Protein 9DSX (pdb70)

Organism: Mycobacterium tuberculosis (strain ATCC 25618 / H37Rv) (NCBI:txid83332)

Radius of gyration: 50.07 Å; Cα contacts (8 Å, |Δi|>4): 5270; chains: 4; bounding box: 161×96×135 Å

Secondary structure (DSSP, 8-state):
----HHHHHHHHHHHHHHHHT--SHHHHHHHHHHHTSTTSHHHHHHT--HHHHHHHHHHHHHHHHHHHHHHHHHHHHHS----TTS----S---B--HHHHHHHHHHHHHHTTT-EE----SEEEHHHHTGGGTPPTTSHHHHSS---BBSSTT-SEEE-SSSHHHHHHHHHHSPSPEEEEEEEEEE--PPPSSS--SEEEEEEEEEEETT--HHHHHHHHHHHHHHHH-TT-EEEEEEEEETTEEEEEEEEEE-SS-TT-SS-EEEEEEEEEPHHHHHHTT--TTT-EEEEEEEEHHHHHHHHHT-S-THHHHS--HHHHGGG----/--EEEEEHHHHHHHHHHHSTT----HHHHHHHHHHHT-EEEEEEE----BSSEEEEEEEEEEEEPSSSS-EEEEEEE-SSSS-EEEEE---S--TT-EEEEEPTT-EETTTEE---EEETTEEE-SEEPPTTTTTS-S--SS--EEPTTS--TT-BHHHHHTTT-EEEEEE--TT-GGGSSHHHHHHHHHHHTT-----TTSTTTSPPPP--S-SS-EEE-GGG---EEEEEEEE---TT----HHHHHHHHHTT-----HHHHHHHHHHHHHS---EEEEGGG--S-EEEEEPPTT-EEEBTTS-EEE--TT-EEEE-SSSEEEETTTEEBSTTB--TT---EEEEEEE--HHHHHHHHHHHT---HHHHHHTT---GGGHHHHHHHHHHHHHHHHT-EE-S--EEE-TTTTP---PPPPEEEETTHHHHHHT--PPTTHHHHHHHHTT-EEEEETTEEEEE--TT-TT--SHHHHHHHHHHHH-GGGS------------S-HHHHHHHHHHHHHHHTT-EE----SBPPTTHHHHHT--TT-GGG---BBSS-SSTT--BBPS-SHHHHHHHHHHHHHTT--SEEEEEEEE--B-SSS----PPPPTTSPPPHHHHHHHHHTSPB--EEEEEEEESEEE--BTTBS-EE--HHHHHHHHHHHHHHHT---EEEE---TTEEEEEEEEEEETTEEEEEEEEEPHHHHHHHTPPTT-EEEEEEGGGS-------------SPPEEEEEEEEEETTS-HHHHHHHHHHHHGGGEEEEEEEEEE--TTT-TTEEEEEEEEEE--SSSPPPHHHHHHHHHHHHHHHHHHH--EE--/-TTSHHHHHHHHHHHHHHHHH--SHHHHHHHHHHHHSTTSHHHHHHHTTTTS-HHHHHHHHHHHHHHHHHHHHHHHHHHHHHHHHHHHHHHHS----TTS---SS---B--HHHHHHHHHHHHHHTTT-EEE---SEEEHHHHTGGGT--TT-GGGSTTTS-BBSSTT-SEEE-SSSHHHHHHHHHHSPSSEEEEEEEEEE-----SSS--SEEEEEEEEEEETT--HHHHHHHHHHHHHHHH-TT-EEEEEEEEETTEEEEEEEEEE-TT---EEEEEEEEEEPHHHHHTTT--TTT-EEEEEEEEHHHHHHHHHT-S-THHHHS--HHHHGGG-S--/--EEEEEHHHHHHHHHHHSTT----HHHHHHHHHHHT-EEEEEEE----BSSEEEEEE----EEE-SSS-EEE---S--TT-EEEEE-TT-BBTTTB--B--TTTTTS------EEPTTSS-TT-BHHHHHTTT-EEEEEE--TT-GGGSSHHHHHHHHHHHTT-----TTSTTTS------S-SS-EEE-GGG---EEEEEEEE---TT----HHHHHHHHHTT-----HHHHHHHHHHHHHS---EEEEGGG--S-EEEEE--TT-EEEBTTS-EEE--TT-EEEE-SSSEEEETTTEEBSSSB--TT--EEEEEEEE--HHHHHHHHTTTT---HHHHHHHT---GGGHHHHHHHHHHHHHHHH--EE-S--EEE-TTTTP---PPPPEEEETTHHHHHHT--PPTTHHHHHHHHTT-EEEEETTEEEEE--TT-TT--SHHHHHHHHHHHH-GGGS---PPPPP----S-HHHHHHHHHHHHHHHTT-EE----SBPPTTHHHHHT--TT-GGG--PBBSS-SSTT--BBPS-SHHHHHHHHHHHHHTT--SEEEEEEEE--B-SSS----PPPPTTSPPPHHHHHHHHHTSPB--EEEEEEEESEEE--BTTBS-EE--HHHHHHHHHHHHHHHT---EEEE---TTEEEEEEEEEEETTEEEEEEEEEPHHHHHHHTPPTT-EEEEEEGGGSPP-----------SPPEEEEEEEEEETTS-HHHHHHHHHHHHGGGEEEEEEEEEE-STTT-TTEEEEEEEEEE--SSSPPPHHHHHHHHHHHHHHHHHHH--EE--

Solvent-accessible surface area: 94310 Å² total; per-residue (Å²): 147,141,67,46,115,142,28,23,85,96,18,16,60,55,0,68,52,29,6,64,143,0,101,69,42,116,50,1,56,144,17,85,89,96,28,47,17,130,225,3,80,14,5,136,17,173,124,110,233,37,99,69,12,37,71,22,0,92,167,28,31,65,110,54,34,58,43,3,93,62,98,45,46,55,53,16,121,121,54,146,44,67,28,2,6,58,47,10,28,78,70,43,62,8,0,7,2,4,0,46,46,3,14,17,83,2,4,44,20,1,16,2,12,3,3,22,24,13,90,23,28,13,0,0,8,19,4,1,0,0,12,5,9,42,12,54,72,64,42,0,2,25,37,68,73,82,0,2,70,1,27,83,126,131,10,54,7,0,1,8,5,12,0,5,0,3,7,3,44,9,9,17,88,81,157,47,58,4,12,0,2,1,33,13,18,0,0,80,28,66,123,64,48,41,70,87,11,16,32,23,18,16,1,11,0,8,0,0,20,148,61,6,8,0,4,31,0,9,2,1,0,2,13,2,0,104,45,9,23,21,134,60,6,113,3,63,9,30,8,33,33,47,12,38,3,15,3,2,0,18,0,5,0,100,15,61,148,23,113,65,49,60,64,90,34,66,1,12,15,5,0,7,14,10,20,41,4,4,93,5,4,51,13,69,37,134,88,48,29,0,0,15,6,16,2,14,1,2,101,4,0,32,26,48,6,24,4,56,28,6,86,13,0,36,48,6,5,8,30,1,3,62,71,33,25,23,29,16,88,48,15,2,95,1,0,24,27,1,2,85,84,10,3,27,63,24,16,112,71,24,90,20,88,60,42,79,0,50,87,2,1,31,95,3,8,3,66,16,110,94,45,50,80,11,4,104,29,103,44,57,5,16,0,0,86,0,39,88,37,80,103,20,125,76,107,209,154,83,8,30,3,0,24,0,18,18,50,70,224,62,117,65,67,0,18,11,48,16,79,74,12,56,87,43,40,9,0,0,0,0,14,46,52,0,49,6,29,60,67,134,94,5,62,44,93,162,31,96,78,86,90,6,45,1,37,6,0,8,5,40,71,0,55,5,24,91,52,148,102,8,13,21,52,2,11,114,72,29,20,123,20,40,30,90,0,30,57,33,0,14,10,134,8,19,8,1,34,1,6,1,15,16,22,6,12,25,0,1,2,0,15,2,1,0,20,2,0,4,4,23,57,83,48,110,42,43,26,12,6,38,102,90,123,4,65,87,21,72,115,133,22,112,12,54,79,36,75,17,80,63,115,4,28,8,117,20,1,0,0,0,2,0,67,46,14,69,76,85,23,78,1,41,25,115,0,39,26,32,0,54,9,7,56,19,174,41,101,38,13,2,49,2,0,7,32,4,0,6,4,12,4,14,0,5,20,42,3,3,4,56,98,91,14,52,33,49,2,10,1,50,71,3,150,98,72,35,56,8,65,0,59,66,57,90,113,27,160,15,60,73,40,3,9,0,2,18,15,116,79,46,16,0,5,3,5,9,4,37,6,3,24,46,1,49,16,92,92,92,5,48,27,0,0,0,14,0,1,5,6,43,36,30,6,4,1,100,6,8,88,98,20,153,23,81,35,56,25,0,20,5,8,6,7,46,13,12,7,46,10,0,25,15,0,0,3,59,0,0,90,16,0,12,112,34,2,60,21,121,36,16,48,33,16,19,31,48,64,19,94,119,86,38,116,99,34,62,29,106,85,13,148,6,21,54,55,37,0,29,170,37,0,35,29,99,20,99,182,37,14,5,17,106,17,0,55,42,2,27,9,98,30,76,122,92,75,115,35,2,37,0,29,3,12,21,39,1,51,25,5,174,37,51,10,11,0,0,5,1,0,0,2,14,44,2,5,106,70,3,56,48,66,76,16,78,4,52,20,10,186,9,37,71,70,25,14,59,34,62,23,20,0,3,10,5,0,2,43,27,4,1,5,7,4,20,8,40,8,22,9,24,59,43,14,12,94,66,2,32,10,123,98,128,31,92,20,63,96,7,5,105,4,88,52,29,71,99,94,91,47,33,54,0,6,3,4,6,2,3,8,0,12,74,6,0,55,75,0,37,84,71,22,20,78,73,10,10,0,0,0,23,11,12,0,5,62,21,110,75,139,44,100,38,24,52,112,11,61,59,112,86,72,6,69,103,113,39,31,61,102,1,50,63,8,9,10,114,33,17,46,15,0,0,0,0,0,0,30,54,27,53,48,103,3,45,76,26,114,27,42,87,18,74,4,36,12,0,5,27,0,0,47,14,0,6,75,16,6,122,19,132,30,65,11,81,81,14,120,76,60,0,5,18,13,14,89,1,0,43,0,24,22,54,145,60,50,4,12,22,0,0,25,0,15,33,4,0,8,83,115,31,60,15,29,183,25,0,0,0,0,18,3,41,3,93,33,5,79,72,45,85,61,94,29,49,19,176,24,12,84,75,74,22,21,125,21,83,5,29,0,14,0,43,42,123,39,36,3,76,31,0,12,60,0,1,128,64,22,8,37,151,34,16,61,52,24,46,13,41,57,55,73,95,16,131,131,17,38,150,130,82,14,0,0,16,2,25,3,55,0,11,0,90,95,109,86,14,79,103,114,58,0,23,64,10,55,78,47,1,25,100,14,0,40,130,140,20,47,5,86,101,89,111,127,163,19,45,81,128,38,6,62,85,15,15,63,50,0,62,124,28,4,62,139,2,100,64,43,112,43,2,53,149,10,88,93,102,33,20,19,128,216,1,77,1,6,92,8,124,102,38,24,72,129,34,70,169,167,87,92,84,119,4,9,162,70,0,71,68,13,42,93,38,0,70,172,22,20,70,99,56,35,59,59,7,106,61,96,47,42,51,49,26,115,128,57,127,39,72,29,2,7,56,53,10,23,75,73,65,23,3,0,7,2,5,0,48,45,7,14,17,90,1,2,52,22,0,15,1,8,2,4,21,22,11,95,20,28,15,0,0,3,20,7,2,0,2,7,6,7,40,24,69,95,67,36,69,23,34,30,93,138,62,1,2,23,0,25,83,122,127,7,47,5,0,2,8,35,19,1,5,0,3,8,5,42,10,9,17,88,80,156,48,74,3,18,2,0,1,34,13,14,0,0,73,39,61,136,66,56,38,69,77,2,14,29,17,21,23,0,13,0,10,0,0,32,148,60,8,7,1,4,37,0,27,1,1,0,8,10,4,0,103,42,9,9,19,133,61,6,146,0,75,5,32,8,35,44,52,14,42,3,16,5,2,0,22,0,4,0,101,6,58,99,113,176,66,93,21,62,6,13,14,5,0,6,13,7,16,46,5,3,103,4,4,53,15,68,40,134,94,38,23,1,0,12,7,20,3,15,2,2,100,5,3,24,30,42,10,34,3,48,36,4,91,13,0,32,48,6,3,19,34,2,3,76,73,36,24,12,21,19,81,34,26,5,72,0,0,24,27,2,1,76,76,12,3,23,68,22,16,113,73,25,99,23,86,50,34,81,0,49,98,3,0,40,98,4,6,3,64,20,94,91,44,55,83,10,10,105,21,95,72,40,11,17,0,0,102,4,72,178,55,53,35,4,34,22,6,129,195,76,116,104,112,109,71,119,74,27,68,115,36,41,3,0,0,2,10,32,120,52,6,55,10,39,68,67,140,113,89,36,0,10,11,60,74,0,71,9,32,107,153,21,24,18,47,1,5,107,78,32,16,134,13,35,36,99,1,24,55,31,0,18,11,133,14,20,4,0,29,0,20,1,15,71,22,5,12,26,0,1,2,0,16,2,0,0,20,2,0,4,3,28,56,79,46,107,47,48,29,16,6,37,95,118,136,5,67,90,15,69,113,127,24,111,10,39,79,28,78,19,79,81,134,3,27,11,113,20,2,0,0,0,4,0,61,41,11,76,73,92,25,65,0,35,20,112,0,21,26,25,0,38,5,6,55,20,207,34,101,24,10,3,40,2,0,5,32,4,0,5,3,13,3,14,0,6,17,42,4,5,8,76,96,72,12,53,32,52,5,9,2,72,69,2,166,104,67,42,66,7,80,0,73,68,57,88,116,30,168,12,56,85,30,2,5,0,2,17,25,110,87,51,17,2,6,3,4,8,4,43,5,4,26,44,1,41,12,107,92,105,7,49,20,0,0,0,12,0,0,4,6,44,40,36,9,1,8,123,3,8,105,89,20,148,24,75,40,46,22,0,24,4,9,31,29,49,15,12,4,46,9,0,28,13,0,0,4,59,0,0,87,17,0,17,117,32,3,61,13,124,34,19,49,33,20,24,36,51,57,19,128,115,88,41,117,105,34,60,32,107,83,11,159,10,22,56,56,42,0,30,167,36,0,36,30,99,21,100,183,48,14,6,20,109,16,0,54,42,2,26,8,96,34,71,120,106,70,115,34,1,38,0,28,1,12,25,38,1,62,16,5,150,26,46,17,5,0,3,4,0,0,0,2,14,47,2,5,94,74,4,56,59,69,63,6,79,8,34,49,10,183,8,34,71,68,25,7,67,32,62,27,16,0,2,8,3,0,0,38,28,14,1,8,8,5,18,8,41,10,24,7,29,58,34,14,10,89,70,4,35,12,125,88,116,27,84,17,60,94,12,5,106,4,64,26,30,81,96,95,92,59,32,51,0,7,3,5,5,2,4,7,0,10,62,7,0,56,73,0,37,83,65,21,19,80,76,6,12,0,0,0,28,12,22,1,6,59,30,112,84,163,44,96,36,10,53,109,7,65,51,117,96,74,8,59,100,115,36,30,60,84,0,51,61,7,10,11,117,36,22,49,16,0,0,0,0,0,0,30,57,40,41,43,104,4,44,72,25,119,25,42,87,17,77,5,32,12,0,5,26,0,0,47,15,0,6,95,15,6,122,24,131,27,59,11,88,81,12,122,76,61,0,6,19,15,13,98,1,0,44,0,22,19,59,139,62,54,2,13,24,0,0,28,0,17,44,4,2,9,85,105,33,60,15,32,193,26,0,0,0,0,18,2,40,3,101,35,6,78,74,44,85,64,98,28,46,22,161,20,14,82,76,74,21,20,127,21,82,5,30,0,13,0,45,45,127,39,36,2,75,31,0,17,57,0,0,129,66,18,8,38,149,33,18,56,56,23,45,11,44,55,58,72,91,22,136,127,18,29,150,147,77,15,0,0,16,2,25,3,44,0,11,0,82,92,106,82,13,81,102,114,55,0,21,63,11,66,75,46,1,21,114,19,0,38,143,133,23,44,5,85,106,93,107

Sequence (2305 aa):
AMLSPEALTTAVDAAQQAIALADTLDVLARVKTEHLGDRSPLALARQARVNAARNAAQRSYDERLATLRAERDAAVLVAEGIDVTLPSTRVVPPAAGGARHPIIMLAEHVADTFIAMGWELAEGPEVETEQFNFDALNFPADHPARGEQDTFYIAPEDSRQLLRTHTSPVQIRTLLARELPVYIISIGRTFRTDELDATHTPIFHQVEGLAVDRGLSMAHLRGTLDAFARAEFGPSARTRIRPHFFPFTEPSAEVDVWFANKIGGAAWVEWGGCGMVHPNVLRATGIDPDLYSGFAFGMGLERTLQFRNGIPDMRDMVEGDVRFSLPFGVGASNAMRLPYSWLREVVAVGASGWDVTPGELEQTLLRIGHEVEEVIPLGPVDGPVTVGRVADIEELTGYKKPIRACAVDIGDRQYREIICGATNFAVGDLVVVALPGATLPGGFFTISARKAYGRNSDGMICSAAELNLGADHSGILVLPPGAAEPGADGAGVLGLDDVVFHLLAITPDRGYCMSVRGLARELACAYDLDDFVDPASNSRVPPLPIEGPAWPLTVQPETGVVRRFALRPVIGIDPAAVSPWWLQRRLLLCGIRATCPAVDVTNYVMLELGHPMHAHDRNRISGTLGVRFARSGETAVTLDGIERKLDTADVLIVDDAATAAIGGVMGAASSTEVRADSTDVLLEAAIWDPAAVSRTQRRRLHLPSEAARRYERTVDPAISVAALDRCCARLLADIIAGGEVSSPTLTDWRGDPPCDDWSPPPIRMGVDVPDRIAGVAYPQGTTARRLAQIGAVVTHDGDTLTVTPPSWRPDLRQPADLVEEVLRLEGLEVIPSVLPPAPAGRGLTAGQQRRRTIGRSLALSGYVEILPTPFLPAGVFDLWGLEADDSRRMTTRVLNPLEADRPQLATTLLPALLEALLVRNVSRGLVDVALFAIAQVVQPTEQTRGVGLIPVDRRPTDDEIAMLDASLPRQPQHVAAVLAGLREPRGPWGPGRPVEAADAFEAVRIIARASRVDVTLRPAQYLPWHPGRCAQVFVGESSVGHAGQLHPAVIERSGLPKGTCAVELNLDAIPCSAPLPAPRVSPYPAVFQDVSSLVVAADIPAQAVADAVRAGAGDLLEDIALFDVFTGPQIGEHRKSLTFALRFRAPDRTLTEDDASAARDAAVQSAAERVGAVLRGAMLSPEALTTAVDAAQQAIALADTLDVLARVKTEHLGDRSPLALARQALAVLPKEQRAEAGKRVNAARNAAQRSYDERLATLRAERDAAAVVLLVVAAEEGGIDVTLPSTRVPAGARHPIIMLAEHVADTFIAMGWELAEGPEVETEQFNFDALNFPADHPARGEQDTFYIAPEDSRQLLRTHTSPVQIRTLLARELPVYIIISIGRTFRTDELDATHTPIFHQVEGLAVDRGLSMAHLRGTLDAFARAEFGPSARTRIRPHFFPFTEPSAEVDVWFANKIAWVEWGGCGMVHPNVLRATGIDPDLYSGFAFGMGLERTLQFRNGIPDMRDMVEGDVRFSLPFGVGASNAMRLPYSWLREVVAVGASGWDVTPGELEQTLLRIGHEVEEVIPLGPVDGPVTVGRVARACAVDIGDRQYREIATNFAVGDLVVVALPGATLPGGFTMICSAAELNLGASGILVLPPGAAEPGADGAGVLGLDDVVFHLAITPDRGYCMSVRGLARELACAYDLDFVDPASNSSRRVVPPPPLPIEGPAWPLTVQPETGVRRFALRPVIGIDPAAVSPWWLQRRLLLCGIRATCPAVDVTNYVMLELGHPMHAHDRNRISGTLGVRFARSGETAVTLDGIERKLDTADVLIVDDAATAAIGGVMGAASTEVRADSTDVLLEAAIWDPAAVSRTQRRLHLPSSEAARRYERTTVDPAISVAALDRCARLLADIAGGEVSPTLTDWRGDPPCDDWSPPPIRMGVDVPDRIAGVAYPQGTTARRLAQIGAVVTHDGDTLTVTPPSWRPDLRQPADLVEEVLRLEGLEVIPSVLPPAPAGRGLTAGQQRRRTIGRSLALSGYVEILPTPFLPAGVFDLWGLEADDSRRMTTRVLNPLEADRPQLATTLLPALLEALVRNVSRGLVDVALFAIAQVVQPTEQTRGVGLIPVDRRPTDDEIAMLDASLPRQPQHVAAVLAGLREPRGPWGPGRPVEAADAFEAVRRIIARASRVDVTLRPAQYLPWHPGRCAQVFVGESSVGHAGQLHPAVIERSGLPKGTCAVELNLDAIPCSAPLPAPRVSPYPAVFQDVSLVVAADIPAQAVADAVRAGAGDLLEDIALFDVFTGPQIGEHRKSLTFALRFRAPDRTLTEDDASAARDAAVQSAAEERRVGAVLRG

Nearest PDB structures (foldseek):
  7kab-assembly1_A-2  TM=8.695E-01  e=1.330E-60  Mycobacterium tuberculosis H37Rv
  7k98-assembly1_D  TM=9.635E-01  e=1.122E-58  Mycobacterium tuberculosis H37Rv
  7daw-assembly1_A  TM=9.555E-01  e=1.600E-50  Mycobacterium tuberculosis H37Rv
  2akw-assembly1_A  TM=9.168E-01  e=6.166E-29  Thermus thermophilus HB8
  1eiy-assembly1_A  TM=7.549E-01  e=2.747E-31  Thermus thermophilus HB8

Structure (mmCIF, N/CA/C/O backbone):
data_9DSX
#
_entry.id   9DSX
#
_cell.length_a   147.364
_cell.length_b   65.032
_cell.length_c   189.487
_cell.angle_alpha   90.000
_cell.angle_beta   110.864
_cell.angle_gamma   90.000
#
_symmetry.space_group_name_H-M   'P 1 21 1'
#
loop_
_entity.id
_entity.type
_entity.pdbx_description
1 polymer 'Phenylalanine--tRNA ligase alpha subunit'
2 polymer 'Phenylalanine--tRNA ligase beta subunit'
3 polymer tRNA(Phe)
4 non-polymer 'ethyl (2R)-2-(3-oxo-2,3-dihydro-4H-1,4-benzoxazin-4-yl)propanoate'
5 non-polymer 'MAGNESIUM ION'
6 non-polymer 'ACETATE ION'
7 non-polymer 'SODIUM ION'
8 non-polymer GLYCEROL
9 non-polymer 'DIMETHYL SULFOXIDE'
10 non-polymer 'TRIETHYLENE GLYCOL'
11 non-polymer '4-(2-HYDROXYETHYL)-1-PIPERAZINE ETHANESULFONIC ACID'
12 water water
#
loop_
_atom_site.group_PDB
_atom_site.id
_atom_site.type_symbol
_atom_site.label_atom_id
_atom_site.label_alt_id
_atom_site.label_comp_id
_atom_site.label_asym_id
_atom_site.label_entity_id
_atom_site.label_seq_id
_atom_site.pdbx_PDB_ins_code
_atom_site.Cartn_x
_atom_site.Cartn_y
_atom_site.Cartn_z
_atom_site.occupancy
_atom_site.B_iso_or_equiv
_atom_site.auth_seq_id
_atom_site.auth_comp_id
_atom_site.auth_asym_id
_atom_site.auth_atom_id
_atom_site.pdbx_PDB_model_num
ATOM 1 N N . ALA A 1 1 ? -73.84184 0.62766 26.53928 1.000 101.61199 0 ALA A N 1
ATOM 2 C CA . ALA A 1 1 ? -73.45997 1.43698 25.38799 1.000 116.96550 0 ALA A CA 1
ATOM 3 C C . ALA A 1 1 ? -72.33464 2.40157 25.74854 1.000 122.01313 0 ALA A C 1
ATOM 4 O O . ALA A 1 1 ? -72.44751 3.17222 26.70191 1.000 119.90018 0 ALA A O 1
ATOM 6 N N . MET A 1 2 ? -71.24732 2.35515 24.97909 1.000 124.67346 1 MET A N 1
ATOM 7 C CA . MET A 1 2 ? -70.10243 3.22086 25.23241 1.000 124.93519 1 MET A CA 1
ATOM 8 C C . MET A 1 2 ? -69.99768 4.30138 24.16235 1.000 122.94569 1 MET A C 1
ATOM 9 O O . MET A 1 2 ? -69.00741 4.36663 23.42636 1.000 119.29015 1 MET A O 1
ATOM 14 N N . LEU A 1 3 ? -71.02137 5.14672 24.06243 1.000 119.09447 2 LEU A N 1
ATOM 15 C CA . LEU A 1 3 ? -71.03586 6.25909 23.11799 1.000 111.03100 2 LEU A CA 1
ATOM 16 C C . LEU A 1 3 ? -71.55823 7.51656 23.79741 1.000 119.78993 2 LEU A C 1
ATOM 17 O O . LEU A 1 3 ? -72.37634 8.25426 23.23789 1.000 115.26591 2 LEU A O 1
ATOM 22 N N . SER A 1 4 ? -71.09252 7.77331 25.01804 1.000 128.80345 3 SER A N 1
ATOM 23 C CA . SER A 1 4 ? -71.52245 8.94403 25.76083 1.000 132.76191 3 SER A CA 1
ATOM 24 C C . SER A 1 4 ? -70.97368 10.21531 25.11438 1.000 130.89022 3 SER A C 1
ATOM 25 O O . SER A 1 4 ? -69.99248 10.16903 24.36813 1.000 124.90229 3 SER A O 1
ATOM 28 N N . PRO A 1 5 ? -71.60722 11.36544 25.37124 1.000 133.62768 4 PRO A N 1
ATOM 29 C CA . PRO A 1 5 ? -71.09812 12.62154 24.79362 1.000 126.80480 4 PRO A CA 1
ATOM 30 C C . PRO A 1 5 ? -69.65388 12.91722 25.15617 1.000 125.02453 4 PRO A C 1
ATOM 31 O O . PRO A 1 5 ? -68.92328 13.48423 24.33396 1.000 120.96526 4 PRO A O 1
ATOM 35 N N . GLU A 1 6 ? -69.21663 12.55132 26.36122 1.000 127.55131 5 GLU A N 1
ATOM 36 C CA . GLU A 1 6 ? -67.82218 12.72967 26.74243 1.000 128.81039 5 GLU A CA 1
ATOM 37 C C . GLU A 1 6 ? -66.91832 11.62497 26.21174 1.000 124.90411 5 GLU A C 1
ATOM 38 O O . GLU A 1 6 ? -65.69256 11.76106 26.28978 1.000 123.63061 5 GLU A O 1
ATOM 44 N N . ALA A 1 7 ? -67.48645 10.54156 25.67793 1.000 126.85382 6 ALA A N 1
ATOM 45 C CA . ALA A 1 7 ? -66.67074 9.49682 25.06882 1.000 118.49143 6 ALA A CA 1
ATOM 46 C C . ALA A 1 7 ? -66.21366 9.90193 23.67297 1.000 110.87612 6 ALA A C 1
ATOM 47 O O . ALA A 1 7 ? -65.02919 9.78370 23.34046 1.000 107.96239 6 ALA A O 1
ATOM 49 N N . LEU A 1 8 ? -67.14308 10.38129 22.84180 1.000 107.36255 7 LEU A N 1
ATOM 50 C CA . LEU A 1 8 ? -66.76870 10.86279 21.51687 1.000 100.96051 7 LEU A CA 1
ATOM 51 C C . LEU A 1 8 ? -65.92068 12.12487 21.60037 1.000 105.97369 7 LEU A C 1
ATOM 52 O O . LEU A 1 8 ? -65.02509 12.32351 20.77158 1.000 100.96095 7 LEU A O 1
ATOM 57 N N . THR A 1 9 ? -66.18527 12.98480 22.58786 1.000 109.93233 8 THR A N 1
ATOM 58 C CA . THR A 1 9 ? -65.37602 14.18636 22.76051 1.000 108.59802 8 THR A CA 1
ATOM 59 C C . THR A 1 9 ? -63.94549 13.84297 23.15722 1.000 109.20883 8 THR A C 1
ATOM 60 O O . THR A 1 9 ? -63.00826 14.54683 22.76413 1.000 106.98771 8 THR A O 1
ATOM 64 N N . THR A 1 10 ? -63.75669 12.76659 23.92498 1.000 113.75971 9 THR A N 1
ATOM 65 C CA . THR A 1 10 ? -62.40753 12.33292 24.27157 1.000 116.90930 9 THR A CA 1
ATOM 66 C C . THR A 1 10 ? -61.64316 11.85495 23.04277 1.000 108.63754 9 THR A C 1
ATOM 67 O O . THR A 1 10 ? -60.41529 11.99008 22.98463 1.000 105.98160 9 THR A O 1
ATOM 71 N N . ALA A 1 11 ? -62.34819 11.30863 22.05007 1.000 102.89522 10 ALA A N 1
ATOM 72 C CA . ALA A 1 11 ? -61.68693 10.83297 20.84065 1.000 93.30059 10 ALA A CA 1
ATOM 73 C C . ALA A 1 11 ? -61.44675 11.96392 19.84702 1.000 90.10713 10 ALA A C 1
ATOM 74 O O . ALA A 1 11 ? -60.39452 12.00904 19.20005 1.000 85.47969 10 ALA A O 1
ATOM 76 N N . VAL A 1 12 ? -62.40577 12.88304 19.71130 1.000 89.32457 11 VAL A N 1
ATOM 77 C CA . VAL A 1 12 ? -62.23791 13.99506 18.77994 1.000 85.06165 11 VAL A CA 1
ATOM 78 C C . VAL A 1 12 ? -61.16316 14.95376 19.27773 1.000 85.12685 11 VAL A C 1
ATOM 79 O O . VAL A 1 12 ? -60.32972 15.43117 18.49795 1.000 82.12431 11 VAL A O 1
ATOM 83 N N . ASP A 1 13 ? -61.16070 15.24968 20.58087 1.000 100.37936 12 ASP A N 1
ATOM 84 C CA . ASP A 1 13 ? -60.13484 16.12730 21.13540 1.000 101.06818 12 ASP A CA 1
ATOM 85 C C . ASP A 1 13 ? -58.74488 15.52318 20.98974 1.000 99.41172 12 ASP A C 1
ATOM 86 O O . ASP A 1 13 ? -57.76836 16.25427 20.78923 1.000 102.63098 12 ASP A O 1
ATOM 88 N N . ALA A 1 14 ? -58.63384 14.19692 21.08524 1.000 93.19697 13 ALA A N 1
ATOM 89 C CA . ALA A 1 14 ? -57.35112 13.54222 20.86206 1.000 93.93765 13 ALA A CA 1
ATOM 90 C C . ALA A 1 14 ? -57.01213 13.45071 19.38026 1.000 91.51940 13 ALA A C 1
ATOM 91 O O . ALA A 1 14 ? -55.83075 13.47549 19.01646 1.000 77.76791 13 ALA A O 1
ATOM 93 N N . ALA A 1 15 ? -58.02535 13.34802 18.51696 1.000 87.57324 14 ALA A N 1
ATOM 94 C CA . ALA A 1 15 ? -57.77253 13.28511 17.08148 1.000 74.32370 14 ALA A CA 1
ATOM 95 C C . ALA A 1 15 ? -57.35055 14.64443 16.53924 1.000 73.67191 14 ALA A C 1
ATOM 96 O O . ALA A 1 15 ? -56.35586 14.75208 15.81296 1.000 74.75688 14 ALA A O 1
ATOM 98 N N . GLN A 1 16 ? -58.09630 15.69788 16.88467 1.000 77.53631 15 GLN A N 1
ATOM 99 C CA . GLN A 1 16 ? -57.75698 17.03328 16.40406 1.000 70.96363 15 GLN A CA 1
ATOM 100 C C . GLN A 1 16 ? -56.42497 17.51422 16.96474 1.000 72.91599 15 GLN A C 1
ATOM 101 O O . GLN A 1 16 ? -55.74822 18.33197 16.33092 1.000 74.50858 15 GLN A O 1
ATOM 107 N N . GLN A 1 17 ? -56.03209 17.02400 18.14301 1.000 74.09228 16 GLN A N 1
ATOM 108 C CA . GLN A 1 17 ? -54.73360 17.39430 18.69659 1.000 77.47552 16 GLN A CA 1
ATOM 109 C C . GLN A 1 17 ? -53.59884 16.72832 17.92881 1.000 77.81207 16 GLN A C 1
ATOM 110 O O . GLN A 1 17 ? -52.57036 17.35960 17.65837 1.000 77.35228 16 GLN A O 1
ATOM 112 N N . ALA A 1 18 ? -53.76586 15.45271 17.57082 1.000 70.83004 17 ALA A N 1
ATOM 113 C CA . ALA A 1 18 ? -52.75248 14.77314 16.77042 1.000 74.16270 17 ALA A CA 1
ATOM 114 C C . ALA A 1 18 ? -52.68264 15.35420 15.36440 1.000 69.35514 17 ALA A C 1
ATOM 115 O O . ALA A 1 18 ? -51.59632 15.46075 14.78315 1.000 70.18743 17 ALA A O 1
ATOM 117 N N . ILE A 1 19 ? -53.83222 15.73311 14.80265 1.000 65.23235 18 ILE A N 1
ATOM 118 C CA . ILE A 1 19 ? -53.84745 16.37858 13.49422 1.000 59.02527 18 ILE A CA 1
ATOM 119 C C . ILE A 1 19 ? -53.14264 17.72907 13.55800 1.000 74.10678 18 ILE A C 1
ATOM 120 O O . ILE A 1 19 ? -52.46308 18.13750 12.60792 1.000 69.02499 18 ILE A O 1
ATOM 125 N N . ALA A 1 20 ? -53.27790 18.43636 14.68316 1.000 75.18805 19 ALA A N 1
ATOM 126 C CA . ALA A 1 20 ? -52.60820 19.72368 14.83358 1.000 71.85955 19 ALA A CA 1
ATOM 127 C C . ALA A 1 20 ? -51.10160 19.56258 14.99132 1.000 64.25052 19 ALA A C 1
ATOM 128 O O . ALA A 1 20 ? -50.34272 20.46903 14.63012 1.000 64.92808 19 ALA A O 1
ATOM 130 N N . LEU A 1 21 ? -50.65016 18.43095 15.52669 1.000 63.58681 20 LEU A N 1
ATOM 131 C CA . LEU A 1 21 ? -49.22790 18.15866 15.68106 1.000 71.35133 20 LEU A CA 1
ATOM 132 C C . LEU A 1 21 ? -48.63190 17.43336 14.48028 1.000 69.66754 20 LEU A C 1
ATOM 133 O O . LEU A 1 21 ? -47.46512 17.03105 14.53109 1.000 75.29170 20 LEU A O 1
ATOM 138 N N . ALA A 1 22 ? -49.40091 17.25716 13.40823 1.000 64.17750 21 ALA A N 1
ATOM 139 C CA . ALA A 1 22 ? -48.88902 16.65885 12.18021 1.000 66.43676 21 ALA A CA 1
ATOM 140 C C . ALA A 1 22 ? -48.16271 17.73467 11.38274 1.000 62.08275 21 ALA A C 1
ATOM 141 O O . ALA A 1 22 ? -48.79318 18.64620 10.83750 1.000 66.84178 21 ALA A O 1
ATOM 143 N N . ASP A 1 23 ? -46.83546 17.63223 11.31421 1.000 61.95814 22 ASP A N 1
ATOM 144 C CA . ASP A 1 23 ? -46.01545 18.64494 10.66310 1.000 62.65807 22 ASP A CA 1
ATOM 145 C C . ASP A 1 23 ? -45.64475 18.30250 9.22589 1.000 69.64590 22 ASP A C 1
ATOM 146 O O . ASP A 1 23 ? -45.28893 19.20917 8.46502 1.000 64.54683 22 ASP A O 1
ATOM 151 N N . THR A 1 24 ? -45.71088 17.03079 8.83784 1.000 72.41405 23 THR A N 1
ATOM 152 C CA . THR A 1 24 ? -45.45837 16.61724 7.46576 1.000 64.61570 23 THR A CA 1
ATOM 153 C C . THR A 1 24 ? -46.64597 15.81224 6.95694 1.000 63.14315 23 THR A C 1
ATOM 154 O O . THR A 1 24 ? -47.48909 15.35175 7.73106 1.000 61.87387 23 THR A O 1
ATOM 158 N N . LEU A 1 25 ? -46.70392 15.64644 5.63343 1.000 56.33423 24 LEU A N 1
ATOM 159 C CA . LEU A 1 25 ? -47.80330 14.89479 5.03736 1.000 57.01415 24 LEU A CA 1
ATOM 160 C C . LEU A 1 25 ? -47.70435 13.40796 5.35347 1.000 68.51493 24 LEU A C 1
ATOM 161 O O . LEU A 1 25 ? -48.73206 12.72573 5.44126 1.000 70.47968 24 LEU A O 1
ATOM 166 N N . ASP A 1 26 ? -46.48620 12.88968 5.52935 1.000 69.05020 25 ASP A N 1
ATOM 167 C CA . ASP A 1 26 ? -46.32792 11.48159 5.87988 1.000 74.50258 25 ASP A CA 1
ATOM 168 C C . ASP A 1 26 ? -46.83296 11.20329 7.29030 1.000 68.20206 25 ASP A C 1
ATOM 169 O O . ASP A 1 26 ? -47.44269 10.15712 7.54207 1.000 67.64905 25 ASP A O 1
ATOM 174 N N . VAL A 1 27 ? -46.58672 12.12489 8.22359 1.000 66.56309 26 VAL A N 1
ATOM 175 C CA . VAL A 1 27 ? -47.09846 11.95768 9.57981 1.000 64.46195 26 VAL A CA 1
ATOM 176 C C . VAL A 1 27 ? -48.61805 12.06412 9.59121 1.000 60.21238 26 VAL A C 1
ATOM 177 O O . VAL A 1 27 ? -49.30053 11.32287 10.30875 1.000 62.58395 26 VAL A O 1
ATOM 181 N N . LEU A 1 28 ? -49.17275 12.97366 8.78562 1.000 57.37378 27 LEU A N 1
ATOM 182 C CA . LEU A 1 28 ? -50.62269 13.13278 8.73363 1.000 53.95849 27 LEU A CA 1
ATOM 183 C C . LEU A 1 28 ? -51.29972 11.87162 8.21220 1.000 60.96712 27 LEU A C 1
ATOM 184 O O . LEU A 1 28 ? -52.39542 11.51512 8.66157 1.000 61.36072 27 LEU A O 1
ATOM 189 N N . ALA A 1 29 ? -50.66366 11.18297 7.26137 1.000 61.92154 28 ALA A N 1
ATOM 190 C CA . ALA A 1 29 ? -51.22462 9.93364 6.75823 1.000 53.34934 28 ALA A CA 1
ATOM 191 C C . ALA A 1 29 ? -51.25366 8.86771 7.84597 1.000 57.28240 28 ALA A C 1
ATOM 192 O O . ALA A 1 29 ? -52.20777 8.08561 7.93414 1.000 54.30878 28 ALA A O 1
ATOM 194 N N . ARG A 1 30 ? -50.21403 8.81893 8.68321 1.000 56.09944 29 ARG A N 1
ATOM 195 C CA . ARG A 1 30 ? -50.21730 7.88927 9.80798 1.000 56.40022 29 ARG A CA 1
ATOM 196 C C . ARG A 1 30 ? -51.28844 8.26372 10.82519 1.000 69.57829 29 ARG A C 1
ATOM 197 O O . ARG A 1 30 ? -51.96723 7.38665 11.37300 1.000 67.32432 29 ARG A O 1
ATOM 205 N N . VAL A 1 31 ? -51.45578 9.56205 11.08786 1.000 65.44979 30 VAL A N 1
ATOM 206 C CA . VAL A 1 31 ? -52.50455 10.00783 11.99992 1.000 60.89313 30 VAL A CA 1
ATOM 207 C C . VAL A 1 31 ? -53.88010 9.71115 11.41556 1.000 55.99235 30 VAL A C 1
ATOM 208 O O . VAL A 1 31 ? -54.80595 9.32368 12.13829 1.000 64.92608 30 VAL A O 1
ATOM 212 N N . LYS A 1 32 ? -54.03361 9.87772 10.09890 1.000 54.54483 31 LYS A N 1
ATOM 213 C CA . LYS A 1 32 ? -55.31515 9.59933 9.45655 1.000 58.01660 31 LYS A CA 1
ATOM 214 C C . LYS A 1 32 ? -55.70924 8.13613 9.61612 1.000 66.24871 31 LYS A C 1
ATOM 215 O O . LYS A 1 32 ? -56.89090 7.81902 9.79555 1.000 68.90740 31 LYS A O 1
ATOM 221 N N . THR A 1 33 ? -54.73271 7.22875 9.55386 1.000 60.16948 32 THR A N 1
ATOM 222 C CA . THR A 1 33 ? -55.03112 5.81217 9.73425 1.000 67.94121 32 THR A CA 1
ATOM 223 C C . THR A 1 33 ? -55.44517 5.50494 11.16881 1.000 66.76751 32 THR A C 1
ATOM 224 O O . THR A 1 33 ? -56.29598 4.63637 11.39500 1.000 68.54115 32 THR A O 1
ATOM 228 N N . GLU A 1 34 ? -54.87924 6.21775 12.14416 1.000 58.58948 33 GLU A N 1
ATOM 229 C CA . GLU A 1 34 ? -55.16766 5.94120 13.54562 1.000 64.00543 33 GLU A CA 1
ATOM 230 C C . GLU A 1 34 ? -56.41836 6.64713 14.05457 1.000 69.07051 33 GLU A C 1
ATOM 231 O O . GLU A 1 34 ? -56.98196 6.21739 15.06645 1.000 73.79064 33 GLU A O 1
ATOM 237 N N . HIS A 1 35 ? -56.86550 7.71498 13.39017 1.000 70.44514 34 HIS A N 1
ATOM 238 C CA . HIS A 1 35 ? -58.00416 8.48832 13.86476 1.000 70.77376 34 HIS A CA 1
ATOM 239 C C . HIS A 1 35 ? -59.15373 8.58677 12.87175 1.000 69.23096 34 HIS A C 1
ATOM 240 O O . HIS A 1 35 ? -60.21152 9.11464 13.23442 1.000 63.32769 34 HIS A O 1
ATOM 247 N N . LEU A 1 36 ? -58.98838 8.09998 11.64220 1.000 57.43882 35 LEU A N 1
ATOM 248 C CA . LEU A 1 36 ? -60.07813 8.11214 10.67279 1.000 67.29249 35 LEU A CA 1
ATOM 249 C C . LEU A 1 36 ? -60.21094 6.82933 9.86715 1.000 73.37881 35 LEU A C 1
ATOM 250 O O . LEU A 1 36 ? -61.17397 6.71131 9.10319 1.000 74.43687 35 LEU A O 1
ATOM 255 N N . GLY A 1 37 ? -59.29777 5.87232 10.00120 1.000 78.32417 36 GLY A N 1
ATOM 256 C CA . GLY A 1 37 ? -59.38133 4.62764 9.27094 1.000 81.87653 36 GLY A CA 1
ATOM 257 C C . GLY A 1 37 ? -60.38547 3.67021 9.88404 1.000 84.78398 36 GLY A C 1
ATOM 258 O O . GLY A 1 37 ? -61.12551 3.99403 10.81447 1.000 83.23214 36 GLY A O 1
ATOM 259 N N . ASP A 1 38 ? -60.39931 2.45441 9.34086 1.000 80.28569 37 ASP A N 1
ATOM 260 C CA . ASP A 1 38 ? -61.30998 1.41761 9.80829 1.000 74.33136 37 ASP A CA 1
ATOM 261 C C . ASP A 1 38 ? -60.86062 0.77279 11.11355 1.000 73.20861 37 ASP A C 1
ATOM 262 O O . ASP A 1 38 ? -61.53102 -0.14858 11.59134 1.000 80.64442 37 ASP A O 1
ATOM 267 N N . ARG A 1 39 ? -59.75403 1.22970 11.70009 1.000 70.56176 38 ARG A N 1
ATOM 268 C CA . ARG A 1 39 ? -59.28460 0.73012 12.98672 1.000 80.32611 38 ARG A CA 1
ATOM 269 C C . ARG A 1 39 ? -59.20945 1.83516 14.03449 1.000 85.04640 38 ARG A C 1
ATOM 270 O O . ARG A 1 39 ? -58.67842 1.60935 15.12878 1.000 84.88100 38 ARG A O 1
ATOM 278 N N . SER A 1 40 ? -59.73481 3.01994 13.73012 1.000 87.48782 39 SER A N 1
ATOM 279 C CA . SER A 1 40 ? -59.66881 4.15290 14.63490 1.000 78.49437 39 SER A CA 1
ATOM 280 C C . SER A 1 40 ? -60.60249 3.93979 15.82369 1.000 84.82675 39 SER A C 1
ATOM 281 O O . SER A 1 40 ? -61.46130 3.05478 15.80343 1.000 85.99407 39 SER A O 1
ATOM 284 N N . PRO A 1 41 ? -60.44008 4.72667 16.89317 1.000 83.74260 40 PRO A N 1
ATOM 285 C CA . PRO A 1 41 ? -61.44787 4.69374 17.96657 1.000 79.13757 40 PRO A CA 1
ATOM 286 C C . PRO A 1 41 ? -62.84141 5.05037 17.47987 1.000 79.02580 40 PRO A C 1
ATOM 287 O O . PRO A 1 41 ? -63.82470 4.45624 17.93939 1.000 84.60170 40 PRO A O 1
ATOM 291 N N . LEU A 1 42 ? -62.95465 6.00787 16.55461 1.000 79.06072 41 LEU A N 1
ATOM 292 C CA . LEU A 1 42 ? -64.24935 6.31545 15.95818 1.000 75.42874 41 LEU A CA 1
ATOM 293 C C . LEU A 1 42 ? -64.77299 5.17386 15.09936 1.000 85.01825 41 LEU A C 1
ATOM 294 O O . LEU A 1 42 ? -65.98727 5.07957 14.89108 1.000 86.23851 41 LEU A O 1
ATOM 299 N N . ALA A 1 43 ? -63.88815 4.31379 14.59031 1.000 86.55147 42 ALA A N 1
ATOM 300 C CA . ALA A 1 43 ? -64.33893 3.16256 13.81639 1.000 87.15241 42 ALA A CA 1
ATOM 301 C C . ALA A 1 43 ? -65.09206 2.17575 14.69875 1.000 92.19019 42 ALA A C 1
ATOM 302 O O . ALA A 1 43 ? -66.23032 1.80232 14.39484 1.000 96.56899 42 ALA A O 1
ATOM 304 N N . LEU A 1 44 ? -64.47383 1.75141 15.80604 1.000 95.42504 43 LEU A N 1
ATOM 305 C CA . LEU A 1 44 ? -65.14564 0.84761 16.73528 1.000 101.60507 43 LEU A CA 1
ATOM 306 C C . LEU A 1 44 ? -66.44448 1.44666 17.25960 1.000 103.57297 43 LEU A C 1
ATOM 307 O O . LEU A 1 44 ? -67.40017 0.71242 17.53746 1.000 99.54883 43 LEU A O 1
ATOM 312 N N . ALA A 1 45 ? -66.50099 2.77293 17.39670 1.000 104.57796 44 ALA A N 1
ATOM 313 C CA . ALA A 1 45 ? -67.73718 3.42250 17.81777 1.000 103.88256 44 ALA A CA 1
ATOM 314 C C . ALA A 1 45 ? -68.79318 3.35189 16.72123 1.000 106.85026 44 ALA A C 1
ATOM 315 O O . ALA A 1 45 ? -69.94395 2.97817 16.97672 1.000 114.58458 44 ALA A O 1
ATOM 317 N N . ARG A 1 46 ? -68.41879 3.70492 15.48833 1.000 98.99166 45 ARG A N 1
ATOM 318 C CA . ARG A 1 46 ? -69.36704 3.65645 14.38167 1.000 97.37108 45 ARG A CA 1
ATOM 319 C C . ARG A 1 46 ? -69.71634 2.22846 13.98334 1.000 104.14963 45 ARG A C 1
ATOM 320 O O . ARG A 1 46 ? -70.76569 2.00891 13.36883 1.000 103.64009 45 ARG A O 1
ATOM 328 N N . GLN A 1 47 ? -68.86336 1.25580 14.31477 1.000 104.41708 46 GLN A N 1
ATOM 329 C CA . GLN A 1 47 ? -69.18326 -0.14012 14.04142 1.000 110.20952 46 GLN A CA 1
ATOM 330 C C . GLN A 1 47 ? -70.25302 -0.68042 14.98088 1.000 110.49730 46 GLN A C 1
ATOM 331 O O . GLN A 1 47 ? -70.85281 -1.71905 14.68416 1.000 114.39666 46 GLN A O 1
ATOM 337 N N . ALA A 1 48 ? -70.50572 -0.00371 16.09718 1.000 106.80167 47 ALA A N 1
ATOM 338 C CA . ALA A 1 48 ? -71.53432 -0.42809 17.03946 1.000 99.18791 47 ALA A CA 1
ATOM 339 C C . ALA A 1 48 ? -72.87036 0.23363 16.71861 1.000 80.72421 47 ALA A C 1
ATOM 340 O O . ALA A 1 48 ? -73.86923 -0.44559 16.48245 1.000 76.79514 47 ALA A O 1
ATOM 342 N N . ARG A 1 63 ? -74.45018 13.39340 16.57350 1.000 99.44604 62 ARG A N 1
ATOM 343 C CA . ARG A 1 63 ? -74.07185 12.35211 17.52124 1.000 98.12533 62 ARG A CA 1
ATOM 344 C C . ARG A 1 63 ? -72.73853 11.72642 17.12888 1.000 96.32413 62 ARG A C 1
ATOM 345 O O . ARG A 1 63 ? -71.67666 12.29872 17.37509 1.000 91.15282 62 ARG A O 1
ATOM 353 N N . VAL A 1 64 ? -72.80026 10.54279 16.51855 1.000 98.17989 63 VAL A N 1
ATOM 354 C CA . VAL A 1 64 ? -71.58216 9.90948 16.02797 1.000 94.32247 63 VAL A CA 1
ATOM 355 C C . VAL A 1 64 ? -71.11868 10.56539 14.73055 1.000 87.61838 63 VAL A C 1
ATOM 356 O O . VAL A 1 64 ? -69.91204 10.67440 14.48233 1.000 81.99675 63 VAL A O 1
ATOM 360 N N . ASN A 1 65 ? -72.05341 11.03060 13.89816 1.000 86.89247 64 ASN A N 1
ATOM 361 C CA . ASN A 1 65 ? -71.68389 11.69822 12.65595 1.000 82.37088 64 ASN A CA 1
ATOM 362 C C . ASN A 1 65 ? -71.21177 13.12589 12.89492 1.000 84.37052 64 ASN A C 1
ATOM 363 O O . ASN A 1 65 ? -70.34647 13.61774 12.16233 1.000 84.00640 64 ASN A O 1
ATOM 368 N N . ALA A 1 66 ? -71.76495 13.80453 13.90297 1.000 90.26360 65 ALA A N 1
ATOM 369 C CA . ALA A 1 66 ? -71.27741 15.13524 14.24676 1.000 93.02978 65 ALA A CA 1
ATOM 370 C C . ALA A 1 66 ? -69.85826 15.08251 14.79565 1.000 90.74887 65 ALA A C 1
ATOM 371 O O . ALA A 1 66 ? -69.09513 16.04122 14.63265 1.000 89.70177 65 ALA A O 1
ATOM 373 N N . ALA A 1 67 ? -69.48827 13.97717 15.44564 1.000 86.68741 66 ALA A N 1
ATOM 374 C CA . ALA A 1 67 ? -68.12115 13.81279 15.92263 1.000 91.47142 66 ALA A CA 1
ATOM 375 C C . ALA A 1 67 ? -67.18509 13.35455 14.81261 1.000 91.16473 66 ALA A C 1
ATOM 376 O O . ALA A 1 67 ? -65.98974 13.66789 14.84728 1.000 89.77516 66 ALA A O 1
ATOM 378 N N . ARG A 1 68 ? -67.70477 12.61840 13.82686 1.000 85.85155 67 ARG A N 1
ATOM 379 C CA . ARG A 1 68 ? -66.87003 12.17898 12.71400 1.000 83.58934 67 ARG A CA 1
ATOM 380 C C . ARG A 1 68 ? -66.56780 13.33005 11.76337 1.000 88.19137 67 ARG A C 1
ATOM 381 O O . ARG A 1 68 ? -65.44584 13.44448 11.25557 1.000 87.75390 67 ARG A O 1
ATOM 383 N N . ASN A 1 69 ? -67.55586 14.19219 11.50814 1.000 84.07392 68 ASN A N 1
ATOM 384 C CA . ASN A 1 69 ? -67.31859 15.34906 10.65157 1.000 87.26421 68 ASN A CA 1
ATOM 385 C C . ASN A 1 69 ? -66.39594 16.35966 11.31913 1.000 88.61094 68 ASN A C 1
ATO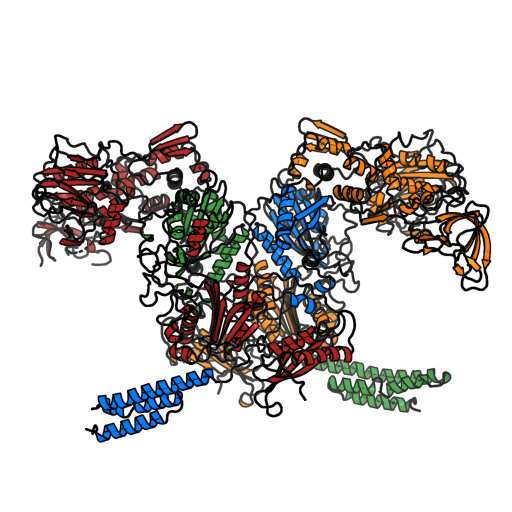M 386 O O . ASN A 1 69 ? -65.70195 17.11369 10.62760 1.000 82.31165 68 ASN A O 1
ATOM 391 N N . ALA A 1 70 ? -66.37150 16.38930 12.65407 1.000 92.83112 69 ALA A N 1
ATOM 392 C CA . ALA A 1 70 ? -65.44934 17.26577 13.36528 1.000 98.58467 69 ALA A CA 1
ATOM 393 C C . ALA A 1 70 ? -63.99694 16.86652 13.15115 1.000 98.23097 69 ALA A C 1
ATOM 394 O O . ALA A 1 70 ? -63.10580 17.70977 13.29794 1.000 93.34475 69 ALA A O 1
ATOM 396 N N . ALA A 1 71 ? -63.74084 15.60503 12.80730 1.000 114.04739 70 ALA A N 1
ATOM 397 C CA . ALA A 1 71 ? -62.38522 15.13807 12.55211 1.000 104.81813 70 ALA A CA 1
ATOM 398 C C . ALA A 1 71 ? -62.01872 15.17399 11.07585 1.000 103.61206 70 ALA A C 1
ATOM 399 O O . ALA A 1 71 ? -60.83141 15.26846 10.74403 1.000 110.66925 70 ALA A O 1
ATOM 401 N N . GLN A 1 72 ? -63.00646 15.10257 10.18200 1.000 85.23951 71 GLN A N 1
ATOM 402 C CA . GLN A 1 72 ? -62.71538 15.15344 8.75294 1.000 75.48001 71 GLN A CA 1
ATOM 403 C C . GLN A 1 72 ? -62.36839 16.56903 8.30742 1.000 85.35109 71 GLN A C 1
ATOM 404 O O . GLN A 1 72 ? -61.37009 16.78001 7.60954 1.000 84.31317 71 GLN A O 1
ATOM 410 N N . ARG A 1 73 ? -63.18517 17.55103 8.70006 1.000 85.49735 72 ARG A N 1
ATOM 411 C CA . ARG A 1 73 ? -62.91430 18.93424 8.31937 1.000 80.96311 72 ARG A CA 1
ATOM 412 C C . ARG A 1 73 ? -61.58305 19.41114 8.88394 1.000 70.97103 72 ARG A C 1
ATOM 413 O O . ARG A 1 73 ? -60.83511 20.12765 8.20850 1.000 78.05498 72 ARG A O 1
ATOM 421 N N . SER A 1 74 ? -61.27009 19.02653 10.12368 1.000 67.27768 73 SER A N 1
ATOM 422 C CA . SER A 1 74 ? -59.96796 19.36375 10.68674 1.000 76.55755 73 SER A CA 1
ATOM 423 C C . SER A 1 74 ? -58.84186 18.65339 9.94664 1.000 76.18378 73 SER A C 1
ATOM 424 O O . SER A 1 74 ? -57.73077 19.18694 9.85212 1.000 68.90109 73 SER A O 1
ATOM 427 N N . TYR A 1 75 ? -59.10715 17.45803 9.41483 1.000 75.13706 74 TYR A N 1
ATOM 428 C CA . TYR A 1 75 ? -58.12240 16.78372 8.57656 1.000 72.07054 74 TYR A CA 1
ATOM 429 C C . TYR A 1 75 ? -58.04374 17.41639 7.19232 1.000 70.46488 74 TYR A C 1
ATOM 430 O O . TYR A 1 75 ? -56.94511 17.61923 6.66386 1.000 69.29762 74 TYR A O 1
ATOM 439 N N . ASP A 1 76 ? -59.19603 17.73130 6.59228 1.000 73.64280 75 ASP A N 1
ATOM 440 C CA . ASP A 1 76 ? -59.20054 18.34703 5.26808 1.000 72.12209 75 ASP A CA 1
ATOM 441 C C . ASP A 1 76 ? -58.50640 19.70229 5.28704 1.000 71.94482 75 ASP A C 1
ATOM 442 O O . ASP A 1 76 ? -57.80713 20.06478 4.33364 1.000 69.58301 75 ASP A O 1
ATOM 447 N N . GLU A 1 77 ? -58.69016 20.46698 6.36448 1.000 69.28528 76 GLU A N 1
ATOM 448 C CA . GLU A 1 77 ? -58.02716 21.76137 6.46920 1.000 77.69237 76 GLU A CA 1
ATOM 449 C C . GLU A 1 77 ? -56.53024 21.59425 6.69917 1.000 69.47968 76 GLU A C 1
ATOM 450 O O . GLU A 1 77 ? -55.72088 22.31613 6.10458 1.000 65.77411 76 GLU A O 1
ATOM 456 N N . ARG A 1 78 ? -56.14322 20.64745 7.55774 1.000 65.20462 77 ARG A N 1
ATOM 457 C CA . ARG A 1 78 ? -54.72580 20.43251 7.82989 1.000 63.11598 77 ARG A CA 1
ATOM 458 C C . ARG A 1 78 ? -54.01753 19.83551 6.62098 1.000 67.79333 77 ARG A C 1
ATOM 459 O O . ARG A 1 78 ? -52.85206 20.15467 6.35738 1.000 65.28662 77 ARG A O 1
ATOM 467 N N . LEU A 1 79 ? -54.70334 18.96384 5.87709 1.000 66.18369 78 LEU A N 1
ATOM 468 C CA . LEU A 1 79 ? -54.12856 18.43695 4.64432 1.000 66.32144 78 LEU A CA 1
ATOM 469 C C . LEU A 1 79 ? -53.88582 19.55261 3.63712 1.000 64.18729 78 LEU A C 1
ATOM 470 O O . LEU A 1 79 ? -52.82238 19.61240 3.00883 1.000 59.01267 78 LEU A O 1
ATOM 475 N N . ALA A 1 80 ? -54.85912 20.45301 3.47698 1.000 65.84887 79 ALA A N 1
ATOM 476 C CA . ALA A 1 80 ? -54.67472 21.58762 2.57959 1.000 64.25176 79 ALA A CA 1
ATOM 477 C C . ALA A 1 80 ? -53.57831 22.52085 3.07451 1.000 54.01843 79 ALA A C 1
ATOM 478 O O . ALA A 1 80 ? -52.85335 23.10781 2.26336 1.000 55.03030 79 ALA A O 1
ATOM 480 N N . THR A 1 81 ? -53.43989 22.66865 4.39405 1.000 60.16361 80 THR A N 1
ATOM 481 C CA . THR A 1 81 ? -52.37734 23.51001 4.93507 1.000 60.95554 80 THR A CA 1
ATOM 482 C C . THR A 1 81 ? -51.00513 22.90188 4.67109 1.000 55.29393 80 THR A C 1
ATOM 483 O O . THR A 1 81 ? -50.07158 23.61013 4.27604 1.000 53.22023 80 THR A O 1
ATOM 487 N N . LEU A 1 82 ? -50.86358 21.59033 4.88012 1.000 50.15755 81 LEU A N 1
ATOM 488 C CA . LEU A 1 82 ? -49.58385 20.93921 4.62218 1.000 61.69554 81 LEU A CA 1
ATOM 489 C C . LEU A 1 82 ? -49.27269 20.87553 3.13228 1.000 55.34775 81 LEU A C 1
ATOM 490 O O . LEU A 1 82 ? -48.09982 20.92770 2.74475 1.000 58.24899 81 LEU A O 1
ATOM 495 N N . ARG A 1 83 ? -50.29897 20.76217 2.28522 1.000 49.88751 82 ARG A N 1
ATOM 496 C CA . ARG A 1 83 ? -50.06390 20.77202 0.84506 1.000 47.51185 82 ARG A CA 1
ATOM 497 C C . ARG A 1 83 ? -49.63866 22.15398 0.36617 1.000 54.13929 82 ARG A C 1
ATOM 498 O O . ARG A 1 83 ? -48.73027 22.27630 -0.46413 1.000 48.87447 82 ARG A O 1
ATOM 506 N N . ALA A 1 84 ? -50.28195 23.20709 0.87848 1.000 49.97806 83 ALA A N 1
ATOM 507 C CA . ALA A 1 84 ? -49.88991 24.56118 0.50490 1.000 42.72187 83 ALA A CA 1
ATOM 508 C C . ALA A 1 84 ? -48.48806 24.89361 0.99703 1.000 41.13756 83 ALA A C 1
ATOM 509 O O . ALA A 1 84 ? -47.75892 25.63584 0.32966 1.000 51.29356 83 ALA A O 1
ATOM 511 N N . GLU A 1 85 ? -48.09299 24.35663 2.15388 1.000 41.94099 84 GLU A N 1
ATOM 512 C CA . GLU A 1 85 ? -46.73824 24.58344 2.64545 1.000 41.82180 84 GLU A CA 1
ATOM 513 C C . GLU A 1 85 ? -45.71049 23.85237 1.79078 1.000 49.59707 84 GLU A C 1
ATOM 514 O O . GLU A 1 85 ? -44.66016 24.41459 1.45957 1.000 49.05407 84 GLU A O 1
ATOM 520 N N . ARG A 1 86 ? -45.99209 22.59753 1.42657 1.000 57.11418 85 ARG A N 1
ATOM 521 C CA . ARG A 1 86 ? -45.05658 21.84496 0.59593 1.000 49.16009 85 ARG A CA 1
ATOM 522 C C . ARG A 1 86 ? -44.91958 22.46897 -0.78661 1.000 44.50117 85 ARG A C 1
ATOM 523 O O . ARG A 1 86 ? -43.80799 22.57453 -1.31690 1.000 49.40228 85 ARG A O 1
ATOM 531 N N . ASP A 1 87 ? -46.03628 22.89059 -1.38485 1.000 43.53122 86 ASP A N 1
ATOM 532 C CA . ASP A 1 87 ? -45.97023 23.55802 -2.68107 1.000 40.74171 86 ASP A CA 1
ATOM 533 C C . ASP A 1 87 ? -45.20687 24.87297 -2.58364 1.000 43.62281 86 ASP A C 1
ATOM 534 O O . ASP A 1 87 ? -44.47128 25.24289 -3.50578 1.000 47.59061 86 ASP A O 1
ATOM 539 N N . ALA A 1 88 ? -45.36696 25.59287 -1.47138 1.000 48.94260 87 ALA A N 1
ATOM 540 C CA . ALA A 1 88 ? -44.58736 26.80884 -1.26632 1.000 52.87425 87 ALA A CA 1
ATOM 541 C C . ALA A 1 88 ? -43.12389 26.48283 -0.99880 1.000 43.92401 87 ALA A C 1
ATOM 542 O O . ALA A 1 88 ? -42.22770 27.19304 -1.46889 1.000 41.95576 87 ALA A O 1
ATOM 544 N N . ALA A 1 89 ? -42.86338 25.40875 -0.24798 1.000 42.86112 88 ALA A N 1
ATOM 545 C CA . ALA A 1 89 ? -41.48724 25.01371 0.03236 1.000 49.20711 88 ALA A CA 1
ATOM 546 C C . ALA A 1 89 ? -40.75981 24.57135 -1.23006 1.000 54.09078 88 ALA A C 1
ATOM 547 O O . ALA A 1 89 ? -39.54946 24.79020 -1.35430 1.000 54.19152 88 ALA A O 1
ATOM 549 N N . VAL A 1 90 ? -41.47382 23.94855 -2.16992 1.000 49.03873 89 VAL A N 1
ATOM 550 C CA . VAL A 1 90 ? -40.85552 23.54382 -3.42811 1.000 46.71263 89 VAL A CA 1
ATOM 551 C C . VAL A 1 90 ? -40.46066 24.76705 -4.24698 1.000 43.53903 89 VAL A C 1
ATOM 552 O O . VAL A 1 90 ? -39.41034 24.78139 -4.90132 1.000 38.22393 89 VAL A O 1
ATOM 556 N N . LEU A 1 91 ? -41.28438 25.81831 -4.21182 1.000 44.72181 90 LEU A N 1
ATOM 557 C CA . LEU A 1 91 ? -40.98139 27.02306 -4.97792 1.000 50.52682 90 LEU A CA 1
ATOM 558 C C . LEU A 1 91 ? -39.75938 27.75340 -4.43343 1.000 46.71743 90 LEU A C 1
ATOM 559 O O . LEU A 1 91 ? -39.03163 28.39341 -5.20076 1.000 52.96029 90 LEU A O 1
ATOM 564 N N . VAL A 1 92 ? -39.51426 27.67100 -3.12312 1.000 50.13325 91 VAL A N 1
ATOM 565 C CA . VAL A 1 92 ? -38.39557 28.38045 -2.50684 1.000 56.54107 91 VAL A CA 1
ATOM 566 C C . VAL A 1 92 ? -37.17844 27.49392 -2.28347 1.000 51.98836 91 VAL A C 1
ATOM 567 O O . VAL A 1 92 ? -36.09764 28.01902 -1.97011 1.000 47.86945 91 VAL A O 1
ATOM 571 N N . ALA A 1 93 ? -37.31380 26.17690 -2.41924 1.000 60.74431 92 ALA A N 1
ATOM 572 C CA . ALA A 1 93 ? -36.16384 25.29778 -2.27053 1.000 52.31713 92 ALA A CA 1
ATOM 573 C C . ALA A 1 93 ? -35.11849 25.61864 -3.33063 1.000 50.92045 92 ALA A C 1
ATOM 574 O O . ALA A 1 93 ? -35.44042 26.02875 -4.44876 1.000 52.73522 92 ALA A O 1
ATOM 576 N N . GLU A 1 94 ? -33.85257 25.44410 -2.96409 1.000 55.60060 93 GLU A N 1
ATOM 577 C CA . GLU A 1 94 ? -32.76596 25.74806 -3.88386 1.000 65.54720 93 GLU A CA 1
ATOM 578 C C . GLU A 1 94 ? -32.80135 24.79818 -5.07301 1.000 60.94647 93 GLU A C 1
ATOM 579 O O . GLU A 1 94 ? -32.83381 23.57435 -4.90820 1.000 61.37519 93 GLU A O 1
ATOM 585 N N . GLY A 1 95 ? -32.81015 25.36620 -6.27457 1.000 44.50401 94 GLY A N 1
ATOM 586 C CA . GLY A 1 95 ? -32.81674 24.55936 -7.47262 1.000 40.46524 94 GLY A CA 1
ATOM 587 C C . GLY A 1 95 ? -31.46081 23.95060 -7.77198 1.000 32.65626 94 GLY A C 1
ATOM 588 O O . GLY A 1 95 ? -30.46448 24.20229 -7.09618 1.000 43.04861 94 GLY A O 1
ATOM 589 N N . ILE A 1 96 ? -31.43724 23.12817 -8.81052 1.000 23.47647 95 ILE A N 1
ATOM 590 C CA . ILE A 1 96 ? -30.21165 22.52103 -9.29348 1.000 18.09061 95 ILE A CA 1
ATOM 591 C C . ILE A 1 96 ? -29.67878 23.35455 -10.45021 1.000 17.56127 95 ILE A C 1
ATOM 592 O O . ILE A 1 96 ? -30.37923 24.18650 -11.02889 1.000 18.39296 95 ILE A O 1
ATOM 597 N N . ASP A 1 97 ? -28.41756 23.12155 -10.79501 1.000 16.05366 96 ASP A N 1
ATOM 598 C CA . ASP A 1 97 ? -27.80646 23.70336 -11.98772 1.000 15.30174 96 ASP A CA 1
ATOM 599 C C . ASP A 1 97 ? -28.16511 22.81276 -13.17222 1.000 13.23103 96 ASP A C 1
ATOM 600 O O . ASP A 1 97 ? -27.57209 21.74893 -13.36373 1.000 11.26297 96 ASP A O 1
ATOM 605 N N . VAL A 1 98 ? -29.12656 23.25871 -13.98803 1.000 14.46818 97 VAL A N 1
ATOM 606 C CA . VAL A 1 98 ? -29.67300 22.42969 -15.06135 1.000 14.27527 97 VAL A CA 1
ATOM 607 C C . VAL A 1 98 ? -28.69244 22.30800 -16.22068 1.000 17.47487 97 VAL A C 1
ATOM 608 O O . VAL A 1 98 ? -28.93894 21.55737 -17.17294 1.000 18.00905 97 VAL A O 1
ATOM 612 N N . THR A 1 99 ? -27.57772 23.03279 -16.16043 1.000 15.14596 98 THR A N 1
ATOM 613 C CA . THR A 1 99 ? -26.60485 23.03078 -17.24581 1.000 17.43458 98 THR A CA 1
ATOM 614 C C . THR A 1 99 ? -25.43064 22.09736 -17.00006 1.000 19.39438 98 THR A C 1
ATOM 615 O O . THR A 1 99 ? -24.54049 22.01722 -17.85214 1.000 16.86339 98 THR A O 1
ATOM 619 N N . LEU A 1 100 ? -25.39141 21.41363 -15.85998 1.000 15.02063 99 LEU A N 1
ATOM 620 C CA . LEU A 1 100 ? -24.27223 20.53150 -15.56477 1.000 14.75195 99 LEU A CA 1
ATOM 621 C C . LEU A 1 100 ? -24.12667 19.48107 -16.66414 1.000 26.84313 99 LEU A C 1
ATOM 622 O O . LEU A 1 100 ? -25.12942 19.04354 -17.24241 1.000 17.86880 99 LEU A O 1
ATOM 627 N N . PRO A 1 101 ? -22.90053 19.07136 -16.99134 1.000 23.93404 100 PRO A N 1
ATOM 628 C CA . PRO A 1 101 ? -22.72465 17.99040 -17.96860 1.000 21.52261 100 PRO A CA 1
ATOM 629 C C . PRO A 1 101 ? -23.47603 16.74346 -17.53093 1.000 20.77931 100 PRO A C 1
ATOM 630 O O . PRO A 1 101 ? -23.47751 16.37859 -16.35361 1.000 15.43300 100 PRO A O 1
ATOM 634 N N . SER A 1 102 ? -24.13563 16.10030 -18.49531 1.000 16.45939 101 SER A N 1
ATOM 635 C CA . SER A 1 102 ? -24.95111 14.92731 -18.22480 1.000 18.01767 101 SER A CA 1
ATOM 636 C C . SER A 1 102 ? -24.60381 13.72770 -19.09317 1.000 21.29202 101 SER A C 1
ATOM 637 O O . SER A 1 102 ? -25.14960 12.64463 -18.85864 1.000 19.52179 101 SER A O 1
ATOM 640 N N . THR A 1 103 ? -23.72156 13.88217 -20.07747 1.000 19.15490 102 THR A N 1
ATOM 641 C CA . THR A 1 103 ? -23.38563 12.81935 -21.02266 1.000 18.71688 102 THR A CA 1
ATOM 642 C C . THR A 1 103 ? -22.28835 11.95356 -20.41281 1.000 18.63401 102 THR A C 1
ATOM 643 O O . THR A 1 103 ? -21.10560 12.29313 -20.47800 1.000 20.00723 102 THR A O 1
ATOM 647 N N . ARG A 1 104 ? -22.68090 10.82586 -19.81614 1.000 23.15521 103 ARG A N 1
ATOM 648 C CA . ARG A 1 104 ? -21.71317 9.91215 -19.21818 1.000 24.14747 103 ARG A CA 1
ATOM 649 C C . ARG A 1 104 ? -21.01867 9.03556 -20.25260 1.000 20.67698 103 ARG A C 1
ATOM 650 O O . ARG A 1 104 ? -19.91833 8.54007 -19.98875 1.000 23.05455 103 ARG A O 1
ATOM 658 N N A VAL A 1 105 ? -21.61964 8.84305 -21.42221 0.388 19.45141 104 VAL A N 1
ATOM 659 N N B VAL A 1 105 ? -21.64596 8.81298 -21.39914 0.612 19.36023 104 VAL A N 1
ATOM 660 C CA A VAL A 1 105 ? -20.96261 8.12310 -22.51017 0.388 23.43536 104 VAL A CA 1
ATOM 661 C CA B VAL A 1 105 ? -21.06981 8.04580 -22.49305 0.612 23.50970 104 VAL A CA 1
ATOM 662 C C A VAL A 1 105 ? -19.92491 9.05919 -23.11999 0.388 21.81001 104 VAL A C 1
ATOM 663 C C B VAL A 1 105 ? -20.95612 8.96514 -23.70108 0.612 23.89383 104 VAL A C 1
ATOM 664 O O A VAL A 1 105 ? -20.02541 10.28162 -22.94303 0.388 27.44810 104 VAL A O 1
ATOM 665 O O B VAL A 1 105 ? -21.92682 9.17294 -24.43047 0.612 24.83087 104 VAL A O 1
ATOM 672 N N A PRO A 1 106 ? -18.90275 8.54611 -23.81532 0.388 22.64155 105 PRO A N 1
ATOM 673 N N B PRO A 1 106 ? -19.77826 9.53813 -23.94456 0.612 17.44292 105 PRO A N 1
ATOM 674 C CA A PRO A 1 106 ? -17.91417 9.44290 -24.43276 0.388 25.74591 105 PRO A CA 1
ATOM 675 C CA B PRO A 1 106 ? -19.64020 10.50022 -25.04492 0.612 27.66163 105 PRO A CA 1
ATOM 676 C C A PRO A 1 106 ? -18.48048 10.23008 -25.60359 0.388 26.61651 105 PRO A C 1
ATOM 677 C C B PRO A 1 106 ? -19.84189 9.81804 -26.39015 0.612 26.09930 105 PRO A C 1
ATOM 678 O O A PRO A 1 106 ? -19.47932 10.94570 -25.47526 0.388 30.48536 105 PRO A O 1
ATOM 679 O O B PRO A 1 106 ? -19.25567 8.76939 -26.66422 0.612 16.20127 105 PRO A O 1
ATOM 686 N N A ALA A 1 107 ? -17.82867 10.10901 -26.75475 0.388 22.41760 106 ALA A N 1
ATOM 687 N N B ALA A 1 107 ? -20.68966 10.42051 -27.22039 0.612 23.27148 106 ALA A N 1
ATOM 688 C CA A ALA A 1 107 ? -18.30048 10.73369 -27.98440 0.388 25.34337 106 ALA A CA 1
ATOM 689 C CA B ALA A 1 107 ? -20.99424 9.86541 -28.53025 0.612 22.54633 106 ALA A CA 1
ATOM 690 C C A ALA A 1 107 ? -17.78876 9.90278 -29.14709 0.388 20.72999 106 ALA A C 1
ATOM 691 C C B ALA A 1 107 ? -19.73348 9.76297 -29.38265 0.612 17.55606 106 ALA A C 1
ATOM 692 O O A ALA A 1 107 ? -16.58293 9.65751 -29.24503 0.388 21.12735 106 ALA A O 1
ATOM 693 O O B ALA A 1 107 ? -18.81755 10.58246 -29.28225 0.612 19.79720 106 ALA A O 1
ATOM 696 N N A GLY A 1 108 ? -18.70283 9.45973 -30.01108 0.388 18.00714 107 GLY A N 1
ATOM 697 N N B GLY A 1 108 ? -19.68975 8.73574 -30.22589 0.612 19.83370 107 GLY A N 1
ATOM 698 C CA A GLY A 1 108 ? -18.36671 8.62386 -31.13967 0.388 19.15974 107 GLY A CA 1
ATOM 699 C CA B GLY A 1 108 ? -18.56735 8.55335 -31.12611 0.612 19.38192 107 GLY A CA 1
ATOM 700 C C A GLY A 1 108 ? -18.71464 9.29095 -32.46093 0.388 20.88840 107 GLY A C 1
ATOM 701 C C B GLY A 1 108 ? -18.78206 9.24257 -32.45749 0.612 20.95386 107 GLY A C 1
ATOM 702 O O A GLY A 1 108 ? -19.30995 10.37244 -32.50729 0.388 19.89034 107 GLY A O 1
ATOM 703 O O B GLY A 1 108 ? -19.34922 10.33887 -32.50756 0.612 19.87075 107 GLY A O 1
ATOM 704 N N . ALA A 1 109 ? -18.33378 8.61396 -33.54271 1.000 17.00373 108 ALA A N 1
ATOM 705 C CA . ALA A 1 109 ? -18.52391 9.16798 -34.87540 1.000 20.23113 108 ALA A CA 1
ATOM 706 C C . ALA A 1 109 ? -18.30067 8.08568 -35.91778 1.000 18.94354 108 ALA A C 1
ATOM 707 O O . ALA A 1 109 ? -17.34535 7.31149 -35.82294 1.000 22.81971 108 ALA A O 1
ATOM 709 N N . ARG A 1 110 ? -19.18550 8.03998 -36.90643 1.000 20.97364 109 ARG A N 1
ATOM 710 C CA . ARG A 1 110 ? -18.89597 7.31516 -38.13114 1.000 22.97447 109 ARG A CA 1
ATOM 711 C C . ARG A 1 110 ? -17.96318 8.15421 -38.99613 1.000 18.49973 109 ARG A C 1
ATOM 712 O O . ARG A 1 110 ? -17.94418 9.38354 -38.90805 1.000 18.50044 109 ARG A O 1
ATOM 720 N N . HIS A 1 111 ? -17.16879 7.48262 -39.81921 1.000 12.39415 110 HIS A N 1
ATOM 721 C CA . HIS A 1 111 ? -16.15890 8.19730 -40.58134 1.000 11.69894 110 HIS A CA 1
ATOM 722 C C . HIS A 1 111 ? -16.81436 9.02346 -41.68697 1.000 16.29297 110 HIS A C 1
ATOM 723 O O . HIS A 1 111 ? -17.74906 8.55301 -42.34309 1.000 15.76924 110 HIS A O 1
ATOM 730 N N . PRO A 1 112 ? -16.34664 10.25461 -41.91169 1.000 16.16678 111 PRO A N 1
ATOM 731 C CA . PRO A 1 112 ? -16.97689 11.11549 -42.92905 1.000 14.18945 111 PRO A CA 1
ATOM 732 C C . PRO A 1 112 ? -16.95843 10.53010 -44.32694 1.000 14.32967 111 PRO A C 1
ATOM 733 O O . PRO A 1 112 ? -17.85374 10.83651 -45.12236 1.000 15.30906 111 PRO A O 1
ATOM 737 N N . ILE A 1 113 ? -15.95477 9.71647 -44.66299 1.000 14.51331 112 ILE A N 1
ATOM 738 C CA . ILE A 1 113 ? -15.94035 9.06975 -45.97241 1.000 16.29737 112 ILE A CA 1
ATOM 739 C C . ILE A 1 113 ? -17.04841 8.02647 -46.06354 1.000 14.65126 112 ILE A C 1
ATOM 740 O O . ILE A 1 113 ? -17.70914 7.89129 -47.10095 1.000 17.11494 112 ILE A O 1
ATOM 745 N N . ILE A 1 114 ? -17.27423 7.27877 -44.97997 1.000 15.68753 113 ILE A N 1
ATOM 746 C CA . ILE A 1 114 ? -18.36957 6.31195 -44.95185 1.000 14.68645 113 ILE A CA 1
ATOM 747 C C . ILE A 1 114 ? -19.71383 7.02318 -45.05997 1.000 15.85877 113 ILE A C 1
ATOM 748 O O . ILE A 1 114 ? -20.61842 6.56954 -45.77177 1.000 14.96818 113 ILE A O 1
ATOM 753 N N . MET A 1 115 ? -19.86935 8.14794 -44.35801 1.000 14.59266 114 MET A N 1
ATOM 754 C CA . MET A 1 115 ? -21.13234 8.87734 -44.41997 1.000 17.85980 114 MET A CA 1
ATOM 755 C C . MET A 1 115 ? -21.36500 9.48624 -45.79809 1.000 14.11638 114 MET A C 1
ATOM 756 O O . MET A 1 115 ? -22.51033 9.55616 -46.25567 1.000 14.03573 114 MET A O 1
ATOM 761 N N . LEU A 1 116 ? -20.30162 9.92490 -46.47526 1.000 14.21522 115 LEU A N 1
ATOM 762 C CA . LEU A 1 116 ? -20.45842 10.43333 -47.83471 1.000 16.03992 115 LEU A CA 1
ATOM 763 C C . LEU A 1 116 ? -20.89033 9.32195 -48.78479 1.000 14.35953 115 LEU A C 1
ATOM 764 O O . LEU A 1 116 ? -21.79963 9.50837 -49.60123 1.000 17.36107 115 LEU A O 1
ATOM 769 N N . ALA A 1 117 ? -20.24375 8.15610 -48.69285 1.000 14.51550 116 ALA A N 1
ATOM 770 C CA . ALA A 1 117 ? -20.64218 7.01577 -49.51401 1.000 16.42340 116 ALA A CA 1
ATOM 771 C C . ALA A 1 117 ? -22.10051 6.64717 -49.27513 1.000 16.95931 116 ALA A C 1
ATOM 772 O O . ALA A 1 117 ? -22.82074 6.28605 -50.21360 1.000 17.65474 116 ALA A O 1
ATOM 774 N N . GLU A 1 118 ? -22.55304 6.73857 -48.02243 1.000 14.39243 117 GLU A N 1
ATOM 775 C CA . GLU A 1 118 ? -23.94697 6.44521 -47.70450 1.000 17.33839 117 GLU A CA 1
ATOM 776 C C . GLU A 1 118 ? -24.88835 7.45547 -48.35099 1.000 17.41603 117 GLU A C 1
ATOM 777 O O . GLU A 1 118 ? -25.94286 7.08138 -48.87761 1.000 18.88563 117 GLU A O 1
ATOM 783 N N . HIS A 1 119 ? -24.52133 8.73825 -48.32573 1.000 14.05697 118 HIS A N 1
ATOM 784 C CA . HIS A 1 119 ? -25.34257 9.76351 -48.96391 1.000 18.52102 118 HIS A CA 1
ATOM 785 C C . HIS A 1 119 ? -25.36294 9.58877 -50.47955 1.000 16.32373 118 HIS A C 1
ATOM 786 O O . HIS A 1 119 ? -26.40762 9.76441 -51.11767 1.000 15.71098 118 HIS A O 1
ATOM 793 N N . VAL A 1 120 ? -24.21736 9.24251 -51.07106 1.000 14.21049 119 VAL A N 1
ATOM 794 C CA . VAL A 1 120 ? -24.16263 8.98158 -52.50637 1.000 14.75985 119 VAL A CA 1
ATOM 795 C C . VAL A 1 120 ? -25.02476 7.77638 -52.86188 1.000 18.49873 119 VAL A C 1
ATOM 796 O O . VAL A 1 120 ? -25.76682 7.79480 -53.85213 1.000 16.54323 119 VAL A O 1
ATOM 800 N N . ALA A 1 121 ? -24.94612 6.71366 -52.05718 1.000 14.43206 120 ALA A N 1
ATOM 801 C CA . ALA A 1 121 ? -25.76381 5.52931 -52.30176 1.000 19.66295 120 ALA A CA 1
ATOM 802 C C . ALA A 1 121 ? -27.25181 5.85944 -52.23070 1.000 16.98110 120 ALA A C 1
ATOM 803 O O . ALA A 1 121 ? -28.02908 5.45390 -53.10181 1.000 14.86006 120 ALA A O 1
ATOM 805 N N . ASP A 1 122 ? -27.66641 6.59518 -51.19411 1.000 14.14593 121 ASP A N 1
ATOM 806 C CA . ASP A 1 122 ? -29.07445 6.96694 -51.05846 1.000 16.73722 121 ASP A CA 1
ATOM 807 C C . ASP A 1 122 ? -29.54703 7.79891 -52.24410 1.000 16.52336 121 ASP A C 1
ATOM 808 O O . ASP A 1 122 ? -30.68867 7.65377 -52.69848 1.000 18.13628 121 ASP A O 1
ATOM 813 N N . THR A 1 123 ? -28.68399 8.68574 -52.74671 1.000 13.96558 122 THR A N 1
ATOM 814 C CA . THR A 1 123 ? -29.03043 9.50921 -53.90050 1.000 17.20213 122 THR A CA 1
ATOM 815 C C . THR A 1 123 ? -29.41092 8.65490 -55.10281 1.000 18.90089 122 THR A C 1
ATOM 816 O O . THR A 1 123 ? -30.38773 8.95353 -55.80205 1.000 16.27226 122 THR A O 1
ATOM 820 N N . PHE A 1 124 ? -28.65559 7.58352 -55.35645 1.000 14.22972 123 PHE A N 1
ATOM 821 C CA . PHE A 1 124 ? -28.90168 6.77020 -56.54219 1.000 15.64619 123 PHE A CA 1
ATOM 822 C C . PHE A 1 124 ? -30.00641 5.74444 -56.31321 1.000 18.43812 123 PHE A C 1
ATOM 823 O O . PHE A 1 124 ? -30.77005 5.43952 -57.23724 1.000 14.98272 123 PHE A O 1
ATOM 831 N N . ILE A 1 125 ? -30.09872 5.19565 -55.10039 1.000 14.29886 124 ILE A N 1
ATOM 832 C CA . ILE A 1 125 ? -31.20810 4.30499 -54.76691 1.000 14.25937 124 ILE A CA 1
ATOM 833 C C . ILE A 1 125 ? -32.54108 5.02073 -54.94759 1.000 17.37651 124 ILE A C 1
ATOM 834 O O . ILE A 1 125 ? -33.51295 4.43995 -55.44552 1.000 15.46855 124 ILE A O 1
ATOM 839 N N . ALA A 1 126 ? -32.60252 6.29777 -54.55971 1.000 16.34506 125 ALA A N 1
ATOM 840 C CA . ALA A 1 126 ? -33.81011 7.09834 -54.72879 1.000 19.22844 125 ALA A CA 1
ATOM 841 C C . ALA A 1 126 ? -34.19445 7.29318 -56.19161 1.000 19.98875 125 ALA A C 1
ATOM 842 O O . ALA A 1 126 ? -35.31954 7.72634 -56.46385 1.000 23.05206 125 ALA A O 1
ATOM 844 N N . MET A 1 127 ? -33.29707 6.99706 -57.13087 1.000 18.96937 126 MET A N 1
ATOM 845 C CA . MET A 1 127 ? -33.59432 7.06196 -58.55530 1.000 21.13855 126 MET A CA 1
ATOM 846 C C . MET A 1 127 ? -33.78498 5.68337 -59.17460 1.000 18.94603 126 MET A C 1
ATOM 847 O O . MET A 1 127 ? -33.91838 5.57821 -60.39727 1.000 23.33813 126 MET A O 1
ATOM 852 N N . GLY A 1 128 ? -33.79835 4.62589 -58.36259 1.000 18.14551 127 GLY A N 1
ATOM 853 C CA . GLY A 1 128 ? -34.03500 3.28162 -58.84363 1.000 21.27590 127 GLY A CA 1
ATOM 854 C C . GLY A 1 128 ? -32.79487 2.42874 -59.01861 1.000 23.43929 127 GLY A C 1
ATOM 855 O O . GLY A 1 128 ? -32.92561 1.22679 -59.28320 1.000 19.99703 127 GLY A O 1
ATOM 856 N N . TRP A 1 129 ? -31.60428 3.00632 -58.88116 1.000 16.33779 128 TRP A N 1
ATOM 857 C CA . TRP A 1 129 ? -30.37313 2.24284 -59.01891 1.000 17.07853 128 TRP A CA 1
ATOM 858 C C . TRP A 1 129 ? -30.19341 1.30510 -57.82554 1.000 18.53882 128 TRP A C 1
ATOM 859 O O . TRP A 1 129 ? -30.87583 1.41314 -56.80396 1.000 14.67600 128 TRP A O 1
ATOM 870 N N . GLU A 1 130 ? -29.24285 0.38188 -57.95615 1.000 17.17506 129 GLU A N 1
ATOM 871 C CA . GLU A 1 130 ? -28.90894 -0.53611 -56.87868 1.000 18.73918 129 GLU A CA 1
ATOM 872 C C . GLU A 1 130 ? -27.40340 -0.53184 -56.64514 1.000 17.80720 129 GLU A C 1
ATOM 873 O O . GLU A 1 130 ? -26.62442 -0.05317 -57.47276 1.000 19.64752 129 GLU A O 1
ATOM 879 N N . LEU A 1 131 ? -27.00635 -1.06958 -55.49552 1.000 18.57852 130 LEU A N 1
ATOM 880 C CA . LEU A 1 131 ? -25.62312 -1.05788 -55.03788 1.000 23.66320 130 LEU A CA 1
ATOM 881 C C . LEU A 1 131 ? -25.05138 -2.46953 -55.10629 1.000 24.89154 130 LEU A C 1
ATOM 882 O O . LEU A 1 131 ? -25.63685 -3.40441 -54.54900 1.000 22.72746 130 LEU A O 1
ATOM 887 N N . ALA A 1 132 ? -23.91476 -2.62051 -55.78905 1.000 17.04534 131 ALA A N 1
ATOM 888 C CA . ALA A 1 132 ? -23.22907 -3.89901 -55.92585 1.000 24.02232 131 ALA A CA 1
ATOM 889 C C . ALA A 1 132 ? -21.80424 -3.79859 -55.39568 1.000 32.63098 131 ALA A C 1
ATOM 890 O O . ALA A 1 132 ? -21.21170 -2.71709 -55.34688 1.000 28.39615 131 ALA A O 1
ATOM 892 N N . GLU A 1 133 ? -21.25111 -4.95156 -55.01549 1.000 33.46605 132 GLU A N 1
ATOM 893 C CA . GLU A 1 133 ? -19.95096 -5.02646 -54.36303 1.000 37.14483 132 GLU A CA 1
ATOM 894 C C . GLU A 1 133 ? -19.10529 -6.12750 -54.99162 1.000 35.14110 132 GLU A C 1
ATOM 895 O O . GLU A 1 133 ? -19.61112 -7.00401 -55.69705 1.000 33.39205 132 GLU A O 1
ATOM 901 N N . GLY A 1 134 ? -17.80208 -6.07708 -54.71311 1.000 34.82419 133 GLY A N 1
ATOM 902 C CA . GLY A 1 134 ? -16.86670 -7.05020 -55.22899 1.000 31.63584 133 GLY A CA 1
ATOM 903 C C . GLY A 1 134 ? -15.56098 -7.08630 -54.45645 1.000 20.44139 133 GLY A C 1
ATOM 904 O O . GLY A 1 134 ? -15.30142 -6.24731 -53.58787 1.000 30.53362 133 GLY A O 1
ATOM 905 N N . PRO A 1 135 ? -14.70683 -8.05883 -54.76921 1.000 31.69168 134 PRO A N 1
ATOM 906 C CA . PRO A 1 135 ? -13.46013 -8.22662 -54.01549 1.000 27.14546 134 PRO A CA 1
ATOM 907 C C . PRO A 1 135 ? -12.39812 -7.20583 -54.39519 1.000 25.28823 134 PRO A C 1
ATOM 908 O O . PRO A 1 135 ? -12.28135 -6.78183 -55.54780 1.000 28.59712 134 PRO A O 1
ATOM 912 N N . GLU A 1 136 ? -11.60440 -6.82431 -53.39148 1.000 20.42053 135 GLU A N 1
ATOM 913 C CA . GLU A 1 136 ? -10.50701 -5.88897 -53.60999 1.000 27.77913 135 GLU A CA 1
ATOM 914 C C . GLU A 1 136 ? -9.31402 -6.55641 -54.28495 1.000 22.42930 135 GLU A C 1
ATOM 915 O O . GLU A 1 136 ? -8.62132 -5.91406 -55.08207 1.000 29.51379 135 GLU A O 1
ATOM 921 N N . VAL A 1 137 ? -9.05937 -7.82706 -53.98586 1.000 29.20626 136 VAL A N 1
ATOM 922 C CA . VAL A 1 137 ? -8.09236 -8.62808 -54.73022 1.000 25.69428 136 VAL A CA 1
ATOM 923 C C . VAL A 1 137 ? -8.83531 -9.24976 -55.90871 1.000 30.74196 136 VAL A C 1
ATOM 924 O O . VAL A 1 137 ? -9.69724 -10.11323 -55.72543 1.000 33.00026 136 VAL A O 1
ATOM 928 N N . GLU A 1 138 ? -8.50257 -8.81121 -57.11941 1.000 25.03057 137 GLU A N 1
ATOM 929 C CA . GLU A 1 138 ? -9.26451 -9.13747 -58.31470 1.000 26.37601 137 GLU A CA 1
ATOM 930 C C . GLU A 1 138 ? -8.36118 -9.78725 -59.35854 1.000 27.39103 137 GLU A C 1
ATOM 931 O O . GLU A 1 138 ? -7.13799 -9.62370 -59.34364 1.000 26.14459 137 GLU A O 1
ATOM 937 N N . THR A 1 139 ? -8.97744 -10.54706 -60.26112 1.000 29.19896 138 THR A N 1
ATOM 938 C CA . THR A 1 139 ? -8.24745 -11.09118 -61.39569 1.000 26.34744 138 THR A CA 1
ATOM 939 C C . THR A 1 139 ? -7.95551 -9.99475 -62.41353 1.000 34.81556 138 THR A C 1
ATOM 940 O O . THR A 1 139 ? -8.69569 -9.01387 -62.53835 1.000 23.84766 138 THR A O 1
ATOM 944 N N . GLU A 1 140 ? -6.85848 -10.17072 -63.15195 1.000 32.97387 139 GLU A N 1
ATOM 945 C CA . GLU A 1 140 ? -6.54326 -9.23999 -64.22709 1.000 30.36139 139 GLU A CA 1
ATOM 946 C C . GLU A 1 140 ? -7.56796 -9.30728 -65.35312 1.000 36.24289 139 GLU A C 1
ATOM 947 O O . GLU A 1 140 ? -7.73391 -8.32442 -66.08448 1.000 29.51457 139 GLU A O 1
ATOM 953 N N . GLN A 1 141 ? -8.26828 -10.43741 -65.49126 1.000 29.05806 140 GLN A N 1
ATOM 954 C CA . GLN A 1 141 ? -9.29245 -10.57027 -66.52375 1.000 32.14463 140 GLN A CA 1
ATOM 955 C C . GLN A 1 141 ? -10.39085 -9.52690 -66.35091 1.000 32.70391 140 GLN A C 1
ATOM 956 O O . GLN A 1 141 ? -10.80357 -8.87664 -67.31786 1.000 33.85006 140 GLN A O 1
ATOM 962 N N . PHE A 1 142 ? -10.87604 -9.35060 -65.12168 1.000 31.47423 141 PHE A N 1
ATOM 963 C CA . PHE A 1 142 ? -11.95807 -8.41102 -64.86134 1.000 28.41286 141 PHE A CA 1
ATOM 964 C C . PHE A 1 142 ? -11.47519 -6.98829 -64.60993 1.000 35.00740 141 PHE A C 1
ATOM 965 O O . PHE A 1 142 ? -12.24275 -6.04279 -64.82725 1.000 28.24455 141 PHE A O 1
ATOM 973 N N . ASN A 1 143 ? -10.23088 -6.80694 -64.16247 1.000 26.10094 142 ASN A N 1
ATOM 974 C CA . ASN A 1 143 ? -9.74136 -5.45708 -63.90450 1.000 27.15933 142 ASN A CA 1
ATOM 975 C C . ASN A 1 143 ? -9.25259 -4.76955 -65.17387 1.000 28.36578 142 ASN A C 1
ATOM 976 O O . ASN A 1 143 ? -9.37568 -3.54560 -65.29199 1.000 29.18793 142 ASN A O 1
ATOM 981 N N . PHE A 1 144 ? -8.71253 -5.52644 -66.13094 1.000 24.83808 143 PHE A N 1
ATOM 982 C CA . PHE A 1 144 ? -8.10219 -4.92777 -67.31419 1.000 29.70060 143 PHE A CA 1
ATOM 983 C C . PHE A 1 144 ? -8.67189 -5.48504 -68.61346 1.000 28.13614 143 PHE A C 1
ATOM 984 O O . PHE A 1 144 ? -9.19414 -4.73020 -69.44001 1.000 33.04093 143 PHE A O 1
ATOM 992 N N . ASP A 1 145 ? -8.57150 -6.80376 -68.80047 1.000 30.54864 144 ASP A N 1
ATOM 993 C CA . ASP A 1 145 ? -8.86838 -7.40219 -70.10026 1.000 35.04743 144 ASP A CA 1
ATOM 994 C C . ASP A 1 145 ? -10.32069 -7.17625 -70.50382 1.000 30.59971 144 ASP A C 1
ATOM 995 O O . ASP A 1 145 ? -10.60424 -6.75960 -71.63314 1.000 30.18486 144 ASP A O 1
ATOM 1000 N N . ALA A 1 146 ? -11.25818 -7.44354 -69.59085 1.000 34.05160 145 ALA A N 1
ATOM 1001 C CA . ALA A 1 146 ? -12.66992 -7.24185 -69.89929 1.000 32.84174 145 ALA A CA 1
ATOM 1002 C C . ALA A 1 146 ? -13.00803 -5.77695 -70.14220 1.000 27.52655 145 ALA A C 1
ATOM 1003 O O . ALA A 1 146 ? -14.05263 -5.48577 -70.73330 1.000 22.78608 145 ALA A O 1
ATOM 1005 N N . LEU A 1 147 ? -12.14970 -4.85149 -69.70983 1.000 26.05702 146 LEU A N 1
ATOM 1006 C CA . LEU A 1 147 ? -12.39510 -3.42072 -69.84678 1.000 27.54901 146 LEU A CA 1
ATOM 1007 C C . LEU A 1 147 ? -11.59999 -2.79693 -70.99171 1.000 33.27439 146 LEU A C 1
ATOM 1008 O O . LEU A 1 147 ? -11.26739 -1.60631 -70.93904 1.000 29.59737 146 LEU A O 1
ATOM 1013 N N . ASN A 1 148 ? -11.28182 -3.58812 -72.02013 1.000 31.69832 147 ASN A N 1
ATOM 1014 C CA . ASN A 1 148 ? -10.67753 -3.12084 -73.26981 1.000 28.89185 147 ASN A CA 1
ATOM 1015 C C . ASN A 1 148 ? -9.28631 -2.52027 -73.06797 1.000 33.50183 147 ASN A C 1
ATOM 1016 O O . ASN A 1 148 ? -8.83292 -1.70781 -73.88143 1.000 28.61275 147 ASN A O 1
ATOM 1021 N N . PHE A 1 149 ? -8.59219 -2.90230 -72.00307 1.000 32.42889 148 PHE A N 1
ATOM 1022 C CA . PHE A 1 149 ? -7.21428 -2.46429 -71.81126 1.000 36.04308 148 PHE A CA 1
ATOM 1023 C C . PHE A 1 149 ? -6.29648 -3.23666 -72.75081 1.000 41.51505 148 PHE A C 1
ATOM 1024 O O . PHE A 1 149 ? -6.22510 -4.46734 -72.65515 1.000 38.13212 148 PHE A O 1
ATOM 1032 N N . PRO A 1 150 ? -5.58649 -2.57108 -73.65934 1.000 50.97278 149 PRO A N 1
ATOM 1033 C CA . PRO A 1 150 ? -4.66882 -3.29186 -74.54813 1.000 49.28289 149 PRO A CA 1
ATOM 1034 C C . PRO A 1 150 ? -3.37770 -3.65645 -73.83185 1.000 57.47162 149 PRO A C 1
ATOM 1035 O O . PRO A 1 150 ? -2.87925 -2.91047 -72.98578 1.000 64.37718 149 PRO A O 1
ATOM 1039 N N . ALA A 1 151 ? -2.83693 -4.82040 -74.17843 1.000 61.02277 150 ALA A N 1
ATOM 1040 C CA . ALA A 1 151 ? -1.59428 -5.28070 -73.57849 1.000 57.25516 150 ALA A CA 1
ATOM 1041 C C . ALA A 1 151 ? -0.39304 -4.63660 -74.26270 1.000 60.81500 150 ALA A C 1
ATOM 1042 O O . ALA A 1 151 ? -0.40258 -4.37939 -75.47100 1.000 61.63648 150 ALA A O 1
ATOM 1044 N N . ASP A 1 152 ? 0.64820 -4.37471 -73.46693 1.000 50.38929 151 ASP A N 1
ATOM 1045 C CA . ASP A 1 152 ? 1.89224 -3.76579 -73.94780 1.000 57.06755 151 ASP A CA 1
ATOM 1046 C C . ASP A 1 152 ? 1.62420 -2.42459 -74.63130 1.000 59.50851 151 ASP A C 1
ATOM 1047 O O . ASP A 1 152 ? 2.13037 -2.13949 -75.71922 1.000 33.77407 151 ASP A O 1
ATOM 1052 N N . HIS A 1 153 ? 0.82184 -1.59416 -73.97325 1.000 79.02157 152 HIS A N 1
ATOM 1053 C CA . HIS A 1 153 ? 0.40236 -0.30317 -74.49388 1.000 77.27190 152 HIS A CA 1
ATOM 1054 C C . HIS A 1 153 ? 0.38961 0.70443 -73.35450 1.000 77.82849 152 HIS A C 1
ATOM 1055 O O . HIS A 1 153 ? 0.13967 0.33351 -72.20084 1.000 79.25116 152 HIS A O 1
ATOM 1062 N N . PRO A 1 154 ? 0.67486 1.97984 -73.64110 1.000 80.37280 153 PRO A N 1
ATOM 1063 C CA . PRO A 1 154 ? 0.62736 2.99491 -72.57405 1.000 83.13091 153 PRO A CA 1
ATOM 1064 C C . PRO A 1 154 ? -0.71480 3.08269 -71.86659 1.000 82.74959 153 PRO A C 1
ATOM 1065 O O . PRO A 1 154 ? -0.75584 3.45504 -70.68779 1.000 84.23931 153 PRO A O 1
ATOM 1069 N N . ALA A 1 155 ? -1.81657 2.74570 -72.54132 1.000 76.66706 154 ALA A N 1
ATOM 1070 C CA . ALA A 1 155 ? -3.12404 2.76716 -71.89394 1.000 69.95936 154 ALA A CA 1
ATOM 1071 C C . ALA A 1 155 ? -3.22682 1.77874 -70.73906 1.000 67.79233 154 ALA A C 1
ATOM 1072 O O . ALA A 1 155 ? -4.15985 1.88475 -69.93566 1.000 59.78755 154 ALA A O 1
ATOM 1074 N N . ARG A 1 156 ? -2.29420 0.83382 -70.63279 1.000 72.35313 155 ARG A N 1
ATOM 1075 C CA . ARG A 1 156 ? -2.31305 -0.17179 -69.57953 1.000 74.52381 155 ARG A CA 1
ATOM 1076 C C . ARG A 1 156 ? -0.97283 -0.19157 -68.85554 1.000 86.78699 155 ARG A C 1
ATOM 1077 O O . ARG A 1 156 ? -0.90812 -0.48562 -67.65727 1.000 84.73028 155 ARG A O 1
ATOM 1085 N N . GLY A 1 157 ? 0.10182 0.13018 -69.57877 1.000 87.54577 156 GLY A N 1
ATOM 1086 C CA . GLY A 1 157 ? 1.41395 0.17641 -68.95548 1.000 84.11260 156 GLY A CA 1
ATOM 1087 C C . GLY A 1 157 ? 1.57679 1.35663 -68.01643 1.000 98.87223 156 GLY A C 1
ATOM 1088 O O . GLY A 1 157 ? 2.18034 1.23006 -66.94738 1.000 99.41125 156 GLY A O 1
ATOM 1089 N N . GLU A 1 158 ? 1.04746 2.52197 -68.40240 1.000 137.01407 157 GLU A N 1
ATOM 1090 C CA . GLU A 1 158 ? 1.10297 3.68601 -67.52267 1.000 139.20074 157 GLU A CA 1
ATOM 1091 C C . GLU A 1 158 ? 0.31154 3.45633 -66.24325 1.000 130.41716 157 GLU A C 1
ATOM 1092 O O . GLU A 1 158 ? 0.68478 3.96819 -65.18124 1.000 125.31917 157 GLU A O 1
ATOM 1098 N N . GLN A 1 159 ? -0.78148 2.69852 -66.32534 1.000 108.27623 158 GLN A N 1
ATOM 1099 C CA . GLN A 1 159 ? -1.59442 2.38105 -65.15914 1.000 97.87860 158 GLN A CA 1
ATOM 1100 C C . GLN A 1 159 ? -0.78834 1.56547 -64.15670 1.000 97.32759 158 GLN A C 1
ATOM 1101 O O . GLN A 1 159 ? -0.84393 0.33097 -64.16671 1.000 92.83753 158 GLN A O 1
ATOM 1107 N N . ASP A 1 160 ? -0.03130 2.24301 -63.29547 1.000 86.33041 159 ASP A N 1
ATOM 1108 C CA . ASP A 1 160 ? 0.78432 1.54428 -62.31174 1.000 70.88694 159 ASP A CA 1
ATOM 1109 C C . ASP A 1 160 ? -0.11015 0.89683 -61.26072 1.000 63.67815 159 ASP A C 1
ATOM 1110 O O . ASP A 1 160 ? -0.93998 1.56332 -60.63343 1.000 44.73592 159 ASP A O 1
ATOM 1115 N N . THR A 1 161 ? 0.06915 -0.40668 -61.06756 1.000 66.41855 160 THR A N 1
ATOM 1116 C CA . THR A 1 161 ? -0.85504 -1.22897 -60.30526 1.000 48.51665 160 THR A CA 1
ATOM 1117 C C . THR A 1 161 ? -0.09881 -2.00741 -59.23905 1.000 39.90398 160 THR A C 1
ATOM 1118 O O . THR A 1 161 ? 1.05171 -2.40616 -59.43867 1.000 48.53306 160 THR A O 1
ATOM 1122 N N . PHE A 1 162 ? -0.75049 -2.20606 -58.09534 1.000 40.89823 161 PHE A N 1
ATOM 1123 C CA . PHE A 1 162 ? -0.26476 -3.14853 -57.09046 1.000 39.58567 161 PHE A CA 1
ATOM 1124 C C . PHE A 1 162 ? -0.55480 -4.56019 -57.58457 1.000 39.09129 161 PHE A C 1
ATOM 1125 O O . PHE A 1 162 ? -1.69633 -5.02421 -57.54143 1.000 35.88991 161 PHE A O 1
ATOM 1133 N N . TYR A 1 163 ? 0.47319 -5.24847 -58.07005 1.000 39.05347 162 TYR A N 1
ATOM 1134 C CA . TYR A 1 163 ? 0.32496 -6.62717 -58.50946 1.000 38.21495 162 TYR A CA 1
ATOM 1135 C C . TYR A 1 163 ? 0.61608 -7.58381 -57.36008 1.000 36.45154 162 TYR A C 1
ATOM 1136 O O . TYR A 1 163 ? 1.41567 -7.29092 -56.46669 1.000 35.03638 162 TYR A O 1
ATOM 1145 N N . ILE A 1 164 ? -0.04930 -8.73308 -57.38991 1.000 35.02675 163 ILE A N 1
ATOM 1146 C CA . ILE A 1 164 ? 0.11457 -9.75784 -56.36583 1.000 32.16280 163 ILE A CA 1
ATOM 1147 C C . ILE A 1 164 ? 1.29248 -10.64565 -56.74472 1.000 36.40273 163 ILE A C 1
ATOM 1148 O O . ILE A 1 164 ? 1.41043 -11.07943 -57.89705 1.000 36.42201 163 ILE A O 1
ATOM 1153 N N . ALA A 1 165 ? 2.16517 -10.91372 -55.77651 1.000 33.65377 164 ALA A N 1
ATOM 1154 C CA . ALA A 1 165 ? 3.32643 -11.75189 -56.02243 1.000 47.42865 164 ALA A CA 1
ATOM 1155 C C . ALA A 1 165 ? 2.90504 -13.21059 -56.20746 1.000 51.44202 164 ALA A C 1
ATOM 1156 O O . ALA A 1 165 ? 1.90943 -13.65492 -55.62921 1.000 45.76512 164 ALA A O 1
ATOM 1158 N N . PRO A 1 166 ? 3.65325 -13.98675 -57.01338 1.000 49.41120 165 PRO A N 1
ATOM 1159 C CA . PRO A 1 166 ? 4.84225 -13.57686 -57.77389 1.000 49.98173 165 PRO A CA 1
ATOM 1160 C C . PRO A 1 166 ? 4.50990 -12.82252 -59.05969 1.000 50.67468 165 PRO A C 1
ATOM 1161 O O . PRO A 1 166 ? 3.33818 -12.57295 -59.34206 1.000 54.92791 165 PRO A O 1
ATOM 1165 N N . GLU A 1 167 ? 5.54040 -12.46500 -59.82289 1.000 49.64677 166 GLU A N 1
ATOM 1166 C CA . GLU A 1 167 ? 5.33802 -11.74570 -61.07298 1.000 55.75598 166 GLU A CA 1
ATOM 1167 C C . GLU A 1 167 ? 4.51173 -12.58184 -62.04658 1.000 52.34202 166 GLU A C 1
ATOM 1168 O O . GLU A 1 167 ? 4.55107 -13.81567 -62.03045 1.000 41.45644 166 GLU A O 1
ATOM 1174 N N . ASP A 1 168 ? 3.74304 -11.88858 -62.89065 1.000 43.10785 167 ASP A N 1
ATOM 1175 C CA . ASP A 1 168 ? 2.93013 -12.51993 -63.93324 1.000 56.53393 167 ASP A CA 1
ATOM 1176 C C . ASP A 1 168 ? 1.89731 -13.47577 -63.33880 1.000 52.71308 167 ASP A C 1
ATOM 1177 O O . ASP A 1 168 ? 1.60566 -14.53237 -63.90275 1.000 57.00619 167 ASP A O 1
ATOM 1182 N N . SER A 1 169 ? 1.33420 -13.10101 -62.19066 1.000 40.31274 168 SER A N 1
ATOM 1183 C CA . SER A 1 169 ? 0.29387 -13.89520 -61.55070 1.000 43.10425 168 SER A CA 1
ATOM 1184 C C . SER A 1 169 ? -1.10955 -13.52830 -62.01384 1.000 33.77261 168 SER A C 1
ATOM 1185 O O . SER A 1 169 ? -2.06626 -14.21006 -61.62882 1.000 36.70636 168 SER A O 1
ATOM 1188 N N . ARG A 1 170 ? -1.25336 -12.47144 -62.81760 1.000 37.60379 169 ARG A N 1
ATOM 1189 C CA . ARG A 1 170 ? -2.55517 -12.02275 -63.32441 1.000 44.17645 169 ARG A CA 1
ATOM 1190 C C . ARG A 1 170 ? -3.54594 -11.76503 -62.18957 1.000 36.20842 169 ARG A C 1
ATOM 1191 O O . ARG A 1 170 ? -4.76133 -11.89176 -62.35930 1.000 30.38137 169 ARG A O 1
ATOM 1199 N N . GLN A 1 171 ? -3.02289 -11.39350 -61.02415 1.000 35.31543 170 GLN A N 1
ATOM 1200 C CA . GLN A 1 171 ? -3.81906 -11.07690 -59.84917 1.000 35.44554 170 GLN A CA 1
ATOM 1201 C C . GLN A 1 171 ? -3.28850 -9.78284 -59.25247 1.000 31.77297 170 GLN A C 1
ATOM 1202 O O . GLN A 1 171 ? -2.07290 -9.56878 -59.20454 1.000 30.95720 170 GLN A O 1
ATOM 1208 N N . LEU A 1 172 ? -4.19620 -8.91512 -58.81163 1.000 30.47065 171 LEU A N 1
ATOM 1209 C CA . LEU A 1 172 ? -3.79972 -7.57384 -58.40582 1.000 32.33589 171 LEU A CA 1
ATOM 1210 C C . LEU A 1 172 ? -4.83884 -6.99230 -57.45724 1.000 33.05156 171 LEU A C 1
ATOM 1211 O O . LEU A 1 172 ? -5.93562 -7.53183 -57.28974 1.000 32.75165 171 LEU A O 1
ATOM 1216 N N . LEU A 1 173 ? -4.46848 -5.87786 -56.83241 1.000 30.65437 172 LEU A N 1
ATOM 1217 C CA . LEU A 1 173 ? -5.43725 -5.02362 -56.16155 1.000 31.10155 172 LEU A CA 1
ATOM 1218 C C . LEU A 1 173 ? -6.09347 -4.12251 -57.19901 1.000 28.91905 172 LEU A C 1
ATOM 1219 O O . LEU A 1 173 ? -5.40265 -3.48363 -57.99998 1.000 28.79067 172 LEU A O 1
ATOM 1224 N N . ARG A 1 174 ? -7.42466 -4.08295 -57.19424 1.000 23.81443 173 ARG A N 1
ATOM 1225 C CA . ARG A 1 174 ? -8.14634 -3.36442 -58.23554 1.000 24.57173 173 ARG A CA 1
ATOM 1226 C C . ARG A 1 174 ? -7.78903 -1.88141 -58.22145 1.000 31.99047 173 ARG A C 1
ATOM 1227 O O . ARG A 1 174 ? -7.68904 -1.25409 -57.16188 1.000 29.54353 173 ARG A O 1
ATOM 1235 N N . THR A 1 175 ? -7.56289 -1.33382 -59.41429 1.000 29.69712 174 THR A N 1
ATOM 1236 C CA . THR A 1 175 ? -7.27403 0.08149 -59.60451 1.000 26.69076 174 THR A CA 1
ATOM 1237 C C . THR A 1 175 ? -8.53415 0.91194 -59.80640 1.000 35.20695 174 THR A C 1
ATOM 1238 O O . THR A 1 175 ? -8.43870 2.13166 -59.98348 1.000 30.39399 174 THR A O 1
ATOM 1242 N N . HIS A 1 176 ? -9.69963 0.27238 -59.78676 1.000 25.22234 175 HIS A N 1
ATOM 1243 C CA . HIS A 1 176 ? -11.00745 0.90025 -59.91764 1.000 29.00124 175 HIS A CA 1
ATOM 1244 C C . HIS A 1 176 ? -12.04598 -0.16042 -59.58476 1.000 24.85538 175 HIS A C 1
ATOM 1245 O O . HIS A 1 176 ? -11.74838 -1.35752 -59.59889 1.000 27.09664 175 HIS A O 1
ATOM 1252 N N . THR A 1 177 ? -13.26020 0.28471 -59.26247 1.000 30.78701 176 THR A N 1
ATOM 1253 C CA . THR A 1 177 ? -14.33829 -0.65948 -58.99160 1.000 28.80987 176 THR A CA 1
ATOM 1254 C C . THR A 1 177 ? -15.05529 -1.10790 -60.26035 1.000 30.61689 176 THR A C 1
ATOM 1255 O O . THR A 1 177 ? -16.08123 -1.79054 -60.16756 1.000 29.09479 176 THR A O 1
ATOM 1259 N N . SER A 1 178 ? -14.53360 -0.73857 -61.43044 1.000 31.68813 177 SER A N 1
ATOM 1260 C CA . SER A 1 178 ? -15.10225 -1.19241 -62.69761 1.000 34.22375 177 SER A CA 1
ATOM 1261 C C . SER A 1 178 ? -15.23626 -2.70800 -62.81927 1.000 34.99692 177 SER A C 1
ATOM 1262 O O . SER A 1 178 ? -16.20977 -3.15762 -63.44804 1.000 32.97072 177 SER A O 1
ATOM 1265 N N . PRO A 1 179 ? -14.32341 -3.53836 -62.29534 1.000 36.19676 178 PRO A N 1
ATOM 1266 C CA . PRO A 1 179 ? -14.56775 -4.99124 -62.34028 1.000 33.39099 178 PRO A CA 1
ATOM 1267 C C . PRO A 1 179 ? -15.83518 -5.42307 -61.61941 1.000 31.56283 178 PRO A C 1
ATOM 1268 O O . PRO A 1 179 ? -16.40189 -6.46898 -61.96352 1.000 30.68757 178 PRO A O 1
ATOM 1272 N N . VAL A 1 180 ? -16.29942 -4.65836 -60.62800 1.000 25.85872 179 VAL A N 1
ATOM 1273 C CA . VAL A 1 180 ? -17.58965 -4.96251 -60.01493 1.000 33.29149 179 VAL A CA 1
ATOM 1274 C C . VAL A 1 180 ? -18.71382 -4.75235 -61.02157 1.000 29.79943 179 VAL A C 1
ATOM 1275 O O . VAL A 1 180 ? -19.70038 -5.49803 -61.03877 1.000 26.15846 179 VAL A O 1
ATOM 1279 N N . GLN A 1 181 ? -18.57786 -3.74095 -61.88264 1.000 33.60606 180 GLN A N 1
ATOM 1280 C CA . GLN A 1 181 ? -19.56250 -3.52385 -62.93669 1.000 40.80317 180 GLN A CA 1
ATOM 1281 C C . GLN A 1 181 ? -19.53278 -4.65668 -63.95759 1.000 40.19409 180 GLN A C 1
ATOM 1282 O O . GLN A 1 181 ? -20.58570 -5.10604 -64.42645 1.000 31.20249 180 GLN A O 1
ATOM 1288 N N . ILE A 1 182 ? -18.33287 -5.12342 -64.31671 1.000 29.74715 181 ILE A N 1
ATOM 1289 C CA . ILE A 1 182 ? -18.20336 -6.25277 -65.23444 1.000 33.27365 181 ILE A CA 1
ATOM 1290 C C . ILE A 1 182 ? -18.88913 -7.48667 -64.66224 1.000 31.82537 181 ILE A C 1
ATOM 1291 O O . ILE A 1 182 ? -19.60415 -8.20471 -65.37279 1.000 27.32460 181 ILE A O 1
ATOM 1296 N N . ARG A 1 183 ? -18.69033 -7.74761 -63.36733 1.000 25.67825 182 ARG A N 1
ATOM 1297 C CA . ARG A 1 183 ? -19.32068 -8.90561 -62.74056 1.000 31.65963 182 ARG A CA 1
ATOM 1298 C C . ARG A 1 183 ? -20.84043 -8.79256 -62.76186 1.000 34.46305 182 ARG A C 1
ATOM 1299 O O . ARG A 1 183 ? -21.54156 -9.79306 -62.95669 1.000 29.01695 182 ARG A O 1
ATOM 1307 N N . THR A 1 184 ? -21.36852 -7.58112 -62.56679 1.000 25.94670 183 THR A N 1
ATOM 1308 C CA . THR A 1 184 ? -22.81749 -7.40680 -62.53309 1.000 30.35125 183 THR A CA 1
ATOM 1309 C C . THR A 1 184 ? -23.43786 -7.65434 -63.90473 1.000 33.50719 183 THR A C 1
ATOM 1310 O O . THR A 1 184 ? -24.51081 -8.26198 -64.00444 1.000 29.66954 183 THR A O 1
ATOM 1314 N N . LEU A 1 185 ? -22.77295 -7.20287 -64.97328 1.000 28.28152 184 LEU A N 1
ATOM 1315 C CA . LEU A 1 185 ? -23.27838 -7.45232 -66.32040 1.000 33.25550 184 LEU A CA 1
ATOM 1316 C C . LEU A 1 185 ? -23.29280 -8.93893 -66.64710 1.000 28.50199 184 LEU A C 1
ATOM 1317 O O . LEU A 1 185 ? -24.12459 -9.39313 -67.44103 1.000 36.08942 184 LEU A O 1
ATOM 1322 N N . LEU A 1 186 ? -22.38164 -9.70872 -66.05331 1.000 23.86469 185 LEU A N 1
ATOM 1323 C CA . LEU A 1 186 ? -22.35438 -11.14620 -66.28869 1.000 36.25751 185 LEU A CA 1
ATOM 1324 C C . LEU A 1 186 ? -23.44143 -11.87503 -65.51051 1.000 33.43858 185 LEU A C 1
ATOM 1325 O O . LEU A 1 186 ? -23.91684 -12.92526 -65.95587 1.000 32.21392 185 LEU A O 1
ATOM 1330 N N . ALA A 1 187 ? -23.85217 -11.33706 -64.36384 1.000 36.39129 186 ALA A N 1
ATOM 1331 C CA . ALA A 1 187 ? -24.77622 -12.03094 -63.47653 1.000 33.42610 186 ALA A CA 1
ATOM 1332 C C . ALA A 1 187 ? -26.21822 -11.56304 -63.60124 1.000 34.36338 186 ALA A C 1
ATOM 1333 O O . ALA A 1 187 ? -27.13307 -12.36200 -63.37894 1.000 36.69199 186 ALA A O 1
ATOM 1335 N N . ARG A 1 188 ? -26.45231 -10.30140 -63.94588 1.000 32.42642 187 ARG A N 1
ATOM 1336 C CA . ARG A 1 188 ? -27.79599 -9.74361 -63.94290 1.000 29.92600 187 ARG A CA 1
ATOM 1337 C C . ARG A 1 188 ? -28.35233 -9.63449 -65.35560 1.000 39.53613 187 ARG A C 1
ATOM 1338 O O . ARG A 1 188 ? -27.61567 -9.42973 -66.32365 1.000 33.40765 187 ARG A O 1
ATOM 1346 N N . GLU A 1 189 ? -29.67018 -9.77211 -65.45916 1.000 33.22239 188 GLU A N 1
ATOM 1347 C CA . GLU A 1 189 ? -30.35685 -9.55239 -66.72023 1.000 38.18472 188 GLU A CA 1
ATOM 1348 C C . GLU A 1 189 ? -30.47384 -8.06048 -67.00041 1.000 30.45536 188 GLU A C 1
ATOM 1349 O O . GLU A 1 189 ? -30.64121 -7.24508 -66.09018 1.000 32.13207 188 GLU A O 1
ATOM 1355 N N . LEU A 1 190 ? -30.38169 -7.70940 -68.27672 1.000 32.53983 189 LEU A N 1
ATOM 1356 C CA . LEU A 1 190 ? -30.54076 -6.32441 -68.67459 1.000 24.85360 189 LEU A CA 1
ATOM 1357 C C . LEU A 1 190 ? -31.98569 -5.87371 -68.45090 1.000 36.22994 189 LEU A C 1
ATOM 1358 O O . LEU A 1 190 ? -32.91525 -6.68195 -68.52403 1.000 31.17031 189 LEU A O 1
ATOM 1363 N N . PRO A 1 191 ? -32.20350 -4.58213 -68.15635 1.000 27.48115 190 PRO A N 1
ATOM 1364 C CA . PRO A 1 191 ? -31.18167 -3.53451 -68.06548 1.000 25.60548 190 PRO A CA 1
ATOM 1365 C C . PRO A 1 191 ? -30.50480 -3.47880 -66.69889 1.000 24.87869 190 PRO A C 1
ATOM 1366 O O . PRO A 1 191 ? -31.03729 -4.00289 -65.72252 1.000 27.58932 190 PRO A O 1
ATOM 1370 N N . VAL A 1 192 ? -29.33636 -2.84713 -66.63654 1.000 24.89826 191 VAL A N 1
ATOM 1371 C CA . VAL A 1 192 ? -28.55476 -2.74474 -65.41050 1.000 22.11873 191 VAL A CA 1
ATOM 1372 C C . VAL A 1 192 ? -28.33835 -1.27234 -65.09479 1.000 22.05360 191 VAL A C 1
ATOM 1373 O O . VAL A 1 192 ? -27.87012 -0.51229 -65.94899 1.000 19.10242 191 VAL A O 1
ATOM 1377 N N . TYR A 1 193 ? -28.68965 -0.87341 -63.87439 1.000 20.82376 192 TYR A N 1
ATOM 1378 C CA . TYR A 1 193 ? -28.39780 0.45847 -63.34460 1.000 23.84392 192 TYR A CA 1
ATOM 1379 C C . TYR A 1 193 ? -27.76599 0.23682 -61.97589 1.000 18.84586 192 TYR A C 1
ATOM 1380 O O . TYR A 1 193 ? -28.47572 0.01832 -60.99109 1.000 18.83136 192 TYR A O 1
ATOM 1389 N N . ILE A 1 194 ? -26.43881 0.28851 -61.90669 1.000 16.59296 193 ILE A N 1
ATOM 1390 C CA . ILE A 1 194 ? -25.71831 -0.21512 -60.74736 1.000 20.13715 193 ILE A CA 1
ATOM 1391 C C . ILE A 1 194 ? -24.66872 0.79383 -60.29899 1.000 24.25176 193 ILE A C 1
ATOM 1392 O O . ILE A 1 194 ? -23.98798 1.41662 -61.12220 1.000 15.92989 193 ILE A O 1
ATOM 1397 N N . ILE A 1 195 ? -24.56228 0.96370 -58.98263 1.000 19.46186 194 ILE A N 1
ATOM 1398 C CA . ILE A 1 195 ? -23.53032 1.76622 -58.33933 1.000 23.89180 194 ILE A CA 1
ATOM 1399 C C . ILE A 1 195 ? -22.63662 0.82342 -57.54594 1.000 25.70564 194 ILE A C 1
ATOM 1400 O O . ILE A 1 195 ? -23.12440 -0.12200 -56.91540 1.000 20.64061 194 ILE A O 1
ATOM 1405 N N . SER A 1 196 ? -21.32901 1.06885 -57.58485 1.000 19.76182 195 SER A N 1
ATOM 1406 C CA . SER A 1 196 ? -20.37633 0.31033 -56.78393 1.000 19.18624 195 SER A CA 1
ATOM 1407 C C . SER A 1 196 ? -19.48538 1.28732 -56.03400 1.000 22.48573 195 SER A C 1
ATOM 1408 O O . SER A 1 196 ? -18.83364 2.13641 -56.65023 1.000 23.95434 195 SER A O 1
ATOM 1411 N N . ILE A 1 197 ? -19.46644 1.17069 -54.71006 1.000 16.89805 196 ILE A N 1
ATOM 1412 C CA . ILE A 1 197 ? -18.64334 2.00116 -53.84067 1.000 23.41498 196 ILE A CA 1
ATOM 1413 C C . ILE A 1 197 ? -17.70103 1.08083 -53.08175 1.000 28.38524 196 ILE A C 1
ATOM 1414 O O . ILE A 1 197 ? -18.14844 0.11880 -52.44751 1.000 29.38605 196 ILE A O 1
ATOM 1419 N N . GLY A 1 198 ? -16.40503 1.36442 -53.15201 1.000 21.65181 197 GLY A N 1
ATOM 1420 C CA . GLY A 1 198 ? -15.45068 0.51854 -52.45910 1.000 26.51283 197 GLY A CA 1
ATOM 1421 C C . GLY A 1 198 ? -14.05234 1.08586 -52.52773 1.000 25.54542 197 GLY A C 1
ATOM 1422 O O . GLY A 1 198 ? -13.78590 2.07598 -53.21577 1.000 23.23784 197 GLY A O 1
ATOM 1423 N N . ARG A 1 199 ? -13.15733 0.43295 -51.79161 1.000 24.41614 198 ARG A N 1
ATOM 1424 C CA . ARG A 1 199 ? -11.75668 0.82441 -51.79178 1.000 24.97429 198 ARG A CA 1
ATOM 1425 C C . ARG A 1 199 ? -11.11071 0.49759 -53.12905 1.000 21.73771 198 ARG A C 1
ATOM 1426 O O . ARG A 1 199 ? -11.40144 -0.53110 -53.74480 1.000 22.43598 198 ARG A O 1
ATOM 1434 N N . THR A 1 200 ? -10.22856 1.38633 -53.57391 1.000 28.01174 199 THR A N 1
ATOM 1435 C CA . THR A 1 200 ? -9.45180 1.19976 -54.78865 1.000 30.72890 199 THR A CA 1
ATOM 1436 C C . THR A 1 200 ? -8.00378 1.56506 -54.49857 1.000 32.92555 199 THR A C 1
ATOM 1437 O O . THR A 1 200 ? -7.71802 2.36211 -53.60003 1.000 30.26790 199 THR A O 1
ATOM 1441 N N . PHE A 1 201 ? -7.08922 0.97614 -55.26552 1.000 26.06840 200 PHE A N 1
ATOM 1442 C CA . PHE A 1 201 ? -5.67003 0.99967 -54.93218 1.000 29.53637 200 PHE A CA 1
ATOM 1443 C C . PHE A 1 201 ? -4.86966 1.48572 -56.13081 1.000 32.83626 200 PHE A C 1
ATOM 1444 O O . PHE A 1 201 ? -4.95980 0.90624 -57.21916 1.000 30.71401 200 PHE A O 1
ATOM 1452 N N . ARG A 1 202 ? -4.09494 2.55085 -55.92856 1.000 33.45416 201 ARG A N 1
ATOM 1453 C CA . ARG A 1 202 ? -3.17997 3.07024 -56.93419 1.000 37.84985 201 ARG A CA 1
ATOM 1454 C C . ARG A 1 202 ? -1.86774 3.44026 -56.25688 1.000 41.84048 201 ARG A C 1
ATOM 1455 O O . ARG A 1 202 ? -1.83469 3.74962 -55.06317 1.000 36.35785 201 ARG A O 1
ATOM 1463 N N . THR A 1 203 ? -0.78388 3.40948 -57.02979 1.000 33.83612 202 THR A N 1
ATOM 1464 C CA . THR A 1 203 ? 0.55944 3.62237 -56.48719 1.000 44.09545 202 THR A CA 1
ATOM 1465 C C . THR A 1 203 ? 0.92262 5.09587 -56.32852 1.000 42.19252 202 THR A C 1
ATOM 1466 O O . THR A 1 203 ? 2.06882 5.48252 -56.56826 1.000 46.97070 202 THR A O 1
ATOM 1470 N N . ASP A 1 204 ? -0.02595 5.93570 -55.92472 1.000 45.97876 203 ASP A N 1
ATOM 1471 C CA . ASP A 1 204 ? 0.24121 7.34813 -55.69580 1.000 47.81831 203 ASP A CA 1
ATOM 1472 C C . ASP A 1 204 ? 0.72058 7.56487 -54.26673 1.000 40.64542 203 ASP A C 1
ATOM 1473 O O . ASP A 1 204 ? 0.18150 6.98079 -53.32338 1.000 42.55676 203 ASP A O 1
ATOM 1478 N N . GLU A 1 205 ? 1.73680 8.40916 -54.11348 1.000 38.73807 204 GLU A N 1
ATOM 1479 C CA . GLU A 1 205 ? 2.27735 8.69320 -52.79120 1.000 46.78387 204 GLU A CA 1
ATOM 1480 C C . GLU A 1 205 ? 1.26539 9.46158 -51.94911 1.000 34.15638 204 GLU A C 1
ATOM 1481 O O . GLU A 1 205 ? 0.56049 10.34604 -52.44464 1.000 31.44757 204 GLU A O 1
ATOM 1487 N N . LEU A 1 206 ? 1.19390 9.11294 -50.66679 1.000 34.81457 205 LEU A N 1
ATOM 1488 C CA . LEU A 1 206 ? 0.30703 9.80487 -49.73968 1.000 34.47936 205 LEU A CA 1
ATOM 1489 C C . LEU A 1 206 ? 0.85620 11.19485 -49.44020 1.000 40.31715 205 LEU A C 1
ATOM 1490 O O . LEU A 1 206 ? 1.96997 11.33086 -48.92245 1.000 35.71670 205 LEU A O 1
ATOM 1495 N N . ASP A 1 207 ? 0.08558 12.22323 -49.77339 1.000 31.92482 206 ASP A N 1
ATOM 1496 C CA . ASP A 1 207 ? 0.44981 13.59389 -49.42812 1.000 36.98971 206 ASP A CA 1
ATOM 1497 C C . ASP A 1 207 ? -0.83488 14.35842 -49.11919 1.000 35.98192 206 ASP A C 1
ATOM 1498 O O . ASP A 1 207 ? -1.87637 13.75852 -48.83329 1.000 32.39794 206 ASP A O 1
ATOM 1503 N N . ALA A 1 208 ? -0.76658 15.69121 -49.18173 1.000 34.66933 207 ALA A N 1
ATOM 1504 C CA . ALA A 1 208 ? -1.89514 16.52029 -48.77335 1.000 35.97120 207 ALA A CA 1
ATOM 1505 C C . ALA A 1 208 ? -3.08262 16.41738 -49.72240 1.000 41.31765 207 ALA A C 1
ATOM 1506 O O . ALA A 1 208 ? -4.19579 16.79471 -49.34008 1.000 34.44447 207 ALA A O 1
ATOM 1508 N N . THR A 1 209 ? -2.88045 15.91803 -50.94419 1.000 30.81402 208 THR A N 1
ATOM 1509 C CA . THR A 1 209 ? -3.94924 15.87745 -51.93495 1.000 44.13281 208 THR A CA 1
ATOM 1510 C C . THR A 1 209 ? -4.04595 14.53903 -52.66084 1.000 35.91944 208 THR A C 1
ATOM 1511 O O . THR A 1 209 ? -4.85447 14.41195 -53.58900 1.000 39.31536 208 THR A O 1
ATOM 1515 N N . HIS A 1 210 ? -3.25291 13.54084 -52.27243 1.000 34.45717 209 HIS A N 1
ATOM 1516 C CA . HIS A 1 210 ? -3.33602 12.21405 -52.86793 1.000 34.77276 209 HIS A CA 1
ATOM 1517 C C . HIS A 1 210 ? -3.19834 11.15822 -51.78064 1.000 35.90916 209 HIS A C 1
ATOM 1518 O O . HIS A 1 210 ? -2.58130 11.39149 -50.73703 1.000 28.06171 209 HIS A O 1
ATOM 1525 N N . THR A 1 211 ? -3.77738 9.98625 -52.04244 1.000 30.71910 210 THR A N 1
ATOM 1526 C CA . THR A 1 211 ? -3.66667 8.83847 -51.15927 1.000 36.97446 210 THR A CA 1
ATOM 1527 C C . THR A 1 211 ? -3.60947 7.57126 -52.00238 1.000 31.66729 210 THR A C 1
ATOM 1528 O O . THR A 1 211 ? -4.35582 7.44649 -52.98539 1.000 33.47794 210 THR A O 1
ATOM 1532 N N . PRO A 1 212 ? -2.72965 6.62493 -51.65603 1.000 29.05993 211 PRO A N 1
ATOM 1533 C CA . PRO A 1 212 ? -2.68002 5.37430 -52.43218 1.000 31.02978 211 PRO A CA 1
ATOM 1534 C C . PRO A 1 212 ? -3.91321 4.51694 -52.23791 1.000 35.10584 211 PRO A C 1
ATOM 1535 O O . PRO A 1 212 ? -4.36380 3.85792 -53.18280 1.000 30.07505 211 PRO A O 1
ATOM 1539 N N . ILE A 1 213 ? -4.46794 4.50437 -51.03240 1.000 34.92464 212 ILE A N 1
ATOM 1540 C CA . ILE A 1 213 ? -5.69286 3.77846 -50.72528 1.000 32.09828 212 ILE A CA 1
ATOM 1541 C C . ILE A 1 213 ? -6.81369 4.80377 -50.65243 1.000 27.18552 212 ILE A C 1
ATOM 1542 O O . ILE A 1 213 ? -6.83547 5.65472 -49.75701 1.000 27.38222 212 ILE A O 1
ATOM 1547 N N . PHE A 1 214 ? -7.74463 4.74180 -51.59659 1.000 23.05315 213 PHE A N 1
ATOM 1548 C CA . PHE A 1 214 ? -8.84655 5.68610 -51.61413 1.000 24.64886 213 PHE A CA 1
ATOM 1549 C C . PHE A 1 214 ? -10.13274 4.93949 -51.91864 1.000 25.98532 213 PHE A C 1
ATOM 1550 O O . PHE A 1 214 ? -10.12882 3.75343 -52.25689 1.000 29.92794 213 PHE A O 1
ATOM 1558 N N . HIS A 1 215 ? -11.24325 5.64666 -51.76542 1.000 18.86965 214 HIS A N 1
ATOM 1559 C CA . HIS A 1 215 ? -12.55939 5.11170 -52.05160 1.000 16.82054 214 HIS A CA 1
ATOM 1560 C C . HIS A 1 215 ? -13.12008 5.80112 -53.28466 1.000 20.89192 214 HIS A C 1
ATOM 1561 O O . HIS A 1 215 ? -12.83769 6.97345 -53.54871 1.000 19.68348 214 HIS A O 1
ATOM 1568 N N . GLN A 1 216 ? -13.91213 5.05483 -54.03745 1.000 16.63309 215 GLN A N 1
ATOM 1569 C CA . GLN A 1 216 ? -14.41537 5.50446 -55.32093 1.000 23.09883 215 GLN A CA 1
ATOM 1570 C C . GLN A 1 216 ? -15.86772 5.08394 -55.45349 1.000 24.73812 215 GLN A C 1
ATOM 1571 O O . GLN A 1 216 ? -16.23891 3.97876 -55.05000 1.000 21.22791 215 GLN A O 1
ATOM 1577 N N . VAL A 1 217 ? -16.68947 5.97174 -55.99884 1.000 22.65434 216 VAL A N 1
ATOM 1578 C CA . VAL A 1 217 ? -18.02481 5.61045 -56.45404 1.000 21.04786 216 VAL A CA 1
ATOM 1579 C C . VAL A 1 217 ? -17.97974 5.47133 -57.96693 1.000 24.12601 216 VAL A C 1
ATOM 1580 O O . VAL A 1 217 ? -17.51055 6.37551 -58.67041 1.000 22.89051 216 VAL A O 1
ATOM 1584 N N . GLU A 1 218 ? -18.43426 4.32850 -58.46590 1.000 18.94868 217 GLU A N 1
ATOM 1585 C CA . GLU A 1 218 ? -18.56880 4.09481 -59.89328 1.000 25.42922 217 GLU A CA 1
ATOM 1586 C C . GLU A 1 218 ? -20.00908 3.73765 -60.21362 1.000 22.36751 217 GLU A C 1
ATOM 1587 O O . GLU A 1 218 ? -20.66026 3.00985 -59.45893 1.000 20.30897 217 GLU A O 1
ATOM 1593 N N . GLY A 1 219 ? -20.49260 4.24629 -61.33373 1.000 16.92831 218 GLY A N 1
ATOM 1594 C CA . GLY A 1 219 ? -21.83228 3.94352 -61.80923 1.000 22.98857 218 GLY A CA 1
ATOM 1595 C C . GLY A 1 219 ? -21.77093 3.32515 -63.19063 1.000 25.42282 218 GLY A C 1
ATOM 1596 O O . GLY A 1 219 ? -20.91728 3.68783 -64.00232 1.000 24.49871 218 GLY A O 1
ATOM 1597 N N . LEU A 1 220 ? -22.67276 2.38090 -63.44428 1.000 24.36920 219 LEU A N 1
ATOM 1598 C CA . LEU A 1 220 ? -22.78907 1.73785 -64.74448 1.000 27.59363 219 LEU A CA 1
ATOM 1599 C C . LEU A 1 220 ? -24.26069 1.55214 -65.06932 1.000 22.71956 219 LEU A C 1
ATOM 1600 O O . LEU A 1 220 ? -25.00580 0.98103 -64.26778 1.000 21.53327 219 LEU A O 1
ATOM 1605 N N . ALA A 1 221 ? -24.67444 2.03681 -66.23588 1.000 16.98973 220 ALA A N 1
ATOM 1606 C CA . ALA A 1 221 ? -26.02701 1.82920 -66.73322 1.000 22.49475 220 ALA A CA 1
ATOM 1607 C C . ALA A 1 221 ? -25.93916 1.24520 -68.13268 1.000 22.10015 220 ALA A C 1
ATOM 1608 O O . ALA A 1 221 ? -25.19639 1.76145 -68.96989 1.000 18.94792 220 ALA A O 1
ATOM 1610 N N . VAL A 1 222 ? -26.67989 0.16671 -68.38070 1.000 17.09708 221 VAL A N 1
ATOM 1611 C CA . VAL A 1 222 ? -26.72530 -0.47722 -69.69017 1.000 22.84455 221 VAL A CA 1
ATOM 1612 C C . VAL A 1 222 ? -28.18014 -0.78232 -70.01505 1.000 27.76903 221 VAL A C 1
ATOM 1613 O O . VAL A 1 222 ? -28.84194 -1.52566 -69.28060 1.000 19.10142 221 VAL A O 1
ATOM 1617 N N . ASP A 1 223 ? -28.67076 -0.21835 -71.11367 1.000 20.89367 222 ASP A N 1
ATOM 1618 C CA . ASP A 1 223 ? -30.07670 -0.31556 -71.48115 1.000 22.53215 222 ASP A CA 1
ATOM 1619 C C . ASP A 1 223 ? -30.18993 0.00656 -72.96565 1.000 29.25162 222 ASP A C 1
ATOM 1620 O O . ASP A 1 223 ? -29.20536 0.36102 -73.62102 1.000 22.04884 222 ASP A O 1
ATOM 1625 N N . ARG A 1 224 ? -31.40094 -0.12098 -73.49674 1.000 24.64490 223 ARG A N 1
ATOM 1626 C CA . ARG A 1 224 ? -31.64676 0.21279 -74.89168 1.000 30.80951 223 ARG A CA 1
ATOM 1627 C C . ARG A 1 224 ? -31.80837 1.72050 -75.04100 1.000 25.30157 223 ARG A C 1
ATOM 1628 O O . ARG A 1 224 ? -32.56608 2.34798 -74.29650 1.000 29.76507 223 ARG A O 1
ATOM 1636 N N . GLY A 1 225 ? -31.08005 2.30242 -75.99045 1.000 24.28078 224 GLY A N 1
ATOM 1637 C CA . GLY A 1 225 ? -31.24212 3.70417 -76.31690 1.000 28.45855 224 GLY A CA 1
ATOM 1638 C C . GLY A 1 225 ? -30.53820 4.68948 -75.40967 1.000 29.56086 224 GLY A C 1
ATOM 1639 O O . GLY A 1 225 ? -30.82507 5.88912 -75.49358 1.000 32.33637 224 GLY A O 1
ATOM 1640 N N . LEU A 1 226 ? -29.63395 4.23615 -74.54453 1.000 22.37280 225 LEU A N 1
ATOM 1641 C CA . LEU A 1 226 ? -28.90707 5.16143 -73.68399 1.000 28.11673 225 LEU A CA 1
ATOM 1642 C C . LEU A 1 226 ? -27.91551 5.98160 -74.50081 1.000 26.32337 225 LEU A C 1
ATOM 1643 O O . LEU A 1 226 ? -27.23121 5.45786 -75.38299 1.000 25.56936 225 LEU A O 1
ATOM 1648 N N . SER A 1 227 ? -27.83796 7.27677 -74.19916 1.000 23.47449 226 SER A N 1
ATOM 1649 C CA . SER A 1 227 ? -27.00391 8.21144 -74.94306 1.000 26.00255 226 SER A CA 1
ATOM 1650 C C . SER A 1 227 ? -26.16288 9.03378 -73.97381 1.000 21.68270 226 SER A C 1
ATOM 1651 O O . SER A 1 227 ? -26.24891 8.88099 -72.75165 1.000 23.12527 226 SER A O 1
ATOM 1654 N N . MET A 1 228 ? -25.34409 9.92486 -74.54116 1.000 17.16598 227 MET A N 1
ATOM 1655 C CA . MET A 1 228 ? -24.55715 10.84207 -73.72471 1.000 19.07092 227 MET A CA 1
ATOM 1656 C C . MET A 1 228 ? -25.44608 11.80860 -72.95668 1.000 21.79316 227 MET A C 1
ATOM 1657 O O . MET A 1 228 ? -25.06642 12.27535 -71.87671 1.000 21.62884 227 MET A O 1
ATOM 1662 N N . ALA A 1 229 ? -26.62307 12.13072 -73.49973 1.000 20.60788 228 ALA A N 1
ATOM 1663 C CA . ALA A 1 229 ? -27.54620 13.00377 -72.78472 1.000 26.62613 228 ALA A CA 1
ATOM 1664 C C . ALA A 1 229 ? -28.03431 12.35974 -71.49363 1.000 20.17438 228 ALA A C 1
ATOM 1665 O O . ALA A 1 229 ? -28.28084 13.06006 -70.50562 1.000 23.19676 228 ALA A O 1
ATOM 1667 N N . HIS A 1 230 ? -28.17934 11.03333 -71.48248 1.000 19.91559 229 HIS A N 1
ATOM 1668 C CA . HIS A 1 230 ? -28.56088 10.33937 -70.25631 1.000 19.60417 229 HIS A CA 1
ATOM 1669 C C . HIS A 1 230 ? -27.41877 10.33869 -69.24890 1.000 21.09597 229 HIS A C 1
ATOM 1670 O O . HIS A 1 230 ? -27.65041 10.42275 -68.03631 1.000 22.23217 229 HIS A O 1
ATOM 1677 N N . LEU A 1 231 ? -26.17897 10.24250 -69.73279 1.000 21.74384 230 LEU A N 1
ATOM 1678 C CA . LEU A 1 231 ? -25.02578 10.37339 -68.84930 1.000 18.92882 230 LEU A CA 1
ATOM 1679 C C . LEU A 1 231 ? -24.99673 11.74756 -68.19108 1.000 20.65304 230 LEU A C 1
ATOM 1680 O O . LEU A 1 231 ? -24.80229 11.86279 -66.97503 1.000 21.58486 230 LEU A O 1
ATOM 1685 N N . ARG A 1 232 ? -25.19722 12.80577 -68.98244 1.000 18.54377 231 ARG A N 1
ATOM 1686 C CA . ARG A 1 232 ? -25.17844 14.15730 -68.42952 1.000 20.76627 231 ARG A CA 1
ATOM 1687 C C . ARG A 1 232 ? -26.31419 14.37041 -67.43768 1.000 24.07430 231 ARG A C 1
ATOM 1688 O O . ARG A 1 232 ? -26.14980 15.08246 -66.44015 1.000 25.80942 231 ARG A O 1
ATOM 1696 N N . GLY A 1 233 ? -27.47871 13.77576 -67.70193 1.000 24.52906 232 GLY A N 1
ATOM 1697 C CA . GLY A 1 233 ? -28.57825 13.88438 -66.75802 1.000 25.30427 232 GLY A CA 1
ATOM 1698 C C . GLY A 1 233 ? -28.25237 13.25679 -65.41705 1.000 25.05598 232 GLY A C 1
ATOM 1699 O O . GLY A 1 233 ? -28.54834 13.82725 -64.36453 1.000 24.69011 232 GLY A O 1
ATOM 1700 N N . THR A 1 234 ? -27.62502 12.07958 -65.43688 1.000 21.81072 233 THR A N 1
ATOM 1701 C CA . THR A 1 234 ? -27.24466 11.42326 -64.19087 1.000 20.12271 233 THR A CA 1
ATOM 1702 C C . THR A 1 234 ? -26.15246 12.20264 -63.46804 1.000 21.91527 233 THR A C 1
ATOM 1703 O O . THR A 1 234 ? -26.17305 12.31414 -62.23599 1.000 20.12674 233 THR A O 1
ATOM 1707 N N . LEU A 1 235 ? -25.19649 12.75882 -64.21710 1.000 18.25407 234 LEU A N 1
ATOM 1708 C CA . LEU A 1 235 ? -24.13444 13.54380 -63.59627 1.000 23.88949 234 LEU A CA 1
ATOM 1709 C C . LEU A 1 235 ? -24.68706 14.80130 -62.93485 1.000 25.39681 234 LEU A C 1
ATOM 1710 O O . LEU A 1 235 ? -24.27022 15.16275 -61.82806 1.000 28.10654 234 LEU A O 1
ATOM 1715 N N . ASP A 1 236 ? -25.62587 15.48248 -63.59694 1.000 24.14483 235 ASP A N 1
ATOM 1716 C CA . ASP A 1 236 ? -26.18622 16.70745 -63.03142 1.000 30.52890 235 ASP A CA 1
ATOM 1717 C C . ASP A 1 236 ? -27.03440 16.41635 -61.79874 1.000 24.03401 235 ASP A C 1
ATOM 1718 O O . ASP A 1 236 ? -26.99271 17.16949 -60.81788 1.000 28.99292 235 ASP A O 1
ATOM 1723 N N . ALA A 1 237 ? -27.81926 15.33792 -61.83247 1.000 25.16063 236 ALA A N 1
ATOM 1724 C CA . ALA A 1 237 ? -28.56784 14.93975 -60.64519 1.000 27.89469 236 ALA A CA 1
ATOM 1725 C C . ALA A 1 237 ? -27.62481 14.56373 -59.50962 1.000 33.38038 236 ALA A C 1
ATOM 1726 O O . ALA A 1 237 ? -27.86789 14.90919 -58.34704 1.000 34.63843 236 ALA A O 1
ATOM 1728 N N . PHE A 1 238 ? -26.53892 13.85873 -59.83268 1.000 25.67129 237 PHE A N 1
ATOM 1729 C CA . PHE A 1 238 ? -25.53128 13.52292 -58.83267 1.000 22.73023 237 PHE A CA 1
ATOM 1730 C C . PHE A 1 238 ? -24.93434 14.78508 -58.21980 1.000 34.54405 237 PHE A C 1
ATOM 1731 O O . PHE A 1 238 ? -24.80458 14.89535 -56.99443 1.000 25.91240 237 PHE A O 1
ATOM 1739 N N . ALA A 1 239 ? -24.58206 15.75981 -59.06151 1.000 27.68966 238 ALA A N 1
ATOM 1740 C CA . ALA A 1 239 ? -23.95170 16.97757 -58.56218 1.000 28.97408 238 ALA A CA 1
ATOM 1741 C C . ALA A 1 239 ? -24.90459 17.78815 -57.69133 1.000 29.04570 238 ALA A C 1
ATOM 1742 O O . ALA A 1 239 ? -24.49342 18.34154 -56.66449 1.000 30.18603 238 ALA A O 1
ATOM 1744 N N . ARG A 1 240 ? -26.17814 17.87504 -58.08337 1.000 25.76408 239 ARG A N 1
ATOM 1745 C CA . ARG A 1 240 ? -27.12824 18.67313 -57.31460 1.000 32.70661 239 ARG A CA 1
ATOM 1746 C C . ARG A 1 240 ? -27.37114 18.08555 -55.93079 1.000 37.28031 239 ARG A C 1
ATOM 1747 O O . ARG A 1 240 ? -27.60487 18.83355 -54.97517 1.000 31.26617 239 ARG A O 1
ATOM 1755 N N . ALA A 1 241 ? -27.31214 16.75916 -55.80114 1.000 31.42375 240 ALA A N 1
ATOM 1756 C CA . ALA A 1 241 ? -27.56709 16.12511 -54.51402 1.000 28.73570 240 ALA A CA 1
ATOM 1757 C C . ALA A 1 241 ? -26.39490 16.27377 -53.55373 1.000 27.32492 240 ALA A C 1
ATOM 1758 O O . ALA A 1 241 ? -26.60383 16.32744 -52.33706 1.000 35.22864 240 ALA A O 1
ATOM 1760 N N . GLU A 1 242 ? -25.16636 16.34914 -54.06758 1.000 30.39619 241 GLU A N 1
ATOM 1761 C CA . GLU A 1 242 ? -23.98594 16.41209 -53.21697 1.000 30.31409 241 GLU A CA 1
ATOM 1762 C C . GLU A 1 242 ? -23.43529 17.82107 -53.04008 1.000 45.41549 241 GLU A C 1
ATOM 1763 O O . GLU A 1 242 ? -22.60159 18.03156 -52.15221 1.000 42.90427 241 GLU A O 1
ATOM 1769 N N . PHE A 1 243 ? -23.86916 18.78728 -53.85198 1.000 36.06568 242 PHE A N 1
ATOM 1770 C CA . PHE A 1 243 ? -23.32172 20.13469 -53.78006 1.000 35.01874 242 PHE A CA 1
ATOM 1771 C C . PHE A 1 243 ? -24.36659 21.23993 -53.71524 1.000 34.78319 242 PHE A C 1
ATOM 1772 O O . PHE A 1 243 ? -23.99282 22.39247 -53.47046 1.000 45.12122 242 PHE A O 1
ATOM 1780 N N . GLY A 1 244 ? -25.64644 20.94084 -53.92200 1.000 30.99267 243 GLY A N 1
ATOM 1781 C CA . GLY A 1 244 ? -26.68547 21.92946 -53.75778 1.000 42.10558 243 GLY A CA 1
ATOM 1782 C C . GLY A 1 244 ? -27.50658 22.16449 -55.00916 1.000 47.43199 243 GLY A C 1
ATOM 1783 O O . GLY A 1 244 ? -27.18175 21.68207 -56.09831 1.000 35.92617 243 GLY A O 1
ATOM 1784 N N . PRO A 1 245 ? -28.59686 22.92366 -54.87088 1.000 51.35460 244 PRO A N 1
ATOM 1785 C CA . PRO A 1 245 ? -29.45936 23.19148 -56.03418 1.000 47.99536 244 PRO A CA 1
ATOM 1786 C C . PRO A 1 245 ? -28.77023 23.97232 -57.13769 1.000 39.75454 244 PRO A C 1
ATOM 1787 O O . PRO A 1 245 ? -29.20956 23.90068 -58.29171 1.000 40.52427 244 PRO A O 1
ATOM 1791 N N . SER A 1 246 ? -27.71019 24.71362 -56.82560 1.000 43.13493 245 SER A N 1
ATOM 1792 C CA . SER A 1 246 ? -26.99000 25.50756 -57.81029 1.000 48.04518 245 SER A CA 1
ATOM 1793 C C . SER A 1 246 ? -25.84615 24.74337 -58.46372 1.000 48.69116 245 SER A C 1
ATOM 1794 O O . SER A 1 246 ? -25.00131 25.36074 -59.11988 1.000 44.35094 245 SER A O 1
ATOM 1797 N N . ALA A 1 247 ? -25.80007 23.42331 -58.30348 1.000 48.69822 246 ALA A N 1
ATOM 1798 C CA . ALA A 1 247 ? -24.70612 22.63138 -58.84681 1.000 47.52897 246 ALA A CA 1
ATOM 1799 C C . ALA A 1 247 ? -24.95120 22.31927 -60.31783 1.000 49.96596 246 ALA A C 1
ATOM 1800 O O . ALA A 1 247 ? -26.04282 21.88278 -60.69708 1.000 45.99793 246 ALA A O 1
ATOM 1802 N N . ARG A 1 248 ? -23.93108 22.54726 -61.14351 1.000 51.77156 247 ARG A N 1
ATOM 1803 C CA . ARG A 1 248 ? -23.97391 22.20489 -62.55682 1.000 56.11680 247 ARG A CA 1
ATOM 1804 C C . ARG A 1 248 ? -22.63475 21.60490 -62.95940 1.000 51.40335 247 ARG A C 1
ATOM 1805 O O . ARG A 1 248 ? -21.58365 21.99467 -62.44285 1.000 43.76530 247 ARG A O 1
ATOM 1813 N N . THR A 1 249 ? -22.68179 20.64833 -63.88010 1.000 50.62397 248 THR A N 1
ATOM 1814 C CA . THR A 1 249 ? -21.48970 19.95651 -64.34357 1.000 39.23936 248 THR A CA 1
ATOM 1815 C C . THR A 1 249 ? -21.05103 20.47621 -65.70888 1.000 43.65987 248 THR A C 1
ATOM 1816 O O . THR A 1 249 ? -21.73890 21.26098 -66.36647 1.000 50.42978 248 THR A O 1
ATOM 1820 N N . ARG A 1 250 ? -19.87752 20.01245 -66.12806 1.000 35.53582 249 ARG A N 1
ATOM 1821 C CA . ARG A 1 250 ? -19.29478 20.35280 -67.41777 1.000 36.51185 249 ARG A CA 1
ATOM 1822 C C . ARG A 1 250 ? -18.37487 19.21343 -67.81923 1.000 32.71151 249 ARG A C 1
ATOM 1823 O O . ARG A 1 250 ? -17.53698 18.78763 -67.01923 1.000 26.72829 249 ARG A O 1
ATOM 1831 N N . ILE A 1 251 ? -18.53187 18.71928 -69.04335 1.000 28.93932 250 ILE A N 1
ATOM 1832 C CA . ILE A 1 251 ? -17.74299 17.59735 -69.53299 1.000 23.89067 250 ILE A CA 1
ATOM 1833 C C . ILE A 1 251 ? -16.87448 18.06398 -70.69235 1.000 28.68826 250 ILE A C 1
ATOM 1834 O O . ILE A 1 251 ? -17.28849 18.89976 -71.50409 1.000 20.97386 250 ILE A O 1
ATOM 1839 N N . ARG A 1 252 ? -15.66491 17.52352 -70.75811 1.000 18.10566 251 ARG A N 1
ATOM 1840 C CA . ARG A 1 252 ? -14.71585 17.79685 -71.82202 1.000 23.53078 251 ARG A CA 1
ATOM 1841 C C . ARG A 1 252 ? -14.07299 16.48321 -72.23519 1.000 20.30369 251 ARG A C 1
ATOM 1842 O O . ARG A 1 252 ? -13.92391 15.57653 -71.40752 1.000 18.41302 251 ARG A O 1
ATOM 1850 N N . PRO A 1 253 ? -13.69010 16.35033 -73.50425 1.000 19.09083 252 PRO A N 1
ATOM 1851 C CA . PRO A 1 253 ? -13.19295 15.06139 -73.99846 1.000 19.56198 252 PRO A CA 1
ATOM 1852 C C . PRO A 1 253 ? -11.93545 14.60753 -73.27171 1.000 23.26527 252 PRO A C 1
ATOM 1853 O O . PRO A 1 253 ? -11.11058 15.41478 -72.83507 1.000 21.91577 252 PRO A O 1
ATOM 1857 N N . HIS A 1 254 ? -11.80010 13.29266 -73.15027 1.000 21.71100 253 HIS A N 1
ATOM 1858 C CA . HIS A 1 254 ? -10.63692 12.67450 -72.52519 1.000 21.27794 253 HIS A CA 1
ATOM 1859 C C . HIS A 1 254 ? -10.46939 11.28505 -73.13575 1.000 29.08659 253 HIS A C 1
ATOM 1860 O O . HIS A 1 254 ? -10.99657 11.00306 -74.21792 1.000 24.13182 253 HIS A O 1
ATOM 1867 N N . PHE A 1 255 ? -9.72898 10.41628 -72.45018 1.000 19.45213 254 PHE A N 1
ATOM 1868 C CA . PHE A 1 255 ? -9.55104 9.03869 -72.88606 1.000 22.26430 254 PHE A CA 1
ATOM 1869 C C . PHE A 1 255 ? -9.59293 8.10560 -71.68777 1.000 21.62676 254 PHE A C 1
ATOM 1870 O O . PHE A 1 255 ? -8.97414 8.38260 -70.65725 1.000 15.35846 254 PHE A O 1
ATOM 1878 N N . PHE A 1 256 ? -10.32088 6.99941 -71.83632 1.000 19.36484 255 PHE A N 1
ATOM 1879 C CA . PHE A 1 256 ? -10.24697 5.85578 -70.94582 1.000 21.78197 255 PHE A CA 1
ATOM 1880 C C . PHE A 1 256 ? -10.41413 4.62780 -71.82979 1.000 22.27798 255 PHE A C 1
ATOM 1881 O O . PHE A 1 256 ? -11.17496 4.67138 -72.80808 1.000 23.57451 255 PHE A O 1
ATOM 1889 N N . PRO A 1 257 ? -9.70885 3.53445 -71.53342 1.000 21.43499 256 PRO A N 1
ATOM 1890 C CA . PRO A 1 257 ? -9.78568 2.36054 -72.42060 1.000 24.35399 256 PRO A CA 1
ATOM 1891 C C . PRO A 1 257 ? -11.17038 1.74317 -72.50172 1.000 30.78431 256 PRO A C 1
ATOM 1892 O O . PRO A 1 257 ? -11.54531 1.22238 -73.56075 1.000 27.21244 256 PRO A O 1
ATOM 1896 N N . PHE A 1 258 ? -11.94628 1.79257 -71.42267 1.000 15.99528 257 PHE A N 1
ATOM 1897 C CA . PHE A 1 258 ? -13.22932 1.10560 -71.35496 1.000 22.60444 257 PHE A CA 1
ATOM 1898 C C . PHE A 1 258 ? -14.39836 1.96104 -71.82382 1.000 24.74277 257 PHE A C 1
ATOM 1899 O O . PHE A 1 258 ? -15.54007 1.48912 -71.79655 1.000 26.00989 257 PHE A O 1
ATOM 1907 N N . THR A 1 259 ? -14.14991 3.19634 -72.24936 1.000 17.06350 258 THR A N 1
ATOM 1908 C CA . THR A 1 259 ? -15.19483 4.07122 -72.75470 1.000 16.23544 258 THR A CA 1
ATOM 1909 C C . THR A 1 259 ? -14.76945 4.66174 -74.09168 1.000 25.75439 258 THR A C 1
ATOM 1910 O O . THR A 1 259 ? -13.57788 4.81641 -74.36878 1.000 23.22480 258 THR A O 1
ATOM 1914 N N . GLU A 1 260 ? -15.76337 4.98753 -74.91919 1.000 21.21969 259 GLU A N 1
ATOM 1915 C CA . GLU A 1 260 ? -15.55902 5.65900 -76.19695 1.000 24.07968 259 GLU A CA 1
ATOM 1916 C C . GLU A 1 260 ? -16.90815 6.14590 -76.71433 1.000 23.49024 259 GLU A C 1
ATOM 1917 O O . GLU A 1 260 ? -17.74979 5.32795 -77.10552 1.000 25.02561 259 GLU A O 1
ATOM 1923 N N . PRO A 1 261 ? -17.16512 7.46273 -76.72432 1.000 20.37658 260 PRO A N 1
ATOM 1924 C CA . PRO A 1 261 ? -16.26135 8.52819 -76.27537 1.000 18.39183 260 PRO A CA 1
ATOM 1925 C C . PRO A 1 261 ? -16.05713 8.56669 -74.76219 1.000 21.73061 260 PRO A C 1
ATOM 1926 O O . PRO A 1 261 ? -16.85556 8.00360 -74.01268 1.000 17.80998 260 PRO A O 1
ATOM 1930 N N . SER A 1 262 ? -14.98084 9.22150 -74.33547 1.000 16.62540 261 SER A N 1
ATOM 1931 C CA . SER A 1 262 ? -14.63585 9.37403 -72.93084 1.000 22.00104 261 SER A CA 1
ATOM 1932 C C . SER A 1 262 ? -14.56180 10.85438 -72.58738 1.000 19.54651 261 SER A C 1
ATOM 1933 O O . SER A 1 262 ? -14.28488 11.69269 -73.45033 1.000 18.12782 261 SER A O 1
ATOM 1936 N N . ALA A 1 263 ? -14.80432 11.17213 -71.31751 1.000 14.44027 262 ALA A N 1
ATOM 1937 C CA . ALA A 1 263 ? -14.80870 12.55921 -70.88114 1.000 17.74335 262 ALA A CA 1
ATOM 1938 C C . ALA A 1 263 ? -14.43260 12.63766 -69.40960 1.000 21.74818 262 ALA A C 1
ATOM 1939 O O . ALA A 1 263 ? -14.50145 11.65032 -68.67343 1.000 20.74356 262 ALA A O 1
ATOM 1941 N N . GLU A 1 264 ? -14.02021 13.83042 -68.99453 1.000 19.49959 263 GLU A N 1
ATOM 1942 C CA . GLU A 1 264 ? -13.82903 14.15499 -67.59126 1.000 24.33909 263 GLU A CA 1
ATOM 1943 C C . GLU A 1 264 ? -14.89762 15.14899 -67.15948 1.000 24.41206 263 GLU A C 1
ATOM 1944 O O . GLU A 1 264 ? -15.38749 15.94539 -67.96492 1.000 20.69072 263 GLU A O 1
ATOM 1950 N N . VAL A 1 265 ? -15.26915 15.08171 -65.88378 1.000 21.75122 264 VAL A N 1
ATOM 1951 C CA . VAL A 1 265 ? -16.37429 15.85895 -65.33618 1.000 25.81581 264 VAL A CA 1
ATOM 1952 C C . VAL A 1 265 ? -15.81802 16.92395 -64.40456 1.000 27.82585 264 VAL A C 1
ATOM 1953 O O . VAL A 1 265 ? -15.02554 16.61784 -63.50536 1.000 26.87023 264 VAL A O 1
ATOM 1957 N N . ASP A 1 266 ? -16.23675 18.16916 -64.61853 1.000 31.87393 265 ASP A N 1
ATOM 1958 C CA . ASP A 1 266 ? -15.99276 19.26844 -63.69667 1.000 26.75040 265 ASP A CA 1
ATOM 1959 C C . ASP A 1 266 ? -17.31075 19.67590 -63.05067 1.000 30.76856 265 ASP A C 1
ATOM 1960 O O . ASP A 1 266 ? -18.38547 19.48791 -63.62787 1.000 27.50350 265 ASP A O 1
ATOM 1965 N N . VAL A 1 267 ? -17.22888 20.23818 -61.84539 1.000 31.35508 266 VAL A N 1
ATOM 1966 C CA . VAL A 1 267 ? -18.42274 20.62801 -61.10972 1.000 36.17242 266 VAL A CA 1
ATOM 1967 C C . VAL A 1 267 ? -18.30532 22.08860 -60.69142 1.000 38.98800 266 VAL A C 1
ATOM 1968 O O . VAL A 1 267 ? -17.21647 22.66485 -60.63535 1.000 35.33609 266 VAL A O 1
ATOM 1972 N N . TRP A 1 268 ? -19.46126 22.68461 -60.40848 1.000 50.75795 267 TRP A N 1
ATOM 1973 C CA . TRP A 1 268 ? -19.57188 24.09309 -60.05405 1.000 53.81749 267 TRP A CA 1
ATOM 1974 C C . TRP A 1 268 ? -20.77969 24.24359 -59.14416 1.000 48.17055 267 TRP A C 1
ATOM 1975 O O . TRP A 1 268 ? -21.85983 23.74126 -59.46581 1.000 47.22058 267 TRP A O 1
ATOM 1986 N N . PHE A 1 269 ? -20.59824 24.92586 -58.01640 1.000 58.30170 268 PHE A N 1
ATOM 1987 C CA . PHE A 1 269 ? -21.71153 25.21406 -57.12445 1.000 66.03414 268 PHE A CA 1
ATOM 1988 C C . PHE A 1 269 ? -21.45273 26.53537 -56.41688 1.000 64.94346 268 PHE A C 1
ATOM 1989 O O . PHE A 1 269 ? -20.30395 26.95751 -56.25767 1.000 67.75534 268 PHE A O 1
ATOM 1997 N N . ALA A 1 270 ? -22.53783 27.18549 -56.00276 1.000 68.39254 269 ALA A N 1
ATOM 1998 C CA . ALA A 1 270 ? -22.44055 28.50981 -55.40556 1.000 82.46448 269 ALA A CA 1
ATOM 1999 C C . ALA A 1 270 ? -21.73716 28.44981 -54.05602 1.000 86.69255 269 ALA A C 1
ATOM 2000 O O . ALA A 1 270 ? -21.91899 27.50474 -53.28274 1.000 86.41121 269 ALA A O 1
ATOM 2002 N N . ASN A 1 271 ? -20.92750 29.47454 -53.78192 1.000 91.76164 270 ASN A N 1
ATOM 2003 C CA . ASN A 1 271 ? -20.18967 29.60981 -52.52581 1.000 103.00879 270 ASN A CA 1
ATOM 2004 C C . ASN A 1 271 ? -19.28181 28.40078 -52.28508 1.000 96.10325 270 ASN A C 1
ATOM 2005 O O . ASN A 1 271 ? -19.34808 27.72789 -51.25422 1.000 96.57918 270 ASN A O 1
ATOM 2010 N N . LYS A 1 272 ? -18.42387 28.13705 -53.26598 1.000 90.86243 271 LYS A N 1
ATOM 2011 C CA . LYS A 1 272 ? -17.44337 27.07010 -53.14534 1.000 87.36757 271 LYS A CA 1
ATOM 2012 C C . LYS A 1 272 ? -16.25821 27.53900 -52.30831 1.000 85.87596 271 LYS A C 1
ATOM 2013 O O . LYS A 1 272 ? -15.88093 28.71419 -52.32972 1.000 86.81407 271 LYS A O 1
ATOM 2019 N N . ILE A 1 273 ? -15.67839 26.60234 -51.55426 1.000 91.29458 272 ILE A N 1
ATOM 2020 C CA . ILE A 1 273 ? -14.57699 26.93758 -50.65231 1.000 87.44897 272 ILE A CA 1
ATOM 2021 C C . ILE A 1 273 ? -13.37892 27.45166 -51.44304 1.000 89.82664 272 ILE A C 1
ATOM 2022 O O . ILE A 1 273 ? -12.96634 28.60884 -51.30277 1.000 90.38014 272 ILE A O 1
ATOM 2027 N N . GLY A 1 274 ? -12.80619 26.59788 -52.28822 1.000 92.97538 273 GLY A N 1
ATOM 2028 C CA . GLY A 1 274 ? -11.61715 26.95722 -53.03670 1.000 95.81852 273 GLY A CA 1
ATOM 2029 C C . GLY A 1 274 ? -11.89201 27.79597 -54.26757 1.000 93.26699 273 GLY A C 1
ATOM 2030 O O . GLY A 1 274 ? -11.61723 27.36727 -55.39230 1.000 94.54668 273 GLY A O 1
ATOM 2031 N N . GLY A 1 275 ? -12.42730 28.99747 -54.06785 1.000 88.26263 274 GLY A N 1
ATOM 2032 C CA . GLY A 1 275 ? -12.73100 29.88135 -55.17529 1.000 80.10552 274 GLY A CA 1
ATOM 2033 C C . GLY A 1 275 ? -14.12859 29.68394 -55.72316 1.000 88.90324 274 GLY A C 1
ATOM 2034 O O . GLY A 1 275 ? -15.07356 29.45328 -54.96260 1.000 89.44860 274 GLY A O 1
ATOM 2035 N N . ALA A 1 276 ? -14.27310 29.77229 -57.05085 1.000 84.17214 275 ALA A N 1
ATOM 2036 C CA . ALA A 1 276 ? -15.60065 29.58218 -57.64482 1.000 84.55383 275 ALA A CA 1
ATOM 2037 C C . ALA A 1 276 ? -15.54171 29.13218 -59.09993 1.000 78.59418 275 ALA A C 1
ATOM 2038 O O . ALA A 1 276 ? -16.51642 29.35845 -59.82336 1.000 80.26572 275 ALA A O 1
ATOM 2040 N N . ALA A 1 277 ? -14.45992 28.51208 -59.55597 1.000 72.95509 276 ALA A N 1
ATOM 2041 C CA . ALA A 1 277 ? -14.31772 28.09559 -60.93980 1.000 72.87113 276 ALA A CA 1
ATOM 2042 C C . ALA A 1 277 ? -14.70909 26.62128 -61.07924 1.000 68.48729 276 ALA A C 1
ATOM 2043 O O . ALA A 1 277 ? -15.37291 26.05366 -60.20336 1.000 59.68884 276 ALA A O 1
ATOM 2045 N N . TRP A 1 278 ? -14.30675 25.99527 -62.18261 1.000 61.26903 277 TRP A N 1
ATOM 2046 C CA . TRP A 1 278 ? -14.57167 24.57944 -62.39441 1.000 55.60930 277 TRP A CA 1
ATOM 2047 C C . TRP A 1 278 ? -13.49867 23.74206 -61.71042 1.000 50.53429 277 TRP A C 1
ATOM 2048 O O . TRP A 1 278 ? -12.30104 23.96005 -61.92038 1.000 46.71437 277 TRP A O 1
ATOM 2059 N N . VAL A 1 279 ? -13.92766 22.78323 -60.89412 1.000 43.57171 278 VAL A N 1
ATOM 2060 C CA . VAL A 1 279 ? -13.02508 21.86200 -60.21445 1.000 34.04487 278 VAL A CA 1
ATOM 2061 C C . VAL A 1 279 ? -13.25076 20.46470 -60.77751 1.000 33.22976 278 VAL A C 1
ATOM 2062 O O . VAL A 1 279 ? -14.39843 20.03321 -60.95246 1.000 20.90805 278 VAL A O 1
ATOM 2066 N N . GLU A 1 280 ? -12.15412 19.77290 -61.08707 1.000 28.26900 279 GLU A N 1
ATOM 2067 C CA . GLU A 1 280 ? -12.23604 18.41853 -61.61668 1.000 28.27426 279 GLU A CA 1
ATOM 2068 C C . GLU A 1 280 ? -12.89053 17.48787 -60.60450 1.000 31.52807 279 GLU A C 1
ATOM 2069 O O . GLU A 1 280 ? -12.57093 17.51828 -59.41272 1.000 38.92185 279 GLU A O 1
ATOM 2075 N N . TRP A 1 281 ? -13.81212 16.65821 -61.08646 1.000 24.94988 280 TRP A N 1
ATOM 2076 C CA . TRP A 1 281 ? -14.54864 15.73397 -60.23620 1.000 21.92944 280 TRP A CA 1
ATOM 2077 C C . TRP A 1 281 ? -14.25336 14.27918 -60.56281 1.000 22.62816 280 TRP A C 1
ATOM 2078 O O . TRP A 1 281 ? -13.94211 13.49876 -59.65431 1.000 26.12304 280 TRP A O 1
ATOM 2089 N N . GLY A 1 282 ? -14.33813 13.88766 -61.82866 1.000 22.60728 281 GLY A N 1
ATOM 2090 C CA . GLY A 1 282 ? -14.07771 12.50634 -62.18422 1.000 16.30579 281 GLY A CA 1
ATOM 2091 C C . GLY A 1 282 ? -14.16303 12.28374 -63.67761 1.000 21.40687 281 GLY A C 1
ATOM 2092 O O . GLY A 1 282 ? -14.11434 13.22694 -64.47026 1.000 20.67142 281 GLY A O 1
ATOM 2093 N N . GLY A 1 283 ? -14.28125 11.01193 -64.05292 1.000 15.42307 282 GLY A N 1
ATOM 2094 C CA . GLY A 1 283 ? -14.32670 10.62543 -65.45042 1.000 26.01377 282 GLY A CA 1
ATOM 2095 C C . GLY A 1 283 ? -15.62112 9.93123 -65.81726 1.000 29.75973 282 GLY A C 1
ATOM 2096 O O . GLY A 1 283 ? -16.36593 9.49972 -64.93200 1.000 23.32455 282 GLY A O 1
ATOM 2097 N N . CYS A 1 284 ? -15.89700 9.80989 -67.11314 1.000 20.69916 283 CYS A N 1
ATOM 2098 C CA . CYS A 1 284 ? -17.16010 9.25233 -67.58595 1.000 17.46055 283 CYS A CA 1
ATOM 2099 C C . CYS A 1 284 ? -17.02440 8.92239 -69.06994 1.000 21.11796 283 CYS A C 1
ATOM 2100 O O . CYS A 1 284 ? -15.99628 9.19553 -69.69813 1.000 19.25101 283 CYS A O 1
ATOM 2103 N N . GLY A 1 285 ? -18.07552 8.33750 -69.62529 1.000 19.38519 284 GLY A N 1
ATOM 2104 C CA . GLY A 1 285 ? -18.11538 8.04039 -71.04285 1.000 18.78743 284 GLY A CA 1
ATOM 2105 C C . GLY A 1 285 ? -19.12455 6.95367 -71.34683 1.000 20.34074 284 GLY A C 1
ATOM 2106 O O . GLY A 1 285 ? -19.74217 6.37258 -70.45361 1.000 21.51042 284 GLY A O 1
ATOM 2107 N N . MET A 1 286 ? -19.28057 6.69399 -72.64436 1.000 16.33263 285 MET A N 1
ATOM 2108 C CA . MET A 1 286 ? -20.12361 5.60059 -73.11144 1.000 20.74726 285 MET A CA 1
ATOM 2109 C C . MET A 1 286 ? -19.34389 4.29368 -73.08570 1.000 20.27460 285 MET A C 1
ATOM 2110 O O . MET A 1 286 ? -18.19243 4.23931 -73.52135 1.000 20.42622 285 MET A O 1
ATOM 2115 N N . VAL A 1 287 ? -19.98388 3.23314 -72.58398 1.000 16.48158 286 VAL A N 1
ATOM 2116 C CA . VAL A 1 287 ? -19.31460 1.93953 -72.47381 1.000 21.03861 286 VAL A CA 1
ATOM 2117 C C . VAL A 1 287 ? -18.83277 1.48712 -73.84432 1.000 20.81604 286 VAL A C 1
ATOM 2118 O O . VAL A 1 287 ? -19.59231 1.48482 -74.82161 1.000 17.60683 286 VAL A O 1
ATOM 2122 N N . HIS A 1 288 ? -17.56137 1.10186 -73.91659 1.000 25.98747 287 HIS A N 1
ATOM 2123 C CA . HIS A 1 288 ? -16.96584 0.69265 -75.17865 1.000 21.99655 287 HIS A CA 1
ATOM 2124 C C . HIS A 1 288 ? -17.64150 -0.57824 -75.68813 1.000 24.24349 287 HIS A C 1
ATOM 2125 O O . HIS A 1 288 ? -17.87676 -1.50901 -74.91084 1.000 25.49971 287 HIS A O 1
ATOM 2132 N N . PRO A 1 289 ? -17.96776 -0.64791 -76.98218 1.000 24.63719 288 PRO A N 1
ATOM 2133 C CA . PRO A 1 289 ? -18.63166 -1.85570 -77.50364 1.000 25.39089 288 PRO A CA 1
ATOM 2134 C C . PRO A 1 289 ? -17.83658 -3.13168 -77.28963 1.000 22.87200 288 PRO A C 1
ATOM 2135 O O . PRO A 1 289 ? -18.43611 -4.20997 -77.20772 1.000 22.32786 288 PRO A O 1
ATOM 2139 N N . ASN A 1 290 ? -16.50656 -3.04753 -77.18432 1.000 25.21986 289 ASN A N 1
ATOM 2140 C CA . ASN A 1 290 ? -15.72140 -4.23838 -76.87120 1.000 25.44650 289 ASN A CA 1
ATOM 2141 C C . ASN A 1 290 ? -16.00732 -4.73971 -75.46236 1.000 24.22398 289 ASN A C 1
ATOM 2142 O O . ASN A 1 290 ? -15.98158 -5.95157 -75.21967 1.000 23.67329 289 ASN A O 1
ATOM 2147 N N . VAL A 1 291 ? -16.27049 -3.82747 -74.52528 1.000 22.47433 290 VAL A N 1
ATOM 2148 C CA . VAL A 1 291 ? -16.63861 -4.23419 -73.17371 1.000 21.52808 290 VAL A CA 1
ATOM 2149 C C . VAL A 1 291 ? -17.97539 -4.96137 -73.18661 1.000 23.59374 290 VAL A C 1
ATOM 2150 O O . VAL A 1 291 ? -18.15136 -5.97813 -72.50509 1.000 25.56185 290 VAL A O 1
ATOM 2154 N N . LEU A 1 292 ? -18.93948 -4.45307 -73.95985 1.000 25.15804 291 LEU A N 1
ATOM 2155 C CA . LEU A 1 292 ? -20.23260 -5.12142 -74.05424 1.000 25.75830 291 LEU A CA 1
ATOM 2156 C C . LEU A 1 292 ? -20.09114 -6.50171 -74.68408 1.000 25.21181 291 LEU A C 1
ATOM 2157 O O . LEU A 1 292 ? -20.72972 -7.46202 -74.23903 1.000 25.77325 291 LEU A O 1
ATOM 2162 N N . ARG A 1 293 ? -19.24725 -6.62486 -75.71291 1.000 26.48022 292 ARG A N 1
ATOM 2163 C CA . ARG A 1 293 ? -19.04504 -7.92564 -76.34479 1.000 28.72285 292 ARG A CA 1
ATOM 2164 C C . ARG A 1 293 ? -18.34741 -8.90644 -75.40979 1.000 31.39871 292 ARG A C 1
ATOM 2165 O O . ARG A 1 293 ? -18.61077 -10.11326 -75.47207 1.000 28.94290 292 ARG A O 1
ATOM 2173 N N . ALA A 1 294 ? -17.46693 -8.41468 -74.53635 1.000 31.19376 293 ALA A N 1
ATOM 2174 C CA . ALA A 1 294 ? -16.81138 -9.28091 -73.56429 1.000 29.29242 293 ALA A CA 1
ATOM 2175 C C . ALA A 1 294 ? -17.74756 -9.73270 -72.45070 1.000 29.68770 293 ALA A C 1
ATOM 2176 O O . ALA A 1 294 ? -17.40359 -10.66812 -71.72163 1.000 33.36438 293 ALA A O 1
ATOM 2178 N N . THR A 1 295 ? -18.91221 -9.09939 -72.29858 1.000 24.61946 294 THR A N 1
ATOM 2179 C CA . THR A 1 295 ? -19.90683 -9.51763 -71.31805 1.000 29.53394 294 THR A CA 1
ATOM 2180 C C . THR A 1 295 ? -21.15244 -10.10932 -71.97402 1.000 36.93689 294 THR A C 1
ATOM 2181 O O . THR A 1 295 ? -22.19454 -10.22911 -71.32189 1.000 39.26599 294 THR A O 1
ATOM 2185 N N . GLY A 1 296 ? -21.06656 -10.47831 -73.25125 1.000 30.04099 295 GLY A N 1
ATOM 2186 C CA . GLY A 1 296 ? -22.17104 -11.14250 -73.91809 1.000 31.76910 295 GLY A CA 1
ATOM 2187 C C . GLY A 1 296 ? -23.34181 -10.25590 -74.27193 1.000 37.86719 295 GLY A C 1
ATOM 2188 O O . GLY A 1 296 ? -24.46054 -10.75545 -74.41898 1.000 33.17327 295 GLY A O 1
ATOM 2189 N N . ILE A 1 297 ? -23.11716 -8.95329 -74.42348 1.000 32.00088 296 ILE A N 1
ATOM 2190 C CA . ILE A 1 297 ? -24.17017 -7.98697 -74.71201 1.000 23.00826 296 ILE A CA 1
ATOM 2191 C C . ILE A 1 297 ? -23.98202 -7.48067 -76.13492 1.000 31.56941 296 ILE A C 1
ATOM 2192 O O . ILE A 1 297 ? -22.87134 -7.09612 -76.52096 1.000 29.18202 296 ILE A O 1
ATOM 2197 N N . ASP A 1 298 ? -25.06563 -7.48111 -76.91269 1.000 30.46915 297 ASP A N 1
ATOM 2198 C CA . ASP A 1 298 ? -25.03279 -7.02115 -78.29677 1.000 33.27197 297 ASP A CA 1
ATOM 2199 C C . ASP A 1 298 ? -24.98239 -5.49739 -78.33649 1.000 32.63742 297 ASP A C 1
ATOM 2200 O O . ASP A 1 298 ? -25.96462 -4.83457 -77.97657 1.000 31.28995 297 ASP A O 1
ATOM 2205 N N . PRO A 1 299 ? -23.86687 -4.90534 -78.77867 1.000 27.55519 298 PRO A N 1
ATOM 2206 C CA . PRO A 1 299 ? -23.78049 -3.43661 -78.83090 1.000 26.56364 298 PRO A CA 1
ATOM 2207 C C . PRO A 1 299 ? -24.71208 -2.80319 -79.84980 1.000 31.48259 298 PRO A C 1
ATOM 2208 O O . PRO A 1 299 ? -24.88638 -1.57801 -79.81871 1.000 32.36835 298 PRO A O 1
ATOM 2212 N N . ASP A 1 300 ? -25.30287 -3.58566 -80.75506 1.000 36.27173 299 ASP A N 1
ATOM 2213 C CA . ASP A 1 300 ? -26.27519 -3.04204 -81.69324 1.000 35.37512 299 ASP A CA 1
ATOM 2214 C C . ASP A 1 300 ? -27.64382 -2.84175 -81.05960 1.000 30.67906 299 ASP A C 1
ATOM 2215 O O . ASP A 1 300 ? -28.43769 -2.04451 -81.56900 1.000 36.58726 299 ASP A O 1
ATOM 2220 N N . LEU A 1 301 ? -27.93526 -3.54038 -79.96438 1.000 32.39846 300 LEU A N 1
ATOM 2221 C CA . LEU A 1 301 ? -29.20444 -3.39793 -79.26588 1.000 31.57170 300 LEU A CA 1
ATOM 2222 C C . LEU A 1 301 ? -29.09784 -2.62831 -77.95912 1.000 32.37357 300 LEU A C 1
ATOM 2223 O O . LEU A 1 301 ? -30.06414 -1.97211 -77.56457 1.000 33.41509 300 LEU A O 1
ATOM 2228 N N . TYR A 1 302 ? -27.95292 -2.68300 -77.28490 1.000 28.56276 301 TYR A N 1
ATOM 2229 C CA . TYR A 1 302 ? -27.77294 -2.04218 -75.99113 1.000 21.06068 301 TYR A CA 1
ATOM 2230 C C . TYR A 1 302 ? -26.60655 -1.06520 -76.03486 1.000 26.93595 301 TYR A C 1
ATOM 2231 O O . TYR A 1 302 ? -25.58110 -1.32918 -76.67271 1.000 21.54633 301 TYR A O 1
ATOM 2240 N N . SER A 1 303 ? -26.77821 0.06820 -75.36028 1.000 22.79828 302 SER A N 1
ATOM 2241 C CA . SER A 1 303 ? -25.70923 1.02300 -75.11901 1.000 17.60979 302 SER A CA 1
ATOM 2242 C C . SER A 1 303 ? -25.65256 1.30406 -73.62446 1.000 24.40548 302 SER A C 1
ATOM 2243 O O . SER A 1 303 ? -26.53437 0.90127 -72.86054 1.000 23.64405 302 SER A O 1
ATOM 2246 N N . GLY A 1 304 ? -24.60136 1.99556 -73.20019 1.000 21.80408 303 GLY A N 1
ATOM 2247 C CA . GLY A 1 304 ? -24.43905 2.26064 -71.78503 1.000 23.02682 303 GLY A CA 1
ATOM 2248 C C . GLY A 1 304 ? -23.44525 3.36376 -71.51661 1.000 27.22373 303 GLY A C 1
ATOM 2249 O O . GLY A 1 304 ? -22.63878 3.72681 -72.37801 1.000 21.39871 303 GLY A O 1
ATOM 2250 N N . PHE A 1 305 ? -23.51726 3.90292 -70.30127 1.000 22.63699 304 PHE A N 1
ATOM 2251 C CA . PHE A 1 305 ? -22.57739 4.91639 -69.85060 1.000 23.08976 304 PHE A CA 1
ATOM 2252 C C . PHE A 1 305 ? -22.05694 4.54617 -68.46990 1.000 25.82666 304 PHE A C 1
ATOM 2253 O O . PHE A 1 305 ? -22.67109 3.76714 -67.73627 1.000 23.19902 304 PHE A O 1
ATOM 2261 N N . ALA A 1 306 ? -20.90220 5.11285 -68.12824 1.000 19.30420 305 ALA A N 1
ATOM 2262 C CA . ALA A 1 306 ? -20.25447 4.84638 -66.85490 1.000 21.79555 305 ALA A CA 1
ATOM 2263 C C . ALA A 1 306 ? -19.61176 6.12736 -66.34801 1.000 23.75317 305 ALA A C 1
ATOM 2264 O O . ALA A 1 306 ? -19.32557 7.04722 -67.11693 1.000 23.50342 305 ALA A O 1
ATOM 2266 N N . PHE A 1 307 ? -19.39251 6.18120 -65.03611 1.000 23.29543 306 PHE A N 1
ATOM 2267 C CA . PHE A 1 307 ? -18.73598 7.32746 -64.42490 1.000 20.28011 306 PHE A CA 1
ATOM 2268 C C . PHE A 1 307 ? -18.05228 6.87995 -63.14357 1.000 22.46005 306 PHE A C 1
ATOM 2269 O O . PHE A 1 307 ? -18.36846 5.82743 -62.58416 1.000 23.69588 306 PHE A O 1
ATOM 2277 N N . GLY A 1 308 ? -17.10500 7.69650 -62.68447 1.000 24.26847 307 GLY A N 1
ATOM 2278 C CA . GLY A 1 308 ? -16.35959 7.38981 -61.47886 1.000 20.63425 307 GLY A CA 1
ATOM 2279 C C . GLY A 1 308 ? -15.73909 8.60946 -60.82881 1.000 23.70425 307 GLY A C 1
ATOM 2280 O O . GLY A 1 308 ? -15.11514 9.43177 -61.50770 1.000 23.17881 307 GLY A O 1
ATOM 2281 N N . MET A 1 309 ? -15.91681 8.74540 -59.51467 1.000 17.26535 308 MET A N 1
ATOM 2282 C CA . MET A 1 309 ? -15.36530 9.86141 -58.75965 1.000 20.16510 308 MET A CA 1
ATOM 2283 C C . MET A 1 309 ? -14.74500 9.34762 -57.47022 1.000 17.27696 308 MET A C 1
ATOM 2284 O O . MET A 1 309 ? -15.24822 8.39739 -56.86531 1.000 17.82718 308 MET A O 1
ATOM 2289 N N . GLY A 1 310 ? -13.65912 9.99191 -57.04669 1.000 15.86365 309 GLY A N 1
ATOM 2290 C CA . GLY A 1 310 ? -13.05440 9.67180 -55.76345 1.000 14.41791 309 GLY A CA 1
ATOM 2291 C C . GLY A 1 310 ? -13.82771 10.31705 -54.62716 1.000 13.94883 309 GLY A C 1
ATOM 2292 O O . GLY A 1 310 ? -14.17612 11.50135 -54.68973 1.000 15.55710 309 GLY A O 1
ATOM 2293 N N . LEU A 1 311 ? -14.10100 9.53304 -53.58056 1.000 11.40906 310 LEU A N 1
ATOM 2294 C CA . LEU A 1 311 ? -14.81780 10.06708 -52.42628 1.000 12.17879 310 LEU A CA 1
ATOM 2295 C C . LEU A 1 311 ? -13.94291 11.02003 -51.62271 1.000 18.74930 310 LEU A C 1
ATOM 2296 O O . LEU A 1 311 ? -14.40581 12.08701 -51.20116 1.000 12.23872 310 LEU A O 1
ATOM 2301 N N . GLU A 1 312 ? -12.68089 10.64513 -51.38677 1.000 16.38242 311 GLU A N 1
ATOM 2302 C CA . GLU A 1 312 ? -11.76494 11.53846 -50.68345 1.000 19.13697 311 GLU A CA 1
ATOM 2303 C C . GLU A 1 312 ? -11.62574 12.86677 -51.41642 1.000 19.55676 311 GLU A C 1
ATOM 2304 O O . GLU A 1 312 ? -11.60439 13.93124 -50.78758 1.000 20.26890 311 GLU A O 1
ATOM 2310 N N . ARG A 1 313 ? -11.53903 12.82701 -52.74857 1.000 13.37665 312 ARG A N 1
ATOM 2311 C CA . ARG A 1 313 ? -11.47069 14.06922 -53.51057 1.000 21.06912 312 ARG A CA 1
ATOM 2312 C C . ARG A 1 313 ? -12.75954 14.87033 -53.37466 1.000 20.41989 312 ARG A C 1
ATOM 2313 O O . ARG A 1 313 ? -12.71797 16.09568 -53.21549 1.000 20.24192 312 ARG A O 1
ATOM 2321 N N . THR A 1 314 ? -13.91213 14.19546 -53.43273 1.000 15.39696 313 THR A N 1
ATOM 2322 C CA . THR A 1 314 ? -15.19080 14.88472 -53.28494 1.000 17.91247 313 THR A CA 1
ATOM 2323 C C . THR A 1 314 ? -15.28173 15.59340 -51.93829 1.000 29.17234 313 THR A C 1
ATOM 2324 O O . THR A 1 314 ? -15.63510 16.77602 -51.86833 1.000 25.15602 313 THR A O 1
ATOM 2328 N N . LEU A 1 315 ? -14.95983 14.88286 -50.85334 1.000 22.37718 314 LEU A N 1
ATOM 2329 C CA . LEU A 1 315 ? -15.02185 15.48938 -49.52738 1.000 21.57018 314 LEU A CA 1
ATOM 2330 C C . LEU A 1 315 ? -14.05048 16.65409 -49.39711 1.000 20.90886 314 LEU A C 1
ATOM 2331 O O . LEU A 1 315 ? -14.34001 17.62486 -48.68884 1.000 21.35440 314 LEU A O 1
ATOM 2336 N N . GLN A 1 316 ? -12.90579 16.58543 -50.08257 1.000 20.36771 315 GLN A N 1
ATOM 2337 C CA . GLN A 1 316 ? -11.87640 17.60450 -49.90510 1.000 24.89970 315 GLN A CA 1
ATOM 2338 C C . GLN A 1 316 ? -12.34526 18.97309 -50.38766 1.000 33.42759 315 GLN A C 1
ATOM 2339 O O . GLN A 1 316 ? -12.06305 19.98955 -49.74337 1.000 29.21074 315 GLN A O 1
ATOM 2345 N N . PHE A 1 317 ? -13.05396 19.03406 -51.51767 1.000 35.26423 316 PHE A N 1
ATOM 2346 C CA . PHE A 1 317 ? -13.52544 20.33077 -51.98675 1.000 35.28762 316 PHE A CA 1
ATOM 2347 C C . PHE A 1 317 ? -14.98633 20.60828 -51.64924 1.000 34.81385 316 PHE A C 1
ATOM 2348 O O . PHE A 1 317 ? -15.41930 21.75869 -51.77216 1.000 53.81426 316 PHE A O 1
ATOM 2356 N N . ARG A 1 318 ? -15.75330 19.60488 -51.21175 1.000 31.05351 317 ARG A N 1
ATOM 2357 C CA . ARG A 1 318 ? -17.07647 19.90614 -50.67440 1.000 27.30711 317 ARG A CA 1
ATOM 2358 C C . ARG A 1 318 ? -16.98273 20.54061 -49.29129 1.000 42.05599 317 ARG A C 1
ATOM 2359 O O . ARG A 1 318 ? -17.82328 21.37438 -48.93321 1.000 36.41154 317 ARG A O 1
ATOM 2367 N N . ASN A 1 319 ? -15.97286 20.16449 -48.50496 1.000 25.86591 318 ASN A N 1
ATOM 2368 C CA . ASN A 1 319 ? -15.80606 20.68220 -47.15485 1.000 32.30339 318 ASN A CA 1
ATOM 2369 C C . ASN A 1 319 ? -14.62089 21.62375 -47.00061 1.000 27.25658 318 ASN A C 1
ATOM 2370 O O . ASN A 1 319 ? -14.53797 22.31991 -45.98330 1.000 33.32960 318 ASN A O 1
ATOM 2375 N N . GLY A 1 320 ? -13.70941 21.66747 -47.96540 1.000 29.20497 319 GLY A N 1
ATOM 2376 C CA . GLY A 1 320 ? -12.51954 22.48329 -47.81936 1.000 26.54910 319 GLY A CA 1
ATOM 2377 C C . GLY A 1 320 ? -11.48568 21.89114 -46.88863 1.000 32.94574 319 GLY A C 1
ATOM 2378 O O . GLY A 1 320 ? -10.84236 22.62724 -46.12837 1.000 28.37523 319 GLY A O 1
ATOM 2379 N N . ILE A 1 321 ? -11.30802 20.57808 -46.92249 1.000 24.48134 320 ILE A N 1
ATOM 2380 C CA . ILE A 1 321 ? -10.35657 19.91641 -46.02791 1.000 23.81018 320 ILE A CA 1
ATOM 2381 C C . ILE A 1 321 ? -8.94855 20.08896 -46.59261 1.000 35.11188 320 ILE A C 1
ATOM 2382 O O . ILE A 1 321 ? -8.71942 19.77752 -47.77117 1.000 43.24399 320 ILE A O 1
ATOM 2387 N N . PRO A 1 322 ? -7.99350 20.57984 -45.80543 1.000 37.25358 321 PRO A N 1
ATOM 2388 C CA . PRO A 1 322 ? -6.66750 20.87800 -46.36406 1.000 50.57812 321 PRO A CA 1
ATOM 2389 C C . PRO A 1 322 ? -5.80397 19.64665 -46.59929 1.000 50.22369 321 PRO A C 1
ATOM 2390 O O . PRO A 1 322 ? -5.25598 19.47859 -47.69367 1.000 51.03589 321 PRO A O 1
ATOM 2394 N N . ASP A 1 323 ? -5.67352 18.77887 -45.59761 1.000 29.72136 322 ASP A N 1
ATOM 2395 C CA . ASP A 1 323 ? -4.72679 17.66721 -45.64123 1.000 34.05877 322 ASP A CA 1
ATOM 2396 C C . ASP A 1 323 ? -5.49014 16.35385 -45.78682 1.000 39.86364 322 ASP A C 1
ATOM 2397 O O . ASP A 1 323 ? -6.17040 15.91499 -44.85197 1.000 26.99589 322 ASP A O 1
ATOM 2402 N N . MET A 1 324 ? -5.35583 15.71893 -46.95529 1.000 31.54249 323 MET A N 1
ATOM 2403 C CA . MET A 1 324 ? -5.98705 14.42440 -47.18830 1.000 23.46551 323 MET A CA 1
ATOM 2404 C C . MET A 1 324 ? -5.43834 13.34258 -46.26505 1.000 21.96119 323 MET A C 1
ATOM 2405 O O . MET A 1 324 ? -6.11410 12.33189 -46.04348 1.000 18.92191 323 MET A O 1
ATOM 2410 N N . ARG A 1 325 ? -4.23718 13.53697 -45.71085 1.000 21.40970 324 ARG A N 1
ATOM 2411 C CA . ARG A 1 325 ? -3.67772 12.55277 -44.78830 1.000 27.46612 324 ARG A CA 1
ATOM 2412 C C . ARG A 1 325 ? -4.52941 12.40132 -43.53312 1.000 24.80419 324 ARG A C 1
ATOM 2413 O O . ARG A 1 325 ? -4.54365 11.32667 -42.92309 1.000 27.27420 324 ARG A O 1
ATOM 2421 N N . ASP A 1 326 ? -5.24377 13.45584 -43.12994 1.000 21.52941 325 ASP A N 1
ATOM 2422 C CA . ASP A 1 326 ? -6.12316 13.34877 -41.96999 1.000 23.05950 325 ASP A CA 1
ATOM 2423 C C . ASP A 1 326 ? -7.34624 12.48475 -42.24881 1.000 23.15573 325 ASP A C 1
ATOM 2424 O O . ASP A 1 326 ? -7.93440 11.94419 -41.30641 1.000 17.23059 325 ASP A O 1
ATOM 2429 N N . MET A 1 327 ? -7.73793 12.33850 -43.51726 1.000 20.87557 326 MET A N 1
ATOM 2430 C CA . MET A 1 327 ? -8.88280 11.50257 -43.85886 1.000 20.19010 326 MET A CA 1
ATOM 2431 C C . MET A 1 327 ? -8.62246 10.02082 -43.63963 1.000 16.32701 326 MET A C 1
ATOM 2432 O O . MET A 1 327 ? -9.58089 9.26166 -43.47083 1.000 23.17081 326 MET A O 1
ATOM 2437 N N . VAL A 1 328 ? -7.36517 9.58505 -43.65205 1.000 18.19054 327 VAL A N 1
ATOM 2438 C CA . VAL A 1 328 ? -7.04923 8.16081 -43.67662 1.000 20.00034 327 VAL A CA 1
ATOM 2439 C C . VAL A 1 328 ? -6.23224 7.69380 -42.48079 1.000 19.62698 327 VAL A C 1
ATOM 2440 O O . VAL A 1 328 ? -6.08929 6.47574 -42.29391 1.000 26.88139 327 VAL A O 1
ATOM 2444 N N . GLU A 1 329 ? -5.69845 8.59307 -41.65511 1.000 15.24868 328 GLU A N 1
ATOM 2445 C CA . GLU A 1 329 ? -4.80600 8.16541 -40.58323 1.000 21.20828 328 GLU A CA 1
ATOM 2446 C C . GLU A 1 329 ? -5.53198 7.75847 -39.30551 1.000 13.85820 328 GLU A C 1
ATOM 2447 O O . GLU A 1 329 ? -4.92328 7.10753 -38.44878 1.000 20.00433 328 GLU A O 1
ATOM 2453 N N . GLY A 1 330 ? -6.80469 8.11287 -39.15441 1.000 19.73110 329 GLY A N 1
ATOM 2454 C CA . GLY A 1 330 ? -7.59452 7.62139 -38.04182 1.000 18.30381 329 GLY A CA 1
ATOM 2455 C C . GLY A 1 330 ? -7.48363 8.39904 -36.74981 1.000 15.39981 329 GLY A C 1
ATOM 2456 O O . GLY A 1 330 ? -7.77718 7.84198 -35.68687 1.000 15.73170 329 GLY A O 1
ATOM 2457 N N . ASP A 1 331 ? -7.06614 9.66084 -36.79874 1.000 17.09413 330 ASP A N 1
ATOM 2458 C CA . ASP A 1 331 ? -7.05669 10.49277 -35.60186 1.000 15.46810 330 ASP A CA 1
ATOM 2459 C C . ASP A 1 331 ? -8.48990 10.86791 -35.24299 1.000 16.92797 330 ASP A C 1
ATOM 2460 O O . ASP A 1 331 ? -9.26275 11.29354 -36.10700 1.000 15.62481 330 ASP A O 1
ATOM 2465 N N . VAL A 1 332 ? -8.85624 10.70183 -33.96937 1.000 12.26466 331 VAL A N 1
ATOM 2466 C CA . VAL A 1 332 ? -10.23102 10.99211 -33.57448 1.000 13.01680 331 VAL A CA 1
ATOM 2467 C C . VAL A 1 332 ? -10.55436 12.47437 -33.71693 1.000 17.54760 331 VAL A C 1
ATOM 2468 O O . VAL A 1 332 ? -11.72956 12.84197 -33.81945 1.000 13.25214 331 VAL A O 1
ATOM 2472 N N . ARG A 1 333 ? -9.53828 13.34005 -33.74469 1.000 14.44410 332 ARG A N 1
ATOM 2473 C CA . ARG A 1 333 ? -9.78633 14.76169 -33.94938 1.000 14.21207 332 ARG A CA 1
ATOM 2474 C C . ARG A 1 333 ? -10.33861 15.05981 -35.33560 1.000 17.31405 332 ARG A C 1
ATOM 2475 O O . ARG A 1 333 ? -10.97104 16.10325 -35.52381 1.000 18.04588 332 ARG A O 1
ATOM 2483 N N . PHE A 1 334 ? -10.12346 14.17321 -36.30891 1.000 15.82646 333 PHE A N 1
ATOM 2484 C CA . PHE A 1 334 ? -10.69756 14.40853 -37.62676 1.000 22.80021 333 PHE A CA 1
ATOM 2485 C C . PHE A 1 334 ? -12.15655 13.97041 -37.69683 1.000 20.62214 333 PHE A C 1
ATOM 2486 O O . PHE A 1 334 ? -12.97189 14.63764 -38.34136 1.000 21.02120 333 PHE A O 1
ATOM 2494 N N . SER A 1 335 ? -12.50371 12.86209 -37.03561 1.000 17.31828 334 SER A N 1
ATOM 2495 C CA . SER A 1 335 ? -13.82885 12.26717 -37.19395 1.000 19.66975 334 SER A CA 1
ATOM 2496 C C . SER A 1 335 ? -14.87242 12.92034 -36.29645 1.000 23.61142 334 SER A C 1
ATOM 2497 O O . SER A 1 335 ? -16.00489 13.15592 -36.73308 1.000 19.17353 334 SER A O 1
ATOM 2500 N N . LEU A 1 336 ? -14.51419 13.19933 -35.04343 1.000 17.35041 335 LEU A N 1
ATOM 2501 C CA . LEU A 1 336 ? -15.50368 13.64420 -34.06391 1.000 26.10721 335 LEU A CA 1
ATOM 2502 C C . LEU A 1 336 ? -16.24260 14.92547 -34.44836 1.000 27.16109 335 LEU A C 1
ATOM 2503 O O . LEU A 1 336 ? -17.44741 15.01045 -34.15412 1.000 22.17396 335 LEU A O 1
ATOM 2508 N N . PRO A 1 337 ? -15.62486 15.93754 -35.07229 1.000 22.20270 336 PRO A N 1
ATOM 2509 C CA . PRO A 1 337 ? -16.40943 17.11676 -35.48069 1.000 22.27927 336 PRO A CA 1
ATOM 2510 C C . PRO A 1 337 ? -17.56719 16.80132 -36.41393 1.000 26.66152 336 PRO A C 1
ATOM 2511 O O . PRO A 1 337 ? -18.49254 17.61423 -36.51896 1.000 25.66074 336 PRO A O 1
ATOM 2515 N N . PHE A 1 338 ? -17.55820 15.65378 -37.08784 1.000 23.71206 337 PHE A N 1
ATOM 2516 C CA . PHE A 1 338 ? -18.63523 15.32193 -38.01104 1.000 27.98404 337 PHE A CA 1
ATOM 2517 C C . PHE A 1 338 ? -19.86171 14.74859 -37.31479 1.000 30.73514 337 PHE A C 1
ATOM 2518 O O . PHE A 1 338 ? -20.85887 14.46530 -37.98606 1.000 31.23459 337 PHE A O 1
ATOM 2526 N N . GLY A 1 339 ? -19.82222 14.57857 -35.99860 1.000 32.09718 338 GLY A N 1
ATOM 2527 C CA . GLY A 1 339 ? -20.96474 14.05900 -35.28025 1.000 33.01278 338 GLY A CA 1
ATOM 2528 C C . GLY A 1 339 ? -21.09327 12.55363 -35.40316 1.000 33.49010 338 GLY A C 1
ATOM 2529 O O . GLY A 1 339 ? -20.27571 11.86305 -36.01444 1.000 30.19846 338 GLY A O 1
ATOM 2530 N N . VAL A 1 340 ? -22.17510 12.04201 -34.81396 1.000 35.63730 339 VAL A N 1
ATOM 2531 C CA . VAL A 1 340 ? -22.35547 10.59803 -34.70306 1.000 29.43094 339 VAL A CA 1
ATOM 2532 C C . VAL A 1 340 ? -22.60002 9.97938 -36.07320 1.000 33.46789 339 VAL A C 1
ATOM 2533 O O . VAL A 1 340 ? -22.02347 8.94011 -36.41389 1.000 34.56572 339 VAL A O 1
ATOM 2537 N N . GLY A 1 341 ? -23.46011 10.60234 -36.87493 1.000 33.06969 340 GLY A N 1
ATOM 2538 C CA . GLY A 1 341 ? -23.78965 10.07357 -38.18248 1.000 28.48093 340 GLY A CA 1
ATOM 2539 C C . GLY A 1 341 ? -25.23292 9.62855 -38.29027 1.000 63.27829 340 GLY A C 1
ATOM 2540 O O . GLY A 1 341 ? -26.14759 10.45697 -38.23205 1.000 82.72951 340 GLY A O 1
ATOM 2541 N N . ALA A 1 342 ? -25.44279 8.32277 -38.44748 1.000 57.44666 341 ALA A N 1
ATOM 2542 C CA . ALA A 1 342 ? -26.77792 7.73541 -38.57169 1.000 71.53160 341 ALA A CA 1
ATOM 2543 C C . ALA A 1 342 ? -27.57757 8.36351 -39.71054 1.000 70.22513 341 ALA A C 1
ATOM 2544 O O . ALA A 1 342 ? -27.72525 7.76840 -40.77895 1.000 59.24862 341 ALA A O 1
ATOM 2546 N N . SER B 2 2 ? 6.81157 9.53914 -70.35831 1.000 72.45989 -2 SER B N 1
ATOM 2547 C CA . SER B 2 2 ? 5.52487 10.09615 -69.96103 1.000 53.27332 -2 SER B CA 1
ATOM 2548 C C . SER B 2 2 ? 4.72125 10.54289 -71.17900 1.000 63.05030 -2 SER B C 1
ATOM 2549 O O . SER B 2 2 ? 5.01792 10.16002 -72.31259 1.000 51.38570 -2 SER B O 1
ATOM 2552 N N . ASN B 2 3 ? 3.70102 11.36496 -70.93529 1.000 33.99123 -1 ASN B N 1
ATOM 2553 C CA . ASN B 2 3 ? 2.81107 11.84480 -71.98373 1.000 35.61416 -1 ASN B CA 1
ATOM 2554 C C . ASN B 2 3 ? 2.97224 13.33886 -72.24375 1.000 25.34909 -1 ASN B C 1
ATOM 2555 O O . ASN B 2 3 ? 2.08293 13.96134 -72.83141 1.000 27.88555 -1 ASN B O 1
ATOM 2560 N N . ALA B 2 4 ? 4.09560 13.92123 -71.83367 1.000 23.06440 0 ALA B N 1
ATOM 2561 C CA . ALA B 2 4 ? 4.27437 15.36490 -71.90349 1.000 27.01531 0 ALA B CA 1
ATOM 2562 C C . ALA B 2 4 ? 4.67688 15.79980 -73.30843 1.000 31.01683 0 ALA B C 1
ATOM 2563 O O . ALA B 2 4 ? 5.55058 15.19226 -73.93532 1.000 35.39531 0 ALA B O 1
ATOM 2565 N N . MET B 2 5 ? 4.03172 16.85627 -73.79845 1.000 22.67061 1 MET B N 1
ATOM 2566 C CA . MET B 2 5 ? 4.40080 17.50965 -75.04827 1.000 17.18941 1 MET B CA 1
ATOM 2567 C C . MET B 2 5 ? 4.52036 19.00135 -74.77532 1.000 21.01296 1 MET B C 1
ATOM 2568 O O . MET B 2 5 ? 3.55055 19.63382 -74.34247 1.000 22.27169 1 MET B O 1
ATOM 2573 N N . ARG B 2 6 ? 5.70814 19.55449 -75.00716 1.000 14.72736 2 ARG B N 1
ATOM 2574 C CA . ARG B 2 6 ? 5.98656 20.96951 -74.79680 1.000 19.03691 2 ARG B CA 1
ATOM 2575 C C . ARG B 2 6 ? 6.33584 21.60780 -76.13227 1.000 17.81078 2 ARG B C 1
ATOM 2576 O O . ARG B 2 6 ? 7.13635 21.05535 -76.89404 1.000 13.49671 2 ARG B O 1
ATOM 2584 N N . LEU B 2 7 ? 5.75365 22.77254 -76.41060 1.000 12.79365 3 LEU B N 1
ATOM 2585 C CA . LEU B 2 7 ? 6.05892 23.46662 -77.65354 1.000 16.19477 3 LEU B CA 1
ATOM 2586 C C . LEU B 2 7 ? 5.71392 24.93757 -77.49636 1.000 12.70825 3 LEU B C 1
ATOM 2587 O O . LEU B 2 7 ? 4.79754 25.27871 -76.73984 1.000 15.21913 3 LEU B O 1
ATOM 2592 N N . PRO B 2 8 ? 6.42732 25.82586 -78.18056 1.000 13.05007 4 PRO B N 1
ATOM 2593 C CA . PRO B 2 8 ? 6.10126 27.25082 -78.11234 1.000 12.17490 4 PRO B CA 1
ATOM 2594 C C . PRO B 2 8 ? 4.97988 27.61662 -79.07109 1.000 14.59876 4 PRO B C 1
ATOM 2595 O O . PRO B 2 8 ? 4.84588 27.05214 -80.15995 1.000 9.03112 4 PRO B O 1
ATOM 2599 N N . TYR B 2 9 ? 4.16624 28.58645 -78.64081 1.000 9.19476 5 TYR B N 1
ATOM 2600 C CA . TYR B 2 9 ? 3.02086 29.01009 -79.44196 1.000 11.63528 5 TYR B CA 1
ATOM 2601 C C . TYR B 2 9 ? 3.45040 29.52673 -80.81054 1.000 14.54974 5 TYR B C 1
ATOM 2602 O O . TYR B 2 9 ? 2.77309 29.27771 -81.81523 1.000 15.54210 5 TYR B O 1
ATOM 2611 N N . SER B 2 10 ? 4.57516 30.24652 -80.86958 1.000 15.35793 6 SER B N 1
ATOM 2612 C CA . SER B 2 10 ? 5.01436 30.85097 -82.12535 1.000 15.24975 6 SER B CA 1
ATOM 2613 C C . SER B 2 10 ? 5.21223 29.80468 -83.21776 1.000 17.54011 6 SER B C 1
ATOM 2614 O O . SER B 2 10 ? 4.88093 30.04588 -84.38561 1.000 15.79384 6 SER B O 1
ATOM 2617 N N . TRP B 2 11 ? 5.75766 28.63951 -82.86127 1.000 11.60150 7 TRP B N 1
ATOM 2618 C CA . TRP B 2 11 ? 5.94792 27.57896 -83.84782 1.000 12.10618 7 TRP B CA 1
ATOM 2619 C C . TRP B 2 11 ? 4.61533 26.94821 -84.23305 1.000 12.35073 7 TRP B C 1
ATOM 2620 O O . TRP B 2 11 ? 4.36210 26.67780 -85.41364 1.000 9.99410 7 TRP B O 1
ATOM 2631 N N . LEU B 2 12 ? 3.74908 26.71722 -83.24706 1.000 13.23279 8 LEU B N 1
ATOM 2632 C CA . LEU B 2 12 ? 2.42100 26.18518 -83.52720 1.000 13.49957 8 LEU B CA 1
ATOM 2633 C C . LEU B 2 12 ? 1.62734 27.13246 -84.42146 1.000 17.80057 8 LEU B C 1
ATOM 2634 O O . LEU B 2 12 ? 0.98295 26.69574 -85.38333 1.000 11.79074 8 LEU B O 1
ATOM 2639 N N . ARG B 2 13 ? 1.68083 28.43775 -84.13361 1.000 15.88958 9 ARG B N 1
ATOM 2640 C CA . ARG B 2 13 ? 0.97897 29.41004 -84.96849 1.000 15.10147 9 ARG B CA 1
ATOM 2641 C C . ARG B 2 13 ? 1.51865 29.40991 -86.39335 1.000 22.11478 9 ARG B C 1
ATOM 2642 O O . ARG B 2 13 ? 0.74566 29.47834 -87.35654 1.000 16.99870 9 ARG B O 1
ATOM 2650 N N . GLU B 2 14 ? 2.84483 29.33451 -86.54424 1.000 16.28541 10 GLU B N 1
ATOM 2651 C CA . GLU B 2 14 ? 3.45718 29.34738 -87.87038 1.000 15.36306 10 GLU B CA 1
ATOM 2652 C C . GLU B 2 14 ? 2.91948 28.21630 -88.73758 1.000 17.75156 10 GLU B C 1
ATOM 2653 O O . GLU B 2 14 ? 2.57884 28.42263 -89.90891 1.000 14.54888 10 GLU B O 1
ATOM 2659 N N . VAL B 2 15 ? 2.82502 27.01102 -88.17377 1.000 14.55713 11 VAL B N 1
ATOM 2660 C CA . VAL B 2 15 ? 2.35070 25.87061 -88.95040 1.000 13.60725 11 VAL B CA 1
ATOM 2661 C C . VAL B 2 15 ? 0.86777 26.02039 -89.28162 1.000 11.19593 11 VAL B C 1
ATOM 2662 O O . VAL B 2 15 ? 0.43635 25.71352 -90.39975 1.000 15.72675 11 VAL B O 1
ATOM 2666 N N . VAL B 2 16 ? 0.06783 26.50472 -88.32748 1.000 10.51000 12 VAL B N 1
ATOM 2667 C CA . VAL B 2 16 ? -1.34727 26.75452 -88.60083 1.000 15.74154 12 VAL B CA 1
ATOM 2668 C C . VAL B 2 16 ? -1.50529 27.84236 -89.65721 1.000 15.92013 12 VAL B C 1
ATOM 2669 O O . VAL B 2 16 ? -2.37085 27.75336 -90.53723 1.000 17.31931 12 VAL B O 1
ATOM 2673 N N . ALA B 2 17 ? -0.66301 28.87608 -89.59773 1.000 14.53769 13 ALA B N 1
ATOM 2674 C CA . ALA B 2 17 ? -0.83118 30.05594 -90.43886 1.000 20.57923 13 ALA B CA 1
ATOM 2675 C C . ALA B 2 17 ? -0.50168 29.81014 -91.90534 1.000 21.97932 13 ALA B C 1
ATOM 2676 O O . ALA B 2 17 ? -0.84782 30.65268 -92.74060 1.000 22.38420 13 ALA B O 1
ATOM 2678 N N . VAL B 2 18 ? 0.16288 28.69998 -92.24114 1.000 22.01084 14 VAL B N 1
ATOM 2679 C CA . VAL B 2 18 ? 0.44545 28.41025 -93.64522 1.000 21.64290 14 VAL B CA 1
ATOM 2680 C C . VAL B 2 18 ? -0.85453 28.25900 -94.42311 1.000 18.68660 14 VAL B C 1
ATOM 2681 O O . VAL B 2 18 ? -1.00675 28.80525 -95.52211 1.000 17.43947 14 VAL B O 1
ATOM 2685 N N . GLY B 2 19 ? -1.81274 27.52156 -93.86555 1.000 16.10658 15 GLY B N 1
ATOM 2686 C CA . GLY B 2 19 ? -3.11837 27.39267 -94.47885 1.000 19.97807 15 GLY B CA 1
ATOM 2687 C C . GLY B 2 19 ? -4.13012 28.43481 -94.06186 1.000 19.90988 15 GLY B C 1
ATOM 2688 O O . GLY B 2 19 ? -5.17297 28.57139 -94.70878 1.000 17.79591 15 GLY B O 1
ATOM 2689 N N . ALA B 2 20 ? -3.84865 29.17792 -92.98597 1.000 16.44646 16 ALA B N 1
ATOM 2690 C CA . ALA B 2 20 ? -4.75668 30.19433 -92.44273 1.000 17.94308 16 ALA B CA 1
ATOM 2691 C C . ALA B 2 20 ? -3.92702 31.44255 -92.15974 1.000 18.80452 16 ALA B C 1
ATOM 2692 O O . ALA B 2 20 ? -3.60940 31.74643 -91.00628 1.000 15.77215 16 ALA B O 1
ATOM 2694 N N . SER B 2 21 ? -3.57047 32.15668 -93.22542 1.000 16.76480 17 SER B N 1
ATOM 2695 C CA . SER B 2 21 ? -2.73449 33.34144 -93.09362 1.000 21.90755 17 SER B CA 1
ATOM 2696 C C . SER B 2 21 ? -3.37051 34.33904 -92.13511 1.000 22.39738 17 SER B C 1
ATOM 2697 O O . SER B 2 21 ? -4.55972 34.65054 -92.23951 1.000 25.95215 17 SER B O 1
ATOM 2700 N N . GLY B 2 22 ? -2.57590 34.82445 -91.18591 1.000 23.62930 18 GLY B N 1
ATOM 2701 C CA . GLY B 2 22 ? -3.05379 35.76412 -90.19744 1.000 22.28693 18 GLY B CA 1
ATOM 2702 C C . GLY B 2 22 ? -3.68378 35.15575 -88.96103 1.000 25.18977 18 GLY B C 1
ATOM 2703 O O . GLY B 2 22 ? -4.13464 35.90896 -88.08875 1.000 25.84343 18 GLY B O 1
ATOM 2704 N N . TRP B 2 23 ? -3.73551 33.82699 -88.85154 1.000 19.67604 19 TRP B N 1
ATOM 2705 C CA . TRP B 2 23 ? -4.31796 33.20445 -87.66770 1.000 20.15988 19 TRP B CA 1
ATOM 2706 C C . TRP B 2 23 ? -3.50429 33.55454 -86.42978 1.000 18.04466 19 TRP B C 1
ATOM 2707 O O . TRP B 2 23 ? -2.27248 33.48112 -86.43952 1.000 18.86588 19 TRP B O 1
ATOM 2718 N N . ASP B 2 24 ? -4.20318 33.92910 -85.35856 1.000 21.09726 20 ASP B N 1
ATOM 2719 C CA . ASP B 2 24 ? -3.56134 34.37556 -84.12792 1.000 15.60008 20 ASP B CA 1
ATOM 2720 C C . ASP B 2 24 ? -4.59605 34.48161 -83.01442 1.000 28.17173 20 ASP B C 1
ATOM 2721 O O . ASP B 2 24 ? -5.57360 35.22549 -83.14477 1.000 23.89744 20 ASP B O 1
ATOM 2726 N N . VAL B 2 25 ? -4.40244 33.73859 -81.92222 1.000 18.57632 21 VAL B N 1
ATOM 2727 C CA . VAL B 2 25 ? -5.32501 33.75013 -80.79482 1.000 16.83185 21 VAL B CA 1
ATOM 2728 C C . VAL B 2 25 ? -4.53463 33.99920 -79.51703 1.000 21.14074 21 VAL B C 1
ATOM 2729 O O . VAL B 2 25 ? -3.32905 33.75350 -79.44682 1.000 22.27081 21 VAL B O 1
ATOM 2733 N N . THR B 2 26 ? -5.23254 34.50232 -78.49846 1.000 17.35438 22 THR B N 1
ATOM 2734 C CA . THR B 2 26 ? -4.61138 34.70101 -77.19926 1.000 19.39605 22 THR B CA 1
ATOM 2735 C C . THR B 2 26 ? -4.32117 33.35008 -76.54869 1.000 17.40230 22 THR B C 1
ATOM 2736 O O . THR B 2 26 ? -4.97578 32.35002 -76.85519 1.000 17.54247 22 THR B O 1
ATOM 2740 N N . PRO B 2 27 ? -3.33654 33.29272 -75.64779 1.000 20.00551 23 PRO B N 1
ATOM 2741 C CA . PRO B 2 27 ? -3.05272 32.01654 -74.97232 1.000 21.00639 23 PRO B CA 1
ATOM 2742 C C . PRO B 2 27 ? -4.21360 31.50828 -74.13572 1.000 21.54238 23 PRO B C 1
ATOM 2743 O O . PRO B 2 27 ? -4.38473 30.28942 -74.01070 1.000 16.51658 23 PRO B O 1
ATOM 2747 N N . GLY B 2 28 ? -5.02452 32.40305 -73.56757 1.000 21.11773 24 GLY B N 1
ATOM 2748 C CA . GLY B 2 28 ? -6.18852 31.95702 -72.81764 1.000 15.94192 24 GLY B CA 1
ATOM 2749 C C . GLY B 2 28 ? -7.21884 31.26597 -73.69158 1.000 16.71904 24 GLY B C 1
ATOM 2750 O O . GLY B 2 28 ? -7.79958 30.25116 -73.29645 1.000 21.07563 24 GLY B O 1
ATOM 2751 N N . GLU B 2 29 ? -7.45909 31.80132 -74.89234 1.000 19.64794 25 GLU B N 1
ATOM 2752 C CA . GLU B 2 29 ? -8.39608 31.15875 -75.80878 1.000 19.21627 25 GLU B CA 1
ATOM 2753 C C . GLU B 2 29 ? -7.83414 29.85081 -76.35144 1.000 18.58978 25 GLU B C 1
ATOM 2754 O O . GLU B 2 29 ? -8.57099 28.86926 -76.50102 1.000 17.94222 25 GLU B O 1
ATOM 2760 N N . LEU B 2 30 ? -6.53654 29.81974 -76.66979 1.000 13.58048 26 LEU B N 1
ATOM 2761 C CA . LEU B 2 30 ? -5.93243 28.57994 -77.14620 1.000 16.11410 26 LEU B CA 1
ATOM 2762 C C . LEU B 2 30 ? -6.05614 27.47656 -76.10426 1.000 13.89384 26 LEU B C 1
ATOM 2763 O O . LEU B 2 30 ? -6.40575 26.33768 -76.43366 1.000 17.24863 26 LEU B O 1
ATOM 2768 N N . GLU B 2 31 ? -5.78906 27.80239 -74.83802 1.000 14.09182 27 GLU B N 1
ATOM 2769 C CA . GLU B 2 31 ? -5.92872 26.81939 -73.76908 1.000 14.81556 27 GLU B CA 1
ATOM 2770 C C . GLU B 2 31 ? -7.34778 26.26781 -73.70147 1.000 14.85505 27 GLU B C 1
ATOM 2771 O O . GLU B 2 31 ? -7.54315 25.05503 -73.56337 1.000 14.36693 27 GLU B O 1
ATOM 2777 N N . GLN B 2 32 ? -8.35155 27.14229 -73.80136 1.000 18.26209 28 GLN B N 1
ATOM 2778 C CA . GLN B 2 32 ? -9.73641 26.68402 -73.73773 1.000 19.16967 28 GLN B CA 1
ATOM 2779 C C . GLN B 2 32 ? -10.10145 25.84653 -74.95757 1.000 16.55610 28 GLN B C 1
ATOM 2780 O O . GLN B 2 32 ? -10.80788 24.83776 -74.83525 1.000 16.52421 28 GLN B O 1
ATOM 2786 N N . THR B 2 33 ? -9.63340 26.24391 -76.14377 1.000 14.04535 29 THR B N 1
ATOM 2787 C CA . THR B 2 33 ? -9.92152 25.45238 -77.33604 1.000 16.57257 29 THR B CA 1
ATOM 2788 C C . THR B 2 33 ? -9.29047 24.06867 -77.23877 1.000 16.05851 29 THR B C 1
ATOM 2789 O O . THR B 2 33 ? -9.93517 23.06169 -77.55568 1.000 13.73844 29 THR B O 1
ATOM 2793 N N . LEU B 2 34 ? -8.03679 23.99833 -76.77899 1.000 11.33211 30 LEU B N 1
ATOM 2794 C CA . LEU B 2 34 ? -7.37832 22.70519 -76.61270 1.000 15.12930 30 LEU B CA 1
ATOM 2795 C C . LEU B 2 34 ? -8.11930 21.83282 -75.60709 1.000 15.62274 30 LEU B C 1
ATOM 2796 O O . LEU B 2 34 ? -8.32201 20.63557 -75.84338 1.000 16.16892 30 LEU B O 1
ATOM 2801 N N . LEU B 2 35 ? -8.52359 22.41330 -74.47448 1.000 16.95217 31 LEU B N 1
ATOM 2802 C CA . LEU B 2 35 ? -9.28735 21.65704 -73.48687 1.000 20.54330 31 LEU B CA 1
ATOM 2803 C C . LEU B 2 35 ? -10.60003 21.15755 -74.07388 1.000 18.11578 31 LEU B C 1
ATOM 2804 O O . LEU B 2 35 ? -11.00563 20.01603 -73.82701 1.000 19.01928 31 LEU B O 1
ATOM 2809 N N . ARG B 2 36 ? -11.26468 21.99477 -74.87410 1.000 15.92548 32 ARG B N 1
ATOM 2810 C CA . ARG B 2 36 ? -12.58939 21.66122 -75.38549 1.000 17.31546 32 ARG B CA 1
ATOM 2811 C C . ARG B 2 36 ? -12.55213 20.49045 -76.36116 1.000 20.51448 32 ARG B C 1
ATOM 2812 O O . ARG B 2 36 ? -13.53447 19.74936 -76.46680 1.000 13.80431 32 ARG B O 1
ATOM 2820 N N . ILE B 2 37 ? -11.44463 20.30132 -77.08452 1.000 17.14922 33 ILE B N 1
ATOM 2821 C CA . ILE B 2 37 ? -11.35015 19.19610 -78.03260 1.000 15.83289 33 ILE B CA 1
ATOM 2822 C C . ILE B 2 37 ? -10.61745 17.99256 -77.45725 1.000 14.90113 33 ILE B C 1
ATOM 2823 O O . ILE B 2 37 ? -10.50326 16.96598 -78.14028 1.000 16.55233 33 ILE B O 1
ATOM 2828 N N . GLY B 2 38 ? -10.12546 18.07958 -76.22314 1.000 14.70023 34 GLY B N 1
ATOM 2829 C CA . GLY B 2 38 ? -9.64693 16.89952 -75.52734 1.000 15.74301 34 GLY B CA 1
ATOM 2830 C C . GLY B 2 38 ? -8.17560 16.85909 -75.16683 1.000 19.36869 34 GLY B C 1
ATOM 2831 O O . GLY B 2 38 ? -7.66003 15.79481 -74.81159 1.000 16.95868 34 GLY B O 1
ATOM 2832 N N . HIS B 2 39 ? -7.48367 17.99223 -75.23846 1.000 15.25205 35 HIS B N 1
ATOM 2833 C CA . HIS B 2 39 ? -6.05909 18.05405 -74.93040 1.000 18.79597 35 HIS B CA 1
ATOM 2834 C C . HIS B 2 39 ? -5.86562 18.79015 -73.61333 1.000 21.73280 35 HIS B C 1
ATOM 2835 O O . HIS B 2 39 ? -6.17397 19.98307 -73.51169 1.000 23.00105 35 HIS B O 1
ATOM 2842 N N . GLU B 2 40 ? -5.35677 18.08003 -72.61205 1.000 15.78367 36 GLU B N 1
ATOM 2843 C CA . GLU B 2 40 ? -5.15367 18.66821 -71.29669 1.000 17.98805 36 GLU B CA 1
ATOM 2844 C C . GLU B 2 40 ? -3.92852 19.57191 -71.31208 1.000 20.16176 36 GLU B C 1
ATOM 2845 O O . GLU B 2 40 ? -2.83231 19.14342 -71.68750 1.000 20.04953 36 GLU B O 1
ATOM 2851 N N . VAL B 2 41 ? -4.11725 20.82211 -70.91256 1.000 17.48912 37 VAL B N 1
ATOM 2852 C CA . VAL B 2 41 ? -3.03244 21.78769 -70.81254 1.000 18.89686 37 VAL B CA 1
ATOM 2853 C C . VAL B 2 41 ? -2.55959 21.79367 -69.36592 1.000 25.32837 37 VAL B C 1
ATOM 2854 O O . VAL B 2 41 ? -3.26977 22.26250 -68.47007 1.000 20.84599 37 VAL B O 1
ATOM 2858 N N . GLU B 2 42 ? -1.35915 21.26748 -69.13007 1.000 21.24360 38 GLU B N 1
ATOM 2859 C CA . GLU B 2 42 ? -0.84642 21.21045 -67.76691 1.000 21.65623 38 GLU B CA 1
ATOM 2860 C C . GLU B 2 42 ? -0.33990 22.56962 -67.30119 1.000 22.30828 38 GLU B C 1
ATOM 2861 O O . GLU B 2 42 ? -0.51986 22.93138 -66.13379 1.000 21.54126 38 GLU B O 1
ATOM 2867 N N . GLU B 2 43 ? 0.28086 23.34033 -68.19206 1.000 23.58672 39 GLU B N 1
ATOM 2868 C CA . GLU B 2 43 ? 0.82390 24.63072 -67.79432 1.000 24.16522 39 GLU B CA 1
ATOM 2869 C C . GLU B 2 43 ? 1.00033 25.51215 -69.02177 1.000 24.27371 39 GLU B C 1
ATOM 2870 O O . GLU B 2 43 ? 1.31327 25.02856 -70.11340 1.000 20.25650 39 GLU B O 1
ATOM 2876 N N . VAL B 2 44 ? 0.79471 26.81149 -68.82233 1.000 19.03641 40 VAL B N 1
ATOM 2877 C CA . VAL B 2 44 ? 0.99309 27.83341 -69.84446 1.000 17.32538 40 VAL B CA 1
ATOM 2878 C C . VAL B 2 44 ? 2.04446 28.79221 -69.30075 1.000 23.05145 40 VAL B C 1
ATOM 2879 O O . VAL B 2 44 ? 1.80149 29.48489 -68.30456 1.000 22.96045 40 VAL B O 1
ATOM 2883 N N . ILE B 2 45 ? 3.20739 28.83245 -69.93926 1.000 20.34852 41 ILE B N 1
ATOM 2884 C CA . ILE B 2 45 ? 4.38498 29.49822 -69.39843 1.000 22.98225 41 ILE B CA 1
ATOM 2885 C C . ILE B 2 45 ? 4.80938 30.60508 -70.35595 1.000 20.84109 41 ILE B C 1
ATOM 2886 O O . ILE B 2 45 ? 5.45979 30.34982 -71.36954 1.000 19.49534 41 ILE B O 1
ATOM 2891 N N . PRO B 2 46 ? 4.46646 31.85751 -70.06104 1.000 24.08640 42 PRO B N 1
ATOM 2892 C CA . PRO B 2 46 ? 4.99684 32.96616 -70.86290 1.000 22.41227 42 PRO B CA 1
ATOM 2893 C C . PRO B 2 46 ? 6.47748 33.18611 -70.58199 1.000 23.03394 42 PRO B C 1
ATOM 2894 O O . PRO B 2 46 ? 6.94877 33.01237 -69.45620 1.000 20.36808 42 PRO B O 1
ATOM 2898 N N . LEU B 2 47 ? 7.21533 33.55366 -71.62779 1.000 21.50432 43 LEU B N 1
ATOM 2899 C CA . LEU B 2 47 ? 8.62673 33.87271 -71.48322 1.000 19.54695 43 LEU B CA 1
ATOM 2900 C C . LEU B 2 47 ? 8.79577 35.31368 -71.00641 1.000 22.91707 43 LEU B C 1
ATOM 2901 O O . LEU B 2 47 ? 7.89056 36.14431 -71.12227 1.000 19.76444 43 LEU B O 1
ATOM 2906 N N . GLY B 2 48 ? 9.97911 35.60608 -70.47040 1.000 20.17805 44 GLY B N 1
ATOM 2907 C CA . GLY B 2 48 ? 10.25054 36.90341 -69.89764 1.000 17.84366 44 GLY B CA 1
ATOM 2908 C C . GLY B 2 48 ? 9.39663 37.16153 -68.67061 1.000 15.57271 44 GLY B C 1
ATOM 2909 O O . GLY B 2 48 ? 9.14566 36.26011 -67.86694 1.000 19.26817 44 GLY B O 1
ATOM 2910 N N . PRO B 2 49 ? 8.92072 38.40515 -68.50347 1.000 21.49430 45 PRO B N 1
ATOM 2911 C CA . PRO B 2 49 ? 9.19333 39.53535 -69.39541 1.000 19.75046 45 PRO B CA 1
ATOM 2912 C C . PRO B 2 49 ? 10.39438 40.36717 -68.95352 1.000 19.66045 45 PRO B C 1
ATOM 2913 O O . PRO B 2 49 ? 10.80158 40.29089 -67.79621 1.000 20.65256 45 PRO B O 1
ATOM 2917 N N . VAL B 2 50 ? 10.95449 41.14925 -69.87427 1.000 20.98446 46 VAL B N 1
ATOM 2918 C CA . VAL B 2 50 ? 12.01075 42.09826 -69.55741 1.000 23.32325 46 VAL B CA 1
ATOM 2919 C C . VAL B 2 50 ? 11.54148 43.49107 -69.95439 1.000 28.40409 46 VAL B C 1
ATOM 2920 O O . VAL B 2 50 ? 10.61151 43.66302 -70.74388 1.000 21.89151 46 VAL B O 1
ATOM 2924 N N . ASP B 2 51 ? 12.20147 44.49507 -69.38729 1.000 22.93390 47 ASP B N 1
ATOM 2925 C CA . ASP B 2 51 ? 11.93041 45.87894 -69.73966 1.000 26.71748 47 ASP B CA 1
ATOM 2926 C C . ASP B 2 51 ? 13.22994 46.65699 -69.62692 1.000 23.01475 47 ASP B C 1
ATOM 2927 O O . ASP B 2 51 ? 14.14427 46.26589 -68.89936 1.000 20.69544 47 ASP B O 1
ATOM 2932 N N . GLY B 2 52 ? 13.30670 47.76207 -70.36159 1.000 23.98695 48 GLY B N 1
ATOM 2933 C CA . GLY B 2 52 ? 14.48445 48.59373 -70.34219 1.000 20.51142 48 GLY B CA 1
ATOM 2934 C C . GLY B 2 52 ? 15.58052 48.05513 -71.23889 1.000 18.39352 48 GLY B C 1
ATOM 2935 O O . GLY B 2 52 ? 15.34635 47.20766 -72.10599 1.000 19.73751 48 GLY B O 1
ATOM 2936 N N . PRO B 2 53 ? 16.81046 48.53834 -71.04076 1.000 21.81391 49 PRO B N 1
ATOM 2937 C CA . PRO B 2 53 ? 17.90385 48.17509 -71.95443 1.000 18.44265 49 PRO B CA 1
ATOM 2938 C C . PRO B 2 53 ? 18.42684 46.75654 -71.76295 1.000 15.68213 49 PRO B C 1
ATOM 2939 O O . PRO B 2 53 ? 19.38612 46.53203 -71.01888 1.000 21.28911 49 PRO B O 1
ATOM 2943 N N . VAL B 2 54 ? 17.80496 45.79689 -72.44317 1.000 20.18255 50 VAL B N 1
ATOM 2944 C CA . VAL B 2 54 ? 18.29039 44.42222 -72.53107 1.000 18.01023 50 VAL B CA 1
ATOM 2945 C C . VAL B 2 54 ? 18.67586 44.18680 -73.98609 1.000 14.86733 50 VAL B C 1
ATOM 2946 O O . VAL B 2 54 ? 17.81454 44.20130 -74.87476 1.000 19.47343 50 VAL B O 1
ATOM 2950 N N . THR B 2 55 ? 19.96534 43.96665 -74.23959 1.000 13.41301 51 THR B N 1
ATOM 2951 C CA . THR B 2 55 ? 20.48981 44.03753 -75.59601 1.000 15.21035 51 THR B CA 1
ATOM 2952 C C . THR B 2 55 ? 21.52114 42.93979 -75.82566 1.000 14.95037 51 THR B C 1
ATOM 2953 O O . THR B 2 55 ? 22.09683 42.38403 -74.88507 1.000 15.94974 51 THR B O 1
ATOM 2957 N N . VAL B 2 56 ? 21.75103 42.63468 -77.09929 1.000 15.72796 52 VAL B N 1
ATOM 2958 C CA . VAL B 2 56 ? 22.77476 41.66854 -77.48079 1.000 14.17493 52 VAL B CA 1
ATOM 2959 C C . VAL B 2 56 ? 24.14141 42.33466 -77.40544 1.000 16.44637 52 VAL B C 1
ATOM 2960 O O . VAL B 2 56 ? 24.32269 43.47449 -77.85101 1.000 11.28769 52 VAL B O 1
ATOM 2964 N N . GLY B 2 57 ? 25.11429 41.62617 -76.82652 1.000 12.30533 53 GLY B N 1
ATOM 2965 C CA . GLY B 2 57 ? 26.46941 42.11906 -76.75134 1.000 14.87406 53 GLY B CA 1
ATOM 2966 C C . GLY B 2 57 ? 27.45298 41.08758 -77.27423 1.000 10.97226 53 GLY B C 1
ATOM 2967 O O . GLY B 2 57 ? 27.10705 39.92530 -77.50530 1.000 11.75049 53 GLY B O 1
ATOM 2968 N N . ARG B 2 58 ? 28.68952 41.54028 -77.46932 1.000 9.78427 54 ARG B N 1
ATOM 2969 C CA . ARG B 2 58 ? 29.78963 40.66050 -77.83910 1.000 8.72149 54 ARG B CA 1
ATOM 2970 C C . ARG B 2 58 ? 30.93142 40.86174 -76.85619 1.000 14.76860 54 ARG B C 1
ATOM 2971 O O . ARG B 2 58 ? 31.35903 41.99612 -76.61942 1.000 13.85205 54 ARG B O 1
ATOM 2979 N N . VAL B 2 59 ? 31.42165 39.76454 -76.28520 1.000 12.87160 55 VAL B N 1
ATOM 2980 C CA . VAL B 2 59 ? 32.52532 39.84113 -75.33335 1.000 13.86807 55 VAL B CA 1
ATOM 2981 C C . VAL B 2 59 ? 33.80113 40.14324 -76.11501 1.000 12.06905 55 VAL B C 1
ATOM 2982 O O . VAL B 2 59 ? 34.27532 39.31094 -76.89262 1.000 14.22482 55 VAL B O 1
ATOM 2986 N N . ALA B 2 60 ? 34.35618 41.33995 -75.91611 1.000 12.59722 56 ALA B N 1
ATOM 2987 C CA . ALA B 2 60 ? 35.52580 41.77479 -76.66864 1.000 14.50990 56 ALA B CA 1
ATOM 2988 C C . ALA B 2 60 ? 36.83091 41.61863 -75.90295 1.000 15.10789 56 ALA B C 1
ATOM 2989 O O . ALA B 2 60 ? 37.89882 41.62448 -76.52607 1.000 16.65033 56 ALA B O 1
ATOM 2991 N N . ASP B 2 61 ? 36.77391 41.48319 -74.58054 1.000 16.79435 57 ASP B N 1
ATOM 2992 C CA . ASP B 2 61 ? 37.96636 41.22735 -73.78551 1.000 19.28451 57 ASP B CA 1
ATOM 2993 C C . ASP B 2 61 ? 37.54332 40.57451 -72.47845 1.000 18.64547 57 ASP B C 1
ATOM 2994 O O . ASP B 2 61 ? 36.40477 40.72451 -72.02959 1.000 19.44916 57 ASP B O 1
ATOM 2999 N N . ILE B 2 62 ? 38.47488 39.83848 -71.87683 1.000 20.11719 58 ILE B N 1
ATOM 3000 C CA . ILE B 2 62 ? 38.24266 39.17303 -70.59828 1.000 23.89120 58 ILE B CA 1
ATOM 3001 C C . ILE B 2 62 ? 39.47618 39.36681 -69.72846 1.000 29.61351 58 ILE B C 1
ATOM 3002 O O . ILE B 2 62 ? 40.58520 38.99886 -70.13093 1.000 30.17966 58 ILE B O 1
ATOM 3007 N N . GLU B 2 63 ? 39.28817 39.94005 -68.54293 1.000 32.55875 59 GLU B N 1
ATOM 3008 C CA . GLU B 2 63 ? 40.34637 40.07217 -67.54924 1.000 30.17273 59 GLU B CA 1
ATOM 3009 C C . GLU B 2 63 ? 40.01009 39.17936 -66.36336 1.000 25.93088 59 GLU B C 1
ATOM 3010 O O . GLU B 2 63 ? 38.95922 39.34740 -65.73688 1.000 30.98196 59 GLU B O 1
ATOM 3016 N N . GLU B 2 64 ? 40.89799 38.23504 -66.05990 1.000 31.72363 60 GLU B N 1
ATOM 3017 C CA . GLU B 2 64 ? 40.68786 37.31843 -64.94550 1.000 43.86841 60 GLU B CA 1
ATOM 3018 C C . GLU B 2 64 ? 41.05564 38.00948 -63.63765 1.000 39.71919 60 GLU B C 1
ATOM 3019 O O . GLU B 2 64 ? 42.21491 38.38650 -63.43250 1.000 39.01385 60 GLU B O 1
ATOM 3025 N N . LEU B 2 65 ? 40.07130 38.17943 -62.75799 1.000 37.56965 61 LEU B N 1
ATOM 3026 C CA . LEU B 2 65 ? 40.29579 38.77007 -61.44516 1.000 37.28062 61 LEU B CA 1
ATOM 3027 C C . LEU B 2 65 ? 40.63601 37.65916 -60.45927 1.000 53.11347 61 LEU B C 1
ATOM 3028 O O . LEU B 2 65 ? 39.80899 36.77742 -60.19945 1.000 52.59906 61 LEU B O 1
ATOM 3033 N N . THR B 2 66 ? 41.84833 37.70067 -59.91816 1.000 60.80555 62 THR B N 1
ATOM 3034 C CA . THR B 2 66 ? 42.34374 36.67007 -59.01903 1.000 65.14837 62 THR B CA 1
ATOM 3035 C C . THR B 2 66 ? 42.27599 37.13699 -57.56809 1.000 58.52338 62 THR B C 1
ATOM 3036 O O . THR B 2 66 ? 42.01408 38.30426 -57.26880 1.000 60.69488 62 THR B O 1
ATOM 3040 N N . GLY B 2 67 ? 42.51943 36.19595 -56.66050 1.000 69.07824 63 GLY B N 1
ATOM 3041 C CA . GLY B 2 67 ? 42.53909 36.49466 -55.24388 1.000 71.11463 63 GLY B CA 1
ATOM 3042 C C . GLY B 2 67 ? 41.20104 36.43225 -54.54755 1.000 71.82131 63 GLY B C 1
ATOM 3043 O O . GLY B 2 67 ? 41.07183 36.96967 -53.44170 1.000 75.67633 63 GLY B O 1
ATOM 3044 N N . TYR B 2 68 ? 40.20301 35.79697 -55.14945 1.000 72.89377 64 TYR B N 1
ATOM 3045 C CA . TYR B 2 68 ? 38.87223 35.68622 -54.56941 1.000 61.68459 64 TYR B CA 1
ATOM 3046 C C . TYR B 2 68 ? 38.49105 34.21686 -54.42026 1.000 66.22146 64 TYR B C 1
ATOM 3047 O O . TYR B 2 68 ? 39.24552 33.31171 -54.78643 1.000 56.34567 64 TYR B O 1
ATOM 3056 N N . LYS B 2 69 ? 37.29620 33.99418 -53.86828 1.000 64.78261 65 LYS B N 1
ATOM 3057 C CA . LYS B 2 69 ? 36.82661 32.63614 -53.61390 1.000 65.64301 65 LYS B CA 1
ATOM 3058 C C . LYS B 2 69 ? 36.67975 31.85373 -54.91293 1.000 76.01995 65 LYS B C 1
ATOM 3059 O O . LYS B 2 69 ? 37.19240 30.73577 -55.04206 1.000 73.40596 65 LYS B O 1
ATOM 3065 N N . LYS B 2 70 ? 35.98464 32.42835 -55.88555 1.000 76.86784 66 LYS B N 1
ATOM 3066 C CA . LYS B 2 70 ? 35.74982 31.82744 -57.18595 1.000 62.70915 66 LYS B CA 1
ATOM 3067 C C . LYS B 2 70 ? 36.38960 32.68172 -58.27221 1.000 52.22929 66 LYS B C 1
ATOM 3068 O O . LYS B 2 70 ? 36.62885 33.87833 -58.07036 1.000 52.70337 66 LYS B O 1
ATOM 3074 N N . PRO B 2 71 ? 36.69819 32.09916 -59.43047 1.000 41.80362 67 PRO B N 1
ATOM 3075 C CA . PRO B 2 71 ? 37.22329 32.90911 -60.53756 1.000 42.76962 67 PRO B CA 1
ATOM 3076 C C . PRO B 2 71 ? 36.19178 33.92509 -61.00826 1.000 44.66773 67 PRO B C 1
ATOM 3077 O O . PRO B 2 71 ? 35.01641 33.60381 -61.19817 1.000 38.40032 67 PRO B O 1
ATOM 3081 N N . ILE B 2 72 ? 36.64472 35.16435 -61.18289 1.000 39.19589 68 ILE B N 1
ATOM 3082 C CA . ILE B 2 72 ? 35.79108 36.28927 -61.54292 1.000 34.99009 68 ILE B CA 1
ATOM 3083 C C . ILE B 2 72 ? 36.37286 36.94781 -62.78529 1.000 37.16915 68 ILE B C 1
ATOM 3084 O O . ILE B 2 72 ? 37.59694 37.03037 -62.93609 1.000 34.37500 68 ILE B O 1
ATOM 3089 N N . ARG B 2 73 ? 35.49919 37.41490 -63.67574 1.000 25.39339 69 ARG B N 1
ATOM 3090 C CA . ARG B 2 73 ? 35.90922 37.99578 -64.94719 1.000 26.01365 69 ARG B CA 1
ATOM 3091 C C . ARG B 2 73 ? 35.44168 39.44009 -65.04720 1.000 23.68660 69 ARG B C 1
ATOM 3092 O O . ARG B 2 73 ? 34.26581 39.73608 -64.81108 1.000 26.79664 69 ARG B O 1
ATOM 3100 N N . ALA B 2 74 ? 36.36731 40.33168 -65.39684 1.000 26.32781 70 ALA B N 1
ATOM 3101 C CA . ALA B 2 74 ? 36.05196 41.70656 -65.76791 1.000 29.66979 70 ALA B CA 1
ATOM 3102 C C . ALA B 2 74 ? 36.04803 41.77690 -67.29101 1.000 28.43446 70 ALA B C 1
ATOM 3103 O O . ALA B 2 74 ? 37.09832 41.63958 -67.92556 1.000 25.38751 70 ALA B O 1
ATOM 3105 N N . CYS B 2 75 ? 34.87144 41.98100 -67.87651 1.000 21.55720 71 CYS B N 1
ATOM 3106 C CA . CYS B 2 75 ? 34.68675 41.86559 -69.31558 1.000 23.00192 71 CYS B CA 1
ATOM 3107 C C . CYS B 2 75 ? 34.38148 43.21979 -69.93790 1.000 24.51507 71 CYS B C 1
ATOM 3108 O O . CYS B 2 75 ? 33.57286 43.99062 -69.41085 1.000 28.36758 71 CYS B O 1
ATOM 3111 N N . ALA B 2 76 ? 35.02877 43.49682 -71.06556 1.000 20.82430 72 ALA B N 1
ATOM 3112 C CA . ALA B 2 76 ? 34.63536 44.59070 -71.94327 1.000 19.11727 72 ALA B CA 1
ATOM 3113 C C . ALA B 2 76 ? 33.65323 44.03735 -72.96884 1.000 16.55887 72 ALA B C 1
ATOM 3114 O O . ALA B 2 76 ? 33.97376 43.08327 -73.68485 1.000 17.35679 72 ALA B O 1
ATOM 3116 N N . VAL B 2 77 ? 32.45707 44.61588 -73.02719 1.000 14.05223 73 VAL B N 1
ATOM 3117 C CA . VAL B 2 77 ? 31.37206 44.09144 -73.84761 1.000 17.58105 73 VAL B CA 1
ATOM 3118 C C . VAL B 2 77 ? 30.94680 45.15433 -74.85013 1.000 19.06418 73 VAL B C 1
ATOM 3119 O O . VAL B 2 77 ? 30.62658 46.28479 -74.46749 1.000 13.86356 73 VAL B O 1
ATOM 3123 N N . ASP B 2 78 ? 30.94439 44.78284 -76.12823 1.000 16.20718 74 ASP B N 1
ATOM 3124 C CA . ASP B 2 78 ? 30.45965 45.63883 -77.20545 1.000 13.89679 74 ASP B CA 1
ATOM 3125 C C . ASP B 2 78 ? 28.93979 45.53951 -77.28264 1.000 17.48877 74 ASP B C 1
ATOM 3126 O O . ASP B 2 78 ? 28.39858 44.45458 -77.51750 1.000 15.81305 74 ASP B O 1
ATOM 3131 N N . ILE B 2 79 ? 28.24964 46.66175 -77.09082 1.000 13.59434 75 ILE B N 1
ATOM 3132 C CA . ILE B 2 79 ? 26.79664 46.69197 -77.18835 1.000 13.29371 75 ILE B CA 1
ATOM 3133 C C . ILE B 2 79 ? 26.33765 47.45577 -78.42962 1.000 13.19424 75 ILE B C 1
ATOM 3134 O O . ILE B 2 79 ? 25.17848 47.84977 -78.52161 1.000 13.61001 75 ILE B O 1
ATOM 3139 N N . GLY B 2 80 ? 27.23086 47.66564 -79.39030 1.000 14.82597 76 GLY B N 1
ATOM 3140 C CA . GLY B 2 80 ? 26.86468 48.27582 -80.64835 1.000 22.44214 76 GLY B CA 1
ATOM 3141 C C . GLY B 2 80 ? 27.15913 49.75442 -80.77611 1.000 25.10840 76 GLY B C 1
ATOM 3142 O O . GLY B 2 80 ? 26.85302 50.33364 -81.82525 1.000 20.12193 76 GLY B O 1
ATOM 3143 N N . ASP B 2 81 ? 27.72561 50.38796 -79.75379 1.000 17.83388 77 ASP B N 1
ATOM 3144 C CA . ASP B 2 81 ? 28.12130 51.78794 -79.86057 1.000 28.90952 77 ASP B CA 1
ATOM 3145 C C . ASP B 2 81 ? 29.64040 51.90665 -79.70406 1.000 22.30999 77 ASP B C 1
ATOM 3146 O O . ASP B 2 81 ? 30.36262 50.90880 -79.63792 1.000 22.36475 77 ASP B O 1
ATOM 3151 N N . ARG B 2 82 ? 30.12290 53.14440 -79.63975 1.000 24.25662 78 ARG B N 1
ATOM 3152 C CA . ARG B 2 82 ? 31.55608 53.39916 -79.58666 1.000 28.91226 78 ARG B CA 1
ATOM 3153 C C . ARG B 2 82 ? 32.13992 53.27873 -78.18416 1.000 25.34698 78 ARG B C 1
ATOM 3154 O O . ARG B 2 82 ? 33.34531 53.49164 -78.01624 1.000 33.38413 78 ARG B O 1
ATOM 3162 N N . GLN B 2 83 ? 31.33481 52.94012 -77.18112 1.000 18.94969 79 GLN B N 1
ATOM 3163 C CA . GLN B 2 83 ? 31.80178 52.81868 -75.80163 1.000 20.28810 79 GLN B CA 1
ATOM 3164 C C . GLN B 2 83 ? 31.48810 51.41155 -75.30231 1.000 22.38927 79 GLN B C 1
ATOM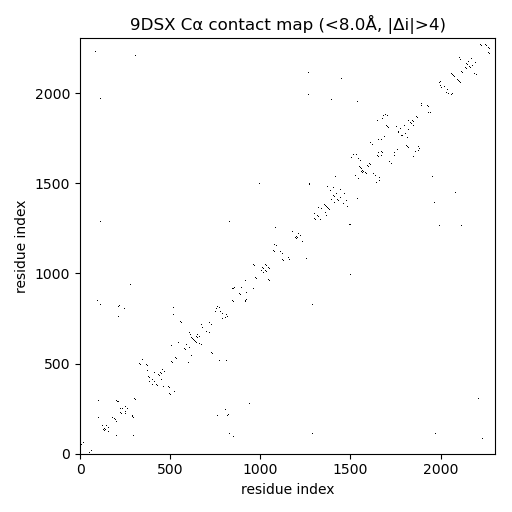 3165 O O . GLN B 2 83 ? 30.34120 51.10568 -74.96430 1.000 22.50222 79 GLN B O 1
ATOM 3167 N N . TYR B 2 84 ? 32.50469 50.55581 -75.25382 1.000 19.24070 80 TYR B N 1
ATOM 3168 C CA . TYR B 2 84 ? 32.31945 49.21908 -74.70741 1.000 18.67205 80 TYR B CA 1
ATOM 3169 C C . TYR B 2 84 ? 32.00415 49.30630 -73.21812 1.000 23.77684 80 TYR B C 1
ATOM 3170 O O . TYR B 2 84 ? 32.54200 50.15665 -72.50371 1.000 22.36718 80 TYR B O 1
ATOM 3179 N N . ARG B 2 85 ? 31.11512 48.43072 -72.75350 1.000 22.50353 81 ARG B N 1
ATOM 3180 C CA . ARG B 2 85 ? 30.70043 48.41659 -71.35659 1.000 20.19231 81 ARG B CA 1
ATOM 3181 C C . ARG B 2 85 ? 31.57196 47.46239 -70.55020 1.000 25.11849 81 ARG B C 1
ATOM 3182 O O . ARG B 2 85 ? 31.93355 46.38114 -71.02231 1.000 24.35250 81 ARG B O 1
ATOM 3190 N N . GLU B 2 86 ? 31.90044 47.86667 -69.32630 1.000 23.48827 82 GLU B N 1
ATOM 3191 C CA . GLU B 2 86 ? 32.69552 47.05272 -68.41520 1.000 22.76101 82 GLU B CA 1
ATOM 3192 C C . GLU B 2 86 ? 31.75432 46.30948 -67.47535 1.000 24.57908 82 GLU B C 1
ATOM 3193 O O . GLU B 2 86 ? 31.04835 46.93467 -66.67692 1.000 26.65362 82 GLU B O 1
ATOM 3199 N N . ILE B 2 87 ? 31.74849 44.98163 -67.56568 1.000 23.26946 83 ILE B N 1
ATOM 3200 C CA . ILE B 2 87 ? 30.78388 44.14970 -66.85481 1.000 21.60414 83 ILE B CA 1
ATOM 3201 C C . ILE B 2 87 ? 31.52797 43.04111 -66.12514 1.000 23.03103 83 ILE B C 1
ATOM 3202 O O . ILE B 2 87 ? 32.41759 42.40212 -66.69771 1.000 22.21833 83 ILE B O 1
ATOM 3207 N N . ILE B 2 88 ? 31.16420 42.81946 -64.86152 1.000 21.50735 84 ILE B N 1
ATOM 3208 C CA . ILE B 2 88 ? 31.72582 41.75605 -64.03730 1.000 22.07982 84 ILE B CA 1
ATOM 3209 C C . ILE B 2 88 ? 30.80177 40.54866 -64.10887 1.000 19.24032 84 ILE B C 1
ATOM 3210 O O . ILE B 2 88 ? 29.57650 40.68299 -64.01024 1.000 23.94786 84 ILE B O 1
ATOM 3215 N N . CYS B 2 89 ? 31.38442 39.36466 -64.27593 1.000 20.00332 85 CYS B N 1
ATOM 3216 C CA . CYS B 2 89 ? 30.59641 38.14856 -64.42053 1.000 26.63445 85 CYS B CA 1
ATOM 3217 C C . CYS B 2 89 ? 31.33220 36.99022 -63.76555 1.000 22.17421 85 CYS B C 1
ATOM 3218 O O . CYS B 2 89 ? 32.54034 36.83068 -63.95964 1.000 28.43647 85 CYS B O 1
ATOM 3221 N N . GLY B 2 90 ? 30.59892 36.18585 -62.99685 1.000 27.86383 86 GLY B N 1
ATOM 3222 C CA . GLY B 2 90 ? 31.16149 35.01700 -62.35177 1.000 27.70219 86 GLY B CA 1
ATOM 3223 C C . GLY B 2 90 ? 31.13159 33.74462 -63.16691 1.000 29.94480 86 GLY B C 1
ATOM 3224 O O . GLY B 2 90 ? 31.78344 32.76446 -62.79413 1.000 28.34110 86 GLY B O 1
ATOM 3225 N N . ALA B 2 91 ? 30.39381 33.72936 -64.27396 1.000 24.17463 87 ALA B N 1
ATOM 3226 C CA . ALA B 2 91 ? 30.33383 32.54681 -65.11741 1.000 21.25398 87 ALA B CA 1
ATOM 3227 C C . ALA B 2 91 ? 31.65722 32.34418 -65.85063 1.000 22.86527 87 ALA B C 1
ATOM 3228 O O . ALA B 2 91 ? 32.45873 33.26759 -66.01382 1.000 27.91249 87 ALA B O 1
ATOM 3230 N N . THR B 2 92 ? 31.88563 31.10518 -66.29286 1.000 24.53804 88 THR B N 1
ATOM 3231 C CA . THR B 2 92 ? 33.11039 30.75880 -67.00269 1.000 28.32640 88 THR B CA 1
ATOM 3232 C C . THR B 2 92 ? 32.84623 30.07461 -68.33949 1.000 23.19298 88 THR B C 1
ATOM 3233 O O . THR B 2 92 ? 33.80116 29.65131 -68.99963 1.000 26.13731 88 THR B O 1
ATOM 3237 N N . ASN B 2 93 ? 31.58437 29.96468 -68.76517 1.000 24.03619 89 ASN B N 1
ATOM 3238 C CA . ASN B 2 93 ? 31.22246 29.19900 -69.95377 1.000 24.54381 89 ASN B CA 1
ATOM 3239 C C . ASN B 2 93 ? 31.20987 30.03710 -71.23078 1.000 23.26959 89 ASN B C 1
ATOM 3240 O O . ASN B 2 93 ? 30.41091 29.76011 -72.13602 1.000 28.14055 89 ASN B O 1
ATOM 3245 N N . PHE B 2 94 ? 32.06995 31.04770 -71.34076 1.000 18.72120 90 PHE B N 1
ATOM 3246 C CA . PHE B 2 94 ? 32.12644 31.85322 -72.55329 1.000 20.25468 90 PHE B CA 1
ATOM 3247 C C . PHE B 2 94 ? 33.56156 32.29836 -72.79571 1.000 17.55585 90 PHE B C 1
ATOM 3248 O O . PHE B 2 94 ? 34.42944 32.17478 -71.92876 1.000 18.85280 90 PHE B O 1
ATOM 3256 N N . ALA B 2 95 ? 33.80110 32.82483 -73.99503 1.000 15.66080 91 ALA B N 1
ATOM 3257 C CA . ALA B 2 95 ? 35.12761 33.26200 -74.40412 1.000 18.62769 91 ALA B CA 1
ATOM 3258 C C . ALA B 2 95 ? 35.00653 34.55400 -75.19914 1.000 19.21720 91 ALA B C 1
ATOM 3259 O O . ALA B 2 95 ? 33.90962 34.97405 -75.57741 1.000 14.98806 91 ALA B O 1
ATOM 3261 N N . VAL B 2 96 ? 36.15850 35.18798 -75.44507 1.000 19.28516 92 VAL B N 1
ATOM 3262 C CA . VAL B 2 96 ? 36.19265 36.39163 -76.26805 1.000 16.57482 92 VAL B CA 1
ATOM 3263 C C . VAL B 2 96 ? 35.62390 36.09008 -77.64674 1.000 18.55659 92 VAL B C 1
ATOM 3264 O O . VAL B 2 96 ? 35.94492 35.06633 -78.26463 1.000 15.37285 92 VAL B O 1
ATOM 3268 N N . GLY B 2 97 ? 34.77511 36.99220 -78.13860 1.000 11.04868 93 GLY B N 1
ATOM 3269 C CA . GLY B 2 97 ? 34.10225 36.82121 -79.40736 1.000 15.78469 93 GLY B CA 1
ATOM 3270 C C . GLY B 2 97 ? 32.68318 36.29584 -79.30742 1.000 17.53923 93 GLY B C 1
ATOM 3271 O O . GLY B 2 97 ? 31.94440 36.36534 -80.29845 1.000 14.08802 93 GLY B O 1
ATOM 3272 N N . ASP B 2 98 ? 32.27967 35.78509 -78.14606 1.000 14.32280 94 ASP B N 1
ATOM 3273 C CA . ASP B 2 98 ? 30.95120 35.20592 -77.99773 1.000 16.77992 94 ASP B CA 1
ATOM 3274 C C . ASP B 2 98 ? 29.87163 36.28436 -77.97119 1.000 17.12580 94 ASP B C 1
ATOM 3275 O O . ASP B 2 98 ? 30.08437 37.40459 -77.49591 1.000 14.97424 94 ASP B O 1
ATOM 3280 N N . LEU B 2 99 ? 28.69797 35.92661 -78.48817 1.000 12.01445 95 LEU B N 1
ATOM 3281 C CA . LEU B 2 99 ? 27.50127 36.74770 -78.36482 1.000 11.86264 95 LEU B CA 1
ATOM 3282 C C . LEU B 2 99 ? 26.79191 36.40309 -77.06317 1.000 14.95930 95 LEU B C 1
ATOM 3283 O O . LEU B 2 99 ? 26.59640 35.22413 -76.74992 1.000 15.83837 95 LEU B O 1
ATOM 3288 N N . VAL B 2 100 ? 26.40673 37.42716 -76.30869 1.000 13.54556 96 VAL B N 1
ATOM 3289 C CA . VAL B 2 100 ? 25.73508 37.26109 -75.02827 1.000 12.44742 96 VAL B CA 1
ATOM 3290 C C . VAL B 2 100 ? 24.57738 38.25103 -74.96116 1.000 14.07587 96 VAL B C 1
ATOM 3291 O O . VAL B 2 100 ? 24.35948 39.04814 -75.87865 1.000 13.67943 96 VAL B O 1
ATOM 3295 N N . VAL B 2 101 ? 23.82190 38.18863 -73.86687 1.000 11.13876 97 VAL B N 1
ATOM 3296 C CA . VAL B 2 101 ? 22.68966 39.07841 -73.63447 1.000 14.63624 97 VAL B CA 1
ATOM 3297 C C . VAL B 2 101 ? 22.98976 39.90085 -72.39105 1.000 15.19280 97 VAL B C 1
ATOM 3298 O O . VAL B 2 101 ? 23.23130 39.34369 -71.31296 1.000 17.73757 97 VAL B O 1
ATOM 3302 N N . VAL B 2 102 ? 22.96605 41.22144 -72.54027 1.000 12.16563 98 VAL B N 1
ATOM 3303 C CA . VAL B 2 102 ? 23.38645 42.15278 -71.50167 1.000 16.18155 98 VAL B CA 1
ATOM 3304 C C . VAL B 2 102 ? 22.17026 42.91648 -70.99958 1.000 18.32593 98 VAL B C 1
ATOM 3305 O O . VAL B 2 102 ? 21.41883 43.49451 -71.79427 1.000 19.79756 98 VAL B O 1
ATOM 3309 N N . ALA B 2 103 ? 21.97637 42.91616 -69.68426 1.000 14.30453 99 ALA B N 1
ATOM 3310 C CA . ALA B 2 103 ? 21.00622 43.78762 -69.03314 1.000 15.70862 99 ALA B CA 1
ATOM 3311 C C . ALA B 2 103 ? 21.76158 44.96866 -68.43692 1.000 20.28647 99 ALA B C 1
ATOM 3312 O O . ALA B 2 103 ? 22.60375 44.78863 -67.55034 1.000 23.11044 99 ALA B O 1
ATOM 3314 N N . LEU B 2 104 ? 21.47627 46.16004 -68.93778 1.000 17.24109 100 LEU B N 1
ATOM 3315 C CA . LEU B 2 104 ? 22.15625 47.38625 -68.55464 1.000 22.84552 100 LEU B CA 1
ATOM 3316 C C . LEU B 2 104 ? 21.42415 48.06955 -67.40648 1.000 24.74332 100 LEU B C 1
ATOM 3317 O O . LEU B 2 104 ? 20.26707 47.74667 -67.11783 1.000 26.30192 100 LEU B O 1
ATOM 3322 N N . PRO B 2 105 ? 22.07906 49.00208 -66.71112 1.000 26.90561 101 PRO B N 1
ATOM 3323 C CA . PRO B 2 105 ? 21.40445 49.71710 -65.61919 1.000 23.99260 101 PRO B CA 1
ATOM 3324 C C . PRO B 2 105 ? 20.09120 50.33572 -66.07400 1.000 20.48527 101 PRO B C 1
ATOM 3325 O O . PRO B 2 105 ? 20.01338 50.97626 -67.12419 1.000 26.24875 101 PRO B O 1
ATOM 3329 N N . GLY B 2 106 ? 19.04719 50.12638 -65.27440 1.000 26.28246 102 GLY B N 1
ATOM 3330 C CA . GLY B 2 106 ? 17.70940 50.55229 -65.61680 1.000 29.75094 102 GLY B CA 1
ATOM 3331 C C . GLY B 2 106 ? 16.82009 49.45848 -66.17065 1.000 29.43361 102 GLY B C 1
ATOM 3332 O O . GLY B 2 106 ? 15.59996 49.65250 -66.24095 1.000 24.49994 102 GLY B O 1
ATOM 3333 N N . ALA B 2 107 ? 17.38881 48.32182 -66.56208 1.000 26.78845 103 ALA B N 1
ATOM 3334 C CA . ALA B 2 107 ? 16.59395 47.21326 -67.06351 1.000 24.04357 103 ALA B CA 1
ATOM 3335 C C . ALA B 2 107 ? 15.89072 46.49369 -65.91617 1.000 29.95282 103 ALA B C 1
ATOM 3336 O O . ALA B 2 107 ? 16.32983 46.52444 -64.76284 1.000 32.51861 103 ALA B O 1
ATOM 3338 N N . THR B 2 108 ? 14.78166 45.83728 -66.24937 1.000 22.18502 104 THR B N 1
ATOM 3339 C CA . THR B 2 108 ? 14.01181 45.04832 -65.29545 1.000 23.64717 104 THR B CA 1
ATOM 3340 C C . THR B 2 108 ? 13.93190 43.61539 -65.80026 1.000 26.48784 104 THR B C 1
ATOM 3341 O O . THR B 2 108 ? 13.45070 43.37181 -66.91177 1.000 22.13843 104 THR B O 1
ATOM 3345 N N . LEU B 2 109 ? 14.40728 42.67902 -64.99259 1.000 23.77196 105 LEU B N 1
ATOM 3346 C CA . LEU B 2 109 ? 14.36424 41.26204 -65.30796 1.000 25.04466 105 LEU B CA 1
ATOM 3347 C C . LEU B 2 109 ? 13.27181 40.57294 -64.50301 1.000 29.45471 105 LEU B C 1
ATOM 3348 O O . LEU B 2 109 ? 12.82974 41.08462 -63.47019 1.000 26.81317 105 LEU B O 1
ATOM 3353 N N . PRO B 2 110 ? 12.79400 39.41248 -64.95530 1.000 27.14165 106 PRO B N 1
ATOM 3354 C CA . PRO B 2 110 ? 11.77830 38.68686 -64.17911 1.000 33.99120 106 PRO B CA 1
ATOM 3355 C C . PRO B 2 110 ? 12.38535 38.06938 -62.92659 1.000 32.16781 106 PRO B C 1
ATOM 3356 O O . PRO B 2 110 ? 13.41018 37.38711 -62.98905 1.000 52.18315 106 PRO B O 1
ATOM 3360 N N . GLY B 2 111 ? 11.75325 38.32147 -61.78386 1.000 50.26692 107 GLY B N 1
ATOM 3361 C CA . GLY B 2 111 ? 10.59520 39.19253 -61.70446 1.000 52.55003 107 GLY B CA 1
ATOM 3362 C C . GLY B 2 111 ? 10.81871 40.32753 -60.72381 1.000 50.15652 107 GLY B C 1
ATOM 3363 O O . GLY B 2 111 ? 11.11665 40.09777 -59.55201 1.000 51.35591 107 GLY B O 1
ATOM 3364 N N . GLY B 2 112 ? 10.68155 41.56004 -61.20629 1.000 42.55334 108 GLY B N 1
ATOM 3365 C CA . GLY B 2 112 ? 10.91788 42.71607 -60.36689 1.000 45.59184 108 GLY B CA 1
ATOM 3366 C C . GLY B 2 112 ? 12.36590 42.97161 -60.01939 1.000 37.56531 108 GLY B C 1
ATOM 3367 O O . GLY B 2 112 ? 12.63883 43.75783 -59.10805 1.000 44.92511 108 GLY B O 1
ATOM 3368 N N A PHE B 2 113 ? 13.30735 42.33521 -60.71150 0.566 39.28909 109 PHE B N 1
ATOM 3369 N N B PHE B 2 113 ? 13.30146 42.32774 -60.71344 0.434 39.27748 109 PHE B N 1
ATOM 3370 C CA A PHE B 2 113 ? 14.73066 42.53299 -60.44735 0.566 39.24314 109 PHE B CA 1
ATOM 3371 C CA B PHE B 2 113 ? 14.72944 42.52289 -60.48679 0.434 39.22116 109 PHE B CA 1
ATOM 3372 C C A PHE B 2 113 ? 15.21415 43.70716 -61.28967 0.566 37.56067 109 PHE B C 1
ATOM 3373 C C B PHE B 2 113 ? 15.18482 43.72363 -61.30887 0.434 37.54705 109 PHE B C 1
ATOM 3374 O O A PHE B 2 113 ? 15.39270 43.58830 -62.50437 0.566 35.45220 109 PHE B O 1
ATOM 3375 O O B PHE B 2 113 ? 15.31590 43.63378 -62.53378 0.434 35.43861 109 PHE B O 1
ATOM 3390 N N . THR B 2 114 ? 15.41924 44.84894 -60.63914 1.000 40.34621 110 THR B N 1
ATOM 3391 C CA . THR B 2 114 ? 15.89219 46.05651 -61.30260 1.000 36.05034 110 THR B CA 1
ATOM 3392 C C . THR B 2 114 ? 17.41511 46.04158 -61.35292 1.000 39.44151 110 THR B C 1
ATOM 3393 O O . THR B 2 114 ? 18.07328 45.72900 -60.35427 1.000 39.24187 110 THR B O 1
ATOM 3397 N N . ILE B 2 115 ? 17.96959 46.37310 -62.51601 1.000 32.05909 111 ILE B N 1
ATOM 3398 C CA . ILE B 2 115 ? 19.40973 46.34851 -62.73610 1.000 28.49418 111 ILE B CA 1
ATOM 3399 C C . ILE B 2 115 ? 19.96575 47.74492 -62.50131 1.000 25.66823 111 ILE B C 1
ATOM 3400 O O . ILE B 2 115 ? 19.40906 48.73634 -62.98895 1.000 32.84156 111 ILE B O 1
ATOM 3405 N N . SER B 2 116 ? 21.06523 47.82328 -61.75847 1.000 25.97927 112 SER B N 1
ATOM 3406 C CA . SER B 2 116 ? 21.77417 49.07444 -61.54861 1.000 31.53457 112 SER B CA 1
ATOM 3407 C C . SER B 2 116 ? 23.26849 48.79037 -61.51140 1.000 37.16642 112 SER B C 1
ATOM 3408 O O . SER B 2 116 ? 23.70010 47.65863 -61.27785 1.000 36.47607 112 SER B O 1
ATOM 3411 N N . ALA B 2 117 ? 24.05629 49.83373 -61.75888 1.000 30.79280 113 ALA B N 1
ATOM 3412 C CA . ALA B 2 117 ? 25.50501 49.70545 -61.68979 1.000 45.22685 113 ALA B CA 1
ATOM 3413 C C . ALA B 2 117 ? 25.93472 49.38741 -60.26370 1.000 53.60833 113 ALA B C 1
ATOM 3414 O O . ALA B 2 117 ? 25.49434 50.03583 -59.30986 1.000 52.82944 113 ALA B O 1
ATOM 3416 N N . ARG B 2 118 ? 26.79224 48.38280 -60.12106 1.000 56.12084 114 ARG B N 1
ATOM 3417 C CA . ARG B 2 118 ? 27.23563 47.89815 -58.82356 1.000 60.48551 114 ARG B CA 1
ATOM 3418 C C . ARG B 2 118 ? 28.74603 48.05215 -58.69721 1.000 68.98522 114 ARG B C 1
ATOM 3419 O O . ARG B 2 118 ? 29.45139 48.34685 -59.66551 1.000 64.19431 114 ARG B O 1
ATOM 3427 N N . LYS B 2 119 ? 29.23680 47.84804 -57.47737 1.000 73.19392 115 LYS B N 1
ATOM 3428 C CA . LYS B 2 119 ? 30.66214 47.90051 -57.15936 1.000 67.00840 115 LYS B CA 1
ATOM 3429 C C . LYS B 2 119 ? 31.03144 46.54353 -56.56781 1.000 66.44356 115 LYS B C 1
ATOM 3430 O O . LYS B 2 119 ? 30.96055 46.34409 -55.35275 1.000 74.29600 115 LYS B O 1
ATOM 3436 N N . ALA B 2 120 ? 31.42420 45.61103 -57.43179 1.000 61.56012 116 ALA B N 1
ATOM 3437 C CA . ALA B 2 120 ? 31.70189 44.23768 -57.03815 1.000 63.17590 116 ALA B CA 1
ATOM 3438 C C . ALA B 2 120 ? 33.14817 43.87773 -57.34976 1.000 66.02798 116 ALA B C 1
ATOM 3439 O O . ALA B 2 120 ? 33.66014 44.19872 -58.42773 1.000 60.39284 116 ALA B O 1
ATOM 3441 N N . TYR B 2 121 ? 33.79778 43.20937 -56.39320 1.000 65.08985 117 TYR B N 1
ATOM 3442 C CA . TYR B 2 121 ? 35.15830 42.69271 -56.55873 1.000 60.03713 117 TYR B CA 1
ATOM 3443 C C . TYR B 2 121 ? 36.14352 43.80414 -56.91564 1.000 56.91396 117 TYR B C 1
ATOM 3444 O O . TYR B 2 121 ? 37.01258 43.63684 -57.77347 1.000 54.65780 117 TYR B O 1
ATOM 3453 N N . GLY B 2 122 ? 36.00714 44.94996 -56.25079 1.000 61.08920 118 GLY B N 1
ATOM 3454 C CA . GLY B 2 122 ? 36.88638 46.07651 -56.48026 1.000 63.24531 118 GLY B CA 1
ATOM 3455 C C . GLY B 2 122 ? 36.72454 46.77026 -57.81339 1.000 72.40350 118 GLY B C 1
ATOM 3456 O O . GLY B 2 122 ? 37.50158 47.68462 -58.11255 1.000 70.32433 118 GLY B O 1
ATOM 3457 N N . ARG B 2 123 ? 35.74958 46.37109 -58.62353 1.000 70.63075 119 ARG B N 1
ATOM 3458 C CA . ARG B 2 123 ? 35.50235 46.97081 -59.92456 1.000 63.89322 119 ARG B CA 1
ATOM 3459 C C . ARG B 2 123 ? 34.09602 47.55166 -59.96919 1.000 59.26749 119 ARG B C 1
ATOM 3460 O O . ARG B 2 123 ? 33.28591 47.36065 -59.05935 1.000 60.78835 119 ARG B O 1
ATOM 3468 N N . ASN B 2 124 ? 33.81483 48.26792 -61.05289 1.000 60.69998 120 ASN B N 1
ATOM 3469 C CA . ASN B 2 124 ? 32.50567 48.85939 -61.30100 1.000 60.05539 120 ASN B CA 1
ATOM 3470 C C . ASN B 2 124 ? 31.84970 48.07172 -62.42903 1.000 52.75557 120 ASN B C 1
ATOM 3471 O O . ASN B 2 124 ? 32.33169 48.08884 -63.56647 1.000 44.36447 120 ASN B O 1
ATOM 3476 N N . SER B 2 125 ? 30.76544 47.36993 -62.11231 1.000 46.66792 121 SER B N 1
ATOM 3477 C CA . SER B 2 125 ? 30.03641 46.58866 -63.10273 1.000 38.25931 121 SER B CA 1
ATOM 3478 C C . SER B 2 125 ? 28.90712 47.43566 -63.67515 1.000 34.59175 121 SER B C 1
ATOM 3479 O O . SER B 2 125 ? 28.01158 47.86605 -62.94060 1.000 37.30886 121 SER B O 1
ATOM 3482 N N . ASP B 2 126 ? 28.95223 47.66967 -64.98018 1.000 28.32372 122 ASP B N 1
ATOM 3483 C CA . ASP B 2 126 ? 27.96838 48.50146 -65.67182 1.000 27.55629 122 ASP B CA 1
ATOM 3484 C C . ASP B 2 126 ? 26.86400 47.64686 -66.28292 1.000 26.04006 122 ASP B C 1
ATOM 3485 O O . ASP B 2 126 ? 26.57587 47.72538 -67.47577 1.000 30.91697 122 ASP B O 1
ATOM 3490 N N . GLY B 2 127 ? 26.23052 46.82290 -65.45582 1.000 29.40309 123 GLY B N 1
ATOM 3491 C CA . GLY B 2 127 ? 25.21589 45.90155 -65.92666 1.000 32.74261 123 GLY B CA 1
ATOM 3492 C C . GLY B 2 127 ? 25.57770 44.46232 -65.62567 1.000 33.45233 123 GLY B C 1
ATOM 3493 O O . GLY B 2 127 ? 26.43434 44.20133 -64.77508 1.000 25.10239 123 GLY B O 1
ATOM 3494 N N . MET B 2 128 ? 24.94185 43.51808 -66.31626 1.000 26.30849 124 MET B N 1
ATOM 3495 C CA . MET B 2 128 ? 25.20365 42.10762 -66.07737 1.000 24.32712 124 MET B CA 1
ATOM 3496 C C . MET B 2 128 ? 25.02226 41.32640 -67.36872 1.000 21.19960 124 MET B C 1
ATOM 3497 O O . MET B 2 128 ? 24.23254 41.70539 -68.23815 1.000 21.17265 124 MET B O 1
ATOM 3502 N N . ILE B 2 129 ? 25.77495 40.23691 -67.48275 1.000 19.69449 125 ILE B N 1
ATOM 3503 C CA . ILE B 2 129 ? 25.56887 39.23563 -68.52267 1.000 16.96610 125 ILE B CA 1
ATOM 3504 C C . ILE B 2 129 ? 24.59969 38.19446 -67.97716 1.000 20.12927 125 ILE B C 1
ATOM 3505 O O . ILE B 2 129 ? 24.79354 37.67457 -66.87207 1.000 16.94009 125 ILE B O 1
ATOM 3510 N N . CYS B 2 130 ? 23.55825 37.88773 -68.74506 1.000 14.12520 126 CYS B N 1
ATOM 3511 C CA . CYS B 2 130 ? 22.40506 37.16296 -68.23069 1.000 16.46103 126 CYS B CA 1
ATOM 3512 C C . CYS B 2 130 ? 22.45796 35.67877 -68.57090 1.000 17.00335 126 CYS B C 1
ATOM 3513 O O . CYS B 2 130 ? 22.94362 35.27709 -69.63129 1.000 16.91929 126 CYS B O 1
ATOM 3516 N N . SER B 2 131 ? 21.93304 34.86876 -67.65655 1.000 15.63178 127 SER B N 1
ATOM 3517 C CA . SER B 2 131 ? 21.69460 33.45711 -67.90580 1.000 19.87895 127 SER B CA 1
ATOM 3518 C C . SER B 2 131 ? 20.28332 33.26122 -68.44467 1.000 19.85704 127 SER B C 1
ATOM 3519 O O . SER B 2 131 ? 19.42369 34.13996 -68.33656 1.000 14.35729 127 SER B O 1
ATOM 3522 N N . ALA B 2 132 ? 20.05194 32.08577 -69.03478 1.000 17.56169 128 ALA B N 1
ATOM 3523 C CA . ALA B 2 132 ? 18.72291 31.76986 -69.54676 1.000 16.98311 128 ALA B CA 1
ATOM 3524 C C . ALA B 2 132 ? 17.67700 31.82195 -68.43808 1.000 20.76635 128 ALA B C 1
ATOM 3525 O O . ALA B 2 132 ? 16.54386 32.26575 -68.66260 1.000 22.12697 128 ALA B O 1
ATOM 3527 N N . ALA B 2 133 ? 18.04293 31.38678 -67.22999 1.000 18.20225 129 ALA B N 1
ATOM 3528 C CA . ALA B 2 133 ? 17.09202 31.39326 -66.12180 1.000 20.09455 129 ALA B CA 1
ATOM 3529 C C . ALA B 2 133 ? 16.74895 32.81263 -65.69039 1.000 22.42490 129 ALA B C 1
ATOM 3530 O O . ALA B 2 133 ? 15.58732 33.11074 -65.38894 1.000 22.22671 129 ALA B O 1
ATOM 3532 N N . GLU B 2 134 ? 17.74455 33.70271 -65.65386 1.000 20.31079 130 GLU B N 1
ATOM 3533 C CA . GLU B 2 134 ? 17.49610 35.08909 -65.27783 1.000 15.54608 130 GLU B CA 1
ATOM 3534 C C . GLU B 2 134 ? 16.61166 35.81201 -66.28517 1.000 19.75796 130 GLU B C 1
ATOM 3535 O O . GLU B 2 134 ? 15.94577 36.78761 -65.92219 1.000 22.26612 130 GLU B O 1
ATOM 3541 N N . LEU B 2 135 ? 16.58678 35.35707 -67.53273 1.000 15.81117 131 LEU B N 1
ATOM 3542 C CA . LEU B 2 135 ? 15.72766 35.92405 -68.56085 1.000 14.34614 131 LEU B CA 1
ATOM 3543 C C . LEU B 2 135 ? 14.37003 35.24103 -68.63873 1.000 18.16217 131 LEU B C 1
ATOM 3544 O O . LEU B 2 135 ? 13.51154 35.68694 -69.40920 1.000 16.74063 131 LEU B O 1
ATOM 3549 N N . ASN B 2 136 ? 14.15770 34.18489 -67.85292 1.000 18.61273 132 ASN B N 1
ATOM 3550 C CA . ASN B 2 136 ? 12.98423 33.32009 -67.98292 1.000 16.68065 132 ASN B CA 1
ATOM 3551 C C . ASN B 2 136 ? 12.82797 32.83921 -69.42456 1.000 27.90890 132 ASN B C 1
ATOM 3552 O O . ASN B 2 136 ? 11.73807 32.85798 -70.00250 1.000 22.76275 132 ASN B O 1
ATOM 3557 N N . LEU B 2 137 ? 13.94613 32.42884 -70.01890 1.000 24.31304 133 LEU B N 1
ATOM 3558 C CA . LEU B 2 137 ? 13.96668 31.76622 -71.31546 1.000 23.80489 133 LEU B CA 1
ATOM 3559 C C . LEU B 2 137 ? 14.09836 30.25723 -71.18517 1.000 25.10934 133 LEU B C 1
ATOM 3560 O O . LEU B 2 137 ? 13.47218 29.51350 -71.94313 1.000 26.53819 133 LEU B O 1
ATOM 3565 N N . GLY B 2 138 ? 14.89852 29.80166 -70.23173 1.000 26.62605 134 GLY B N 1
ATOM 3566 C CA . GLY B 2 138 ? 15.06412 28.39445 -69.96431 1.000 29.04437 134 GLY B CA 1
ATOM 3567 C C . GLY B 2 138 ? 15.54838 28.18991 -68.54907 1.000 32.75762 134 GLY B C 1
ATOM 3568 O O . GLY B 2 138 ? 15.62822 29.13253 -67.76012 1.000 28.28417 134 GLY B O 1
ATOM 3569 N N . ALA B 2 139 ? 15.89299 26.94435 -68.24135 1.000 23.54710 135 ALA B N 1
ATOM 3570 C CA . ALA B 2 139 ? 16.24688 26.56895 -66.87836 1.000 31.80076 135 ALA B CA 1
ATOM 3571 C C . ALA B 2 139 ? 17.73418 26.70996 -66.56571 1.000 35.02621 135 ALA B C 1
ATOM 3572 O O . ALA B 2 139 ? 18.11440 26.61967 -65.39233 1.000 37.50792 135 ALA B O 1
ATOM 3574 N N . ASP B 2 140 ? 18.57912 26.93411 -67.57010 1.000 29.22159 136 ASP B N 1
ATOM 3575 C CA . ASP B 2 140 ? 20.02016 26.92518 -67.35084 1.000 33.16190 136 ASP B CA 1
ATOM 3576 C C . ASP B 2 140 ? 20.43408 28.10480 -66.47482 1.000 38.99195 136 ASP B C 1
ATOM 3577 O O . ASP B 2 140 ? 20.14204 29.26509 -66.79057 1.000 26.53432 136 ASP B O 1
ATOM 3582 N N . HIS B 2 141 ? 21.11550 27.80011 -65.37040 1.000 41.25118 137 HIS B N 1
ATOM 3583 C CA . HIS B 2 141 ? 21.64665 28.81303 -64.47192 1.000 35.18147 137 HIS B CA 1
ATOM 3584 C C . HIS B 2 141 ? 23.11512 28.61002 -64.13439 1.000 31.31093 137 HIS B C 1
ATOM 3585 O O . HIS B 2 141 ? 23.69978 29.47846 -63.47768 1.000 40.16931 137 HIS B O 1
ATOM 3592 N N . SER B 2 142 ? 23.72511 27.49805 -64.55340 1.000 43.00139 138 SER B N 1
ATOM 3593 C CA . SER B 2 142 ? 25.13015 27.24971 -64.24324 1.000 52.07869 138 SER B CA 1
ATOM 3594 C C . SER B 2 142 ? 26.03038 28.28200 -64.91142 1.000 46.90247 138 SER B C 1
ATOM 3595 O O . SER B 2 142 ? 26.89862 28.87977 -64.26500 1.000 58.70630 138 SER B O 1
ATOM 3598 N N . GLY B 2 143 ? 25.84148 28.49896 -66.20922 1.000 28.81413 139 GLY B N 1
ATOM 3599 C CA . GLY B 2 143 ? 26.56862 29.53349 -66.91540 1.000 36.34881 139 GLY B CA 1
ATOM 3600 C C . GLY B 2 143 ? 25.63191 30.58191 -67.47427 1.000 22.45804 139 GLY B C 1
ATOM 3601 O O . GLY B 2 143 ? 24.42631 30.54046 -67.20995 1.000 21.87247 139 GLY B O 1
ATOM 3602 N N . ILE B 2 144 ? 26.16225 31.52937 -68.24463 1.000 15.44454 140 ILE B N 1
ATOM 3603 C CA . ILE B 2 144 ? 25.31433 32.53159 -68.87916 1.000 15.80414 140 ILE B CA 1
ATOM 3604 C C . ILE B 2 144 ? 24.91793 32.04074 -70.26428 1.000 13.68691 140 ILE B C 1
ATOM 3605 O O . ILE B 2 144 ? 25.41018 31.00859 -70.73626 1.000 15.59194 140 ILE B O 1
ATOM 3610 N N . LEU B 2 145 ? 24.02427 32.77437 -70.91931 1.000 15.90709 141 LEU B N 1
ATOM 3611 C CA . LEU B 2 145 ? 23.48616 32.38066 -72.21472 1.000 18.83711 141 LEU B CA 1
ATOM 3612 C C . LEU B 2 145 ? 24.41317 32.86553 -73.32363 1.000 20.20645 141 LEU B C 1
ATOM 3613 O O . LEU B 2 145 ? 24.69519 34.06622 -73.42667 1.000 13.53657 141 LEU B O 1
ATOM 3618 N N . VAL B 2 146 ? 24.87780 31.93589 -74.15304 1.000 14.96502 142 VAL B N 1
ATOM 3619 C CA . VAL B 2 146 ? 25.72075 32.24476 -75.30140 1.000 13.71226 142 VAL B CA 1
ATOM 3620 C C . VAL B 2 146 ? 24.91169 31.97378 -76.56156 1.000 18.09086 142 VAL B C 1
ATOM 3621 O O . VAL B 2 146 ? 24.48690 30.83671 -76.80265 1.000 19.16420 142 VAL B O 1
ATOM 3625 N N . LEU B 2 147 ? 24.69124 33.01805 -77.36091 1.000 13.00148 143 LEU B N 1
ATOM 3626 C CA . LEU B 2 147 ? 24.00648 32.85516 -78.63645 1.000 17.66066 143 LEU B CA 1
ATOM 3627 C C . LEU B 2 147 ? 24.98762 32.35598 -79.69576 1.000 20.53137 143 LEU B C 1
ATOM 3628 O O . LEU B 2 147 ? 26.15380 32.76123 -79.69867 1.000 19.32648 143 LEU B O 1
ATOM 3633 N N . PRO B 2 148 ? 24.54753 31.47982 -80.59824 1.000 21.63201 144 PRO B N 1
ATOM 3634 C CA . PRO B 2 148 ? 25.45620 30.97672 -81.62205 1.000 18.60238 144 PRO B CA 1
ATOM 3635 C C . PRO B 2 148 ? 25.90888 32.09723 -82.53284 1.000 18.71875 144 PRO B C 1
ATOM 3636 O O . PRO B 2 148 ? 25.19948 33.10640 -82.70839 1.000 18.89430 144 PRO B O 1
ATOM 3640 N N . PRO B 2 149 ? 27.09647 31.97167 -83.12786 1.000 24.09080 145 PRO B N 1
ATOM 3641 C CA . PRO B 2 149 ? 27.60414 33.03237 -84.00651 1.000 23.66833 145 PRO B CA 1
ATOM 3642 C C . PRO B 2 149 ? 26.64609 33.32310 -85.15184 1.000 25.56236 145 PRO B C 1
ATOM 3643 O O . PRO B 2 149 ? 26.10351 32.41318 -85.78173 1.000 28.00481 145 PRO B O 1
ATOM 3647 N N . GLY B 2 150 ? 26.43915 34.61128 -85.41184 1.000 20.93229 146 GLY B N 1
ATOM 3648 C CA . GLY B 2 150 ? 25.53208 35.04785 -86.44891 1.000 21.70546 146 GLY B CA 1
ATOM 3649 C C . GLY B 2 150 ? 24.08451 35.16829 -86.02950 1.000 24.88295 146 GLY B C 1
ATOM 3650 O O . GLY B 2 150 ? 23.24052 35.49069 -86.87471 1.000 27.31786 146 GLY B O 1
ATOM 3651 N N . ALA B 2 151 ? 23.76563 34.92073 -84.75512 1.000 20.54397 147 ALA B N 1
ATOM 3652 C CA . ALA B 2 151 ? 22.38086 35.03183 -84.30994 1.000 17.85546 147 ALA B CA 1
ATOM 3653 C C . ALA B 2 151 ? 21.87372 36.46456 -84.40078 1.000 17.54623 147 ALA B C 1
ATOM 3654 O O . ALA B 2 151 ? 20.69251 36.68189 -84.69079 1.000 14.23282 147 ALA B O 1
ATOM 3656 N N . ALA B 2 152 ? 22.74397 37.44373 -84.16294 1.000 13.78472 148 ALA B N 1
ATOM 3657 C CA . ALA B 2 152 ? 22.38784 38.85632 -84.21624 1.000 15.33227 148 ALA B CA 1
ATOM 3658 C C . ALA B 2 152 ? 23.67270 39.66964 -84.13566 1.000 19.99002 148 ALA B C 1
ATOM 3659 O O . ALA B 2 152 ? 24.76115 39.13123 -83.91655 1.000 16.81195 148 ALA B O 1
ATOM 3661 N N . GLU B 2 153 ? 23.53282 40.96357 -84.31892 1.000 17.56409 149 GLU B N 1
ATOM 3662 C CA . GLU B 2 153 ? 24.66294 41.85924 -84.13967 1.000 15.91909 149 GLU B CA 1
ATOM 3663 C C . GLU B 2 153 ? 24.60596 42.51180 -82.76558 1.000 14.05448 149 GLU B C 1
ATOM 3664 O O . GLU B 2 153 ? 23.52804 42.62144 -82.17402 1.000 15.44954 149 GLU B O 1
ATOM 3670 N N . PRO B 2 154 ? 25.74363 42.94240 -82.21769 1.000 14.08095 150 PRO B N 1
ATOM 3671 C CA . PRO B 2 154 ? 25.70691 43.71947 -80.97401 1.000 13.35697 150 PRO B CA 1
ATOM 3672 C C . PRO B 2 154 ? 24.79768 44.92972 -81.12994 1.000 16.15257 150 PRO B C 1
ATOM 3673 O O . PRO B 2 154 ? 24.80710 45.60954 -82.15760 1.000 12.72267 150 PRO B O 1
ATOM 3677 N N . GLY B 2 155 ? 23.98365 45.17856 -80.10810 1.000 12.70559 151 GLY B N 1
ATOM 3678 C CA . GLY B 2 155 ? 23.01386 46.25053 -80.14132 1.000 15.38208 151 GLY B CA 1
ATOM 3679 C C . GLY B 2 155 ? 21.60915 45.82691 -80.51334 1.000 17.26157 151 GLY B C 1
ATOM 3680 O O . GLY B 2 155 ? 20.68268 46.63350 -80.37359 1.000 15.70288 151 GLY B O 1
ATOM 3681 N N . ALA B 2 156 ? 21.42265 44.59697 -80.98544 1.000 14.57377 152 ALA B N 1
ATOM 3682 C CA . ALA B 2 156 ? 20.08309 44.11549 -81.29095 1.000 18.24129 152 ALA B CA 1
ATOM 3683 C C . ALA B 2 156 ? 19.27005 43.98455 -80.01140 1.000 16.30405 152 ALA B C 1
ATOM 3684 O O . ALA B 2 156 ? 19.79790 43.62224 -78.95605 1.000 15.02110 152 ALA B O 1
ATOM 3686 N N . ASP B 2 157 ? 17.98056 44.29955 -80.10503 1.000 14.74376 153 ASP B N 1
ATOM 3687 C CA . ASP B 2 157 ? 17.11170 44.22133 -78.93911 1.000 18.24135 153 ASP B CA 1
ATOM 3688 C C . ASP B 2 157 ? 17.04765 42.79012 -78.42300 1.000 20.25790 153 ASP B C 1
ATOM 3689 O O . ASP B 2 157 ? 16.76019 41.85583 -79.17799 1.000 17.49337 153 ASP B O 1
ATOM 3694 N N . GLY B 2 158 ? 17.31222 42.62550 -77.12570 1.000 18.08127 154 GLY B N 1
ATOM 3695 C CA . GLY B 2 158 ? 17.42458 41.28689 -76.56824 1.000 15.95631 154 GLY B CA 1
ATOM 3696 C C . GLY B 2 158 ? 16.11533 40.52137 -76.60347 1.000 16.98588 154 GLY B C 1
ATOM 3697 O O . GLY B 2 158 ? 16.07367 39.36325 -77.02618 1.000 16.58285 154 GLY B O 1
ATOM 3698 N N . ALA B 2 159 ? 15.02799 41.16024 -76.16342 1.000 15.42764 155 ALA B N 1
ATOM 3699 C CA . ALA B 2 159 ? 13.73305 40.48566 -76.12355 1.000 19.87544 155 ALA B CA 1
ATOM 3700 C C . ALA B 2 159 ? 13.30350 40.02134 -77.50900 1.000 18.94727 155 ALA B C 1
ATOM 3701 O O . ALA B 2 159 ? 12.69077 38.95543 -77.65167 1.000 20.32774 155 ALA B O 1
ATOM 3703 N N . GLY B 2 160 ? 13.61901 40.80371 -78.54268 1.000 14.28989 156 GLY B N 1
ATOM 3704 C CA . GLY B 2 160 ? 13.25217 40.40790 -79.89247 1.000 20.40434 156 GLY B CA 1
ATOM 3705 C C . GLY B 2 160 ? 14.08410 39.24980 -80.41351 1.000 23.10187 156 GLY B C 1
ATOM 3706 O O . GLY B 2 160 ? 13.55379 38.32390 -81.03398 1.000 18.16582 156 GLY B O 1
ATOM 3707 N N . VAL B 2 161 ? 15.39711 39.28328 -80.17148 1.000 16.74953 157 VAL B N 1
ATOM 3708 C CA . VAL B 2 161 ? 16.25968 38.19480 -80.62422 1.000 15.72526 157 VAL B CA 1
ATOM 3709 C C . VAL B 2 161 ? 15.91481 36.89963 -79.89715 1.000 15.34241 157 VAL B C 1
ATOM 3710 O O . VAL B 2 161 ? 15.88564 35.82071 -80.50244 1.000 15.51879 157 VAL B O 1
ATOM 3714 N N . LEU B 2 162 ? 15.63513 36.98475 -78.59547 1.000 13.16412 158 LEU B N 1
ATOM 3715 C CA . LEU B 2 162 ? 15.27516 35.81664 -77.80248 1.000 13.49777 158 LEU B CA 1
ATOM 3716 C C . LEU B 2 162 ? 13.82132 35.40039 -77.97615 1.000 14.37320 158 LEU B C 1
ATOM 3717 O O . LEU B 2 162 ? 13.46260 34.29050 -77.56535 1.000 18.26966 158 LEU B O 1
ATOM 3722 N N . GLY B 2 163 ? 12.98439 36.25199 -78.56403 1.000 17.90078 159 GLY B N 1
ATOM 3723 C CA . GLY B 2 163 ? 11.56825 35.96671 -78.69567 1.000 18.98329 159 GLY B CA 1
ATOM 3724 C C . GLY B 2 163 ? 10.86184 35.80619 -77.36438 1.000 20.42267 159 GLY B C 1
ATOM 3725 O O . GLY B 2 163 ? 10.09923 34.85416 -77.17206 1.000 20.57250 159 GLY B O 1
ATOM 3726 N N . LEU B 2 164 ? 11.09700 36.73823 -76.43881 1.000 14.89701 160 LEU B N 1
ATOM 3727 C CA . LEU B 2 164 ? 10.53466 36.63784 -75.09507 1.000 17.70460 160 LEU B CA 1
ATOM 3728 C C . LEU B 2 164 ? 9.04293 36.94798 -75.03763 1.000 21.73311 160 LEU B C 1
ATOM 3729 O O . LEU B 2 164 ? 8.45978 36.86561 -73.94998 1.000 20.07735 160 LEU B O 1
ATOM 3734 N N . ASP B 2 165 ? 8.41397 37.30995 -76.15495 1.000 23.60219 161 ASP B N 1
ATOM 3735 C CA . ASP B 2 165 ? 6.96290 37.43920 -76.19725 1.000 25.55069 161 ASP B CA 1
ATOM 3736 C C . ASP B 2 165 ? 6.26591 36.11296 -76.47943 1.000 27.99519 161 ASP B C 1
ATOM 3737 O O . ASP B 2 165 ? 5.03861 36.09123 -76.62137 1.000 25.62596 161 ASP B O 1
ATOM 3742 N N . ASP B 2 166 ? 7.01631 35.01740 -76.56142 1.000 18.69637 162 ASP B N 1
ATOM 3743 C CA . ASP B 2 166 ? 6.46273 33.70234 -76.82994 1.000 16.94788 162 ASP B CA 1
ATOM 3744 C C . ASP B 2 166 ? 5.80518 33.13356 -75.57247 1.000 16.49898 162 ASP B C 1
ATOM 3745 O O . ASP B 2 166 ? 5.96465 33.64418 -74.46017 1.000 14.83309 162 ASP B O 1
ATOM 3750 N N . VAL B 2 167 ? 5.05030 32.05707 -75.76236 1.000 17.57740 163 VAL B N 1
ATOM 3751 C CA . VAL B 2 167 ? 4.39154 31.34801 -74.67162 1.000 13.03427 163 VAL B CA 1
ATOM 3752 C C . VAL B 2 167 ? 4.56441 29.85529 -74.91325 1.000 15.77716 163 VAL B C 1
ATOM 3753 O O . VAL B 2 167 ? 4.30286 29.36930 -76.01870 1.000 15.87530 163 VAL B O 1
ATOM 3757 N N . VAL B 2 168 ? 5.00925 29.12888 -73.88872 1.000 12.91800 164 VAL B N 1
ATOM 3758 C CA . VAL B 2 168 ? 5.24835 27.69302 -73.98857 1.000 14.53852 164 VAL B CA 1
ATOM 3759 C C . VAL B 2 168 ? 4.05898 26.95118 -73.39629 1.000 16.46670 164 VAL B C 1
ATOM 3760 O O . VAL B 2 168 ? 3.66796 27.19884 -72.24884 1.000 17.11783 164 VAL B O 1
ATOM 3764 N N . PHE B 2 169 ? 3.49389 26.03084 -74.16905 1.000 14.72396 165 PHE B N 1
ATOM 3765 C CA . PHE B 2 169 ? 2.38415 25.20233 -73.71900 1.000 17.64359 165 PHE B CA 1
ATOM 3766 C C . PHE B 2 169 ? 2.89698 23.82262 -73.32649 1.000 15.98942 165 PHE B C 1
ATOM 3767 O O . PHE B 2 169 ? 3.58397 23.16365 -74.11328 1.000 15.11134 165 PHE B O 1
ATOM 3775 N N . HIS B 2 170 ? 2.57219 23.40086 -72.10394 1.000 13.59647 166 HIS B N 1
ATOM 3776 C CA . HIS B 2 170 ? 2.87911 22.06331 -71.60581 1.000 17.09643 166 HIS B CA 1
ATOM 3777 C C . HIS B 2 170 ? 1.59364 21.24045 -71.63968 1.000 15.31130 166 HIS B C 1
ATOM 3778 O O . HIS B 2 170 ? 0.66844 21.49156 -70.86126 1.000 14.73548 166 HIS B O 1
ATOM 3785 N N A LEU B 2 171 ? 1.53622 20.26534 -72.54125 0.288 17.26023 167 LEU B N 1
ATOM 3786 N N B LEU B 2 171 ? 1.54146 20.25634 -72.53074 0.712 17.20291 167 LEU B N 1
ATOM 3787 C CA A LEU B 2 171 ? 0.35814 19.43170 -72.72311 0.288 16.74787 167 LEU B CA 1
ATOM 3788 C CA B LEU B 2 171 ? 0.35744 19.43469 -72.72393 0.712 16.69590 167 LEU B CA 1
ATOM 3789 C C A LEU B 2 171 ? 0.62930 18.01147 -72.24616 0.288 19.25931 167 LEU B C 1
ATOM 3790 C C B LEU B 2 171 ? 0.62314 18.00441 -72.27338 0.712 19.23676 167 LEU B C 1
ATOM 3791 O O A LEU B 2 171 ? 1.76766 17.53550 -72.26585 0.288 20.07057 167 LEU B O 1
ATOM 3792 O O B LEU B 2 171 ? 1.75278 17.51264 -72.33999 0.712 20.02329 167 LEU B O 1
ATOM 3801 N N . ALA B 2 172 ? -0.43606 17.33916 -71.81936 1.000 18.45939 168 ALA B N 1
ATOM 3802 C CA . ALA B 2 172 ? -0.40462 15.92144 -71.47952 1.000 18.09322 168 ALA B CA 1
ATOM 3803 C C . ALA B 2 172 ? -1.28001 15.20083 -72.49837 1.000 19.79320 168 ALA B C 1
ATOM 3804 O O . ALA B 2 172 ? -2.50943 15.31836 -72.46131 1.000 25.60642 168 ALA B O 1
ATOM 3806 N N . ILE B 2 173 ? -0.64976 14.46673 -73.40624 1.000 17.29207 169 ILE B N 1
ATOM 3807 C CA . ILE B 2 173 ? -1.34494 13.84023 -74.52518 1.000 17.38975 169 ILE B CA 1
ATOM 3808 C C . ILE B 2 173 ? -1.79342 12.44147 -74.11693 1.000 17.93971 169 ILE B C 1
ATOM 3809 O O . ILE B 2 173 ? -0.99849 11.65247 -73.59643 1.000 22.85702 169 ILE B O 1
ATOM 3814 N N . THR B 2 174 ? -3.06501 12.12895 -74.35473 1.000 22.40413 170 THR B N 1
ATOM 3815 C CA . THR B 2 174 ? -3.57159 10.80853 -74.01415 1.000 21.90668 170 THR B CA 1
ATOM 3816 C C . THR B 2 174 ? -2.99219 9.75743 -74.96560 1.000 21.14283 170 THR B C 1
ATOM 3817 O O . THR B 2 174 ? -2.64665 10.06803 -76.10969 1.000 17.56421 170 THR B O 1
ATOM 3821 N N . PRO B 2 175 ? -2.87248 8.50187 -74.51552 1.000 19.35506 171 PRO B N 1
ATOM 3822 C CA . PRO B 2 175 ? -2.15619 7.49260 -75.31336 1.000 18.25040 171 PRO B CA 1
ATOM 3823 C C . PRO B 2 175 ? -2.87164 7.05788 -76.58527 1.000 19.06276 171 PRO B C 1
ATOM 3824 O O . PRO B 2 175 ? -2.30411 6.26703 -77.34765 1.000 19.31444 171 PRO B O 1
ATOM 3828 N N . ASP B 2 176 ? -4.08296 7.53742 -76.84954 1.000 16.91469 172 ASP B N 1
ATOM 3829 C CA . ASP B 2 176 ? -4.76070 7.25408 -78.10720 1.000 20.37757 172 ASP B CA 1
ATOM 3830 C C . ASP B 2 176 ? -4.43936 8.27395 -79.19077 1.000 18.58851 172 ASP B C 1
ATOM 3831 O O . ASP B 2 176 ? -4.88574 8.10783 -80.33091 1.000 18.78581 172 ASP B O 1
ATOM 3836 N N . ARG B 2 177 ? -3.67539 9.31841 -78.87143 1.000 15.69071 173 ARG B N 1
ATOM 3837 C CA . ARG B 2 177 ? -3.40672 10.40439 -79.81050 1.000 16.73353 173 ARG B CA 1
ATOM 3838 C C . ARG B 2 177 ? -1.89875 10.62750 -79.93546 1.000 14.88024 173 ARG B C 1
ATOM 3839 O O . ARG B 2 177 ? -1.38706 11.72596 -79.72178 1.000 12.77852 173 ARG B O 1
ATOM 3847 N N . GLY B 2 178 ? -1.18010 9.56272 -80.30588 1.000 12.51494 174 GLY B N 1
ATOM 3848 C CA . GLY B 2 178 ? 0.24633 9.69457 -80.55064 1.000 12.03640 174 GLY B CA 1
ATOM 3849 C C . GLY B 2 178 ? 0.57726 10.70334 -81.63325 1.000 15.35970 174 GLY B C 1
ATOM 3850 O O . GLY B 2 178 ? 1.64897 11.31377 -81.61184 1.000 14.51728 174 GLY B O 1
ATOM 3851 N N . TYR B 2 179 ? -0.33719 10.90413 -82.58468 1.000 11.43205 175 TYR B N 1
ATOM 3852 C CA . TYR B 2 179 ? -0.12879 11.88640 -83.64090 1.000 16.51374 175 TYR B CA 1
ATOM 3853 C C . TYR B 2 179 ? -0.06790 13.31673 -83.11633 1.000 11.93384 175 TYR B C 1
ATOM 3854 O O . TYR B 2 179 ? 0.37286 14.20556 -83.85185 1.000 11.56874 175 TYR B O 1
ATOM 3863 N N . CYS B 2 180 ? -0.48762 13.56426 -81.87579 1.000 11.78897 176 CYS B N 1
ATOM 3864 C CA . CYS B 2 180 ? -0.45237 14.90448 -81.30172 1.000 14.71067 176 CYS B CA 1
ATOM 3865 C C . CYS B 2 180 ? 0.83034 15.19261 -80.53176 1.000 14.75996 176 CYS B C 1
ATOM 3866 O O . CYS B 2 180 ? 0.93278 16.24834 -79.89747 1.000 15.61188 176 CYS B O 1
ATOM 3869 N N . MET B 2 181 ? 1.80445 14.28650 -80.56816 1.000 12.40368 177 MET B N 1
ATOM 3870 C CA . MET B 2 181 ? 3.12719 14.54561 -80.00171 1.000 14.10644 177 MET B CA 1
ATOM 3871 C C . MET B 2 181 ? 4.04865 15.20979 -81.01161 1.000 13.33205 177 MET B C 1
ATOM 3872 O O . MET B 2 181 ? 5.22173 14.85098 -81.14662 1.000 14.20246 177 MET B O 1
ATOM 3877 N N . SER B 2 182 ? 3.51832 16.18872 -81.73915 1.000 11.54464 178 SER B N 1
ATOM 3878 C CA . SER B 2 182 ? 4.26172 16.92006 -82.75176 1.000 12.18401 178 SER B CA 1
ATOM 3879 C C . SER B 2 182 ? 3.52530 18.21769 -83.03106 1.000 9.83678 178 SER B C 1
ATOM 3880 O O . SER B 2 182 ? 2.34427 18.36304 -82.70158 1.000 10.96583 178 SER B O 1
ATOM 3883 N N . VAL B 2 183 ? 4.24052 19.16371 -83.64361 1.000 7.33491 179 VAL B N 1
ATOM 3884 C CA . VAL B 2 183 ? 3.58326 20.38066 -84.10558 1.000 10.60639 179 VAL B CA 1
ATOM 3885 C C . VAL B 2 183 ? 2.58538 20.04923 -85.20962 1.000 9.83676 179 VAL B C 1
ATOM 3886 O O . VAL B 2 183 ? 1.50610 20.64974 -85.29234 1.000 10.03314 179 VAL B O 1
ATOM 3890 N N . ARG B 2 184 ? 2.92513 19.07544 -86.05932 1.000 7.43093 180 ARG B N 1
ATOM 3891 C CA . ARG B 2 184 ? 2.04059 18.64658 -87.14109 1.000 10.48240 180 ARG B CA 1
ATOM 3892 C C . ARG B 2 184 ? 0.65633 18.27505 -86.61830 1.000 12.40790 180 ARG B C 1
ATOM 3893 O O . ARG B 2 184 ? -0.36244 18.79949 -87.08262 1.000 14.23750 180 ARG B O 1
ATOM 3901 N N . GLY B 2 185 ? 0.60419 17.36504 -85.64358 1.000 11.18177 181 GLY B N 1
ATOM 3902 C CA . GLY B 2 185 ? -0.68125 16.89701 -85.15270 1.000 10.79770 181 GLY B CA 1
ATOM 3903 C C . GLY B 2 185 ? -1.47379 17.97223 -84.43304 1.000 15.34308 181 GLY B C 1
ATOM 3904 O O . GLY B 2 185 ? -2.68044 18.11169 -84.64686 1.000 12.30017 181 GLY B O 1
ATOM 3905 N N . LEU B 2 186 ? -0.81224 18.74531 -83.57041 1.000 11.60318 182 LEU B N 1
ATOM 3906 C CA . LEU B 2 186 ? -1.52455 19.76559 -82.80853 1.000 14.89573 182 LEU B CA 1
ATOM 3907 C C . LEU B 2 186 ? -2.02126 20.88445 -83.71431 1.000 13.39065 182 LEU B C 1
ATOM 3908 O O . LEU B 2 186 ? -3.11864 21.41593 -83.50688 1.000 11.56461 182 LEU B O 1
ATOM 3913 N N . ALA B 2 187 ? -1.23366 21.24803 -84.72816 1.000 9.73639 183 ALA B N 1
ATOM 3914 C CA . ALA B 2 187 ? -1.69147 22.23551 -85.69835 1.000 12.13016 183 ALA B CA 1
ATOM 3915 C C . ALA B 2 187 ? -2.89441 21.72175 -86.47928 1.000 12.11892 183 ALA B C 1
ATOM 3916 O O . ALA B 2 187 ? -3.84095 22.47384 -86.73717 1.000 12.64476 183 ALA B O 1
ATOM 3918 N N . ARG B 2 188 ? -2.87290 20.44321 -86.86797 1.000 10.61916 184 ARG B N 1
ATOM 3919 C CA . ARG B 2 188 ? -4.02366 19.85876 -87.55020 1.000 12.84208 184 ARG B CA 1
ATOM 3920 C C . ARG B 2 188 ? -5.25680 19.88506 -86.65789 1.000 16.72989 184 ARG B C 1
ATOM 3921 O O . ARG B 2 188 ? -6.36568 20.16633 -87.12738 1.000 13.61910 184 ARG B O 1
ATOM 3929 N N . GLU B 2 189 ? -5.07883 19.60044 -85.36339 1.000 11.63042 185 GLU B N 1
ATOM 3930 C CA . GLU B 2 189 ? -6.19815 19.64345 -84.42747 1.000 11.68060 185 GLU B CA 1
ATOM 3931 C C . GLU B 2 189 ? -6.79433 21.04167 -84.33362 1.000 14.70210 185 GLU B C 1
ATOM 3932 O O . GLU B 2 189 ? -8.02014 21.19916 -84.27718 1.000 14.97436 185 GLU B O 1
ATOM 3938 N N . LEU B 2 190 ? -5.94414 22.07014 -84.30763 1.000 12.65256 186 LEU B N 1
ATOM 3939 C CA . LEU B 2 190 ? -6.44744 23.43759 -84.24765 1.000 11.76591 186 LEU B CA 1
ATOM 3940 C C . LEU B 2 190 ? -7.14596 23.83780 -85.53942 1.000 12.47550 186 LEU B C 1
ATOM 3941 O O . LEU B 2 190 ? -8.12225 24.59565 -85.50229 1.000 16.69261 186 LEU B O 1
ATOM 3946 N N . ALA B 2 191 ? -6.66226 23.34990 -86.68417 1.000 15.01597 187 ALA B N 1
ATOM 3947 C CA . ALA B 2 191 ? -7.34804 23.61603 -87.94468 1.000 19.40139 187 ALA B CA 1
ATOM 3948 C C . ALA B 2 191 ? -8.74341 23.00636 -87.94356 1.000 19.57523 187 ALA B C 1
ATOM 3949 O O . ALA B 2 191 ? -9.69552 23.61566 -88.44666 1.000 15.10967 187 ALA B O 1
ATOM 3951 N N . CYS B 2 192 ? -8.88508 21.80645 -87.37273 1.000 10.99812 188 CYS B N 1
ATOM 3952 C CA . CYS B 2 192 ? -10.20789 21.20740 -87.21370 1.000 18.47524 188 CYS B CA 1
ATOM 3953 C C . CYS B 2 192 ? -11.08483 22.05221 -86.29767 1.000 15.59003 188 CYS B C 1
ATOM 3954 O O . CYS B 2 192 ? -12.24989 22.32365 -86.60994 1.000 18.23183 188 CYS B O 1
ATOM 3957 N N . ALA B 2 193 ? -10.53681 22.47716 -85.15540 1.000 15.81574 189 ALA B N 1
ATOM 3958 C CA . ALA B 2 193 ? -11.32974 23.20690 -84.17116 1.000 16.15238 189 ALA B CA 1
ATOM 3959 C C . ALA B 2 193 ? -11.78216 24.56502 -84.68967 1.000 20.37293 189 ALA B C 1
ATOM 3960 O O . ALA B 2 193 ? -12.86418 25.03618 -84.31903 1.000 16.31516 189 ALA B O 1
ATOM 3962 N N . TYR B 2 194 ? -10.97562 25.21431 -85.52865 1.000 14.19979 190 TYR B N 1
ATOM 3963 C CA . TYR B 2 194 ? -11.29551 26.54031 -86.03916 1.000 16.41741 190 TYR B CA 1
ATOM 3964 C C . TYR B 2 194 ? -11.79893 26.51762 -87.47837 1.000 12.81754 190 TYR B C 1
ATOM 3965 O O . TYR B 2 194 ? -11.94458 27.58234 -88.08444 1.000 15.72585 190 TYR B O 1
ATOM 3974 N N . ASP B 2 195 ? -12.06835 25.33461 -88.03209 1.000 14.80898 191 ASP B N 1
ATOM 3975 C CA . ASP B 2 195 ? -12.58545 25.18855 -89.39412 1.000 18.91371 191 ASP B CA 1
ATOM 3976 C C . ASP B 2 195 ? -11.68661 25.90067 -90.40381 1.000 27.34607 191 ASP B C 1
ATOM 3977 O O . ASP B 2 195 ? -12.14190 26.65575 -91.26674 1.000 19.68244 191 ASP B O 1
ATOM 3982 N N . LEU B 2 196 ? -10.38886 25.65138 -90.28348 1.000 19.83477 192 LEU B N 1
ATOM 3983 C CA . LEU B 2 196 ? -9.38507 26.24605 -91.14982 1.000 18.44937 192 LEU B CA 1
ATOM 3984 C C . LEU B 2 196 ? -8.90525 25.23605 -92.18216 1.000 18.20006 192 LEU B C 1
ATOM 3985 O O . LEU B 2 196 ? -9.00476 24.02181 -91.99534 1.000 16.63123 192 LEU B O 1
ATOM 3990 N N A ASP B 2 197 ? -8.37220 25.75939 -93.28223 0.514 19.06926 193 ASP B N 1
ATOM 3991 N N B ASP B 2 197 ? -8.39515 25.76129 -93.29190 0.486 19.07217 193 ASP B N 1
ATOM 3992 C CA A ASP B 2 197 ? -7.67595 24.93344 -94.25738 0.514 22.08422 193 ASP B CA 1
ATOM 3993 C CA B ASP B 2 197 ? -7.67079 24.93369 -94.24405 0.486 22.08258 193 ASP B CA 1
ATOM 3994 C C A ASP B 2 197 ? -6.27910 24.61956 -93.73248 0.514 19.42395 193 ASP B C 1
ATOM 3995 C C B ASP B 2 197 ? -6.29557 24.61038 -93.67846 0.486 19.41866 193 ASP B C 1
ATOM 3996 O O A ASP B 2 197 ? -5.54872 25.52374 -93.31614 0.514 20.37883 193 ASP B O 1
ATOM 3997 O O B ASP B 2 197 ? -5.59546 25.49762 -93.18198 0.486 20.31808 193 ASP B O 1
ATOM 4006 N N . PHE B 2 198 ? -5.91253 23.34075 -93.74174 1.000 16.56803 194 PHE B N 1
ATOM 4007 C CA . PHE B 2 198 ? -4.65799 22.87269 -93.16591 1.000 18.01382 194 PHE B CA 1
ATOM 4008 C C . PHE B 2 198 ? -3.67671 22.49090 -94.26615 1.000 10.43858 194 PHE B C 1
ATOM 4009 O O . PHE B 2 198 ? -4.01510 21.71632 -95.16664 1.000 21.40663 194 PHE B O 1
ATOM 4017 N N . VAL B 2 199 ? -2.46749 23.03600 -94.19095 1.000 16.34466 195 VAL B N 1
ATOM 4018 C CA . VAL B 2 199 ? -1.36856 22.64294 -95.06632 1.000 19.71475 195 VAL B CA 1
ATOM 4019 C C . VAL B 2 199 ? -0.43635 21.74881 -94.25529 1.000 11.15768 195 VAL B C 1
ATOM 4020 O O . VAL B 2 199 ? 0.21183 22.20442 -93.30645 1.000 16.53594 195 VAL B O 1
ATOM 4024 N N . ASP B 2 200 ? -0.36329 20.48272 -94.63495 1.000 11.66138 196 ASP B N 1
ATOM 4025 C CA . ASP B 2 200 ? 0.37200 19.47739 -93.86907 1.000 15.53762 196 ASP B CA 1
ATOM 4026 C C . ASP B 2 200 ? 1.87521 19.68834 -94.00682 1.000 14.33299 196 ASP B C 1
ATOM 4027 O O . ASP B 2 200 ? 2.40548 19.58678 -95.12105 1.000 14.35736 196 ASP B O 1
ATOM 4032 N N . PRO B 2 201 ? 2.60117 19.95496 -92.91550 1.000 15.73166 197 PRO B N 1
ATOM 4033 C CA . PRO B 2 201 ? 4.05653 20.15824 -93.02661 1.000 12.01322 197 PRO B CA 1
ATOM 4034 C C . PRO B 2 201 ? 4.82087 18.92990 -93.48625 1.000 12.59234 197 PRO B C 1
ATOM 4035 O O . PRO B 2 201 ? 6.01242 19.05565 -93.79777 1.000 12.80928 197 PRO B O 1
ATOM 4039 N N . ALA B 2 202 ? 4.19325 17.75496 -93.52999 1.000 8.88257 198 ALA B N 1
ATOM 4040 C CA . ALA B 2 202 ? 4.83200 16.55099 -94.04474 1.000 11.41312 198 ALA B CA 1
ATOM 4041 C C . ALA B 2 202 ? 4.48053 16.25838 -95.49952 1.000 15.01747 198 ALA B C 1
ATOM 4042 O O . ALA B 2 202 ? 4.97162 15.26934 -96.05203 1.000 12.36298 198 ALA B O 1
ATOM 4044 N N . SER B 2 203 ? 3.65251 17.08535 -96.13277 1.000 13.21261 199 SER B N 1
ATOM 4045 C CA . SER B 2 203 ? 3.23772 16.81665 -97.50314 1.000 17.09009 199 SER B CA 1
ATOM 4046 C C . SER B 2 203 ? 4.37093 17.10461 -98.48673 1.000 16.72062 199 SER B C 1
ATOM 4047 O O . SER B 2 203 ? 5.35348 17.78136 -98.17088 1.000 14.87216 199 SER B O 1
ATOM 4050 N N . ASN B 2 204 ? 4.21216 16.58015 -99.70739 1.000 15.44992 200 ASN B N 1
ATOM 4051 C CA . ASN B 2 204 ? 5.23168 16.76523 -100.73589 1.000 18.60500 200 ASN B CA 1
ATOM 4052 C C . ASN B 2 204 ? 5.36322 18.22425 -101.15309 1.000 19.93566 200 ASN B C 1
ATOM 4053 O O . ASN B 2 204 ? 6.43920 18.64466 -101.59077 1.000 18.90037 200 ASN B O 1
ATOM 4058 N N . SER B 2 205 ? 4.29082 19.01193 -101.03286 1.000 13.47726 201 SER B N 1
ATOM 4059 C CA . SER B 2 205 ? 4.39976 20.43176 -101.35336 1.000 20.23843 201 SER B CA 1
ATOM 4060 C C . SER B 2 205 ? 5.30529 21.15162 -100.36161 1.000 20.34329 201 SER B C 1
ATOM 4061 O O . SER B 2 205 ? 6.03824 22.07261 -100.73779 1.000 18.20630 201 SER B O 1
ATOM 4064 N N . ARG B 2 206 ? 5.28295 20.73790 -99.09485 1.000 15.47177 202 ARG B N 1
ATOM 4065 C CA . ARG B 2 206 ? 6.12560 21.36586 -98.08573 1.000 13.18922 202 ARG B CA 1
ATOM 4066 C C . ARG B 2 206 ? 7.48629 20.69536 -97.95455 1.000 13.06674 202 ARG B C 1
ATOM 4067 O O . ARG B 2 206 ? 8.45328 21.35045 -97.55183 1.000 19.38681 202 ARG B O 1
ATOM 4075 N N . VAL B 2 207 ? 7.58244 19.40973 -98.27832 1.000 11.44123 203 VAL B N 1
ATOM 4076 C CA . VAL B 2 207 ? 8.85779 18.69646 -98.29670 1.000 15.15247 203 VAL B CA 1
ATOM 4077 C C . VAL B 2 207 ? 9.01918 18.06278 -99.67331 1.000 12.21797 203 VAL B C 1
ATOM 4078 O O . VAL B 2 207 ? 8.68403 16.88415 -99.85244 1.000 15.20991 203 VAL B O 1
ATOM 4082 N N . PRO B 2 208 ? 9.49810 18.80234 -100.67038 1.000 20.11576 204 PRO B N 1
ATOM 4083 C CA . PRO B 2 208 ? 9.61829 18.24602 -102.02309 1.000 24.33457 204 PRO B CA 1
ATOM 4084 C C . PRO B 2 208 ? 10.59552 17.08630 -102.05058 1.000 14.94145 204 PRO B C 1
ATOM 4085 O O . PRO B 2 208 ? 11.67579 17.15775 -101.44597 1.000 21.79678 204 PRO B O 1
ATOM 4089 N N . PRO B 2 209 ? 10.24993 16.00301 -102.74198 1.000 20.14165 205 PRO B N 1
ATOM 4090 C CA . PRO B 2 209 ? 11.07849 14.79344 -102.68439 1.000 19.07314 205 PRO B CA 1
ATOM 4091 C C . PRO B 2 209 ? 12.46688 15.02491 -103.26258 1.000 25.60787 205 PRO B C 1
ATOM 4092 O O . PRO B 2 209 ? 12.63960 15.72616 -104.26187 1.000 18.59920 205 PRO B O 1
ATOM 4096 N N . LEU B 2 210 ? 13.46063 14.42848 -102.61056 1.000 20.73557 206 LEU B N 1
ATOM 4097 C CA . LEU B 2 210 ? 14.83103 14.44445 -103.08974 1.000 19.05186 206 LEU B CA 1
ATOM 4098 C C . LEU B 2 210 ? 15.02678 13.34687 -104.13293 1.000 16.02970 206 LEU B C 1
ATOM 4099 O O . LEU B 2 210 ? 14.21374 12.42423 -104.23247 1.000 22.53160 206 LEU B O 1
ATOM 4104 N N . PRO B 2 211 ? 16.08620 13.43166 -104.94101 1.000 21.07560 207 PRO B N 1
ATOM 4105 C CA . PRO B 2 211 ? 16.28221 12.42817 -105.99533 1.000 21.42205 207 PRO B CA 1
ATOM 4106 C C . PRO B 2 211 ? 16.43901 11.02370 -105.43169 1.000 25.68093 207 PRO B C 1
ATOM 4107 O O . PRO B 2 211 ? 16.86262 10.82853 -104.29068 1.000 29.36162 207 PRO B O 1
ATOM 4111 N N . ILE B 2 212 ? 16.07989 10.03870 -106.25480 1.000 23.54140 208 ILE B N 1
ATOM 4112 C CA . ILE B 2 212 ? 16.19003 8.62112 -105.90631 1.000 25.97473 208 ILE B CA 1
ATOM 4113 C C . ILE B 2 212 ? 16.89599 7.94833 -107.08147 1.000 34.76879 208 ILE B C 1
ATOM 4114 O O . ILE B 2 212 ? 16.25794 7.53447 -108.05486 1.000 35.55109 208 ILE B O 1
ATOM 4119 N N . GLU B 2 213 ? 18.22368 7.83805 -107.00198 1.000 32.37463 209 GLU B N 1
ATOM 4120 C CA . GLU B 2 213 ? 19.01733 7.31369 -108.10593 1.000 27.67581 209 GLU B CA 1
ATOM 4121 C C . GLU B 2 213 ? 19.61652 5.94040 -107.83541 1.000 35.32425 209 GLU B C 1
ATOM 4122 O O . GLU B 2 213 ? 20.17221 5.33593 -108.75945 1.000 50.67283 209 GLU B O 1
ATOM 4128 N N . GLY B 2 214 ? 19.51490 5.43040 -106.61187 1.000 33.13420 210 GLY B N 1
ATOM 4129 C CA . GLY B 2 214 ? 20.05542 4.13614 -106.27020 1.000 25.84065 210 GLY B CA 1
ATOM 4130 C C . GLY B 2 214 ? 20.01237 3.89990 -104.77476 1.000 19.46396 210 GLY B C 1
ATOM 4131 O O . GLY B 2 214 ? 19.64637 4.78735 -104.00099 1.000 23.80248 210 GLY B O 1
ATOM 4132 N N . PRO B 2 215 ? 20.38492 2.69843 -104.33712 1.000 23.80357 211 PRO B N 1
ATOM 4133 C CA . PRO B 2 215 ? 20.35434 2.39691 -102.90134 1.000 24.15149 211 PRO B CA 1
ATOM 4134 C C . PRO B 2 215 ? 21.40910 3.17413 -102.12769 1.000 22.94346 211 PRO B C 1
ATOM 4135 O O . PRO B 2 215 ? 22.48721 3.49115 -102.63642 1.000 22.92684 211 PRO B O 1
ATOM 4139 N N . ALA B 2 216 ? 21.07906 3.47926 -100.87171 1.000 23.67202 212 ALA B N 1
ATOM 4140 C CA . ALA B 2 216 ? 21.96135 4.26073 -100.01361 1.000 20.08045 212 ALA B CA 1
ATOM 4141 C C . ALA B 2 216 ? 22.90502 3.39854 -99.18564 1.000 19.40020 212 ALA B C 1
ATOM 4142 O O . ALA B 2 216 ? 24.03470 3.82090 -98.91423 1.000 16.31141 212 ALA B O 1
ATOM 4144 N N . TRP B 2 217 ? 22.46870 2.20366 -98.77153 1.000 17.63784 213 TRP B N 1
ATOM 4145 C CA . TRP B 2 217 ? 23.30959 1.30366 -97.99196 1.000 18.49780 213 TRP B CA 1
ATOM 4146 C C . TRP B 2 217 ? 22.68907 -0.08107 -98.01858 1.000 19.58308 213 TRP B C 1
ATOM 4147 O O . TRP B 2 217 ? 21.45485 -0.18770 -97.98284 1.000 22.19027 213 TRP B O 1
ATOM 4158 N N . PRO B 2 218 ? 23.48566 -1.14879 -98.08713 1.000 20.68479 214 PRO B N 1
ATOM 4159 C CA . PRO B 2 218 ? 22.90356 -2.49731 -98.07411 1.000 21.22634 214 PRO B CA 1
ATOM 4160 C C . PRO B 2 218 ? 22.23070 -2.79497 -96.74307 1.000 22.69559 214 PRO B C 1
ATOM 4161 O O . PRO B 2 218 ? 22.75623 -2.47742 -95.67305 1.000 20.63569 214 PRO B O 1
ATOM 4165 N N . LEU B 2 219 ? 21.05618 -3.41931 -96.82414 1.000 21.56209 215 LEU B N 1
ATOM 4166 C CA . LEU B 2 219 ? 20.18072 -3.60305 -95.67491 1.000 22.30329 215 LEU B CA 1
ATOM 4167 C C . LEU B 2 219 ? 19.48140 -4.95193 -95.76471 1.000 24.58419 215 LEU B C 1
ATOM 4168 O O . LEU B 2 219 ? 18.97816 -5.32136 -96.82971 1.000 26.14163 215 LEU B O 1
ATOM 4173 N N . THR B 2 220 ? 19.44983 -5.68220 -94.65070 1.000 20.84510 216 THR B N 1
ATOM 4174 C CA . THR B 2 220 ? 18.64192 -6.88887 -94.52106 1.000 22.53462 216 THR B CA 1
ATOM 4175 C C . THR B 2 220 ? 17.68764 -6.71773 -93.34797 1.000 34.84748 216 THR B C 1
ATOM 4176 O O . THR B 2 220 ? 18.08667 -6.25047 -92.27531 1.000 25.36033 216 THR B O 1
ATOM 4180 N N . VAL B 2 221 ? 16.42872 -7.09796 -93.55103 1.000 30.74388 217 VAL B N 1
ATOM 4181 C CA . VAL B 2 221 ? 15.38250 -6.89810 -92.55560 1.000 28.33775 217 VAL B CA 1
ATOM 4182 C C . VAL B 2 221 ? 14.66503 -8.22061 -92.32649 1.000 39.31773 217 VAL B C 1
ATOM 4183 O O . VAL B 2 221 ? 14.11938 -8.80627 -93.26912 1.000 32.87111 217 VAL B O 1
ATOM 4187 N N . GLN B 2 222 ? 14.66179 -8.68603 -91.07953 1.000 32.24886 218 GLN B N 1
ATOM 4188 C CA . GLN B 2 222 ? 13.85325 -9.83462 -90.69280 1.000 35.94784 218 GLN B CA 1
ATOM 4189 C C . GLN B 2 222 ? 12.44648 -9.34874 -90.36581 1.000 32.94804 218 GLN B C 1
ATOM 4190 O O . GLN B 2 222 ? 12.24109 -8.68985 -89.33804 1.000 31.93273 218 GLN B O 1
ATOM 4196 N N . PRO B 2 223 ? 11.45406 -9.65064 -91.20922 1.000 31.75055 219 PRO B N 1
ATOM 4197 C CA . PRO B 2 223 ? 10.12465 -9.04423 -91.02450 1.000 30.37285 219 PRO B CA 1
ATOM 4198 C C . PRO B 2 223 ? 9.40408 -9.50309 -89.76847 1.000 28.32549 219 PRO B C 1
ATOM 4199 O O . PRO B 2 223 ? 8.43051 -8.85250 -89.36821 1.000 27.59063 219 PRO B O 1
ATOM 4203 N N . GLU B 2 224 ? 9.84409 -10.59115 -89.13144 1.000 28.74132 220 GLU B N 1
ATOM 4204 C CA . GLU B 2 224 ? 9.22023 -11.03227 -87.89004 1.000 29.20370 220 GLU B CA 1
ATOM 4205 C C . GLU B 2 224 ? 9.41714 -10.04065 -86.75035 1.000 22.04423 220 GLU B C 1
ATOM 4206 O O . GLU B 2 224 ? 8.71607 -10.14268 -85.73787 1.000 21.30542 220 GLU B O 1
ATOM 4212 N N . THR B 2 225 ? 10.34470 -9.08895 -86.88647 1.000 18.69085 221 THR B N 1
ATOM 4213 C CA . THR B 2 225 ? 10.53996 -8.08042 -85.85141 1.000 20.34237 221 THR B CA 1
ATOM 4214 C C . THR B 2 225 ? 9.40492 -7.06857 -85.79523 1.000 19.42584 221 THR B C 1
ATOM 4215 O O . THR B 2 225 ? 9.36701 -6.26029 -84.86205 1.000 20.05450 221 THR B O 1
ATOM 4219 N N . GLY B 2 226 ? 8.48640 -7.08955 -86.75937 1.000 23.86792 222 GLY B N 1
ATOM 4220 C CA . GLY B 2 226 ? 7.38434 -6.15298 -86.77439 1.000 19.18147 222 GLY B CA 1
ATOM 4221 C C . GLY B 2 226 ? 7.70057 -4.78992 -87.34869 1.000 20.08404 222 GLY B C 1
ATOM 4222 O O . GLY B 2 226 ? 6.82742 -3.91277 -87.32665 1.000 19.29771 222 GLY B O 1
ATOM 4223 N N A VAL B 2 227 ? 8.91830 -4.58119 -87.85520 0.570 19.74633 223 VAL B N 1
ATOM 4224 N N B VAL B 2 227 ? 8.91526 -4.57126 -87.85192 0.430 19.71029 223 VAL B N 1
ATOM 4225 C CA A VAL B 2 227 ? 9.25971 -3.31856 -88.49835 0.570 19.27230 223 VAL B CA 1
ATOM 4226 C CA B VAL B 2 227 ? 9.24588 -3.28640 -88.45538 0.430 19.27297 223 VAL B CA 1
ATOM 4227 C C A VAL B 2 227 ? 8.39846 -3.14077 -89.73821 0.570 19.53863 223 VAL B C 1
ATOM 4228 C C B VAL B 2 227 ? 8.44331 -3.11561 -89.73818 0.430 19.54412 223 VAL B C 1
ATOM 4229 O O A VAL B 2 227 ? 8.27590 -4.05311 -90.56475 0.570 21.17185 223 VAL B O 1
ATOM 4230 O O B VAL B 2 227 ? 8.39528 -4.01428 -90.58795 0.430 21.20015 223 VAL B O 1
ATOM 4237 N N . ARG B 2 228 ? 7.78680 -1.96505 -89.87152 1.000 16.41045 224 ARG B N 1
ATOM 4238 C CA . ARG B 2 228 ? 6.92364 -1.69328 -91.01362 1.000 23.32866 224 ARG B CA 1
ATOM 4239 C C . ARG B 2 228 ? 7.62821 -0.93661 -92.12994 1.000 20.77823 224 ARG B C 1
ATOM 4240 O O . ARG B 2 228 ? 7.24994 -1.08242 -93.29817 1.000 18.98950 224 ARG B O 1
ATOM 4248 N N . ARG B 2 229 ? 8.63872 -0.13547 -91.80248 1.000 16.92103 225 ARG B N 1
ATOM 4249 C CA . ARG B 2 229 ? 9.33026 0.67120 -92.79801 1.000 19.20196 225 ARG B CA 1
ATOM 4250 C C . ARG B 2 229 ? 10.71106 1.01647 -92.26076 1.000 17.65734 225 ARG B C 1
ATOM 4251 O O . ARG B 2 229 ? 10.89454 1.17216 -91.05144 1.000 19.95520 225 ARG B O 1
ATOM 4259 N N . PHE B 2 230 ? 11.68254 1.12051 -93.16857 1.000 21.50282 226 PHE B N 1
ATOM 4260 C CA . PHE B 2 230 ? 13.06322 1.39968 -92.77588 1.000 16.38547 226 PHE B CA 1
ATOM 4261 C C . PHE B 2 230 ? 13.76228 2.08900 -93.93982 1.000 20.53087 226 PHE B C 1
ATOM 4262 O O . PHE B 2 230 ? 14.07908 1.43993 -94.94393 1.000 19.14941 226 PHE B O 1
ATOM 4270 N N . ALA B 2 231 ? 14.02070 3.38990 -93.79838 1.000 14.51866 227 ALA B N 1
ATOM 4271 C CA . ALA B 2 231 ? 14.57988 4.19976 -94.87039 1.000 18.27766 227 ALA B CA 1
ATOM 4272 C C . ALA B 2 231 ? 15.90460 4.82556 -94.44777 1.000 20.02147 227 ALA B C 1
ATOM 4273 O O . ALA B 2 231 ? 16.11439 5.14892 -93.27303 1.000 17.81170 227 ALA B O 1
ATOM 4275 N N . LEU B 2 232 ? 16.79244 5.00356 -95.42873 1.000 14.23045 228 LEU B N 1
ATOM 4276 C CA . LEU B 2 232 ? 18.12888 5.54927 -95.22372 1.000 14.23577 228 LEU B CA 1
ATOM 4277 C C . LEU B 2 232 ? 18.48519 6.47808 -96.37609 1.000 18.15166 228 LEU B C 1
ATOM 4278 O O . LEU B 2 232 ? 18.19111 6.17234 -97.53493 1.000 15.40997 228 LEU B O 1
ATOM 4283 N N . ARG B 2 233 ? 19.12871 7.60732 -96.05508 1.000 10.85137 229 ARG B N 1
ATOM 4284 C CA . ARG B 2 233 ? 19.64725 8.53964 -97.05684 1.000 12.06247 229 ARG B CA 1
ATOM 4285 C C . ARG B 2 233 ? 20.87949 9.23114 -96.49223 1.000 12.87795 229 ARG B C 1
ATOM 4286 O O . ARG B 2 233 ? 20.86593 9.63717 -95.32116 1.000 12.31110 229 ARG B O 1
ATOM 4294 N N . PRO B 2 234 ? 21.94687 9.37684 -97.27727 1.000 14.21875 230 PRO B N 1
ATOM 4295 C CA . PRO B 2 234 ? 23.16609 10.00530 -96.76439 1.000 11.64857 230 PRO B CA 1
ATOM 4296 C C . PRO B 2 234 ? 23.23768 11.50583 -97.00538 1.000 15.43346 230 PRO B C 1
ATOM 4297 O O . PRO B 2 234 ? 22.63104 12.05976 -97.92449 1.000 12.08157 230 PRO B O 1
ATOM 4301 N N . VAL B 2 235 ? 23.99859 12.16145 -96.13206 1.000 14.42600 231 VAL B N 1
ATOM 4302 C CA . VAL B 2 235 ? 24.43816 13.54171 -96.30598 1.000 13.49589 231 VAL B CA 1
ATOM 4303 C C . VAL B 2 235 ? 25.94974 13.53554 -96.14555 1.000 15.05236 231 VAL B C 1
ATOM 4304 O O . VAL B 2 235 ? 26.45892 13.10282 -95.10410 1.000 13.53584 231 VAL B O 1
ATOM 4308 N N . ILE B 2 236 ? 26.67046 13.99275 -97.16928 1.000 9.50970 232 ILE B N 1
ATOM 4309 C CA . ILE B 2 236 ? 28.12241 13.86330 -97.18020 1.000 11.86209 232 ILE B CA 1
ATOM 4310 C C . ILE B 2 236 ? 28.77146 15.23088 -97.02529 1.000 14.13276 232 ILE B C 1
ATOM 4311 O O . ILE B 2 236 ? 28.20018 16.26837 -97.38057 1.000 13.47929 232 ILE B O 1
ATOM 4316 N N . GLY B 2 237 ? 29.97738 15.22058 -96.46745 1.000 13.84813 233 GLY B N 1
ATOM 4317 C CA . GLY B 2 237 ? 30.78066 16.42755 -96.34804 1.000 14.35724 233 GLY B CA 1
ATOM 4318 C C . GLY B 2 237 ? 30.19826 17.51326 -95.46911 1.000 18.18466 233 GLY B C 1
ATOM 4319 O O . GLY B 2 237 ? 30.28409 18.69547 -95.82212 1.000 18.33136 233 GLY B O 1
ATOM 4320 N N . ILE B 2 238 ? 29.60659 17.14885 -94.32724 1.000 15.55920 234 ILE B N 1
ATOM 4321 C CA . ILE B 2 238 ? 29.15830 18.17806 -93.39671 1.000 17.01060 234 ILE B CA 1
ATOM 4322 C C . ILE B 2 238 ? 30.36991 18.78580 -92.70103 1.000 19.18737 234 ILE B C 1
ATOM 4323 O O . ILE B 2 238 ? 31.41888 18.14553 -92.54466 1.000 17.06676 234 ILE B O 1
ATOM 4328 N N . ASP B 2 239 ? 30.22081 20.03888 -92.28152 1.000 16.75438 235 ASP B N 1
ATOM 4329 C CA . ASP B 2 239 ? 31.30757 20.79895 -91.68065 1.000 16.99160 235 ASP B CA 1
ATOM 4330 C C . ASP B 2 239 ? 31.33740 20.54754 -90.17823 1.000 18.35833 235 ASP B C 1
ATOM 4331 O O . ASP B 2 239 ? 30.37315 20.89955 -89.48633 1.000 16.56768 235 ASP B O 1
ATOM 4336 N N . PRO B 2 240 ? 32.40508 19.95600 -89.63419 1.000 19.56443 236 PRO B N 1
ATOM 4337 C CA . PRO B 2 240 ? 32.45658 19.72683 -88.18010 1.000 21.91363 236 PRO B CA 1
ATOM 4338 C C . PRO B 2 240 ? 32.40510 21.00262 -87.35679 1.000 22.99015 236 PRO B C 1
ATOM 4339 O O . PRO B 2 240 ? 32.00724 20.94878 -86.18681 1.000 25.38773 236 PRO B O 1
ATOM 4343 N N . ALA B 2 241 ? 32.79401 22.14489 -87.92463 1.000 18.80108 237 ALA B N 1
ATOM 4344 C CA . ALA B 2 241 ? 32.79860 23.40341 -87.19122 1.000 23.22620 237 ALA B CA 1
ATOM 4345 C C . ALA B 2 241 ? 31.43823 24.08845 -87.16720 1.000 24.18003 237 ALA B C 1
ATOM 4346 O O . ALA B 2 241 ? 31.25834 25.03877 -86.39836 1.000 25.82395 237 ALA B O 1
ATOM 4348 N N . ALA B 2 242 ? 30.48651 23.63626 -87.97856 1.000 20.12417 238 ALA B N 1
ATOM 4349 C CA . ALA B 2 242 ? 29.19146 24.29543 -88.06063 1.000 21.47201 238 ALA B CA 1
ATOM 4350 C C . ALA B 2 242 ? 28.37829 24.06577 -86.79185 1.000 12.80610 238 ALA B C 1
ATOM 4351 O O . ALA B 2 242 ? 28.51974 23.04807 -86.10831 1.000 20.35842 238 ALA B O 1
ATOM 4353 N N . VAL B 2 243 ? 27.51724 25.03269 -86.48040 1.000 21.03832 239 VAL B N 1
ATOM 4354 C CA . VAL B 2 243 ? 26.59603 24.94005 -85.35496 1.000 19.70236 239 VAL B CA 1
ATOM 4355 C C . VAL B 2 243 ? 25.20637 25.32905 -85.83702 1.000 16.90941 239 VAL B C 1
ATOM 4356 O O . VAL B 2 243 ? 25.05096 26.11127 -86.78039 1.000 15.65875 239 VAL B O 1
ATOM 4360 N N . SER B 2 244 ? 24.19184 24.77368 -85.18272 1.000 16.24840 240 SER B N 1
ATOM 4361 C CA . SER B 2 244 ? 22.82124 25.04258 -85.58824 1.000 16.94409 240 SER B CA 1
ATOM 4362 C C . SER B 2 244 ? 22.50390 26.52514 -85.40437 1.000 16.61808 240 SER B C 1
ATOM 4363 O O . SER B 2 244 ? 22.98112 27.14924 -84.44784 1.000 14.41733 240 SER B O 1
ATOM 4366 N N . PRO B 2 245 ? 21.72124 27.12098 -86.29954 1.000 18.37295 241 PRO B N 1
ATOM 4367 C CA . PRO B 2 245 ? 21.33826 28.52545 -86.12734 1.000 16.70738 241 PRO B CA 1
ATOM 4368 C C . PRO B 2 245 ? 20.45661 28.70984 -84.90356 1.000 15.26034 241 PRO B C 1
ATOM 4369 O O . PRO B 2 245 ? 19.85743 27.76617 -84.38361 1.000 12.85444 241 PRO B O 1
ATOM 4373 N N . TRP B 2 246 ? 20.37539 29.96509 -84.45422 1.000 15.85376 242 TRP B N 1
ATOM 4374 C CA . TRP B 2 246 ? 19.69504 30.26000 -83.19613 1.000 14.91707 242 TRP B CA 1
ATOM 4375 C C . TRP B 2 246 ? 18.21201 29.91569 -83.25786 1.000 11.29997 242 TRP B C 1
ATOM 4376 O O . TRP B 2 246 ? 17.64967 29.42127 -82.27457 1.000 12.40844 242 TRP B O 1
ATOM 4387 N N . TRP B 2 247 ? 17.55620 30.17470 -84.39553 1.000 12.78617 243 TRP B N 1
ATOM 4388 C CA . TRP B 2 247 ? 16.13155 29.86152 -84.49299 1.000 13.41482 243 TRP B CA 1
ATOM 4389 C C . TRP B 2 247 ? 15.87010 28.38144 -84.25226 1.000 12.22780 243 TRP B C 1
ATOM 4390 O O . TRP B 2 247 ? 14.82883 28.01932 -83.69070 1.000 11.55729 243 TRP B O 1
ATOM 4401 N N . LEU B 2 248 ? 16.80510 27.51625 -84.65000 1.000 12.07762 244 LEU B N 1
ATOM 4402 C CA . LEU B 2 248 ? 16.63466 26.08430 -84.43458 1.000 13.31658 244 LEU B CA 1
ATOM 4403 C C . LEU B 2 248 ? 16.96525 25.70150 -82.99628 1.000 13.90960 244 LEU B C 1
ATOM 4404 O O . LEU B 2 248 ? 16.21125 24.95815 -82.35823 1.000 13.13823 244 LEU B O 1
ATOM 4409 N N . GLN B 2 249 ? 18.08858 26.19745 -82.46797 1.000 9.70107 245 GLN B N 1
ATOM 4410 C CA . GLN B 2 249 ? 18.44824 25.88553 -81.08743 1.000 13.54929 245 GLN B CA 1
ATOM 4411 C C . GLN B 2 249 ? 17.39285 26.39694 -80.11550 1.000 12.05294 245 GLN B C 1
ATOM 4412 O O . GLN B 2 249 ? 17.11244 25.75679 -79.09606 1.000 14.53009 245 GLN B O 1
ATOM 4418 N N . ARG B 2 250 ? 16.79491 27.54868 -80.41912 1.000 10.18854 246 ARG B N 1
ATOM 4419 C CA . ARG B 2 250 ? 15.78639 28.12309 -79.53667 1.000 13.61097 246 ARG B CA 1
ATOM 4420 C C . ARG B 2 250 ? 14.53862 27.24884 -79.48214 1.000 11.38574 246 ARG B C 1
ATOM 4421 O O . ARG B 2 250 ? 14.00936 26.97518 -78.39899 1.000 12.27607 246 ARG B O 1
ATOM 4429 N N . ARG B 2 251 ? 14.05077 26.80073 -80.64326 1.000 10.80970 247 ARG B N 1
ATOM 4430 C CA . ARG B 2 251 ? 12.84920 25.97022 -80.65581 1.000 14.64968 247 ARG B CA 1
ATOM 4431 C C . ARG B 2 251 ? 13.08645 24.64213 -79.94334 1.000 12.00996 247 ARG B C 1
ATOM 4432 O O . ARG B 2 251 ? 12.21117 24.15611 -79.21769 1.000 11.15477 247 ARG B O 1
ATOM 4440 N N . LEU B 2 252 ? 14.26904 24.04660 -80.12278 1.000 9.97753 248 LEU B N 1
ATOM 4441 C CA . LEU B 2 252 ? 14.61447 22.85803 -79.34668 1.000 13.01792 248 LEU B CA 1
ATOM 4442 C C . LEU B 2 252 ? 14.56773 23.14603 -77.85063 1.000 13.73380 248 LEU B C 1
ATOM 4443 O O . LEU B 2 252 ? 14.00559 22.36133 -77.07592 1.000 12.25428 248 LEU B O 1
ATOM 4448 N N . LEU B 2 253 ? 15.14691 24.27418 -77.42877 1.000 11.08750 249 LEU B N 1
ATOM 4449 C CA . LEU B 2 253 ? 15.19068 24.60511 -76.00741 1.000 15.40121 249 LEU B CA 1
ATOM 4450 C C . LEU B 2 253 ? 13.78894 24.75272 -75.43051 1.000 14.11310 249 LEU B C 1
ATOM 4451 O O . LEU B 2 253 ? 13.49216 24.22040 -74.35508 1.000 13.88233 249 LEU B O 1
ATOM 4456 N N . LEU B 2 254 ? 12.90831 25.46120 -76.14000 1.000 13.63959 250 LEU B N 1
ATOM 4457 C CA . LEU B 2 254 ? 11.55236 25.67635 -75.65125 1.000 12.59092 250 LEU B CA 1
ATOM 4458 C C . LEU B 2 254 ? 10.72334 24.40028 -75.65806 1.000 16.14160 250 LEU B C 1
ATOM 4459 O O . LEU B 2 254 ? 9.72255 24.32757 -74.93755 1.000 17.93773 250 LEU B O 1
ATOM 4464 N N . CYS B 2 255 ? 11.11262 23.39936 -76.44653 1.000 11.40495 251 CYS B N 1
ATOM 4465 C CA . CYS B 2 255 ? 10.48738 22.08358 -76.40544 1.000 12.85476 251 CYS B CA 1
ATOM 4466 C C . CYS B 2 255 ? 11.15703 21.14215 -75.41082 1.000 17.11310 251 CYS B C 1
ATOM 4467 O O . CYS B 2 255 ? 10.77977 19.96770 -75.34350 1.000 16.70011 251 CYS B O 1
ATOM 4470 N N . GLY B 2 256 ? 12.14579 21.61739 -74.65753 1.000 16.08483 252 GLY B N 1
ATOM 4471 C CA . GLY B 2 256 ? 12.78667 20.80500 -73.64093 1.000 16.44756 252 GLY B CA 1
ATOM 4472 C C . GLY B 2 256 ? 13.94807 19.95797 -74.10966 1.000 24.05484 252 GLY B C 1
ATOM 4473 O O . GLY B 2 256 ? 14.28770 18.97669 -73.43862 1.000 20.88586 252 GLY B O 1
ATOM 4474 N N . ILE B 2 257 ? 14.57490 20.29930 -75.23240 1.000 17.38616 253 ILE B N 1
ATOM 4475 C CA . ILE B 2 257 ? 15.66743 19.51355 -75.79224 1.000 16.31717 253 ILE B CA 1
ATOM 4476 C C . ILE B 2 257 ? 16.88952 20.41025 -75.92874 1.000 19.18347 253 ILE B C 1
ATOM 4477 O O . ILE B 2 257 ? 16.80014 21.51206 -76.48254 1.000 20.76028 253 ILE B O 1
ATOM 4482 N N . ARG B 2 258 ? 18.02322 19.94121 -75.41324 1.000 19.07033 254 ARG B N 1
ATOM 4483 C CA . ARG B 2 258 ? 19.27128 20.68509 -75.50672 1.000 23.54061 254 ARG B CA 1
ATOM 4484 C C . ARG B 2 258 ? 19.91288 20.48845 -76.87341 1.000 16.80870 254 ARG B C 1
ATOM 4485 O O . ARG B 2 258 ? 19.89959 19.38713 -77.43017 1.000 24.72625 254 ARG B O 1
ATOM 4493 N N . ALA B 2 259 ? 20.48080 21.56407 -77.41041 1.000 14.74316 255 ALA B N 1
ATOM 4494 C CA . ALA B 2 259 ? 21.18761 21.49060 -78.68071 1.000 25.40485 255 ALA B CA 1
ATOM 4495 C C . ALA B 2 259 ? 22.59134 20.93729 -78.47001 1.000 24.12622 255 ALA B C 1
ATOM 4496 O O . ALA B 2 259 ? 23.25566 21.25669 -77.48103 1.000 26.56127 255 ALA B O 1
ATOM 4498 N N . THR B 2 260 ? 23.03986 20.09572 -79.40347 1.000 24.47260 256 THR B N 1
ATOM 4499 C CA . THR B 2 260 ? 24.36943 19.50179 -79.30342 1.000 23.47223 256 THR B CA 1
ATOM 4500 C C . THR B 2 260 ? 25.18714 19.74495 -80.56786 1.000 27.41434 256 THR B C 1
ATOM 4501 O O . THR B 2 260 ? 26.26988 20.33511 -80.50331 1.000 27.12921 256 THR B O 1
ATOM 4505 N N . CYS B 2 261 ? 24.69354 19.29110 -81.71510 1.000 16.31438 257 CYS B N 1
ATOM 4506 C CA . CYS B 2 261 ? 25.39539 19.47167 -82.97777 1.000 17.63996 257 CYS B CA 1
ATOM 4507 C C . CYS B 2 261 ? 24.37306 19.44108 -84.10191 1.000 15.08790 257 CYS B C 1
ATOM 4508 O O . CYS B 2 261 ? 23.27358 18.90431 -83.92606 1.000 15.46982 257 CYS B O 1
ATOM 4511 N N . PRO B 2 262 ? 24.70547 20.00302 -85.27462 1.000 16.19697 258 PRO B N 1
ATOM 4512 C CA . PRO B 2 262 ? 23.70257 20.10253 -86.35332 1.000 14.13600 258 PRO B CA 1
ATOM 4513 C C . PRO B 2 262 ? 23.03507 18.78782 -86.72549 1.000 19.02007 258 PRO B C 1
ATOM 4514 O O . PRO B 2 262 ? 21.81704 18.76808 -86.92709 1.000 12.71594 258 PRO B O 1
ATOM 4518 N N . ALA B 2 263 ? 23.78606 17.68774 -86.81685 1.000 14.79450 259 ALA B N 1
ATOM 4519 C CA . ALA B 2 263 ? 23.18256 16.42694 -87.24026 1.000 14.53769 259 ALA B CA 1
ATOM 4520 C C . ALA B 2 263 ? 22.14791 15.93675 -86.23274 1.000 17.47220 259 ALA B C 1
ATOM 4521 O O . ALA B 2 263 ? 21.05864 15.49303 -86.61916 1.000 12.88536 259 ALA B O 1
ATOM 4523 N N . VAL B 2 264 ? 22.46441 16.01453 -84.93825 1.000 13.52055 260 VAL B N 1
ATOM 4524 C CA . VAL B 2 264 ? 21.52913 15.55297 -83.91671 1.000 11.68968 260 VAL B CA 1
ATOM 4525 C C . VAL B 2 264 ? 20.39164 16.55215 -83.73712 1.000 11.82309 260 VAL B C 1
ATOM 4526 O O . VAL B 2 264 ? 19.23207 16.16290 -83.55166 1.000 11.22958 260 VAL B O 1
ATOM 4530 N N . ASP B 2 265 ? 20.70260 17.85096 -83.78887 1.000 10.28120 261 ASP B N 1
ATOM 4531 C CA . ASP B 2 265 ? 19.66982 18.87658 -83.64986 1.000 15.45183 261 ASP B CA 1
ATOM 4532 C C . ASP B 2 265 ? 18.59747 18.74193 -84.72690 1.000 11.73158 261 ASP B C 1
ATOM 4533 O O . ASP B 2 265 ? 17.40446 18.91216 -84.44956 1.000 13.17805 261 ASP B O 1
ATOM 4538 N N . VAL B 2 266 ? 19.00333 18.45092 -85.96450 1.000 11.23804 262 VAL B N 1
ATOM 4539 C CA . VAL B 2 266 ? 18.03695 18.35736 -87.05626 1.000 10.85306 262 VAL B CA 1
ATOM 4540 C C . VAL B 2 266 ? 17.10619 17.16657 -86.85433 1.000 11.63174 262 VAL B C 1
ATOM 4541 O O . VAL B 2 266 ? 15.89326 17.26822 -87.07941 1.000 12.53315 262 VAL B O 1
ATOM 4545 N N . THR B 2 267 ? 17.64699 16.02081 -86.42492 1.000 8.45479 263 THR B N 1
ATOM 4546 C CA . THR B 2 267 ? 16.78863 14.85812 -86.21072 1.000 12.55042 263 THR B CA 1
ATOM 4547 C C . THR B 2 267 ? 15.79981 15.10693 -85.07532 1.000 11.62558 263 THR B C 1
ATOM 4548 O O . THR B 2 267 ? 14.63986 14.68534 -85.15231 1.000 13.32972 263 THR B O 1
ATOM 4552 N N . ASN B 2 268 ? 16.23185 15.80509 -84.02331 1.000 10.75671 264 ASN B N 1
ATOM 4553 C CA . ASN B 2 268 ? 15.31265 16.16200 -82.94569 1.000 11.21395 264 ASN B CA 1
ATOM 4554 C C . ASN B 2 268 ? 14.29014 17.19328 -83.40737 1.000 8.96767 264 ASN B C 1
ATOM 4555 O O . ASN B 2 268 ? 13.11131 17.11173 -83.04300 1.000 9.11594 264 ASN B O 1
ATOM 4560 N N . TYR B 2 269 ? 14.72585 18.17697 -84.19748 1.000 7.65052 265 TYR B N 1
ATOM 4561 C CA . TYR B 2 269 ? 13.81259 19.21675 -84.66332 1.000 11.82593 265 TYR B CA 1
ATOM 4562 C C . TYR B 2 269 ? 12.72163 18.62786 -85.55119 1.000 12.81068 265 TYR B C 1
ATOM 4563 O O . TYR B 2 269 ? 11.53646 18.95082 -85.39770 1.000 11.12868 265 TYR B O 1
ATOM 4572 N N . VAL B 2 270 ? 13.10426 17.74827 -86.48037 1.000 9.93760 266 VAL B N 1
ATOM 4573 C CA . VAL B 2 270 ? 12.12582 17.15542 -87.38681 1.000 11.71375 266 VAL B CA 1
ATOM 4574 C C . VAL B 2 270 ? 11.20266 16.20048 -86.63695 1.000 13.05247 266 VAL B C 1
ATOM 4575 O O . VAL B 2 270 ? 10.01021 16.09528 -86.95358 1.000 9.50294 266 VAL B O 1
ATOM 4579 N N . MET B 2 271 ? 11.72970 15.49814 -85.62816 1.000 10.05056 267 MET B N 1
ATOM 4580 C CA . MET B 2 271 ? 10.88108 14.66290 -84.78137 1.000 10.68469 267 MET B CA 1
ATOM 4581 C C . MET B 2 271 ? 9.78304 15.49179 -84.12317 1.000 13.32238 267 MET B C 1
ATOM 4582 O O . MET B 2 271 ? 8.61446 15.08954 -84.09659 1.000 10.08757 267 MET B O 1
ATOM 4587 N N . LEU B 2 272 ? 10.14635 16.65548 -83.57729 1.000 10.03241 268 LEU B N 1
ATOM 4588 C CA . LEU B 2 272 ? 9.15425 17.53685 -82.96723 1.000 9.66316 268 LEU B CA 1
ATOM 4589 C C . LEU B 2 272 ? 8.19548 18.09950 -84.00908 1.000 11.38300 268 LEU B C 1
ATOM 4590 O O . LEU B 2 272 ? 6.99435 18.23719 -83.74515 1.000 13.04174 268 LEU B O 1
ATOM 4595 N N . GLU B 2 273 ? 8.70958 18.44063 -85.19343 1.000 9.21655 269 GLU B N 1
ATOM 4596 C CA . GLU B 2 273 ? 7.87447 19.06216 -86.21725 1.000 12.16658 269 GLU B CA 1
ATOM 4597 C C . GLU B 2 273 ? 6.84789 18.08066 -86.77020 1.000 12.97499 269 GLU B C 1
ATOM 4598 O O . GLU B 2 273 ? 5.65386 18.39356 -86.84272 1.000 10.74538 269 GLU B O 1
ATOM 4604 N N . LEU B 2 274 ? 7.29513 16.88607 -87.16669 1.000 8.22901 270 LEU B N 1
ATOM 4605 C CA . LEU B 2 274 ? 6.46186 15.95413 -87.91416 1.000 12.34217 270 LEU B CA 1
ATOM 4606 C C . LEU B 2 274 ? 6.00295 14.74110 -87.11783 1.000 14.36206 270 LEU B C 1
ATOM 4607 O O . LEU B 2 274 ? 5.07823 14.05112 -87.56118 1.000 10.56230 270 LEU B O 1
ATOM 4612 N N . GLY B 2 275 ? 6.61341 14.46055 -85.96818 1.000 9.48736 271 GLY B N 1
ATOM 4613 C CA . GLY B 2 275 ? 6.21840 13.32986 -85.15387 1.000 8.92314 271 GLY B CA 1
ATOM 4614 C C . GLY B 2 275 ? 6.93295 12.03680 -85.47114 1.000 12.41565 271 GLY B C 1
ATOM 4615 O O . GLY B 2 275 ? 6.61358 11.00440 -84.86629 1.000 13.28470 271 GLY B O 1
ATOM 4616 N N . HIS B 2 276 ? 7.88564 12.05839 -86.39282 1.000 10.60645 272 HIS B N 1
ATOM 4617 C CA . HIS B 2 276 ? 8.60017 10.85827 -86.80545 1.000 9.39785 272 HIS B CA 1
ATOM 4618 C C . HIS B 2 276 ? 10.01402 10.91384 -86.24887 1.000 11.10114 272 HIS B C 1
ATOM 4619 O O . HIS B 2 276 ? 10.81713 11.74682 -86.70113 1.000 10.63650 272 HIS B O 1
ATOM 4626 N N . PRO B 2 277 ? 10.36334 10.07426 -85.27370 1.000 12.34617 273 PRO B N 1
ATOM 4627 C CA . PRO B 2 277 ? 11.73237 10.08853 -84.74778 1.000 13.96845 273 PRO B CA 1
ATOM 4628 C C . PRO B 2 277 ? 12.74486 9.80926 -85.84651 1.000 10.60170 273 PRO B C 1
ATOM 4629 O O . PRO B 2 277 ? 12.47155 9.08242 -86.80374 1.000 12.88649 273 PRO B O 1
ATOM 4633 N N . MET B 2 278 ? 13.91957 10.42049 -85.70681 1.000 10.34247 274 MET B N 1
ATOM 4634 C CA . MET B 2 278 ? 14.98233 10.31629 -86.69531 1.000 16.05403 274 MET B CA 1
ATOM 4635 C C . MET B 2 278 ? 16.30690 10.11674 -85.97568 1.000 15.77559 274 MET B C 1
ATOM 4636 O O . MET B 2 278 ? 16.49490 10.58906 -84.85255 1.000 15.78843 274 MET B O 1
ATOM 4641 N N . HIS B 2 279 ? 17.23011 9.41657 -86.62798 1.000 11.94393 275 HIS B N 1
ATOM 4642 C CA . HIS B 2 279 ? 18.53695 9.19462 -86.02876 1.000 14.61019 275 HIS B CA 1
ATOM 4643 C C . HIS B 2 279 ? 19.63268 9.34308 -87.07110 1.000 16.53501 275 HIS B C 1
ATOM 4644 O O . HIS B 2 279 ? 19.51280 8.84219 -88.19292 1.000 17.49950 275 HIS B O 1
ATOM 4651 N N . ALA B 2 280 ? 20.70630 10.02161 -86.68087 1.000 16.61677 276 ALA B N 1
ATOM 4652 C CA . ALA B 2 280 ? 21.86933 10.22195 -87.53142 1.000 16.38808 276 ALA B CA 1
ATOM 4653 C C . ALA B 2 280 ? 22.97159 9.25149 -87.12950 1.000 13.87845 276 ALA B C 1
ATOM 4654 O O . ALA B 2 280 ? 23.34656 9.18215 -85.95505 1.000 15.82392 276 ALA B O 1
ATOM 4656 N N . HIS B 2 281 ? 23.47583 8.50142 -88.10319 1.000 15.30742 277 HIS B N 1
ATOM 4657 C CA . HIS B 2 281 ? 24.62069 7.62096 -87.92360 1.000 13.98091 277 HIS B CA 1
ATOM 4658 C C . HIS B 2 281 ? 25.82906 8.21868 -88.62877 1.000 16.94366 277 HIS B C 1
ATOM 4659 O O . HIS B 2 281 ? 25.70418 8.76948 -89.72564 1.000 17.81606 277 HIS B O 1
ATOM 4666 N N . ASP B 2 282 ? 26.99928 8.10539 -88.00685 1.000 15.39252 278 ASP B N 1
ATOM 4667 C CA . ASP B 2 282 ? 28.24167 8.36520 -88.72613 1.000 16.61345 278 ASP B CA 1
ATOM 4668 C C . ASP B 2 282 ? 28.45980 7.21447 -89.69966 1.000 18.10222 278 ASP B C 1
ATOM 4669 O O . ASP B 2 282 ? 28.75272 6.08857 -89.28341 1.000 17.20622 278 ASP B O 1
ATOM 4674 N N . ARG B 2 283 ? 28.29132 7.48563 -90.99652 1.000 18.45584 279 ARG B N 1
ATOM 4675 C CA . ARG B 2 283 ? 28.38690 6.41682 -91.98499 1.000 17.37243 279 ARG B CA 1
ATOM 4676 C C . ARG B 2 283 ? 29.78135 5.81050 -92.01829 1.000 20.29806 279 ARG B C 1
ATOM 4677 O O . ARG B 2 283 ? 29.92962 4.60743 -92.26688 1.000 16.26645 279 ARG B O 1
ATOM 4685 N N . ASN B 2 284 ? 30.81018 6.61790 -91.75600 1.000 13.71929 280 ASN B N 1
ATOM 4686 C CA . ASN B 2 284 ? 32.18022 6.12510 -91.78209 1.000 17.79675 280 ASN B CA 1
ATOM 4687 C C . ASN B 2 284 ? 32.48582 5.16505 -90.63880 1.000 23.10693 280 ASN B C 1
ATOM 4688 O O . ASN B 2 284 ? 33.54544 4.53099 -90.65676 1.000 24.26191 280 ASN B O 1
ATOM 4693 N N . ARG B 2 285 ? 31.58821 5.02801 -89.66165 1.000 16.65818 281 ARG B N 1
ATOM 4694 C CA . ARG B 2 285 ? 31.75516 4.06265 -88.58356 1.000 22.54700 281 ARG B CA 1
ATOM 4695 C C . ARG B 2 285 ? 30.85154 2.84572 -88.73463 1.000 24.17706 281 ARG B C 1
ATOM 4696 O O . ARG B 2 285 ? 30.83261 1.99014 -87.84426 1.000 20.04824 281 ARG B O 1
ATOM 4704 N N . ILE B 2 286 ? 30.11133 2.74554 -89.83482 1.000 15.86067 282 ILE B N 1
ATOM 4705 C CA . ILE B 2 286 ? 29.32240 1.55914 -90.14316 1.000 22.45858 282 ILE B CA 1
ATOM 4706 C C . ILE B 2 286 ? 30.20727 0.58023 -90.90164 1.000 25.41775 282 ILE B C 1
ATOM 4707 O O . ILE B 2 286 ? 30.92418 0.97166 -91.83042 1.000 26.50471 282 ILE B O 1
ATOM 4712 N N . SER B 2 287 ? 30.16017 -0.69244 -90.51012 1.000 24.06569 283 SER B N 1
ATOM 4713 C CA . SER B 2 287 ? 30.99245 -1.73797 -91.10517 1.000 27.59516 283 SER B CA 1
ATOM 4714 C C . SER B 2 287 ? 30.08946 -2.78274 -91.75422 1.000 26.51018 283 SER B C 1
ATOM 4715 O O . SER B 2 287 ? 29.53774 -3.64852 -91.06804 1.000 26.96427 283 SER B O 1
ATOM 4718 N N . GLY B 2 288 ? 29.94047 -2.70467 -93.07261 1.000 23.71522 284 GLY B N 1
ATOM 4719 C CA . GLY B 2 288 ? 29.21521 -3.72693 -93.79743 1.000 26.47698 284 GLY B CA 1
ATOM 4720 C C . GLY B 2 288 ? 27.71305 -3.50189 -93.82153 1.000 22.96392 284 GLY B C 1
ATOM 4721 O O . GLY B 2 288 ? 27.20486 -2.39241 -93.64025 1.000 24.06972 284 GLY B O 1
ATOM 4722 N N . THR B 2 289 ? 26.99641 -4.59964 -94.04950 1.000 25.40441 285 THR B N 1
ATOM 4723 C CA . THR B 2 289 ? 25.55023 -4.54924 -94.21590 1.000 27.70142 285 THR B CA 1
ATOM 4724 C C . THR B 2 289 ? 24.85701 -4.21742 -92.89957 1.000 21.45721 285 THR B C 1
ATOM 4725 O O . THR B 2 289 ? 25.21496 -4.73907 -91.84060 1.000 24.29128 285 THR B O 1
ATOM 4729 N N . LEU B 2 290 ? 23.86108 -3.33587 -92.97054 1.000 21.36828 286 LEU B N 1
ATOM 4730 C CA . LEU B 2 290 ? 22.99454 -3.07624 -91.82905 1.000 20.94886 286 LEU B CA 1
ATOM 4731 C C . LEU B 2 290 ? 21.91705 -4.15244 -91.75626 1.000 22.22113 286 LEU B C 1
ATOM 4732 O O . LEU B 2 290 ? 21.26035 -4.45551 -92.75789 1.000 25.25599 286 LEU B O 1
ATOM 4737 N N . GLY B 2 291 ? 21.74177 -4.73068 -90.58201 1.000 21.31086 287 GLY B N 1
ATOM 4738 C CA . GLY B 2 291 ? 20.74651 -5.77320 -90.38737 1.000 21.72064 287 GLY B CA 1
ATOM 4739 C C . GLY B 2 291 ? 19.82043 -5.45313 -89.23577 1.000 24.85495 287 GLY B C 1
ATOM 4740 O O . GLY B 2 291 ? 20.25825 -5.00246 -88.17765 1.000 22.56449 287 GLY B O 1
ATOM 4741 N N . VAL B 2 292 ? 18.52984 -5.68729 -89.45580 1.000 17.35576 288 VAL B N 1
ATOM 4742 C CA . VAL B 2 292 ? 17.50801 -5.54116 -88.42423 1.000 18.93561 288 VAL B CA 1
ATOM 4743 C C . VAL B 2 292 ? 17.05158 -6.93725 -88.02413 1.000 20.97987 288 VAL B C 1
ATOM 4744 O O . VAL B 2 292 ? 16.51153 -7.68404 -88.85107 1.000 22.04027 288 VAL B O 1
ATOM 4748 N N . ARG B 2 293 ? 17.27142 -7.28963 -86.75904 1.000 19.45895 289 ARG B N 1
ATOM 4749 C CA . ARG B 2 293 ? 16.97794 -8.62854 -86.27011 1.000 24.69945 289 ARG B CA 1
ATOM 4750 C C . ARG B 2 293 ? 16.69384 -8.56610 -84.77778 1.000 23.84092 289 ARG B C 1
ATOM 4751 O O . ARG B 2 293 ? 17.06510 -7.60739 -84.09520 1.000 22.85344 289 ARG B O 1
ATOM 4759 N N . PHE B 2 294 ? 16.03143 -9.60783 -84.27702 1.000 21.27378 290 PHE B N 1
ATOM 4760 C CA . PHE B 2 294 ? 15.90414 -9.78036 -82.83753 1.000 20.16383 290 PHE B CA 1
ATOM 4761 C C . PHE B 2 294 ? 17.27710 -9.99374 -82.21463 1.000 21.59967 290 PHE B C 1
ATOM 4762 O O . PHE B 2 294 ? 18.18326 -10.56269 -82.83117 1.000 21.34301 290 PHE B O 1
ATOM 4770 N N . ALA B 2 295 ? 17.42620 -9.53177 -80.97764 1.000 19.74402 291 ALA B N 1
ATOM 4771 C CA . ALA B 2 295 ? 18.61902 -9.84763 -80.20794 1.000 20.34412 291 ALA B CA 1
ATOM 4772 C C . ALA B 2 295 ? 18.62113 -11.32479 -79.82118 1.000 21.70453 291 ALA B C 1
ATOM 4773 O O . ALA B 2 295 ? 17.56979 -11.95959 -79.70127 1.000 17.57539 291 ALA B O 1
ATOM 4775 N N . ARG B 2 296 ? 19.81743 -11.87411 -79.63197 1.000 17.33814 292 ARG B N 1
ATOM 4776 C CA . ARG B 2 296 ? 19.95360 -13.25191 -79.18444 1.000 24.90373 292 ARG B CA 1
ATOM 4777 C C . ARG B 2 296 ? 20.09021 -13.30806 -77.66281 1.000 25.90319 292 ARG B C 1
ATOM 4778 O O . ARG B 2 296 ? 20.32031 -12.29800 -76.99413 1.000 22.16425 292 ARG B O 1
ATOM 4786 N N . SER B 2 297 ? 19.92979 -14.51306 -77.11589 1.000 18.99478 293 SER B N 1
ATOM 4787 C CA . SER B 2 297 ? 19.99776 -14.69817 -75.67119 1.000 22.01918 293 SER B CA 1
ATOM 4788 C C . SER B 2 297 ? 21.34891 -14.24184 -75.13472 1.000 22.14238 293 SER B C 1
ATOM 4789 O O . SER B 2 297 ? 22.39722 -14.56787 -75.69779 1.000 20.76036 293 SER B O 1
ATOM 4792 N N . GLY B 2 298 ? 21.31802 -13.47074 -74.04960 1.000 21.63642 294 GLY B N 1
ATOM 4793 C CA . GLY B 2 298 ? 22.53682 -12.98109 -73.43794 1.000 23.39506 294 GLY B CA 1
ATOM 4794 C C . GLY B 2 298 ? 23.29839 -11.94572 -74.23364 1.000 30.52611 294 GLY B C 1
ATOM 4795 O O . GLY B 2 298 ? 24.42936 -11.61510 -73.86319 1.000 29.59055 294 GLY B O 1
ATOM 4796 N N . GLU B 2 299 ? 22.72606 -11.42426 -75.31567 1.000 24.52896 295 GLU B N 1
ATOM 4797 C CA . GLU B 2 299 ? 23.38828 -10.37710 -76.08006 1.000 26.69324 295 GLU B CA 1
ATOM 4798 C C . GLU B 2 299 ? 23.29011 -9.05046 -75.33244 1.000 24.69154 295 GLU B C 1
ATOM 4799 O O . GLU B 2 299 ? 22.33186 -8.79926 -74.59576 1.000 24.74185 295 GLU B O 1
ATOM 4805 N N . THR B 2 300 ? 24.31057 -8.21013 -75.50050 1.000 22.58767 296 THR B N 1
ATOM 4806 C CA . THR B 2 300 ? 24.34018 -6.88714 -74.89139 1.000 26.16459 296 THR B CA 1
ATOM 4807 C C . THR B 2 300 ? 24.70291 -5.84888 -75.94477 1.000 26.47762 296 THR B C 1
ATOM 4808 O O . THR B 2 300 ? 25.16577 -6.17453 -77.04168 1.000 26.86323 296 THR B O 1
ATOM 4812 N N . ALA B 2 301 ? 24.49366 -4.58168 -75.59132 1.000 26.35428 297 ALA B N 1
ATOM 4813 C CA . ALA B 2 301 ? 24.84183 -3.47030 -76.46421 1.000 28.16547 297 ALA B CA 1
ATOM 4814 C C . ALA B 2 301 ? 25.04579 -2.22193 -75.61734 1.000 25.41461 297 ALA B C 1
ATOM 4815 O O . ALA B 2 301 ? 24.34140 -2.01579 -74.62624 1.000 23.29025 297 ALA B O 1
ATOM 4817 N N . VAL B 2 302 ? 26.00887 -1.39888 -76.01398 1.000 17.83189 298 VAL B N 1
ATOM 4818 C CA . VAL B 2 302 ? 26.29761 -0.13657 -75.34359 1.000 18.79214 298 VAL B CA 1
ATOM 4819 C C . VAL B 2 302 ? 25.58647 0.96480 -76.11786 1.000 22.51688 298 VAL B C 1
ATOM 4820 O O . VAL B 2 302 ? 25.91239 1.23203 -77.27990 1.000 19.83871 298 VAL B O 1
ATOM 4824 N N . THR B 2 303 ? 24.60444 1.59822 -75.48406 1.000 19.77641 299 THR B N 1
ATOM 4825 C CA . THR B 2 303 ? 23.91071 2.70408 -76.11915 1.000 23.73577 299 THR B CA 1
ATOM 4826 C C . THR B 2 303 ? 24.79797 3.94937 -76.12018 1.000 29.22700 299 THR B C 1
ATOM 4827 O O . THR B 2 303 ? 25.84275 4.00433 -75.46380 1.000 22.78836 299 THR B O 1
ATOM 4831 N N . LEU B 2 304 ? 24.37073 4.96411 -76.87758 1.000 26.22296 300 LEU B N 1
ATOM 4832 C CA . LEU B 2 304 ? 25.19993 6.15028 -77.06621 1.000 29.19014 300 LEU B CA 1
ATOM 4833 C C . LEU B 2 304 ? 25.38323 6.96180 -75.78975 1.000 31.44864 300 LEU B C 1
ATOM 4834 O O . LEU B 2 304 ? 26.13751 7.93978 -75.80598 1.000 31.97079 300 LEU B O 1
ATOM 4839 N N . ASP B 2 305 ? 24.71602 6.59249 -74.69827 1.000 32.10472 301 ASP B N 1
ATOM 4840 C CA . ASP B 2 305 ? 24.98485 7.16551 -73.38766 1.000 32.59848 301 ASP B CA 1
ATOM 4841 C C . ASP B 2 305 ? 26.12209 6.45105 -72.66572 1.000 36.53690 301 ASP B C 1
ATOM 4842 O O . ASP B 2 305 ? 26.37783 6.74188 -71.49273 1.000 38.34665 301 ASP B O 1
ATOM 4847 N N . GLY B 2 306 ? 26.80147 5.52313 -73.33922 1.000 28.58500 302 GLY B N 1
ATOM 4848 C CA . GLY B 2 306 ? 27.91462 4.80146 -72.75786 1.000 30.31300 302 GLY B CA 1
ATOM 4849 C C . GLY B 2 306 ? 27.54819 3.69414 -71.79501 1.000 37.61799 302 GLY B C 1
ATOM 4850 O O . GLY B 2 306 ? 28.44386 3.14348 -71.14626 1.000 36.96972 302 GLY B O 1
ATOM 4851 N N . ILE B 2 307 ? 26.27019 3.33848 -71.68628 1.000 31.61045 303 ILE B N 1
ATOM 4852 C CA . ILE B 2 307 ? 25.80291 2.35536 -70.71399 1.000 38.07418 303 ILE B CA 1
ATOM 4853 C C . ILE B 2 307 ? 25.53918 1.03480 -71.42526 1.000 38.08447 303 ILE B C 1
ATOM 4854 O O . ILE B 2 307 ? 24.89779 1.00543 -72.48378 1.000 34.69288 303 ILE B O 1
ATOM 4859 N N . GLU B 2 308 ? 26.03082 -0.05811 -70.84436 1.000 31.09198 304 GLU B N 1
ATOM 4860 C CA . GLU B 2 308 ? 25.81567 -1.38424 -71.40757 1.000 35.58828 304 GLU B CA 1
ATOM 4861 C C . GLU B 2 308 ? 24.41705 -1.87617 -71.05683 1.000 31.04285 304 GLU B C 1
ATOM 4862 O O . GLU B 2 308 ? 23.97462 -1.75816 -69.91009 1.000 38.26773 304 GLU B O 1
ATOM 4868 N N . ARG B 2 309 ? 23.72431 -2.43039 -72.04727 1.000 28.48363 305 ARG B N 1
ATOM 4869 C CA . ARG B 2 309 ? 22.33192 -2.83547 -71.91152 1.000 28.86039 305 ARG B CA 1
ATOM 4870 C C . ARG B 2 309 ? 22.21641 -4.33899 -72.11096 1.000 30.13202 305 ARG B C 1
ATOM 4871 O O . ARG B 2 309 ? 22.66706 -4.86746 -73.13294 1.000 28.50876 305 ARG B O 1
ATOM 4879 N N . LYS B 2 310 ? 21.60902 -5.02072 -71.14149 1.000 21.57874 306 LYS B N 1
ATOM 4880 C CA . LYS B 2 310 ? 21.32201 -6.44465 -71.27103 1.000 27.08104 306 LYS B CA 1
ATOM 4881 C C . LYS B 2 310 ? 20.04881 -6.62106 -72.08957 1.000 24.35920 306 LYS B C 1
ATOM 4882 O O . LYS B 2 310 ? 18.98441 -6.12083 -71.70978 1.000 29.33845 306 LYS B O 1
ATOM 4888 N N . LEU B 2 311 ? 20.15474 -7.32845 -73.20657 1.000 22.51319 307 LEU B N 1
ATOM 4889 C CA . LEU B 2 311 ? 19.07852 -7.40330 -74.18137 1.000 25.55351 307 LEU B CA 1
ATOM 4890 C C . LEU B 2 311 ? 18.24838 -8.67015 -74.00182 1.000 30.27501 307 LEU B C 1
ATOM 4891 O O . LEU B 2 311 ? 18.67194 -9.64499 -73.37662 1.000 22.64962 307 LEU B O 1
ATOM 4896 N N . ASP B 2 312 ? 17.04440 -8.63202 -74.56251 1.000 29.45879 308 ASP B N 1
ATOM 4897 C CA . ASP B 2 312 ? 16.09927 -9.73652 -74.53929 1.000 28.89224 308 ASP B CA 1
ATOM 4898 C C . ASP B 2 312 ? 15.87635 -10.22723 -75.96462 1.000 26.68876 308 ASP B C 1
ATOM 4899 O O . ASP B 2 312 ? 16.05645 -9.47587 -76.92655 1.000 22.51449 308 ASP B O 1
ATOM 4904 N N . THR B 2 313 ? 15.48345 -11.49791 -76.10143 1.000 24.89895 309 THR B N 1
ATOM 4905 C CA . THR B 2 313 ? 15.23523 -12.04223 -77.43338 1.000 25.07983 309 THR B CA 1
ATOM 4906 C C . THR B 2 313 ? 14.03026 -11.40957 -78.11870 1.000 24.37558 309 THR B C 1
ATOM 4907 O O . THR B 2 313 ? 13.82085 -11.65381 -79.31179 1.000 25.92375 309 THR B O 1
ATOM 4911 N N . ALA B 2 314 ? 13.23840 -10.61301 -77.40528 1.000 26.29923 310 ALA B N 1
ATOM 4912 C CA . ALA B 2 314 ? 12.14988 -9.85677 -78.00514 1.000 26.58959 310 ALA B CA 1
ATOM 4913 C C . ALA B 2 314 ? 12.54012 -8.41812 -78.32376 1.000 26.49250 310 ALA B C 1
ATOM 4914 O O . ALA B 2 314 ? 11.68682 -7.64432 -78.76972 1.000 18.59300 310 ALA B O 1
ATOM 4916 N N . ASP B 2 315 ? 13.79958 -8.04219 -78.09734 1.000 18.29610 311 ASP B N 1
ATOM 4917 C CA . ASP B 2 315 ? 14.29510 -6.71456 -78.44325 1.000 22.49314 311 ASP B CA 1
ATOM 4918 C C . ASP B 2 315 ? 14.72871 -6.68920 -79.90441 1.000 18.59116 311 ASP B C 1
ATOM 4919 O O . ASP B 2 315 ? 15.44767 -7.58495 -80.36081 1.000 19.01580 311 ASP B O 1
ATOM 4924 N N . VAL B 2 316 ? 14.30194 -5.65945 -80.63060 1.000 14.21929 312 VAL B N 1
ATOM 4925 C CA . VAL B 2 316 ? 14.68135 -5.48601 -82.02858 1.000 17.99936 312 VAL B CA 1
ATOM 4926 C C . VAL B 2 316 ? 15.92969 -4.61620 -82.09302 1.000 20.87813 312 VAL B C 1
ATOM 4927 O O . VAL B 2 316 ? 16.00765 -3.57536 -81.42904 1.000 21.17047 312 VAL B O 1
ATOM 4931 N N . LEU B 2 317 ? 16.90436 -5.03900 -82.89604 1.000 20.17699 313 LEU B N 1
ATOM 4932 C CA . LEU B 2 317 ? 18.18504 -4.36048 -83.01413 1.000 14.39178 313 LEU B CA 1
ATOM 4933 C C . LEU B 2 317 ? 18.45046 -3.94330 -84.45403 1.000 19.68525 313 LEU B C 1
ATOM 4934 O O . LEU B 2 317 ? 17.87458 -4.48490 -85.40362 1.000 17.69739 313 LEU B O 1
ATOM 4939 N N . ILE B 2 318 ? 19.33644 -2.96079 -84.59676 1.000 17.35792 314 ILE B N 1
ATOM 4940 C CA . ILE B 2 318 ? 20.03647 -2.68283 -85.84503 1.000 14.62806 314 ILE B CA 1
ATOM 4941 C C . ILE B 2 318 ? 21.49964 -3.03656 -85.62272 1.000 17.64414 314 ILE B C 1
ATOM 4942 O O . ILE B 2 318 ? 22.10813 -2.58460 -84.64601 1.000 17.08943 314 ILE B O 1
ATOM 4947 N N . VAL B 2 319 ? 22.06448 -3.84989 -86.51398 1.000 20.59704 315 VAL B N 1
ATOM 4948 C CA . VAL B 2 319 ? 23.45392 -4.26727 -86.38897 1.000 23.43798 315 VAL B CA 1
ATOM 4949 C C . VAL B 2 319 ? 24.14586 -4.12863 -87.73719 1.000 19.89350 315 VAL B C 1
ATOM 4950 O O . VAL B 2 319 ? 23.50849 -4.09503 -88.79286 1.000 19.69958 315 VAL B O 1
ATOM 4954 N N . ASP B 2 320 ? 25.47048 -4.03553 -87.68557 1.000 17.39997 316 ASP B N 1
ATOM 4955 C CA . ASP B 2 320 ? 26.31393 -4.19748 -88.86111 1.000 19.70050 316 ASP B CA 1
ATOM 4956 C C . ASP B 2 320 ? 27.22307 -5.40892 -88.63597 1.000 25.85785 316 ASP B C 1
ATOM 4957 O O . ASP B 2 320 ? 27.03768 -6.17994 -87.69020 1.000 19.67826 316 ASP B O 1
ATOM 4962 N N . ASP B 2 321 ? 28.21634 -5.57463 -89.51127 1.000 25.40704 317 ASP B N 1
ATOM 4963 C CA . ASP B 2 321 ? 29.09690 -6.73261 -89.40140 1.000 27.67219 317 ASP B CA 1
ATOM 4964 C C . ASP B 2 321 ? 29.93096 -6.71891 -88.12629 1.000 27.18321 317 ASP B C 1
ATOM 4965 O O . ASP B 2 321 ? 30.36356 -7.78515 -87.67781 1.000 30.60010 317 ASP B O 1
ATOM 4970 N N . ALA B 2 322 ? 30.15180 -5.55068 -87.52380 1.000 27.52231 318 ALA B N 1
ATOM 4971 C CA . ALA B 2 322 ? 31.07354 -5.42721 -86.39992 1.000 29.04451 318 ALA B CA 1
ATOM 4972 C C . ALA B 2 322 ? 30.38510 -5.32419 -85.04446 1.000 31.39850 318 ALA B C 1
ATOM 4973 O O . ALA B 2 322 ? 30.89225 -5.87826 -84.06476 1.000 33.26201 318 ALA B O 1
ATOM 4975 N N . ALA B 2 323 ? 29.25095 -4.63228 -84.94910 1.000 31.52633 319 ALA B N 1
ATOM 4976 C CA . ALA B 2 323 ? 28.62631 -4.39281 -83.65279 1.000 32.51170 319 ALA B CA 1
ATOM 4977 C C . ALA B 2 323 ? 27.17433 -3.97304 -83.85397 1.000 26.46344 319 ALA B C 1
ATOM 4978 O O . ALA B 2 323 ? 26.69943 -3.80489 -84.98014 1.000 27.73004 319 ALA B O 1
ATOM 4980 N N . THR B 2 324 ? 26.47146 -3.80703 -82.73671 1.000 24.60929 320 THR B N 1
ATOM 4981 C CA . THR B 2 324 ? 25.10198 -3.31380 -82.75082 1.000 28.36467 320 THR B CA 1
ATOM 4982 C C . THR B 2 324 ? 25.09417 -1.80750 -82.98038 1.000 28.81766 320 THR B C 1
ATOM 4983 O O . THR B 2 324 ? 25.89109 -1.07356 -82.39142 1.000 23.10149 320 THR B O 1
ATOM 4987 N N . ALA B 2 325 ? 24.19305 -1.34952 -83.85252 1.000 22.43056 321 ALA B N 1
ATOM 4988 C CA . ALA B 2 325 ? 24.10346 0.06598 -84.18731 1.000 20.07060 321 ALA B CA 1
ATOM 4989 C C . ALA B 2 325 ? 22.99298 0.79592 -83.44579 1.000 24.97251 321 ALA B C 1
ATOM 4990 O O . ALA B 2 325 ? 23.05901 2.02612 -83.32136 1.000 24.09150 321 ALA B O 1
ATOM 4992 N N . ALA B 2 326 ? 21.98747 0.07878 -82.94866 1.000 20.14996 322 ALA B N 1
ATOM 4993 C CA . ALA B 2 326 ? 20.88266 0.72032 -82.25274 1.000 15.54208 322 ALA B CA 1
ATOM 4994 C C . ALA B 2 326 ? 19.99962 -0.33325 -81.60800 1.000 20.06142 322 ALA B C 1
ATOM 4995 O O . ALA B 2 326 ? 19.89029 -1.46263 -82.09780 1.000 19.23787 322 ALA B O 1
ATOM 4997 N N . ILE B 2 327 ? 19.37157 0.05841 -80.50392 1.000 17.33803 323 ILE B N 1
ATOM 4998 C CA . ILE B 2 327 ? 18.20348 -0.63385 -79.97907 1.000 19.40058 323 ILE B CA 1
ATOM 4999 C C . ILE B 2 327 ? 17.00572 0.00256 -80.67706 1.000 20.17686 323 ILE B C 1
ATOM 5000 O O . ILE B 2 327 ? 16.61582 1.12813 -80.36230 1.000 17.27091 323 ILE B O 1
ATOM 5005 N N . GLY B 2 328 ? 16.43922 -0.71662 -81.64722 1.000 17.48784 324 GLY B N 1
ATOM 5006 C CA . GLY B 2 328 ? 15.45230 -0.17584 -82.56406 1.000 15.09854 324 GLY B CA 1
ATOM 5007 C C . GLY B 2 328 ? 14.28897 0.55988 -81.93286 1.000 19.41906 324 GLY B C 1
ATOM 5008 O O . GLY B 2 328 ? 13.50371 -0.02314 -81.17847 1.000 15.64232 324 GLY B O 1
ATOM 5009 N N . GLY B 2 329 ? 14.16870 1.84831 -82.24385 1.000 18.16543 325 GLY B N 1
ATOM 5010 C CA . GLY B 2 329 ? 13.09316 2.66003 -81.71573 1.000 15.35985 325 GLY B CA 1
ATOM 5011 C C . GLY B 2 329 ? 13.26164 3.10282 -80.28277 1.000 22.11772 325 GLY B C 1
ATOM 5012 O O . GLY B 2 329 ? 12.32337 3.67514 -79.71659 1.000 18.42636 325 GLY B O 1
ATOM 5013 N N . VAL B 2 330 ? 14.42098 2.85976 -79.67335 1.000 17.36332 326 VAL B N 1
ATOM 5014 C CA . VAL B 2 330 ? 14.63769 3.24085 -78.28273 1.000 12.03160 326 VAL B CA 1
ATOM 5015 C C . VAL B 2 330 ? 15.82153 4.19561 -78.19038 1.000 17.61162 326 VAL B C 1
ATOM 5016 O O . VAL B 2 330 ? 15.67251 5.33454 -77.73241 1.000 19.99280 326 VAL B O 1
ATOM 5020 N N . MET B 2 331 ? 17.00042 3.74893 -78.62619 1.000 21.07776 327 MET B N 1
ATOM 5021 C CA . MET B 2 331 ? 18.17784 4.60769 -78.60061 1.000 23.17878 327 MET B CA 1
ATOM 5022 C C . MET B 2 331 ? 19.27824 3.99224 -79.45510 1.000 22.35927 327 MET B C 1
ATOM 5023 O O . MET B 2 331 ? 19.43996 2.76846 -79.48217 1.000 19.42326 327 MET B O 1
ATOM 5028 N N . GLY B 2 332 ? 20.02808 4.84974 -80.14519 1.000 22.36997 328 GLY B N 1
ATOM 5029 C CA . GLY B 2 332 ? 21.14521 4.39823 -80.94751 1.000 18.54254 328 GLY B CA 1
ATOM 5030 C C . GLY B 2 332 ? 22.32770 3.96305 -80.10152 1.000 21.37331 328 GLY B C 1
ATOM 5031 O O . GLY B 2 332 ? 22.41340 4.21850 -78.89870 1.000 22.47195 328 GLY B O 1
ATOM 5032 N N . ALA B 2 333 ? 23.26220 3.28321 -80.75549 1.000 19.95533 329 ALA B N 1
ATOM 5033 C CA . ALA B 2 333 ? 24.43944 2.76499 -80.07755 1.000 24.50237 329 ALA B CA 1
ATOM 5034 C C . ALA B 2 333 ? 25.61042 3.73305 -80.20288 1.000 25.40581 329 ALA B C 1
ATOM 5035 O O . ALA B 2 333 ? 25.64036 4.61111 -81.06966 1.000 23.59081 329 ALA B O 1
ATOM 5037 N N . ALA B 2 334 ? 26.58927 3.55757 -79.31406 1.000 23.88745 330 ALA B N 1
ATOM 5038 C CA . ALA B 2 334 ? 27.77339 4.40537 -79.34072 1.000 28.20484 330 ALA B CA 1
ATOM 5039 C C . ALA B 2 334 ? 28.66353 4.12413 -80.54322 1.000 23.06745 330 ALA B C 1
ATOM 5040 O O . ALA B 2 334 ? 29.44969 4.99558 -80.92809 1.000 26.08778 330 ALA B O 1
ATOM 5042 N N A SER B 2 335 ? 28.54992 2.93749 -81.14634 0.190 23.15312 331 SER B N 1
ATOM 5043 N N B SER B 2 335 ? 28.54710 2.93865 -81.15083 0.810 22.98638 331 SER B N 1
ATOM 5044 C CA A SER B 2 335 ? 29.45726 2.55846 -82.22604 0.190 26.05351 331 SER B CA 1
ATOM 5045 C CA B SER B 2 335 ? 29.46047 2.55860 -82.22607 0.810 26.14406 331 SER B CA 1
ATOM 5046 C C A SER B 2 335 ? 29.29010 3.46013 -83.44403 0.190 25.72296 331 SER B C 1
ATOM 5047 C C B SER B 2 335 ? 29.28995 3.44801 -83.45315 0.810 25.77307 331 SER B C 1
ATOM 5048 O O A SER B 2 335 ? 30.28049 3.87470 -84.05779 0.190 25.14152 331 SER B O 1
ATOM 5049 O O B SER B 2 335 ? 30.27826 3.83985 -84.08438 0.810 25.03138 331 SER B O 1
ATOM 5054 N N . THR B 2 336 ? 28.04850 3.77476 -83.81152 1.000 22.93252 332 THR B N 1
ATOM 5055 C CA . THR B 2 336 ? 27.76931 4.59354 -84.98666 1.000 22.66694 332 THR B CA 1
ATOM 5056 C C . THR B 2 336 ? 27.35310 6.01663 -84.63457 1.000 21.72953 332 THR B C 1
ATOM 5057 O O . THR B 2 336 ? 26.89763 6.75163 -85.51637 1.000 20.18458 332 THR B O 1
ATOM 5061 N N . GLU B 2 337 ? 27.51452 6.42384 -83.37788 1.000 20.28578 333 GLU B N 1
ATOM 5062 C CA . GLU B 2 337 ? 27.04696 7.73035 -82.93244 1.000 29.51612 333 GLU B CA 1
ATOM 5063 C C . GLU B 2 337 ? 27.77223 8.85643 -83.66073 1.000 24.37451 333 GLU B C 1
ATOM 5064 O O . GLU B 2 337 ? 28.96412 8.75939 -83.95969 1.000 19.90545 333 GLU B O 1
ATOM 5070 N N . VAL B 2 338 ? 27.03985 9.93520 -83.94500 1.000 20.43422 334 VAL B N 1
ATOM 5071 C CA . VAL B 2 338 ? 27.64846 11.12495 -84.52937 1.000 21.51406 334 VAL B CA 1
ATOM 5072 C C . VAL B 2 338 ? 28.55542 11.78019 -83.49867 1.000 23.78699 334 VAL B C 1
ATOM 5073 O O . VAL B 2 338 ? 28.14629 12.03327 -82.35817 1.000 22.08507 334 VAL B O 1
ATOM 5077 N N . ARG B 2 339 ? 29.79137 12.05554 -83.89624 1.000 24.44207 335 ARG B N 1
ATOM 5078 C CA . ARG B 2 339 ? 30.80216 12.66074 -83.04292 1.000 28.22163 335 ARG B CA 1
ATOM 5079 C C . ARG B 2 339 ? 31.18333 14.03100 -83.59400 1.000 22.65377 335 ARG B C 1
ATOM 5080 O O . ARG B 2 339 ? 30.69848 14.46200 -84.64258 1.000 23.84922 335 ARG B O 1
ATOM 5088 N N . ALA B 2 340 ? 32.08199 14.71062 -82.87657 1.000 26.38115 336 ALA B N 1
ATOM 5089 C CA . ALA B 2 340 ? 32.45178 16.07424 -83.24456 1.000 27.65660 336 ALA B CA 1
ATOM 5090 C C . ALA B 2 340 ? 33.18954 16.13407 -84.57857 1.000 27.55509 336 ALA B C 1
ATOM 5091 O O . ALA B 2 340 ? 33.14183 17.16301 -85.26277 1.000 29.37418 336 ALA B O 1
ATOM 5093 N N . ASP B 2 341 ? 33.87412 15.06016 -84.96725 1.000 24.57708 337 ASP B N 1
ATOM 5094 C CA . ASP B 2 341 ? 34.62178 15.03439 -86.21737 1.000 24.29842 337 ASP B CA 1
ATOM 5095 C C . ASP B 2 341 ? 33.87361 14.32724 -87.34433 1.000 23.88787 337 ASP B C 1
ATOM 5096 O O . ASP B 2 341 ? 34.44920 14.11634 -88.41645 1.000 24.09466 337 ASP B O 1
ATOM 5101 N N . SER B 2 342 ? 32.60937 13.96326 -87.13093 1.000 21.14509 338 SER B N 1
ATOM 5102 C CA . SER B 2 342 ? 31.84344 13.26281 -88.15446 1.000 21.07422 338 SER B CA 1
ATOM 5103 C C . SER B 2 342 ? 31.64945 14.14535 -89.38241 1.000 21.66018 338 SER B C 1
ATOM 5104 O O . SER B 2 342 ? 31.32228 15.32928 -89.26985 1.000 21.45853 338 SER B O 1
ATOM 5107 N N . THR B 2 343 ? 31.85248 13.56051 -90.56813 1.000 15.76393 339 THR B N 1
ATOM 5108 C CA . THR B 2 343 ? 31.74068 14.30250 -91.81667 1.000 15.31755 339 THR B CA 1
ATOM 5109 C C . THR B 2 343 ? 30.74602 13.71825 -92.80772 1.000 15.87225 339 THR B C 1
ATOM 5110 O O . THR B 2 343 ? 30.31913 14.43660 -93.71735 1.000 20.06900 339 THR B O 1
ATOM 5114 N N . ASP B 2 344 ? 30.37052 12.45178 -92.67155 1.000 13.95498 340 ASP B N 1
ATOM 5115 C CA . ASP B 2 344 ? 29.41023 11.82554 -93.56754 1.000 16.26266 340 ASP B CA 1
ATOM 5116 C C . ASP B 2 344 ? 28.39051 11.07962 -92.72156 1.000 17.49075 340 ASP B C 1
ATOM 5117 O O . ASP B 2 344 ? 28.76261 10.27790 -91.85787 1.000 16.59018 340 ASP B O 1
ATOM 5122 N N . VAL B 2 345 ? 27.11021 11.35068 -92.96360 1.000 13.55154 341 VAL B N 1
ATOM 5123 C CA . VAL B 2 345 ? 26.02833 10.90126 -92.09725 1.000 12.21218 341 VAL B CA 1
ATOM 5124 C C . VAL B 2 345 ? 25.05398 10.05173 -92.90123 1.000 17.05557 341 VAL B C 1
ATOM 5125 O O . VAL B 2 345 ? 24.71383 10.38570 -94.04073 1.000 11.88845 341 VAL B O 1
ATOM 5129 N N . LEU B 2 346 ? 24.61083 8.94982 -92.30585 1.000 13.87584 342 LEU B N 1
ATOM 5130 C CA . LEU B 2 346 ? 23.51489 8.15015 -92.83354 1.000 14.58530 342 LEU B CA 1
ATOM 5131 C C . LEU B 2 346 ? 22.30961 8.35419 -91.92413 1.000 16.47803 342 LEU B C 1
ATOM 5132 O O . LEU B 2 346 ? 22.35309 7.99568 -90.74228 1.000 14.28675 342 LEU B O 1
ATOM 5137 N N . LEU B 2 347 ? 21.24934 8.94777 -92.46658 1.000 10.81794 343 LEU B N 1
ATOM 5138 C CA . LEU B 2 347 ? 20.05868 9.25567 -91.68800 1.000 11.96134 343 LEU B CA 1
ATOM 5139 C C . LEU B 2 347 ? 19.09283 8.07968 -91.71846 1.000 15.57480 343 LEU B C 1
ATOM 5140 O O . LEU B 2 347 ? 18.86615 7.47012 -92.76926 1.000 13.82592 343 LEU B O 1
ATOM 5145 N N . GLU B 2 348 ? 18.52491 7.76700 -90.55634 1.000 12.98123 344 GLU B N 1
ATOM 5146 C CA . GLU B 2 348 ? 17.67897 6.59351 -90.37107 1.000 11.08204 344 GLU B CA 1
ATOM 5147 C C . GLU B 2 348 ? 16.25054 7.03380 -90.07460 1.000 12.82887 344 GLU B C 1
ATOM 5148 O O . GLU B 2 348 ? 16.00817 7.74828 -89.09572 1.000 12.73381 344 GLU B O 1
ATOM 5154 N N . ALA B 2 349 ? 15.30950 6.59585 -90.90895 1.000 12.15511 345 ALA B N 1
ATOM 5155 C CA . ALA B 2 349 ? 13.88149 6.84155 -90.70857 1.000 13.94561 345 ALA B CA 1
ATOM 5156 C C . ALA B 2 349 ? 13.17286 5.48957 -90.68595 1.000 17.34904 345 ALA B C 1
ATOM 5157 O O . ALA B 2 349 ? 12.90793 4.90451 -91.74108 1.000 16.46661 345 ALA B O 1
ATOM 5159 N N . ALA B 2 350 ? 12.84679 4.99869 -89.49217 1.000 16.66081 346 ALA B N 1
ATOM 5160 C CA . ALA B 2 350 ? 12.27622 3.66820 -89.33045 1.000 12.32885 346 ALA B CA 1
ATOM 5161 C C . ALA B 2 350 ? 10.94908 3.72618 -88.58357 1.000 15.62690 346 ALA B C 1
ATOM 5162 O O . ALA B 2 350 ? 10.69357 4.65083 -87.80763 1.000 14.40007 346 ALA B O 1
ATOM 5164 N N . ILE B 2 351 ? 10.10452 2.72403 -88.83167 1.000 11.91163 347 ILE B N 1
ATOM 5165 C CA . ILE B 2 351 ? 8.83724 2.54301 -88.12705 1.000 12.35204 347 ILE B CA 1
ATOM 5166 C C . ILE B 2 351 ? 8.88369 1.19072 -87.42982 1.000 19.88063 347 ILE B C 1
ATOM 5167 O O . ILE B 2 351 ? 8.93145 0.14618 -88.09212 1.000 18.35548 347 ILE B O 1
ATOM 5172 N N . TRP B 2 352 ? 8.85213 1.20799 -86.10440 1.000 16.04809 348 TRP B N 1
ATOM 5173 C CA . TRP B 2 352 ? 8.99246 0.00439 -85.30216 1.000 16.47206 348 TRP B CA 1
ATOM 5174 C C . TRP B 2 352 ? 7.63811 -0.47035 -84.78854 1.000 21.67251 348 TRP B C 1
ATOM 5175 O O . TRP B 2 352 ? 6.64484 0.26246 -84.80122 1.000 18.18943 348 TRP B O 1
ATOM 5186 N N . ASP B 2 353 ? 7.60932 -1.71858 -84.34275 1.000 17.92048 349 ASP B N 1
ATOM 5187 C CA . ASP B 2 353 ? 6.39599 -2.26141 -83.74673 1.000 19.19260 349 ASP B CA 1
ATOM 5188 C C . ASP B 2 353 ? 6.13880 -1.58144 -82.40575 1.000 19.78911 349 ASP B C 1
ATOM 5189 O O . ASP B 2 353 ? 7.02650 -1.56943 -81.54302 1.000 18.86184 349 ASP B O 1
ATOM 5194 N N . PRO B 2 354 ? 4.95065 -1.00741 -82.19123 1.000 14.31543 350 PRO B N 1
ATOM 5195 C CA . PRO B 2 354 ? 4.71875 -0.25577 -80.94375 1.000 19.22519 350 PRO B CA 1
ATOM 5196 C C . PRO B 2 354 ? 4.81146 -1.11175 -79.69392 1.000 25.32833 350 PRO B C 1
ATOM 5197 O O . PRO B 2 354 ? 5.35200 -0.65633 -78.67822 1.000 17.95316 350 PRO B O 1
ATOM 5201 N N . ALA B 2 355 ? 4.29567 -2.34362 -79.73719 1.000 17.47488 351 ALA B N 1
ATOM 5202 C CA . ALA B 2 355 ? 4.33660 -3.19882 -78.55537 1.000 23.71758 351 ALA B CA 1
ATOM 5203 C C . ALA B 2 355 ? 5.76230 -3.63082 -78.23261 1.000 22.92260 351 ALA B C 1
ATOM 5204 O O . ALA B 2 355 ? 6.15267 -3.67425 -77.05985 1.000 25.28807 351 ALA B O 1
ATOM 5206 N N . ALA B 2 356 ? 6.55502 -3.95192 -79.25826 1.000 17.71191 352 ALA B N 1
ATOM 5207 C CA . ALA B 2 356 ? 7.94135 -4.34359 -79.02437 1.000 19.68667 352 ALA B CA 1
ATOM 5208 C C . ALA B 2 356 ? 8.72972 -3.22034 -78.36114 1.000 18.77017 352 ALA B C 1
ATOM 5209 O O . ALA B 2 356 ? 9.50717 -3.46454 -77.43087 1.000 16.23567 352 ALA B O 1
ATOM 5211 N N . VAL B 2 357 ? 8.53910 -1.98123 -78.82356 1.000 16.33321 353 VAL B N 1
ATOM 5212 C CA . VAL B 2 357 ? 9.24531 -0.84654 -78.23432 1.000 16.22396 353 VAL B CA 1
ATOM 5213 C C . VAL B 2 357 ? 8.79379 -0.61975 -76.79753 1.000 19.43633 353 VAL B C 1
ATOM 5214 O O . VAL B 2 357 ? 9.61512 -0.36489 -75.90758 1.000 19.52753 353 VAL B O 1
ATOM 5218 N N . SER B 2 358 ? 7.48369 -0.69406 -76.54931 1.000 19.85364 354 SER B N 1
ATOM 5219 C CA . SER B 2 358 ? 6.97363 -0.50415 -75.19527 1.000 20.73385 354 SER B CA 1
ATOM 5220 C C . SER B 2 358 ? 7.59959 -1.50453 -74.22989 1.000 23.00470 354 SER B C 1
ATOM 5221 O O . SER B 2 358 ? 8.09713 -1.12658 -73.16248 1.000 23.46404 354 SER B O 1
ATOM 5224 N N . ARG B 2 359 ? 7.59946 -2.78862 -74.59913 1.000 18.66876 355 ARG B N 1
ATOM 5225 C CA . ARG B 2 359 ? 8.21738 -3.80485 -73.75150 1.000 23.66994 355 ARG B CA 1
ATOM 5226 C C . ARG B 2 359 ? 9.69437 -3.50782 -73.52564 1.000 21.00735 355 ARG B C 1
ATOM 5227 O O . ARG B 2 359 ? 10.18639 -3.57148 -72.39363 1.000 25.54813 355 ARG B O 1
ATOM 5235 N N . THR B 2 360 ? 10.41759 -3.17133 -74.59628 1.000 21.41751 356 THR B N 1
ATOM 5236 C CA . THR B 2 360 ? 11.86320 -2.99713 -74.48879 1.000 17.76830 356 THR B CA 1
ATOM 5237 C C . THR B 2 360 ? 12.21578 -1.77468 -73.64932 1.000 20.57662 356 THR B C 1
ATOM 5238 O O . THR B 2 360 ? 13.07472 -1.84897 -72.76374 1.000 21.21975 356 THR B O 1
ATOM 5242 N N . GLN B 2 361 ? 11.56397 -0.63585 -73.90787 1.000 20.28620 357 GLN B N 1
ATOM 5243 C CA . GLN B 2 361 ? 11.93909 0.58168 -73.19278 1.000 20.90523 357 GLN B CA 1
ATOM 5244 C C . GLN B 2 361 ? 11.58020 0.49811 -71.71473 1.000 22.35681 357 GLN B C 1
ATOM 5245 O O . GLN B 2 361 ? 12.28221 1.07287 -70.87671 1.000 20.40571 357 GLN B O 1
ATOM 5251 N N . ARG B 2 362 ? 10.50642 -0.21473 -71.37082 1.000 25.32168 358 ARG B N 1
ATOM 5252 C CA . ARG B 2 362 ? 10.14507 -0.34527 -69.96360 1.000 31.01851 358 ARG B CA 1
ATOM 5253 C C . ARG B 2 362 ? 11.09170 -1.29199 -69.23583 1.000 30.68978 358 ARG B C 1
ATOM 5254 O O . ARG B 2 362 ? 11.42716 -1.06287 -68.06792 1.000 32.76443 358 ARG B O 1
ATOM 5262 N N A ARG B 2 363 ? 11.54410 -2.35078 -69.91020 0.494 26.64517 359 ARG B N 1
ATOM 5263 N N B ARG B 2 363 ? 11.52660 -2.36389 -69.90602 0.506 26.64764 359 ARG B N 1
ATOM 5264 C CA A ARG B 2 363 ? 12.47754 -3.27599 -69.27769 0.494 29.12832 359 ARG B CA 1
ATOM 5265 C CA B ARG B 2 363 ? 12.48747 -3.27844 -69.29539 0.506 29.13167 359 ARG B CA 1
ATOM 5266 C C A ARG B 2 363 ? 13.83845 -2.62960 -69.04341 0.494 29.95144 359 ARG B C 1
ATOM 5267 C C B ARG B 2 363 ? 13.80971 -2.57797 -69.01014 0.506 29.95564 359 ARG B C 1
ATOM 5268 O O A ARG B 2 363 ? 14.51091 -2.94618 -68.05551 0.494 27.95328 359 ARG B O 1
ATOM 5269 O O B ARG B 2 363 ? 14.42858 -2.80298 -67.96346 0.506 27.83876 359 ARG B O 1
ATOM 5284 N N . LEU B 2 364 ? 14.25492 -1.72354 -69.92743 1.000 27.10894 360 LEU B N 1
ATOM 5285 C CA . LEU B 2 364 ? 15.53207 -1.03288 -69.80730 1.000 31.74453 360 LEU B CA 1
ATOM 5286 C C . LEU B 2 364 ? 15.41591 0.33773 -69.15423 1.000 25.03635 360 LEU B C 1
ATOM 5287 O O . LEU B 2 364 ? 16.44066 0.99946 -68.96476 1.000 23.54923 360 LEU B O 1
ATOM 5292 N N . HIS B 2 365 ? 14.20066 0.77618 -68.81629 1.000 26.64261 361 HIS B N 1
ATOM 5293 C CA . HIS B 2 365 ? 13.95854 2.09175 -68.21701 1.000 34.00000 361 HIS B CA 1
ATOM 5294 C C . HIS B 2 365 ? 14.50702 3.21606 -69.09769 1.000 36.11924 361 HIS B C 1
ATOM 5295 O O . HIS B 2 365 ? 15.22746 4.10432 -68.63696 1.000 31.92912 361 HIS B O 1
ATOM 5302 N N . LEU B 2 366 ? 14.14743 3.18041 -70.38074 1.000 31.07903 362 LEU B N 1
ATOM 5303 C CA . LEU B 2 366 ? 14.58993 4.17595 -71.35931 1.000 33.22851 362 LEU B CA 1
ATOM 5304 C C . LEU B 2 366 ? 13.38606 4.77986 -72.07264 1.000 30.12527 362 LEU B C 1
ATOM 5305 O O . LEU B 2 366 ? 13.12521 4.47495 -73.24300 1.000 25.21481 362 LEU B O 1
ATOM 5310 N N . PRO B 2 367 ? 12.63204 5.65721 -71.39646 1.000 29.96543 363 PRO B N 1
ATOM 5311 C CA . PRO B 2 367 ? 11.49340 6.33343 -72.05648 1.000 30.37618 363 PRO B CA 1
ATOM 5312 C C . PRO B 2 367 ? 11.94082 7.55135 -72.85776 1.000 26.52209 363 PRO B C 1
ATOM 5313 O O . PRO B 2 367 ? 11.62959 8.70793 -72.54907 1.000 29.21967 363 PRO B O 1
ATOM 5317 N N . SER B 2 368 ? 12.69677 7.29298 -73.92198 1.000 21.54807 364 SER B N 1
ATOM 5318 C CA . SER B 2 368 ? 13.25613 8.36014 -74.73460 1.000 21.13852 364 SER B CA 1
ATOM 5319 C C . SER B 2 368 ? 12.15907 9.05628 -75.53918 1.000 15.10151 364 SER B C 1
ATOM 5320 O O . SER B 2 368 ? 11.02473 8.57958 -75.64427 1.000 20.33428 364 SER B O 1
ATOM 5323 N N . GLU B 2 369 ? 12.51577 10.21057 -76.11065 1.000 15.33822 365 GLU B N 1
ATOM 5324 C CA . GLU B 2 369 ? 11.58717 10.92022 -76.98509 1.000 22.07948 365 GLU B CA 1
ATOM 5325 C C . GLU B 2 369 ? 11.14317 10.03283 -78.14158 1.000 18.92193 365 GLU B C 1
ATOM 5326 O O . GLU B 2 369 ? 9.97169 10.05157 -78.53432 1.000 16.49678 365 GLU B O 1
ATOM 5332 N N . ALA B 2 370 ? 12.06510 9.23618 -78.68916 1.000 17.84169 366 ALA B N 1
ATOM 5333 C CA . ALA B 2 370 ? 11.71226 8.32522 -79.77297 1.000 18.24837 366 ALA B CA 1
ATOM 5334 C C . ALA B 2 370 ? 10.79158 7.21685 -79.28074 1.000 12.74603 366 ALA B C 1
ATOM 5335 O O . ALA B 2 370 ? 9.75128 6.94391 -79.89130 1.000 16.25230 366 ALA B O 1
ATOM 5337 N N . ALA B 2 371 ? 11.15252 6.57975 -78.16380 1.000 12.84048 367 ALA B N 1
ATOM 5338 C CA . ALA B 2 371 ? 10.41880 5.40859 -77.69336 1.000 13.93794 367 ALA B CA 1
ATOM 5339 C C . ALA B 2 371 ? 8.97183 5.74861 -77.35827 1.000 12.44192 367 ALA B C 1
ATOM 5340 O O . ALA B 2 371 ? 8.04826 5.01904 -77.73723 1.000 15.70164 367 ALA B O 1
ATOM 5342 N N . ARG B 2 372 ? 8.74801 6.85245 -76.64388 1.000 15.06729 368 ARG B N 1
ATOM 5343 C CA . ARG B 2 372 ? 7.38128 7.16558 -76.24851 1.000 16.64090 368 ARG B CA 1
ATOM 5344 C C . ARG B 2 372 ? 6.52497 7.59165 -77.43353 1.000 18.15182 368 ARG B C 1
ATOM 5345 O O . ARG B 2 372 ? 5.29413 7.54504 -77.34070 1.000 17.91799 368 ARG B O 1
ATOM 5353 N N . ARG B 2 373 ? 7.14258 7.97172 -78.55297 1.000 18.58227 369 ARG B N 1
ATOM 5354 C CA . ARG B 2 373 ? 6.37314 8.19623 -79.77034 1.000 14.13218 369 ARG B CA 1
ATOM 5355 C C . ARG B 2 373 ? 6.08908 6.88336 -80.49079 1.000 14.62725 369 ARG B C 1
ATOM 5356 O O . ARG B 2 373 ? 4.95565 6.63735 -80.91739 1.000 13.89894 369 ARG B O 1
ATOM 5364 N N . TYR B 2 374 ? 7.10274 6.02032 -80.61738 1.000 14.84643 370 TYR B N 1
ATOM 5365 C CA . TYR B 2 374 ? 6.91640 4.75934 -81.32989 1.000 13.52229 370 TYR B CA 1
ATOM 5366 C C . TYR B 2 374 ? 5.89142 3.86747 -80.63722 1.000 14.46721 370 TYR B C 1
ATOM 5367 O O . TYR B 2 374 ? 5.08279 3.21068 -81.30371 1.000 17.35475 370 TYR B O 1
ATOM 5376 N N . GLU B 2 375 ? 5.89753 3.83465 -79.30146 1.000 13.79681 371 GLU B N 1
ATOM 5377 C CA . GLU B 2 375 ? 4.94521 2.98300 -78.59505 1.000 14.04344 371 GLU B CA 1
ATOM 5378 C C . GLU B 2 375 ? 3.50885 3.47554 -78.74019 1.000 22.03449 371 GLU B C 1
ATOM 5379 O O . GLU B 2 375 ? 2.57501 2.71086 -78.47476 1.000 20.24315 371 GLU B O 1
ATOM 5385 N N . ARG B 2 376 ? 3.30965 4.72481 -79.16096 1.000 16.48881 372 ARG B N 1
ATOM 5386 C CA . ARG B 2 376 ? 1.98479 5.25948 -79.44073 1.000 14.45711 372 ARG B CA 1
ATOM 5387 C C . ARG B 2 376 ? 1.66293 5.27505 -80.93341 1.000 18.02295 372 ARG B C 1
ATOM 5388 O O . ARG B 2 376 ? 0.67514 5.89917 -81.33548 1.000 15.87636 372 ARG B O 1
ATOM 5396 N N . THR B 2 377 ? 2.47066 4.58407 -81.74759 1.000 16.00100 373 THR B N 1
ATOM 5397 C CA . THR B 2 377 ? 2.37465 4.47570 -83.20567 1.000 18.43999 373 THR B CA 1
ATOM 5398 C C . THR B 2 377 ? 2.77276 5.76592 -83.91299 1.000 20.22606 373 THR B C 1
ATOM 5399 O O . THR B 2 377 ? 2.24316 6.84361 -83.62114 1.000 25.40676 373 THR B O 1
ATOM 5403 N N . VAL B 2 378 ? 3.71430 5.64699 -84.84698 1.000 14.76209 374 VAL B N 1
ATOM 5404 C CA . VAL B 2 378 ? 4.16409 6.74088 -85.69869 1.000 13.40009 374 VAL B CA 1
ATOM 5405 C C . VAL B 2 378 ? 3.63479 6.49590 -87.10569 1.000 16.20911 374 VAL B C 1
ATOM 5406 O O . VAL B 2 378 ? 3.59655 5.35217 -87.57313 1.000 13.86346 374 VAL B O 1
ATOM 5410 N N . ASP B 2 379 ? 3.21401 7.57179 -87.77313 1.000 14.50345 375 ASP B N 1
ATOM 5411 C CA . ASP B 2 379 ? 2.65885 7.52872 -89.12150 1.000 12.94642 375 ASP B CA 1
ATOM 5412 C C . ASP B 2 379 ? 3.67055 6.94718 -90.10473 1.000 12.47153 375 ASP B C 1
ATOM 5413 O O . ASP B 2 379 ? 4.67053 7.60059 -90.42882 1.000 11.47579 375 ASP B O 1
ATOM 5418 N N . PRO B 2 380 ? 3.43728 5.73468 -90.61879 1.000 15.99255 376 PRO B N 1
ATOM 5419 C CA . PRO B 2 380 ? 4.41579 5.12011 -91.53253 1.000 15.56073 376 PRO B CA 1
ATOM 5420 C C . PRO B 2 380 ? 4.47445 5.77277 -92.90341 1.000 16.61554 376 PRO B C 1
ATOM 5421 O O . PRO B 2 380 ? 5.42663 5.51318 -93.65070 1.000 18.18173 376 PRO B O 1
ATOM 5425 N N . ALA B 2 381 ? 3.50478 6.61346 -93.25710 1.000 17.41267 377 ALA B N 1
ATOM 5426 C CA . ALA B 2 381 ? 3.47676 7.20807 -94.58638 1.000 16.64241 377 ALA B CA 1
ATOM 5427 C C . ALA B 2 381 ? 4.45948 8.35902 -94.75955 1.000 18.61034 377 ALA B C 1
ATOM 5428 O O . ALA B 2 381 ? 4.73534 8.74036 -95.90135 1.000 16.22097 377 ALA B O 1
ATOM 5430 N N . ILE B 2 382 ? 5.00166 8.91865 -93.67818 1.000 13.43053 378 ILE B N 1
ATOM 5431 C CA . ILE B 2 382 ? 5.83213 10.11432 -93.77161 1.000 13.19240 378 ILE B CA 1
ATOM 5432 C C . ILE B 2 382 ? 7.30986 9.81660 -93.53360 1.000 13.48209 378 ILE B C 1
ATOM 5433 O O . ILE B 2 382 ? 8.09917 10.74932 -93.34631 1.000 14.27849 378 ILE B O 1
ATOM 5438 N N . SER B 2 383 ? 7.71183 8.54419 -93.54845 1.000 11.35957 379 SER B N 1
ATOM 5439 C CA . SER B 2 383 ? 9.10039 8.20596 -93.23772 1.000 14.43676 379 SER B CA 1
ATOM 5440 C C . SER B 2 383 ? 10.07050 8.88374 -94.20104 1.000 15.18124 379 SER B C 1
ATOM 5441 O O . SER B 2 383 ? 11.06034 9.49206 -93.77688 1.000 11.96172 379 SER B O 1
ATOM 5444 N N . VAL B 2 384 ? 9.80533 8.79148 -95.50653 1.000 12.45403 380 VAL B N 1
ATOM 5445 C CA . VAL B 2 384 ? 10.73076 9.38291 -96.46907 1.000 14.71464 380 VAL B CA 1
ATOM 5446 C C . VAL B 2 384 ? 10.61957 10.90302 -96.46629 1.000 12.90307 380 VAL B C 1
ATOM 5447 O O . VAL B 2 384 ? 11.61850 11.60247 -96.67342 1.000 13.55150 380 VAL B O 1
ATOM 5451 N N . ALA B 2 385 ? 9.42399 11.44304 -96.21043 1.000 13.47057 381 ALA B N 1
ATOM 5452 C CA . ALA B 2 385 ? 9.27976 12.89058 -96.07565 1.000 9.84254 381 ALA B CA 1
ATOM 5453 C C . ALA B 2 385 ? 10.12600 13.42116 -94.92399 1.000 11.47639 381 ALA B C 1
ATOM 5454 O O . ALA B 2 385 ? 10.87478 14.39201 -95.08243 1.000 10.90210 381 ALA B O 1
ATOM 5456 N N . ALA B 2 386 ? 10.01193 12.79729 -93.74949 1.000 11.63247 382 ALA B N 1
ATOM 5457 C CA . ALA B 2 386 ? 10.82789 13.20564 -92.61205 1.000 13.32116 382 ALA B CA 1
ATOM 5458 C C . ALA B 2 386 ? 12.30974 13.03608 -92.91643 1.000 12.75159 382 ALA B C 1
ATOM 5459 O O . ALA B 2 386 ? 13.13399 13.86815 -92.52015 1.000 10.42249 382 ALA B O 1
ATOM 5461 N N . LEU B 2 387 ? 12.66155 11.96443 -93.62974 1.000 10.29749 383 LEU B N 1
ATOM 5462 C CA . LEU B 2 387 ? 14.04876 11.73478 -94.01756 1.000 11.60022 383 LEU B CA 1
ATOM 5463 C C . LEU B 2 387 ? 14.55363 12.84380 -94.93277 1.000 14.13088 383 LEU B C 1
ATOM 5464 O O . LEU B 2 387 ? 15.61377 13.43199 -94.68877 1.000 10.65906 383 LEU B O 1
ATOM 5469 N N . ASP B 2 388 ? 13.80136 13.14316 -95.99685 1.000 11.71504 384 ASP B N 1
ATOM 5470 C CA . ASP B 2 388 ? 14.20244 14.20315 -96.91817 1.000 13.59002 384 ASP B CA 1
ATOM 5471 C C . ASP B 2 388 ? 14.24564 15.55658 -96.21946 1.000 11.69312 384 ASP B C 1
ATOM 5472 O O . ASP B 2 388 ? 15.13379 16.37215 -96.49003 1.000 15.07846 384 ASP B O 1
ATOM 5477 N N . ARG B 2 389 ? 13.28369 15.81858 -95.32996 1.000 13.68647 385 ARG B N 1
ATOM 5478 C CA . ARG B 2 389 ? 13.31181 17.04334 -94.53271 1.000 11.33056 385 ARG B CA 1
ATOM 5479 C C . ARG B 2 389 ? 14.61400 17.14930 -93.74891 1.000 12.18068 385 ARG B C 1
ATOM 5480 O O . ARG B 2 389 ? 15.25566 18.20797 -93.72374 1.000 11.72631 385 ARG B O 1
ATOM 5488 N N A CYS B 2 390 ? 15.00785 16.06410 -93.07575 0.806 10.70317 386 CYS B N 1
ATOM 5489 N N B CYS B 2 390 ? 15.03371 16.03952 -93.13647 0.194 10.77104 386 CYS B N 1
ATOM 5490 C CA A CYS B 2 390 ? 16.26166 16.06461 -92.32542 0.806 13.72429 386 CYS B CA 1
ATOM 5491 C CA B CYS B 2 390 ? 16.23822 16.02201 -92.31405 0.194 11.89037 386 CYS B CA 1
ATOM 5492 C C A CYS B 2 390 ? 17.45123 16.31416 -93.24035 0.806 10.10532 386 CYS B C 1
ATOM 5493 C C B CYS B 2 390 ? 17.49767 16.19306 -93.15924 0.194 10.39641 386 CYS B C 1
ATOM 5494 O O A CYS B 2 390 ? 18.28931 17.18236 -92.96978 0.806 13.61652 386 CYS B O 1
ATOM 5495 O O B CYS B 2 390 ? 18.42836 16.90226 -92.75961 0.194 13.19251 386 CYS B O 1
ATOM 5500 N N . ALA B 2 391 ? 17.54391 15.55345 -94.33022 1.000 11.91777 387 ALA B N 1
ATOM 5501 C CA . ALA B 2 391 ? 18.72407 15.63480 -95.18620 1.000 11.73561 387 ALA B CA 1
ATOM 5502 C C . ALA B 2 391 ? 18.90751 17.03964 -95.74617 1.000 9.65885 387 ALA B C 1
ATOM 5503 O O . ALA B 2 391 ? 20.01139 17.59279 -95.71157 1.000 10.88924 387 ALA B O 1
ATOM 5505 N N . ARG B 2 392 ? 17.82859 17.63589 -96.25731 1.000 12.49522 388 ARG B N 1
ATOM 5506 C CA . ARG B 2 392 ? 17.92151 18.97267 -96.83596 1.000 15.64767 388 ARG B CA 1
ATOM 5507 C C . ARG B 2 392 ? 18.29909 20.00740 -95.78198 1.000 11.57177 388 ARG B C 1
ATOM 5508 O O . ARG B 2 392 ? 19.11164 20.90130 -96.04277 1.000 13.86766 388 ARG B O 1
ATOM 5516 N N . LEU B 2 393 ? 17.72330 19.90070 -94.58201 1.000 12.45491 389 LEU B N 1
ATOM 5517 C CA . LEU B 2 393 ? 18.03068 20.86622 -93.53137 1.000 12.40460 389 LEU B CA 1
ATOM 5518 C C . LEU B 2 393 ? 19.45985 20.70041 -93.02454 1.000 12.60377 389 LEU B C 1
ATOM 5519 O O . LEU B 2 393 ? 20.16120 21.69365 -92.80119 1.000 13.61487 389 LEU B O 1
ATOM 5524 N N . LEU B 2 394 ? 19.91381 19.45513 -92.84201 1.000 12.53430 390 LEU B N 1
ATOM 5525 C CA . LEU B 2 394 ? 21.27977 19.23500 -92.37242 1.000 10.58822 390 LEU B CA 1
ATOM 5526 C C . LEU B 2 394 ? 22.30071 19.72793 -93.39039 1.000 14.76235 390 LEU B C 1
ATOM 5527 O O . LEU B 2 394 ? 23.28407 20.38400 -93.02540 1.000 12.04125 390 LEU B O 1
ATOM 5532 N N . ALA B 2 395 ? 22.08703 19.41776 -94.67274 1.000 12.30550 391 ALA B N 1
ATOM 5533 C CA . ALA B 2 395 ? 23.01993 19.85951 -95.70550 1.000 14.71383 391 ALA B CA 1
ATOM 5534 C C . ALA B 2 395 ? 23.11734 21.37753 -95.74592 1.000 16.58924 391 ALA B C 1
ATOM 5535 O O . ALA B 2 395 ? 24.20451 21.93497 -95.93726 1.000 12.58172 391 ALA B O 1
ATOM 5537 N N . ASP B 2 396 ? 21.98768 22.05887 -95.55612 1.000 15.08308 392 ASP B N 1
ATOM 5538 C CA . ASP B 2 396 ? 21.96088 23.51694 -95.59982 1.000 14.75949 392 ASP B CA 1
ATOM 5539 C C . ASP B 2 396 ? 22.74013 24.12504 -94.43867 1.000 16.14342 392 ASP B C 1
ATOM 5540 O O . ASP B 2 396 ? 23.61907 24.97059 -94.64264 1.000 17.91728 392 ASP B O 1
ATOM 5545 N N A ILE B 2 397 ? 22.41843 23.71059 -93.21294 0.451 14.56551 393 ILE B N 1
ATOM 5546 N N B ILE B 2 397 ? 22.44905 23.69670 -93.20863 0.549 14.55053 393 ILE B N 1
ATOM 5547 C CA A ILE B 2 397 ? 23.01821 24.31655 -92.02884 0.451 17.06422 393 ILE B CA 1
ATOM 5548 C CA B ILE B 2 397 ? 23.02552 24.37667 -92.05099 0.549 17.04904 393 ILE B CA 1
ATOM 5549 C C A ILE B 2 397 ? 24.50690 24.00588 -91.95451 0.451 18.44333 393 ILE B C 1
ATOM 5550 C C B ILE B 2 397 ? 24.43769 23.90533 -91.71235 0.549 18.19865 393 ILE B C 1
ATOM 5551 O O A ILE B 2 397 ? 25.32531 24.88283 -91.65110 0.451 17.95661 393 ILE B O 1
ATOM 5552 O O B ILE B 2 397 ? 25.13926 24.59225 -90.96035 0.549 17.37021 393 ILE B O 1
ATOM 5561 N N . ALA B 2 398 ? 24.88318 22.76159 -92.23647 1.000 16.96856 394 ALA B N 1
ATOM 5562 C CA . ALA B 2 398 ? 26.23802 22.27956 -91.99404 1.000 17.04713 394 ALA B CA 1
ATOM 5563 C C . ALA B 2 398 ? 27.10977 22.27257 -93.24477 1.000 17.93377 394 ALA B C 1
ATOM 5564 O O . ALA B 2 398 ? 28.19934 21.68756 -93.22370 1.000 16.02138 394 ALA B O 1
ATOM 5566 N N . GLY B 2 399 ? 26.66618 22.90715 -94.32708 1.000 17.78122 395 GLY B N 1
ATOM 5567 C CA . GLY B 2 399 ? 27.49009 23.00890 -95.52099 1.000 19.23085 395 GLY B CA 1
ATOM 5568 C C . GLY B 2 399 ? 27.76280 21.69269 -96.21471 1.000 20.91646 395 GLY B C 1
ATOM 5569 O O . GLY B 2 399 ? 28.81817 21.53309 -96.83595 1.000 20.13681 395 GLY B O 1
ATOM 5570 N N . GLY B 2 400 ? 26.83792 20.73799 -96.12561 1.000 21.86938 396 GLY B N 1
ATOM 5571 C CA . GLY B 2 400 ? 27.00783 19.43878 -96.73383 1.000 18.91536 396 GLY B CA 1
ATOM 5572 C C . GLY B 2 400 ? 26.24869 19.30646 -98.04184 1.000 24.55298 396 GLY B C 1
ATOM 5573 O O . GLY B 2 400 ? 25.69586 20.26584 -98.58365 1.000 20.66243 396 GLY B O 1
ATOM 5574 N N . GLU B 2 401 ? 26.22286 18.07700 -98.55057 1.000 19.51719 397 GLU B N 1
ATOM 5575 C CA . GLU B 2 401 ? 25.56389 17.76692 -99.80851 1.000 19.87320 397 GLU B CA 1
ATOM 5576 C C . GLU B 2 401 ? 24.69493 16.53233 -99.62494 1.000 24.49656 397 GLU B C 1
ATOM 5577 O O . GLU B 2 401 ? 25.15040 15.52622 -99.07252 1.000 19.71853 397 GLU B O 1
ATOM 5583 N N . VAL B 2 402 ? 23.44933 16.61076 -100.08241 1.000 19.65092 398 VAL B N 1
ATOM 5584 C CA . VAL B 2 402 ? 22.54301 15.47017 -100.01879 1.000 19.55638 398 VAL B CA 1
ATOM 5585 C C . VAL B 2 402 ? 22.89821 14.49064 -101.12921 1.000 20.14771 398 VAL B C 1
ATOM 5586 O O . VAL B 2 402 ? 22.98347 14.86786 -102.30369 1.000 20.57480 398 VAL B O 1
ATOM 5590 N N A SER B 2 403 ? 23.10654 13.23118 -100.75991 0.519 20.18857 399 SER B N 1
ATOM 5591 N N B SER B 2 403 ? 23.11017 13.23038 -100.76065 0.481 20.18966 399 SER B N 1
ATOM 5592 C CA A SER B 2 403 ? 23.35700 12.19479 -101.75175 0.519 20.74204 399 SER B CA 1
ATOM 5593 C CA B SER B 2 403 ? 23.36742 12.22023 -101.77703 0.481 20.75066 399 SER B CA 1
ATOM 5594 C C A SER B 2 403 ? 22.04251 11.76494 -102.40101 0.519 20.79146 399 SER B C 1
ATOM 5595 C C B SER B 2 403 ? 22.05191 11.76542 -102.40601 0.481 20.79515 399 SER B C 1
ATOM 5596 O O A SER B 2 403 ? 21.03311 11.60433 -101.70957 0.519 20.35073 399 SER B O 1
ATOM 5597 O O B SER B 2 403 ? 21.05452 11.58723 -101.70136 0.481 20.35386 399 SER B O 1
ATOM 5602 N N . PRO B 2 404 ? 22.02427 11.56713 -103.72234 1.000 21.33102 400 PRO B N 1
ATOM 5603 C CA . PRO B 2 404 ? 20.76639 11.20951 -104.39134 1.000 21.40508 400 PRO B CA 1
ATOM 5604 C C . PRO B 2 404 ? 20.38977 9.74075 -104.26292 1.000 23.79876 400 PRO B C 1
ATOM 5605 O O . PRO B 2 404 ? 19.62657 9.22516 -105.08459 1.000 28.80189 400 PRO B O 1
ATOM 5609 N N . THR B 2 405 ? 20.91002 9.05410 -103.25370 1.000 21.28962 401 THR B N 1
ATOM 5610 C CA . THR B 2 405 ? 20.60653 7.64717 -103.05004 1.000 22.65426 401 THR B CA 1
ATOM 5611 C C . THR B 2 405 ? 19.61369 7.48102 -101.90690 1.000 22.07449 401 THR B C 1
ATOM 5612 O O . THR B 2 405 ? 19.57341 8.28314 -100.96969 1.000 20.26828 401 THR B O 1
ATOM 5616 N N . LEU B 2 406 ? 18.80817 6.42535 -101.99770 1.000 20.83774 402 LEU B N 1
ATOM 5617 C CA . LEU B 2 406 ? 17.77160 6.16529 -101.00976 1.000 21.04552 402 LEU B CA 1
ATOM 5618 C C . LEU B 2 406 ? 17.52827 4.66813 -100.90551 1.000 23.02938 402 LEU B C 1
ATOM 5619 O O . LEU B 2 406 ? 17.33806 3.99315 -101.92160 1.000 21.00060 402 LEU B O 1
ATOM 5624 N N . THR B 2 407 ? 17.54851 4.15708 -99.68008 1.000 20.13354 403 THR B N 1
ATOM 5625 C CA . THR B 2 407 ? 17.04006 2.83003 -99.36513 1.000 22.70793 403 THR B CA 1
ATOM 5626 C C . THR B 2 407 ? 15.72289 3.00811 -98.62614 1.000 19.64913 403 THR B C 1
ATOM 5627 O O . THR B 2 407 ? 15.63148 3.84306 -97.72378 1.000 20.54182 403 THR B O 1
ATOM 5631 N N . ASP B 2 408 ? 14.69691 2.25643 -99.03198 1.000 21.48834 404 ASP B N 1
ATOM 5632 C CA . ASP B 2 408 ? 13.36419 2.40313 -98.43587 1.000 23.91331 404 ASP B CA 1
ATOM 5633 C C . ASP B 2 408 ? 12.70326 1.02358 -98.42960 1.000 24.65831 404 ASP B C 1
ATOM 5634 O O . ASP B 2 408 ? 11.96127 0.67344 -99.34964 1.000 27.12098 404 ASP B O 1
ATOM 5639 N N . TRP B 2 409 ? 12.99046 0.25159 -97.38744 1.000 24.14714 405 TRP B N 1
ATOM 5640 C CA . TRP B 2 409 ? 12.34265 -1.03605 -97.18648 1.000 25.00600 405 TRP B CA 1
ATOM 5641 C C . TRP B 2 409 ? 10.93679 -0.81093 -96.64253 1.000 22.40313 405 TRP B C 1
ATOM 5642 O O . TRP B 2 409 ? 10.75626 -0.10646 -95.64549 1.000 19.03413 405 TRP B O 1
ATOM 5653 N N . ARG B 2 410 ? 9.93718 -1.39335 -97.31005 1.000 24.29727 406 ARG B N 1
ATOM 5654 C CA . ARG B 2 410 ? 8.53815 -1.17287 -96.95618 1.000 26.46299 406 ARG B CA 1
ATOM 5655 C C . ARG B 2 410 ? 7.78453 -2.48942 -96.79632 1.000 34.49207 406 ARG B C 1
ATOM 5656 O O . ARG B 2 410 ? 6.56413 -2.53633 -96.97569 1.000 26.59417 406 ARG B O 1
ATOM 5664 N N . GLY B 2 411 ? 8.49099 -3.56282 -96.46173 1.000 26.09809 407 GLY B N 1
ATOM 5665 C CA . GLY B 2 411 ? 7.88854 -4.87071 -96.31375 1.000 34.84336 407 GLY B CA 1
ATOM 5666 C C . GLY B 2 411 ? 8.03154 -5.71825 -97.56741 1.000 43.30994 407 GLY B C 1
ATOM 5667 O O . GLY B 2 411 ? 8.38384 -5.24561 -98.65116 1.000 44.47918 407 GLY B O 1
ATOM 5668 N N . ASP B 2 412 ? 7.75519 -7.00563 -97.39934 1.000 55.88141 408 ASP B N 1
ATOM 5669 C CA . ASP B 2 412 ? 7.74711 -7.95793 -98.51037 1.000 68.82022 408 ASP B CA 1
ATOM 5670 C C . ASP B 2 412 ? 6.38068 -8.62277 -98.59429 1.000 63.17570 408 ASP B C 1
ATOM 5671 O O . ASP B 2 412 ? 6.04938 -9.45889 -97.73188 1.000 61.43116 408 ASP B O 1
ATOM 5676 N N . PRO B 2 413 ? 5.54518 -8.29615 -99.59415 1.000 58.56826 409 PRO B N 1
ATOM 5677 C CA . PRO B 2 413 ? 5.79953 -7.33954 -100.67959 1.000 61.23288 409 PRO B CA 1
ATOM 5678 C C . PRO B 2 413 ? 5.78778 -5.88155 -100.21256 1.000 54.56937 409 PRO B C 1
ATOM 5679 O O . PRO B 2 413 ? 5.26607 -5.59830 -99.13371 1.000 46.13543 409 PRO B O 1
ATOM 5683 N N . PRO B 2 414 ? 6.37019 -4.98041 -101.00370 1.000 54.81096 410 PRO B N 1
ATOM 5684 C CA . PRO B 2 414 ? 6.41482 -3.56791 -100.60162 1.000 41.47079 410 PRO B CA 1
ATOM 5685 C C . PRO B 2 414 ? 5.01727 -2.98024 -100.47414 1.000 44.11399 410 PRO B C 1
ATOM 5686 O O . PRO B 2 414 ? 4.16269 -3.16587 -101.34363 1.000 39.59728 410 PRO B O 1
ATOM 5690 N N . CYS B 2 415 ? 4.79100 -2.26597 -99.37537 1.000 39.91159 411 CYS B N 1
ATOM 5691 C CA . CYS B 2 415 ? 3.52192 -1.59365 -99.13350 1.000 31.25201 411 CYS B CA 1
ATOM 5692 C C . CYS B 2 415 ? 3.56983 -0.19777 -99.74346 1.000 35.93082 411 CYS B C 1
ATOM 5693 O O . CYS B 2 415 ? 4.39925 0.62956 -99.34970 1.000 39.01017 411 CYS B O 1
ATOM 5696 N N . ASP B 2 416 ? 2.68662 0.05932 -100.70710 1.000 39.86441 412 ASP B N 1
ATOM 5697 C CA . ASP B 2 416 ? 2.58939 1.36104 -101.35378 1.000 41.28667 412 ASP B CA 1
ATOM 5698 C C . ASP B 2 416 ? 1.33218 2.11868 -100.94864 1.000 42.35988 412 ASP B C 1
ATOM 5699 O O . ASP B 2 416 ? 1.01673 3.14752 -101.55646 1.000 41.50218 412 ASP B O 1
ATOM 5704 N N . ASP B 2 417 ? 0.60574 1.63521 -99.94200 1.000 46.56250 413 ASP B N 1
ATOM 5705 C CA . ASP B 2 417 ? -0.59942 2.31152 -99.46680 1.000 45.51781 413 ASP B CA 1
ATOM 5706 C C . ASP B 2 417 ? -0.81229 1.92905 -98.00944 1.000 42.11152 413 ASP B C 1
ATOM 5707 O O . ASP B 2 417 ? -1.11217 0.76933 -97.70992 1.000 42.98642 413 ASP B O 1
ATOM 5712 N N . TRP B 2 418 ? -0.67014 2.90320 -97.11081 1.000 35.90259 414 TRP B N 1
ATOM 5713 C CA . TRP B 2 418 ? -0.75800 2.67082 -95.67702 1.000 26.55310 414 TRP B CA 1
ATOM 5714 C C . TRP B 2 418 ? -2.15780 2.92685 -95.12284 1.000 33.75443 414 TRP B C 1
ATOM 5715 O O . TRP B 2 418 ? -2.30253 3.19242 -93.92408 1.000 29.60056 414 TRP B O 1
ATOM 5726 N N . SER B 2 419 ? -3.18577 2.84042 -95.96048 1.000 38.49926 415 SER B N 1
ATOM 5727 C CA . SER B 2 419 ? -4.54197 3.14010 -95.51365 1.000 45.50833 415 SER B CA 1
ATOM 5728 C C . SER B 2 419 ? -5.05576 2.03858 -94.59137 1.000 43.93063 415 SER B C 1
ATOM 5729 O O . SER B 2 419 ? -4.95282 0.85325 -94.93074 1.000 49.55429 415 SER B O 1
ATOM 5732 N N . PRO B 2 420 ? -5.60193 2.38248 -93.42823 1.000 38.10530 416 PRO B N 1
ATOM 5733 C CA . PRO B 2 420 ? -6.24080 1.37816 -92.56295 1.000 42.53144 416 PRO B CA 1
ATOM 5734 C C . PRO B 2 420 ? -7.49945 0.82029 -93.20571 1.000 42.12458 416 PRO B C 1
ATOM 5735 O O . PRO B 2 420 ? -7.95273 1.33012 -94.24215 1.000 38.18178 416 PRO B O 1
ATOM 5739 N N . PRO B 2 421 ? -8.09164 -0.23296 -92.62916 1.000 36.46413 417 PRO B N 1
ATOM 5740 C CA . PRO B 2 421 ? -9.31320 -0.78938 -93.21344 1.000 36.69699 417 PRO B CA 1
ATOM 5741 C C . PRO B 2 421 ? -10.46049 0.19541 -93.12211 1.000 25.53460 417 PRO B C 1
ATOM 5742 O O . PRO B 2 421 ? -10.56528 0.96394 -92.14955 1.000 31.87983 417 PRO B O 1
ATOM 5746 N N . PRO B 2 422 ? -11.35737 0.20906 -94.10672 1.000 28.85129 418 PRO B N 1
ATOM 5747 C CA . PRO B 2 422 ? -12.50638 1.11609 -94.05067 1.000 21.49825 418 PRO B CA 1
ATOM 5748 C C . PRO B 2 422 ? -13.49001 0.71051 -92.96318 1.000 29.10327 418 PRO B C 1
ATOM 5749 O O . PRO B 2 422 ? -13.51944 -0.43128 -92.49873 1.000 30.75995 418 PRO B O 1
ATOM 5753 N N . ILE B 2 423 ? -14.30517 1.68216 -92.55787 1.000 21.32576 419 ILE B N 1
ATOM 5754 C CA . ILE B 2 423 ? -15.27716 1.51778 -91.48389 1.000 25.58267 419 ILE B CA 1
ATOM 5755 C C . ILE B 2 423 ? -16.63548 1.97006 -91.99575 1.000 28.04224 419 ILE B C 1
ATOM 5756 O O . ILE B 2 423 ? -16.76861 3.08729 -92.50694 1.000 29.07707 419 ILE B O 1
ATOM 5761 N N . ARG B 2 424 ? -17.63907 1.11040 -91.85568 1.000 30.22070 420 ARG B N 1
ATOM 5762 C CA . ARG B 2 424 ? -19.00958 1.44188 -92.21966 1.000 26.62598 420 ARG B CA 1
ATOM 5763 C C . ARG B 2 424 ? -19.75861 1.91879 -90.98213 1.000 22.25221 420 ARG B C 1
ATOM 5764 O O . ARG B 2 424 ? -19.67916 1.28926 -89.92273 1.000 23.94227 420 ARG B O 1
ATOM 5772 N N . MET B 2 425 ? -20.47984 3.02933 -91.11722 1.000 22.44236 421 MET B N 1
ATOM 5773 C CA . MET B 2 425 ? -21.23404 3.58381 -90.00288 1.000 25.84532 421 MET B CA 1
ATOM 5774 C C . MET B 2 425 ? -22.43598 4.35063 -90.53191 1.000 25.03206 421 MET B C 1
ATOM 5775 O O . MET B 2 425 ? -22.33123 5.07046 -91.52763 1.000 27.75571 421 MET B O 1
ATOM 5780 N N . GLY B 2 426 ? -23.57123 4.19501 -89.85548 1.000 28.97527 422 GLY B N 1
ATOM 5781 C CA . GLY B 2 426 ? -24.74305 4.97375 -90.21574 1.000 22.65364 422 GLY B CA 1
ATOM 5782 C C . GLY B 2 426 ? -24.49755 6.45907 -90.01839 1.000 34.18657 422 GLY B C 1
ATOM 5783 O O . GLY B 2 426 ? -23.81392 6.87830 -89.08086 1.000 27.55122 422 GLY B O 1
ATOM 5784 N N . VAL B 2 427 ? -25.07253 7.26294 -90.91692 1.000 32.03203 423 VAL B N 1
ATOM 5785 C CA . VAL B 2 427 ? -24.80763 8.69891 -90.91423 1.000 33.95740 423 VAL B CA 1
ATOM 5786 C C . VAL B 2 427 ? -25.33642 9.35655 -89.64466 1.000 38.92927 423 VAL B C 1
ATOM 5787 O O . VAL B 2 427 ? -24.82111 10.39659 -89.21412 1.000 37.23884 423 VAL B O 1
ATOM 5791 N N . ASP B 2 428 ? -26.34726 8.76288 -89.01190 1.000 28.83109 424 ASP B N 1
ATOM 5792 C CA . ASP B 2 428 ? -26.96392 9.34091 -87.82621 1.000 33.68601 424 ASP B CA 1
ATOM 5793 C C . ASP B 2 428 ? -26.46278 8.71388 -86.53007 1.000 27.35583 424 ASP B C 1
ATOM 5794 O O . ASP B 2 428 ? -26.98737 9.03618 -85.46018 1.000 25.12754 424 ASP B O 1
ATOM 5799 N N . VAL B 2 429 ? -25.46710 7.82592 -86.60175 1.000 21.71427 425 VAL B N 1
ATOM 5800 C CA . VAL B 2 429 ? -24.96005 7.18054 -85.38872 1.000 23.14574 425 VAL B CA 1
ATOM 5801 C C . VAL B 2 429 ? -24.42591 8.19067 -84.37793 1.000 28.46131 425 VAL B C 1
ATOM 5802 O O . VAL B 2 429 ? -24.80154 8.10366 -83.19743 1.000 23.57922 425 VAL B O 1
ATOM 5806 N N . PRO B 2 430 ? -23.56737 9.15454 -84.74755 1.000 25.59005 426 PRO B N 1
ATOM 5807 C CA . PRO B 2 430 ? -23.14532 10.15076 -83.74530 1.000 19.75873 426 PRO B CA 1
ATOM 5808 C C . PRO B 2 430 ? -24.30578 10.93256 -83.15517 1.000 27.69091 426 PRO B C 1
ATOM 5809 O O . PRO B 2 430 ? -24.28676 11.25108 -81.95867 1.000 22.06874 426 PRO B O 1
ATOM 5813 N N . ASP B 2 431 ? -25.32005 11.25053 -83.96590 1.000 20.51494 427 ASP B N 1
ATOM 5814 C CA . ASP B 2 431 ? -26.49454 11.94935 -83.45184 1.000 21.37046 427 ASP B CA 1
ATOM 5815 C C . ASP B 2 431 ? -27.18531 11.14061 -82.36071 1.000 22.34662 427 ASP B C 1
ATOM 5816 O O . ASP B 2 431 ? -27.58291 11.69084 -81.32711 1.000 27.36194 427 ASP B O 1
ATOM 5821 N N . ARG B 2 432 ? -27.33306 9.83072 -82.57234 1.000 23.18137 428 ARG B N 1
ATOM 5822 C CA . ARG B 2 432 ? -28.00378 8.98740 -81.58752 1.000 28.94610 428 ARG B CA 1
ATOM 5823 C C . ARG B 2 432 ? -27.21546 8.91359 -80.28582 1.000 33.79208 428 ARG B C 1
ATOM 5824 O O . ARG B 2 432 ? -27.79282 9.01665 -79.19719 1.000 26.52685 428 ARG B O 1
ATOM 5832 N N . ILE B 2 433 ? -25.89786 8.72407 -80.37566 1.000 27.63395 429 ILE B N 1
ATOM 5833 C CA . ILE B 2 433 ? -25.09350 8.56266 -79.16949 1.000 25.96728 429 ILE B CA 1
ATOM 5834 C C . ILE B 2 433 ? -25.00055 9.87976 -78.40860 1.000 20.48072 429 ILE B C 1
ATOM 5835 O O . ILE B 2 433 ? -25.01550 9.90006 -77.17294 1.000 25.34433 429 ILE B O 1
ATOM 5840 N N . ALA B 2 434 ? -24.93943 11.00039 -79.12744 1.000 24.70523 430 ALA B N 1
ATOM 5841 C CA . ALA B 2 434 ? -24.89176 12.30380 -78.47869 1.000 25.59332 430 ALA B CA 1
ATOM 5842 C C . ALA B 2 434 ? -26.24828 12.76401 -77.96151 1.000 29.10017 430 ALA B C 1
ATOM 5843 O O . ALA B 2 434 ? -26.29572 13.60302 -77.05571 1.000 25.89220 430 ALA B O 1
ATOM 5845 N N . GLY B 2 435 ? -27.34447 12.24099 -78.50449 1.000 23.25716 431 GLY B N 1
ATOM 5846 C CA . GLY B 2 435 ? -28.64528 12.79742 -78.18958 1.000 25.83712 431 GLY B CA 1
ATOM 5847 C C . GLY B 2 435 ? -28.84843 14.18134 -78.76118 1.000 33.56306 431 GLY B C 1
ATOM 5848 O O . GLY B 2 435 ? -29.61389 14.97451 -78.20283 1.000 30.17923 431 GLY B O 1
ATOM 5849 N N . VAL B 2 436 ? -28.16512 14.49523 -79.85979 1.000 32.54195 432 VAL B N 1
ATOM 5850 C CA . VAL B 2 436 ? -28.22786 15.79696 -80.51211 1.000 23.70868 432 VAL B CA 1
ATOM 5851 C C . VAL B 2 436 ? -28.47306 15.56312 -81.99389 1.000 26.75255 432 VAL B C 1
ATOM 5852 O O . VAL B 2 436 ? -27.82499 14.70665 -82.60365 1.000 27.23876 432 VAL B O 1
ATOM 5856 N N . ALA B 2 437 ? -29.40823 16.31350 -82.57077 1.000 24.34718 433 ALA B N 1
ATOM 5857 C CA . ALA B 2 437 ? -29.64286 16.27009 -84.01299 1.000 24.64790 433 ALA B CA 1
ATOM 5858 C C . ALA B 2 437 ? -28.70008 17.27566 -84.66063 1.000 27.65101 433 ALA B C 1
ATOM 5859 O O . ALA B 2 437 ? -29.00757 18.46181 -84.78372 1.000 30.42141 433 ALA B O 1
ATOM 5861 N N . TYR B 2 438 ? -27.52594 16.79753 -85.06499 1.000 26.35901 434 TYR B N 1
ATOM 5862 C CA . TYR B 2 438 ? -26.55857 17.66662 -85.71246 1.000 25.77716 434 TYR B CA 1
ATOM 5863 C C . TYR B 2 438 ? -27.07520 18.10189 -87.08275 1.000 26.99702 434 TYR B C 1
ATOM 5864 O O . TYR B 2 438 ? -27.84861 17.38046 -87.71898 1.000 27.08226 434 TYR B O 1
ATOM 5873 N N . PRO B 2 439 ? -26.66660 19.28013 -87.55590 1.000 24.62107 435 PRO B N 1
ATOM 5874 C CA . PRO B 2 439 ? -27.05506 19.70770 -88.90359 1.000 29.21748 435 PRO B CA 1
ATOM 5875 C C . PRO B 2 439 ? -26.62316 18.69893 -89.95679 1.000 29.13179 435 PRO B C 1
ATOM 5876 O O . PRO B 2 439 ? -25.71698 17.88762 -89.75047 1.000 27.36378 435 PRO B O 1
ATOM 5880 N N . GLN B 2 440 ? -27.29940 18.76185 -91.10231 1.000 30.15037 436 GLN B N 1
ATOM 5881 C CA . GLN B 2 440 ? -27.01932 17.85172 -92.20523 1.000 29.89530 436 GLN B CA 1
ATOM 5882 C C . GLN B 2 440 ? -25.56239 17.95936 -92.63965 1.000 23.70832 436 GLN B C 1
ATOM 5883 O O . GLN B 2 440 ? -25.02903 19.06047 -92.79428 1.000 23.32840 436 GLN B O 1
ATOM 5889 N N . GLY B 2 441 ? -24.92155 16.80754 -92.83635 1.000 24.64887 437 GLY B N 1
ATOM 5890 C CA . GLY B 2 441 ? -23.54751 16.75494 -93.29314 1.000 24.21515 437 GLY B CA 1
ATOM 5891 C C . GLY B 2 441 ? -22.49473 16.96499 -92.22633 1.000 27.43854 437 GLY B C 1
ATOM 5892 O O . GLY B 2 441 ? -21.30271 17.01393 -92.56003 1.000 21.32864 437 GLY B O 1
ATOM 5893 N N . THR B 2 442 ? -22.88993 17.08503 -90.95626 1.000 23.96546 438 THR B N 1
ATOM 5894 C CA . THR B 2 442 ? -21.92291 17.34740 -89.89289 1.000 22.19198 438 THR B CA 1
ATOM 5895 C C . THR B 2 442 ? -20.92453 16.20308 -89.75563 1.000 19.46788 438 THR B C 1
ATOM 5896 O O . THR B 2 442 ? -19.70825 16.42620 -89.71878 1.000 22.56118 438 THR B O 1
ATOM 5900 N N . THR B 2 443 ? -21.42321 14.96713 -89.68800 1.000 17.73092 439 THR B N 1
ATOM 5901 C CA . THR B 2 443 ? -20.54903 13.81518 -89.48279 1.000 21.97958 439 THR B CA 1
ATOM 5902 C C . THR B 2 443 ? -19.54475 13.67257 -90.61954 1.000 23.41300 439 THR B C 1
ATOM 5903 O O . THR B 2 443 ? -18.34944 13.46007 -90.38405 1.000 22.77251 439 THR B O 1
ATOM 5907 N N . ALA B 2 444 ? -20.01295 13.79019 -91.86481 1.000 19.33413 440 ALA B N 1
ATOM 5908 C CA . ALA B 2 444 ? -19.11191 13.65489 -93.00444 1.000 22.77888 440 ALA B CA 1
ATOM 5909 C C . ALA B 2 444 ? -18.07380 14.76928 -93.02296 1.000 20.05771 440 ALA B C 1
ATOM 5910 O O . ALA B 2 444 ? -16.90539 14.53212 -93.35059 1.000 20.19498 440 ALA B O 1
ATOM 5912 N N . ARG B 2 445 ? -18.47647 15.99153 -92.66431 1.000 18.24075 441 ARG B N 1
ATOM 5913 C CA . ARG B 2 445 ? -17.53401 17.10589 -92.68029 1.000 19.63742 441 ARG B CA 1
ATOM 5914 C C . ARG B 2 445 ? -16.46168 16.94605 -91.60801 1.000 24.13323 441 ARG B C 1
ATOM 5915 O O . ARG B 2 445 ? -15.27866 17.20056 -91.86619 1.000 21.21839 441 ARG B O 1
ATOM 5923 N N . ARG B 2 446 ? -16.85329 16.52866 -90.39894 1.000 16.94176 442 ARG B N 1
ATOM 5924 C CA . ARG B 2 446 ? -15.88179 16.38664 -89.31723 1.000 15.88000 442 ARG B CA 1
ATOM 5925 C C . ARG B 2 446 ? -14.90961 15.24501 -89.58731 1.000 18.15535 442 ARG B C 1
ATOM 5926 O O . ARG B 2 446 ? -13.70885 15.36960 -89.31926 1.000 19.01164 442 ARG B O 1
ATOM 5934 N N . LEU B 2 447 ? -15.40521 14.12600 -90.11787 1.000 13.37191 443 LEU B N 1
ATOM 5935 C CA . LEU B 2 447 ? -14.52541 12.99483 -90.38415 1.000 16.85663 443 LEU B CA 1
ATOM 5936 C C . LEU B 2 447 ? -13.56424 13.28874 -91.53049 1.000 20.83282 443 LEU B C 1
ATOM 5937 O O . LEU B 2 447 ? -12.43035 12.79678 -91.52531 1.000 20.23788 443 LEU B O 1
ATOM 5942 N N . ALA B 2 448 ? -13.98739 14.09056 -92.51279 1.000 16.29816 444 ALA B N 1
ATOM 5943 C CA . ALA B 2 448 ? -13.05665 14.52149 -93.54944 1.000 20.23932 444 ALA B CA 1
ATOM 5944 C C . ALA B 2 448 ? -12.03278 15.50559 -93.00040 1.000 18.31292 444 ALA B C 1
ATOM 5945 O O . ALA B 2 448 ? -10.88225 15.51487 -93.45037 1.000 18.41084 444 ALA B O 1
ATOM 5947 N N . GLN B 2 449 ? -12.43079 16.33231 -92.02868 1.000 18.73638 445 GLN B N 1
ATOM 5948 C CA . GLN B 2 449 ? -11.49753 17.27416 -91.41877 1.000 22.35922 445 GLN B CA 1
ATOM 5949 C C . GLN B 2 449 ? -10.31019 16.55973 -90.78748 1.000 19.58769 445 GLN B C 1
ATOM 5950 O O . GLN B 2 449 ? -9.16289 16.99323 -90.94306 1.000 19.28915 445 GLN B O 1
ATOM 5956 N N . ILE B 2 450 ? -10.56337 15.46511 -90.06128 1.000 17.54641 446 ILE B N 1
ATOM 5957 C CA . ILE B 2 450 ? -9.47865 14.76058 -89.38018 1.000 17.37336 446 ILE B CA 1
ATOM 5958 C C . ILE B 2 450 ? -8.67071 13.88564 -90.32307 1.000 15.00456 446 ILE B C 1
ATOM 5959 O O . ILE B 2 450 ? -7.72428 13.22140 -89.87740 1.000 16.47744 446 ILE B O 1
ATOM 5964 N N . GLY B 2 451 ? -9.00293 13.86903 -91.61146 1.000 17.66323 447 GLY B N 1
ATOM 5965 C CA . GLY B 2 451 ? -8.17560 13.23000 -92.61361 1.000 14.97195 447 GLY B CA 1
ATOM 5966 C C . GLY B 2 451 ? -8.71983 11.95502 -93.21559 1.000 18.58503 447 GLY B C 1
ATOM 5967 O O . GLY B 2 451 ? -8.01621 11.32264 -94.00952 1.000 17.53003 447 GLY B O 1
ATOM 5968 N N . ALA B 2 452 ? -9.93914 11.55406 -92.87511 1.000 17.10025 448 ALA B N 1
ATOM 5969 C CA . ALA B 2 452 ? -10.48023 10.31680 -93.41048 1.000 19.22603 448 ALA B CA 1
ATOM 5970 C C . ALA B 2 452 ? -11.09077 10.53702 -94.79128 1.000 18.23848 448 ALA B C 1
ATOM 5971 O O . ALA B 2 452 ? -11.49018 11.64594 -95.15600 1.000 20.85851 448 ALA B O 1
ATOM 5973 N N . VAL B 2 453 ? -11.14856 9.45629 -95.56524 1.000 24.72520 449 VAL B N 1
ATOM 5974 C CA . VAL B 2 453 ? -11.87601 9.43675 -96.82956 1.000 24.06927 449 VAL B CA 1
ATOM 5975 C C . VAL B 2 453 ? -13.29181 8.95277 -96.55126 1.000 27.95367 449 VAL B C 1
ATOM 5976 O O . VAL B 2 453 ? -13.48557 7.89699 -95.93698 1.000 31.55109 449 VAL B O 1
ATOM 5980 N N . VAL B 2 454 ? -14.28234 9.72505 -96.99297 1.000 26.24984 450 VAL B N 1
ATOM 5981 C CA . VAL B 2 454 ? -15.68481 9.47285 -96.68229 1.000 28.87636 450 VAL B CA 1
ATOM 5982 C C . VAL B 2 454 ? -16.45672 9.30512 -97.98421 1.000 33.26789 450 VAL B C 1
ATOM 5983 O O . VAL B 2 454 ? -16.41667 10.18506 -98.85183 1.000 30.47601 450 VAL B O 1
ATOM 5987 N N . THR B 2 455 ? -17.15965 8.18039 -98.11542 1.000 27.11223 451 THR B N 1
ATOM 5988 C CA . THR B 2 455 ? -18.08016 7.94919 -99.21960 1.000 32.33429 451 THR B CA 1
ATOM 5989 C C . THR B 2 455 ? -19.46676 7.63293 -98.67313 1.000 42.86820 451 THR B C 1
ATOM 5990 O O . THR B 2 455 ? -19.60897 7.05385 -97.59133 1.000 35.88829 451 THR B O 1
ATOM 5994 N N . HIS B 2 456 ? -20.48917 8.01757 -99.43337 1.000 48.28495 452 HIS B N 1
ATOM 5995 C CA . HIS B 2 456 ? -21.88102 7.85486 -99.03424 1.000 48.74753 452 HIS B CA 1
ATOM 5996 C C . HIS B 2 456 ? -22.51402 6.71407 -99.81878 1.000 56.68044 452 HIS B C 1
ATOM 5997 O O . HIS B 2 456 ? -22.43875 6.68435 -101.05189 1.000 60.70642 452 HIS B O 1
ATOM 6004 N N . ASP B 2 457 ? -23.14041 5.78766 -99.10364 1.000 56.70460 453 ASP B N 1
ATOM 6005 C CA . ASP B 2 457 ? -23.87976 4.67504 -99.69579 1.000 59.18017 453 ASP B CA 1
ATOM 6006 C C . ASP B 2 457 ? -25.30283 4.70470 -99.14209 1.000 55.39122 453 ASP B C 1
ATOM 6007 O O . ASP B 2 457 ? -25.67610 3.87959 -98.30362 1.000 42.56994 453 ASP B O 1
ATOM 6012 N N . GLY B 2 458 ? -26.09440 5.66647 -99.61124 1.000 57.14517 454 GLY B N 1
ATOM 6013 C CA . GLY B 2 458 ? -27.43404 5.86007 -99.09372 1.000 61.02914 454 GLY B CA 1
ATOM 6014 C C . GLY B 2 458 ? -27.43080 6.49926 -97.72040 1.000 62.35788 454 GLY B C 1
ATOM 6015 O O . GLY B 2 458 ? -27.14039 7.69146 -97.58271 1.000 59.96750 454 GLY B O 1
ATOM 6016 N N . ASP B 2 459 ? -27.75244 5.71497 -96.69450 1.000 51.14795 455 ASP B N 1
ATOM 6017 C CA . ASP B 2 459 ? -27.71396 6.17555 -95.31424 1.000 55.14811 455 ASP B CA 1
ATOM 6018 C C . ASP B 2 459 ? -26.47154 5.70616 -94.57142 1.000 51.02691 455 ASP B C 1
ATOM 6019 O O . ASP B 2 459 ? -26.31065 6.03328 -93.39121 1.000 41.58157 455 ASP B O 1
ATOM 6024 N N . THR B 2 460 ? -25.59438 4.95408 -95.22966 1.000 38.92453 456 THR B N 1
ATOM 6025 C CA . THR B 2 460 ? -24.41114 4.37925 -94.60550 1.000 42.63675 456 THR B CA 1
ATOM 6026 C C . THR B 2 460 ? -23.16339 5.06709 -95.14035 1.000 43.33500 456 THR B C 1
ATOM 6027 O O . THR B 2 460 ? -23.02011 5.24750 -96.35447 1.000 40.21575 456 THR B O 1
ATOM 6031 N N . LEU B 2 461 ? -22.27021 5.45033 -94.23453 1.000 36.65897 457 LEU B N 1
ATOM 6032 C CA . LEU B 2 461 ? -20.97528 6.00215 -94.59662 1.000 33.96692 457 LEU B CA 1
ATOM 6033 C C . LEU B 2 461 ? -19.92620 4.89948 -94.61128 1.000 28.21295 457 LEU B C 1
ATOM 6034 O O . LEU B 2 461 ? -19.97319 3.96249 -93.81092 1.000 30.29402 457 LEU B O 1
ATOM 6039 N N . THR B 2 462 ? -18.98277 5.01613 -95.53808 1.000 24.68540 458 THR B N 1
ATOM 6040 C CA . THR B 2 462 ? -17.78019 4.19082 -95.55645 1.000 22.47534 458 THR B CA 1
ATOM 6041 C C . THR B 2 462 ? -16.60543 5.12535 -95.29949 1.000 25.29642 458 THR B C 1
ATOM 6042 O O . THR B 2 462 ? -16.32149 6.01298 -96.11093 1.000 31.74434 458 THR B O 1
ATOM 6046 N N . VAL B 2 463 ? -15.93633 4.93534 -94.16770 1.000 26.60557 459 VAL B N 1
ATOM 6047 C CA . VAL B 2 463 ? -14.92792 5.86682 -93.67852 1.000 22.18299 459 VAL B CA 1
ATOM 6048 C C . VAL B 2 463 ? -13.59590 5.13638 -93.60513 1.000 23.56560 459 VAL B C 1
ATOM 6049 O O . VAL B 2 463 ? -13.47942 4.11424 -92.91685 1.000 24.55741 459 VAL B O 1
ATOM 6053 N N . THR B 2 464 ? -12.59671 5.65679 -94.31666 1.000 20.57729 460 THR B N 1
ATOM 6054 C CA . THR B 2 464 ? -11.23897 5.12576 -94.26131 1.000 17.13589 460 THR B CA 1
ATOM 6055 C C . THR B 2 464 ? -10.35007 6.12247 -93.53275 1.000 21.42029 460 THR B C 1
ATOM 6056 O O . THR B 2 464 ? -10.02344 7.17732 -94.09945 1.000 17.55587 460 THR B O 1
ATOM 6060 N N . PRO B 2 465 ? -9.94033 5.84984 -92.29716 1.000 18.12681 461 PRO B N 1
ATOM 6061 C CA . PRO B 2 465 ? -9.15464 6.83111 -91.53531 1.000 17.75594 461 PRO B CA 1
ATOM 6062 C C . PRO B 2 465 ? -7.79129 7.05355 -92.16407 1.000 18.89881 461 PRO B C 1
ATOM 6063 O O . PRO B 2 465 ? -7.30981 6.21845 -92.94318 1.000 19.93254 461 PRO B O 1
ATOM 6067 N N . PRO B 2 466 ? -7.14111 8.17420 -91.86218 1.000 20.06361 462 PRO B N 1
ATOM 6068 C CA . PRO B 2 466 ? -5.79040 8.40297 -92.38156 1.000 18.82808 462 PRO B CA 1
ATOM 6069 C C . PRO B 2 466 ? -4.77239 7.54483 -91.64777 1.000 19.97531 462 PRO B C 1
ATOM 6070 O O . PRO B 2 466 ? -5.03161 6.99539 -90.57518 1.000 19.04451 462 PRO B O 1
ATOM 6074 N N . SER B 2 467 ? -3.58323 7.44882 -92.24361 1.000 18.21044 463 SER B N 1
ATOM 6075 C CA . SER B 2 467 ? -2.55926 6.55582 -91.71573 1.000 17.00352 463 SER B CA 1
ATOM 6076 C C . SER B 2 467 ? -2.02233 6.99338 -90.35642 1.000 18.85412 463 SER B C 1
ATOM 6077 O O . SER B 2 467 ? -1.43324 6.16788 -89.65080 1.000 16.51067 463 SER B O 1
ATOM 6080 N N . TRP B 2 468 ? -2.19522 8.25907 -89.97004 1.000 13.07807 464 TRP B N 1
ATOM 6081 C CA . TRP B 2 468 ? -1.73235 8.71649 -88.66477 1.000 12.53844 464 TRP B CA 1
ATOM 6082 C C . TRP B 2 468 ? -2.78403 8.54671 -87.57265 1.000 13.28187 464 TRP B C 1
ATOM 6083 O O . TRP B 2 468 ? -2.56432 8.99921 -86.44389 1.000 12.22690 464 TRP B O 1
ATOM 6094 N N . ARG B 2 469 ? -3.90865 7.89608 -87.87089 1.000 15.74286 465 ARG B N 1
ATOM 6095 C CA . ARG B 2 469 ? -4.97870 7.67077 -86.89841 1.000 17.89284 465 ARG B CA 1
ATOM 6096 C C . ARG B 2 469 ? -5.29916 6.18406 -86.74081 1.000 16.99881 465 ARG B C 1
ATOM 6097 O O . ARG B 2 469 ? -6.43287 5.75637 -86.98936 1.000 19.35411 465 ARG B O 1
ATOM 6105 N N . PRO B 2 470 ? -4.33451 5.36576 -86.30282 1.000 17.59245 466 PRO B N 1
ATOM 6106 C CA . PRO B 2 470 ? -4.64410 3.94652 -86.06168 1.000 21.59184 466 PRO B CA 1
ATOM 6107 C C . PRO B 2 470 ? -5.59791 3.72011 -84.89958 1.000 29.48632 466 PRO B C 1
ATOM 6108 O O . PRO B 2 470 ? -6.06643 2.58784 -84.72077 1.000 23.16309 466 PRO B O 1
ATOM 6112 N N . ASP B 2 471 ? -5.90178 4.75365 -84.11020 1.000 20.69348 467 ASP B N 1
ATOM 6113 C CA . ASP B 2 471 ? -6.87844 4.61958 -83.03688 1.000 24.83447 467 ASP B CA 1
ATOM 6114 C C . ASP B 2 471 ? -8.30614 4.53047 -83.55927 1.000 22.40006 467 ASP B C 1
ATOM 6115 O O . ASP B 2 471 ? -9.20590 4.15642 -82.80140 1.000 28.68012 467 ASP B O 1
ATOM 6120 N N . LEU B 2 472 ? -8.53618 4.86682 -84.82595 1.000 17.66493 468 LEU B N 1
ATOM 6121 C CA . LEU B 2 472 ? -9.87689 4.84533 -85.40775 1.000 24.61726 468 LEU B CA 1
ATOM 6122 C C . LEU B 2 472 ? -10.09523 3.48190 -86.05188 1.000 28.61261 468 LEU B C 1
ATOM 6123 O O . LEU B 2 472 ? -9.65028 3.23489 -87.17553 1.000 30.26556 468 LEU B O 1
ATOM 6128 N N . ARG B 2 473 ? -10.78404 2.59055 -85.33663 1.000 20.90730 469 ARG B N 1
ATOM 6129 C CA . ARG B 2 473 ? -11.04433 1.23816 -85.81253 1.000 24.44419 469 ARG B CA 1
ATOM 6130 C C . ARG B 2 473 ? -12.51679 0.86479 -85.85153 1.000 22.11141 469 ARG B C 1
ATOM 6131 O O . ARG B 2 473 ? -12.89305 0.00304 -86.64658 1.000 23.59049 469 ARG B O 1
ATOM 6139 N N . GLN B 2 474 ? -13.35076 1.47216 -85.02194 1.000 23.01442 470 GLN B N 1
ATOM 6140 C CA . GLN B 2 474 ? -14.75261 1.11151 -84.89138 1.000 28.31928 470 GLN B CA 1
ATOM 6141 C C . GLN B 2 474 ? -15.61702 2.35571 -85.00548 1.000 23.08064 470 GLN B C 1
ATOM 6142 O O . GLN B 2 474 ? -15.12684 3.47836 -84.84226 1.000 18.46260 470 GLN B O 1
ATOM 6148 N N . PRO B 2 475 ? -16.91395 2.19125 -85.29029 1.000 23.67601 471 PRO B N 1
ATOM 6149 C CA . PRO B 2 475 ? -17.80557 3.36398 -85.34454 1.000 18.36949 471 PRO B CA 1
ATOM 6150 C C . PRO B 2 475 ? -17.75867 4.23842 -84.10082 1.000 21.00912 471 PRO B C 1
ATOM 6151 O O . PRO B 2 475 ? -17.84512 5.46812 -84.21637 1.000 22.05337 471 PRO B O 1
ATOM 6155 N N . ALA B 2 476 ? -17.61627 3.63992 -82.91420 1.000 18.29754 472 ALA B N 1
ATOM 6156 C CA . ALA B 2 476 ? -17.54034 4.43192 -81.68983 1.000 23.25777 472 ALA B CA 1
ATOM 6157 C C . ALA B 2 476 ? -16.35103 5.38445 -81.71831 1.000 21.12577 472 ALA B C 1
ATOM 6158 O O . ALA B 2 476 ? -16.44430 6.51939 -81.23481 1.000 19.23932 472 ALA B O 1
ATOM 6160 N N . ASP B 2 477 ? -15.22264 4.93640 -82.27674 1.000 20.62374 473 ASP B N 1
ATOM 6161 C CA . ASP B 2 477 ? -14.06259 5.81099 -82.42791 1.000 19.14563 473 ASP B CA 1
ATOM 6162 C C . ASP B 2 477 ? -14.39538 7.02198 -83.28925 1.000 21.39397 473 ASP B C 1
ATOM 6163 O O . ASP B 2 477 ? -13.94824 8.13900 -83.00522 1.000 20.39477 473 ASP B O 1
ATOM 6168 N N . LEU B 2 478 ? -15.17413 6.81607 -84.35395 1.000 16.19230 474 LEU B N 1
ATOM 6169 C CA . LEU B 2 478 ? -15.56331 7.92379 -85.21971 1.000 16.26358 474 LEU B CA 1
ATOM 6170 C C . LEU B 2 478 ? -16.56832 8.83626 -84.52931 1.000 18.97940 474 LEU B C 1
ATOM 6171 O O . LEU B 2 478 ? -16.56311 10.05394 -84.75066 1.000 16.60245 474 LEU B O 1
ATOM 6176 N N . VAL B 2 479 ? -17.44941 8.26069 -83.70530 1.000 17.17192 475 VAL B N 1
ATOM 6177 C CA . VAL B 2 479 ? -18.40511 9.06068 -82.94318 1.000 17.63446 475 VAL B CA 1
ATOM 6178 C C . VAL B 2 479 ? -17.67646 10.06287 -82.05678 1.000 17.74617 475 VAL B C 1
ATOM 6179 O O . VAL B 2 479 ? -18.06786 11.23327 -81.96531 1.000 19.30555 475 VAL B O 1
ATOM 6183 N N . GLU B 2 480 ? -16.60379 9.62299 -81.39311 1.000 16.62956 476 GLU B N 1
ATOM 6184 C CA . GLU B 2 480 ? -15.86790 10.52085 -80.50831 1.000 18.73959 476 GLU B CA 1
ATOM 6185 C C . GLU B 2 480 ? -15.29376 11.70153 -81.27691 1.000 16.87831 476 GLU B C 1
ATOM 6186 O O . GLU B 2 480 ? -15.27935 12.82922 -80.77059 1.000 16.04471 476 GLU B O 1
ATOM 6192 N N . GLU B 2 481 ? -14.82164 11.46028 -82.50513 1.000 15.34802 477 GLU B N 1
ATOM 6193 C CA . GLU B 2 481 ? -14.25561 12.53677 -83.31300 1.000 17.33477 477 GLU B CA 1
ATOM 6194 C C . GLU B 2 481 ? -15.29756 13.60981 -83.60541 1.000 16.37824 477 GLU B C 1
ATOM 6195 O O . GLU B 2 481 ? -15.02218 14.80793 -83.47378 1.000 15.89907 477 GLU B O 1
ATOM 6201 N N . VAL B 2 482 ? -16.50588 13.19756 -83.99887 1.000 12.91665 478 VAL B N 1
ATOM 6202 C CA . VAL B 2 482 ? -17.55361 14.16633 -84.31399 1.000 16.45670 478 VAL B CA 1
ATOM 6203 C C . VAL B 2 482 ? -17.98398 14.91745 -83.05904 1.000 14.11259 478 VAL B C 1
ATOM 6204 O O . VAL B 2 482 ? -18.12766 16.14616 -83.06786 1.000 16.88497 478 VAL B O 1
ATOM 6208 N N . LEU B 2 483 ? -18.19397 14.19096 -81.95981 1.000 16.26743 479 LEU B N 1
ATOM 6209 C CA . LEU B 2 483 ? -18.73628 14.81320 -80.75485 1.000 18.65403 479 LEU B CA 1
ATOM 6210 C C . LEU B 2 483 ? -17.74734 15.78947 -80.13025 1.000 14.21784 479 LEU B C 1
ATOM 6211 O O . LEU B 2 483 ? -18.14334 16.86216 -79.65942 1.000 15.05985 479 LEU B O 1
ATOM 6216 N N . ARG B 2 484 ? -16.45724 15.44534 -80.11548 1.000 14.90863 480 ARG B N 1
ATOM 6217 C CA . ARG B 2 484 ? -15.49196 16.34083 -79.48745 1.000 18.72871 480 ARG B CA 1
ATOM 6218 C C . ARG B 2 484 ? -15.27546 17.60335 -80.31467 1.000 15.85644 480 ARG B C 1
ATOM 6219 O O . ARG B 2 484 ? -15.04406 18.67693 -79.74789 1.000 17.43504 480 ARG B O 1
ATOM 6227 N N . LEU B 2 485 ? -15.36874 17.50850 -81.64358 1.000 13.95944 481 LEU B N 1
ATOM 6228 C CA . LEU B 2 485 ? -15.17934 18.69178 -82.47597 1.000 15.16116 481 LEU B CA 1
ATOM 6229 C C . LEU B 2 485 ? -16.41553 19.58274 -82.49075 1.000 15.67899 481 LEU B C 1
ATOM 6230 O O . LEU B 2 485 ? -16.28507 20.80915 -82.55783 1.000 18.09432 481 LEU B O 1
ATOM 6235 N N . GLU B 2 486 ? -17.61534 18.99832 -82.42925 1.000 18.64134 482 GLU B N 1
ATOM 6236 C CA . GLU B 2 486 ? -18.81426 19.81279 -82.26727 1.000 20.28685 482 GLU B CA 1
ATOM 6237 C C . GLU B 2 486 ? -18.90779 20.41769 -80.87339 1.000 21.25713 482 GLU B C 1
ATOM 6238 O O . GLU B 2 486 ? -19.60313 21.42205 -80.69339 1.000 22.44089 482 GLU B O 1
ATOM 6244 N N . GLY B 2 487 ? -18.21960 19.83957 -79.89191 1.000 16.64064 483 GLY B N 1
ATOM 6245 C CA . GLY B 2 487 ? -18.25434 20.35554 -78.53870 1.000 19.85869 483 GLY B CA 1
ATOM 6246 C C . GLY B 2 487 ? -19.25082 19.61834 -77.66966 1.000 23.91371 483 GLY B C 1
ATOM 6247 O O . GLY B 2 487 ? -20.43712 19.54528 -78.00372 1.000 19.46285 483 GLY B O 1
ATOM 6248 N N . LEU B 2 488 ? -18.78206 19.06184 -76.55007 1.000 18.12617 484 LEU B N 1
ATOM 6249 C CA . LEU B 2 488 ? -19.66637 18.29834 -75.67712 1.000 21.81961 484 LEU B CA 1
ATOM 6250 C C . LEU B 2 488 ? -20.68745 19.18189 -74.97405 1.000 19.35471 484 LEU B C 1
ATOM 6251 O O . LEU B 2 488 ? -21.68470 18.66662 -74.46009 1.000 25.41750 484 LEU B O 1
ATOM 6256 N N . GLU B 2 489 ? -20.47220 20.49701 -74.96033 1.000 22.93079 485 GLU B N 1
ATOM 6257 C CA . GLU B 2 489 ? -21.40673 21.40676 -74.30916 1.000 27.68429 485 GLU B CA 1
ATOM 6258 C C . GLU B 2 489 ? -22.76827 21.44452 -74.99533 1.000 28.23095 485 GLU B C 1
ATOM 6259 O O . GLU B 2 489 ? -23.74546 21.87726 -74.37552 1.000 28.19421 485 GLU B O 1
ATOM 6265 N N . VAL B 2 490 ? -22.86391 21.00738 -76.25607 1.000 21.07278 486 VAL B N 1
ATOM 6266 C CA . VAL B 2 490 ? -24.16149 21.00147 -76.93225 1.000 26.82027 486 VAL B CA 1
ATOM 6267 C C . VAL B 2 490 ? -25.01399 19.80183 -76.55388 1.000 27.47585 486 VAL B C 1
ATOM 6268 O O . VAL B 2 490 ? -26.19813 19.75998 -76.90835 1.000 27.49711 486 VAL B O 1
ATOM 6272 N N . ILE B 2 491 ? -24.45301 18.83065 -75.84099 1.000 19.73112 487 ILE B N 1
ATOM 6273 C CA . ILE B 2 491 ? -25.18819 17.63387 -75.44194 1.000 23.48798 487 ILE B CA 1
ATOM 6274 C C . ILE B 2 491 ? -26.13441 17.99560 -74.30162 1.000 25.36750 487 ILE B C 1
ATOM 6275 O O . ILE B 2 491 ? -25.69361 18.53729 -73.27730 1.000 19.92739 487 ILE B O 1
ATOM 6280 N N . PRO B 2 492 ? -27.43499 17.73132 -74.43498 1.000 25.98058 488 PRO B N 1
ATOM 6281 C CA . PRO B 2 492 ? -28.37688 18.11840 -73.37781 1.000 20.51283 488 PRO B CA 1
ATOM 6282 C C . PRO B 2 492 ? -28.27813 17.22196 -72.15514 1.000 29.18828 488 PRO B C 1
ATOM 6283 O O . PRO B 2 492 ? -27.54349 16.22925 -72.15278 1.000 23.96111 488 PRO B O 1
ATOM 6287 N N . SER B 2 493 ? -29.02591 17.56673 -71.11044 1.000 31.47494 489 SER B N 1
ATOM 6288 C CA . SER B 2 493 ? -29.03014 16.83180 -69.85035 1.000 29.91464 489 SER B CA 1
ATOM 6289 C C . SER B 2 493 ? -30.43130 16.28035 -69.62599 1.000 24.81623 489 SER B C 1
ATOM 6290 O O . SER B 2 493 ? -31.35223 17.03366 -69.29126 1.000 27.60248 489 SER B O 1
ATOM 6293 N N . VAL B 2 494 ? -30.59884 14.97423 -69.82286 1.000 26.18834 490 VAL B N 1
ATOM 6294 C CA . VAL B 2 494 ? -31.88193 14.31075 -69.62613 1.000 31.20224 490 VAL B CA 1
ATOM 6295 C C . VAL B 2 494 ? -31.66589 13.06974 -68.76984 1.000 25.88056 490 VAL B C 1
ATOM 6296 O O . VAL B 2 494 ? -30.66348 12.36279 -68.91926 1.000 23.02211 490 VAL B O 1
ATOM 6300 N N . LEU B 2 495 ? -32.60348 12.81256 -67.86509 1.000 27.89571 491 LEU B N 1
ATOM 6301 C CA . LEU B 2 495 ? -32.46841 11.68310 -66.95634 1.000 26.75975 491 LEU B CA 1
ATOM 6302 C C . LEU B 2 495 ? -32.89088 10.38684 -67.64676 1.000 25.58198 491 LEU B C 1
ATOM 6303 O O . LEU B 2 495 ? -33.86070 10.37426 -68.40811 1.000 33.19001 491 LEU B O 1
ATOM 6308 N N . PRO B 2 496 ? -32.17845 9.29171 -67.40299 1.000 22.56943 492 PRO B N 1
ATOM 6309 C CA . PRO B 2 496 ? -32.50141 8.02629 -68.06404 1.000 31.99335 492 PRO B CA 1
ATOM 6310 C C . PRO B 2 496 ? -33.76091 7.41115 -67.48133 1.000 47.92773 492 PRO B C 1
ATOM 6311 O O . PRO B 2 496 ? -34.21606 7.81195 -66.39965 1.000 42.26037 492 PRO B O 1
ATOM 6315 N N . PRO B 2 497 ? -34.36292 6.43418 -68.16991 1.000 47.92000 493 PRO B N 1
ATOM 6316 C CA . PRO B 2 497 ? -35.54494 5.74190 -67.61698 1.000 46.31860 493 PRO B CA 1
ATOM 6317 C C . PRO B 2 497 ? -35.15910 4.50503 -66.80596 1.000 38.54149 493 PRO B C 1
ATOM 6318 O O . PRO B 2 497 ? -35.25643 3.35658 -67.24476 1.000 37.84834 493 PRO B O 1
ATOM 6322 N N . ALA B 2 498 ? -34.70340 4.75050 -65.58098 1.000 31.37598 494 ALA B N 1
ATOM 6323 C CA . ALA B 2 498 ? -34.28202 3.66175 -64.71365 1.000 30.20482 494 ALA B CA 1
ATOM 6324 C C . ALA B 2 498 ? -35.49920 2.89677 -64.19602 1.000 29.83952 494 ALA B C 1
ATOM 6325 O O . ALA B 2 498 ? -36.53025 3.50147 -63.88788 1.000 32.74422 494 ALA B O 1
ATOM 6327 N N . PRO B 2 499 ? -35.41506 1.57746 -64.09098 1.000 27.52772 495 PRO B N 1
ATOM 6328 C CA . PRO B 2 499 ? -36.54216 0.78961 -63.58667 1.000 33.90183 495 PRO B CA 1
ATOM 6329 C C . PRO B 2 499 ? -36.64577 0.90573 -62.06974 1.000 31.44976 495 PRO B C 1
ATOM 6330 O O . PRO B 2 499 ? -35.80591 1.51125 -61.40462 1.000 26.60900 495 PRO B O 1
ATOM 6334 N N . ALA B 2 500 ? -37.70971 0.31568 -61.53235 1.000 28.81055 496 ALA B N 1
ATOM 6335 C CA . ALA B 2 500 ? -37.92664 0.30869 -60.09249 1.000 27.12871 496 ALA B CA 1
ATOM 6336 C C . ALA B 2 500 ? -36.94414 -0.65150 -59.43294 1.000 27.19116 496 ALA B C 1
ATOM 6337 O O . ALA B 2 500 ? -36.95417 -1.85366 -59.71587 1.000 31.25121 496 ALA B O 1
ATOM 6339 N N . GLY B 2 501 ? -36.08955 -0.12186 -58.55521 1.000 26.79530 497 GLY B N 1
ATOM 6340 C CA . GLY B 2 501 ? -35.08224 -0.93517 -57.90862 1.000 22.73853 497 GLY B CA 1
ATOM 6341 C C . GLY B 2 501 ? -35.55153 -1.53703 -56.59624 1.000 22.54961 497 GLY B C 1
ATOM 6342 O O . GLY B 2 501 ? -36.62948 -1.23148 -56.08851 1.000 22.98772 497 GLY B O 1
ATOM 6343 N N . ARG B 2 502 ? -34.70896 -2.41264 -56.04906 1.000 20.12688 498 ARG B N 1
ATOM 6344 C CA . ARG B 2 502 ? -34.98681 -3.11187 -54.80325 1.000 19.99214 498 ARG B CA 1
ATOM 6345 C C . ARG B 2 502 ? -34.32755 -2.46311 -53.59235 1.000 21.87590 498 ARG B C 1
ATOM 6346 O O . ARG B 2 502 ? -34.47142 -2.97550 -52.47969 1.000 22.95902 498 ARG B O 1
ATOM 6354 N N . GLY B 2 503 ? -33.60567 -1.36199 -53.78027 1.000 19.95854 499 GLY B N 1
ATOM 6355 C CA . GLY B 2 503 ? -32.97205 -0.68335 -52.66413 1.000 21.38596 499 GLY B CA 1
ATOM 6356 C C . GLY B 2 503 ? -31.76890 -1.43670 -52.11999 1.000 21.82889 499 GLY B C 1
ATOM 6357 O O . GLY B 2 503 ? -31.10698 -2.21519 -52.81443 1.000 19.73899 499 GLY B O 1
ATOM 6358 N N . LEU B 2 504 ? -31.48784 -1.18946 -50.84328 1.000 19.14914 500 LEU B N 1
ATOM 6359 C CA . LEU B 2 504 ? -30.34047 -1.80489 -50.18805 1.000 21.60823 500 LEU B CA 1
ATOM 6360 C C . LEU B 2 504 ? -30.61380 -3.26731 -49.86550 1.000 23.12946 500 LEU B C 1
ATOM 6361 O O . LEU B 2 504 ? -31.72404 -3.63596 -49.47120 1.000 16.40872 500 LEU B O 1
ATOM 6366 N N . THR B 2 505 ? -29.58576 -4.09999 -50.02108 1.000 15.66710 501 THR B N 1
ATOM 6367 C CA . THR B 2 505 ? -29.67285 -5.47878 -49.57134 1.000 21.91908 501 THR B CA 1
ATOM 6368 C C . THR B 2 505 ? -29.69150 -5.53158 -48.04509 1.000 25.33349 501 THR B C 1
ATOM 6369 O O . THR B 2 505 ? -29.38580 -4.55346 -47.35518 1.000 16.40388 501 THR B O 1
ATOM 6373 N N . ALA B 2 506 ? -30.05123 -6.70490 -47.51696 1.000 19.39466 502 ALA B N 1
ATOM 6374 C CA . ALA B 2 506 ? -30.06869 -6.88709 -46.06977 1.000 22.81501 502 ALA B CA 1
ATOM 6375 C C . ALA B 2 506 ? -28.67698 -6.74134 -45.46828 1.000 22.74734 502 ALA B C 1
ATOM 6376 O O . ALA B 2 506 ? -28.53696 -6.24429 -44.34520 1.000 23.59979 502 ALA B O 1
ATOM 6378 N N . GLY B 2 507 ? -27.64030 -7.16639 -46.19373 1.000 20.38829 503 GLY B N 1
ATOM 6379 C CA . GLY B 2 507 ? -26.28519 -7.01228 -45.68931 1.000 21.19733 503 GLY B CA 1
ATOM 6380 C C . GLY B 2 507 ? -25.81935 -5.56889 -45.70090 1.000 22.75906 503 GLY B C 1
ATOM 6381 O O . GLY B 2 507 ? -25.20533 -5.09694 -44.73907 1.000 24.63607 503 GLY B O 1
ATOM 6382 N N . GLN B 2 508 ? -26.09622 -4.85105 -46.79149 1.000 20.93219 504 GLN B N 1
ATOM 6383 C CA . GLN B 2 508 ? -25.78599 -3.42664 -46.84054 1.000 24.01268 504 GLN B CA 1
ATOM 6384 C C . GLN B 2 508 ? -26.51538 -2.67083 -45.73634 1.000 22.61970 504 GLN B C 1
ATOM 6385 O O . GLN B 2 508 ? -25.94454 -1.77380 -45.10388 1.000 17.15087 504 GLN B O 1
ATOM 6391 N N . GLN B 2 509 ? -27.77148 -3.03981 -45.47411 1.000 19.29526 505 GLN B N 1
ATOM 6392 C CA . GLN B 2 509 ? -28.52919 -2.41086 -44.39706 1.000 21.84767 505 GLN B CA 1
ATOM 6393 C C . GLN B 2 509 ? -27.92828 -2.73158 -43.03154 1.000 25.50001 505 GLN B C 1
ATOM 6394 O O . GLN B 2 509 ? -27.83755 -1.85368 -42.16452 1.000 18.87639 505 GLN B O 1
ATOM 6400 N N . ARG B 2 510 ? -27.52366 -3.98699 -42.81763 1.000 15.47725 506 ARG B N 1
ATOM 6401 C CA . ARG B 2 510 ? -26.97214 -4.37634 -41.52345 1.000 23.32592 506 ARG B CA 1
ATOM 6402 C C . ARG B 2 510 ? -25.68991 -3.61336 -41.21554 1.000 19.09256 506 ARG B C 1
ATOM 6403 O O . ARG B 2 510 ? -25.45007 -3.22529 -40.06709 1.000 21.79987 506 ARG B O 1
ATOM 6411 N N . ARG B 2 511 ? -24.85687 -3.38601 -42.23277 1.000 20.88234 507 ARG B N 1
ATOM 6412 C CA . ARG B 2 511 ? -23.59957 -2.67485 -42.02623 1.000 23.15983 507 ARG B CA 1
ATOM 6413 C C . ARG B 2 511 ? -23.84293 -1.24260 -41.56331 1.000 24.62802 507 ARG B C 1
ATOM 6414 O O . ARG B 2 511 ? -23.10147 -0.71944 -40.72287 1.000 22.71976 507 ARG B O 1
ATOM 6422 N N . ARG B 2 512 ? -24.88247 -0.59444 -42.09370 1.000 17.97557 508 ARG B N 1
ATOM 6423 C CA . ARG B 2 512 ? -25.24003 0.74085 -41.62359 1.000 22.54777 508 ARG B CA 1
ATOM 6424 C C . ARG B 2 512 ? -25.66774 0.70879 -40.16308 1.000 15.01394 508 ARG B C 1
ATOM 6425 O O . ARG B 2 512 ? -25.22736 1.53460 -39.35614 1.000 18.36839 508 ARG B O 1
ATOM 6433 N N . THR B 2 513 ? -26.53266 -0.24397 -39.80691 1.000 15.39281 509 THR B N 1
ATOM 6434 C CA . THR B 2 513 ? -27.06737 -0.29975 -38.45035 1.000 19.45971 509 THR B CA 1
ATOM 6435 C C . THR B 2 513 ? -25.97310 -0.59979 -37.43089 1.000 19.03629 509 THR B C 1
ATOM 6436 O O . THR B 2 513 ? -25.97098 -0.03484 -36.33048 1.000 18.05470 509 THR B O 1
ATOM 6440 N N . ILE B 2 514 ? -25.03368 -1.48205 -37.77991 1.000 15.84839 510 ILE B N 1
ATOM 6441 C CA . ILE B 2 514 ? -23.90753 -1.76519 -36.89293 1.000 12.60925 510 ILE B CA 1
ATOM 6442 C C . ILE B 2 514 ? -23.06676 -0.51078 -36.68344 1.000 19.06970 510 ILE B C 1
ATOM 6443 O O . ILE B 2 514 ? -22.66886 -0.19192 -35.55673 1.000 15.80494 510 ILE B O 1
ATOM 6448 N N . GLY B 2 515 ? -22.79197 0.22585 -37.76169 1.000 18.15819 511 GLY B N 1
ATOM 6449 C CA . GLY B 2 515 ? -21.97865 1.42581 -37.63875 1.000 15.68605 511 GLY B CA 1
ATOM 6450 C C . GLY B 2 515 ? -22.65405 2.52017 -36.83398 1.000 13.59282 511 GLY B C 1
ATOM 6451 O O . GLY B 2 515 ? -21.99840 3.22737 -36.06537 1.000 14.04074 511 GLY B O 1
ATOM 6452 N N . ARG B 2 516 ? -23.97020 2.68177 -37.00466 1.000 15.47377 512 ARG B N 1
ATOM 6453 C CA . ARG B 2 516 ? -24.71110 3.66681 -36.21937 1.000 16.61013 512 ARG B CA 1
ATOM 6454 C C . ARG B 2 516 ? -24.67526 3.32701 -34.73597 1.000 15.91108 512 ARG B C 1
ATOM 6455 O O . ARG B 2 516 ? -24.47427 4.20613 -33.88774 1.000 11.86642 512 ARG B O 1
ATOM 6463 N N . SER B 2 517 ? -24.88630 2.05140 -34.40650 1.000 10.76994 513 SER B N 1
ATOM 6464 C CA . SER B 2 517 ? -24.96464 1.63959 -33.00856 1.000 14.52008 513 SER B CA 1
ATOM 6465 C C . SER B 2 517 ? -23.62560 1.80194 -32.29809 1.000 12.89996 513 SER B C 1
ATOM 6466 O O . SER B 2 517 ? -23.57571 2.29357 -31.16503 1.000 17.53834 513 SER B O 1
ATOM 6469 N N . LEU B 2 518 ? -22.53023 1.38369 -32.93827 1.000 10.64603 514 LEU B N 1
ATOM 6470 C CA . LEU B 2 518 ? -21.21856 1.54011 -32.31737 1.000 9.63805 514 LEU B CA 1
ATOM 6471 C C . LEU B 2 518 ? -20.86950 3.01352 -32.12636 1.000 12.12557 514 LEU B C 1
ATOM 6472 O O . LEU B 2 518 ? -20.37423 3.40619 -31.06486 1.000 13.09875 514 LEU B O 1
ATOM 6477 N N . ALA B 2 519 ? -21.13277 3.84736 -33.13756 1.000 14.12278 515 ALA B N 1
ATOM 6478 C CA . ALA B 2 519 ? -20.86111 5.27725 -33.00723 1.000 17.40559 515 ALA B CA 1
ATOM 6479 C C . ALA B 2 519 ? -21.66786 5.88836 -31.86746 1.000 16.34177 515 ALA B C 1
ATOM 6480 O O . ALA B 2 519 ? -21.13894 6.66436 -31.06372 1.000 16.15618 515 ALA B O 1
ATOM 6482 N N . LEU B 2 520 ? -22.95550 5.54562 -31.77738 1.000 15.99450 516 LEU B N 1
ATOM 6483 C CA . LEU B 2 520 ? -23.78075 6.05695 -30.68970 1.000 13.08365 516 LEU B CA 1
ATOM 6484 C C . LEU B 2 520 ? -23.34114 5.52674 -29.32910 1.000 18.91895 516 LEU B C 1
ATOM 6485 O O . LEU B 2 520 ? -23.65066 6.14828 -28.30844 1.000 17.81268 516 LEU B O 1
ATOM 6490 N N . SER B 2 521 ? -22.62949 4.40171 -29.28879 1.000 13.89220 517 SER B N 1
ATOM 6491 C CA . SER B 2 521 ? -22.10084 3.86071 -28.04326 1.000 15.09933 517 SER B CA 1
ATOM 6492 C C . SER B 2 521 ? -20.71449 4.39820 -27.70998 1.000 15.13100 517 SER B C 1
ATOM 6493 O O . SER B 2 521 ? -20.10100 3.93747 -26.74298 1.000 19.79672 517 SER B O 1
ATOM 6496 N N . GLY B 2 522 ? -20.20493 5.35003 -28.48758 1.000 14.70296 518 GLY B N 1
ATOM 6497 C CA . GLY B 2 522 ? -18.95557 6.00931 -28.17681 1.000 13.56213 518 GLY B CA 1
ATOM 6498 C C . GLY B 2 522 ? -17.75250 5.59431 -28.99760 1.000 17.08679 518 GLY B C 1
ATOM 6499 O O . GLY B 2 522 ? -16.63649 6.01137 -28.67201 1.000 21.10802 518 GLY B O 1
ATOM 6500 N N . TYR B 2 523 ? -17.93218 4.79624 -30.04466 1.000 12.96882 519 TYR B N 1
ATOM 6501 C CA . TYR B 2 523 ? -16.81382 4.35270 -30.86347 1.000 15.23855 519 TYR B CA 1
ATOM 6502 C C . TYR B 2 523 ? -16.61963 5.28524 -32.05512 1.000 13.86961 519 TYR B C 1
ATOM 6503 O O . TYR B 2 523 ? -17.57883 5.82977 -32.60554 1.000 11.83155 519 TYR B O 1
ATOM 6512 N N . VAL B 2 524 ? -15.36055 5.47042 -32.44345 1.000 12.03003 520 VAL B N 1
ATOM 6513 C CA . VAL B 2 524 ? -14.99044 6.33322 -33.55960 1.000 11.92849 520 VAL B CA 1
ATOM 6514 C C . VAL B 2 524 ? -14.50062 5.45343 -34.70110 1.000 12.50170 520 VAL B C 1
ATOM 6515 O O . VAL B 2 524 ? -13.56018 4.66885 -34.52993 1.000 13.40041 520 VAL B O 1
ATOM 6519 N N . GLU B 2 525 ? -15.12441 5.59262 -35.86813 1.000 12.34336 521 GLU B N 1
ATOM 6520 C CA . GLU B 2 525 ? -14.78118 4.75848 -37.01390 1.000 14.75718 521 GLU B CA 1
ATOM 6521 C C . GLU B 2 525 ? -13.48786 5.22688 -37.66932 1.000 18.13198 521 GLU B C 1
ATOM 6522 O O . GLU B 2 525 ? -13.23153 6.42900 -37.78106 1.000 14.79680 521 GLU B O 1
ATOM 6528 N N . ILE B 2 526 ? -12.66894 4.26520 -38.10460 1.000 14.27623 522 ILE B N 1
ATOM 6529 C CA . ILE B 2 526 ? -11.47632 4.55354 -38.88894 1.000 17.84081 522 ILE B CA 1
ATOM 6530 C C . ILE B 2 526 ? -11.55572 3.78467 -40.20205 1.000 17.83302 522 ILE B C 1
ATOM 6531 O O . ILE B 2 526 ? -12.32898 2.83572 -40.35235 1.000 15.36310 522 ILE B O 1
ATOM 6536 N N . LEU B 2 527 ? -10.74039 4.21959 -41.16643 1.000 16.01487 523 LEU B N 1
ATOM 6537 C CA . LEU B 2 527 ? -10.55122 3.48645 -42.40938 1.000 23.31001 523 LEU B CA 1
ATOM 6538 C C . LEU B 2 527 ? -9.28510 2.65299 -42.28355 1.000 22.04597 523 LEU B C 1
ATOM 6539 O O . LEU B 2 527 ? -8.18513 3.22453 -42.22074 1.000 27.30725 523 LEU B O 1
ATOM 6544 N N . PRO B 2 528 ? -9.37608 1.32528 -42.23222 1.000 21.29685 524 PRO B N 1
ATOM 6545 C CA . PRO B 2 528 ? -8.18174 0.50981 -41.97636 1.000 20.98545 524 PRO B CA 1
ATOM 6546 C C . PRO B 2 528 ? -7.35396 0.28256 -43.23306 1.000 30.23243 524 PRO B C 1
ATOM 6547 O O . PRO B 2 528 ? -7.88655 0.01945 -44.31388 1.000 28.14886 524 PRO B O 1
ATOM 6551 N N . THR B 2 529 ? -6.02354 0.37561 -43.07728 1.000 28.76090 525 THR B N 1
ATOM 6552 C CA . THR B 2 529 ? -5.14049 0.08582 -44.20102 1.000 33.33958 525 THR B CA 1
ATOM 6553 C C . THR B 2 529 ? -5.05291 -1.42384 -44.42510 1.000 29.32540 525 THR B C 1
ATOM 6554 O O . THR B 2 529 ? -5.03837 -2.19387 -43.46184 1.000 25.38081 525 THR B O 1
ATOM 6558 N N . PRO B 2 530 ? -5.01392 -1.87195 -45.68484 1.000 33.93261 526 PRO B N 1
ATOM 6559 C CA . PRO B 2 530 ? -4.94000 -3.31489 -45.95996 1.000 22.78270 526 PRO B CA 1
ATOM 6560 C C . PRO B 2 530 ? -3.54349 -3.90193 -45.84801 1.000 26.14203 526 PRO B C 1
ATOM 6561 O O . PRO B 2 530 ? -3.40763 -5.13173 -45.88723 1.000 33.52771 526 PRO B O 1
ATOM 6565 N N . PHE B 2 531 ? -2.50791 -3.07825 -45.72427 1.000 23.32627 527 PHE B N 1
ATOM 6566 C CA . PHE B 2 531 ? -1.14057 -3.56736 -45.61941 1.000 34.56160 527 PHE B CA 1
ATOM 6567 C C . PHE B 2 531 ? -0.76158 -3.72831 -44.15242 1.000 37.38572 527 PHE B C 1
ATOM 6568 O O . PHE B 2 531 ? -0.92438 -2.79857 -43.35631 1.000 32.76550 527 PHE B O 1
ATOM 6576 N N . LEU B 2 532 ? -0.25595 -4.90900 -43.80395 1.000 28.55161 528 LEU B N 1
ATOM 6577 C CA . LEU B 2 532 ? 0.05545 -5.24749 -42.42319 1.000 26.59129 528 LEU B CA 1
ATOM 6578 C C . LEU B 2 532 ? 1.36020 -4.58419 -41.98742 1.000 36.22237 528 LEU B C 1
ATOM 6579 O O . LEU B 2 532 ? 2.30448 -4.49278 -42.77598 1.000 39.24015 528 LEU B O 1
ATOM 6584 N N . PRO B 2 533 ? 1.43710 -4.11402 -40.74325 1.000 32.38782 529 PRO B N 1
ATOM 6585 C CA . PRO B 2 533 ? 2.71810 -3.62513 -40.22233 1.000 39.39159 529 PRO B CA 1
ATOM 6586 C C . PRO B 2 533 ? 3.74652 -4.74537 -40.18512 1.000 33.51226 529 PRO B C 1
ATOM 6587 O O . PRO B 2 533 ? 3.41129 -5.92258 -40.03214 1.000 34.37661 529 PRO B O 1
ATOM 6591 N N . ALA B 2 534 ? 5.01331 -4.36454 -40.32994 1.000 32.85583 530 ALA B N 1
ATOM 6592 C CA . ALA B 2 534 ? 6.08062 -5.35055 -40.43514 1.000 33.91484 530 ALA B CA 1
ATOM 6593 C C . ALA B 2 534 ? 6.20840 -6.15596 -39.14748 1.000 28.64367 530 ALA B C 1
ATOM 6594 O O . ALA B 2 534 ? 6.33216 -5.59312 -38.05552 1.000 35.30903 530 ALA B O 1
ATOM 6596 N N . GLY B 2 535 ? 6.16375 -7.47953 -39.28334 1.000 30.98599 531 GLY B N 1
ATOM 6597 C CA . GLY B 2 535 ? 6.38932 -8.37007 -38.15705 1.000 32.15039 531 GLY B CA 1
ATOM 6598 C C . GLY B 2 535 ? 5.35472 -8.28268 -37.05759 1.000 33.95081 531 GLY B C 1
ATOM 6599 O O . GLY B 2 535 ? 5.67325 -8.56318 -35.89651 1.000 29.40465 531 GLY B O 1
ATOM 6600 N N . VAL B 2 536 ? 4.11479 -7.91252 -37.38978 1.000 31.93205 532 VAL B N 1
ATOM 6601 C CA . VAL B 2 536 ? 3.09671 -7.75831 -36.35476 1.000 33.18823 532 VAL B CA 1
ATOM 6602 C C . VAL B 2 536 ? 2.74504 -9.10977 -35.74208 1.000 28.39421 532 VAL B C 1
ATOM 6603 O O . VAL B 2 536 ? 2.49076 -9.21075 -34.53587 1.000 26.25211 532 VAL B O 1
ATOM 6607 N N . PHE B 2 537 ? 2.75438 -10.17415 -36.54782 1.000 29.20849 533 PHE B N 1
ATOM 6608 C CA . PHE B 2 537 ? 2.41741 -11.48953 -36.01646 1.000 26.12699 533 PHE B CA 1
ATOM 6609 C C . PHE B 2 537 ? 3.52100 -12.03280 -35.11866 1.000 31.30682 533 PHE B C 1
ATOM 6610 O O . PHE B 2 537 ? 3.24884 -12.85847 -34.23756 1.000 22.62953 533 PHE B O 1
ATOM 6618 N N . ASP B 2 538 ? 4.76191 -11.57985 -35.31788 1.000 29.04466 534 ASP B N 1
ATOM 6619 C CA . ASP B 2 538 ? 5.82464 -11.90300 -34.37157 1.000 28.06902 534 ASP B CA 1
ATOM 6620 C C . ASP B 2 538 ? 5.63546 -11.15118 -33.05977 1.000 28.58117 534 ASP B C 1
ATOM 6621 O O . ASP B 2 538 ? 5.94301 -11.67883 -31.98392 1.000 29.71987 534 ASP B O 1
ATOM 6626 N N . LEU B 2 539 ? 5.14022 -9.91267 -33.12948 1.000 29.21898 535 LEU B N 1
ATOM 6627 C CA . LEU B 2 539 ? 4.80779 -9.18532 -31.90953 1.000 29.07451 535 LEU B CA 1
ATOM 6628 C C . LEU B 2 539 ? 3.69299 -9.88697 -31.14703 1.000 23.07266 535 LEU B C 1
ATOM 6629 O O . LEU B 2 539 ? 3.71548 -9.94602 -29.91194 1.000 23.63524 535 LEU B O 1
ATOM 6634 N N . TRP B 2 540 ? 2.71116 -10.43160 -31.86967 1.000 21.13581 536 TRP B N 1
ATOM 6635 C CA . TRP B 2 540 ? 1.62256 -11.17563 -31.25066 1.000 21.12001 536 TRP B CA 1
ATOM 6636 C C . TRP B 2 540 ? 2.05580 -12.54499 -30.74592 1.000 25.90349 536 TRP B C 1
ATOM 6637 O O . TRP B 2 540 ? 1.31350 -13.16482 -29.97558 1.000 22.23556 536 TRP B O 1
ATOM 6648 N N . GLY B 2 541 ? 3.21852 -13.03654 -31.16634 1.000 28.88431 537 GLY B N 1
ATOM 6649 C CA . GLY B 2 541 ? 3.65428 -14.35914 -30.76045 1.000 20.40209 537 GLY B CA 1
ATOM 6650 C C . GLY B 2 541 ? 2.85971 -15.49173 -31.36847 1.000 21.43424 537 GLY B C 1
ATOM 6651 O O . GLY B 2 541 ? 2.73509 -16.55233 -30.75024 1.000 29.36648 537 GLY B O 1
ATOM 6652 N N . LEU B 2 542 ? 2.30860 -15.29581 -32.56301 1.000 23.80982 538 LEU B N 1
ATOM 6653 C CA . LEU B 2 542 ? 1.52760 -16.34562 -33.19597 1.000 20.86918 538 LEU B CA 1
ATOM 6654 C C . LEU B 2 542 ? 2.42835 -17.50302 -33.61053 1.000 29.64353 538 LEU B C 1
ATOM 6655 O O . LEU B 2 542 ? 3.61101 -17.32380 -33.91356 1.000 22.46983 538 LEU B O 1
ATOM 6660 N N . GLU B 2 543 ? 1.85754 -18.70353 -33.60831 1.000 34.08042 539 GLU B N 1
ATOM 6661 C CA . GLU B 2 543 ? 2.59569 -19.87053 -34.05921 1.000 35.79844 539 GLU B CA 1
ATOM 6662 C C . GLU B 2 543 ? 2.88628 -19.76710 -35.55258 1.000 38.33653 539 GLU B C 1
ATOM 6663 O O . GLU B 2 543 ? 2.21347 -19.04862 -36.29768 1.000 32.95954 539 GLU B O 1
ATOM 6669 N N . ALA B 2 544 ? 3.91099 -20.50537 -35.98585 1.000 42.01560 540 ALA B N 1
ATOM 6670 C CA . ALA B 2 544 ? 4.32013 -20.45708 -37.38527 1.000 36.39050 540 ALA B CA 1
ATOM 6671 C C . ALA B 2 544 ? 3.21510 -20.93451 -38.31802 1.000 30.90682 540 ALA B C 1
ATOM 6672 O O . ALA B 2 544 ? 3.17259 -20.52745 -39.48426 1.000 44.50368 540 ALA B O 1
ATOM 6674 N N . ASP B 2 545 ? 2.31449 -21.78704 -37.83192 1.000 32.40419 541 ASP B N 1
ATOM 6675 C CA . ASP B 2 545 ? 1.24591 -22.33937 -38.65326 1.000 32.04116 541 ASP B CA 1
ATOM 6676 C C . ASP B 2 545 ? -0.10170 -21.66710 -38.41099 1.000 33.92608 541 ASP B C 1
ATOM 6677 O O . ASP B 2 545 ? -1.12713 -22.17853 -38.87326 1.000 32.62491 541 ASP B O 1
ATOM 6682 N N . ASP B 2 546 ? -0.12673 -20.54108 -37.69925 1.000 30.87980 542 ASP B N 1
ATOM 6683 C CA . ASP B 2 546 ? -1.37791 -19.82321 -37.48902 1.000 28.28124 542 ASP B CA 1
ATOM 6684 C C . ASP B 2 546 ? -1.92159 -19.32865 -38.82391 1.000 24.75638 542 ASP B C 1
ATOM 6685 O O . ASP B 2 546 ? -1.19453 -18.72432 -39.61860 1.000 32.26220 542 ASP B O 1
ATOM 6690 N N . SER B 2 547 ? -3.21116 -19.58756 -39.06310 1.000 28.76359 543 SER B N 1
ATOM 6691 C CA . SER B 2 547 ? -3.80585 -19.30736 -40.36786 1.000 27.58306 543 SER B CA 1
ATOM 6692 C C . SER B 2 547 ? -3.70909 -17.83394 -40.74009 1.000 32.63616 543 SER B C 1
ATOM 6693 O O . SER B 2 547 ? -3.71048 -17.49423 -41.92961 1.000 30.54700 543 SER B O 1
ATOM 6696 N N . ARG B 2 548 ? -3.62666 -16.94592 -39.74807 1.000 27.70394 544 ARG B N 1
ATOM 6697 C CA . ARG B 2 548 ? -3.49458 -15.52389 -40.03762 1.000 24.57775 544 ARG B CA 1
ATOM 6698 C C . ARG B 2 548 ? -2.16276 -15.18493 -40.69283 1.000 21.30622 544 ARG B C 1
ATOM 6699 O O . ARG B 2 548 ? -2.06126 -14.14712 -41.35496 1.000 26.38269 544 ARG B O 1
ATOM 6707 N N . ARG B 2 549 ? -1.14479 -16.03410 -40.53422 1.000 26.29464 545 ARG B N 1
ATOM 6708 C CA . ARG B 2 549 ? 0.13686 -15.78692 -41.18522 1.000 23.64115 545 ARG B CA 1
ATOM 6709 C C . ARG B 2 549 ? 0.10662 -16.09381 -42.67941 1.000 30.47667 545 ARG B C 1
ATOM 6710 O O . ARG B 2 549 ? 0.98360 -15.62137 -43.41037 1.000 36.40768 545 ARG B O 1
ATOM 6718 N N . MET B 2 550 ? -0.86876 -16.87135 -43.14769 1.000 26.17429 546 MET B N 1
ATOM 6719 C CA . MET B 2 550 ? -0.98270 -17.22211 -44.56499 1.000 30.15282 546 MET B CA 1
ATOM 6720 C C . MET B 2 550 ? -1.58791 -16.03424 -45.30363 1.000 29.90775 546 MET B C 1
ATOM 6721 O O . MET B 2 550 ? -2.80398 -15.92357 -45.46450 1.000 28.24551 546 MET B O 1
ATOM 6726 N N . THR B 2 551 ? -0.72451 -15.13486 -45.76561 1.000 31.19863 547 THR B N 1
ATOM 6727 C CA . THR B 2 551 ? -1.14487 -13.86309 -46.33189 1.000 30.15542 547 THR B CA 1
ATOM 6728 C C . THR B 2 551 ? -0.88120 -13.80235 -47.83110 1.000 38.78394 547 THR B C 1
ATOM 6729 O O . THR B 2 551 ? 0.00568 -14.48067 -48.35775 1.000 40.67560 547 THR B O 1
ATOM 6733 N N . THR B 2 552 ? -1.66890 -12.97219 -48.50764 1.000 32.71206 548 THR B N 1
ATOM 6734 C CA . THR B 2 552 ? -1.39341 -12.56404 -49.87573 1.000 32.22255 548 THR B CA 1
ATOM 6735 C C . THR B 2 552 ? -0.44023 -11.37511 -49.85420 1.000 38.77473 548 THR B C 1
ATOM 6736 O O . THR B 2 552 ? -0.59366 -10.45927 -49.04142 1.000 34.90293 548 THR B O 1
ATOM 6740 N N . ARG B 2 553 ? 0.55191 -11.39646 -50.74134 1.000 28.09517 549 ARG B N 1
ATOM 6741 C CA . ARG B 2 553 ? 1.61641 -10.40332 -50.73909 1.000 29.83834 549 ARG B CA 1
ATOM 6742 C C . ARG B 2 553 ? 1.61100 -9.60418 -52.03392 1.000 35.15595 549 ARG B C 1
ATOM 6743 O O . ARG B 2 553 ? 1.39019 -10.15449 -53.11804 1.000 36.60317 549 ARG B O 1
ATOM 6751 N N . VAL B 2 554 ? 1.85700 -8.30414 -51.90785 1.000 31.84340 550 VAL B N 1
ATOM 6752 C CA . VAL B 2 554 ? 1.91568 -7.38964 -53.04173 1.000 37.24692 550 VAL B CA 1
ATOM 6753 C C . VAL B 2 554 ? 3.34710 -7.32904 -53.55306 1.000 42.55804 550 VAL B C 1
ATOM 6754 O O . VAL B 2 554 ? 4.30274 -7.26146 -52.77001 1.000 34.58443 550 VAL B O 1
ATOM 6758 N N . LEU B 2 555 ? 3.49503 -7.35404 -54.87973 1.000 39.92185 551 LEU B N 1
ATOM 6759 C CA . LEU B 2 555 ? 4.82301 -7.36273 -55.48388 1.000 39.58181 551 LEU B CA 1
ATOM 6760 C C . LEU B 2 555 ? 5.53115 -6.02346 -55.30621 1.000 36.29121 551 LEU B C 1
ATOM 6761 O O . LEU B 2 555 ? 6.73369 -5.98599 -55.02021 1.000 35.01724 551 LEU B O 1
ATOM 6766 N N . ASN B 2 556 ? 4.80754 -4.91575 -55.46137 1.000 36.14023 552 ASN B N 1
ATOM 6767 C CA . ASN B 2 556 ? 5.39904 -3.57680 -55.48326 1.000 36.76630 552 ASN B CA 1
ATOM 6768 C C . ASN B 2 556 ? 4.69693 -2.66110 -54.48533 1.000 31.83485 552 ASN B C 1
ATOM 6769 O O . ASN B 2 556 ? 4.03771 -1.68804 -54.87168 1.000 37.34564 552 ASN B O 1
ATOM 6774 N N . PRO B 2 557 ? 4.84268 -2.92223 -53.18852 1.000 39.12863 553 PRO B N 1
ATOM 6775 C CA . PRO B 2 557 ? 4.21186 -2.04910 -52.19479 1.000 38.32168 553 PRO B CA 1
ATOM 6776 C C . PRO B 2 557 ? 4.94125 -0.71831 -52.09474 1.000 42.63985 553 PRO B C 1
ATOM 6777 O O . PRO B 2 557 ? 6.10602 -0.58462 -52.47673 1.000 35.68214 553 PRO B O 1
ATOM 6781 N N . LEU B 2 558 ? 4.22755 0.28430 -51.57364 1.000 38.56468 554 LEU B N 1
ATOM 6782 C CA . LEU B 2 558 ? 4.85378 1.57871 -51.32613 1.000 42.66094 554 LEU B CA 1
ATOM 6783 C C . LEU B 2 558 ? 5.86889 1.51726 -50.19276 1.000 47.31167 554 LEU B C 1
ATOM 6784 O O . LEU B 2 558 ? 6.74359 2.38634 -50.11087 1.000 45.28427 554 LEU B O 1
ATOM 6789 N N . GLU B 2 559 ? 5.76904 0.51712 -49.32019 1.000 44.77047 555 GLU B N 1
ATOM 6790 C CA . GLU B 2 559 ? 6.75311 0.27131 -48.27093 1.000 40.14242 555 GLU B CA 1
ATOM 6791 C C . GLU B 2 559 ? 7.18662 -1.18315 -48.38495 1.000 38.11209 555 GLU B C 1
ATOM 6792 O O . GLU B 2 559 ? 6.38023 -2.09207 -48.16075 1.000 35.58638 555 GLU B O 1
ATOM 6798 N N . ALA B 2 560 ? 8.45709 -1.40053 -48.73809 1.000 36.12121 556 ALA B N 1
ATOM 6799 C CA . ALA B 2 560 ? 8.94436 -2.74912 -49.01026 1.000 40.92784 556 ALA B CA 1
ATOM 6800 C C . ALA B 2 560 ? 8.81239 -3.67753 -47.81029 1.000 40.95760 556 ALA B C 1
ATOM 6801 O O . ALA B 2 560 ? 8.73761 -4.89765 -47.99166 1.000 38.80001 556 ALA B O 1
ATOM 6803 N N . ASP B 2 561 ? 8.78188 -3.13676 -46.59541 1.000 44.18928 557 ASP B N 1
ATOM 6804 C CA . ASP B 2 561 ? 8.63869 -3.94732 -45.39461 1.000 40.02648 557 ASP B CA 1
ATOM 6805 C C . ASP B 2 561 ? 7.18554 -4.24629 -45.04417 1.000 37.74555 557 ASP B C 1
ATOM 6806 O O . ASP B 2 561 ? 6.93615 -4.93452 -44.04920 1.000 35.62864 557 ASP B O 1
ATOM 6811 N N . ARG B 2 562 ? 6.22660 -3.76357 -45.83457 1.000 32.81607 558 ARG B N 1
ATOM 6812 C CA . ARG B 2 562 ? 4.80107 -4.00322 -45.60002 1.000 34.16041 558 ARG B CA 1
ATOM 6813 C C . ARG B 2 562 ? 4.14050 -4.51631 -46.87602 1.000 40.89095 558 ARG B C 1
ATOM 6814 O O . ARG B 2 562 ? 3.28532 -3.83851 -47.45970 1.000 31.99924 558 ARG B O 1
ATOM 6822 N N . PRO B 2 563 ? 4.50279 -5.72748 -47.33491 1.000 31.76981 559 PRO B N 1
ATOM 6823 C CA . PRO B 2 563 ? 3.92178 -6.23187 -48.58679 1.000 33.76988 559 PRO B CA 1
ATOM 6824 C C . PRO B 2 563 ? 2.65463 -7.05316 -48.38931 1.000 34.69069 559 PRO B C 1
ATOM 6825 O O . PRO B 2 563 ? 1.84549 -7.18078 -49.31362 1.000 40.73905 559 PRO B O 1
ATOM 6829 N N . GLN B 2 564 ? 2.46857 -7.60898 -47.19443 1.000 29.71077 560 GLN B N 1
ATOM 6830 C CA . GLN B 2 564 ? 1.39416 -8.56360 -46.95462 1.000 34.19253 560 GLN B CA 1
ATOM 6831 C C . GLN B 2 564 ? 0.06099 -7.85574 -46.73749 1.000 34.26473 560 GLN B C 1
ATOM 6832 O O . GLN B 2 564 ? 0.00122 -6.77158 -46.15008 1.000 31.74162 560 GLN B O 1
ATOM 6838 N N . LEU B 2 565 ? -1.01299 -8.48599 -47.20732 1.000 27.63113 561 LEU B N 1
ATOM 6839 C CA . LEU B 2 565 ? -2.36234 -7.97075 -47.02911 1.000 24.25922 561 LEU B CA 1
ATOM 6840 C C . LEU B 2 565 ? -3.00025 -8.55677 -45.77230 1.000 30.65517 561 LEU B C 1
ATOM 6841 O O . LEU B 2 565 ? -2.70895 -9.68714 -45.37175 1.000 22.72376 561 LEU B O 1
ATOM 6846 N N . ALA B 2 566 ? -3.90026 -7.78063 -45.16864 1.000 23.01003 562 ALA B N 1
ATOM 6847 C CA . ALA B 2 566 ? -4.38174 -8.07058 -43.82118 1.000 26.27833 562 ALA B CA 1
ATOM 6848 C C . ALA B 2 566 ? -5.34098 -9.25743 -43.80601 1.000 19.61491 562 ALA B C 1
ATOM 6849 O O . ALA B 2 566 ? -6.34488 -9.26816 -44.52393 1.000 20.79706 562 ALA B O 1
ATOM 6851 N N . THR B 2 567 ? -5.03283 -10.25197 -42.97243 1.000 23.13301 563 THR B N 1
ATOM 6852 C CA . THR B 2 567 ? -5.96239 -11.32522 -42.64379 1.000 20.82726 563 THR B CA 1
ATOM 6853 C C . THR B 2 567 ? -6.84669 -10.98347 -41.45138 1.000 25.62017 563 THR B C 1
ATOM 6854 O O . THR B 2 567 ? -7.77638 -11.73911 -41.14754 1.000 20.12601 563 THR B O 1
ATOM 6858 N N . THR B 2 568 ? -6.57154 -9.87040 -40.77487 1.000 21.22224 564 THR B N 1
ATOM 6859 C CA . THR B 2 568 ? -7.32552 -9.42953 -39.61158 1.000 18.53842 564 THR B CA 1
ATOM 6860 C C . THR B 2 568 ? -7.28288 -7.91000 -39.56691 1.000 14.97104 564 THR B C 1
ATOM 6861 O O . THR B 2 568 ? -6.28533 -7.29397 -39.95350 1.000 20.67947 564 THR B O 1
ATOM 6865 N N . LEU B 2 569 ? -8.37682 -7.30828 -39.10106 1.000 16.05735 565 LEU B N 1
ATOM 6866 C CA . LEU B 2 569 ? -8.45390 -5.85516 -39.02291 1.000 15.60898 565 LEU B CA 1
ATOM 6867 C C . LEU B 2 569 ? -7.75827 -5.27658 -37.79737 1.000 18.32647 565 LEU B C 1
ATOM 6868 O O . LEU B 2 569 ? -7.56160 -4.05783 -37.74078 1.000 15.18892 565 LEU B O 1
ATOM 6873 N N . LEU B 2 570 ? -7.37874 -6.10778 -36.83012 1.000 12.10647 566 LEU B N 1
ATOM 6874 C CA . LEU B 2 570 ? -6.81498 -5.59695 -35.58268 1.000 13.29501 566 LEU B CA 1
ATOM 6875 C C . LEU B 2 570 ? -5.48402 -4.86973 -35.74727 1.000 18.21221 566 LEU B C 1
ATOM 6876 O O . LEU B 2 570 ? -5.27676 -3.86836 -35.03978 1.000 16.37831 566 LEU B O 1
ATOM 6881 N N . PRO B 2 571 ? -4.55018 -5.29495 -36.60934 1.000 16.62784 567 PRO B N 1
ATOM 6882 C CA . PRO B 2 571 ? -3.30235 -4.51960 -36.73018 1.000 12.71923 567 PRO B CA 1
ATOM 6883 C C . PRO B 2 571 ? -3.51958 -3.08202 -37.17469 1.000 18.34887 567 PRO B C 1
ATOM 6884 O O . PRO B 2 571 ? -2.87213 -2.17239 -36.64349 1.000 17.23498 567 PRO B O 1
ATOM 6888 N N . ALA B 2 572 ? -4.42285 -2.84670 -38.12949 1.000 15.54897 568 ALA B N 1
ATOM 6889 C CA . ALA B 2 572 ? -4.67338 -1.48082 -38.57690 1.000 17.17385 568 ALA B CA 1
ATOM 6890 C C . ALA B 2 572 ? -5.36203 -0.65857 -37.49277 1.000 17.88528 568 ALA B C 1
ATOM 6891 O O . ALA B 2 572 ? -5.08554 0.53682 -37.34282 1.000 13.08208 568 ALA B O 1
ATOM 6893 N N . LEU B 2 573 ? -6.26474 -1.28021 -36.72950 1.000 16.19033 569 LEU B N 1
ATOM 6894 C CA . LEU B 2 573 ? -6.92792 -0.56791 -35.64091 1.000 16.24309 569 LEU B CA 1
ATOM 6895 C C . LEU B 2 573 ? -5.95090 -0.23395 -34.52067 1.000 14.25537 569 LEU B C 1
ATOM 6896 O O . LEU B 2 573 ? -6.00800 0.85928 -33.94638 1.000 12.68997 569 LEU B O 1
ATOM 6901 N N . LEU B 2 574 ? -5.05186 -1.16559 -34.19234 1.000 11.58863 570 LEU B N 1
ATOM 6902 C CA . LEU B 2 574 ? -4.07900 -0.91464 -33.13376 1.000 14.54643 570 LEU B CA 1
ATOM 6903 C C . LEU B 2 574 ? -3.08488 0.16581 -33.53328 1.000 18.46094 570 LEU B C 1
ATOM 6904 O O . LEU B 2 574 ? -2.62599 0.93332 -32.67866 1.000 16.24256 570 LEU B O 1
ATOM 6909 N N . GLU B 2 575 ? -2.74856 0.24642 -34.82189 1.000 15.62435 571 GLU B N 1
ATOM 6910 C CA . GLU B 2 575 ? -1.86098 1.30294 -35.29188 1.000 18.26842 571 GLU B CA 1
ATOM 6911 C C . GLU B 2 575 ? -2.52165 2.67105 -35.16751 1.000 14.62236 571 GLU B C 1
ATOM 6912 O O . GLU B 2 575 ? -1.86109 3.65655 -34.81692 1.000 14.55951 571 GLU B O 1
ATOM 6918 N N . ALA B 2 576 ? -3.82530 2.75261 -35.44821 1.000 15.47751 572 ALA B N 1
ATOM 6919 C CA . ALA B 2 576 ? -4.53637 4.01388 -35.26996 1.000 14.70900 572 ALA B CA 1
ATOM 6920 C C . ALA B 2 576 ? -4.72359 4.34308 -33.79533 1.000 13.17326 572 ALA B C 1
ATOM 6921 O O . ALA B 2 576 ? -4.71532 5.51995 -33.41907 1.000 13.17979 572 ALA B O 1
ATOM 6923 N N A LEU B 2 577 ? -4.89525 3.32752 -32.94712 0.567 13.57426 573 LEU B N 1
ATOM 6924 N N B LEU B 2 577 ? -4.90142 3.32040 -32.95542 0.433 13.54848 573 LEU B N 1
ATOM 6925 C CA A LEU B 2 577 ? -4.99324 3.58268 -31.51452 0.567 12.14101 573 LEU B CA 1
ATOM 6926 C CA B LEU B 2 577 ? -4.98733 3.53604 -31.51479 0.433 12.21496 573 LEU B CA 1
ATOM 6927 C C A LEU B 2 577 ? -3.69423 4.17167 -30.97828 0.567 12.74502 573 LEU B C 1
ATOM 6928 C C B LEU B 2 577 ? -3.70091 4.14820 -30.97459 0.433 12.82115 573 LEU B C 1
ATOM 6929 O O A LEU B 2 577 ? -3.71522 5.09775 -30.15797 0.567 9.22780 573 LEU B O 1
ATOM 6930 O O B LEU B 2 577 ? -3.73864 5.06997 -30.15037 0.433 11.96863 573 LEU B O 1
ATOM 6939 N N . VAL B 2 578 ? -2.55192 3.65315 -31.43719 1.000 13.96700 574 VAL B N 1
ATOM 6940 C CA . VAL B 2 578 ? -1.27087 4.19131 -30.99536 1.000 13.40805 574 VAL B CA 1
ATOM 6941 C C . VAL B 2 578 ? -1.09007 5.62214 -31.49030 1.000 14.29177 574 VAL B C 1
ATOM 6942 O O . VAL B 2 578 ? -0.57384 6.47731 -30.76361 1.000 12.79439 574 VAL B O 1
ATOM 6946 N N . ARG B 2 579 ? -1.52868 5.91641 -32.72043 1.000 12.65967 575 ARG B N 1
ATOM 6947 C CA . ARG B 2 579 ? -1.43027 7.28828 -33.21630 1.000 14.04614 575 ARG B CA 1
ATOM 6948 C C . ARG B 2 579 ? -2.20294 8.25492 -32.32455 1.000 17.90411 575 ARG B C 1
ATOM 6949 O O . ARG B 2 579 ? -1.70734 9.33983 -31.99663 1.000 13.43876 575 ARG B O 1
ATOM 6957 N N . ASN B 2 580 ? -3.41837 7.87809 -31.92090 1.000 10.66564 576 ASN B N 1
ATOM 6958 C CA . ASN B 2 580 ? -4.21180 8.74151 -31.05123 1.000 9.84357 576 ASN B CA 1
ATOM 6959 C C . ASN B 2 580 ? -3.56472 8.89123 -29.67967 1.000 13.12954 576 ASN B C 1
ATOM 6960 O O . ASN B 2 580 ? -3.36129 10.01257 -29.19878 1.000 11.09025 576 ASN B O 1
ATOM 6965 N N . VAL B 2 581 ? -3.23628 7.76922 -29.03341 1.000 9.89497 577 VAL B N 1
ATOM 6966 C CA . VAL B 2 581 ? -2.68233 7.82383 -27.68284 1.000 10.95216 577 VAL B CA 1
ATOM 6967 C C . VAL B 2 581 ? -1.36896 8.59775 -27.66897 1.000 17.74521 577 VAL B C 1
ATOM 6968 O O . VAL B 2 581 ? -1.12915 9.42479 -26.77996 1.000 15.22263 577 VAL B O 1
ATOM 6972 N N . SER B 2 582 ? -0.51015 8.36831 -28.66583 1.000 12.73112 578 SER B N 1
ATOM 6973 C CA . SER B 2 582 ? 0.79359 9.02138 -28.68424 1.000 13.78546 578 SER B CA 1
ATOM 6974 C C . SER B 2 582 ? 0.70401 10.52798 -28.89310 1.000 13.04739 578 SER B C 1
ATOM 6975 O O . SER B 2 582 ? 1.70006 11.22420 -28.67465 1.000 15.17322 578 SER B O 1
ATOM 6978 N N . ARG B 2 583 ? -0.45152 11.04815 -29.30693 1.000 12.68012 579 ARG B N 1
ATOM 6979 C CA . ARG B 2 583 ? -0.62228 12.47514 -29.54075 1.000 16.75269 579 ARG B CA 1
ATOM 6980 C C . ARG B 2 583 ? -1.52620 13.13139 -28.50039 1.000 14.91180 579 ARG B C 1
ATOM 6981 O O . ARG B 2 583 ? -2.05256 14.22141 -28.73940 1.000 13.03737 579 ARG B O 1
ATOM 6989 N N . GLY B 2 584 ? -1.71220 12.48984 -27.34658 1.000 18.23448 580 GLY B N 1
ATOM 6990 C CA . GLY B 2 584 ? -2.40265 13.09802 -26.22829 1.000 14.50193 580 GLY B CA 1
ATOM 6991 C C . GLY B 2 584 ? -3.86859 12.75061 -26.08571 1.000 17.54300 580 GLY B C 1
ATOM 6992 O O . GLY B 2 584 ? -4.53056 13.30104 -25.19652 1.000 19.06529 580 GLY B O 1
ATOM 6993 N N . LEU B 2 585 ? -4.39911 11.86734 -26.92644 1.000 14.98342 581 LEU B N 1
ATOM 6994 C CA . LEU B 2 585 ? -5.78223 11.40704 -26.82742 1.000 14.07035 581 LEU B CA 1
ATOM 6995 C C . LEU B 2 585 ? -5.74284 9.97487 -26.29975 1.000 17.91157 581 LEU B C 1
ATOM 6996 O O . LEU B 2 585 ? -5.78602 9.00274 -27.05595 1.000 18.30501 581 LEU B O 1
ATOM 7001 N N . VAL B 2 586 ? -5.66611 9.85409 -24.97454 1.000 15.71886 582 VAL B N 1
ATOM 7002 C CA . VAL B 2 586 ? -5.36793 8.57282 -24.34513 1.000 16.78109 582 VAL B CA 1
ATOM 7003 C C . VAL B 2 586 ? -6.60463 7.72794 -24.05624 1.000 17.33808 582 VAL B C 1
ATOM 7004 O O . VAL B 2 586 ? -6.46924 6.52279 -23.80232 1.000 13.88863 582 VAL B O 1
ATOM 7008 N N . ASP B 2 587 ? -7.79738 8.31734 -24.07741 1.000 13.03834 583 ASP B N 1
ATOM 7009 C CA . ASP B 2 587 ? -9.04777 7.59573 -23.84113 1.000 14.14189 583 ASP B CA 1
ATOM 7010 C C . ASP B 2 587 ? -9.75118 7.47613 -25.18670 1.000 17.15291 583 ASP B C 1
ATOM 7011 O O . ASP B 2 587 ? -10.35656 8.43888 -25.66620 1.000 18.72898 583 ASP B O 1
ATOM 7016 N N . VAL B 2 588 ? -9.67421 6.29865 -25.80031 1.000 12.24225 584 VAL B N 1
ATOM 7017 C CA . VAL B 2 588 ? -10.13289 6.14443 -27.17183 1.000 17.75851 584 VAL B CA 1
ATOM 7018 C C . VAL B 2 588 ? -10.79357 4.78408 -27.35720 1.000 19.32342 584 VAL B C 1
ATOM 7019 O O . VAL B 2 588 ? -10.43750 3.79623 -26.70607 1.000 17.80321 584 VAL B O 1
ATOM 7023 N N . ALA B 2 589 ? -11.79293 4.75811 -28.23702 1.000 12.22586 585 ALA B N 1
ATOM 7024 C CA . ALA B 2 589 ? -12.45695 3.53566 -28.67144 1.000 13.26009 585 ALA B CA 1
ATOM 7025 C C . ALA B 2 589 ? -12.68331 3.65078 -30.17065 1.000 16.73032 585 ALA B C 1
ATOM 7026 O O . ALA B 2 589 ? -13.38085 4.56299 -30.62753 1.000 14.42034 585 ALA B O 1
ATOM 7028 N N . LEU B 2 590 ? -12.07747 2.74674 -30.93270 1.000 12.77149 586 LEU B N 1
ATOM 7029 C CA . LEU B 2 590 ? -12.11343 2.79162 -32.38487 1.000 11.86188 586 LEU B CA 1
ATOM 7030 C C . LEU B 2 590 ? -12.80181 1.54636 -32.92124 1.000 15.19883 586 LEU B C 1
ATOM 7031 O O . LEU B 2 590 ? -12.80103 0.49791 -32.27221 1.000 13.13892 586 LEU B O 1
ATOM 7036 N N . PHE B 2 591 ? -13.39318 1.66531 -34.11008 1.000 12.19139 587 PHE B N 1
ATOM 7037 C CA . PHE B 2 591 ? -13.96032 0.50222 -34.77872 1.000 11.17218 587 PHE B CA 1
ATOM 7038 C C . PHE B 2 591 ? -13.78458 0.64872 -36.28338 1.000 15.06880 587 PHE B C 1
ATOM 7039 O O . PHE B 2 591 ? -13.51224 1.73666 -36.79698 1.000 13.24679 587 PHE B O 1
ATOM 7047 N N . ALA B 2 592 ? -13.92281 -0.47493 -36.98405 1.000 16.13885 588 ALA B N 1
ATOM 7048 C CA . ALA B 2 592 ? -13.77026 -0.49570 -38.42950 1.000 14.97171 588 ALA B CA 1
ATOM 7049 C C . ALA B 2 592 ? -14.58958 -1.64081 -39.00271 1.000 24.45120 588 ALA B C 1
ATOM 7050 O O . ALA B 2 592 ? -14.78442 -2.67218 -38.35215 1.000 19.28351 588 ALA B O 1
ATOM 7052 N N . ILE B 2 593 ? -15.07305 -1.44311 -40.22712 1.000 21.85706 589 ILE B N 1
ATOM 7053 C CA . ILE B 2 593 ? -15.78158 -2.46907 -40.98424 1.000 18.97792 589 ILE B CA 1
ATOM 7054 C C . ILE B 2 593 ? -15.13916 -2.51988 -42.36322 1.000 24.60121 589 ILE B C 1
ATOM 7055 O O . ILE B 2 593 ? -15.19734 -1.53800 -43.11540 1.000 21.85197 589 ILE B O 1
ATOM 7060 N N . ALA B 2 594 ? -14.51264 -3.64810 -42.68829 1.000 21.87606 590 ALA B N 1
ATOM 7061 C CA . ALA B 2 594 ? -13.82019 -3.81194 -43.95961 1.000 25.14278 590 ALA B CA 1
ATOM 7062 C C . ALA B 2 594 ? -13.63450 -5.29885 -44.22202 1.000 29.13432 590 ALA B C 1
ATOM 7063 O O . ALA B 2 594 ? -13.90620 -6.13983 -43.36163 1.000 23.38483 590 ALA B O 1
ATOM 7065 N N . GLN B 2 595 ? -13.16095 -5.61129 -45.42647 1.000 24.53259 591 GLN B N 1
ATOM 7066 C CA . GLN B 2 595 ? -12.85328 -6.98260 -45.80281 1.000 24.93580 591 GLN B CA 1
ATOM 7067 C C . GLN B 2 595 ? -11.41653 -7.32371 -45.42993 1.000 23.95715 591 GLN B C 1
ATOM 7068 O O . GLN B 2 595 ? -10.54234 -6.45407 -45.37676 1.000 27.29115 591 GLN B O 1
ATOM 7074 N N . VAL B 2 596 ? -11.18251 -8.60411 -45.16526 1.000 18.33376 592 VAL B N 1
ATOM 7075 C CA . VAL B 2 596 ? -9.84070 -9.13367 -44.98899 1.000 22.98408 592 VAL B CA 1
ATOM 7076 C C . VAL B 2 596 ? -9.51144 -10.00162 -46.20238 1.000 25.23241 592 VAL B C 1
ATOM 7077 O O . VAL B 2 596 ? -10.37020 -10.30106 -47.02957 1.000 26.39084 592 VAL B O 1
ATOM 7081 N N . VAL B 2 597 ? -8.24649 -10.39959 -46.30996 1.000 30.31047 593 VAL B N 1
ATOM 7082 C CA . VAL B 2 597 ? -7.76242 -11.19395 -47.43799 1.000 24.99187 593 VAL B CA 1
ATOM 7083 C C . VAL B 2 597 ? -7.13820 -12.46312 -46.87661 1.000 25.77239 593 VAL B C 1
ATOM 7084 O O . VAL B 2 597 ? -6.05332 -12.41663 -46.28326 1.000 32.17010 593 VAL B O 1
ATOM 7088 N N . GLN B 2 598 ? -7.80822 -13.59963 -47.07561 1.000 30.26956 594 GLN B N 1
ATOM 7089 C CA . GLN B 2 598 ? -7.38407 -14.88034 -46.50850 1.000 27.58870 594 GLN B CA 1
ATOM 7090 C C . GLN B 2 598 ? -7.26361 -15.92282 -47.61134 1.000 26.71077 594 GLN B C 1
ATOM 7091 O O . GLN B 2 598 ? -8.24888 -16.58352 -47.96869 1.000 31.62066 594 GLN B O 1
ATOM 7097 N N . PRO B 2 599 ? -6.06802 -16.10683 -48.16699 1.000 30.21200 595 PRO B N 1
ATOM 7098 C CA . PRO B 2 599 ? -5.89463 -17.11009 -49.22124 1.000 33.93593 595 PRO B CA 1
ATOM 7099 C C . PRO B 2 599 ? -5.97379 -18.52687 -48.67913 1.000 38.24156 595 PRO B C 1
ATOM 7100 O O . PRO B 2 599 ? -5.69238 -18.79062 -47.50756 1.000 36.47058 595 PRO B O 1
ATOM 7104 N N . THR B 2 600 ? -6.37118 -19.44428 -49.55929 1.000 39.08144 596 THR B N 1
ATOM 7105 C CA . THR B 2 600 ? -6.42136 -20.86580 -49.25072 1.000 42.50548 596 THR B CA 1
ATOM 7106 C C . THR B 2 600 ? -5.38866 -21.67046 -50.02664 1.000 47.51836 596 THR B C 1
ATOM 7107 O O . THR B 2 600 ? -5.35521 -22.89902 -49.89771 1.000 49.17077 596 THR B O 1
ATOM 7111 N N . GLU B 2 601 ? -4.55116 -21.01394 -50.82573 1.000 36.49837 597 GLU B N 1
ATOM 7112 C CA . GLU B 2 601 ? -3.52423 -21.68923 -51.60744 1.000 51.87974 597 GLU B CA 1
ATOM 7113 C C . GLU B 2 601 ? -2.48535 -20.65806 -52.02185 1.000 49.83222 597 GLU B C 1
ATOM 7114 O O . GLU B 2 601 ? -2.64707 -19.45683 -51.79297 1.000 40.62252 597 GLU B O 1
ATOM 7120 N N . GLN B 2 602 ? -1.41178 -21.14518 -52.63738 1.000 52.77474 598 GLN B N 1
ATOM 7121 C CA . GLN B 2 602 ? -0.41788 -20.25296 -53.21354 1.000 58.13448 598 GLN B CA 1
ATOM 7122 C C . GLN B 2 602 ? -1.02952 -19.46450 -54.36663 1.000 51.94509 598 GLN B C 1
ATOM 7123 O O . GLN B 2 602 ? -1.94840 -19.93023 -55.04714 1.000 52.14442 598 GLN B O 1
ATOM 7129 N N . THR B 2 603 ? -0.51500 -18.25137 -54.57494 1.000 47.24249 599 THR B N 1
ATOM 7130 C CA . THR B 2 603 ? -1.04857 -17.35777 -55.59754 1.000 51.02772 599 THR B CA 1
ATOM 7131 C C . THR B 2 603 ? -1.03959 -18.02511 -56.96714 1.000 54.77604 599 THR B C 1
ATOM 7132 O O . THR B 2 603 ? 0.02670 -18.32570 -57.51462 1.000 53.79221 599 THR B O 1
ATOM 7136 N N . ARG B 2 604 ? -2.22735 -18.26007 -57.52190 1.000 49.22664 600 ARG B N 1
ATOM 7137 C CA . ARG B 2 604 ? -2.38733 -18.98434 -58.77608 1.000 56.65294 600 ARG B CA 1
ATOM 7138 C C . ARG B 2 604 ? -3.21103 -18.13856 -59.73471 1.000 58.60785 600 ARG B C 1
ATOM 7139 O O . ARG B 2 604 ? -4.33333 -17.73712 -59.40726 1.000 45.50107 600 ARG B O 1
ATOM 7147 N N . GLY B 2 605 ? -2.65428 -17.86920 -60.91883 1.000 51.30762 601 GLY B N 1
ATOM 7148 C CA . GLY B 2 605 ? -3.35143 -17.08494 -61.91416 1.000 54.12650 601 GLY B CA 1
ATOM 7149 C C . GLY B 2 605 ? -4.11760 -17.93568 -62.91321 1.000 49.60828 601 GLY B C 1
ATOM 7150 O O . GLY B 2 605 ? -3.94480 -19.14922 -63.00394 1.000 47.42909 601 GLY B O 1
ATOM 7151 N N . VAL B 2 606 ? -4.98417 -17.26627 -63.66958 1.000 48.80298 602 VAL B N 1
ATOM 7152 C CA . VAL B 2 606 ? -5.78143 -17.89252 -64.71801 1.000 53.72510 602 VAL B CA 1
ATOM 7153 C C . VAL B 2 606 ? -5.43174 -17.22306 -66.03865 1.000 54.67203 602 VAL B C 1
ATOM 7154 O O . VAL B 2 606 ? -5.38899 -15.98964 -66.12023 1.000 45.24893 602 VAL B O 1
ATOM 7158 N N . GLY B 2 607 ? -5.18476 -18.03298 -67.06395 1.000 55.33987 603 GLY B N 1
ATOM 7159 C CA . GLY B 2 607 ? -4.80345 -17.51130 -68.36308 1.000 43.11371 603 GLY B CA 1
ATOM 7160 C C . GLY B 2 607 ? -5.87546 -16.62544 -68.97212 1.000 44.83163 603 GLY B C 1
ATOM 7161 O O . GLY B 2 607 ? -7.03440 -16.59990 -68.55868 1.000 43.23400 603 GLY B O 1
ATOM 7162 N N . LEU B 2 608 ? -5.45961 -15.88260 -69.99608 1.000 46.81856 604 LEU B N 1
ATOM 7163 C CA . LEU B 2 608 ? -6.33835 -14.91134 -70.63494 1.000 46.34255 604 LEU B CA 1
ATOM 7164 C C . LEU B 2 608 ? -7.50483 -15.60458 -71.32953 1.000 49.56928 604 LEU B C 1
ATOM 7165 O O . LEU B 2 608 ? -7.31097 -16.51934 -72.13614 1.000 45.27681 604 LEU B O 1
ATOM 7170 N N . ILE B 2 609 ? -8.71738 -15.16551 -71.00767 1.000 39.11668 605 ILE B N 1
ATOM 7171 C CA . ILE B 2 609 ? -9.93352 -15.63322 -71.66641 1.000 43.15251 605 ILE B CA 1
ATOM 7172 C C . ILE B 2 609 ? -10.21812 -14.68476 -72.82527 1.000 46.12533 605 ILE B C 1
ATOM 7173 O O . ILE B 2 609 ? -10.16072 -13.45990 -72.64109 1.000 41.13039 605 ILE B O 1
ATOM 7178 N N . PRO B 2 610 ? -10.50637 -15.18930 -74.02549 1.000 49.70848 606 PRO B N 1
ATOM 7179 C CA . PRO B 2 610 ? -10.73040 -14.29200 -75.16888 1.000 46.69758 606 PRO B CA 1
ATOM 7180 C C . PRO B 2 610 ? -11.88278 -13.33233 -74.90790 1.000 40.87907 606 PRO B C 1
ATOM 7181 O O . PRO B 2 610 ? -12.97556 -13.73868 -74.50536 1.000 41.38761 606 PRO B O 1
ATOM 7185 N N . VAL B 2 611 ? -11.62285 -12.03960 -75.13798 1.000 38.31012 607 VAL B N 1
ATOM 7186 C CA . VAL B 2 611 ? -12.59959 -10.99793 -74.83735 1.000 32.57510 607 VAL B CA 1
ATOM 7187 C C . VAL B 2 611 ? -13.56235 -10.74085 -75.98901 1.000 41.39827 607 VAL B C 1
ATOM 7188 O O . VAL B 2 611 ? -14.39653 -9.82983 -75.89417 1.000 32.46608 607 VAL B O 1
ATOM 7192 N N . ASP B 2 612 ? -13.47953 -11.51292 -77.07211 1.000 35.66398 608 ASP B N 1
ATOM 7193 C CA . ASP B 2 612 ? -14.43993 -11.40166 -78.16347 1.000 38.16074 608 ASP B CA 1
ATOM 7194 C C . ASP B 2 612 ? -15.78056 -12.04517 -77.83518 1.000 39.02627 608 ASP B C 1
ATOM 7195 O O . ASP B 2 612 ? -16.70819 -11.95797 -78.64721 1.000 37.19712 608 ASP B O 1
ATOM 7200 N N . ARG B 2 613 ? -15.90430 -12.67872 -76.67088 1.000 41.53762 609 ARG B N 1
ATOM 7201 C CA . ARG B 2 613 ? -17.11980 -13.37018 -76.27468 1.000 38.93850 609 ARG B CA 1
ATOM 7202 C C . ARG B 2 613 ? -17.31491 -13.21652 -74.77381 1.000 39.88008 609 ARG B C 1
ATOM 7203 O O . ARG B 2 613 ? -16.45548 -12.69213 -74.05993 1.000 39.26031 609 ARG B O 1
ATOM 7211 N N . ARG B 2 614 ? -18.45980 -13.68882 -74.30037 1.000 44.40866 610 ARG B N 1
ATOM 7212 C CA . ARG B 2 614 ? -18.72257 -13.74624 -72.87091 1.000 39.88061 610 ARG B CA 1
ATOM 7213 C C . ARG B 2 614 ? -18.02789 -14.96395 -72.26406 1.000 42.91494 610 ARG B C 1
ATOM 7214 O O . ARG B 2 614 ? -18.05393 -16.04940 -72.85135 1.000 42.73684 610 ARG B O 1
ATOM 7222 N N . PRO B 2 615 ? -17.38924 -14.81361 -71.10523 1.000 43.85552 611 PRO B N 1
ATOM 7223 C CA . PRO B 2 615 ? -16.86506 -15.99209 -70.40739 1.000 37.45279 611 PRO B CA 1
ATOM 7224 C C . PRO B 2 615 ? -18.00334 -16.88953 -69.94860 1.000 42.07305 611 PRO B C 1
ATOM 7225 O O . PRO B 2 615 ? -19.04937 -16.41611 -69.49715 1.000 39.13485 611 PRO B O 1
ATOM 7229 N N . THR B 2 616 ? -17.79573 -18.19586 -70.08050 1.000 44.98435 612 THR B N 1
ATOM 7230 C CA . THR B 2 616 ? -18.78887 -19.15351 -69.62275 1.000 50.29308 612 THR B CA 1
ATOM 7231 C C . THR B 2 616 ? -18.91040 -19.10615 -68.10187 1.000 42.06428 612 THR B C 1
ATOM 7232 O O . THR B 2 616 ? -18.05314 -18.56437 -67.39881 1.000 41.58711 612 THR B O 1
ATOM 7236 N N . ASP B 2 617 ? -19.99892 -19.68912 -67.59359 1.000 47.94025 613 ASP B N 1
ATOM 7237 C CA . ASP B 2 617 ? -20.19623 -19.73133 -66.14847 1.000 48.84653 613 ASP B CA 1
ATOM 7238 C C . ASP B 2 617 ? -19.12420 -20.56886 -65.46286 1.000 45.81994 613 ASP B C 1
ATOM 7239 O O . ASP B 2 617 ? -18.77357 -20.30213 -64.30795 1.000 41.97362 613 ASP B O 1
ATOM 7244 N N . ASP B 2 618 ? -18.59039 -21.57879 -66.15519 1.000 40.91265 614 ASP B N 1
ATOM 7245 C CA . ASP B 2 618 ? -17.48877 -22.35701 -65.59767 1.000 44.66605 614 ASP B CA 1
ATOM 7246 C C . ASP B 2 618 ? -16.21315 -21.52804 -65.52391 1.000 44.95831 614 ASP B C 1
ATOM 7247 O O . ASP B 2 618 ? -15.47685 -21.59815 -64.53287 1.000 43.26312 614 ASP B O 1
ATOM 7252 N N . GLU B 2 619 ? -15.93339 -20.74035 -66.56601 1.000 34.34959 615 GLU B N 1
ATOM 7253 C CA . GLU B 2 619 ? -14.77560 -19.85379 -66.53369 1.000 36.29897 615 GLU B CA 1
ATOM 7254 C C . GLU B 2 619 ? -14.92429 -18.77974 -65.46335 1.000 36.18670 615 GLU B C 1
ATOM 7255 O O . GLU B 2 619 ? -13.92336 -18.32904 -64.89536 1.000 39.13697 615 GLU B O 1
ATOM 7261 N N . ILE B 2 620 ? -16.15758 -18.35947 -65.17226 1.000 32.56545 616 ILE B N 1
ATOM 7262 C CA . ILE B 2 620 ? -16.37535 -17.36680 -64.12326 1.000 40.11180 616 ILE B CA 1
ATOM 7263 C C . ILE B 2 620 ? -16.11547 -17.97704 -62.75073 1.000 42.30413 616 ILE B C 1
ATOM 7264 O O . ILE B 2 620 ? -15.45328 -17.37145 -61.89906 1.000 33.80973 616 ILE B O 1
ATOM 7269 N N . ALA B 2 621 ? -16.63231 -19.18690 -62.51505 1.000 38.95206 617 ALA B N 1
ATOM 7270 C CA . ALA B 2 621 ? -16.38913 -19.85757 -61.24104 1.000 37.21758 617 ALA B CA 1
ATOM 7271 C C . ALA B 2 621 ? -14.91391 -20.18548 -61.05393 1.000 41.94446 617 ALA B C 1
ATOM 7272 O O . ALA B 2 621 ? -14.42478 -20.22366 -59.91833 1.000 33.92117 617 ALA B O 1
ATOM 7274 N N . MET B 2 622 ? -14.19176 -20.42398 -62.15168 1.000 42.86256 618 MET B N 1
ATOM 7275 C CA . MET B 2 622 ? -12.75895 -20.68514 -62.05763 1.000 40.15817 618 MET B CA 1
ATOM 7276 C C . MET B 2 622 ? -11.99390 -19.42526 -61.67065 1.000 40.56660 618 MET B C 1
ATOM 7277 O O . MET B 2 622 ? -11.05295 -19.48441 -60.86928 1.000 36.47573 618 MET B O 1
ATOM 7282 N N . LEU B 2 623 ? -12.38002 -18.27717 -62.23511 1.000 35.59609 619 LEU B N 1
ATOM 7283 C CA . LEU B 2 623 ? -11.75784 -17.01444 -61.85014 1.000 40.70019 619 LEU B CA 1
ATOM 7284 C C . LEU B 2 623 ? -12.03658 -16.69021 -60.38812 1.000 39.53912 619 LEU B C 1
ATOM 7285 O O . LEU B 2 623 ? -11.16450 -16.16991 -59.68221 1.000 38.83784 619 LEU B O 1
ATOM 7290 N N . ASP B 2 624 ? -13.24792 -16.99533 -59.91469 1.000 34.41622 620 ASP B N 1
ATOM 7291 C CA . ASP B 2 624 ? -13.57693 -16.75424 -58.51340 1.000 39.15858 620 ASP B CA 1
ATOM 7292 C C . ASP B 2 624 ? -12.80452 -17.69298 -57.59492 1.000 40.24741 620 ASP B C 1
ATOM 7293 O O . ASP B 2 624 ? -12.27844 -17.26389 -56.56102 1.000 35.35144 620 ASP B O 1
ATOM 7298 N N . ALA B 2 625 ? -12.71739 -18.97537 -57.95975 1.000 32.82740 621 ALA B N 1
ATOM 7299 C CA . ALA B 2 625 ? -11.99650 -19.94151 -57.13978 1.000 29.59080 621 ALA B CA 1
ATOM 7300 C C . ALA B 2 625 ? -10.49851 -19.66721 -57.09501 1.000 33.47737 621 ALA B C 1
ATOM 7301 O O . ALA B 2 625 ? -9.81944 -20.15803 -56.18718 1.000 41.65166 621 ALA B O 1
ATOM 7303 N N . SER B 2 626 ? -9.96814 -18.89904 -58.04705 1.000 34.38416 622 SER B N 1
ATOM 7304 C CA . SER B 2 626 ? -8.54770 -18.57594 -58.05382 1.000 37.90159 622 SER B CA 1
ATOM 7305 C C . SER B 2 626 ? -8.20009 -17.40639 -57.14279 1.000 36.53154 622 SER B C 1
ATOM 7306 O O . SER B 2 626 ? -7.01112 -17.13470 -56.94134 1.000 35.99992 622 SER B O 1
ATOM 7309 N N . LEU B 2 627 ? -9.21666 -16.69869 -56.58417 1.000 30.15324 623 LEU B N 1
ATOM 7310 C CA . LEU B 2 627 ? -9.01651 -15.55694 -55.70691 1.000 30.59801 623 LEU B CA 1
ATOM 7311 C C . LEU B 2 627 ? -9.05846 -15.98288 -54.24294 1.000 31.12565 623 LEU B C 1
ATOM 7312 O O . LEU B 2 627 ? -9.75881 -16.93431 -53.88286 1.000 26.49414 623 LEU B O 1
ATOM 7317 N N . PRO B 2 628 ? -8.31028 -15.30125 -53.37918 1.000 33.97174 624 PRO B N 1
ATOM 7318 C CA . PRO B 2 628 ? -8.40729 -15.58327 -51.94417 1.000 32.29116 624 PRO B CA 1
ATOM 7319 C C . PRO B 2 628 ? -9.77326 -15.19593 -51.40029 1.000 27.62320 624 PRO B C 1
ATOM 7320 O O . PRO B 2 628 ? -10.46700 -14.33995 -51.95412 1.000 28.33018 624 PRO B O 1
ATOM 7324 N N . ARG B 2 629 ? -10.16073 -15.84870 -50.30555 1.000 31.05609 625 ARG B N 1
ATOM 7325 C CA . ARG B 2 629 ? -11.41906 -15.51976 -49.64752 1.000 28.87701 625 ARG B CA 1
ATOM 7326 C C . ARG B 2 629 ? -11.32612 -14.14102 -49.00334 1.000 25.89306 625 ARG B C 1
ATOM 7327 O O . ARG B 2 629 ? -10.30683 -13.78508 -48.40504 1.000 28.79137 625 ARG B O 1
ATOM 7335 N N . GLN B 2 630 ? -12.39485 -13.35606 -49.13287 1.000 24.84344 626 GLN B N 1
ATOM 7336 C CA . GLN B 2 630 ? -12.38871 -11.94873 -48.72570 1.000 29.71237 626 GLN B CA 1
ATOM 7337 C C . GLN B 2 630 ? -13.68306 -11.60064 -47.99595 1.000 26.81132 626 GLN B C 1
ATOM 7338 O O . GLN B 2 630 ? -14.50789 -10.82420 -48.49014 1.000 21.68232 626 GLN B O 1
ATOM 7344 N N . PRO B 2 631 ? -13.87643 -12.13634 -46.79144 1.000 20.64199 627 PRO B N 1
ATOM 7345 C CA . PRO B 2 631 ? -15.10694 -11.86163 -46.04452 1.000 20.90898 627 PRO B CA 1
ATOM 7346 C C . PRO B 2 631 ? -15.06403 -10.51986 -45.32358 1.000 25.15868 627 PRO B C 1
ATOM 7347 O O . PRO B 2 631 ? -14.00361 -9.94700 -45.06808 1.000 19.29142 627 PRO B O 1
ATOM 7351 N N . GLN B 2 632 ? -16.25652 -10.03713 -44.97880 1.000 20.39929 628 GLN B N 1
ATOM 7352 C CA . GLN B 2 632 ? -16.40547 -8.77999 -44.25569 1.000 27.57449 628 GLN B CA 1
ATOM 7353 C C . GLN B 2 632 ? -16.23360 -9.00081 -42.75629 1.000 24.73193 628 GLN B C 1
ATOM 7354 O O . GLN B 2 632 ? -16.81576 -9.92909 -42.18610 1.000 21.49505 628 GLN B O 1
ATOM 7360 N N . HIS B 2 633 ? -15.44167 -8.14081 -42.11879 1.000 18.52048 629 HIS B N 1
ATOM 7361 C CA . HIS B 2 633 ? -15.22094 -8.18681 -40.68013 1.000 20.45094 629 HIS B CA 1
ATOM 7362 C C . HIS B 2 633 ? -15.63127 -6.86894 -40.03639 1.000 20.54667 629 HIS B C 1
ATOM 7363 O O . HIS B 2 633 ? -15.62942 -5.81448 -40.67996 1.000 18.55126 629 HIS B O 1
ATOM 7370 N N . VAL B 2 634 ? -15.98771 -6.94324 -38.75562 1.000 13.70274 630 VAL B N 1
ATOM 7371 C CA . VAL B 2 634 ? -16.14534 -5.77381 -37.90100 1.000 18.54902 630 VAL B CA 1
ATOM 7372 C C . VAL B 2 634 ? -15.23949 -5.96489 -36.69266 1.000 20.11455 630 VAL B C 1
ATOM 7373 O O . VAL B 2 634 ? -15.16528 -7.06296 -36.12949 1.000 18.02732 630 VAL B O 1
ATOM 7377 N N . ALA B 2 635 ? -14.52800 -4.90644 -36.31267 1.000 14.29336 631 ALA B N 1
ATOM 7378 C CA . ALA B 2 635 ? -13.56199 -5.01168 -35.22983 1.000 15.43719 631 ALA B CA 1
ATOM 7379 C C . ALA B 2 635 ? -13.49735 -3.68962 -34.47802 1.000 18.35304 631 ALA B C 1
ATOM 7380 O O . ALA B 2 635 ? -13.89231 -2.64133 -34.99416 1.000 16.94871 631 ALA B O 1
ATOM 7382 N N . ALA B 2 636 ? -12.99314 -3.75089 -33.24433 1.000 13.15272 632 ALA B N 1
ATOM 7383 C CA . ALA B 2 636 ? -12.88761 -2.56328 -32.40847 1.000 13.85179 632 ALA B CA 1
ATOM 7384 C C . ALA B 2 636 ? -11.75471 -2.73729 -31.40576 1.000 12.08022 632 ALA B C 1
ATOM 7385 O O . ALA B 2 636 ? -11.37553 -3.85803 -31.05482 1.000 12.87084 632 ALA B O 1
ATOM 7387 N N . VAL B 2 637 ? -11.21226 -1.60476 -30.95062 1.000 11.11971 633 VAL B N 1
ATOM 7388 C CA . VAL B 2 637 ? -10.16083 -1.57690 -29.93946 1.000 11.21542 633 VAL B CA 1
ATOM 7389 C C . VAL B 2 637 ? -10.46143 -0.45945 -28.94724 1.000 14.96977 633 VAL B C 1
ATOM 7390 O O . VAL B 2 637 ? -11.05472 0.56472 -29.29979 1.000 13.92521 633 VAL B O 1
ATOM 7394 N N . LEU B 2 638 ? -10.04252 -0.66100 -27.69327 1.000 13.94589 634 LEU B N 1
ATOM 7395 C CA . LEU B 2 638 ? -10.32364 0.28190 -26.61573 1.000 13.55858 634 LEU B CA 1
ATOM 7396 C C . LEU B 2 638 ? -9.13180 0.39279 -25.67893 1.000 10.58831 634 LEU B C 1
ATOM 7397 O O . LEU B 2 638 ? -8.43468 -0.59442 -25.42535 1.000 11.61495 634 LEU B O 1
ATOM 7402 N N . ALA B 2 639 ? -8.92279 1.59620 -25.14682 1.000 10.67438 635 ALA B N 1
ATOM 7403 C CA . ALA B 2 639 ? -7.88712 1.82037 -24.14864 1.000 12.36300 635 ALA B CA 1
ATOM 7404 C C . ALA B 2 639 ? -8.22122 3.08193 -23.36563 1.000 13.99030 635 ALA B C 1
ATOM 7405 O O . ALA B 2 639 ? -9.00592 3.92494 -23.81114 1.000 14.56475 635 ALA B O 1
ATOM 7407 N N . GLY B 2 640 ? -7.61110 3.19836 -22.18710 1.000 13.52866 636 GLY B N 1
ATOM 7408 C CA . GLY B 2 640 ? -7.84052 4.35817 -21.34659 1.000 14.68591 636 GLY B CA 1
ATOM 7409 C C . GLY B 2 640 ? -9.18231 4.29065 -20.63604 1.000 14.31820 636 GLY B C 1
ATOM 7410 O O . GLY B 2 640 ? -9.69078 3.21704 -20.31167 1.000 14.34879 636 GLY B O 1
ATOM 7411 N N . LEU B 2 641 ? -9.75714 5.46435 -20.38978 1.000 9.96369 637 LEU B N 1
ATOM 7412 C CA . LEU B 2 641 ? -11.05982 5.53889 -19.74434 1.000 13.15351 637 LEU B CA 1
ATOM 7413 C C . LEU B 2 641 ? -12.15718 5.17488 -20.73375 1.000 15.26356 637 LEU B C 1
ATOM 7414 O O . LEU B 2 641 ? -12.20993 5.71174 -21.84474 1.000 15.49647 637 LEU B O 1
ATOM 7419 N N . ARG B 2 642 ? -13.02626 4.24904 -20.33120 1.000 13.03732 638 ARG B N 1
ATOM 7420 C CA . ARG B 2 642 ? -14.21460 3.95647 -21.11967 1.000 13.58198 638 ARG B CA 1
ATOM 7421 C C . ARG B 2 642 ? -15.29773 4.99546 -20.87246 1.000 17.27770 638 ARG B C 1
ATOM 7422 O O . ARG B 2 642 ? -15.99396 5.40550 -21.80518 1.000 21.36215 638 ARG B O 1
ATOM 7430 N N . GLU B 2 643 ? -15.45179 5.42501 -19.62421 1.000 15.14484 639 GLU B N 1
ATOM 7431 C CA . GLU B 2 643 ? -16.35138 6.50000 -19.26061 1.000 18.70299 639 GLU B CA 1
ATOM 7432 C C . GLU B 2 643 ? -15.53614 7.66426 -18.71468 1.000 15.47263 639 GLU B C 1
ATOM 7433 O O . GLU B 2 643 ? -14.69183 7.46070 -17.83051 1.000 13.97244 639 GLU B O 1
ATOM 7439 N N . PRO B 2 644 ? -15.73271 8.87859 -19.21884 1.000 12.76453 640 PRO B N 1
ATOM 7440 C CA . PRO B 2 644 ? -14.90214 10.00228 -18.77788 1.000 13.96162 640 PRO B CA 1
ATOM 7441 C C . PRO B 2 644 ? -15.26501 10.44710 -17.37089 1.000 18.65727 640 PRO B C 1
ATOM 7442 O O . PRO B 2 644 ? -16.36877 10.21346 -16.87450 1.000 17.42540 640 PRO B O 1
ATOM 7446 N N . ARG B 2 645 ? -14.30242 11.09262 -16.72084 1.000 15.99817 641 ARG B N 1
ATOM 7447 C CA . ARG B 2 645 ? -14.59238 11.74031 -15.45269 1.000 20.27004 641 ARG B CA 1
ATOM 7448 C C . ARG B 2 645 ? -15.47525 12.96105 -15.68335 1.000 16.77795 641 ARG B C 1
ATOM 7449 O O . ARG B 2 645 ? -15.50615 13.54034 -16.77219 1.000 19.58039 641 ARG B O 1
ATOM 7457 N N . GLY B 2 646 ? -16.21749 13.33200 -14.64761 1.000 22.25641 642 GLY B N 1
ATOM 7458 C CA . GLY B 2 646 ? -17.08194 14.48578 -14.69155 1.000 20.19338 642 GLY B CA 1
ATOM 7459 C C . GLY B 2 646 ? -17.55208 14.83298 -13.29623 1.000 26.36086 642 GLY B C 1
ATOM 7460 O O . GLY B 2 646 ? -16.99078 14.36376 -12.30168 1.000 21.40593 642 GLY B O 1
ATOM 7461 N N . PRO B 2 647 ? -18.59765 15.65903 -13.18779 1.000 30.04629 643 PRO B N 1
ATOM 7462 C CA . PRO B 2 647 ? -19.16710 15.95490 -11.86407 1.000 33.90218 643 PRO B CA 1
ATOM 7463 C C . PRO B 2 647 ? -19.82312 14.75514 -11.19606 1.000 39.24937 643 PRO B C 1
ATOM 7464 O O . PRO B 2 647 ? -20.28918 14.87686 -10.05790 1.000 45.12248 643 PRO B O 1
ATOM 7468 N N . TRP B 2 648 ? -19.87427 13.60522 -11.86361 1.000 40.73841 644 TRP B N 1
ATOM 7469 C CA . TRP B 2 648 ? -20.39790 12.37964 -11.27609 1.000 33.23371 644 TRP B CA 1
ATOM 7470 C C . TRP B 2 648 ? -19.32931 11.56989 -10.55772 1.000 28.56588 644 TRP B C 1
ATOM 7471 O O . TRP B 2 648 ? -19.65193 10.81051 -9.63700 1.000 51.93426 644 TRP B O 1
ATOM 7482 N N . GLY B 2 649 ? -18.06881 11.70930 -10.95812 1.000 31.20025 645 GLY B N 1
ATOM 7483 C CA . GLY B 2 649 ? -16.99552 10.92488 -10.39711 1.000 31.30762 645 GLY B CA 1
ATOM 7484 C C . GLY B 2 649 ? -15.81277 10.82133 -11.33990 1.000 30.09581 645 GLY B C 1
ATOM 7485 O O . GLY B 2 649 ? -15.77515 11.45876 -12.39657 1.000 24.11059 645 GLY B O 1
ATOM 7486 N N . PRO B 2 650 ? -14.82302 10.00387 -10.97721 1.000 28.97602 646 PRO B N 1
ATOM 7487 C CA . PRO B 2 650 ? -13.58071 9.92618 -11.75584 1.000 32.25768 646 PRO B CA 1
ATOM 7488 C C . PRO B 2 650 ? -13.66199 9.09143 -13.02612 1.000 24.11879 646 PRO B C 1
ATOM 7489 O O . PRO B 2 650 ? -12.63204 8.89920 -13.67863 1.000 25.89234 646 PRO B O 1
ATOM 7493 N N . GLY B 2 651 ? -14.82925 8.59619 -13.41029 1.000 22.23318 647 GLY B N 1
ATOM 7494 C CA . GLY B 2 651 ? -14.92022 7.78321 -14.60610 1.000 31.75257 647 GLY B CA 1
ATOM 7495 C C . GLY B 2 651 ? -14.47985 6.34984 -14.36338 1.000 27.09240 647 GLY B C 1
ATOM 7496 O O . GLY B 2 651 ? -14.18165 5.93579 -13.23893 1.000 26.23946 647 GLY B O 1
ATOM 7497 N N . ARG B 2 652 ? -14.42949 5.58208 -15.45602 1.000 19.44470 648 ARG B N 1
ATOM 7498 C CA . ARG B 2 652 ? -14.17478 4.14934 -15.35473 1.000 19.57118 648 ARG B CA 1
ATOM 7499 C C . ARG B 2 652 ? -13.20534 3.66374 -16.42976 1.000 16.35351 648 ARG B C 1
ATOM 7500 O O . ARG B 2 652 ? -13.45879 3.84823 -17.62652 1.000 17.63692 648 ARG B O 1
ATOM 7508 N N . PRO B 2 653 ? -12.09507 3.03425 -16.04324 1.000 16.56785 649 PRO B N 1
ATOM 7509 C CA . PRO B 2 653 ? -11.15344 2.50855 -17.04141 1.000 12.79274 649 PRO B CA 1
ATOM 7510 C C . PRO B 2 653 ? -11.76052 1.39131 -17.88099 1.000 17.34212 649 PRO B C 1
ATOM 7511 O O . PRO B 2 653 ? -12.64173 0.65238 -17.43608 1.000 12.84912 649 PRO B O 1
ATOM 7515 N N . VAL B 2 654 ? -11.25844 1.27408 -19.11419 1.000 12.22861 650 VAL B N 1
ATOM 7516 C CA . VAL B 2 654 ? -11.65178 0.18117 -19.99616 1.000 12.64118 650 VAL B CA 1
ATOM 7517 C C . VAL B 2 654 ? -11.31679 -1.15568 -19.34850 1.000 11.16323 650 VAL B C 1
ATOM 7518 O O . VAL B 2 654 ? -10.24175 -1.33390 -18.75993 1.000 10.67175 650 VAL B O 1
ATOM 7522 N N . GLU B 2 655 ? -12.24937 -2.10346 -19.44601 1.000 14.05635 651 GLU B N 1
ATOM 7523 C CA . GLU B 2 655 ? -12.03272 -3.46957 -18.98905 1.000 13.54117 651 GLU B CA 1
ATOM 7524 C C . GLU B 2 655 ? -12.56538 -4.42993 -20.04612 1.000 10.53458 651 GLU B C 1
ATOM 7525 O O . GLU B 2 655 ? -13.22828 -4.02676 -21.00178 1.000 9.72235 651 GLU B O 1
ATOM 7531 N N . ALA B 2 656 ? -12.26151 -5.71853 -19.86295 1.000 10.15517 652 ALA B N 1
ATOM 7532 C CA . ALA B 2 656 ? -12.66625 -6.72836 -20.83795 1.000 9.99674 652 ALA B CA 1
ATOM 7533 C C . ALA B 2 656 ? -14.17600 -6.74940 -21.04794 1.000 12.36427 652 ALA B C 1
ATOM 7534 O O . ALA B 2 656 ? -14.63919 -7.01684 -22.16161 1.000 13.02003 652 ALA B O 1
ATOM 7536 N N . ALA B 2 657 ? -14.95669 -6.46373 -20.00121 1.000 8.75304 653 ALA B N 1
ATOM 7537 C CA . ALA B 2 657 ? -16.40982 -6.44786 -20.13576 1.000 13.80971 653 ALA B CA 1
ATOM 7538 C C . ALA B 2 657 ? -16.89048 -5.41294 -21.14603 1.000 10.78938 653 ALA B C 1
ATOM 7539 O O . ALA B 2 657 ? -17.97115 -5.58395 -21.72071 1.000 8.81560 653 ALA B O 1
ATOM 7541 N N . ASP B 2 658 ? -16.11685 -4.34559 -21.37877 1.000 11.41092 654 ASP B N 1
ATOM 7542 C CA . ASP B 2 658 ? -16.49897 -3.37238 -22.39934 1.000 11.33473 654 ASP B CA 1
ATOM 7543 C C . ASP B 2 658 ? -16.34824 -3.94560 -23.80329 1.000 10.37770 654 ASP B C 1
ATOM 7544 O O . ASP B 2 658 ? -17.11324 -3.58230 -24.70442 1.000 12.17751 654 ASP B O 1
ATOM 7549 N N . ALA B 2 659 ? -15.36736 -4.82883 -24.01172 1.000 11.18460 655 ALA B N 1
ATOM 7550 C CA . ALA B 2 659 ? -15.25430 -5.51797 -25.29312 1.000 11.46774 655 ALA B CA 1
ATOM 7551 C C . ALA B 2 659 ? -16.38057 -6.52690 -25.47235 1.000 10.59228 655 ALA B C 1
ATOM 7552 O O . ALA B 2 659 ? -16.91170 -6.68232 -26.57831 1.000 11.89786 655 ALA B O 1
ATOM 7554 N N . PHE B 2 660 ? -16.75546 -7.22508 -24.39738 1.000 10.59580 656 PHE B N 1
ATOM 7555 C CA . PHE B 2 660 ? -17.89772 -8.13169 -24.47072 1.000 13.02546 656 PHE B CA 1
ATOM 7556 C C . PHE B 2 660 ? -19.18392 -7.36675 -24.76128 1.000 13.75523 656 PHE B C 1
ATOM 7557 O O . PHE B 2 660 ? -20.06116 -7.86064 -25.47978 1.000 12.36629 656 PHE B O 1
ATOM 7565 N N . GLU B 2 661 ? -19.31827 -6.15593 -24.20978 1.000 14.81043 657 GLU B N 1
ATOM 7566 C CA . GLU B 2 661 ? -20.49616 -5.35151 -24.51492 1.000 12.66076 657 GLU B CA 1
ATOM 7567 C C . GLU B 2 661 ? -20.50167 -4.90485 -25.97083 1.000 12.03355 657 GLU B C 1
ATOM 7568 O O . GLU B 2 661 ? -21.57172 -4.80668 -26.58215 1.000 15.05742 657 GLU B O 1
ATOM 7574 N N . ALA B 2 662 ? -19.32473 -4.64249 -26.54549 1.000 12.96901 658 ALA B N 1
ATOM 7575 C CA . ALA B 2 662 ? -19.25990 -4.31782 -27.96625 1.000 14.16583 658 ALA B CA 1
ATOM 7576 C C . ALA B 2 662 ? -19.81402 -5.45825 -28.81292 1.000 17.40050 658 ALA B C 1
ATOM 7577 O O . ALA B 2 662 ? -20.50730 -5.22076 -29.80916 1.000 13.56473 658 ALA B O 1
ATOM 7579 N N . VAL B 2 663 ? -19.52390 -6.70504 -28.42706 1.000 14.95240 659 VAL B N 1
ATOM 7580 C CA . VAL B 2 663 ? -20.09611 -7.85422 -29.12593 1.000 13.65288 659 VAL B CA 1
ATOM 7581 C C . VAL B 2 663 ? -21.61619 -7.81146 -29.06403 1.000 13.44842 659 VAL B C 1
ATOM 7582 O O . VAL B 2 663 ? -22.30075 -8.04125 -30.06789 1.000 18.84548 659 VAL B O 1
ATOM 7586 N N . ARG B 2 664 ? -22.16850 -7.51172 -27.88718 1.000 11.47273 660 ARG B N 1
ATOM 7587 C CA . ARG B 2 664 ? -23.61816 -7.50845 -27.73658 1.000 20.19145 660 ARG B CA 1
ATOM 7588 C C . ARG B 2 664 ? -24.26315 -6.32926 -28.45401 1.000 23.06975 660 ARG B C 1
ATOM 7589 O O . ARG B 2 664 ? -25.41711 -6.43122 -28.88407 1.000 19.87903 660 ARG B O 1
ATOM 7597 N N . ILE B 2 665 ? -23.54617 -5.21076 -28.59552 1.000 13.87100 661 ILE B N 1
ATOM 7598 C CA . ILE B 2 665 ? -24.05106 -4.10699 -29.41022 1.000 14.95361 661 ILE B CA 1
ATOM 7599 C C . ILE B 2 665 ? -24.14991 -4.53642 -30.86862 1.000 15.58098 661 ILE B C 1
ATOM 7600 O O . ILE B 2 665 ? -25.15657 -4.29097 -31.54376 1.000 17.02050 661 ILE B O 1
ATOM 7605 N N . ILE B 2 666 ? -23.09968 -5.18734 -31.37295 1.000 14.69856 662 ILE B N 1
ATOM 7606 C CA . ILE B 2 666 ? -23.09671 -5.66248 -32.75316 1.000 17.56271 662 ILE B CA 1
ATOM 7607 C C . ILE B 2 666 ? -24.16638 -6.72732 -32.94939 1.000 20.41046 662 ILE B C 1
ATOM 7608 O O . ILE B 2 666 ? -24.82976 -6.77932 -33.99343 1.000 15.51837 662 ILE B O 1
ATOM 7613 N N . ALA B 2 667 ? -24.36117 -7.58353 -31.94347 1.000 15.79361 663 ALA B N 1
ATOM 7614 C CA . ALA B 2 667 ? -25.34902 -8.65156 -32.05614 1.000 18.92789 663 ALA B CA 1
ATOM 7615 C C . ALA B 2 667 ? -26.76479 -8.08995 -32.07809 1.000 22.13673 663 ALA B C 1
ATOM 7616 O O . ALA B 2 667 ? -27.59136 -8.50066 -32.90229 1.000 21.12956 663 ALA B O 1
ATOM 7618 N N . ARG B 2 668 ? -27.06651 -7.15098 -31.17505 1.000 16.12730 664 ARG B N 1
ATOM 7619 C CA . ARG B 2 668 ? -28.38401 -6.52166 -31.18702 1.000 23.33330 664 ARG B CA 1
ATOM 7620 C C . ARG B 2 668 ? -28.62505 -5.78416 -32.49914 1.000 22.36589 664 ARG B C 1
ATOM 7621 O O . ARG B 2 668 ? -29.73948 -5.80316 -33.03389 1.000 27.85376 664 ARG B O 1
ATOM 7629 N N . ALA B 2 669 ? -27.58479 -5.14582 -33.04477 1.000 17.56984 665 ALA B N 1
ATOM 7630 C CA . ALA B 2 669 ? -27.72225 -4.46640 -34.32932 1.000 19.78200 665 ALA B CA 1
ATOM 7631 C C . ALA B 2 669 ? -27.95657 -5.45095 -35.46784 1.000 24.11564 665 ALA B C 1
ATOM 7632 O O . ALA B 2 669 ? -28.62572 -5.11107 -36.44983 1.000 23.73201 665 ALA B O 1
ATOM 7634 N N . SER B 2 670 ? -27.40848 -6.66098 -35.36363 1.000 23.62392 666 SER B N 1
ATOM 7635 C CA . SER B 2 670 ? -27.61625 -7.70053 -36.36151 1.000 23.21595 666 SER B CA 1
ATOM 7636 C C . SER B 2 670 ? -28.87619 -8.51666 -36.10928 1.000 26.15702 666 SER B C 1
ATOM 7637 O O . SER B 2 670 ? -29.22027 -9.36722 -36.93897 1.000 27.92901 666 SER B O 1
ATOM 7640 N N . ARG B 2 671 ? -29.56158 -8.27645 -34.98945 1.000 18.75431 667 ARG B N 1
ATOM 7641 C CA . ARG B 2 671 ? -30.76323 -9.01858 -34.60506 1.000 25.68130 667 ARG B CA 1
ATOM 7642 C C . ARG B 2 671 ? -30.49343 -10.52257 -34.55640 1.000 30.00162 667 ARG B C 1
ATOM 7643 O O . ARG B 2 671 ? -31.26617 -11.33679 -35.06590 1.000 24.78508 667 ARG B O 1
ATOM 7651 N N . VAL B 2 672 ? -29.37354 -10.88615 -33.93312 1.000 24.18683 668 VAL B N 1
ATOM 7652 C CA . VAL B 2 672 ? -29.00782 -12.27713 -33.70945 1.000 25.74160 668 VAL B CA 1
ATOM 7653 C C . VAL B 2 672 ? -28.63398 -12.45375 -32.24603 1.000 26.01077 668 VAL B C 1
ATOM 7654 O O . VAL B 2 672 ? -28.22097 -11.50736 -31.56774 1.000 25.90512 668 VAL B O 1
ATOM 7658 N N . ASP B 2 673 ? -28.79135 -13.67758 -31.75781 1.000 24.39715 669 ASP B N 1
ATOM 7659 C CA . ASP B 2 673 ? -28.37515 -14.04121 -30.41215 1.000 31.08715 669 ASP B CA 1
ATOM 7660 C C . ASP B 2 673 ? -26.98277 -14.65154 -30.47351 1.000 25.27764 669 ASP B C 1
ATOM 7661 O O . ASP B 2 673 ? -26.70389 -15.48776 -31.33863 1.000 26.47263 669 ASP B O 1
ATOM 7666 N N . VAL B 2 674 ? -26.11103 -14.22679 -29.56374 1.000 24.57535 670 VAL B N 1
ATOM 7667 C CA . VAL B 2 674 ? -24.76799 -14.77652 -29.47240 1.000 23.44354 670 VAL B CA 1
ATOM 7668 C C . VAL B 2 674 ? -24.58222 -15.38312 -28.09119 1.000 17.75518 670 VAL B C 1
ATOM 7669 O O . VAL B 2 674 ? -25.29692 -15.06322 -27.13953 1.000 16.16515 670 VAL B O 1
ATOM 7673 N N . THR B 2 675 ? -23.61646 -16.28973 -28.00081 1.000 16.49186 671 THR B N 1
ATOM 7674 C CA . THR B 2 675 ? -23.12783 -16.79592 -26.73054 1.000 22.29012 671 THR B CA 1
ATOM 7675 C C . THR B 2 675 ? -21.62804 -16.55992 -26.66542 1.000 18.36563 671 THR B C 1
ATOM 7676 O O . THR B 2 675 ? -20.94859 -16.50253 -27.69421 1.000 19.11594 671 THR B O 1
ATOM 7680 N N . LEU B 2 676 ? -21.12072 -16.39973 -25.44866 1.000 16.89904 672 LEU B N 1
ATOM 7681 C CA . LEU B 2 676 ? -19.70981 -16.13395 -25.21751 1.000 17.13775 672 LEU B CA 1
ATOM 7682 C C . LEU B 2 676 ? -19.14063 -17.25835 -24.36933 1.000 17.31676 672 LEU B C 1
ATOM 7683 O O . LEU B 2 676 ? -19.74149 -17.64805 -23.36370 1.000 21.72837 672 LEU B O 1
ATOM 7688 N N . ARG B 2 677 ? -18.00088 -17.79477 -24.79250 1.000 13.80956 673 ARG B N 1
ATOM 7689 C CA . ARG B 2 677 ? -17.39947 -18.93089 -24.12308 1.000 19.31824 673 ARG B CA 1
ATOM 7690 C C . ARG B 2 677 ? -15.92648 -18.65132 -23.86423 1.000 17.52938 673 ARG B C 1
ATOM 7691 O O . ARG B 2 677 ? -15.24673 -18.06902 -24.71706 1.000 14.73660 673 ARG B O 1
ATOM 7699 N N . PRO B 2 678 ? -15.41170 -19.04138 -22.69765 1.000 21.24310 674 PRO B N 1
ATOM 7700 C CA . PRO B 2 678 ? -13.98592 -18.84212 -22.42042 1.000 23.14281 674 PRO B CA 1
ATOM 7701 C C . PRO B 2 678 ? -13.13046 -19.53635 -23.46663 1.000 27.82916 674 PRO B C 1
ATOM 7702 O O . PRO B 2 678 ? -13.40790 -20.66620 -23.87471 1.000 26.75315 674 PRO B O 1
ATOM 7706 N N . ALA B 2 679 ? -12.08650 -18.84263 -23.90906 1.000 23.98222 675 ALA B N 1
ATOM 7707 C CA . ALA B 2 679 ? -11.21072 -19.38723 -24.93162 1.000 22.99024 675 ALA B CA 1
ATOM 7708 C C . ALA B 2 679 ? -9.80134 -18.86568 -24.71320 1.000 19.99215 675 ALA B C 1
ATOM 7709 O O . ALA B 2 679 ? -9.57802 -17.89561 -23.98367 1.000 23.90158 675 ALA B O 1
ATOM 7711 N N . GLN B 2 680 ? -8.85030 -19.53955 -25.34799 1.000 17.70847 676 GLN B N 1
ATOM 7712 C CA . GLN B 2 680 ? -7.47418 -19.07822 -25.44711 1.000 20.73015 676 GLN B CA 1
ATOM 7713 C C . GLN B 2 680 ? -7.17818 -18.84200 -26.91864 1.000 22.76087 676 GLN B C 1
ATOM 7714 O O . GLN B 2 680 ? -7.37654 -19.73763 -27.74629 1.000 27.65905 676 GLN B O 1
ATOM 7720 N N . TYR B 2 681 ? -6.72595 -17.63529 -27.24297 1.000 21.76624 677 TYR B N 1
ATOM 7721 C CA . TYR B 2 681 ? -6.53602 -17.25093 -28.63328 1.000 16.75211 677 TYR B CA 1
ATOM 7722 C C . TYR B 2 681 ? -5.75575 -15.94697 -28.70357 1.000 24.16506 677 TYR B C 1
ATOM 7723 O O . TYR B 2 681 ? -6.29908 -14.87761 -28.40888 1.000 15.55788 677 TYR B O 1
ATOM 7732 N N . LEU B 2 682 ? -4.47828 -16.02839 -29.06801 1.000 19.38839 678 LEU B N 1
ATOM 7733 C CA . LEU B 2 682 ? -3.67811 -14.82702 -29.22548 1.000 19.41351 678 LEU B CA 1
ATOM 7734 C C . LEU B 2 682 ? -4.29330 -13.92859 -30.29962 1.000 16.05172 678 LEU B C 1
ATOM 7735 O O . LEU B 2 682 ? -4.89506 -14.41809 -31.26115 1.000 17.93457 678 LEU B O 1
ATOM 7740 N N . PRO B 2 683 ? -4.15084 -12.60051 -30.16982 1.000 16.35622 679 PRO B N 1
ATOM 7741 C CA . PRO B 2 683 ? -3.36062 -11.89249 -29.15514 1.000 10.59696 679 PRO B CA 1
ATOM 7742 C C . PRO B 2 683 ? -4.09465 -11.58282 -27.84804 1.000 16.69351 679 PRO B C 1
ATOM 7743 O O . PRO B 2 683 ? -3.63387 -10.72054 -27.09602 1.000 16.35116 679 PRO B O 1
ATOM 7747 N N . TRP B 2 684 ? -5.20007 -12.26991 -27.57218 1.000 14.16630 680 TRP B N 1
ATOM 7748 C CA . TRP B 2 684 ? -5.98113 -11.96673 -26.38120 1.000 12.58694 680 TRP B CA 1
ATOM 7749 C C . TRP B 2 684 ? -5.36252 -12.58352 -25.12656 1.000 17.84707 680 TRP B C 1
ATOM 7750 O O . TRP B 2 684 ? -4.60019 -13.55399 -25.17757 1.000 16.04170 680 TRP B O 1
ATOM 7761 N N . HIS B 2 685 ? -5.70134 -11.98320 -23.99195 1.000 12.94279 681 HIS B N 1
ATOM 7762 C CA . HIS B 2 685 ? -5.37799 -12.50092 -22.66973 1.000 11.70816 681 HIS B CA 1
ATOM 7763 C C . HIS B 2 685 ? -6.10515 -13.82385 -22.44683 1.000 11.49965 681 HIS B C 1
ATOM 7764 O O . HIS B 2 685 ? -7.34028 -13.85532 -22.52145 1.000 13.13808 681 HIS B O 1
ATOM 7771 N N . PRO B 2 686 ? -5.39830 -14.92403 -22.16516 1.000 10.87482 682 PRO B N 1
ATOM 7772 C CA . PRO B 2 686 ? -6.07589 -16.23328 -22.09071 1.000 18.39141 682 PRO B CA 1
ATOM 7773 C C . PRO B 2 686 ? -7.09592 -16.34589 -20.97035 1.000 20.76818 682 PRO B C 1
ATOM 7774 O O . PRO B 2 686 ? -8.00109 -17.18342 -21.06409 1.000 17.67928 682 PRO B O 1
ATOM 7778 N N . GLY B 2 687 ? -6.97907 -15.54739 -19.91490 1.000 20.16534 683 GLY B N 1
ATOM 7779 C CA . GLY B 2 687 ? -7.96606 -15.52733 -18.85709 1.000 19.65228 683 GLY B CA 1
ATOM 7780 C C . GLY B 2 687 ? -9.06645 -14.50246 -19.02359 1.000 21.37082 683 GLY B C 1
ATOM 7781 O O . GLY B 2 687 ? -10.00535 -14.46705 -18.21994 1.000 16.08877 683 GLY B O 1
ATOM 7782 N N . ARG B 2 688 ? -8.98505 -13.66047 -20.05190 1.000 15.57886 684 ARG B N 1
ATOM 7783 C CA . ARG B 2 688 ? -9.96874 -12.60776 -20.28834 1.000 14.64985 684 ARG B CA 1
ATOM 7784 C C . ARG B 2 688 ? -10.36464 -12.57804 -21.75659 1.000 14.30710 684 ARG B C 1
ATOM 7785 O O . ARG B 2 688 ? -10.51890 -11.51080 -22.36080 1.000 15.24946 684 ARG B O 1
ATOM 7793 N N . CYS B 2 689 ? -10.54769 -13.75735 -22.34323 1.000 13.31915 685 CYS B N 1
ATOM 7794 C CA . CYS B 2 689 ? -10.86309 -13.90522 -23.75584 1.000 12.33970 685 CYS B CA 1
ATOM 7795 C C . CYS B 2 689 ? -12.12387 -14.73840 -23.90028 1.000 17.62877 685 CYS B C 1
ATOM 7796 O O . CYS B 2 689 ? -12.22320 -15.82823 -23.32625 1.000 14.73060 685 CYS B O 1
ATOM 7799 N N . ALA B 2 690 ? -13.07997 -14.22621 -24.66335 1.000 12.97899 686 ALA B N 1
ATOM 7800 C CA . ALA B 2 690 ? -14.28243 -14.96280 -25.00965 1.000 11.91599 686 ALA B CA 1
ATOM 7801 C C . ALA B 2 690 ? -14.28326 -15.25681 -26.50001 1.000 15.54351 686 ALA B C 1
ATOM 7802 O O . ALA B 2 690 ? -13.92985 -14.39627 -27.31116 1.000 15.04740 686 ALA B O 1
ATOM 7804 N N . GLN B 2 691 ? -14.66605 -16.47884 -26.85183 1.000 13.63662 687 GLN B N 1
ATOM 7805 C CA . GLN B 2 691 ? -15.00257 -16.80872 -28.22547 1.000 13.73506 687 GLN B CA 1
ATOM 7806 C C . GLN B 2 691 ? -16.49773 -16.60032 -28.41487 1.000 14.28113 687 GLN B C 1
ATOM 7807 O O . GLN B 2 691 ? -17.30001 -16.97439 -27.55423 1.000 18.73451 687 GLN B O 1
ATOM 7813 N N . VAL B 2 692 ? -16.86638 -15.98699 -29.53503 1.000 14.15088 688 VAL B N 1
ATOM 7814 C CA . VAL B 2 692 ? -18.24516 -15.59465 -29.80043 1.000 16.92480 688 VAL B CA 1
ATOM 7815 C C . VAL B 2 692 ? -18.86788 -16.60246 -30.75568 1.000 14.88367 688 VAL B C 1
ATOM 7816 O O . VAL B 2 692 ? -18.27168 -16.94311 -31.78610 1.000 14.69435 688 VAL B O 1
ATOM 7820 N N . PHE B 2 693 ? -20.07057 -17.07071 -30.42202 1.000 13.07523 689 PHE B N 1
ATOM 7821 C CA . PHE B 2 693 ? -20.78121 -18.06517 -31.21374 1.000 17.01854 689 PHE B CA 1
ATOM 7822 C C . PHE B 2 693 ? -22.16940 -17.56433 -31.58621 1.000 19.04877 689 PHE B C 1
ATOM 7823 O O . PHE B 2 693 ? -22.85201 -16.92955 -30.77757 1.000 18.74590 689 PHE B O 1
ATOM 7831 N N . VAL B 2 694 ? -22.58097 -17.85975 -32.81300 1.000 20.06655 690 VAL B N 1
ATOM 7832 C CA . VAL B 2 694 ? -23.97150 -17.75173 -33.23858 1.000 26.19972 690 VAL B CA 1
ATOM 7833 C C . VAL B 2 694 ? -24.44708 -19.17160 -33.50252 1.000 26.31171 690 VAL B C 1
ATOM 7834 O O . VAL B 2 694 ? -23.97796 -19.82771 -34.44019 1.000 25.24227 690 VAL B O 1
ATOM 7838 N N . GLY B 2 695 ? -25.35813 -19.65754 -32.66987 1.000 29.13971 691 GLY B N 1
ATOM 7839 C CA . GLY B 2 695 ? -25.67746 -21.07300 -32.71044 1.000 29.32680 691 GLY B CA 1
ATOM 7840 C C . GLY B 2 695 ? -24.46084 -21.85856 -32.25525 1.000 34.37349 691 GLY B C 1
ATOM 7841 O O . GLY B 2 695 ? -23.94965 -21.66968 -31.14212 1.000 32.54073 691 GLY B O 1
ATOM 7842 N N . GLU B 2 696 ? -23.96869 -22.74370 -33.11690 1.000 30.57048 692 GLU B N 1
ATOM 7843 C CA . GLU B 2 696 ? -22.75009 -23.49573 -32.84419 1.000 29.61313 692 GLU B CA 1
ATOM 7844 C C . GLU B 2 696 ? -21.59858 -23.09253 -33.75843 1.000 29.23276 692 GLU B C 1
ATOM 7845 O O . GLU B 2 696 ? -20.54995 -23.74577 -33.74436 1.000 32.73773 692 GLU B O 1
ATOM 7851 N N . SER B 2 697 ? -21.76332 -22.02817 -34.54113 1.000 24.55409 693 SER B N 1
ATOM 7852 C CA . SER B 2 697 ? -20.72378 -21.53467 -35.43504 1.000 27.71203 693 SER B CA 1
ATOM 7853 C C . SER B 2 697 ? -19.96296 -20.39576 -34.76619 1.000 23.06707 693 SER B C 1
ATOM 7854 O O . SER B 2 697 ? -20.57257 -19.45263 -34.25021 1.000 22.82500 693 SER B O 1
ATOM 7857 N N . SER B 2 698 ? -18.63576 -20.48647 -34.78024 1.000 26.27758 694 SER B N 1
ATOM 7858 C CA . SER B 2 698 ? -17.79116 -19.44998 -34.20238 1.000 29.10574 694 SER B CA 1
ATOM 7859 C C . SER B 2 698 ? -17.68377 -18.26525 -35.15306 1.000 25.45675 694 SER B C 1
ATOM 7860 O O . SER B 2 698 ? -17.42204 -18.43968 -36.34753 1.000 17.33828 694 SER B O 1
ATOM 7863 N N . VAL B 2 699 ? -17.86623 -17.05820 -34.62197 1.000 19.38062 695 VAL B N 1
ATOM 7864 C CA . VAL B 2 699 ? -17.82071 -15.84970 -35.43753 1.000 15.07640 695 VAL B CA 1
ATOM 7865 C C . VAL B 2 699 ? -16.74194 -14.86505 -35.00548 1.000 19.24164 695 VAL B C 1
ATOM 7866 O O . VAL B 2 699 ? -16.54347 -13.85613 -35.69871 1.000 18.02659 695 VAL B O 1
ATOM 7870 N N . GLY B 2 700 ? -16.03326 -15.10267 -33.90634 1.000 18.57335 696 GLY B N 1
ATOM 7871 C CA . GLY B 2 700 ? -14.92263 -14.22909 -33.56228 1.000 14.74311 696 GLY B CA 1
ATOM 7872 C C . GLY B 2 700 ? -14.55497 -14.34101 -32.08991 1.000 12.96791 696 GLY B C 1
ATOM 7873 O O . GLY B 2 700 ? -14.88427 -15.32113 -31.42623 1.000 13.35481 696 GLY B O 1
ATOM 7874 N N . HIS B 2 701 ? -13.85751 -13.30724 -31.61044 1.000 13.55032 697 HIS B N 1
ATOM 7875 C CA . HIS B 2 701 ? -13.33210 -13.25612 -30.25110 1.000 12.32713 697 HIS B CA 1
ATOM 7876 C C . HIS B 2 701 ? -13.38894 -11.82432 -29.72889 1.000 18.95422 697 HIS B C 1
ATOM 7877 O O . HIS B 2 701 ? -13.47538 -10.86420 -30.49965 1.000 13.56729 697 HIS B O 1
ATOM 7884 N N . ALA B 2 702 ? -13.31742 -11.69313 -28.40242 1.000 10.56152 698 ALA B N 1
ATOM 7885 C CA . ALA B 2 702 ? -13.30718 -10.39153 -27.74463 1.000 14.94427 698 ALA B CA 1
ATOM 7886 C C . ALA B 2 702 ? -12.68619 -10.52964 -26.36156 1.000 14.08269 698 ALA B C 1
ATOM 7887 O O . ALA B 2 702 ? -12.64665 -11.62031 -25.78532 1.000 13.09722 698 ALA B O 1
ATOM 7889 N N . GLY B 2 703 ? -12.20758 -9.40581 -25.83299 1.000 14.15479 699 GLY B N 1
ATOM 7890 C CA . GLY B 2 703 ? -11.70212 -9.35249 -24.48026 1.000 14.48698 699 GLY B CA 1
ATOM 7891 C C . GLY B 2 703 ? -10.48298 -8.46069 -24.38291 1.000 11.76878 699 GLY B C 1
ATOM 7892 O O . GLY B 2 703 ? -10.24006 -7.61275 -25.23803 1.000 11.42140 699 GLY B O 1
ATOM 7893 N N . GLN B 2 704 ? -9.72223 -8.65934 -23.31006 1.000 9.73777 700 GLN B N 1
ATOM 7894 C CA . GLN B 2 704 ? -8.49486 -7.91760 -23.06583 1.000 9.60471 700 GLN B CA 1
ATOM 7895 C C . GLN B 2 704 ? -7.33048 -8.58149 -23.79304 1.000 11.42971 700 GLN B C 1
ATOM 7896 O O . GLN B 2 704 ? -7.28438 -9.80563 -23.93909 1.000 10.44387 700 GLN B O 1
ATOM 7902 N N . LEU B 2 705 ? -6.39116 -7.76073 -24.25708 1.000 11.99166 701 LEU B N 1
ATOM 7903 C CA . LEU B 2 705 ? -5.22494 -8.27225 -24.96590 1.000 15.57761 701 LEU B CA 1
ATOM 7904 C C . LEU B 2 705 ? -4.18033 -8.80912 -23.99073 1.000 13.19262 701 LEU B C 1
ATOM 7905 O O . LEU B 2 705 ? -4.09170 -8.37686 -22.83887 1.000 10.83188 701 LEU B O 1
ATOM 7910 N N . HIS B 2 706 ? -3.38694 -9.76155 -24.47358 1.000 12.05580 702 HIS B N 1
ATOM 7911 C CA . HIS B 2 706 ? -2.35978 -10.39777 -23.65548 1.000 12.43655 702 HIS B CA 1
ATOM 7912 C C . HIS B 2 706 ? -1.34293 -9.35785 -23.18625 1.000 15.07503 702 HIS B C 1
ATOM 7913 O O . HIS B 2 706 ? -0.90096 -8.52554 -23.99050 1.000 13.97563 702 HIS B O 1
ATOM 7920 N N . PRO B 2 707 ? -0.95282 -9.36351 -21.90652 1.000 14.81740 703 PRO B N 1
ATOM 7921 C CA . PRO B 2 707 ? -0.01057 -8.33542 -21.42699 1.000 17.70225 703 PRO B CA 1
ATOM 7922 C C . PRO B 2 707 ? 1.33654 -8.36509 -22.12871 1.000 18.70901 703 PRO B C 1
ATOM 7923 O O . PRO B 2 707 ? 1.95757 -7.30750 -22.29184 1.000 15.30040 703 PRO B O 1
ATOM 7927 N N . ALA B 2 708 ? 1.80571 -9.53953 -22.55809 1.000 17.17257 704 ALA B N 1
ATOM 7928 C CA . ALA B 2 708 ? 3.06871 -9.60329 -23.28878 1.000 21.12003 704 ALA B CA 1
ATOM 7929 C C . ALA B 2 708 ? 2.94093 -8.98292 -24.67588 1.000 20.08452 704 ALA B C 1
ATOM 7930 O O . ALA B 2 708 ? 3.85892 -8.29638 -25.14058 1.000 19.76749 704 ALA B O 1
ATOM 7932 N N . VAL B 2 709 ? 1.81769 -9.22172 -25.35822 1.000 15.75229 705 VAL B N 1
ATOM 7933 C CA . VAL B 2 709 ? 1.58969 -8.58222 -26.65284 1.000 15.62547 705 VAL B CA 1
ATOM 7934 C C . VAL B 2 709 ? 1.53827 -7.06833 -26.48972 1.000 19.77141 705 VAL B C 1
ATOM 7935 O O . VAL B 2 709 ? 2.06972 -6.31788 -27.31780 1.000 20.08691 705 VAL B O 1
ATOM 7939 N N . ILE B 2 710 ? 0.91222 -6.59894 -25.40958 1.000 13.94373 706 ILE B N 1
ATOM 7940 C CA . ILE B 2 710 ? 0.84361 -5.16548 -25.13757 1.000 12.69829 706 ILE B CA 1
ATOM 7941 C C . ILE B 2 710 ? 2.24445 -4.58601 -24.96164 1.000 20.47360 706 ILE B C 1
ATOM 7942 O O . ILE B 2 710 ? 2.56879 -3.52432 -25.50668 1.000 19.07059 706 ILE B O 1
ATOM 7947 N N . GLU B 2 711 ? 3.10060 -5.28276 -24.21010 1.000 20.31191 707 GLU B N 1
ATOM 7948 C CA . GLU B 2 711 ? 4.46005 -4.79554 -23.98176 1.000 24.16563 707 GLU B CA 1
ATOM 7949 C C . GLU B 2 711 ? 5.25518 -4.73629 -25.28142 1.000 21.48758 707 GLU B C 1
ATOM 7950 O O . GLU B 2 711 ? 5.86303 -3.70909 -25.60450 1.000 27.05014 707 GLU B O 1
ATOM 7956 N N . ARG B 2 712 ? 5.26322 -5.83375 -26.04187 1.000 21.81804 708 ARG B N 1
ATOM 7957 C CA . ARG B 2 712 ? 6.06957 -5.88467 -27.25844 1.000 24.72633 708 ARG B CA 1
ATOM 7958 C C . ARG B 2 712 ? 5.57816 -4.90224 -28.31626 1.000 27.21998 708 ARG B C 1
ATOM 7959 O O . ARG B 2 712 ? 6.37656 -4.42479 -29.13062 1.000 25.16585 708 ARG B O 1
ATOM 7967 N N . SER B 2 713 ? 4.28581 -4.58347 -28.32118 1.000 20.83211 709 SER B N 1
ATOM 7968 C CA . SER B 2 713 ? 3.70348 -3.72080 -29.34153 1.000 21.38507 709 SER B CA 1
ATOM 7969 C C . SER B 2 713 ? 3.64702 -2.25365 -28.93666 1.000 19.71419 709 SER B C 1
ATOM 7970 O O . SER B 2 713 ? 3.20528 -1.42669 -29.73900 1.000 20.53248 709 SER B O 1
ATOM 7973 N N . GLY B 2 714 ? 4.07343 -1.90810 -27.72394 1.000 22.96318 710 GLY B N 1
ATOM 7974 C CA . GLY B 2 714 ? 3.98704 -0.52676 -27.27607 1.000 19.35352 710 GLY B CA 1
ATOM 7975 C C . GLY B 2 714 ? 2.57255 -0.01147 -27.11964 1.000 19.85919 710 GLY B C 1
ATOM 7976 O O . GLY B 2 714 ? 2.32261 1.18035 -27.33408 1.000 20.16344 710 GLY B O 1
ATOM 7977 N N . LEU B 2 715 ? 1.63758 -0.87965 -26.75448 1.000 18.77904 711 LEU B N 1
ATOM 7978 C CA . LEU B 2 715 ? 0.23504 -0.53823 -26.58572 1.000 17.74727 711 LEU B CA 1
ATOM 7979 C C . LEU B 2 715 ? -0.03109 -0.06579 -25.16399 1.000 16.26926 711 LEU B C 1
ATOM 7980 O O . LEU B 2 715 ? 0.74826 -0.34646 -24.24881 1.000 13.92437 711 LEU B O 1
ATOM 7985 N N . PRO B 2 716 ? -1.12202 0.66808 -24.94113 1.000 17.11998 712 PRO B N 1
ATOM 7986 C CA . PRO B 2 716 ? -1.48453 1.03232 -23.56716 1.000 17.08022 712 PRO B CA 1
ATOM 7987 C C . PRO B 2 716 ? -1.86467 -0.20415 -22.77250 1.000 18.32673 712 PRO B C 1
ATOM 7988 O O . PRO B 2 716 ? -2.47846 -1.13475 -23.29946 1.000 12.56255 712 PRO B O 1
ATOM 7992 N N . LYS B 2 717 ? -1.48455 -0.21126 -21.49644 1.000 17.86922 713 LYS B N 1
ATOM 7993 C CA . LYS B 2 717 ? -1.86048 -1.31298 -20.62352 1.000 21.99852 713 LYS B CA 1
ATOM 7994 C C . LYS B 2 717 ? -3.37700 -1.43244 -20.55453 1.000 19.47859 713 LYS B C 1
ATOM 7995 O O . LYS B 2 717 ? -4.09761 -0.43110 -20.56425 1.000 15.00429 713 LYS B O 1
ATOM 8001 N N . GLY B 2 718 ? -3.86035 -2.67018 -20.51070 1.000 16.89239 714 GLY B N 1
ATOM 8002 C CA . GLY B 2 718 ? -5.28328 -2.92065 -20.44854 1.000 15.33474 714 GLY B CA 1
ATOM 8003 C C . GLY B 2 718 ? -6.03028 -2.77537 -21.75539 1.000 14.01769 714 GLY B C 1
ATOM 8004 O O . GLY B 2 718 ? -7.26633 -2.83814 -21.74481 1.000 14.78174 714 GLY B O 1
ATOM 8005 N N . THR B 2 719 ? -5.32957 -2.57923 -22.87538 1.000 10.15905 715 THR B N 1
ATOM 8006 C CA . THR B 2 719 ? -5.98985 -2.47479 -24.17487 1.000 10.86655 715 THR B CA 1
ATOM 8007 C C . THR B 2 719 ? -6.87239 -3.69256 -24.43069 1.000 11.58983 715 THR B C 1
ATOM 8008 O O . THR B 2 719 ? -6.45768 -4.83432 -24.20998 1.000 11.82189 715 THR B O 1
ATOM 8012 N N . CYS B 2 720 ? -8.10028 -3.43719 -24.87832 1.000 9.46062 716 CYS B N 1
ATOM 8013 C CA . CYS B 2 720 ? -9.07491 -4.47279 -25.18301 1.000 11.41578 716 CYS B CA 1
ATOM 8014 C C . CYS B 2 720 ? -9.42971 -4.42854 -26.66575 1.000 15.31686 716 CYS B C 1
ATOM 8015 O O . CYS B 2 720 ? -9.24138 -3.41019 -27.33867 1.000 14.52581 716 CYS B O 1
ATOM 8018 N N . ALA B 2 721 ? -9.94833 -5.54655 -27.17671 1.000 13.44771 717 ALA B N 1
ATOM 8019 C CA . ALA B 2 721 ? -10.19183 -5.67153 -28.60854 1.000 12.64827 717 ALA B CA 1
ATOM 8020 C C . ALA B 2 721 ? -11.31401 -6.66664 -28.87251 1.000 13.78738 717 ALA B C 1
ATOM 8021 O O . ALA B 2 721 ? -11.63992 -7.50748 -28.03038 1.000 11.49810 717 ALA B O 1
ATOM 8023 N N . VAL B 2 722 ? -11.89747 -6.55697 -30.06654 1.000 12.16681 718 VAL B N 1
ATOM 8024 C CA . VAL B 2 722 ? -12.92961 -7.47393 -30.54518 1.000 12.44257 718 VAL B CA 1
ATOM 8025 C C . VAL B 2 722 ? -12.82274 -7.55880 -32.06264 1.000 13.93830 718 VAL B C 1
ATOM 8026 O O . VAL B 2 722 ? -12.52588 -6.56544 -32.72918 1.000 12.82750 718 VAL B O 1
ATOM 8030 N N . GLU B 2 723 ? -13.03797 -8.75615 -32.60848 1.000 16.27052 719 GLU B N 1
ATOM 8031 C CA . GLU B 2 723 ? -13.11741 -8.93725 -34.05548 1.000 16.07683 719 GLU B CA 1
ATOM 8032 C C . GLU B 2 723 ? -14.11559 -10.04263 -34.36081 1.000 17.82205 719 GLU B C 1
ATOM 8033 O O . GLU B 2 723 ? -13.99118 -11.14970 -33.83041 1.000 18.58146 719 GLU B O 1
ATOM 8039 N N . LEU B 2 724 ? -15.09793 -9.73962 -35.20971 1.000 15.26302 720 LEU B N 1
ATOM 8040 C CA . LEU B 2 724 ? -16.11685 -10.69066 -35.62741 1.000 15.79723 720 LEU B CA 1
ATOM 8041 C C . LEU B 2 724 ? -16.15772 -10.77624 -37.14876 1.000 19.35242 720 LEU B C 1
ATOM 8042 O O . LEU B 2 724 ? -15.88330 -9.79827 -37.84905 1.000 17.76202 720 LEU B O 1
ATOM 8047 N N . ASN B 2 725 ? -16.51198 -11.95818 -37.65495 1.000 17.42104 721 ASN B N 1
ATOM 8048 C CA . ASN B 2 725 ? -16.66135 -12.20151 -39.09099 1.000 13.07069 721 ASN B CA 1
ATOM 8049 C C . ASN B 2 725 ? -18.13877 -12.02900 -39.43400 1.000 14.84476 721 ASN B C 1
ATOM 8050 O O . ASN B 2 725 ? -18.96030 -12.90293 -39.14539 1.000 16.85602 721 ASN B O 1
ATOM 8055 N N . LEU B 2 726 ? -18.47622 -10.89342 -40.05364 1.000 16.49218 722 LEU B N 1
ATOM 8056 C CA . LEU B 2 726 ? -19.87138 -10.62110 -40.38974 1.000 24.42314 722 LEU B CA 1
ATOM 8057 C C . LEU B 2 726 ? -20.42727 -11.63826 -41.37888 1.000 22.01633 722 LEU B C 1
ATOM 8058 O O . LEU B 2 726 ? -21.62465 -11.94339 -41.34137 1.000 21.79698 722 LEU B O 1
ATOM 8063 N N . ASP B 2 727 ? -19.58014 -12.17602 -42.26337 1.000 22.44610 723 ASP B N 1
ATOM 8064 C CA . ASP B 2 727 ? -20.04544 -13.18037 -43.21720 1.000 29.16114 723 ASP B CA 1
ATOM 8065 C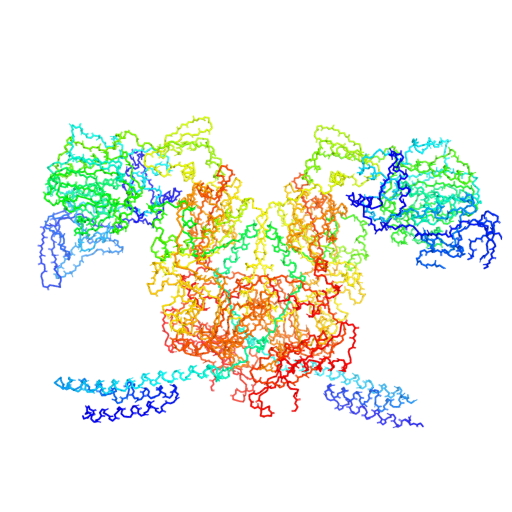 C . ASP B 2 727 ? -20.50908 -14.45331 -42.52077 1.000 30.55965 723 ASP B C 1
ATOM 8066 O O . ASP B 2 727 ? -21.34183 -15.18783 -43.06440 1.000 26.94389 723 ASP B O 1
ATOM 8071 N N . ALA B 2 728 ? -19.97956 -14.73966 -41.33055 1.000 22.59409 724 ALA B N 1
ATOM 8072 C CA . ALA B 2 728 ? -20.39566 -15.91880 -40.58304 1.000 19.05440 724 ALA B CA 1
ATOM 8073 C C . ALA B 2 728 ? -21.64517 -15.67784 -39.74794 1.000 20.34479 724 ALA B C 1
ATOM 8074 O O . ALA B 2 728 ? -22.16901 -16.62564 -39.15530 1.000 24.03466 724 ALA B O 1
ATOM 8076 N N . ILE B 2 729 ? -22.12875 -14.44195 -39.67869 1.000 23.03972 725 ILE B N 1
ATOM 8077 C CA . ILE B 2 729 ? -23.35838 -14.11396 -38.96501 1.000 23.55955 725 ILE B CA 1
ATOM 8078 C C . ILE B 2 729 ? -24.48762 -14.08318 -39.99214 1.000 27.51348 725 ILE B C 1
ATOM 8079 O O . ILE B 2 729 ? -24.48933 -13.20084 -40.86637 1.000 24.46540 725 ILE B O 1
ATOM 8084 N N . PRO B 2 730 ? -25.44200 -15.00904 -39.93959 1.000 28.93569 726 PRO B N 1
ATOM 8085 C CA . PRO B 2 730 ? -26.49159 -15.03729 -40.96349 1.000 35.92258 726 PRO B CA 1
ATOM 8086 C C . PRO B 2 730 ? -27.43966 -13.85850 -40.81694 1.000 37.91872 726 PRO B C 1
ATOM 8087 O O . PRO B 2 730 ? -27.75302 -13.42230 -39.70617 1.000 27.91198 726 PRO B O 1
ATOM 8091 N N . CYS B 2 731 ? -27.88409 -13.33514 -41.95786 1.000 42.96798 727 CYS B N 1
ATOM 8092 C CA . CYS B 2 731 ? -28.87465 -12.26675 -41.96087 1.000 45.33798 727 CYS B CA 1
ATOM 8093 C C . CYS B 2 731 ? -30.22546 -12.82403 -41.53166 1.000 47.65815 727 CYS B C 1
ATOM 8094 O O . CYS B 2 731 ? -30.75311 -13.74843 -42.15867 1.000 58.83364 727 CYS B O 1
ATOM 8097 N N . SER B 2 732 ? -30.77906 -12.26779 -40.46138 1.000 42.61977 728 SER B N 1
ATOM 8098 C CA . SER B 2 732 ? -32.03251 -12.73140 -39.89260 1.000 42.33201 728 SER B CA 1
ATOM 8099 C C . SER B 2 732 ? -33.14584 -11.73200 -40.17374 1.000 45.12956 728 SER B C 1
ATOM 8100 O O . SER B 2 732 ? -32.90826 -10.54139 -40.39729 1.000 39.30381 728 SER B O 1
ATOM 8103 N N . ALA B 2 733 ? -34.37335 -12.24121 -40.16151 1.000 44.03395 729 ALA B N 1
ATOM 8104 C CA . ALA B 2 733 ? -35.57446 -11.42173 -40.31755 1.000 45.45749 729 ALA B CA 1
ATOM 8105 C C . ALA B 2 733 ? -36.63667 -11.97072 -39.38055 1.000 39.82689 729 ALA B C 1
ATOM 8106 O O . ALA B 2 733 ? -37.55469 -12.68497 -39.80086 1.000 37.18018 729 ALA B O 1
ATOM 8108 N N . PRO B 2 734 ? -36.53743 -11.66465 -38.08928 1.000 36.36430 730 PRO B N 1
ATOM 8109 C CA . PRO B 2 734 ? -37.51344 -12.19596 -37.13440 1.000 40.48623 730 PRO B CA 1
ATOM 8110 C C . PRO B 2 734 ? -38.86717 -11.52142 -37.28320 1.000 40.54278 730 PRO B C 1
ATOM 8111 O O . PRO B 2 734 ? -38.97561 -10.37384 -37.72276 1.000 34.77240 730 PRO B O 1
ATOM 8115 N N . LEU B 2 735 ? -39.91050 -12.26100 -36.91192 1.000 32.73364 731 LEU B N 1
ATOM 8116 C CA . LEU B 2 735 ? -41.28664 -11.76667 -36.91695 1.000 32.05576 731 LEU B CA 1
ATOM 8117 C C . LEU B 2 735 ? -41.90712 -12.10981 -35.57048 1.000 30.79715 731 LEU B C 1
ATOM 8118 O O . LEU B 2 735 ? -42.61836 -13.11482 -35.43697 1.000 34.41834 731 LEU B O 1
ATOM 8123 N N . PRO B 2 736 ? -41.65206 -11.29952 -34.54645 1.000 27.65002 732 PRO B N 1
ATOM 8124 C CA . PRO B 2 736 ? -42.18699 -11.60528 -33.21713 1.000 25.93426 732 PRO B CA 1
ATOM 8125 C C . PRO B 2 736 ? -43.69519 -11.42738 -33.16303 1.000 27.94694 732 PRO B C 1
ATOM 8126 O O . PRO B 2 736 ? -44.28071 -10.62935 -33.89953 1.000 27.67757 732 PRO B O 1
ATOM 8130 N N . ALA B 2 737 ? -44.32209 -12.18527 -32.26547 1.000 23.32926 733 ALA B N 1
ATOM 8131 C CA . ALA B 2 737 ? -45.75587 -12.07253 -31.99208 1.000 28.73753 733 ALA B CA 1
ATOM 8132 C C . ALA B 2 737 ? -45.96749 -12.10531 -30.48684 1.000 36.69773 733 ALA B C 1
ATOM 8133 O O . ALA B 2 737 ? -46.47724 -13.08603 -29.93274 1.000 37.28130 733 ALA B O 1
ATOM 8135 N N . PRO B 2 738 ? -45.58449 -11.03896 -29.78835 1.000 29.23173 734 PRO B N 1
ATOM 8136 C CA . PRO B 2 738 ? -45.70621 -11.03952 -28.32814 1.000 31.52530 734 PRO B CA 1
ATOM 8137 C C . PRO B 2 738 ? -47.16226 -11.05820 -27.89303 1.000 36.37567 734 PRO B C 1
ATOM 8138 O O . PRO B 2 738 ? -48.04246 -10.49211 -28.54677 1.000 40.19413 734 PRO B O 1
ATOM 8142 N N . ARG B 2 739 ? -47.41021 -11.73376 -26.77515 1.000 36.16160 735 ARG B N 1
ATOM 8143 C CA . ARG B 2 739 ? -48.73112 -11.78825 -26.15751 1.000 39.85851 735 ARG B CA 1
ATOM 8144 C C . ARG B 2 739 ? -48.60574 -11.22836 -24.74779 1.000 35.67567 735 ARG B C 1
ATOM 8145 O O . ARG B 2 739 ? -48.06635 -11.89113 -23.85533 1.000 37.71506 735 ARG B O 1
ATOM 8153 N N . VAL B 2 740 ? -49.09663 -10.01023 -24.55273 1.000 39.13947 736 VAL B N 1
ATOM 8154 C CA . VAL B 2 740 ? -48.96521 -9.32026 -23.27463 1.000 33.41041 736 VAL B CA 1
ATOM 8155 C C . VAL B 2 740 ? -50.00027 -9.87918 -22.30542 1.000 35.43785 736 VAL B C 1
ATOM 8156 O O . VAL B 2 740 ? -51.20742 -9.80074 -22.55532 1.000 36.29091 736 VAL B O 1
ATOM 8160 N N . SER B 2 741 ? -49.53018 -10.44652 -21.20062 1.000 36.80579 737 SER B N 1
ATOM 8161 C CA . SER B 2 741 ? -50.43212 -11.02384 -20.20885 1.000 31.76355 737 SER B CA 1
ATOM 8162 C C . SER B 2 741 ? -50.95683 -9.93530 -19.27835 1.000 29.29010 737 SER B C 1
ATOM 8163 O O . SER B 2 741 ? -50.16378 -9.16585 -18.72669 1.000 25.13000 737 SER B O 1
ATOM 8166 N N . PRO B 2 742 ? -52.27361 -9.84457 -19.07388 1.000 26.61132 738 PRO B N 1
ATOM 8167 C CA . PRO B 2 742 ? -52.82424 -8.81704 -18.18187 1.000 21.66286 738 PRO B CA 1
ATOM 8168 C C . PRO B 2 742 ? -52.80184 -9.18951 -16.70845 1.000 27.54605 738 PRO B C 1
ATOM 8169 O O . PRO B 2 742 ? -53.27115 -8.39789 -15.88267 1.000 27.75850 738 PRO B O 1
ATOM 8173 N N . TYR B 2 743 ? -52.27160 -10.35912 -16.35379 1.000 23.31881 739 TYR B N 1
ATOM 8174 C CA . TYR B 2 743 ? -52.28404 -10.81486 -14.97333 1.000 26.67914 739 TYR B CA 1
ATOM 8175 C C . TYR B 2 743 ? -51.00655 -10.38699 -14.25611 1.000 25.77359 739 TYR B C 1
ATOM 8176 O O . TYR B 2 743 ? -49.97770 -10.15115 -14.89618 1.000 26.56142 739 TYR B O 1
ATOM 8185 N N . PRO B 2 744 ? -51.04471 -10.25621 -12.93263 1.000 24.74525 740 PRO B N 1
ATOM 8186 C CA . PRO B 2 744 ? -49.86299 -9.78234 -12.20759 1.000 21.80605 740 PRO B CA 1
ATOM 8187 C C . PRO B 2 744 ? -48.74667 -10.81490 -12.20010 1.000 33.30528 740 PRO B C 1
ATOM 8188 O O . PRO B 2 744 ? -48.94318 -11.99975 -12.48019 1.000 25.23228 740 PRO B O 1
ATOM 8192 N N . ALA B 2 745 ? -47.55519 -10.33868 -11.86094 1.000 21.51084 741 ALA B N 1
ATOM 8193 C CA . ALA B 2 745 ? -46.36560 -11.16975 -11.79220 1.000 23.84977 741 ALA B CA 1
ATOM 8194 C C . ALA B 2 745 ? -46.05230 -11.53719 -10.34579 1.000 24.57054 741 ALA B C 1
ATOM 8195 O O . ALA B 2 745 ? -46.63469 -11.00726 -9.39816 1.000 24.31090 741 ALA B O 1
ATOM 8197 N N . VAL B 2 746 ? -45.11681 -12.46917 -10.18588 1.000 19.36695 742 VAL B N 1
ATOM 8198 C CA . VAL B 2 746 ? -44.57502 -12.83448 -8.88311 1.000 19.37414 742 VAL B CA 1
ATOM 8199 C C . VAL B 2 746 ? -43.06891 -12.62340 -8.92795 1.000 25.52706 742 VAL B C 1
ATOM 8200 O O . VAL B 2 746 ? -42.40486 -13.06282 -9.87485 1.000 22.75675 742 VAL B O 1
ATOM 8204 N N . PHE B 2 747 ? -42.53512 -11.95263 -7.90988 1.000 22.45677 743 PHE B N 1
ATOM 8205 C CA . PHE B 2 747 ? -41.11311 -11.65302 -7.81551 1.000 21.20473 743 PHE B CA 1
ATOM 8206 C C . PHE B 2 747 ? -40.47097 -12.53178 -6.75143 1.000 24.42616 743 PHE B C 1
ATOM 8207 O O . PHE B 2 747 ? -40.91686 -12.54525 -5.59978 1.000 26.16590 743 PHE B O 1
ATOM 8215 N N . GLN B 2 748 ? -39.42579 -13.26006 -7.13947 1.000 17.74307 744 GLN B N 1
ATOM 8216 C CA . GLN B 2 748 ? -38.63637 -14.05792 -6.21283 1.000 23.08392 744 GLN B CA 1
ATOM 8217 C C . GLN B 2 748 ? -37.17203 -13.97624 -6.61609 1.000 20.35073 744 GLN B C 1
ATOM 8218 O O . GLN B 2 748 ? -36.84616 -13.83226 -7.79721 1.000 22.09463 744 GLN B O 1
ATOM 8224 N N . ASP B 2 749 ? -36.29360 -14.05551 -5.62130 1.000 19.41420 745 ASP B N 1
ATOM 8225 C CA . ASP B 2 749 ? -34.85866 -14.14192 -5.84041 1.000 19.07901 745 ASP B CA 1
ATOM 8226 C C . ASP B 2 749 ? -34.36604 -15.52122 -5.41782 1.000 24.42057 745 ASP B C 1
ATOM 8227 O O . ASP B 2 749 ? -34.90717 -16.13329 -4.49226 1.000 20.67736 745 ASP B O 1
ATOM 8232 N N . VAL B 2 750 ? -33.33691 -16.01343 -6.10407 1.000 15.57095 746 VAL B N 1
ATOM 8233 C CA . VAL B 2 750 ? -32.75427 -17.31564 -5.80280 1.000 12.68768 746 VAL B CA 1
ATOM 8234 C C . VAL B 2 750 ? -31.23851 -17.16920 -5.76181 1.000 19.65356 746 VAL B C 1
ATOM 8235 O O . VAL B 2 750 ? -30.64130 -16.57492 -6.66742 1.000 16.54416 746 VAL B O 1
ATOM 8239 N N A SER B 2 751 ? -30.62531 -17.67614 -4.69348 0.492 14.29760 747 SER B N 1
ATOM 8240 N N B SER B 2 751 ? -30.62007 -17.71209 -4.71559 0.508 14.31412 747 SER B N 1
ATOM 8241 C CA A SER B 2 751 ? -29.17977 -17.64113 -4.50906 0.492 15.95276 747 SER B CA 1
ATOM 8242 C CA B SER B 2 751 ? -29.17900 -17.63083 -4.51258 0.508 15.95124 747 SER B CA 1
ATOM 8243 C C A SER B 2 751 ? -28.63263 -19.05373 -4.65955 0.492 16.34197 747 SER B C 1
ATOM 8244 C C B SER B 2 751 ? -28.58505 -19.03140 -4.61399 0.508 16.54359 747 SER B C 1
ATOM 8245 O O A SER B 2 751 ? -29.06867 -19.96965 -3.95379 0.492 16.54629 747 SER B O 1
ATOM 8246 O O B SER B 2 751 ? -28.94546 -19.91884 -3.83313 0.508 16.46713 747 SER B O 1
ATOM 8251 N N . LEU B 2 752 ? -27.67787 -19.22499 -5.57191 1.000 15.02119 748 LEU B N 1
ATOM 8252 C CA . LEU B 2 752 ? -27.08202 -20.52359 -5.85668 1.000 14.80013 748 LEU B CA 1
ATOM 8253 C C . LEU B 2 752 ? -25.56685 -20.44886 -5.73256 1.000 19.82602 748 LEU B C 1
ATOM 8254 O O . LEU B 2 752 ? -24.93984 -19.50882 -6.23079 1.000 17.15330 748 LEU B O 1
ATOM 8259 N N . VAL B 2 753 ? -24.98012 -21.44951 -5.07964 1.000 13.44600 749 VAL B N 1
ATOM 8260 C CA . VAL B 2 753 ? -23.53364 -21.55078 -4.91808 1.000 12.51590 749 VAL B CA 1
ATOM 8261 C C . VAL B 2 753 ? -23.00348 -22.56645 -5.91982 1.000 16.61943 749 VAL B C 1
ATOM 8262 O O . VAL B 2 753 ? -23.52294 -23.68582 -6.01398 1.000 16.07102 749 VAL B O 1
ATOM 8266 N N . VAL B 2 754 ? -21.96844 -22.17942 -6.66831 1.000 12.58358 750 VAL B N 1
ATOM 8267 C CA . VAL B 2 754 ? -21.34934 -23.03104 -7.67777 1.000 11.75906 750 VAL B CA 1
ATOM 8268 C C . VAL B 2 754 ? -19.83574 -22.90318 -7.57061 1.000 16.93193 750 VAL B C 1
ATOM 8269 O O . VAL B 2 754 ? -19.30661 -22.01118 -6.90361 1.000 14.87803 750 VAL B O 1
ATOM 8273 N N . ALA B 2 755 ? -19.13929 -23.80792 -8.25426 1.000 11.92132 751 ALA B N 1
ATOM 8274 C CA . ALA B 2 755 ? -17.69691 -23.68377 -8.38802 1.000 13.39271 751 ALA B CA 1
ATOM 8275 C C . ALA B 2 755 ? -17.35412 -22.42257 -9.17502 1.000 15.09474 751 ALA B C 1
ATOM 8276 O O . ALA B 2 755 ? -18.11284 -21.97731 -10.04081 1.000 14.39071 751 ALA B O 1
ATOM 8278 N N . ALA B 2 756 ? -16.19222 -21.84447 -8.86327 1.000 17.26134 752 ALA B N 1
ATOM 8279 C CA . ALA B 2 756 ? -15.82822 -20.55127 -9.43643 1.000 19.34075 752 ALA B CA 1
ATOM 8280 C C . ALA B 2 756 ? -15.68857 -20.61021 -10.95391 1.000 16.08081 752 ALA B C 1
ATOM 8281 O O . ALA B 2 756 ? -15.91460 -19.60299 -11.63442 1.000 15.31238 752 ALA B O 1
ATOM 8283 N N . ASP B 2 757 ? -15.31952 -21.76706 -11.50485 1.000 14.24832 753 ASP B N 1
ATOM 8284 C CA . ASP B 2 757 ? -15.14543 -21.88823 -12.94755 1.000 17.62688 753 ASP B CA 1
ATOM 8285 C C . ASP B 2 757 ? -16.46173 -21.98818 -13.70896 1.000 15.45895 753 ASP B C 1
ATOM 8286 O O . ASP B 2 757 ? -16.44916 -21.88193 -14.93929 1.000 14.56583 753 ASP B O 1
ATOM 8291 N N . ILE B 2 758 ? -17.58246 -22.18921 -13.02666 1.000 15.97472 754 ILE B N 1
ATOM 8292 C CA . ILE B 2 758 ? -18.87029 -22.27631 -13.72729 1.000 13.51424 754 ILE B CA 1
ATOM 8293 C C . ILE B 2 758 ? -19.24097 -20.90095 -14.27393 1.000 13.95092 754 ILE B C 1
ATOM 8294 O O . ILE B 2 758 ? -19.28080 -19.92414 -13.50635 1.000 14.68661 754 ILE B O 1
ATOM 8299 N N . PRO B 2 759 ? -19.53321 -20.77000 -15.56712 1.000 18.09592 755 PRO B N 1
ATOM 8300 C CA . PRO B 2 759 ? -19.95228 -19.46535 -16.09423 1.000 16.04407 755 PRO B CA 1
ATOM 8301 C C . PRO B 2 759 ? -21.34374 -19.09584 -15.60352 1.000 18.57802 755 PRO B C 1
ATOM 8302 O O . PRO B 2 759 ? -22.23378 -19.94444 -15.50546 1.000 13.85460 755 PRO B O 1
ATOM 8306 N N . ALA B 2 760 ? -21.52642 -17.80641 -15.29880 1.000 11.67455 756 ALA B N 1
ATOM 8307 C CA . ALA B 2 760 ? -22.81644 -17.34239 -14.79643 1.000 11.00966 756 ALA B CA 1
ATOM 8308 C C . ALA B 2 760 ? -23.93833 -17.59824 -15.79323 1.000 15.61068 756 ALA B C 1
ATOM 8309 O O . ALA B 2 760 ? -25.06793 -17.89978 -15.38933 1.000 19.86744 756 ALA B O 1
ATOM 8311 N N . GLN B 2 761 ? -23.65229 -17.49625 -17.09417 1.000 14.29193 757 GLN B N 1
ATOM 8312 C CA . GLN B 2 761 ? -24.69126 -17.73910 -18.08953 1.000 12.88885 757 GLN B CA 1
ATOM 8313 C C . GLN B 2 761 ? -25.15121 -19.19274 -18.08183 1.000 16.65050 757 GLN B C 1
ATOM 8314 O O . GLN B 2 761 ? -26.32092 -19.46992 -18.36787 1.000 15.02951 757 GLN B O 1
ATOM 8320 N N . ALA B 2 762 ? -24.25651 -20.13059 -17.75775 1.000 14.43960 758 ALA B N 1
ATOM 8321 C CA . ALA B 2 762 ? -24.66114 -21.52994 -17.66248 1.000 16.68689 758 ALA B CA 1
ATOM 8322 C C . ALA B 2 762 ? -25.63741 -21.74201 -16.51181 1.000 15.39488 758 ALA B C 1
ATOM 8323 O O . ALA B 2 762 ? -26.54746 -22.57287 -16.60658 1.000 14.54196 758 ALA B O 1
ATOM 8325 N N . VAL B 2 763 ? -25.46548 -21.00050 -15.41521 1.000 14.15946 759 VAL B N 1
ATOM 8326 C CA . VAL B 2 763 ? -26.40277 -21.10256 -14.30045 1.000 15.42473 759 VAL B CA 1
ATOM 8327 C C . VAL B 2 763 ? -27.75351 -20.51700 -14.69044 1.000 18.81077 759 VAL B C 1
ATOM 8328 O O . VAL B 2 763 ? -28.80516 -21.11091 -14.42297 1.000 14.89569 759 VAL B O 1
ATOM 8332 N N . ALA B 2 764 ? -27.74357 -19.34290 -15.32996 1.000 15.45932 760 ALA B N 1
ATOM 8333 C CA . ALA B 2 764 ? -28.98701 -18.74145 -15.80240 1.000 15.95133 760 ALA B CA 1
ATOM 8334 C C . ALA B 2 764 ? -29.69800 -19.64984 -16.79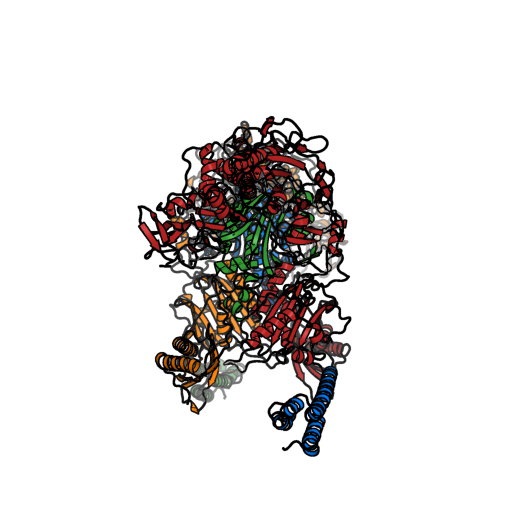870 1.000 17.60629 760 ALA B C 1
ATOM 8335 O O . ALA B 2 764 ? -30.92615 -19.78908 -16.75455 1.000 17.34452 760 ALA B O 1
ATOM 8337 N N . ASP B 2 765 ? -28.94123 -20.28169 -17.70179 1.000 15.08317 761 ASP B N 1
ATOM 8338 C CA . ASP B 2 765 ? -29.54412 -21.19289 -18.67169 1.000 15.63105 761 ASP B CA 1
ATOM 8339 C C . ASP B 2 765 ? -30.20628 -22.37933 -17.98384 1.000 20.54559 761 ASP B C 1
ATOM 8340 O O . ASP B 2 765 ? -31.29939 -22.80418 -18.37708 1.000 16.71651 761 ASP B O 1
ATOM 8345 N N . ALA B 2 766 ? -29.54413 -22.94620 -16.97209 1.000 16.99371 762 ALA B N 1
ATOM 8346 C CA . ALA B 2 766 ? -30.11966 -24.07965 -16.25727 1.000 19.08398 762 ALA B CA 1
ATOM 8347 C C . ALA B 2 766 ? -31.35185 -23.66052 -15.46596 1.000 21.16211 762 ALA B C 1
ATOM 8348 O O . ALA B 2 766 ? -32.34159 -24.40033 -15.41151 1.000 17.42464 762 ALA B O 1
ATOM 8350 N N . VAL B 2 767 ? -31.30744 -22.47970 -14.84191 1.000 12.61571 763 VAL B N 1
ATOM 8351 C CA . VAL B 2 767 ? -32.47554 -21.97016 -14.12776 1.000 19.68530 763 VAL B CA 1
ATOM 8352 C C . VAL B 2 767 ? -33.64537 -21.78828 -15.08672 1.000 22.01295 763 VAL B C 1
ATOM 8353 O O . VAL B 2 767 ? -34.78376 -22.16492 -14.78133 1.000 21.19940 763 VAL B O 1
ATOM 8357 N N . ARG B 2 768 ? -33.38015 -21.22474 -16.26861 1.000 17.66234 764 ARG B N 1
ATOM 8358 C CA . ARG B 2 768 ? -34.43900 -21.02518 -17.25271 1.000 21.02371 764 ARG B CA 1
ATOM 8359 C C . ARG B 2 768 ? -35.00722 -22.35472 -17.73470 1.000 23.69446 764 ARG B C 1
ATOM 8360 O O . ARG B 2 768 ? -36.22279 -22.48638 -17.92231 1.000 29.22367 764 ARG B O 1
ATOM 8368 N N . ALA B 2 769 ? -34.14331 -23.35486 -17.93661 1.000 21.95304 765 ALA B N 1
ATOM 8369 C CA . ALA B 2 769 ? -34.60672 -24.64397 -18.44014 1.000 24.73230 765 ALA B CA 1
ATOM 8370 C C . ALA B 2 769 ? -35.52612 -25.33570 -17.44007 1.000 26.41902 765 ALA B C 1
ATOM 8371 O O . ALA B 2 769 ? -36.50846 -25.97474 -17.83300 1.000 27.08690 765 ALA B O 1
ATOM 8373 N N . GLY B 2 770 ? -35.23006 -25.21624 -16.14351 1.000 25.11752 766 GLY B N 1
ATOM 8374 C CA . GLY B 2 770 ? -36.05032 -25.87399 -15.14093 1.000 23.57851 766 GLY B CA 1
ATOM 8375 C C . GLY B 2 770 ? -37.29063 -25.09990 -14.74772 1.000 30.68123 766 GLY B C 1
ATOM 8376 O O . GLY B 2 770 ? -38.28714 -25.69952 -14.33360 1.000 22.75491 766 GLY B O 1
ATOM 8377 N N . ALA B 2 771 ? -37.25920 -23.76985 -14.87731 1.000 21.36331 767 ALA B N 1
ATOM 8378 C CA . ALA B 2 771 ? -38.38783 -22.95676 -14.43533 1.000 22.89007 767 ALA B CA 1
ATOM 8379 C C . ALA B 2 771 ? -39.59106 -23.09610 -15.35875 1.000 26.86611 767 ALA B C 1
ATOM 8380 O O . ALA B 2 771 ? -40.73394 -23.00718 -14.89761 1.000 29.29174 767 ALA B O 1
ATOM 8382 N N . GLY B 2 772 ? -39.36534 -23.30275 -16.64985 1.000 28.43117 768 GLY B N 1
ATOM 8383 C CA . GLY B 2 772 ? -40.46238 -23.46976 -17.58202 1.000 29.93564 768 GLY B CA 1
ATOM 8384 C C . GLY B 2 772 ? -40.99775 -22.15119 -18.10973 1.000 35.25914 768 GLY B C 1
ATOM 8385 O O . GLY B 2 772 ? -40.37051 -21.09223 -18.01112 1.000 28.82285 768 GLY B O 1
ATOM 8386 N N . ASP B 2 773 ? -42.20434 -22.22762 -18.67608 1.000 38.80759 769 ASP B N 1
ATOM 8387 C CA . ASP B 2 773 ? -42.77379 -21.08232 -19.37796 1.000 35.21014 769 ASP B CA 1
ATOM 8388 C C . ASP B 2 773 ? -43.27910 -19.99713 -18.43706 1.000 25.51021 769 ASP B C 1
ATOM 8389 O O . ASP B 2 773 ? -43.52586 -18.87555 -18.88981 1.000 28.49827 769 ASP B O 1
ATOM 8394 N N . LEU B 2 774 ? -43.44248 -20.29486 -17.14724 1.000 22.98379 770 LEU B N 1
ATOM 8395 C CA . LEU B 2 774 ? -43.86906 -19.25840 -16.21574 1.000 25.98068 770 LEU B CA 1
ATOM 8396 C C . LEU B 2 774 ? -42.78412 -18.21839 -15.96776 1.000 25.94010 770 LEU B C 1
ATOM 8397 O O . LEU B 2 774 ? -43.09638 -17.11846 -15.50246 1.000 25.38191 770 LEU B O 1
ATOM 8402 N N . LEU B 2 775 ? -41.52463 -18.53249 -16.26292 1.000 22.88925 771 LEU B N 1
ATOM 8403 C CA . LEU B 2 775 ? -40.43627 -17.58365 -16.05044 1.000 23.71418 771 LEU B CA 1
ATOM 8404 C C . LEU B 2 775 ? -40.47779 -16.53075 -17.15035 1.000 26.11231 771 LEU B C 1
ATOM 8405 O O . LEU B 2 775 ? -40.23514 -16.83422 -18.32235 1.000 26.28619 771 LEU B O 1
ATOM 8410 N N . GLU B 2 776 ? -40.78806 -15.29214 -16.77384 1.000 24.66673 772 GLU B N 1
ATOM 8411 C CA . GLU B 2 776 ? -40.84427 -14.19551 -17.73057 1.000 25.20307 772 GLU B CA 1
ATOM 8412 C C . GLU B 2 776 ? -39.51333 -13.46635 -17.86370 1.000 21.22205 772 GLU B C 1
ATOM 8413 O O . GLU B 2 776 ? -39.18798 -12.98391 -18.95574 1.000 21.82944 772 GLU B O 1
ATOM 8419 N N . ASP B 2 777 ? -38.73124 -13.38639 -16.78783 1.000 18.07585 773 ASP B N 1
ATOM 8420 C CA . ASP B 2 777 ? -37.47974 -12.64252 -16.81638 1.000 17.60606 773 ASP B CA 1
ATOM 8421 C C . ASP B 2 777 ? -36.54998 -13.16329 -15.72864 1.000 23.11406 773 ASP B C 1
ATOM 8422 O O . ASP B 2 777 ? -36.99464 -13.55187 -14.64403 1.000 17.33151 773 ASP B O 1
ATOM 8427 N N . ILE B 2 778 ? -35.25317 -13.15978 -16.03199 1.000 13.68814 774 ILE B N 1
ATOM 8428 C CA . ILE B 2 778 ? -34.21493 -13.51710 -15.07027 1.000 17.41022 774 ILE B CA 1
ATOM 8429 C C . ILE B 2 778 ? -33.05371 -12.54236 -15.22691 1.000 19.96491 774 ILE B C 1
ATOM 8430 O O . ILE B 2 778 ? -32.64715 -12.21892 -16.34822 1.000 17.69965 774 ILE B O 1
ATOM 8435 N N . ALA B 2 779 ? -32.52670 -12.06437 -14.09999 1.000 14.74086 775 ALA B N 1
ATOM 8436 C CA . ALA B 2 779 ? -31.43547 -11.09873 -14.11116 1.000 22.12921 775 ALA B CA 1
ATOM 8437 C C . ALA B 2 779 ? -30.51006 -11.35856 -12.93435 1.000 19.33197 775 ALA B C 1
ATOM 8438 O O . ALA B 2 779 ? -30.96208 -11.42087 -11.78735 1.000 19.44854 775 ALA B O 1
ATOM 8440 N N . LEU B 2 780 ? -29.22026 -11.51153 -13.22592 1.000 15.43066 776 LEU B N 1
ATOM 8441 C CA . LEU B 2 780 ? -28.20489 -11.63944 -12.18947 1.000 17.96811 776 LEU B CA 1
ATOM 8442 C C . LEU B 2 780 ? -27.91537 -10.27144 -11.58382 1.000 15.20118 776 LEU B C 1
ATOM 8443 O O . LEU B 2 780 ? -27.67608 -9.30551 -12.31449 1.000 19.56028 776 LEU B O 1
ATOM 8448 N N . PHE B 2 781 ? -27.93203 -10.18043 -10.24803 1.000 13.42323 777 PHE B N 1
ATOM 8449 C CA . PHE B 2 781 ? -27.61204 -8.91605 -9.59362 1.000 16.14607 777 PHE B CA 1
ATOM 8450 C C . PHE B 2 781 ? -26.61218 -9.04883 -8.44924 1.000 24.28669 777 PHE B C 1
ATOM 8451 O O . PHE B 2 781 ? -26.33175 -8.04762 -7.77668 1.000 22.18779 777 PHE B O 1
ATOM 8459 N N . ASP B 2 782 ? -26.04269 -10.23247 -8.21915 1.000 18.21581 778 ASP B N 1
ATOM 8460 C CA . ASP B 2 782 ? -25.07048 -10.36892 -7.14104 1.000 17.55260 778 ASP B CA 1
ATOM 8461 C C . ASP B 2 782 ? -24.16228 -11.56423 -7.39451 1.000 18.31013 778 ASP B C 1
ATOM 8462 O O . ASP B 2 782 ? -24.64153 -12.65605 -7.71663 1.000 16.05489 778 ASP B O 1
ATOM 8467 N N . VAL B 2 783 ? -22.85644 -11.34676 -7.24431 1.000 17.76047 779 VAL B N 1
ATOM 8468 C CA . VAL B 2 783 ? -21.83888 -12.39383 -7.29294 1.000 16.54483 779 VAL B CA 1
ATOM 8469 C C . VAL B 2 783 ? -20.99513 -12.23834 -6.03360 1.000 17.83101 779 VAL B C 1
ATOM 8470 O O . VAL B 2 783 ? -20.26488 -11.25004 -5.89280 1.000 20.15209 779 VAL B O 1
ATOM 8474 N N . PHE B 2 784 ? -21.08795 -13.20394 -5.12147 1.000 17.33613 780 PHE B N 1
ATOM 8475 C CA . PHE B 2 784 ? -20.49117 -13.08959 -3.79563 1.000 16.49380 780 PHE B CA 1
ATOM 8476 C C . PHE B 2 784 ? -19.47611 -14.20355 -3.57418 1.000 20.50113 780 PHE B C 1
ATOM 8477 O O . PHE B 2 784 ? -19.79913 -15.38735 -3.72685 1.000 13.69950 780 PHE B O 1
ATOM 8485 N N . THR B 2 785 ? -18.25227 -13.82037 -3.21514 1.000 19.42294 781 THR B N 1
ATOM 8486 C CA . THR B 2 785 ? -17.16432 -14.75041 -2.93552 1.000 22.37134 781 THR B CA 1
ATOM 8487 C C . THR B 2 785 ? -16.61303 -14.53614 -1.53096 1.000 34.12291 781 THR B C 1
ATOM 8488 O O . THR B 2 785 ? -15.40650 -14.63261 -1.29504 1.000 31.89683 781 THR B O 1
ATOM 8492 N N . GLY B 2 786 ? -17.49722 -14.24356 -0.57685 1.000 30.39531 782 GLY B N 1
ATOM 8493 C CA . GLY B 2 786 ? -17.08344 -13.99830 0.77442 1.000 37.77271 782 GLY B CA 1
ATOM 8494 C C . GLY B 2 786 ? -16.53200 -15.24502 1.44610 1.000 40.27283 782 GLY B C 1
ATOM 8495 O O . GLY B 2 786 ? -16.42607 -16.32035 0.84002 1.000 43.27854 782 GLY B O 1
ATOM 8496 N N . PRO B 2 787 ? -16.17577 -15.10555 2.72541 1.000 57.97730 783 PRO B N 1
ATOM 8497 C CA . PRO B 2 787 ? -15.55402 -16.23441 3.43528 1.000 45.55279 783 PRO B CA 1
ATOM 8498 C C . PRO B 2 787 ? -16.51697 -17.36420 3.75431 1.000 38.71055 783 PRO B C 1
ATOM 8499 O O . PRO B 2 787 ? -16.07418 -18.51179 3.88431 1.000 39.11339 783 PRO B O 1
ATOM 8503 N N . GLN B 2 788 ? -17.81670 -17.08403 3.89093 1.000 37.07132 784 GLN B N 1
ATOM 8504 C CA . GLN B 2 788 ? -18.77599 -18.14147 4.19359 1.000 39.03016 784 GLN B CA 1
ATOM 8505 C C . GLN B 2 788 ? -19.05284 -19.05161 3.00429 1.000 45.49141 784 GLN B C 1
ATOM 8506 O O . GLN B 2 788 ? -19.78453 -20.03583 3.16053 1.000 32.92488 784 GLN B O 1
ATOM 8512 N N . ILE B 2 789 ? -18.49908 -18.75390 1.83204 1.000 33.01161 785 ILE B N 1
ATOM 8513 C CA . ILE B 2 789 ? -18.82910 -19.51132 0.62866 1.000 29.28295 785 ILE B CA 1
ATOM 8514 C C . ILE B 2 789 ? -17.88943 -20.69441 0.43451 1.000 29.72101 785 ILE B C 1
ATOM 8515 O O . ILE B 2 789 ? -18.31391 -21.76483 -0.00804 1.000 35.89033 785 ILE B O 1
ATOM 8520 N N . GLY B 2 790 ? -16.62308 -20.53455 0.76531 1.000 35.18130 786 GLY B N 1
ATOM 8521 C CA . GLY B 2 790 ? -15.66912 -21.59620 0.52953 1.000 39.13129 786 GLY B CA 1
ATOM 8522 C C . GLY B 2 790 ? -14.76720 -21.27354 -0.64824 1.000 28.36084 786 GLY B C 1
ATOM 8523 O O . GLY B 2 790 ? -15.16656 -20.60327 -1.60952 1.000 27.47597 786 GLY B O 1
ATOM 8524 N N . GLU B 2 791 ? -13.52889 -21.75723 -0.57286 1.000 35.55457 787 GLU B N 1
ATOM 8525 C CA . GLU B 2 791 ? -12.54197 -21.44250 -1.59712 1.000 41.12327 787 GLU B CA 1
ATOM 8526 C C . GLU B 2 791 ? -12.95355 -22.01753 -2.94772 1.000 32.60493 787 GLU B C 1
ATOM 8527 O O . GLU B 2 791 ? -13.52855 -23.10794 -3.03127 1.000 28.40530 787 GLU B O 1
ATOM 8533 N N . HIS B 2 792 ? -12.65911 -21.26207 -4.00890 1.000 19.30726 788 HIS B N 1
ATOM 8534 C CA . HIS B 2 792 ? -12.91841 -21.67781 -5.38886 1.000 30.13720 788 HIS B CA 1
ATOM 8535 C C . HIS B 2 792 ? -14.40621 -21.89810 -5.64822 1.000 20.68180 788 HIS B C 1
ATOM 8536 O O . HIS B 2 792 ? -14.78826 -22.71079 -6.49462 1.000 17.24602 788 HIS B O 1
ATOM 8543 N N . ARG B 2 793 ? -15.25218 -21.17141 -4.92100 1.000 19.60087 789 ARG B N 1
ATOM 8544 C CA . ARG B 2 793 ? -16.69442 -21.22922 -5.09932 1.000 18.06344 789 ARG B CA 1
ATOM 8545 C C . ARG B 2 793 ? -17.24841 -19.81218 -5.05771 1.000 17.57527 789 ARG B C 1
ATOM 8546 O O . ARG B 2 793 ? -16.58210 -18.87692 -4.60788 1.000 18.54128 789 ARG B O 1
ATOM 8554 N N . LYS B 2 794 ? -18.47648 -19.65768 -5.54717 1.000 16.03410 790 LYS B N 1
ATOM 8555 C CA . LYS B 2 794 ? -19.10060 -18.34626 -5.61406 1.000 12.63817 790 LYS B CA 1
ATOM 8556 C C . LYS B 2 794 ? -20.60820 -18.49972 -5.49745 1.000 15.45499 790 LYS B C 1
ATOM 8557 O O . LYS B 2 794 ? -21.18442 -19.49103 -5.95269 1.000 15.47289 790 LYS B O 1
ATOM 8563 N N . SER B 2 795 ? -21.23835 -17.50741 -4.87723 1.000 13.80947 791 SER B N 1
ATOM 8564 C CA . SER B 2 795 ? -22.68752 -17.44561 -4.76164 1.000 16.65984 791 SER B CA 1
ATOM 8565 C C . SER B 2 795 ? -23.22851 -16.44582 -5.77592 1.000 17.45874 791 SER B C 1
ATOM 8566 O O . SER B 2 795 ? -22.71287 -15.32778 -5.88864 1.000 17.29000 791 SER B O 1
ATOM 8569 N N . LEU B 2 796 ? -24.25588 -16.85578 -6.51647 1.000 11.73118 792 LEU B N 1
ATOM 8570 C CA . LEU B 2 796 ? -24.91449 -16.01645 -7.50880 1.000 14.17004 792 LEU B CA 1
ATOM 8571 C C . LEU B 2 796 ? -26.37626 -15.86509 -7.11960 1.000 18.96545 792 LEU B C 1
ATOM 8572 O O . LEU B 2 796 ? -27.03541 -16.85586 -6.78675 1.000 16.51318 792 LEU B O 1
ATOM 8577 N N . THR B 2 797 ? -26.88507 -14.63554 -7.16190 1.000 14.18842 793 THR B N 1
ATOM 8578 C CA . THR B 2 797 ? -28.27832 -14.36654 -6.82673 1.000 13.10593 793 THR B CA 1
ATOM 8579 C C . THR B 2 797 ? -28.97153 -13.75486 -8.03541 1.000 15.68273 793 THR B C 1
ATOM 8580 O O . THR B 2 797 ? -28.51500 -12.73838 -8.57175 1.000 15.98224 793 THR B O 1
ATOM 8584 N N . PHE B 2 798 ? -30.06136 -14.38462 -8.46744 1.000 12.36257 794 PHE B N 1
ATOM 8585 C CA . PHE B 2 798 ? -30.82297 -13.96478 -9.63391 1.000 13.20654 794 PHE B CA 1
ATOM 8586 C C . PHE B 2 798 ? -32.18541 -13.43927 -9.20510 1.000 20.65872 794 PHE B C 1
ATOM 8587 O O . PHE B 2 798 ? -32.82016 -13.99781 -8.30533 1.000 13.83686 794 PHE B O 1
ATOM 8595 N N . ALA B 2 799 ? -32.63917 -12.37704 -9.86527 1.000 19.53980 795 ALA B N 1
ATOM 8596 C CA . ALA B 2 799 ? -34.00160 -11.88950 -9.70131 1.000 18.41864 795 ALA B CA 1
ATOM 8597 C C . ALA B 2 799 ? -34.89137 -12.55109 -10.74508 1.000 18.14167 795 ALA B C 1
ATOM 8598 O O . ALA B 2 799 ? -34.58794 -12.51232 -11.94179 1.000 15.44552 795 ALA B O 1
ATOM 8600 N N . LEU B 2 800 ? -35.98037 -13.16434 -10.28891 1.000 21.09381 796 LEU B N 1
ATOM 8601 C CA . LEU B 2 800 ? -36.87791 -13.92020 -11.14877 1.000 16.64247 796 LEU B CA 1
ATOM 8602 C C . LEU B 2 800 ? -38.24244 -13.24704 -11.19598 1.000 19.99082 796 LEU B C 1
ATOM 8603 O O . LEU B 2 800 ? -38.75224 -12.78210 -10.17213 1.000 24.68480 796 LEU B O 1
ATOM 8608 N N . ARG B 2 801 ? -38.83033 -13.20222 -12.38773 1.000 15.38961 797 ARG B N 1
ATOM 8609 C CA . ARG B 2 801 ? -40.16580 -12.65220 -12.59867 1.000 22.45272 797 ARG B CA 1
ATOM 8610 C C . ARG B 2 801 ? -41.02369 -13.74043 -13.23039 1.000 19.71006 797 ARG B C 1
ATOM 8611 O O . ARG B 2 801 ? -40.77199 -14.14966 -14.36793 1.000 24.11216 797 ARG B O 1
ATOM 8619 N N . PHE B 2 802 ? -42.02150 -14.21762 -12.49051 1.000 22.18361 798 PHE B N 1
ATOM 8620 C CA . PHE B 2 802 ? -42.94539 -15.23501 -12.97428 1.000 19.88114 798 PHE B CA 1
ATOM 8621 C C . PHE B 2 802 ? -44.28089 -14.59629 -13.32422 1.000 24.57375 798 PHE B C 1
ATOM 8622 O O . PHE B 2 802 ? -44.78208 -13.74601 -12.58439 1.000 24.97437 798 PHE B O 1
ATOM 8630 N N . ARG B 2 803 ? -44.86124 -15.01919 -14.44531 1.000 22.19913 799 ARG B N 1
ATOM 8631 C CA . ARG B 2 803 ? -46.17724 -14.53822 -14.84348 1.000 23.06831 799 ARG B CA 1
ATOM 8632 C C . ARG B 2 803 ? -46.85471 -15.59368 -15.70359 1.000 26.54571 799 ARG B C 1
ATOM 8633 O O . ARG B 2 803 ? -46.24691 -16.11659 -16.64179 1.000 21.75289 799 ARG B O 1
ATOM 8641 N N . ALA B 2 804 ? -48.12402 -15.90597 -15.37363 1.000 28.46327 800 ALA B N 1
ATOM 8642 C CA . ALA B 2 804 ? -48.94359 -16.82656 -16.14430 1.000 26.33059 800 ALA B CA 1
ATOM 8643 C C . ALA B 2 804 ? -49.72853 -16.07147 -17.21200 1.000 25.95339 800 ALA B C 1
ATOM 8644 O O . ALA B 2 804 ? -50.09708 -14.90899 -17.01551 1.000 28.01123 800 ALA B O 1
ATOM 8646 N N . PRO B 2 805 ? -49.99754 -16.70134 -18.35915 1.000 27.38826 801 PRO B N 1
ATOM 8647 C CA . PRO B 2 805 ? -50.73696 -16.00737 -19.42087 1.000 25.35212 801 PRO B CA 1
ATOM 8648 C C . PRO B 2 805 ? -52.24356 -15.99575 -19.22796 1.000 32.90377 801 PRO B C 1
ATOM 8649 O O . PRO B 2 805 ? -52.93217 -15.26844 -19.95596 1.000 29.82743 801 PRO B O 1
ATOM 8653 N N . ASP B 2 806 ? -52.78185 -16.76126 -18.27493 1.000 27.64945 802 ASP B N 1
ATOM 8654 C CA . ASP B 2 806 ? -54.22867 -16.90325 -18.17788 1.000 32.21264 802 ASP B CA 1
ATOM 8655 C C . ASP B 2 806 ? -54.74735 -16.93073 -16.74568 1.000 35.63148 802 ASP B C 1
ATOM 8656 O O . ASP B 2 806 ? -55.92085 -17.26750 -16.54042 1.000 37.02312 802 ASP B O 1
ATOM 8661 N N . ARG B 2 807 ? -53.93182 -16.58482 -15.75362 1.000 31.34736 803 ARG B N 1
ATOM 8662 C CA . ARG B 2 807 ? -54.37254 -16.69480 -14.37047 1.000 28.35638 803 ARG B CA 1
ATOM 8663 C C . ARG B 2 807 ? -53.41461 -15.92895 -13.47287 1.000 30.13322 803 ARG B C 1
ATOM 8664 O O . ARG B 2 807 ? -52.29166 -15.60055 -13.86532 1.000 25.26835 803 ARG B O 1
ATOM 8672 N N . THR B 2 808 ? -53.87772 -15.65672 -12.25707 1.000 27.73647 804 THR B N 1
ATOM 8673 C CA . THR B 2 808 ? -53.02634 -15.14544 -11.19606 1.000 30.87183 804 THR B CA 1
ATOM 8674 C C . THR B 2 808 ? -52.39892 -16.31686 -10.45145 1.000 35.92911 804 THR B C 1
ATOM 8675 O O . THR B 2 808 ? -53.06805 -17.31196 -10.15823 1.000 35.42777 804 THR B O 1
ATOM 8679 N N . LEU B 2 809 ? -51.10778 -16.20114 -10.16404 1.000 28.96547 805 LEU B N 1
ATOM 8680 C CA . LEU B 2 809 ? -50.36746 -17.26638 -9.50806 1.000 30.58733 805 LEU B CA 1
ATOM 8681 C C . LEU B 2 809 ? -50.41269 -17.10475 -7.99441 1.000 35.03682 805 LEU B C 1
ATOM 8682 O O . LEU B 2 809 ? -50.59941 -16.00255 -7.47059 1.000 28.27967 805 LEU B O 1
ATOM 8687 N N . THR B 2 810 ? -50.24971 -18.22164 -7.29374 1.000 24.90039 806 THR B N 1
ATOM 8688 C CA . THR B 2 810 ? -49.95323 -18.17948 -5.87199 1.000 20.80567 806 THR B CA 1
ATOM 8689 C C . THR B 2 810 ? -48.44246 -18.24156 -5.66974 1.000 22.37205 806 THR B C 1
ATOM 8690 O O . THR B 2 810 ? -47.68086 -18.57146 -6.58184 1.000 29.73458 806 THR B O 1
ATOM 8694 N N . GLU B 2 811 ? -48.00617 -17.90929 -4.45404 1.000 25.65938 807 GLU B N 1
ATOM 8695 C CA . GLU B 2 811 ? -46.58629 -18.01989 -4.14177 1.000 29.89820 807 GLU B CA 1
ATOM 8696 C C . GLU B 2 811 ? -46.10271 -19.45859 -4.27028 1.000 32.47807 807 GLU B C 1
ATOM 8697 O O . GLU B 2 811 ? -44.94660 -19.69453 -4.64239 1.000 29.86064 807 GLU B O 1
ATOM 8703 N N . ASP B 2 812 ? -46.97352 -20.42935 -3.97711 1.000 29.96511 808 ASP B N 1
ATOM 8704 C CA . ASP B 2 812 ? -46.60033 -21.83438 -4.11269 1.000 25.97710 808 ASP B CA 1
ATOM 8705 C C . ASP B 2 812 ? -46.38388 -22.21390 -5.57251 1.000 24.68122 808 ASP B C 1
ATOM 8706 O O . ASP B 2 812 ? -45.45425 -22.96620 -5.88961 1.000 27.23575 808 ASP B O 1
ATOM 8711 N N . ASP B 2 813 ? -47.23790 -21.71439 -6.47324 1.000 20.91466 809 ASP B N 1
ATOM 8712 C CA . ASP B 2 813 ? -47.03997 -21.95748 -7.90023 1.000 25.34984 809 ASP B CA 1
ATOM 8713 C C . ASP B 2 813 ? -45.67764 -21.45327 -8.36041 1.000 32.72788 809 ASP B C 1
ATOM 8714 O O . ASP B 2 813 ? -44.97052 -22.13917 -9.10960 1.000 30.02318 809 ASP B O 1
ATOM 8719 N N . ALA B 2 814 ? -45.29943 -20.24804 -7.93030 1.000 24.29766 810 ALA B N 1
ATOM 8720 C CA . ALA B 2 814 ? -44.00478 -19.69694 -8.31403 1.000 24.82132 810 ALA B CA 1
ATOM 8721 C C . ALA B 2 814 ? -42.86581 -20.46563 -7.66119 1.000 26.24695 810 ALA B C 1
ATOM 8722 O O . ALA B 2 814 ? -41.86356 -20.77512 -8.31654 1.000 24.43564 810 ALA B O 1
ATOM 8724 N N . SER B 2 815 ? -43.00308 -20.78168 -6.36989 1.000 19.98611 811 SER B N 1
ATOM 8725 C CA . SER B 2 815 ? -41.96552 -21.53508 -5.67683 1.000 26.90314 811 SER B CA 1
ATOM 8726 C C . SER B 2 815 ? -41.76975 -22.91382 -6.29110 1.000 26.28264 811 SER B C 1
ATOM 8727 O O . SER B 2 815 ? -40.65301 -23.44340 -6.27751 1.000 26.05798 811 SER B O 1
ATOM 8730 N N . ALA B 2 816 ? -42.83628 -23.50760 -6.83370 1.000 20.50979 812 ALA B N 1
ATOM 8731 C CA . ALA B 2 816 ? -42.69994 -24.79375 -7.50909 1.000 29.00178 812 ALA B CA 1
ATOM 8732 C C . ALA B 2 816 ? -41.84240 -24.66705 -8.76166 1.000 30.18750 812 ALA B C 1
ATOM 8733 O O . ALA B 2 816 ? -41.00708 -25.53547 -9.03865 1.000 23.44774 812 ALA B O 1
ATOM 8735 N N . ALA B 2 817 ? -42.03318 -23.59228 -9.53208 1.000 23.34737 813 ALA B N 1
ATOM 8736 C CA . ALA B 2 817 ? -41.18825 -23.36953 -10.70058 1.000 22.15232 813 ALA B CA 1
ATOM 8737 C C . ALA B 2 817 ? -39.76193 -23.03062 -10.28717 1.000 22.90783 813 ALA B C 1
ATOM 8738 O O . ALA B 2 817 ? -38.80240 -23.44970 -10.94464 1.000 21.91315 813 ALA B O 1
ATOM 8740 N N . ARG B 2 818 ? -39.60531 -22.27589 -9.19662 1.000 20.45574 814 ARG B N 1
ATOM 8741 C CA . ARG B 2 818 ? -38.27255 -21.96687 -8.69025 1.000 21.70591 814 ARG B CA 1
ATOM 8742 C C . ARG B 2 818 ? -37.55133 -23.22704 -8.22694 1.000 28.00862 814 ARG B C 1
ATOM 8743 O O . ARG B 2 818 ? -36.35294 -23.39541 -8.48293 1.000 23.67714 814 ARG B O 1
ATOM 8751 N N . ASP B 2 819 ? -38.26393 -24.12221 -7.53634 1.000 23.20811 815 ASP B N 1
ATOM 8752 C CA . ASP B 2 819 ? -37.63815 -25.34652 -7.04546 1.000 24.17906 815 ASP B CA 1
ATOM 8753 C C . ASP B 2 819 ? -37.20111 -26.24628 -8.19444 1.000 21.55150 815 ASP B C 1
ATOM 8754 O O . ASP B 2 819 ? -36.15375 -26.89903 -8.11280 1.000 21.88393 815 ASP B O 1
ATOM 8759 N N . ALA B 2 820 ? -37.99025 -26.29978 -9.27040 1.000 16.68564 816 ALA B N 1
ATOM 8760 C CA . ALA B 2 820 ? -37.57137 -27.05517 -10.44551 1.000 20.89987 816 ALA B CA 1
ATOM 8761 C C . ALA B 2 820 ? -36.36804 -26.40897 -11.11998 1.000 26.80468 816 ALA B C 1
ATOM 8762 O O . ALA B 2 820 ? -35.52368 -27.11352 -11.68533 1.000 18.25527 816 ALA B O 1
ATOM 8764 N N . ALA B 2 821 ? -36.27224 -25.07668 -11.07232 1.000 19.62436 817 ALA B N 1
ATOM 8765 C CA . ALA B 2 821 ? -35.08185 -24.40570 -11.58365 1.000 17.93347 817 ALA B CA 1
ATOM 8766 C C . ALA B 2 821 ? -33.86775 -24.71394 -10.71854 1.000 17.63033 817 ALA B C 1
ATOM 8767 O O . ALA B 2 821 ? -32.75216 -24.85673 -11.23222 1.000 23.78816 817 ALA B O 1
ATOM 8769 N N . VAL B 2 822 ? -34.06843 -24.82702 -9.40303 1.000 14.30435 818 VAL B N 1
ATOM 8770 C CA . VAL B 2 822 ? -32.97355 -25.17623 -8.50229 1.000 20.38371 818 VAL B CA 1
ATOM 8771 C C . VAL B 2 822 ? -32.45877 -26.57975 -8.80421 1.000 24.83636 818 VAL B C 1
ATOM 8772 O O . VAL B 2 822 ? -31.24486 -26.81483 -8.85452 1.000 18.43070 818 VAL B O 1
ATOM 8776 N N . GLN B 2 823 ? -33.37142 -27.53317 -9.01474 1.000 21.29638 819 GLN B N 1
ATOM 8777 C CA . GLN B 2 823 ? -32.95912 -28.89852 -9.32903 1.000 17.82996 819 GLN B CA 1
ATOM 8778 C C . GLN B 2 823 ? -32.27147 -28.96871 -10.68634 1.000 16.27892 819 GLN B C 1
ATOM 8779 O O . GLN B 2 823 ? -31.30684 -29.72086 -10.86120 1.000 19.02128 819 GLN B O 1
ATOM 8785 N N . SER B 2 824 ? -32.76053 -28.19767 -11.65966 1.000 15.10958 820 SER B N 1
ATOM 8786 C CA . SER B 2 824 ? -32.09415 -28.12154 -12.95478 1.000 17.22774 820 SER B CA 1
ATOM 8787 C C . SER B 2 824 ? -30.65909 -27.63180 -12.80428 1.000 22.68667 820 SER B C 1
ATOM 8788 O O . SER B 2 824 ? -29.73859 -28.18491 -13.41594 1.000 16.52062 820 SER B O 1
ATOM 8791 N N . ALA B 2 825 ? -30.44631 -26.60538 -11.97671 1.000 15.32453 821 ALA B N 1
ATOM 8792 C CA . ALA B 2 825 ? -29.10031 -26.07396 -11.79174 1.000 20.36363 821 ALA B CA 1
ATOM 8793 C C . ALA B 2 825 ? -28.21161 -27.06050 -11.04469 1.000 18.05969 821 ALA B C 1
ATOM 8794 O O . ALA B 2 825 ? -27.01173 -27.15836 -11.32806 1.000 14.33307 821 ALA B O 1
ATOM 8796 N N . ALA B 2 826 ? -28.77786 -27.79629 -10.08421 1.000 14.26331 822 ALA B N 1
ATOM 8797 C CA . ALA B 2 826 ? -28.00135 -28.82169 -9.39428 1.000 17.25290 822 ALA B CA 1
ATOM 8798 C C . ALA B 2 826 ? -27.50934 -29.88579 -10.36787 1.000 13.84510 822 ALA B C 1
ATOM 8799 O O . ALA B 2 826 ? -26.36054 -30.33612 -10.27957 1.000 13.72569 822 ALA B O 1
ATOM 8801 N N . GLU B 2 827 ? -28.36042 -30.28085 -11.31974 1.000 15.80790 823 GLU B N 1
ATOM 8802 C CA . GLU B 2 827 ? -28.02021 -31.34803 -12.25501 1.000 18.38502 823 GLU B CA 1
ATOM 8803 C C . GLU B 2 827 ? -27.05168 -30.89676 -13.34029 1.000 19.18946 823 GLU B C 1
ATOM 8804 O O . GLU B 2 827 ? -26.24809 -31.70567 -13.81585 1.000 13.49865 823 GLU B O 1
ATOM 8810 N N . ARG B 2 828 ? -27.11078 -29.63220 -13.75614 1.000 15.43678 824 ARG B N 1
ATOM 8811 C CA . ARG B 2 828 ? -26.34213 -29.18915 -14.91257 1.000 17.39090 824 ARG B CA 1
ATOM 8812 C C . ARG B 2 828 ? -25.02339 -28.52091 -14.54578 1.000 18.16088 824 ARG B C 1
ATOM 8813 O O . ARG B 2 828 ? -24.03767 -28.68644 -15.27025 1.000 18.03788 824 ARG B O 1
ATOM 8821 N N . VAL B 2 829 ? -24.96570 -27.77981 -13.43859 1.000 12.83910 825 VAL B N 1
ATOM 8822 C CA . VAL B 2 829 ? -23.74922 -27.05189 -13.08727 1.000 14.30185 825 VAL B CA 1
ATOM 8823 C C . VAL B 2 829 ? -23.34498 -27.33859 -11.64498 1.000 18.78076 825 VAL B C 1
ATOM 8824 O O . VAL B 2 829 ? -22.42352 -26.70918 -11.11120 1.000 18.28992 825 VAL B O 1
ATOM 8828 N N . GLY B 2 830 ? -24.01659 -28.29419 -11.00613 1.000 14.39867 826 GLY B N 1
ATOM 8829 C CA . GLY B 2 830 ? -23.66435 -28.65317 -9.64492 1.000 12.95509 826 GLY B CA 1
ATOM 8830 C C . GLY B 2 830 ? -24.03583 -27.62612 -8.60019 1.000 15.39637 826 GLY B C 1
ATOM 8831 O O . GLY B 2 830 ? -23.43021 -27.60134 -7.52534 1.000 16.53328 826 GLY B O 1
ATOM 8832 N N . ALA B 2 831 ? -25.03007 -26.78946 -8.87710 1.000 13.47993 827 ALA B N 1
ATOM 8833 C CA . ALA B 2 831 ? -25.38403 -25.70875 -7.96863 1.000 13.18501 827 ALA B CA 1
ATOM 8834 C C . ALA B 2 831 ? -25.96917 -26.24812 -6.66926 1.000 23.76463 827 ALA B C 1
ATOM 8835 O O . ALA B 2 831 ? -26.67876 -27.25865 -6.65498 1.000 17.90238 827 ALA B O 1
ATOM 8837 N N . VAL B 2 832 ? -25.66595 -25.55818 -5.57213 1.000 19.33124 828 VAL B N 1
ATOM 8838 C CA . VAL B 2 832 ? -26.23695 -25.83923 -4.26045 1.000 18.36473 828 VAL B CA 1
ATOM 8839 C C . VAL B 2 832 ? -27.00595 -24.60514 -3.81004 1.000 22.88046 828 VAL B C 1
ATOM 8840 O O . VAL B 2 832 ? -26.47694 -23.48798 -3.85788 1.000 15.56550 828 VAL B O 1
ATOM 8844 N N . LEU B 2 833 ? -28.25040 -24.80689 -3.38136 1.000 21.93116 829 LEU B N 1
ATOM 8845 C CA . LEU B 2 833 ? -29.04841 -23.71026 -2.84881 1.000 20.79916 829 LEU B CA 1
ATOM 8846 C C . LEU B 2 833 ? -28.34192 -23.07387 -1.65760 1.000 18.08730 829 LEU B C 1
ATOM 8847 O O . LEU B 2 833 ? -27.89649 -23.76833 -0.73965 1.000 18.27863 829 LEU B O 1
ATOM 8852 N N . ARG B 2 834 ? -28.22957 -21.74672 -1.68296 1.000 20.64420 830 ARG B N 1
ATOM 8853 C CA . ARG B 2 834 ? -27.49932 -21.03208 -0.64346 1.000 20.67176 830 ARG B CA 1
ATOM 8854 C C . ARG B 2 834 ? -28.11221 -21.29508 0.72770 1.000 24.82026 830 ARG B C 1
ATOM 8855 O O . ARG B 2 834 ? -29.33352 -21.24532 0.89665 1.000 26.36239 830 ARG B O 1
ATOM 8863 N N . GLY B 2 835 ? -27.25885 -21.58802 1.70410 1.000 33.93422 831 GLY B N 1
ATOM 8864 C CA . GLY B 2 835 ? -27.71478 -21.86017 3.05536 1.000 45.20993 831 GLY B CA 1
ATOM 8865 C C . GLY B 2 835 ? -26.59118 -21.94279 4.07006 1.000 65.76845 831 GLY B C 1
ATOM 8866 O O . GLY B 2 835 ? -25.52249 -21.36287 3.87738 1.000 80.16199 831 GLY B O 1
ATOM 10430 N N . ALA D 1 1 ? 41.65218 3.09864 -10.20775 1.000 63.25805 0 ALA D N 1
ATOM 10431 C CA . ALA D 1 1 ? 41.60246 1.87033 -9.42390 1.000 70.55504 0 ALA D CA 1
ATOM 10432 C C . ALA D 1 1 ? 40.25914 1.17399 -9.59857 1.000 78.28190 0 ALA D C 1
ATOM 10433 O O . ALA D 1 1 ? 40.14604 -0.03851 -9.40895 1.000 75.59600 0 ALA D O 1
ATOM 10435 N N . MET D 1 2 ? 39.23825 1.95322 -9.96435 1.000 77.59691 1 MET D N 1
ATOM 10436 C CA . MET D 1 2 ? 37.90852 1.39434 -10.18003 1.000 75.40945 1 MET D CA 1
ATOM 10437 C C . MET D 1 2 ? 37.85566 0.47501 -11.39217 1.000 71.06382 1 MET D C 1
ATOM 10438 O O . MET D 1 2 ? 36.88689 -0.27701 -11.54171 1.000 66.38154 1 MET D O 1
ATOM 10443 N N . LEU D 1 3 ? 38.86717 0.51856 -12.25518 1.000 68.12832 2 LEU D N 1
ATOM 10444 C CA . LEU D 1 3 ? 38.94118 -0.34278 -13.42549 1.000 58.36111 2 LEU D CA 1
ATOM 10445 C C . LEU D 1 3 ? 39.70862 -1.63136 -13.15718 1.000 54.44486 2 LEU D C 1
ATOM 10446 O O . LEU D 1 3 ? 40.01653 -2.36305 -14.10241 1.000 59.84523 2 LEU D O 1
ATOM 10451 N N . SER D 1 4 ? 40.02426 -1.91993 -11.89764 1.000 55.90658 3 SER D N 1
ATOM 10452 C CA . SER D 1 4 ? 40.74942 -3.13307 -11.56280 1.000 60.59820 3 SER D CA 1
ATOM 10453 C C . SER D 1 4 ? 39.88497 -4.36313 -11.83808 1.000 60.64947 3 SER D C 1
ATOM 10454 O O . SER D 1 4 ? 38.65575 -4.29738 -11.75278 1.000 61.52398 3 SER D O 1
ATOM 10457 N N . PRO D 1 5 ? 40.50486 -5.49667 -12.18798 1.000 58.47764 4 PRO D N 1
ATOM 10458 C CA . PRO D 1 5 ? 39.71179 -6.72467 -12.37842 1.000 62.24021 4 PRO D CA 1
ATOM 10459 C C . PRO D 1 5 ? 38.92034 -7.12156 -11.14619 1.000 71.23576 4 PRO D C 1
ATOM 10460 O O . PRO D 1 5 ? 37.79904 -7.62946 -11.27048 1.000 61.70651 4 PRO D O 1
ATOM 10464 N N . GLU D 1 6 ? 39.47378 -6.90047 -9.95174 1.000 70.19273 5 GLU D N 1
ATOM 10465 C CA . GLU D 1 6 ? 38.73144 -7.20129 -8.73362 1.000 78.59113 5 GLU D CA 1
ATOM 10466 C C . GLU D 1 6 ? 37.65805 -6.15512 -8.46245 1.000 74.20740 5 GLU D C 1
ATOM 10467 O O . GLU D 1 6 ? 36.58761 -6.48825 -7.94085 1.000 72.78581 5 GLU D O 1
ATOM 10473 N N . ALA D 1 7 ? 37.92127 -4.89271 -8.80890 1.000 67.47436 6 ALA D N 1
ATOM 10474 C CA . ALA D 1 7 ? 36.90820 -3.85560 -8.64238 1.000 51.81940 6 ALA D CA 1
ATOM 10475 C C . ALA D 1 7 ? 35.73714 -4.07111 -9.59375 1.000 65.00461 6 ALA D C 1
ATOM 10476 O O . ALA D 1 7 ? 34.57482 -3.89767 -9.20753 1.000 61.26693 6 ALA D O 1
ATOM 10478 N N . LEU D 1 8 ? 36.02296 -4.45044 -10.84189 1.000 62.04388 7 LEU D N 1
ATOM 10479 C CA . LEU D 1 8 ? 34.95134 -4.74883 -11.78537 1.000 55.79765 7 LEU D CA 1
ATOM 10480 C C . LEU D 1 8 ? 34.19188 -6.00709 -11.38759 1.000 55.79563 7 LEU D C 1
ATOM 10481 O O . LEU D 1 8 ? 32.97902 -6.09298 -11.60991 1.000 49.78359 7 LEU D O 1
ATOM 10486 N N . THR D 1 9 ? 34.88232 -6.98679 -10.79845 1.000 57.30369 8 THR D N 1
ATOM 10487 C CA . THR D 1 9 ? 34.20693 -8.19314 -10.33238 1.000 66.69580 8 THR D CA 1
ATOM 10488 C C . THR D 1 9 ? 33.24308 -7.88895 -9.19056 1.000 62.11358 8 THR D C 1
ATOM 10489 O O . THR D 1 9 ? 32.20249 -8.54538 -9.06831 1.000 61.05867 8 THR D O 1
ATOM 10493 N N . THR D 1 10 ? 33.56100 -6.89433 -8.35745 1.000 61.37695 9 THR D N 1
ATOM 10494 C CA . THR D 1 10 ? 32.64992 -6.51022 -7.28327 1.000 61.33474 9 THR D CA 1
ATOM 10495 C C . THR D 1 10 ? 31.33041 -5.99057 -7.84103 1.000 60.03592 9 THR D C 1
ATOM 10496 O O . THR D 1 10 ? 30.25563 -6.32071 -7.32513 1.000 62.53656 9 THR D O 1
ATOM 10500 N N . ALA D 1 11 ? 31.39093 -5.18054 -8.90059 1.000 54.37658 10 ALA D N 1
ATOM 10501 C CA . ALA D 1 11 ? 30.16769 -4.66428 -9.50564 1.000 53.73874 10 ALA D CA 1
ATOM 10502 C C . ALA D 1 11 ? 29.36599 -5.77750 -10.16816 1.000 55.07976 10 ALA D C 1
ATOM 10503 O O . ALA D 1 11 ? 28.12940 -5.75229 -10.15268 1.000 49.81016 10 ALA D O 1
ATOM 10505 N N . VAL D 1 12 ? 30.05204 -6.76127 -10.75480 1.000 45.03979 11 VAL D N 1
ATOM 10506 C CA . VAL D 1 12 ? 29.35904 -7.88584 -11.37578 1.000 52.50362 11 VAL D CA 1
ATOM 10507 C C . VAL D 1 12 ? 28.63341 -8.71280 -10.32342 1.000 62.70383 11 VAL D C 1
ATOM 10508 O O . VAL D 1 12 ? 27.48103 -9.11884 -10.51862 1.000 55.17529 11 VAL D O 1
ATOM 10512 N N . ASP D 1 13 ? 29.29328 -8.97640 -9.19279 1.000 66.20313 12 ASP D N 1
ATOM 10513 C CA . ASP D 1 13 ? 28.64894 -9.72578 -8.11970 1.000 57.66240 12 ASP D CA 1
ATOM 10514 C C . ASP D 1 13 ? 27.46996 -8.95307 -7.54402 1.000 57.35281 12 ASP D C 1
ATOM 10515 O O . ASP D 1 13 ? 26.42031 -9.53623 -7.24923 1.000 62.00163 12 ASP D O 1
ATOM 10520 N N . ALA D 1 14 ? 27.62130 -7.63579 -7.38240 1.000 49.08900 13 ALA D N 1
ATOM 10521 C CA . ALA D 1 14 ? 26.50487 -6.81847 -6.92039 1.000 57.19476 13 ALA D CA 1
ATOM 10522 C C . ALA D 1 14 ? 25.36952 -6.80175 -7.93485 1.000 55.90783 13 ALA D C 1
ATOM 10523 O O . ALA D 1 14 ? 24.20580 -6.61239 -7.56229 1.000 52.95401 13 ALA D O 1
ATOM 10525 N N . ALA D 1 15 ? 25.68336 -7.00077 -9.21582 1.000 53.57684 14 ALA D N 1
ATOM 10526 C CA . ALA D 1 15 ? 24.64553 -7.03230 -10.23945 1.000 44.01892 14 ALA D CA 1
ATOM 10527 C C . ALA D 1 15 ? 23.99287 -8.40653 -10.32567 1.000 41.97664 14 ALA D C 1
ATOM 10528 O O . ALA D 1 15 ? 22.76274 -8.51877 -10.30713 1.000 39.12669 14 ALA D O 1
ATOM 10530 N N . GLN D 1 16 ? 24.80371 -9.46436 -10.40215 1.000 37.84724 15 GLN D N 1
ATOM 10531 C CA . GLN D 1 16 ? 24.25860 -10.80179 -10.61427 1.000 38.64201 15 GLN D CA 1
ATOM 10532 C C . GLN D 1 16 ? 23.45498 -11.28096 -9.41111 1.000 53.02693 15 GLN D C 1
ATOM 10533 O O . GLN D 1 16 ? 22.42660 -11.94835 -9.57543 1.000 47.32673 15 GLN D O 1
ATOM 10539 N N . GLN D 1 17 ? 23.90654 -10.96170 -8.19416 1.000 44.99153 16 GLN D N 1
ATOM 10540 C CA . GLN D 1 17 ? 23.14024 -11.34431 -7.01181 1.000 43.00340 16 GLN D CA 1
ATOM 10541 C C . GLN D 1 17 ? 21.79039 -10.64050 -6.98524 1.000 42.46692 16 GLN D C 1
ATOM 10542 O O . GLN D 1 17 ? 20.76906 -11.25272 -6.65299 1.000 49.21816 16 GLN D O 1
ATOM 10548 N N . ALA D 1 18 ? 21.76463 -9.35362 -7.33915 1.000 27.37494 17 ALA D N 1
ATOM 10549 C CA . ALA D 1 18 ? 20.50030 -8.62863 -7.38927 1.000 48.75443 17 ALA D CA 1
ATOM 10550 C C . ALA D 1 18 ? 19.61695 -9.14174 -8.51965 1.000 44.42640 17 ALA D C 1
ATOM 10551 O O . ALA D 1 18 ? 18.38886 -9.18938 -8.38351 1.000 36.82029 17 ALA D O 1
ATOM 10553 N N . ILE D 1 19 ? 20.22493 -9.53279 -9.64062 1.000 40.99936 18 ILE D N 1
ATOM 10554 C CA . ILE D 1 19 ? 19.45270 -10.05060 -10.76591 1.000 42.32919 18 ILE D CA 1
ATOM 10555 C C . ILE D 1 19 ? 18.82037 -11.39141 -10.41146 1.000 42.32948 18 ILE D C 1
ATOM 10556 O O . ILE D 1 19 ? 17.64166 -11.63368 -10.69962 1.000 38.79013 18 ILE D O 1
ATOM 10561 N N . ALA D 1 20 ? 19.58307 -12.27358 -9.76127 1.000 41.74392 19 ALA D N 1
ATOM 10562 C CA . ALA D 1 20 ? 19.07051 -13.59877 -9.43050 1.000 47.74665 19 ALA D CA 1
ATOM 10563 C C . ALA D 1 20 ? 17.98659 -13.54352 -8.36091 1.000 48.64616 19 ALA D C 1
ATOM 10564 O O . ALA D 1 20 ? 17.12120 -14.42558 -8.31402 1.000 43.59818 19 ALA D O 1
ATOM 10566 N N . LEU D 1 21 ? 18.01185 -12.52878 -7.49871 1.000 43.76830 20 LEU D N 1
ATOM 10567 C CA . LEU D 1 21 ? 17.04329 -12.42375 -6.41543 1.000 40.54060 20 LEU D CA 1
ATOM 10568 C C . LEU D 1 21 ? 15.80501 -11.61974 -6.79161 1.000 40.84646 20 LEU D C 1
ATOM 10569 O O . LEU D 1 21 ? 14.83068 -11.62345 -6.03148 1.000 46.98459 20 LEU D O 1
ATOM 10574 N N . ALA D 1 22 ? 15.81504 -10.93348 -7.93142 1.000 40.96423 21 ALA D N 1
ATOM 10575 C CA . ALA D 1 22 ? 14.62316 -10.23968 -8.40197 1.000 36.74014 21 ALA D CA 1
ATOM 10576 C C . ALA D 1 22 ? 13.60460 -11.26198 -8.89168 1.000 38.96966 21 ALA D C 1
ATOM 10577 O O . ALA D 1 22 ? 13.89631 -12.05343 -9.79420 1.000 43.40005 21 ALA D O 1
ATOM 10579 N N . ASP D 1 23 ? 12.41305 -11.25442 -8.29487 1.000 46.44060 22 ASP D N 1
ATOM 10580 C CA . ASP D 1 23 ? 11.39506 -12.25105 -8.59806 1.000 51.83540 22 ASP D CA 1
ATOM 10581 C C . ASP D 1 23 ? 10.17778 -11.67895 -9.31362 1.000 41.51852 22 ASP D C 1
ATOM 10582 O O . ASP D 1 23 ? 9.24023 -12.43034 -9.60295 1.000 47.14916 22 ASP D O 1
ATOM 10587 N N . THR D 1 24 ? 10.15708 -10.37791 -9.59875 1.000 34.45246 23 THR D N 1
ATOM 10588 C CA . THR D 1 24 ? 9.10767 -9.76995 -10.40407 1.000 38.18095 23 THR D CA 1
ATOM 10589 C C . THR D 1 24 ? 9.74399 -8.90412 -11.48343 1.000 34.74250 23 THR D C 1
ATOM 10590 O O . THR D 1 24 ? 10.90815 -8.50803 -11.38514 1.000 29.18279 23 THR D O 1
ATOM 10594 N N . LEU D 1 25 ? 8.95919 -8.60919 -12.52366 1.000 30.25742 24 LEU D N 1
ATOM 10595 C CA . LEU D 1 25 ? 9.46032 -7.76676 -13.60522 1.000 27.14812 24 LEU D CA 1
ATOM 10596 C C . LEU D 1 25 ? 9.64871 -6.32240 -13.15578 1.000 34.16151 24 LEU D C 1
ATOM 10597 O O . LEU D 1 25 ? 10.55631 -5.63901 -13.64230 1.000 29.10702 24 LEU D O 1
ATOM 10602 N N . ASP D 1 26 ? 8.81338 -5.84102 -12.23220 1.000 34.91159 25 ASP D N 1
ATOM 10603 C CA . ASP D 1 26 ? 8.98414 -4.48118 -11.72758 1.000 39.70236 25 ASP D CA 1
ATOM 10604 C C . ASP D 1 26 ? 10.24819 -4.35735 -10.88542 1.000 35.23190 25 ASP D C 1
ATOM 10605 O O . ASP D 1 26 ? 10.93173 -3.32809 -10.93071 1.000 44.73915 25 ASP D O 1
ATOM 10610 N N . VAL D 1 27 ? 10.57505 -5.39311 -10.11077 1.000 31.68202 26 VAL D N 1
ATOM 10611 C CA . VAL D 1 27 ? 11.79848 -5.36367 -9.31569 1.000 35.58878 26 VAL D CA 1
ATOM 10612 C C . VAL D 1 27 ? 13.02325 -5.48659 -10.21450 1.000 45.28159 26 VAL D C 1
ATOM 10613 O O . VAL D 1 27 ? 14.03351 -4.80281 -10.00688 1.000 39.35353 26 VAL D O 1
ATOM 10617 N N . LEU D 1 28 ? 12.95450 -6.35226 -11.23042 1.000 41.90487 27 LEU D N 1
ATOM 10618 C CA . LEU D 1 28 ? 14.07194 -6.48456 -12.15990 1.000 36.31518 27 LEU D CA 1
ATOM 10619 C C . LEU D 1 28 ? 14.34231 -5.18004 -12.89723 1.000 32.97520 27 LEU D C 1
ATOM 10620 O O . LEU D 1 28 ? 15.49904 -4.86964 -13.20423 1.000 30.33722 27 LEU D O 1
ATOM 10625 N N . ALA D 1 29 ? 13.29476 -4.40211 -13.18225 1.000 30.34885 28 ALA D N 1
ATOM 10626 C CA . ALA D 1 29 ? 13.49235 -3.09536 -13.80018 1.000 34.86929 28 ALA D CA 1
ATOM 10627 C C . ALA D 1 29 ? 14.28371 -2.16129 -12.89367 1.000 44.33181 28 ALA D C 1
ATOM 10628 O O . ALA D 1 29 ? 15.07232 -1.34467 -13.38309 1.000 40.73632 28 ALA D O 1
ATOM 10630 N N . ARG D 1 30 ? 14.09070 -2.26276 -11.57505 1.000 41.33434 29 ARG D N 1
ATOM 10631 C CA . ARG D 1 30 ? 14.89563 -1.46412 -10.65562 1.000 41.10824 29 ARG D CA 1
ATOM 10632 C C . ARG D 1 30 ? 16.34242 -1.93663 -10.64470 1.000 39.82975 29 ARG D C 1
ATOM 10633 O O . ARG D 1 30 ? 17.26763 -1.11667 -10.64225 1.000 41.59446 29 ARG D O 1
ATOM 10641 N N . VAL D 1 31 ? 16.55423 -3.25561 -10.63636 1.000 36.16324 30 VAL D N 1
ATOM 10642 C CA . VAL D 1 31 ? 17.90768 -3.80179 -10.69513 1.000 42.58321 30 VAL D CA 1
ATOM 10643 C C . VAL D 1 31 ? 18.61574 -3.33974 -11.96254 1.000 41.60249 30 VAL D C 1
ATOM 10644 O O . VAL D 1 31 ? 19.81947 -3.05428 -11.95014 1.000 40.20046 30 VAL D O 1
ATOM 10648 N N . LYS D 1 32 ? 17.88085 -3.25410 -13.07506 1.000 35.08101 31 LYS D N 1
ATOM 10649 C CA . LYS D 1 32 ? 18.48752 -2.81310 -14.32730 1.000 40.35336 31 LYS D CA 1
ATOM 10650 C C . LYS D 1 32 ? 18.92481 -1.35537 -14.24865 1.000 48.26069 31 LYS D C 1
ATOM 10651 O O . LYS D 1 32 ? 19.99752 -0.99559 -14.74819 1.000 47.15004 31 LYS D O 1
ATOM 10657 N N . THR D 1 33 ? 18.11296 -0.50448 -13.61694 1.000 46.20477 32 THR D N 1
ATOM 10658 C CA . THR D 1 33 ? 18.43211 0.91850 -13.55819 1.000 52.17926 32 THR D CA 1
ATOM 10659 C C . THR D 1 33 ? 19.68999 1.17805 -12.73616 1.000 46.94774 32 THR D C 1
ATOM 10660 O O . THR D 1 33 ? 20.54226 1.98034 -13.13539 1.000 51.62032 32 THR D O 1
ATOM 10664 N N . GLU D 1 34 ? 19.83521 0.50162 -11.59747 1.000 47.87732 33 GLU D N 1
ATOM 10665 C CA . GLU D 1 34 ? 20.92257 0.79724 -10.67383 1.000 50.64384 33 GLU D CA 1
ATOM 10666 C C . GLU D 1 34 ? 22.15005 -0.08487 -10.86680 1.000 53.32312 33 GLU D C 1
ATOM 10667 O O . GLU D 1 34 ? 23.19701 0.20934 -10.28060 1.000 58.95787 33 GLU D O 1
ATOM 10673 N N . HIS D 1 35 ? 22.06062 -1.15072 -11.66307 1.000 44.93427 34 HIS D N 1
ATOM 10674 C CA . HIS D 1 35 ? 23.21911 -1.98728 -11.93854 1.000 41.84488 34 HIS D CA 1
ATOM 10675 C C . HIS D 1 35 ? 23.61783 -2.02286 -13.40582 1.000 44.09055 34 HIS D C 1
ATOM 10676 O O . HIS D 1 35 ? 24.70590 -2.52045 -13.71729 1.000 37.85134 34 HIS D O 1
ATOM 10683 N N . LEU D 1 36 ? 22.78278 -1.51105 -14.31015 1.000 36.07920 35 LEU D N 1
ATOM 10684 C CA . LEU D 1 36 ? 23.14053 -1.42600 -15.71809 1.000 43.58644 35 LEU D CA 1
ATOM 10685 C C . LEU D 1 36 ? 22.76790 -0.09358 -16.35104 1.000 42.96498 35 LEU D C 1
ATOM 10686 O O . LEU D 1 36 ? 23.05216 0.10221 -17.53681 1.000 40.02933 35 LEU D O 1
ATOM 10691 N N . GLY D 1 37 ? 22.15045 0.82480 -15.60743 1.000 45.30485 36 GLY D N 1
ATOM 10692 C CA . GLY D 1 37 ? 21.74449 2.10201 -16.15088 1.000 45.90145 36 GLY D CA 1
ATOM 10693 C C . GLY D 1 37 ? 22.88451 3.09930 -16.21510 1.000 44.32664 36 GLY D C 1
ATOM 10694 O O . GLY D 1 37 ? 24.01328 2.83540 -15.80432 1.000 43.42822 36 GLY D O 1
ATOM 10695 N N . ASP D 1 38 ? 22.55968 4.28851 -16.73099 1.000 50.61360 37 ASP D N 1
ATOM 10696 C CA . ASP D 1 38 ? 23.55718 5.32378 -16.98641 1.000 47.14521 37 ASP D CA 1
ATOM 10697 C C . ASP D 1 38 ? 24.26979 5.80415 -15.72757 1.000 53.98263 37 ASP D C 1
ATOM 10698 O O . ASP D 1 38 ? 25.29418 6.48603 -15.84348 1.000 56.85327 37 ASP D O 1
ATOM 10703 N N . ARG D 1 39 ? 23.76530 5.47492 -14.53940 1.000 51.64443 38 ARG D N 1
ATOM 10704 C CA . ARG D 1 39 ? 24.37602 5.90023 -13.28615 1.000 52.82576 38 ARG D CA 1
ATOM 10705 C C . ARG D 1 39 ? 24.95361 4.73487 -12.49194 1.000 40.01224 38 ARG D C 1
ATOM 10706 O O . ARG D 1 39 ? 25.38351 4.92708 -11.35001 1.000 60.61026 38 ARG D O 1
ATOM 10714 N N . SER D 1 40 ? 24.97596 3.53768 -13.06679 1.000 42.63389 39 SER D N 1
ATOM 10715 C CA . SER D 1 40 ? 25.46551 2.35316 -12.38304 1.000 42.44846 39 SER D CA 1
ATOM 10716 C C . SER D 1 40 ? 26.99162 2.33251 -12.35025 1.000 49.43170 39 SER D C 1
ATOM 10717 O O . SER D 1 40 ? 27.64805 3.05417 -13.10510 1.000 51.39722 39 SER D O 1
ATOM 10720 N N . PRO D 1 41 ? 27.58393 1.51917 -11.46714 1.000 50.90918 40 PRO D N 1
ATOM 10721 C CA . PRO D 1 41 ? 29.05594 1.41223 -11.45969 1.000 47.27727 40 PRO D CA 1
ATOM 10722 C C . PRO D 1 41 ? 29.63570 0.91143 -12.77267 1.000 48.50051 40 PRO D C 1
ATOM 10723 O O . PRO D 1 41 ? 30.59636 1.50059 -13.28565 1.000 45.40044 40 PRO D O 1
ATOM 10727 N N . LEU D 1 42 ? 29.07860 -0.16733 -13.33326 1.000 48.10781 41 LEU D N 1
ATOM 10728 C CA . LEU D 1 42 ? 29.59396 -0.69871 -14.59241 1.000 44.92316 41 LEU D CA 1
ATOM 10729 C C . LEU D 1 42 ? 29.49481 0.32090 -15.71921 1.000 43.88465 41 LEU D C 1
ATOM 10730 O O . LEU D 1 42 ? 30.30958 0.29765 -16.64866 1.000 50.87843 41 LEU D O 1
ATOM 10735 N N . ALA D 1 43 ? 28.51032 1.21919 -15.65898 1.000 45.17794 42 ALA D N 1
ATOM 10736 C CA . ALA D 1 43 ? 28.41882 2.27891 -16.65611 1.000 45.69518 42 ALA D CA 1
ATOM 10737 C C . ALA D 1 43 ? 29.45293 3.36875 -16.40623 1.000 49.56139 42 ALA D C 1
ATOM 10738 O O . ALA D 1 43 ? 30.07988 3.85915 -17.35135 1.000 44.39344 42 ALA D O 1
ATOM 10740 N N . LEU D 1 44 ? 29.64159 3.76188 -15.14316 1.000 42.02335 43 LEU D N 1
ATOM 10741 C CA . LEU D 1 44 ? 30.66422 4.75325 -14.82841 1.000 51.20518 43 LEU D CA 1
ATOM 10742 C C . LEU D 1 44 ? 32.06007 4.23231 -15.14212 1.000 42.83898 43 LEU D C 1
ATOM 10743 O O . LEU D 1 44 ? 32.95916 5.01998 -15.45640 1.000 37.57039 43 LEU D O 1
ATOM 10748 N N . ALA D 1 45 ? 32.26032 2.91397 -15.06388 1.000 46.75044 44 ALA D N 1
ATOM 10749 C CA . ALA D 1 45 ? 33.55088 2.33996 -15.42950 1.000 39.63314 44 ALA D CA 1
ATOM 10750 C C . ALA D 1 45 ? 33.84628 2.55071 -16.90917 1.000 50.82901 44 ALA D C 1
ATOM 10751 O O . ALA D 1 45 ? 34.99295 2.81541 -17.29044 1.000 44.13983 44 ALA D O 1
ATOM 10753 N N . ARG D 1 46 ? 32.82255 2.43808 -17.75993 1.000 46.09089 45 ARG D N 1
ATOM 10754 C CA . ARG D 1 46 ? 33.02080 2.68626 -19.18336 1.000 41.63464 45 ARG D CA 1
ATOM 10755 C C . ARG D 1 46 ? 33.19974 4.17161 -19.47019 1.000 47.00651 45 ARG D C 1
ATOM 10756 O O . ARG D 1 46 ? 33.90384 4.53758 -20.41842 1.000 38.63147 45 ARG D O 1
ATOM 10764 N N . GLN D 1 47 ? 32.58031 5.03845 -18.66343 1.000 43.70303 46 GLN D N 1
ATOM 10765 C CA . GLN D 1 47 ? 32.76053 6.47526 -18.84321 1.000 50.55509 46 GLN D CA 1
ATOM 10766 C C . GLN D 1 47 ? 34.17163 6.91535 -18.47713 1.000 49.52481 46 GLN D C 1
ATOM 10767 O O . GLN D 1 47 ? 34.69743 7.86277 -19.07288 1.000 48.43058 46 GLN D O 1
ATOM 10773 N N . ALA D 1 48 ? 34.79700 6.24684 -17.50530 1.000 49.66612 47 ALA D N 1
ATOM 10774 C CA . ALA D 1 48 ? 36.14687 6.60343 -17.08678 1.000 53.43433 47 ALA D CA 1
ATOM 10775 C C . ALA D 1 48 ? 37.20395 6.21655 -18.11116 1.000 58.08222 47 ALA D C 1
ATOM 10776 O O . ALA D 1 48 ? 38.34588 6.67460 -17.99765 1.000 60.11222 47 ALA D O 1
ATOM 10778 N N . LEU D 1 49 ? 36.85768 5.38757 -19.09883 1.000 53.82312 48 LEU D N 1
ATOM 10779 C CA . LEU D 1 49 ? 37.80961 5.03114 -20.14357 1.000 52.69000 48 LEU D CA 1
ATOM 10780 C C . LEU D 1 49 ? 38.19212 6.22411 -21.00841 1.000 54.88187 48 LEU D C 1
ATOM 10781 O O . LEU D 1 49 ? 39.26894 6.21305 -21.61338 1.000 64.46872 48 LEU D O 1
ATOM 10786 N N . ALA D 1 50 ? 37.34069 7.25084 -21.07599 1.000 58.49264 49 ALA D N 1
ATOM 10787 C CA . ALA D 1 50 ? 37.64758 8.41485 -21.90077 1.000 56.37347 49 ALA D CA 1
ATOM 10788 C C . ALA D 1 50 ? 38.79576 9.22768 -21.31392 1.000 65.34251 49 ALA D C 1
ATOM 10789 O O . ALA D 1 50 ? 39.69170 9.66288 -22.04681 1.000 70.74403 49 ALA D O 1
ATOM 10791 N N . VAL D 1 51 ? 38.78854 9.44542 -19.99472 1.000 62.49796 50 VAL D N 1
ATOM 10792 C CA . VAL D 1 51 ? 39.84937 10.22364 -19.35575 1.000 69.39890 50 VAL D CA 1
ATOM 10793 C C . VAL D 1 51 ? 41.12641 9.42673 -19.15112 1.000 66.16719 50 VAL D C 1
ATOM 10794 O O . VAL D 1 51 ? 42.16172 10.01252 -18.80974 1.000 71.32542 50 VAL D O 1
ATOM 10798 N N . LEU D 1 52 ? 41.08452 8.11248 -19.34686 1.000 66.56720 51 LEU D N 1
ATOM 10799 C CA . LEU D 1 52 ? 42.27601 7.29501 -19.20708 1.000 60.74711 51 LEU D CA 1
ATOM 10800 C C . LEU D 1 52 ? 43.25669 7.59768 -20.34107 1.000 73.40296 51 LEU D C 1
ATOM 10801 O O . LEU D 1 52 ? 42.84415 7.95552 -21.44807 1.000 65.40647 51 LEU D O 1
ATOM 10806 N N . PRO D 1 53 ? 44.56181 7.48363 -20.08476 1.000 78.26912 52 PRO D N 1
ATOM 10807 C CA . PRO D 1 53 ? 45.54123 7.68482 -21.15948 1.000 76.18832 52 PRO D CA 1
ATOM 10808 C C . PRO D 1 53 ? 45.31598 6.71693 -22.31202 1.000 72.13005 52 PRO D C 1
ATOM 10809 O O . PRO D 1 53 ? 44.83624 5.59607 -22.12786 1.000 75.05131 52 PRO D O 1
ATOM 10813 N N . LYS D 1 54 ? 45.67564 7.17126 -23.51689 1.000 69.85414 53 LYS D N 1
ATOM 10814 C CA . LYS D 1 54 ? 45.42543 6.38563 -24.72230 1.000 67.48669 53 LYS D CA 1
ATOM 10815 C C . LYS D 1 54 ? 46.10310 5.02318 -24.66542 1.000 70.77561 53 LYS D C 1
ATOM 10816 O O . LYS D 1 54 ? 45.56957 4.04298 -25.19768 1.000 72.15726 53 LYS D O 1
ATOM 10822 N N . GLU D 1 55 ? 47.27275 4.93991 -24.02784 1.000 81.54212 54 GLU D N 1
ATOM 10823 C CA . GLU D 1 55 ? 47.99919 3.67817 -23.95192 1.000 85.14624 54 GLU D CA 1
ATOM 10824 C C . GLU D 1 55 ? 47.29032 2.64590 -23.08522 1.000 76.89667 54 GLU D C 1
ATOM 10825 O O . GLU D 1 55 ? 47.53660 1.44610 -23.24777 1.000 71.69280 54 GLU D O 1
ATOM 10831 N N . GLN D 1 56 ? 46.41939 3.07953 -22.17460 1.000 77.40362 55 GLN D N 1
ATOM 10832 C CA . GLN D 1 56 ? 45.76531 2.17916 -21.23598 1.000 76.85133 55 GLN D CA 1
ATOM 10833 C C . GLN D 1 56 ? 44.32674 1.85222 -21.61312 1.000 67.61591 55 GLN D C 1
ATOM 10834 O O . GLN D 1 56 ? 43.71111 1.00602 -20.95631 1.000 72.58788 55 GLN D O 1
ATOM 10840 N N . ARG D 1 57 ? 43.77820 2.49230 -22.64836 1.000 65.60900 56 ARG D N 1
ATOM 10841 C CA . ARG D 1 57 ? 42.37171 2.28623 -22.97753 1.000 58.03341 56 ARG D CA 1
ATOM 10842 C C . ARG D 1 57 ? 42.10995 0.88814 -23.52200 1.000 63.39815 56 ARG D C 1
ATOM 10843 O O . ARG D 1 57 ? 41.04614 0.31514 -23.26108 1.000 63.32488 56 ARG D O 1
ATOM 10851 N N . ALA D 1 58 ? 43.05755 0.32418 -24.27312 1.000 70.00938 57 ALA D N 1
ATOM 10852 C CA . ALA D 1 58 ? 42.83562 -0.98097 -24.88758 1.000 62.99121 57 ALA D CA 1
ATOM 10853 C C . ALA D 1 58 ? 42.75219 -2.08152 -23.83664 1.000 68.62067 57 ALA D C 1
ATOM 10854 O O . ALA D 1 58 ? 41.85713 -2.93378 -23.88567 1.000 65.49320 57 ALA D O 1
ATOM 10856 N N . GLU D 1 59 ? 43.67860 -2.07973 -22.87601 1.000 68.16078 58 GLU D N 1
ATOM 10857 C CA . GLU D 1 59 ? 43.68503 -3.11766 -21.84925 1.000 67.82776 58 GLU D CA 1
ATOM 10858 C C . GLU D 1 59 ? 42.49935 -2.96699 -20.90348 1.000 60.30588 58 GLU D C 1
ATOM 10859 O O . GLU D 1 59 ? 41.79604 -3.94188 -20.61258 1.000 55.76928 58 GLU D O 1
ATOM 10865 N N . ALA D 1 60 ? 42.26547 -1.74893 -20.40893 1.000 56.13240 59 ALA D N 1
ATOM 10866 C CA . ALA D 1 60 ? 41.18649 -1.53361 -19.45020 1.000 62.13565 59 ALA D CA 1
ATOM 10867 C C . ALA D 1 60 ? 39.82058 -1.71361 -20.10036 1.000 62.95097 59 ALA D C 1
ATOM 10868 O O . ALA D 1 60 ? 38.92239 -2.32574 -19.50987 1.000 54.82663 59 ALA D O 1
ATOM 10870 N N . GLY D 1 61 ? 39.64521 -1.18883 -21.31535 1.000 55.09591 60 GLY D N 1
ATOM 10871 C CA . GLY D 1 61 ? 38.37218 -1.33640 -21.99926 1.000 49.32570 60 GLY D CA 1
ATOM 10872 C C . GLY D 1 61 ? 38.00417 -2.78098 -22.26900 1.000 51.67006 60 GLY D C 1
ATOM 10873 O O . GLY D 1 61 ? 36.82069 -3.12802 -22.30347 1.000 48.50120 60 GLY D O 1
ATOM 10874 N N . LYS D 1 62 ? 39.00507 -3.64310 -22.45826 1.000 46.16710 61 LYS D N 1
ATOM 10875 C CA . LYS D 1 62 ? 38.72314 -5.05654 -22.68141 1.000 49.34986 61 LYS D CA 1
ATOM 10876 C C . LYS D 1 62 ? 38.19710 -5.71824 -21.41409 1.000 54.10788 61 LYS D C 1
ATOM 10877 O O . LYS D 1 62 ? 37.31486 -6.58223 -21.47854 1.000 53.72172 61 LYS D O 1
ATOM 10883 N N . ARG D 1 63 ? 38.72194 -5.32199 -20.25150 1.000 55.01628 62 ARG D N 1
ATOM 10884 C CA . ARG D 1 63 ? 38.23779 -5.88098 -18.99379 1.000 56.56101 62 ARG D CA 1
ATOM 10885 C C . ARG D 1 63 ? 36.85983 -5.34070 -18.63181 1.000 45.53746 62 ARG D C 1
ATOM 10886 O O . ARG D 1 63 ? 36.06262 -6.04930 -18.00722 1.000 43.20851 62 ARG D O 1
ATOM 10894 N N . VAL D 1 64 ? 36.56044 -4.09876 -19.01629 1.000 48.49874 63 VAL D N 1
ATOM 10895 C CA . VAL D 1 64 ? 35.24687 -3.52880 -18.73368 1.000 49.72078 63 VAL D CA 1
ATOM 10896 C C . VAL D 1 64 ? 34.16626 -4.24963 -19.53084 1.000 44.34743 63 VAL D C 1
ATOM 10897 O O . VAL D 1 64 ? 33.10227 -4.58542 -18.99682 1.000 43.43680 63 VAL D O 1
ATOM 10901 N N . ASN D 1 65 ? 34.42381 -4.50981 -20.81508 1.000 35.32544 64 ASN D N 1
ATOM 10902 C CA . ASN D 1 65 ? 33.41170 -5.13213 -21.66305 1.000 41.56978 64 ASN D CA 1
ATOM 10903 C C . ASN D 1 65 ? 33.12602 -6.56624 -21.23451 1.000 46.69548 64 ASN D C 1
ATOM 10904 O O . ASN D 1 65 ? 31.97986 -7.02381 -21.31162 1.000 46.90527 64 ASN D O 1
ATOM 10909 N N . ALA D 1 66 ? 34.15180 -7.29291 -20.78425 1.000 43.98238 65 ALA D N 1
ATOM 10910 C CA . ALA D 1 66 ? 33.93374 -8.65955 -20.32024 1.000 46.01511 65 ALA D CA 1
ATOM 10911 C C . ALA D 1 66 ? 33.04859 -8.68244 -19.08099 1.000 40.65254 65 ALA D C 1
ATOM 10912 O O . ALA D 1 66 ? 32.13280 -9.50728 -18.97628 1.000 39.03867 65 ALA D O 1
ATOM 10914 N N . ALA D 1 67 ? 33.30718 -7.78209 -18.13069 1.000 40.37486 66 ALA D N 1
ATOM 10915 C CA . ALA D 1 67 ? 32.44191 -7.67171 -16.96191 1.000 40.23612 66 ALA D CA 1
ATOM 10916 C C . ALA D 1 67 ? 31.05747 -7.17244 -17.35220 1.000 52.71413 66 ALA D C 1
ATOM 10917 O O . ALA D 1 67 ? 30.04455 -7.65961 -16.83618 1.000 46.58464 66 ALA D O 1
ATOM 10919 N N . ARG D 1 68 ? 30.99801 -6.20409 -18.26885 1.000 45.00073 67 ARG D N 1
ATOM 10920 C CA . ARG D 1 68 ? 29.71643 -5.65585 -18.69733 1.000 39.66641 67 ARG D CA 1
ATOM 10921 C C . ARG D 1 68 ? 28.87529 -6.70702 -19.41033 1.000 47.31805 67 ARG D C 1
ATOM 10922 O O . ARG D 1 68 ? 27.65854 -6.78554 -19.20163 1.000 37.78814 67 ARG D O 1
ATOM 10930 N N . ASN D 1 69 ? 29.50603 -7.52628 -20.25675 1.000 38.88556 68 ASN D N 1
ATOM 10931 C CA . ASN D 1 69 ? 28.76578 -8.56907 -20.95828 1.000 37.13567 68 ASN D CA 1
ATOM 10932 C C . ASN D 1 69 ? 28.31652 -9.67495 -20.01351 1.000 44.08553 68 ASN D C 1
ATOM 10933 O O . ASN D 1 69 ? 27.26300 -10.28325 -20.23361 1.000 42.69639 68 ASN D O 1
ATOM 10938 N N . ALA D 1 70 ? 29.09450 -9.95083 -18.96391 1.000 47.58099 69 ALA D N 1
ATOM 10939 C CA . ALA D 1 70 ? 28.67751 -10.94676 -17.98287 1.000 44.71858 69 ALA D CA 1
ATOM 10940 C C . ALA D 1 70 ? 27.41976 -10.49932 -17.24927 1.000 46.39665 69 ALA D C 1
ATOM 10941 O O . ALA D 1 70 ? 26.51718 -11.30703 -16.99729 1.000 44.27776 69 ALA D O 1
ATOM 10943 N N . ALA D 1 71 ? 27.33981 -9.21208 -16.90262 1.000 40.84919 70 ALA D N 1
ATOM 10944 C CA . ALA D 1 71 ? 26.13695 -8.69578 -16.25877 1.000 44.34272 70 ALA D CA 1
ATOM 10945 C C . ALA D 1 71 ? 24.96690 -8.64646 -17.23382 1.000 43.05337 70 ALA D C 1
ATOM 10946 O O . ALA D 1 71 ? 23.83648 -8.99511 -16.87323 1.000 41.33352 70 ALA D O 1
ATOM 10948 N N . GLN D 1 72 ? 25.21762 -8.21682 -18.47344 1.000 37.70518 71 GLN D N 1
ATOM 10949 C CA . GLN D 1 72 ? 24.14827 -8.16473 -19.46511 1.000 37.97512 71 GLN D CA 1
ATOM 10950 C C . GLN D 1 72 ? 23.62819 -9.55986 -19.78591 1.000 37.42908 71 GLN D C 1
ATOM 10951 O O . GLN D 1 72 ? 22.42567 -9.74615 -20.00569 1.000 45.14851 71 GLN D O 1
ATOM 10957 N N . ARG D 1 73 ? 24.51997 -10.55318 -19.81411 1.000 36.59549 72 ARG D N 1
ATOM 10958 C CA . ARG D 1 73 ? 24.10107 -11.92476 -20.08822 1.000 43.67335 72 ARG D CA 1
ATOM 10959 C C . ARG D 1 73 ? 23.16859 -12.44138 -18.99968 1.000 37.70903 72 ARG D C 1
ATOM 10960 O O . ARG D 1 73 ? 22.13362 -13.05240 -19.28974 1.000 38.42508 72 ARG D O 1
ATOM 10968 N N . SER D 1 74 ? 23.52270 -12.20569 -17.73424 1.000 38.33937 73 SER D N 1
ATOM 10969 C CA . SER D 1 74 ? 22.67815 -12.66268 -16.63559 1.000 42.87127 73 SER D CA 1
ATOM 10970 C C . SER D 1 74 ? 21.32601 -11.96184 -16.65090 1.000 35.66582 73 SER D C 1
ATOM 10971 O O . SER D 1 74 ? 20.29913 -12.57209 -16.33073 1.000 40.17669 73 SER D O 1
ATOM 10974 N N . TYR D 1 75 ? 21.30511 -10.67952 -17.02303 1.000 31.50076 74 TYR D N 1
ATOM 10975 C CA . TYR D 1 75 ? 20.04687 -9.94056 -17.05380 1.000 39.10203 74 TYR D CA 1
ATOM 10976 C C . TYR D 1 75 ? 19.11761 -10.46920 -18.14028 1.000 34.46977 74 TYR D C 1
ATOM 10977 O O . TYR D 1 75 ? 17.91224 -10.62591 -17.91045 1.000 34.11319 74 TYR D O 1
ATOM 10986 N N . ASP D 1 76 ? 19.65838 -10.74602 -19.32933 1.000 36.66885 75 ASP D N 1
ATOM 10987 C CA . ASP D 1 76 ? 18.81828 -11.15255 -20.45187 1.000 34.05318 75 ASP D CA 1
ATOM 10988 C C . ASP D 1 76 ? 18.07675 -12.44796 -20.14664 1.000 35.06128 75 ASP D C 1
ATOM 10989 O O . ASP D 1 76 ? 16.86817 -12.55388 -20.38280 1.000 36.41935 75 ASP D O 1
ATOM 10994 N N . GLU D 1 77 ? 18.78195 -13.44369 -19.60469 1.000 33.56747 76 GLU D N 1
ATOM 10995 C CA . GLU D 1 77 ? 18.13418 -14.72034 -19.32206 1.000 38.70917 76 GLU D CA 1
ATOM 10996 C C . GLU D 1 77 ? 17.18603 -14.62349 -18.13322 1.000 32.26268 76 GLU D C 1
ATOM 10997 O O . GLU D 1 77 ? 16.17415 -15.33264 -18.09313 1.000 33.04610 76 GLU D O 1
ATOM 11003 N N . ARG D 1 78 ? 17.48526 -13.75392 -17.16521 1.000 26.72049 77 ARG D N 1
ATOM 11004 C CA . ARG D 1 78 ? 16.57231 -13.55946 -16.04267 1.000 28.15626 77 ARG D CA 1
ATOM 11005 C C . ARG D 1 78 ? 15.29032 -12.86820 -16.49074 1.000 30.12931 77 ARG D C 1
ATOM 11006 O O . ARG D 1 78 ? 14.19630 -13.21377 -16.02840 1.000 28.92330 77 ARG D O 1
ATOM 11014 N N . LEU D 1 79 ? 15.40849 -11.88509 -17.38630 1.000 25.37807 78 LEU D N 1
ATOM 11015 C CA . LEU D 1 79 ? 14.22499 -11.26099 -17.96924 1.000 29.93106 78 LEU D CA 1
ATOM 11016 C C . LEU D 1 79 ? 13.37216 -12.28379 -18.71215 1.000 28.34978 78 LEU D C 1
ATOM 11017 O O . LEU D 1 79 ? 12.14146 -12.29286 -18.58035 1.000 25.82044 78 LEU D O 1
ATOM 11022 N N . ALA D 1 80 ? 14.01000 -13.15706 -19.49557 1.000 24.02672 79 ALA D N 1
ATOM 11023 C CA . ALA D 1 80 ? 13.26628 -14.18612 -20.21481 1.000 28.84551 79 ALA D CA 1
ATOM 11024 C C . ALA D 1 80 ? 12.60261 -15.16132 -19.25164 1.000 28.43479 79 ALA D C 1
ATOM 11025 O O . ALA D 1 80 ? 11.45823 -15.57955 -19.46948 1.000 32.90171 79 ALA D O 1
ATOM 11027 N N . THR D 1 81 ? 13.30661 -15.53207 -18.17874 1.000 28.44905 80 THR D N 1
ATOM 11028 C CA . THR D 1 81 ? 12.73669 -16.43237 -17.18001 1.000 34.41079 80 THR D CA 1
ATOM 11029 C C . THR D 1 81 ? 11.52512 -15.80315 -16.50234 1.000 34.20220 80 THR D C 1
ATOM 11030 O O . THR D 1 81 ? 10.48886 -16.45382 -16.32375 1.000 32.65256 80 THR D O 1
ATOM 11034 N N . LEU D 1 82 ? 11.63979 -14.53051 -16.11406 1.000 31.36927 81 LEU D N 1
ATOM 11035 C CA . LEU D 1 82 ? 10.53132 -13.86029 -15.44401 1.000 27.64125 81 LEU D CA 1
ATOM 11036 C C . LEU D 1 82 ? 9.36560 -13.60895 -16.39173 1.000 28.01655 81 LEU D C 1
ATOM 11037 O O . LEU D 1 82 ? 8.20536 -13.65645 -15.96775 1.000 27.36889 81 LEU D O 1
ATOM 11042 N N . ARG D 1 83 ? 9.64728 -13.33796 -17.66828 1.000 23.43381 82 ARG D N 1
ATOM 11043 C CA . ARG D 1 83 ? 8.56779 -13.19709 -18.64044 1.000 28.20309 82 ARG D CA 1
ATOM 11044 C C . ARG D 1 83 ? 7.86073 -14.52644 -18.87109 1.000 28.02180 82 ARG D C 1
ATOM 11045 O O . ARG D 1 83 ? 6.63074 -14.56796 -18.99221 1.000 24.89536 82 ARG D O 1
ATOM 11053 N N . ALA D 1 84 ? 8.62061 -15.62473 -18.92529 1.000 31.16696 83 ALA D N 1
ATOM 11054 C CA . ALA D 1 84 ? 8.00788 -16.93837 -19.09648 1.000 25.95608 83 ALA D CA 1
ATOM 11055 C C . ALA D 1 84 ? 7.11766 -17.28707 -17.91115 1.000 28.06143 83 ALA D C 1
ATOM 11056 O O . ALA D 1 84 ? 6.03480 -17.85734 -18.08617 1.000 35.13384 83 ALA D O 1
ATOM 11058 N N . GLU D 1 85 ? 7.55144 -16.94246 -16.69541 1.000 25.07839 84 GLU D N 1
ATOM 11059 C CA . GLU D 1 85 ? 6.71996 -17.18854 -15.52173 1.000 26.24094 84 GLU D CA 1
ATOM 11060 C C . GLU D 1 85 ? 5.45186 -16.34339 -15.55576 1.000 34.50204 84 GLU D C 1
ATOM 11061 O O . GLU D 1 85 ? 4.36669 -16.82868 -15.21070 1.000 31.58096 84 GLU D O 1
ATOM 11067 N N . ARG D 1 86 ? 5.56834 -15.07726 -15.96686 1.000 26.12485 85 ARG D N 1
ATOM 11068 C CA . ARG D 1 86 ? 4.38800 -14.22894 -16.10398 1.000 27.03963 85 ARG D CA 1
ATOM 11069 C C . ARG D 1 86 ? 3.41583 -14.81276 -17.12081 1.000 20.96930 85 ARG D C 1
ATOM 11070 O O . ARG D 1 86 ? 2.20906 -14.89701 -16.86779 1.000 27.26168 85 ARG D O 1
ATOM 11078 N N . ASP D 1 87 ? 3.92812 -15.22451 -18.28279 1.000 24.80130 86 ASP D N 1
ATOM 11079 C CA . ASP D 1 87 ? 3.06199 -15.79767 -19.30740 1.000 26.97752 86 ASP D CA 1
ATOM 11080 C C . ASP D 1 87 ? 2.43606 -17.10580 -18.84292 1.000 26.94663 86 ASP D C 1
ATOM 11081 O O . ASP D 1 87 ? 1.28461 -17.39707 -19.18283 1.000 26.51224 86 ASP D O 1
ATOM 11086 N N . ALA D 1 88 ? 3.16810 -17.89930 -18.05939 1.000 29.10436 87 ALA D N 1
ATOM 11087 C CA . ALA D 1 88 ? 2.60921 -19.14869 -17.55492 1.000 37.47453 87 ALA D CA 1
ATOM 11088 C C . ALA D 1 88 ? 1.53351 -18.90287 -16.50485 1.000 32.87353 87 ALA D C 1
ATOM 11089 O O . ALA D 1 88 ? 0.59017 -19.69324 -16.39068 1.000 34.37543 87 ALA D O 1
ATOM 11091 N N A ALA D 1 89 ? 1.66209 -17.81896 -15.73576 0.445 32.13956 88 ALA D N 1
ATOM 11092 N N B ALA D 1 89 ? 1.64015 -17.81827 -15.74064 0.555 32.17195 88 ALA D N 1
ATOM 11093 C CA A ALA D 1 89 ? 0.69521 -17.53016 -14.68291 0.445 28.95742 88 ALA D CA 1
ATOM 11094 C CA B ALA D 1 89 ? 0.72369 -17.55568 -14.63868 0.555 28.96344 88 ALA D CA 1
ATOM 11095 C C A ALA D 1 89 ? -0.66532 -17.17275 -15.26756 0.445 30.49312 88 ALA D C 1
ATOM 11096 C C B ALA D 1 89 ? -0.40992 -16.60500 -15.00345 0.555 31.27785 88 ALA D C 1
ATOM 11097 O O A ALA D 1 89 ? -1.69732 -17.68058 -14.81499 0.445 30.29629 88 ALA D O 1
ATOM 11098 O O B ALA D 1 89 ? -1.23401 -16.28953 -14.13981 0.555 30.22513 88 ALA D O 1
ATOM 11101 N N A VAL D 1 90 ? -0.68932 -16.30321 -16.28201 0.445 26.87276 89 VAL D N 1
ATOM 11102 N N B VAL D 1 90 ? -0.48332 -16.15225 -16.25652 0.555 26.75384 89 VAL D N 1
ATOM 11103 C CA A VAL D 1 90 ? -1.96128 -15.91258 -16.87779 0.445 30.12231 89 VAL D CA 1
ATOM 11104 C CA B VAL D 1 90 ? -1.44478 -15.11119 -16.60763 0.555 27.07004 89 VAL D CA 1
ATOM 11105 C C A VAL D 1 90 ? -2.62753 -17.07966 -17.59356 0.445 28.52821 89 VAL D C 1
ATOM 11106 C C B VAL D 1 90 ? -2.86305 -15.67096 -16.69869 0.555 32.37261 89 VAL D C 1
ATOM 11107 O O A VAL D 1 90 ? -3.83591 -17.03326 -17.85074 0.445 33.08776 89 VAL D O 1
ATOM 11108 O O B VAL D 1 90 ? -3.83165 -14.98398 -16.34559 0.555 29.12981 89 VAL D O 1
ATOM 11115 N N A LEU D 1 91 ? -1.87340 -18.13324 -17.91744 0.445 26.58479 90 LEU D N 1
ATOM 11116 N N B LEU D 1 91 ? -3.01313 -16.92051 -17.14491 0.555 26.06008 90 LEU D N 1
ATOM 11117 C CA A LEU D 1 91 ? -2.47885 -19.33108 -18.48892 0.445 29.41937 90 LEU D CA 1
ATOM 11118 C CA B LEU D 1 91 ? -4.34475 -17.49004 -17.34067 0.555 33.53323 90 LEU D CA 1
ATOM 11119 C C A LEU D 1 91 ? -3.20253 -20.15673 -17.43113 0.445 33.91386 90 LEU D C 1
ATOM 11120 C C B LEU D 1 91 ? -5.12077 -17.55945 -16.03034 0.555 34.77948 90 LEU D C 1
ATOM 11121 O O A LEU D 1 91 ? -4.31492 -20.63879 -17.67247 0.445 40.35427 90 LEU D O 1
ATOM 11122 O O B LEU D 1 91 ? -6.28310 -17.14478 -15.96029 0.555 26.36044 90 LEU D O 1
ATOM 11131 N N A VAL D 1 92 ? -2.59467 -20.32861 -16.25666 0.445 31.82158 91 VAL D N 1
ATOM 11132 N N B VAL D 1 92 ? -4.48801 -18.07121 -14.97618 0.555 33.18457 91 VAL D N 1
ATOM 11133 C CA A VAL D 1 92 ? -3.15019 -21.21384 -15.23860 0.445 35.68870 91 VAL D CA 1
ATOM 11134 C CA B VAL D 1 92 ? -5.19760 -18.30966 -13.72323 0.555 34.87963 91 VAL D CA 1
ATOM 11135 C C A VAL D 1 92 ? -3.98800 -20.48560 -14.18946 0.445 37.27887 91 VAL D C 1
ATOM 11136 C C B VAL D 1 92 ? -5.24804 -17.04944 -12.86883 0.555 33.45563 91 VAL D C 1
ATOM 11137 O O A VAL D 1 92 ? -4.82964 -21.12460 -13.53934 0.445 35.71686 91 VAL D O 1
ATOM 11138 O O B VAL D 1 92 ? -6.29160 -16.71852 -12.29390 0.555 30.51380 91 VAL D O 1
ATOM 11145 N N A ALA D 1 93 ? -3.78863 -19.18363 -14.00211 0.445 35.27894 92 ALA D N 1
ATOM 11146 N N B ALA D 1 93 ? -4.12900 -16.33000 -12.76634 0.555 31.76991 92 ALA D N 1
ATOM 11147 C CA A ALA D 1 93 ? -4.56186 -18.45508 -13.00660 0.445 35.40663 92 ALA D CA 1
ATOM 11148 C CA B ALA D 1 93 ? -4.05085 -15.20111 -11.84653 0.555 31.25654 92 ALA D CA 1
ATOM 11149 C C A ALA D 1 93 ? -6.00695 -18.28621 -13.46153 0.445 32.97175 92 ALA D C 1
ATOM 11150 C C B ALA D 1 93 ? -4.97715 -14.05575 -12.23228 0.555 27.40071 92 ALA D C 1
ATOM 11151 O O A ALA D 1 93 ? -6.30161 -18.19879 -14.65635 0.445 31.81106 92 ALA D O 1
ATOM 11152 O O B ALA D 1 93 ? -5.34960 -13.26054 -11.36298 0.555 22.39981 92 ALA D O 1
ATOM 11155 N N A GLU D 1 94 ? -6.91387 -18.24242 -12.48765 0.445 35.92776 93 GLU D N 1
ATOM 11156 N N B GLU D 1 94 ? -5.36331 -13.95195 -13.50437 0.555 27.23787 93 GLU D N 1
ATOM 11157 C CA A GLU D 1 94 ? -8.33006 -18.03270 -12.77065 0.445 35.38386 93 GLU D CA 1
ATOM 11158 C CA B GLU D 1 94 ? -6.19536 -12.84567 -13.96159 0.555 27.30746 93 GLU D CA 1
ATOM 11159 C C A GLU D 1 94 ? -8.53788 -16.59992 -13.24377 0.445 35.39183 93 GLU D C 1
ATOM 11160 C C B GLU D 1 94 ? -7.40716 -13.34124 -14.74326 0.555 24.20785 93 GLU D C 1
ATOM 11161 O O A GLU D 1 94 ? -8.39826 -15.65426 -12.46196 0.445 38.53700 93 GLU D O 1
ATOM 11162 O O B GLU D 1 94 ? -7.91648 -12.63734 -15.61762 0.555 19.77098 93 GLU D O 1
ATOM 11173 N N A GLY D 1 95 ? -8.87031 -16.43465 -14.52075 0.445 32.01259 94 GLY D N 1
ATOM 11174 N N B GLY D 1 95 ? -7.88617 -14.54420 -14.43312 0.555 30.32069 94 GLY D N 1
ATOM 11175 C CA A GLY D 1 95 ? -9.05633 -15.11198 -15.08278 0.445 31.80585 94 GLY D CA 1
ATOM 11176 C CA B GLY D 1 95 ? -9.04767 -15.07304 -15.12363 0.555 31.86539 94 GLY D CA 1
ATOM 11177 C C A GLY D 1 95 ? -10.34990 -14.44859 -14.65789 0.445 32.87864 94 GLY D C 1
ATOM 11178 C C B GLY D 1 95 ? -10.33809 -14.41727 -14.66634 0.555 32.95771 94 GLY D C 1
ATOM 11179 O O A GLY D 1 95 ? -10.47136 -13.97364 -13.52370 0.445 31.43095 94 GLY D O 1
ATOM 11180 O O B GLY D 1 95 ? -10.45703 -13.93145 -13.54018 0.555 31.43853 94 GLY D O 1
ATOM 11181 N N . ILE D 1 96 ? -11.32409 -14.39908 -15.56915 1.000 25.32884 95 ILE D N 1
ATOM 11182 C CA . ILE D 1 96 ? -12.62956 -13.80782 -15.30094 1.000 18.55100 95 ILE D CA 1
ATOM 11183 C C . ILE D 1 96 ? -13.70764 -14.69368 -15.90908 1.000 17.84820 95 ILE D C 1
ATOM 11184 O O . ILE D 1 96 ? -13.43841 -15.56180 -16.74094 1.000 18.86431 95 ILE D O 1
ATOM 11189 N N . ASP D 1 97 ? -14.94606 -14.45575 -15.48009 1.000 17.50306 96 ASP D N 1
ATOM 11190 C CA . ASP D 1 97 ? -16.12632 -15.09273 -16.06402 1.000 13.51352 96 ASP D CA 1
ATOM 11191 C C . ASP D 1 97 ? -16.56528 -14.24259 -17.25346 1.000 21.00454 96 ASP D C 1
ATOM 11192 O O . ASP D 1 97 ? -17.22448 -13.20985 -17.08884 1.000 11.36795 96 ASP D O 1
ATOM 11197 N N . VAL D 1 98 ? -16.21282 -14.68505 -18.46357 1.000 14.50329 97 VAL D N 1
ATOM 11198 C CA . VAL D 1 98 ? -16.48903 -13.89298 -19.65729 1.000 13.63875 97 VAL D CA 1
ATOM 11199 C C . VAL D 1 98 ? -17.96151 -13.86921 -20.03362 1.000 15.09630 97 VAL D C 1
ATOM 11200 O O . VAL D 1 98 ? -18.33468 -13.14280 -20.96115 1.000 14.51906 97 VAL D O 1
ATOM 11204 N N . THR D 1 99 ? -18.81177 -14.63301 -19.34355 1.000 16.38119 98 THR D N 1
ATOM 11205 C CA . THR D 1 99 ? -20.23800 -14.66900 -19.64327 1.000 14.73015 98 THR D CA 1
ATOM 11206 C C . THR D 1 99 ? -21.06309 -13.75157 -18.75370 1.000 18.24176 98 THR D C 1
ATOM 11207 O O . THR D 1 99 ? -22.28972 -13.73470 -18.88524 1.000 18.11792 98 THR D O 1
ATOM 11211 N N . LEU D 1 100 ? -20.43372 -13.01159 -17.84660 1.000 11.76023 99 LEU D N 1
ATOM 11212 C CA . LEU D 1 100 ? -21.18090 -12.08245 -17.01390 1.000 19.33749 99 LEU D CA 1
ATOM 11213 C C . LEU D 1 100 ? -21.92426 -11.08265 -17.89574 1.000 25.90125 99 LEU D C 1
ATOM 11214 O O . LEU D 1 100 ? -21.40112 -10.66539 -18.93607 1.000 21.97733 99 LEU D O 1
ATOM 11219 N N . PRO D 1 101 ? -23.14472 -10.69553 -17.52943 1.000 28.39156 100 PRO D N 1
ATOM 11220 C CA . PRO D 1 101 ? -23.83931 -9.65389 -18.29371 1.000 26.02234 100 PRO D CA 1
ATOM 11221 C C . PRO D 1 101 ? -23.06980 -8.34277 -18.23231 1.000 22.54311 100 PRO D C 1
ATOM 11222 O O . PRO D 1 101 ? -22.48402 -7.98995 -17.20599 1.000 18.38656 100 PRO D O 1
ATOM 11226 N N . SER D 1 102 ? -23.06264 -7.62521 -19.35551 1.000 18.90789 101 SER D N 1
ATOM 11227 C CA . SER D 1 102 ? -22.24900 -6.42755 -19.49401 1.000 19.11292 101 SER D CA 1
ATOM 11228 C C . SER D 1 102 ? -23.04011 -5.19427 -19.90386 1.000 22.46895 101 SER D C 1
ATOM 11229 O O . SER D 1 102 ? -22.46124 -4.10513 -19.97048 1.000 19.01986 101 SER D O 1
ATOM 11232 N N . THR D 1 103 ? -24.33338 -5.32802 -20.18172 1.000 17.97284 102 THR D N 1
ATOM 11233 C CA . THR D 1 103 ? -25.13332 -4.22083 -20.70181 1.000 24.18722 102 THR D CA 1
ATOM 11234 C C . THR D 1 103 ? -25.62122 -3.37268 -19.53414 1.000 22.48367 102 THR D C 1
ATOM 11235 O O . THR D 1 103 ? -26.60467 -3.70928 -18.87290 1.000 19.92208 102 THR D O 1
ATOM 11239 N N . ARG D 1 104 ? -24.92099 -2.26289 -19.27575 1.000 20.72842 103 ARG D N 1
ATOM 11240 C CA . ARG D 1 104 ? -25.28867 -1.36850 -18.18259 1.000 15.54541 103 ARG D CA 1
ATOM 11241 C C . ARG D 1 104 ? -26.46181 -0.46933 -18.54881 1.000 19.48736 103 ARG D C 1
ATOM 11242 O O . ARG D 1 104 ? -27.19437 -0.01867 -17.66082 1.000 20.41410 103 ARG D O 1
ATOM 11250 N N . VAL D 1 105 ? -26.63983 -0.18172 -19.83306 1.000 19.94349 104 VAL D N 1
ATOM 11251 C CA . VAL D 1 105 ? -27.77813 0.59628 -20.31306 1.000 20.35042 104 VAL D CA 1
ATOM 11252 C C . VAL D 1 105 ? -28.52612 -0.25844 -21.32872 1.000 23.64434 104 VAL D C 1
ATOM 11253 O O . VAL D 1 105 ? -28.20407 -0.22604 -22.52504 1.000 34.53368 104 VAL D O 1
ATOM 11257 N N . PRO D 1 106 ? -29.51154 -1.04709 -20.90165 1.000 20.52343 105 PRO D N 1
ATOM 11258 C CA . PRO D 1 106 ? -30.17834 -1.95931 -21.83842 1.000 29.70073 105 PRO D CA 1
ATOM 11259 C C . PRO D 1 106 ? -30.95734 -1.20172 -22.90160 1.000 44.87717 105 PRO D C 1
ATOM 11260 O O . PRO D 1 106 ? -31.62663 -0.20342 -22.62250 1.000 26.04177 105 PRO D O 1
ATOM 11264 N N . ALA D 1 107 ? -30.85518 -1.69593 -24.13201 1.000 35.45429 106 ALA D N 1
ATOM 11265 C CA . ALA D 1 107 ? -31.42294 -1.02086 -25.28493 1.000 35.47337 106 ALA D CA 1
ATOM 11266 C C . ALA D 1 107 ? -32.94309 -0.91325 -25.17079 1.000 31.22861 106 ALA D C 1
ATOM 11267 O O . ALA D 1 107 ? -33.60523 -1.68151 -24.46469 1.000 27.93965 106 ALA D O 1
ATOM 11269 N N . GLY D 1 108 ? -33.48920 0.07035 -25.86975 1.000 26.31395 107 GLY D N 1
ATOM 11270 C CA . GLY D 1 108 ? -34.92502 0.29128 -25.96634 1.000 19.60441 107 GLY D CA 1
ATOM 11271 C C . GLY D 1 108 ? -35.49881 -0.33204 -27.21979 1.000 21.87572 107 GLY D C 1
ATOM 11272 O O . GLY D 1 108 ? -35.05519 -1.39666 -27.66726 1.000 19.88151 107 GLY D O 1
ATOM 11273 N N . ALA D 1 109 ? -36.49471 0.33590 -27.79954 1.000 15.94537 108 ALA D N 1
ATOM 11274 C CA . ALA D 1 109 ? -37.11891 -0.18012 -29.00889 1.000 19.83985 108 ALA D CA 1
ATOM 11275 C C . ALA D 1 109 ? -37.95453 0.90525 -29.66562 1.000 18.85656 108 ALA D C 1
ATOM 11276 O O . ALA D 1 109 ? -38.78077 1.54300 -29.00512 1.000 20.84336 108 ALA D O 1
ATOM 11278 N N . ARG D 1 110 ? -37.73685 1.11206 -30.95921 1.000 16.79981 109 ARG D N 1
ATOM 11279 C CA . ARG D 1 110 ? -38.70650 1.84102 -31.75830 1.000 23.45197 109 ARG D CA 1
ATOM 11280 C C . ARG D 1 110 ? -39.95018 0.97663 -31.94561 1.000 20.85410 109 ARG D C 1
ATOM 11281 O O . ARG D 1 110 ? -39.89209 -0.25375 -31.87814 1.000 18.69257 109 ARG D O 1
ATOM 11289 N N . HIS D 1 111 ? -41.08734 1.62793 -32.16105 1.000 15.47106 110 HIS D N 1
ATOM 11290 C CA . HIS D 1 111 ? -42.34166 0.89147 -32.21700 1.000 17.37383 110 HIS D CA 1
ATOM 11291 C C . HIS D 1 111 ? -42.42108 0.07265 -33.50511 1.000 15.62824 110 HIS D C 1
ATOM 11292 O O . HIS D 1 111 ? -41.95805 0.52233 -34.55741 1.000 17.36474 110 HIS D O 1
ATOM 11299 N N . PRO D 1 112 ? -42.98503 -1.13780 -33.44790 1.000 18.95981 111 PRO D N 1
ATOM 11300 C CA . PRO D 1 112 ? -43.05933 -1.97736 -34.65790 1.000 18.89304 111 PRO D CA 1
ATOM 11301 C C . PRO D 1 112 ? -43.85007 -1.35429 -35.79717 1.000 17.06972 111 PRO D C 1
ATOM 11302 O O . PRO D 1 112 ? -43.55108 -1.62912 -36.96497 1.000 17.37789 111 PRO D O 1
ATOM 11306 N N . ILE D 1 113 ? -44.85487 -0.53031 -35.49666 1.000 18.00799 112 ILE D N 1
ATOM 11307 C CA . ILE D 1 113 ? -45.61470 0.13159 -36.55307 1.000 19.63496 112 ILE D CA 1
ATOM 11308 C C . ILE D 1 113 ? -44.76441 1.20020 -37.23165 1.000 19.52961 112 ILE D C 1
ATOM 11309 O O . ILE D 1 113 ? -44.81727 1.37207 -38.45607 1.000 18.86824 112 ILE D O 1
ATOM 11314 N N . ILE D 1 114 ? -43.96125 1.92719 -36.45094 1.000 16.97860 113 ILE D N 1
ATOM 11315 C CA . ILE D 1 114 ? -43.05029 2.91423 -37.02536 1.000 20.58149 113 ILE D CA 1
ATOM 11316 C C . ILE D 1 114 ? -41.98897 2.22735 -37.87526 1.000 17.31035 113 ILE D C 1
ATOM 11317 O O . ILE D 1 114 ? -41.60711 2.72445 -38.94192 1.000 21.64865 113 ILE D O 1
ATOM 11322 N N . MET D 1 115 ? -41.49696 1.07332 -37.41957 1.000 18.51588 114 MET D N 1
ATOM 11323 C CA . MET D 1 115 ? -40.47089 0.36030 -38.17318 1.000 16.00567 114 MET D CA 1
ATOM 11324 C C . MET D 1 115 ? -41.03757 -0.22119 -39.46252 1.000 21.34003 114 MET D C 1
ATOM 11325 O O . MET D 1 115 ? -40.36202 -0.22060 -40.49810 1.000 17.28230 114 MET D O 1
ATOM 11330 N N . LEU D 1 116 ? -42.27213 -0.72989 -39.41813 1.000 17.33768 115 LEU D N 1
ATOM 11331 C CA . LEU D 1 116 ? -42.92207 -1.18371 -40.64362 1.000 18.86028 115 LEU D CA 1
ATOM 11332 C C . LEU D 1 116 ? -43.13316 -0.02478 -41.60836 1.000 18.92307 115 LEU D C 1
ATOM 11333 O O . LEU D 1 116 ? -42.89846 -0.16099 -42.81463 1.000 22.11222 115 LEU D O 1
ATOM 11338 N N . ALA D 1 117 ? -43.57062 1.12712 -41.09055 1.000 21.79729 116 ALA D N 1
ATOM 11339 C CA . ALA D 1 117 ? -43.75002 2.30621 -41.93282 1.000 23.60935 116 ALA D CA 1
ATOM 11340 C C . ALA D 1 117 ? -42.43710 2.72963 -42.57812 1.000 24.85332 116 ALA D C 1
ATOM 11341 O O . ALA D 1 117 ? -42.41632 3.16873 -43.73411 1.000 21.63688 116 ALA D O 1
ATOM 11343 N N . GLU D 1 118 ? -41.33026 2.60974 -41.84234 1.000 20.46747 117 GLU D N 1
ATOM 11344 C CA . GLU D 1 118 ? -40.02700 2.95269 -42.40021 1.000 24.75031 117 GLU D CA 1
ATOM 11345 C C . GLU D 1 118 ? -39.63698 1.98906 -43.51411 1.000 21.21961 117 GLU D C 1
ATOM 11346 O O . GLU D 1 118 ? -39.12874 2.41167 -44.55974 1.000 19.17831 117 GLU D O 1
ATOM 11352 N N . HIS D 1 119 ? -39.87815 0.69041 -43.31106 1.000 17.89263 118 HIS D N 1
ATOM 11353 C CA . HIS D 1 119 ? -39.56502 -0.29676 -44.34004 1.000 21.22645 118 HIS D CA 1
ATOM 11354 C C . HIS D 1 119 ? -40.41436 -0.08097 -45.58806 1.000 22.90076 118 HIS D C 1
ATOM 11355 O O . HIS D 1 119 ? -39.92933 -0.24246 -46.71531 1.000 16.89743 118 HIS D O 1
ATOM 11362 N N . VAL D 1 120 ? -41.68700 0.28284 -45.40526 1.000 21.78849 119 VAL D N 1
ATOM 11363 C CA . VAL D 1 120 ? -42.56027 0.55682 -46.54401 1.000 18.24850 119 VAL D CA 1
ATOM 11364 C C . VAL D 1 120 ? -42.08868 1.79667 -47.29379 1.000 18.56014 119 VAL D C 1
ATOM 11365 O O . VAL D 1 120 ? -42.05698 1.81807 -48.53023 1.000 19.36889 119 VAL D O 1
ATOM 11369 N N . ALA D 1 121 ? -41.71418 2.84702 -46.56036 1.000 14.03134 120 ALA D N 1
ATOM 11370 C CA . ALA D 1 121 ? -41.20342 4.05768 -47.19625 1.000 24.92453 120 ALA D CA 1
ATOM 11371 C C . ALA D 1 121 ? -39.93464 3.76960 -47.99144 1.000 23.10648 120 ALA D C 1
ATOM 11372 O O . ALA D 1 121 ? -39.79283 4.21281 -49.13742 1.000 16.32147 120 ALA D O 1
ATOM 11374 N N . ASP D 1 122 ? -38.99849 3.02439 -47.39492 1.000 19.77200 121 ASP D N 1
ATOM 11375 C CA . ASP D 1 122 ? -37.76710 2.67176 -48.09765 1.000 18.68947 121 ASP D CA 1
ATOM 11376 C C . ASP D 1 122 ? -38.05837 1.88525 -49.36993 1.000 21.93904 121 ASP D C 1
ATOM 11377 O O . ASP D 1 122 ? -37.36466 2.04619 -50.38088 1.000 15.33330 121 ASP D O 1
ATOM 11382 N N . THR D 1 123 ? -39.07690 1.02291 -49.33554 1.000 16.29764 122 THR D N 1
ATOM 11383 C CA . THR D 1 123 ? -39.43501 0.24728 -50.51855 1.000 14.98127 122 THR D CA 1
ATOM 11384 C C . THR D 1 123 ? -39.84013 1.15502 -51.67234 1.000 18.35567 122 THR D C 1
ATOM 11385 O O . THR D 1 123 ? -39.43475 0.93271 -52.81955 1.000 19.91633 122 THR D O 1
ATOM 11389 N N . PHE D 1 124 ? -40.62642 2.19421 -51.38674 1.000 18.33285 123 PHE D N 1
ATOM 11390 C CA . PHE D 1 124 ? -41.11491 3.06234 -52.44982 1.000 16.01735 123 PHE D CA 1
ATOM 11391 C C . PHE D 1 124 ? -40.09860 4.12313 -52.84877 1.000 19.83844 123 PHE D C 1
ATOM 11392 O O . PHE D 1 124 ? -40.07293 4.53499 -54.01476 1.000 20.84585 123 PHE D O 1
ATOM 11400 N N . ILE D 1 125 ? -39.26596 4.58005 -51.90891 1.000 16.00626 124 ILE D N 1
ATOM 11401 C CA . ILE D 1 125 ? -38.15816 5.46380 -52.26731 1.000 17.37335 124 ILE D CA 1
ATOM 11402 C C . ILE D 1 125 ? -37.27523 4.79278 -53.31177 1.000 16.10307 124 ILE D C 1
ATOM 11403 O O . ILE D 1 125 ? -36.88954 5.40317 -54.31608 1.000 18.43281 124 ILE D O 1
ATOM 11408 N N . ALA D 1 126 ? -36.95702 3.51393 -53.09469 1.000 13.26922 125 ALA D N 1
ATOM 11409 C CA . ALA D 1 126 ? -36.11541 2.76499 -54.01914 1.000 15.35172 125 ALA D CA 1
ATOM 11410 C C . ALA D 1 126 ? -36.74466 2.60783 -55.39702 1.000 21.66069 125 ALA D C 1
ATOM 11411 O O . ALA D 1 126 ? -36.03594 2.25120 -56.34399 1.000 18.10186 125 ALA D O 1
ATOM 11413 N N . MET D 1 127 ? -38.04749 2.85012 -55.53090 1.000 15.37598 126 MET D N 1
ATOM 11414 C CA . MET D 1 127 ? -38.70640 2.87723 -56.82741 1.000 21.16068 126 MET D CA 1
ATOM 11415 C C . MET D 1 127 ? -38.92283 4.29780 -57.33321 1.000 21.18837 126 MET D C 1
ATOM 11416 O O . MET D 1 127 ? -39.63215 4.49165 -58.32382 1.000 24.66652 126 MET D O 1
ATOM 11421 N N . GLY D 1 128 ? -38.32324 5.29312 -56.67747 1.000 18.45732 127 GLY D N 1
ATOM 11422 C CA . GLY D 1 128 ? -38.37637 6.66404 -57.13845 1.000 15.67543 127 GLY D CA 1
ATOM 11423 C C . GLY D 1 128 ? -39.47945 7.51350 -56.54594 1.000 19.80942 127 GLY D C 1
ATOM 11424 O O . GLY D 1 128 ? -39.57605 8.69718 -56.89352 1.000 24.74568 127 GLY D O 1
ATOM 11425 N N . TRP D 1 129 ? -40.31108 6.95671 -55.67005 1.000 16.47224 128 TRP D N 1
ATOM 11426 C CA . TRP D 1 129 ? -41.37568 7.71780 -55.03550 1.000 23.30564 128 TRP D CA 1
ATOM 11427 C C . TRP D 1 129 ? -40.80616 8.58581 -53.91079 1.000 22.42136 128 TRP D C 1
ATOM 11428 O O . TRP D 1 129 ? -39.66088 8.42337 -53.48531 1.000 18.80942 128 TRP D O 1
ATOM 11439 N N . GLU D 1 130 ? -41.62221 9.51940 -53.42351 1.000 19.55947 129 GLU D N 1
ATOM 11440 C CA . GLU D 1 130 ? -41.25413 10.36653 -52.29547 1.000 24.84258 129 GLU D CA 1
ATOM 11441 C C . GLU D 1 130 ? -42.36214 10.32718 -51.24911 1.000 24.05448 129 GLU D C 1
ATOM 11442 O O . GLU D 1 130 ? -43.46892 9.84557 -51.50303 1.000 19.94781 129 GLU D O 1
ATOM 11448 N N . LEU D 1 131 ? -42.05109 10.83452 -50.05729 1.000 22.75222 130 LEU D N 1
ATOM 11449 C CA . LEU D 1 131 ? -42.96755 10.82598 -48.92341 1.000 26.68674 130 LEU D CA 1
ATOM 11450 C C . LEU D 1 131 ? -43.49854 12.22467 -48.64749 1.000 24.99429 130 LEU D C 1
ATOM 11451 O O . LEU D 1 131 ? -42.73173 13.19279 -48.61538 1.000 22.46612 130 LEU D O 1
ATOM 11456 N N . ALA D 1 132 ? -44.80848 12.31515 -48.41306 1.000 30.33015 131 ALA D N 1
ATOM 11457 C CA . ALA D 1 132 ? -45.47449 13.56733 -48.08528 1.000 33.38515 131 ALA D CA 1
ATOM 11458 C C . ALA D 1 132 ? -46.24999 13.41364 -46.78192 1.000 36.27651 131 ALA D C 1
ATOM 11459 O O . ALA D 1 132 ? -46.60593 12.30446 -46.37242 1.000 35.92469 131 ALA D O 1
ATOM 11461 N N . GLU D 1 133 ? -46.51507 14.54872 -46.13327 1.000 33.67157 132 GLU D N 1
ATOM 11462 C CA . GLU D 1 133 ? -47.21049 14.57552 -44.85291 1.000 33.60244 132 GLU D CA 1
ATOM 11463 C C . GLU D 1 133 ? -48.23943 15.69887 -44.84939 1.000 39.13487 132 GLU D C 1
ATOM 11464 O O . GLU D 1 133 ? -48.15096 16.65443 -45.62455 1.000 32.84077 132 GLU D O 1
ATOM 11470 N N . GLY D 1 134 ? -49.21593 15.57607 -43.95043 1.000 30.13002 133 GLY D N 1
ATOM 11471 C CA . GLY D 1 134 ? -50.25965 16.56436 -43.80832 1.000 32.72257 133 GLY D CA 1
ATOM 11472 C C . GLY D 1 134 ? -50.88815 16.55177 -42.42825 1.000 33.43237 133 GLY D C 1
ATOM 11473 O O . GLY D 1 134 ? -50.63170 15.66228 -41.61125 1.000 29.07782 133 GLY D O 1
ATOM 11474 N N . PRO D 1 135 ? -51.73769 17.53819 -42.14695 1.000 41.64734 134 PRO D N 1
ATOM 11475 C CA . PRO D 1 135 ? -52.33353 17.63886 -40.80972 1.000 35.09077 134 PRO D CA 1
ATOM 11476 C C . PRO D 1 135 ? -53.36726 16.55136 -40.55309 1.000 33.61728 134 PRO D C 1
ATOM 11477 O O . PRO D 1 135 ? -54.07172 16.09599 -41.45887 1.000 29.26643 134 PRO D O 1
ATOM 11481 N N . GLU D 1 136 ? -53.44930 16.13662 -39.28514 1.000 24.69275 135 GLU D N 1
ATOM 11482 C CA . GLU D 1 136 ? -54.43391 15.13720 -38.88447 1.000 25.59772 135 GLU D CA 1
ATOM 11483 C C . GLU D 1 136 ? -55.81402 15.75982 -38.69832 1.000 29.57788 135 GLU D C 1
ATOM 11484 O O . GLU D 1 136 ? -56.82698 15.14526 -39.05239 1.000 29.64662 135 GLU D O 1
ATOM 11490 N N . VAL D 1 137 ? -55.87652 16.96983 -38.14812 1.000 27.13458 136 VAL D N 1
ATOM 11491 C CA . VAL D 1 137 ? -57.10683 17.75640 -38.16511 1.000 31.44540 136 VAL D CA 1
ATOM 11492 C C . VAL D 1 137 ? -57.18805 18.42612 -39.53302 1.000 28.42246 136 VAL D C 1
ATOM 11493 O O . VAL D 1 137 ? -56.37895 19.29937 -39.85564 1.000 32.39381 136 VAL D O 1
ATOM 11497 N N . GLU D 1 138 ? -58.16039 18.01190 -40.34181 1.000 27.10963 137 GLU D N 1
ATOM 11498 C CA . GLU D 1 138 ? -58.21478 18.36908 -41.75097 1.000 35.20079 137 GLU D CA 1
ATOM 11499 C C . GLU D 1 138 ? -59.56773 18.98787 -42.07768 1.000 40.41364 137 GLU D C 1
ATOM 11500 O O . GLU D 1 138 ? -60.56421 18.74275 -41.39151 1.000 38.07295 137 GLU D O 1
ATOM 11506 N N . THR D 1 139 ? -59.58782 19.81071 -43.12374 1.000 34.10867 138 THR D N 1
ATOM 11507 C CA . THR D 1 139 ? -60.83675 20.37665 -43.60998 1.000 37.87843 138 THR D CA 1
ATOM 11508 C C . THR D 1 139 ? -61.65979 19.31530 -44.33184 1.000 35.18493 138 THR D C 1
ATOM 11509 O O . THR D 1 139 ? -61.12566 18.36489 -44.90989 1.000 30.23181 138 THR D O 1
ATOM 11513 N N . GLU D 1 140 ? -62.98168 19.48611 -44.29522 1.000 36.38272 139 GLU D N 1
ATOM 11514 C CA . GLU D 1 140 ? -63.85309 18.59616 -45.05036 1.000 27.84662 139 GLU D CA 1
ATOM 11515 C C . GLU D 1 140 ? -63.64399 18.74052 -46.55278 1.000 35.87939 139 GLU D C 1
ATOM 11516 O O . GLU D 1 140 ? -63.92219 17.79559 -47.29981 1.000 34.25984 139 GLU D O 1
ATOM 11522 N N . GLN D 1 141 ? -63.14434 19.89500 -47.00362 1.000 36.53365 140 GLN D N 1
ATOM 11523 C CA . GLN D 1 141 ? -62.88616 20.10230 -48.42557 1.000 39.18224 140 GLN D CA 1
ATOM 11524 C C . GLN D 1 141 ? -61.88605 19.08356 -48.95898 1.000 34.72822 140 GLN D C 1
ATOM 11525 O O . GLN D 1 141 ? -62.10889 18.46622 -50.00646 1.000 37.46014 140 GLN D O 1
ATOM 11531 N N . PHE D 1 142 ? -60.77658 18.88907 -48.24558 1.000 30.14408 141 PHE D N 1
ATOM 11532 C CA . PHE D 1 142 ? -59.73358 17.98449 -48.71168 1.000 30.36080 141 PHE D CA 1
ATOM 11533 C C . PHE D 1 142 ? -59.98666 16.53251 -48.32965 1.000 37.25930 141 PHE D C 1
ATOM 11534 O O . PHE D 1 142 ? -59.47367 15.63150 -49.00310 1.000 32.70307 141 PHE D O 1
ATOM 11542 N N . ASN D 1 143 ? -60.75722 16.28202 -47.27226 1.000 34.37243 142 ASN D N 1
ATOM 11543 C CA . ASN D 1 143 ? -61.00280 14.91610 -46.82855 1.000 29.41960 142 ASN D CA 1
ATOM 11544 C C . ASN D 1 143 ? -62.15911 14.25561 -47.56576 1.000 33.65977 142 ASN D C 1
ATOM 11545 O O . ASN D 1 143 ? -62.17161 13.02667 -47.70386 1.000 33.88104 142 ASN D O 1
ATOM 11550 N N . PHE D 1 144 ? -63.12112 15.03836 -48.05556 1.000 30.61296 143 PHE D N 1
ATOM 11551 C CA . PHE D 1 144 ? -64.30888 14.47271 -48.68498 1.000 27.33750 143 PHE D CA 1
ATOM 11552 C C . PHE D 1 144 ? -64.61685 15.11937 -50.03144 1.000 32.41002 143 PHE D C 1
ATOM 11553 O O . PHE D 1 144 ? -64.77967 14.41885 -51.03514 1.000 35.33792 143 PHE D O 1
ATOM 11561 N N . ASP D 1 145 ? -64.70107 16.45216 -50.06232 1.000 32.56910 144 ASP D N 1
ATOM 11562 C CA . ASP D 1 145 ? -65.18400 17.14303 -51.25621 1.000 35.11845 144 ASP D CA 1
ATOM 11563 C C . ASP D 1 145 ? -64.24902 16.93364 -52.44155 1.000 37.30966 144 ASP D C 1
ATOM 11564 O O . ASP D 1 145 ? -64.68973 16.56325 -53.53593 1.000 37.61210 144 ASP D O 1
ATOM 11569 N N . ALA D 1 146 ? -62.95022 17.16786 -52.24477 1.000 35.89968 145 ALA D N 1
ATOM 11570 C CA . ALA D 1 146 ? -61.98775 16.98242 -53.32389 1.000 36.52800 145 ALA D CA 1
ATOM 11571 C C . ALA D 1 146 ? -61.81665 15.52203 -53.71931 1.000 35.19808 145 ALA D C 1
ATOM 11572 O O . ALA D 1 146 ? -61.20190 15.25007 -54.75615 1.000 36.35953 145 ALA D O 1
ATOM 11574 N N . LEU D 1 147 ? -62.34122 14.58475 -52.92979 1.000 31.07946 146 LEU D N 1
ATOM 11575 C CA . LEU D 1 147 ? -62.21481 13.16081 -53.21009 1.000 34.43804 146 LEU D CA 1
ATOM 11576 C C . LEU D 1 147 ? -63.51091 12.55943 -53.74560 1.000 36.46987 146 LEU D C 1
ATOM 11577 O O . LEU D 1 147 ? -63.74237 11.35580 -53.59215 1.000 32.59883 146 LEU D O 1
ATOM 11582 N N . ASN D 1 148 ? -64.35940 13.38214 -54.36596 1.000 31.33812 147 ASN D N 1
ATOM 11583 C CA . ASN D 1 148 ? -65.56924 12.93988 -55.05697 1.000 29.16790 147 ASN D CA 1
ATOM 11584 C C . ASN D 1 148 ? -66.57433 12.27406 -54.11808 1.000 39.87313 147 ASN D C 1
ATOM 11585 O O . ASN D 1 148 ? -67.39283 11.45759 -54.55547 1.000 36.39548 147 ASN D O 1
ATOM 11590 N N . PHE D 1 149 ? -66.53409 12.60438 -52.83131 1.000 36.39001 148 PHE D N 1
ATOM 11591 C CA . PHE D 1 149 ? -67.56745 12.13543 -51.91554 1.000 40.14893 148 PHE D CA 1
ATOM 11592 C C . PHE D 1 149 ? -68.84757 12.93300 -52.14247 1.000 45.74209 148 PHE D C 1
ATOM 11593 O O . PHE D 1 149 ? -68.80606 14.16921 -52.15892 1.000 46.41134 148 PHE D O 1
ATOM 11601 N N . PRO D 1 150 ? -69.99095 12.27486 -52.33342 1.000 53.59015 149 PRO D N 1
ATOM 11602 C CA . PRO D 1 150 ? -71.25172 13.01170 -52.47958 1.000 52.41418 149 PRO D CA 1
ATOM 11603 C C . PRO D 1 150 ? -71.59469 13.79669 -51.22065 1.000 50.46841 149 PRO D C 1
ATOM 11604 O O . PRO D 1 150 ? -71.04597 13.56989 -50.13968 1.000 55.92815 149 PRO D O 1
ATOM 11608 N N . ALA D 1 151 ? -72.52926 14.73777 -51.37862 1.000 57.92926 150 ALA D N 1
ATOM 11609 C CA . ALA D 1 151 ? -72.88793 15.62470 -50.27545 1.000 64.80627 150 ALA D CA 1
ATOM 11610 C C . ALA D 1 151 ? -73.53976 14.86077 -49.12866 1.000 65.76787 150 ALA D C 1
ATOM 11611 O O . ALA D 1 151 ? -73.21309 15.09106 -47.95834 1.000 67.35205 150 ALA D O 1
ATOM 11613 N N . ASP D 1 152 ? -74.46177 13.95229 -49.43898 1.000 66.88882 151 ASP D N 1
ATOM 11614 C CA . ASP D 1 152 ? -75.16831 13.17071 -48.42581 1.000 67.83835 151 ASP D CA 1
ATOM 11615 C C . ASP D 1 152 ? -74.56471 11.78313 -48.25247 1.000 69.94892 151 ASP D C 1
ATOM 11616 O O . ASP D 1 152 ? -75.28717 10.80107 -48.05988 1.000 80.10844 151 ASP D O 1
ATOM 11621 N N . HIS D 1 153 ? -73.24188 11.67477 -48.31631 1.000 62.79339 152 HIS D N 1
ATOM 11622 C CA . HIS D 1 153 ? -72.60047 10.38113 -48.14599 1.000 67.06644 152 HIS D CA 1
ATOM 11623 C C . HIS D 1 153 ? -72.66739 9.95690 -46.67992 1.000 67.88020 152 HIS D C 1
ATOM 11624 O O . HIS D 1 153 ? -72.50424 10.79136 -45.78396 1.000 67.46352 152 HIS D O 1
ATOM 11631 N N . PRO D 1 154 ? -72.91478 8.67373 -46.40238 1.000 69.81276 153 PRO D N 1
ATOM 11632 C CA . PRO D 1 154 ? -73.01759 8.23334 -44.99989 1.000 69.42544 153 PRO D CA 1
ATOM 11633 C C . PRO D 1 154 ? -71.73075 8.38931 -44.20716 1.000 69.50005 153 PRO D C 1
ATOM 11634 O O . PRO D 1 154 ? -71.78680 8.43276 -42.97148 1.000 67.09895 153 PRO D O 1
ATOM 11638 N N . ALA D 1 155 ? -70.57433 8.47357 -44.86859 1.000 70.95115 154 ALA D N 1
ATOM 11639 C CA . ALA D 1 155 ? -69.32314 8.67183 -44.14749 1.000 64.33488 154 ALA D CA 1
ATOM 11640 C C . ALA D 1 155 ? -69.15870 10.10402 -43.65730 1.000 62.49234 154 ALA D C 1
ATOM 11641 O O . ALA D 1 155 ? -68.34089 10.34954 -42.76447 1.000 63.41951 154 ALA D O 1
ATOM 11643 N N . ARG D 1 156 ? -69.91209 11.05012 -44.21590 1.000 66.77076 155 ARG D N 1
ATOM 11644 C CA . ARG D 1 156 ? -69.87393 12.43174 -43.75496 1.000 63.40481 155 ARG D CA 1
ATOM 11645 C C . ARG D 1 156 ? -70.69022 12.65637 -42.49003 1.000 72.14057 155 ARG D C 1
ATOM 11646 O O . ARG D 1 156 ? -70.67483 13.76891 -41.95209 1.000 69.14725 155 ARG D O 1
ATOM 11654 N N . GLY D 1 157 ? -71.40325 11.64114 -42.00890 1.000 68.93604 156 GLY D N 1
ATOM 11655 C CA . GLY D 1 157 ? -72.20628 11.77983 -40.81642 1.000 69.36701 156 GLY D CA 1
ATOM 11656 C C . GLY D 1 157 ? -71.38506 11.67710 -39.54715 1.000 67.75014 156 GLY D C 1
ATOM 11657 O O . GLY D 1 157 ? -70.17051 11.47668 -39.55722 1.000 63.28469 156 GLY D O 1
ATOM 11658 N N . GLU D 1 158 ? -72.08141 11.82106 -38.42309 1.000 73.91284 157 GLU D N 1
ATOM 11659 C CA . GLU D 1 158 ? -71.46301 11.71802 -37.10871 1.000 70.98079 157 GLU D CA 1
ATOM 11660 C C . GLU D 1 158 ? -71.25599 10.27350 -36.66905 1.000 69.19987 157 GLU D C 1
ATOM 11661 O O . GLU D 1 158 ? -70.77974 10.04182 -35.55210 1.000 60.78804 157 GLU D O 1
ATOM 11667 N N . GLN D 1 159 ? -71.58913 9.30247 -37.52200 1.000 65.93321 158 GLN D N 1
ATOM 11668 C CA . GLN D 1 159 ? -71.50476 7.89818 -37.13754 1.000 69.14529 158 GLN D CA 1
ATOM 11669 C C . GLN D 1 159 ? -70.09819 7.33898 -37.32039 1.000 75.78947 158 GLN D C 1
ATOM 11670 O O . GLN D 1 159 ? -69.59189 6.63399 -36.44071 1.000 73.43459 158 GLN D O 1
ATOM 11676 N N . ASP D 1 160 ? -69.45171 7.64035 -38.44986 1.000 68.57460 159 ASP D N 1
ATOM 11677 C CA . ASP D 1 160 ? -68.17175 7.03458 -38.79065 1.000 69.13362 159 ASP D CA 1
ATOM 11678 C C . ASP D 1 160 ? -66.98610 7.98481 -38.70841 1.000 52.58142 159 ASP D C 1
ATOM 11679 O O . ASP D 1 160 ? -65.84960 7.51383 -38.60317 1.000 54.22614 159 ASP D O 1
ATOM 11684 N N . THR D 1 161 ? -67.21391 9.29327 -38.74829 1.000 51.33771 160 THR D N 1
ATOM 11685 C CA . THR D 1 161 ? -66.14452 10.28052 -38.80200 1.000 50.10184 160 THR D CA 1
ATOM 11686 C C . THR D 1 161 ? -66.13725 11.10995 -37.52538 1.000 51.10580 160 THR D C 1
ATOM 11687 O O . THR D 1 161 ? -67.18861 11.58800 -37.08545 1.000 44.68051 160 THR D O 1
ATOM 11691 N N . PHE D 1 162 ? -64.95436 11.27100 -36.93160 1.000 38.97565 161 PHE D N 1
ATOM 11692 C CA . PHE D 1 162 ? -64.78128 12.18373 -35.80522 1.000 37.70097 161 PHE D CA 1
ATOM 11693 C C . PHE D 1 162 ? -64.82520 13.61782 -36.31666 1.000 41.73558 161 PHE D C 1
ATOM 11694 O O . PHE D 1 162 ? -63.93342 14.04637 -37.05593 1.000 33.11051 161 PHE D O 1
ATOM 11702 N N . TYR D 1 163 ? -65.85379 14.36326 -35.92791 1.000 34.62306 162 TYR D N 1
ATOM 11703 C CA . TYR D 1 163 ? -65.98902 15.75736 -36.31937 1.000 36.02561 162 TYR D CA 1
ATOM 11704 C C . TYR D 1 163 ? -65.57403 16.67715 -35.17819 1.000 35.25830 162 TYR D C 1
ATOM 11705 O O . TYR D 1 163 ? -65.64721 16.31403 -34.00149 1.000 38.61740 162 TYR D O 1
ATOM 11714 N N . ILE D 1 164 ? -65.13254 17.87546 -35.54273 1.000 33.95522 163 ILE D N 1
ATOM 11715 C CA . ILE D 1 164 ? -64.69460 18.87474 -34.57621 1.000 30.66540 163 ILE D CA 1
ATOM 11716 C C . ILE D 1 164 ? -65.88730 19.73612 -34.18601 1.000 40.56592 163 ILE D C 1
ATOM 11717 O O . ILE D 1 164 ? -66.59237 20.26829 -35.05253 1.000 40.42280 163 ILE D O 1
ATOM 11722 N N . ALA D 1 165 ? -66.11664 19.86934 -32.88195 1.000 35.65779 164 ALA D N 1
ATOM 11723 C CA . ALA D 1 165 ? -67.19729 20.71128 -32.39696 1.000 48.89005 164 ALA D CA 1
ATOM 11724 C C . ALA D 1 165 ? -66.92255 22.17354 -32.75091 1.000 43.31595 164 ALA D C 1
ATOM 11725 O O . ALA D 1 165 ? -65.76383 22.59064 -32.83799 1.000 42.90392 164 ALA D O 1
ATOM 11727 N N . PRO D 1 166 ? -67.97525 22.98299 -32.96589 1.000 55.16364 165 PRO D N 1
ATOM 11728 C CA . PRO D 1 166 ? -69.39470 22.61029 -32.91992 1.000 52.62568 165 PRO D CA 1
ATOM 11729 C C . PRO D 1 166 ? -69.87804 21.92713 -34.19629 1.000 50.72751 165 PRO D C 1
ATOM 11730 O O . PRO D 1 166 ? -69.08305 21.67645 -35.10169 1.000 53.13289 165 PRO D O 1
ATOM 11734 N N . GLU D 1 167 ? -71.17599 21.63974 -34.25811 1.000 48.27511 166 GLU D N 1
ATOM 11735 C CA . GLU D 1 167 ? -71.73453 20.92386 -35.39583 1.000 51.46630 166 GLU D CA 1
ATOM 11736 C C . GLU D 1 167 ? -71.61161 21.75163 -36.67108 1.000 48.46230 166 GLU D C 1
ATOM 11737 O O . GLU D 1 167 ? -71.67540 22.98417 -36.64761 1.000 48.08263 166 GLU D O 1
ATOM 11743 N N . ASP D 1 168 ? -71.41400 21.04985 -37.79143 1.000 48.70245 167 ASP D N 1
ATOM 11744 C CA . ASP D 1 168 ? -71.34059 21.65937 -39.12198 1.000 51.56727 167 ASP D CA 1
ATOM 11745 C C . ASP D 1 168 ? -70.14935 22.60931 -39.24133 1.000 48.59048 167 ASP D C 1
ATOM 11746 O O . ASP D 1 168 ? -70.22748 23.65507 -39.88937 1.000 42.57681 167 ASP D O 1
ATOM 11751 N N . SER D 1 169 ? -69.03043 22.23598 -38.61974 1.000 49.20122 168 SER D N 1
ATOM 11752 C CA . SER D 1 169 ? -67.81467 23.03792 -38.66279 1.000 45.92444 168 SER D CA 1
ATOM 11753 C C . SER D 1 169 ? -66.94675 22.75156 -39.88191 1.000 36.34620 168 SER D C 1
ATOM 11754 O O . SER D 1 169 ? -65.97207 23.47780 -40.10786 1.000 36.08980 168 SER D O 1
ATOM 11757 N N . ARG D 1 170 ? -67.27085 21.71600 -40.66095 1.000 41.25740 169 ARG D N 1
ATOM 11758 C CA . ARG D 1 170 ? -66.48428 21.32073 -41.83447 1.000 40.45071 169 ARG D CA 1
ATOM 11759 C C . ARG D 1 170 ? -65.01492 21.10698 -41.47537 1.000 39.48748 169 ARG D C 1
ATOM 11760 O O . ARG D 1 170 ? -64.11688 21.33843 -42.28828 1.000 34.98959 169 ARG D O 1
ATOM 11768 N N . GLN D 1 171 ? -64.76950 20.66785 -40.24278 1.000 38.88858 170 GLN D N 1
ATOM 11769 C CA . GLN D 1 171 ? -63.43577 20.36735 -39.74602 1.000 34.39850 170 GLN D CA 1
ATOM 11770 C C . GLN D 1 171 ? -63.50244 19.04604 -38.99730 1.000 38.84075 170 GLN D C 1
ATOM 11771 O O . GLN D 1 171 ? -64.43805 18.81189 -38.22675 1.000 32.27035 170 GLN D O 1
ATOM 11777 N N . LEU D 1 172 ? -62.51927 18.18033 -39.23036 1.000 31.23231 171 LEU D N 1
ATOM 11778 C CA . LEU D 1 172 ? -62.60601 16.82214 -38.71424 1.000 37.16907 171 LEU D CA 1
ATOM 11779 C C . LEU D 1 172 ? -61.21258 16.22917 -38.57683 1.000 38.34102 171 LEU D C 1
ATOM 11780 O O . LEU D 1 172 ? -60.23590 16.75011 -39.12200 1.000 33.65472 171 LEU D O 1
ATOM 11785 N N . LEU D 1 173 ? -61.13970 15.12895 -37.83110 1.000 32.36468 172 LEU D N 1
ATOM 11786 C CA . LEU D 1 173 ? -59.97497 14.25764 -37.87329 1.000 36.10678 172 LEU D CA 1
ATOM 11787 C C . LEU D 1 173 ? -60.05372 13.40492 -39.13165 1.000 28.60750 172 LEU D C 1
ATOM 11788 O O . LEU D 1 173 ? -61.07966 12.76704 -39.39186 1.000 31.42594 172 LEU D O 1
ATOM 11793 N N . ARG D 1 174 ? -58.97780 13.40326 -39.91637 1.000 30.60560 173 ARG D N 1
ATOM 11794 C CA . ARG D 1 174 ? -59.01518 12.75812 -41.22263 1.000 33.72678 173 ARG D CA 1
ATOM 11795 C C . ARG D 1 174 ? -59.32764 11.27187 -41.08808 1.000 35.39120 173 ARG D C 1
ATOM 11796 O O . ARG D 1 174 ? -58.84907 10.59508 -40.17237 1.000 31.72789 173 ARG D O 1
ATOM 11804 N N . THR D 1 175 ? -60.16574 10.77678 -41.99618 1.000 33.23438 174 THR D N 1
ATOM 11805 C CA . THR D 1 175 ? -60.52485 9.36714 -42.06729 1.000 33.79107 174 THR D CA 1
ATOM 11806 C C . THR D 1 175 ? -59.60447 8.57460 -42.98509 1.000 33.43844 174 THR D C 1
ATOM 11807 O O . THR D 1 175 ? -59.81350 7.36953 -43.15996 1.000 31.38109 174 THR D O 1
ATOM 11811 N N . HIS D 1 176 ? -58.60043 9.22414 -43.56657 1.000 33.11273 175 HIS D N 1
ATOM 11812 C CA . HIS D 1 176 ? -57.58558 8.59520 -44.40455 1.000 32.61835 175 HIS D CA 1
ATOM 11813 C C . HIS D 1 176 ? -56.52554 9.64921 -44.69271 1.000 39.60942 175 HIS D C 1
ATOM 11814 O O . HIS D 1 176 ? -56.72314 10.83795 -44.42720 1.000 32.88242 175 HIS D O 1
ATOM 11821 N N . THR D 1 177 ? -55.38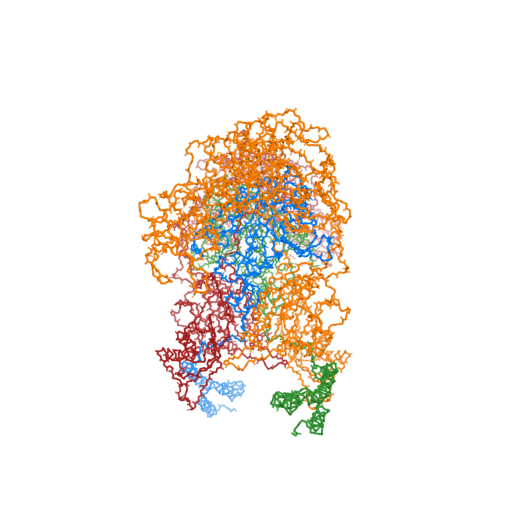882 9.20220 -45.22376 1.000 31.47158 176 THR D N 1
ATOM 11822 C CA . THR D 1 177 ? -54.33321 10.12796 -45.61454 1.000 31.50994 176 THR D CA 1
ATOM 11823 C C . THR D 1 177 ? -54.51201 10.65592 -47.03223 1.000 39.10204 176 THR D C 1
ATOM 11824 O O . THR D 1 177 ? -53.64530 11.39074 -47.51627 1.000 37.98713 176 THR D O 1
ATOM 11828 N N . SER D 1 178 ? -55.61361 10.30436 -47.69569 1.000 34.88543 177 SER D N 1
ATOM 11829 C CA . SER D 1 178 ? -55.90104 10.82486 -49.03095 1.000 41.94409 177 SER D CA 1
ATOM 11830 C C . SER D 1 178 ? -55.83786 12.34635 -49.14352 1.000 38.85778 177 SER D C 1
ATOM 11831 O O . SER D 1 178 ? -55.34056 12.83370 -50.17335 1.000 33.37967 177 SER D O 1
ATOM 11834 N N . PRO D 1 179 ? -56.31582 13.14365 -48.17800 1.000 42.23933 178 PRO D N 1
ATOM 11835 C CA . PRO D 1 179 ? -56.15136 14.60291 -48.30100 1.000 37.92113 178 PRO D CA 1
ATOM 11836 C C . PRO D 1 179 ? -54.70402 15.05440 -48.39877 1.000 30.40402 178 PRO D C 1
ATOM 11837 O O . PRO D 1 179 ? -54.44824 16.13073 -48.95170 1.000 32.56526 178 PRO D O 1
ATOM 11841 N N . VAL D 1 180 ? -53.75172 14.27365 -47.88259 1.000 32.08089 179 VAL D N 1
ATOM 11842 C CA . VAL D 1 180 ? -52.34272 14.63092 -48.02689 1.000 37.61088 179 VAL D CA 1
ATOM 11843 C C . VAL D 1 180 ? -51.92658 14.56923 -49.49022 1.000 32.45991 179 VAL D C 1
ATOM 11844 O O . VAL D 1 180 ? -51.11332 15.37569 -49.95708 1.000 32.24167 179 VAL D O 1
ATOM 11848 N N . GLN D 1 181 ? -52.47608 13.61360 -50.23694 1.000 38.45966 180 GLN D N 1
ATOM 11849 C CA . GLN D 1 181 ? -52.14046 13.50038 -51.64928 1.000 44.66235 180 GLN D CA 1
ATOM 11850 C C . GLN D 1 181 ? -52.82995 14.57900 -52.47242 1.000 41.40015 180 GLN D C 1
ATOM 11851 O O . GLN D 1 181 ? -52.27147 15.04241 -53.47340 1.000 35.67238 180 GLN D O 1
ATOM 11857 N N . ILE D 1 182 ? -54.03328 14.99206 -52.06550 1.000 32.57476 181 ILE D N 1
ATOM 11858 C CA . ILE D 1 182 ? -54.68972 16.12828 -52.70769 1.000 36.00027 181 ILE D CA 1
ATOM 11859 C C . ILE D 1 182 ? -53.83761 17.38157 -52.55601 1.000 38.24107 181 ILE D C 1
ATOM 11860 O O . ILE D 1 182 ? -53.62390 18.13222 -53.51701 1.000 32.96976 181 ILE D O 1
ATOM 11865 N N . ARG D 1 183 ? -53.33095 17.61867 -51.34257 1.000 31.18539 182 ARG D N 1
ATOM 11866 C CA . ARG D 1 183 ? -52.45740 18.76331 -51.10516 1.000 29.56988 182 ARG D CA 1
ATOM 11867 C C . ARG D 1 183 ? -51.20733 18.69406 -51.97092 1.000 31.43201 182 ARG D C 1
ATOM 11868 O O . ARG D 1 183 ? -50.75360 19.71352 -52.50421 1.000 30.92851 182 ARG D O 1
ATOM 11876 N N . THR D 1 184 ? -50.63346 17.49910 -52.11901 1.000 29.20738 183 THR D N 1
ATOM 11877 C CA . THR D 1 184 ? -49.44357 17.35328 -52.94925 1.000 29.47229 183 THR D CA 1
ATOM 11878 C C . THR D 1 184 ? -49.76614 17.60418 -54.41601 1.000 29.73284 183 THR D C 1
ATOM 11879 O O . THR D 1 184 ? -48.99589 18.26586 -55.12341 1.000 32.89964 183 THR D O 1
ATOM 11883 N N . LEU D 1 185 ? -50.90639 17.08819 -54.88489 1.000 29.99291 184 LEU D N 1
ATOM 11884 C CA . LEU D 1 185 ? -51.33403 17.32928 -56.25880 1.000 34.57984 184 LEU D CA 1
ATOM 11885 C C . LEU D 1 185 ? -51.50017 18.81672 -56.54232 1.000 31.43794 184 LEU D C 1
ATOM 11886 O O . LEU D 1 185 ? -51.26586 19.26435 -57.67035 1.000 38.43412 184 LEU D O 1
ATOM 11891 N N . LEU D 1 186 ? -51.89756 19.59600 -55.53590 1.000 32.74441 185 LEU D N 1
ATOM 11892 C CA . LEU D 1 186 ? -52.06428 21.03207 -55.72151 1.000 37.73622 185 LEU D CA 1
ATOM 11893 C C . LEU D 1 186 ? -50.74093 21.77922 -55.63599 1.000 46.38763 185 LEU D C 1
ATOM 11894 O O . LEU D 1 186 ? -50.57955 22.81883 -56.28524 1.000 39.12691 185 LEU D O 1
ATOM 11899 N N . ALA D 1 187 ? -49.78855 21.26850 -54.85492 1.000 34.39528 186 ALA D N 1
ATOM 11900 C CA . ALA D 1 187 ? -48.55013 21.99051 -54.59431 1.000 34.60157 186 ALA D CA 1
ATOM 11901 C C . ALA D 1 187 ? -47.42744 21.63276 -55.55786 1.000 37.64509 186 ALA D C 1
ATOM 11902 O O . ALA D 1 187 ? -46.58047 22.48620 -55.84826 1.000 41.57036 186 ALA D O 1
ATOM 11904 N N . ARG D 1 188 ? -47.39440 20.40285 -56.06204 1.000 39.69109 187 ARG D N 1
ATOM 11905 C CA . ARG D 1 188 ? -46.28380 19.93667 -56.87832 1.000 32.64094 187 ARG D CA 1
ATOM 11906 C C . ARG D 1 188 ? -46.66033 19.89417 -58.35285 1.000 34.56053 187 ARG D C 1
ATOM 11907 O O . ARG D 1 188 ? -47.83283 19.77128 -58.71529 1.000 32.45711 187 ARG D O 1
ATOM 11915 N N . GLU D 1 189 ? -45.64131 20.00058 -59.20102 1.000 34.75194 188 GLU D N 1
ATOM 11916 C CA . GLU D 1 189 ? -45.81665 19.84179 -60.63549 1.000 47.59438 188 GLU D CA 1
ATOM 11917 C C . GLU D 1 189 ? -45.86617 18.36330 -61.00200 1.000 33.21950 188 GLU D C 1
ATOM 11918 O O . GLU D 1 189 ? -45.33058 17.50478 -60.29477 1.000 32.03958 188 GLU D O 1
ATOM 11924 N N . LEU D 1 190 ? -46.51388 18.07361 -62.12077 1.000 38.23689 189 LEU D N 1
ATOM 11925 C CA . LEU D 1 190 ? -46.58507 16.70819 -62.61169 1.000 30.00087 189 LEU D CA 1
ATOM 11926 C C . LEU D 1 190 ? -45.26969 16.31423 -63.28325 1.000 31.33381 189 LEU D C 1
ATOM 11927 O O . LEU D 1 190 ? -44.54897 17.17262 -63.79810 1.000 38.75859 189 LEU D O 1
ATOM 11932 N N . PRO D 1 191 ? -44.92305 15.01504 -63.28473 1.000 32.31851 190 PRO D N 1
ATOM 11933 C CA . PRO D 1 191 ? -45.64970 13.89329 -62.67585 1.000 24.69304 190 PRO D CA 1
ATOM 11934 C C . PRO D 1 191 ? -45.45259 13.79525 -61.16418 1.000 28.97754 190 PRO D C 1
ATOM 11935 O O . PRO D 1 191 ? -44.49348 14.34668 -60.62903 1.000 24.45396 190 PRO D O 1
ATOM 11939 N N . VAL D 1 192 ? -46.35806 13.08868 -60.49148 1.000 26.15267 191 VAL D N 1
ATOM 11940 C CA . VAL D 1 192 ? -46.34485 12.95657 -59.04053 1.000 26.29447 191 VAL D CA 1
ATOM 11941 C C . VAL D 1 192 ? -46.35530 11.47671 -58.68815 1.000 25.06465 191 VAL D C 1
ATOM 11942 O O . VAL D 1 192 ? -47.19306 10.72168 -59.19068 1.000 23.41901 191 VAL D O 1
ATOM 11946 N N . TYR D 1 193 ? -45.41357 11.06363 -57.83969 1.000 20.47229 192 TYR D N 1
ATOM 11947 C CA . TYR D 1 193 ? -45.35533 9.70305 -57.30194 1.000 17.57737 192 TYR D CA 1
ATOM 11948 C C . TYR D 1 193 ? -45.06438 9.85804 -55.81305 1.000 28.80986 192 TYR D C 1
ATOM 11949 O O . TYR D 1 193 ? -43.90696 10.04075 -55.42529 1.000 24.20439 192 TYR D O 1
ATOM 11958 N N . ILE D 1 194 ? -46.09994 9.80082 -54.97916 1.000 25.06124 193 ILE D N 1
ATOM 11959 C CA . ILE D 1 194 ? -45.94912 10.12394 -53.56652 1.000 22.63165 193 ILE D CA 1
ATOM 11960 C C . ILE D 1 194 ? -46.64581 9.08585 -52.70105 1.000 22.86240 193 ILE D C 1
ATOM 11961 O O . ILE D 1 194 ? -47.71562 8.57565 -53.05363 1.000 26.72493 193 ILE D O 1
ATOM 11966 N N A ILE D 1 195 ? -46.04307 8.77583 -51.55827 0.276 22.93386 194 ILE D N 1
ATOM 11967 N N B ILE D 1 195 ? -46.02356 8.78256 -51.56343 0.724 22.88939 194 ILE D N 1
ATOM 11968 C CA A ILE D 1 195 ? -46.66641 7.92291 -50.55631 0.276 23.36697 194 ILE D CA 1
ATOM 11969 C CA B ILE D 1 195 ? -46.58321 7.94007 -50.51448 0.724 23.35925 194 ILE D CA 1
ATOM 11970 C C A ILE D 1 195 ? -46.88586 8.74434 -49.29495 0.276 23.70091 194 ILE D C 1
ATOM 11971 C C B ILE D 1 195 ? -46.92079 8.83306 -49.32915 0.724 23.66773 194 ILE D C 1
ATOM 11972 O O A ILE D 1 195 ? -46.03332 9.55058 -48.90696 0.276 24.50012 194 ILE D O 1
ATOM 11973 O O B ILE D 1 195 ? -46.18038 9.77442 -49.02231 0.724 24.34032 194 ILE D O 1
ATOM 11982 N N . SER D 1 196 ? -48.04365 8.55125 -48.67122 1.000 24.02836 195 SER D N 1
ATOM 11983 C CA . SER D 1 196 ? -48.42381 9.25168 -47.45185 1.000 26.58940 195 SER D CA 1
ATOM 11984 C C . SER D 1 196 ? -48.65893 8.21676 -46.36335 1.000 27.84065 195 SER D C 1
ATOM 11985 O O . SER D 1 196 ? -49.55877 7.37937 -46.48384 1.000 25.17538 195 SER D O 1
ATOM 11988 N N . ILE D 1 197 ? -47.84591 8.26472 -45.31367 1.000 19.23073 196 ILE D N 1
ATOM 11989 C CA . ILE D 1 197 ? -47.97017 7.36477 -44.17384 1.000 22.84372 196 ILE D CA 1
ATOM 11990 C C . ILE D 1 197 ? -48.27985 8.22657 -42.96184 1.000 24.14706 196 ILE D C 1
ATOM 11991 O O . ILE D 1 197 ? -47.44560 9.03772 -42.54037 1.000 27.37227 196 ILE D O 1
ATOM 11996 N N . GLY D 1 198 ? -49.47289 8.06229 -42.40118 1.000 22.04630 197 GLY D N 1
ATOM 11997 C CA . GLY D 1 198 ? -49.84397 8.89964 -41.27728 1.000 25.59090 197 GLY D CA 1
ATOM 11998 C C . GLY D 1 198 ? -50.95238 8.28823 -40.45413 1.000 30.98625 197 GLY D C 1
ATOM 11999 O O . GLY D 1 198 ? -51.55245 7.27259 -40.81535 1.000 21.50116 197 GLY D O 1
ATOM 12000 N N . ARG D 1 199 ? -51.21934 8.94806 -39.33196 1.000 28.10470 198 ARG D N 1
ATOM 12001 C CA . ARG D 1 199 ? -52.25735 8.50597 -38.41504 1.000 26.67150 198 ARG D CA 1
ATOM 12002 C C . ARG D 1 199 ? -53.63755 8.79688 -38.99098 1.000 33.59982 198 ARG D C 1
ATOM 12003 O O . ARG D 1 199 ? -53.88225 9.86460 -39.56037 1.000 34.92916 198 ARG D O 1
ATOM 12011 N N . THR D 1 200 ? -54.54103 7.83277 -38.83854 1.000 26.84307 199 THR D N 1
ATOM 12012 C CA . THR D 1 200 ? -55.88521 7.90299 -39.38815 1.000 29.09050 199 THR D CA 1
ATOM 12013 C C . THR D 1 200 ? -56.88336 7.51884 -38.30295 1.000 30.38808 199 THR D C 1
ATOM 12014 O O . THR D 1 200 ? -56.58927 6.69280 -37.43473 1.000 36.34318 199 THR D O 1
ATOM 12018 N N . PHE D 1 201 ? -58.06536 8.13068 -38.34966 1.000 26.09688 200 PHE D N 1
ATOM 12019 C CA . PHE D 1 201 ? -59.02659 8.06326 -37.25590 1.000 29.04048 200 PHE D CA 1
ATOM 12020 C C . PHE D 1 201 ? -60.36100 7.53801 -37.76663 1.000 37.95783 200 PHE D C 1
ATOM 12021 O O . PHE D 1 201 ? -60.95264 8.11868 -38.68344 1.000 35.16099 200 PHE D O 1
ATOM 12029 N N . ARG D 1 202 ? -60.82900 6.4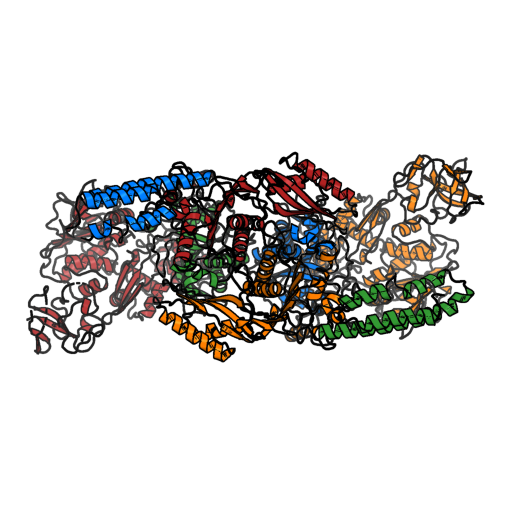4276 -37.16886 1.000 45.59715 201 ARG D N 1
ATOM 12030 C CA . ARG D 1 202 ? -62.11351 5.83964 -37.49251 1.000 47.90275 201 ARG D CA 1
ATOM 12031 C C . ARG D 1 202 ? -62.88650 5.59139 -36.20399 1.000 50.76072 201 ARG D C 1
ATOM 12032 O O . ARG D 1 202 ? -62.32757 5.61431 -35.10470 1.000 51.88623 201 ARG D O 1
ATOM 12040 N N . THR D 1 203 ? -64.18443 5.33796 -36.35194 1.000 59.44053 202 THR D N 1
ATOM 12041 C CA . THR D 1 203 ? -65.09666 5.25490 -35.21850 1.000 53.37428 202 THR D CA 1
ATOM 12042 C C . THR D 1 203 ? -65.16600 3.86890 -34.58718 1.000 61.11299 202 THR D C 1
ATOM 12043 O O . THR D 1 203 ? -65.85769 3.70433 -33.57674 1.000 63.01282 202 THR D O 1
ATOM 12047 N N . ASP D 1 204 ? -64.48304 2.87496 -35.14960 1.000 72.81497 203 ASP D N 1
ATOM 12048 C CA . ASP D 1 204 ? -64.55925 1.52121 -34.61548 1.000 70.15044 203 ASP D CA 1
ATOM 12049 C C . ASP D 1 204 ? -63.93183 1.45132 -33.22758 1.000 66.60934 203 ASP D C 1
ATOM 12050 O O . ASP D 1 204 ? -62.90505 2.08046 -32.95993 1.000 65.14999 203 ASP D O 1
ATOM 12055 N N . GLU D 1 205 ? -64.55740 0.67943 -32.34078 1.000 54.07288 204 GLU D N 1
ATOM 12056 C CA . GLU D 1 205 ? -64.05110 0.53535 -30.98475 1.000 56.64329 204 GLU D CA 1
ATOM 12057 C C . GLU D 1 205 ? -62.76661 -0.29434 -30.97144 1.000 53.31215 204 GLU D C 1
ATOM 12058 O O . GLU D 1 205 ? -62.40612 -0.96124 -31.94631 1.000 55.27980 204 GLU D O 1
ATOM 12064 N N . LEU D 1 206 ? -62.07518 -0.24936 -29.83444 1.000 49.04760 205 LEU D N 1
ATOM 12065 C CA . LEU D 1 206 ? -60.78106 -0.90395 -29.67365 1.000 44.42291 205 LEU D CA 1
ATOM 12066 C C . LEU D 1 206 ? -60.99059 -2.29225 -29.07752 1.000 52.00023 205 LEU D C 1
ATOM 12067 O O . LEU D 1 206 ? -61.43776 -2.42369 -27.93341 1.000 50.13259 205 LEU D O 1
ATOM 12072 N N . ASP D 1 207 ? -60.66940 -3.32421 -29.84945 1.000 44.93788 206 ASP D N 1
ATOM 12073 C CA . ASP D 1 207 ? -60.72340 -4.70112 -29.36622 1.000 46.17017 206 ASP D CA 1
ATOM 12074 C C . ASP D 1 207 ? -59.54619 -5.45657 -29.97692 1.000 48.60410 206 ASP D C 1
ATOM 12075 O O . ASP D 1 207 ? -58.54732 -4.86210 -30.39755 1.000 46.59450 206 ASP D O 1
ATOM 12080 N N . ALA D 1 208 ? -59.66126 -6.78625 -30.03884 1.000 51.80711 207 ALA D N 1
ATOM 12081 C CA . ALA D 1 208 ? -58.54377 -7.62051 -30.46617 1.000 46.69316 207 ALA D CA 1
ATOM 12082 C C . ALA D 1 208 ? -58.22596 -7.47763 -31.94924 1.000 48.44495 207 ALA D C 1
ATOM 12083 O O . ALA D 1 208 ? -57.13093 -7.86375 -32.37162 1.000 39.47781 207 ALA D O 1
ATOM 12085 N N . THR D 1 209 ? -59.14723 -6.93655 -32.74999 1.000 32.94744 208 THR D N 1
ATOM 12086 C CA . THR D 1 209 ? -58.91020 -6.83248 -34.18422 1.000 43.73636 208 THR D CA 1
ATOM 12087 C C . THR D 1 209 ? -59.31320 -5.48147 -34.76754 1.000 53.28296 208 THR D C 1
ATOM 12088 O O . THR D 1 209 ? -59.32749 -5.33869 -35.99696 1.000 60.83282 208 THR D O 1
ATOM 12092 N N . HIS D 1 210 ? -59.63279 -4.48752 -33.94005 1.000 39.54211 209 HIS D N 1
ATOM 12093 C CA . HIS D 1 210 ? -59.98970 -3.16282 -34.42740 1.000 47.50508 209 HIS D CA 1
ATOM 12094 C C . HIS D 1 210 ? -59.41714 -2.10745 -33.49295 1.000 46.10153 209 HIS D C 1
ATOM 12095 O O . HIS D 1 210 ? -59.27297 -2.33349 -32.28862 1.000 41.65990 209 HIS D O 1
ATOM 12102 N N . THR D 1 211 ? -59.08409 -0.94931 -34.06420 1.000 48.04361 210 THR D N 1
ATOM 12103 C CA . THR D 1 211 ? -58.61384 0.19059 -33.29242 1.000 43.76678 210 THR D CA 1
ATOM 12104 C C . THR D 1 211 ? -59.15808 1.47218 -33.90938 1.000 40.42552 210 THR D C 1
ATOM 12105 O O . THR D 1 211 ? -59.14908 1.62237 -35.14066 1.000 49.33941 210 THR D O 1
ATOM 12109 N N . PRO D 1 212 ? -59.65244 2.40216 -33.08671 1.000 42.09617 211 PRO D N 1
ATOM 12110 C CA . PRO D 1 212 ? -60.13741 3.67438 -33.64233 1.000 44.38772 211 PRO D CA 1
ATOM 12111 C C . PRO D 1 212 ? -59.02521 4.52592 -34.21567 1.000 41.22767 211 PRO D C 1
ATOM 12112 O O . PRO D 1 212 ? -59.24495 5.23861 -35.20309 1.000 40.82989 211 PRO D O 1
ATOM 12116 N N . ILE D 1 213 ? -57.83890 4.47231 -33.62170 1.000 30.10752 212 ILE D N 1
ATOM 12117 C CA . ILE D 1 213 ? -56.67151 5.20360 -34.09156 1.000 31.76383 212 ILE D CA 1
ATOM 12118 C C . ILE D 1 213 ? -55.73692 4.19519 -34.73878 1.000 34.68107 212 ILE D C 1
ATOM 12119 O O . ILE D 1 213 ? -55.23138 3.28664 -34.06772 1.000 31.60791 212 ILE D O 1
ATOM 12124 N N . PHE D 1 214 ? -55.52206 4.33637 -36.04259 1.000 29.34748 213 PHE D N 1
ATOM 12125 C CA . PHE D 1 214 ? -54.63324 3.44035 -36.76149 1.000 33.32727 213 PHE D CA 1
ATOM 12126 C C . PHE D 1 214 ? -53.80482 4.24423 -37.75181 1.000 31.99855 213 PHE D C 1
ATOM 12127 O O . PHE D 1 214 ? -54.04237 5.43377 -37.98173 1.000 28.01695 213 PHE D O 1
ATOM 12135 N N . HIS D 1 215 ? -52.80531 3.57907 -38.31813 1.000 28.29273 214 HIS D N 1
ATOM 12136 C CA . HIS D 1 215 ? -51.91618 4.16279 -39.30841 1.000 28.84912 214 HIS D CA 1
ATOM 12137 C C . HIS D 1 215 ? -52.10346 3.42684 -40.62448 1.000 33.19208 214 HIS D C 1
ATOM 12138 O O . HIS D 1 215 ? -52.20784 2.19680 -40.64674 1.000 29.87327 214 HIS D O 1
ATOM 12145 N N . GLN D 1 216 ? -52.14929 4.17336 -41.72005 1.000 19.15040 215 GLN D N 1
ATOM 12146 C CA . GLN D 1 216 ? -52.23918 3.56020 -43.03194 1.000 27.36476 215 GLN D CA 1
ATOM 12147 C C . GLN D 1 216 ? -51.21956 4.18853 -43.96937 1.000 31.11277 215 GLN D C 1
ATOM 12148 O O . GLN D 1 216 ? -50.77717 5.32635 -43.77865 1.000 29.00008 215 GLN D O 1
ATOM 12154 N N . VAL D 1 217 ? -50.83418 3.41270 -44.97660 1.000 24.04834 216 VAL D N 1
ATOM 12155 C CA . VAL D 1 217 ? -49.99448 3.88315 -46.06853 1.000 28.73845 216 VAL D CA 1
ATOM 12156 C C . VAL D 1 217 ? -50.88002 4.05906 -47.29181 1.000 27.14813 216 VAL D C 1
ATOM 12157 O O . VAL D 1 217 ? -51.68150 3.17551 -47.62034 1.000 23.43700 216 VAL D O 1
ATOM 12161 N N . GLU D 1 218 ? -50.75625 5.20798 -47.94471 1.000 27.23422 217 GLU D N 1
ATOM 12162 C CA . GLU D 1 218 ? -51.46268 5.48864 -49.18379 1.000 30.53943 217 GLU D CA 1
ATOM 12163 C C . GLU D 1 218 ? -50.46039 5.88398 -50.25264 1.000 28.01834 217 GLU D C 1
ATOM 12164 O O . GLU D 1 218 ? -49.48324 6.58231 -49.96924 1.000 28.02301 217 GLU D O 1
ATOM 12170 N N . GLY D 1 219 ? -50.71426 5.44710 -51.47926 1.000 21.18680 218 GLY D N 1
ATOM 12171 C CA . GLY D 1 219 ? -49.88844 5.80872 -52.61280 1.000 22.50461 218 GLY D CA 1
ATOM 12172 C C . GLY D 1 219 ? -50.71917 6.50888 -53.66926 1.000 25.23586 218 GLY D C 1
ATOM 12173 O O . GLY D 1 219 ? -51.91116 6.24045 -53.82066 1.000 24.44865 218 GLY D O 1
ATOM 12174 N N . LEU D 1 220 ? -50.07614 7.41500 -54.40061 1.000 23.50407 219 LEU D N 1
ATOM 12175 C CA . LEU D 1 220 ? -50.74400 8.18115 -55.44727 1.000 23.97510 219 LEU D CA 1
ATOM 12176 C C . LEU D 1 220 ? -49.72645 8.47195 -56.53736 1.000 24.09824 219 LEU D C 1
ATOM 12177 O O . LEU D 1 220 ? -48.70387 9.11081 -56.27369 1.000 25.81196 219 LEU D O 1
ATOM 12182 N N . ALA D 1 221 ? -49.99992 7.99946 -57.74991 1.000 20.94957 220 ALA D N 1
ATOM 12183 C CA . ALA D 1 221 ? -49.13143 8.22647 -58.89858 1.000 22.00379 220 ALA D CA 1
ATOM 12184 C C . ALA D 1 221 ? -49.96752 8.82214 -60.01802 1.000 31.18866 220 ALA D C 1
ATOM 12185 O O . ALA D 1 221 ? -50.97233 8.22903 -60.41780 1.000 22.53734 220 ALA D O 1
ATOM 12187 N N . VAL D 1 222 ? -49.56292 9.98978 -60.51559 1.000 22.33092 221 VAL D N 1
ATOM 12188 C CA . VAL D 1 222 ? -50.25232 10.66097 -61.61432 1.000 24.28309 221 VAL D CA 1
ATOM 12189 C C . VAL D 1 222 ? -49.21725 11.03035 -62.66565 1.000 27.48020 221 VAL D C 1
ATOM 12190 O O . VAL D 1 222 ? -48.28335 11.79062 -62.38217 1.000 26.56245 221 VAL D O 1
ATOM 12194 N N . ASP D 1 223 ? -49.38739 10.50344 -63.87354 1.000 26.01832 222 ASP D N 1
ATOM 12195 C CA . ASP D 1 223 ? -48.43569 10.70803 -64.95692 1.000 32.28597 222 ASP D CA 1
ATOM 12196 C C . ASP D 1 223 ? -49.15863 10.43938 -66.27281 1.000 31.26181 222 ASP D C 1
ATOM 12197 O O . ASP D 1 223 ? -50.33160 10.05568 -66.29150 1.000 27.79248 222 ASP D O 1
ATOM 12202 N N . ARG D 1 224 ? -48.44963 10.64781 -67.37965 1.000 32.40954 223 ARG D N 1
ATOM 12203 C CA . ARG D 1 224 ? -49.00476 10.37786 -68.70056 1.000 35.60070 223 ARG D CA 1
ATOM 12204 C C . ARG D 1 224 ? -48.93313 8.88248 -68.98900 1.000 27.51459 223 ARG D C 1
ATOM 12205 O O . ARG D 1 224 ? -47.85097 8.28817 -68.94830 1.000 34.79214 223 ARG D O 1
ATOM 12213 N N . GLY D 1 225 ? -50.08221 8.27399 -69.27031 1.000 32.13787 224 GLY D N 1
ATOM 12214 C CA . GLY D 1 225 ? -50.10405 6.89372 -69.71112 1.000 32.84908 224 GLY D CA 1
ATOM 12215 C C . GLY D 1 225 ? -50.05715 5.84477 -68.62467 1.000 33.24624 224 GLY D C 1
ATOM 12216 O O . GLY D 1 225 ? -49.78476 4.67849 -68.92461 1.000 31.64741 224 GLY D O 1
ATOM 12217 N N . LEU D 1 226 ? -50.30852 6.21196 -67.37020 1.000 31.22755 225 LEU D N 1
ATOM 12218 C CA . LEU D 1 226 ? -50.37903 5.21224 -66.31272 1.000 28.09255 225 LEU D CA 1
ATOM 12219 C C . LEU D 1 226 ? -51.63853 4.36835 -66.47095 1.000 20.49433 225 LEU D C 1
ATOM 12220 O O . LEU D 1 226 ? -52.71654 4.88486 -66.77572 1.000 25.35553 225 LEU D O 1
ATOM 12225 N N . SER D 1 227 ? -51.49801 3.06133 -66.25596 1.000 27.03813 226 SER D N 1
ATOM 12226 C CA . SER D 1 227 ? -52.56563 2.09828 -66.49131 1.000 27.34591 226 SER D CA 1
ATOM 12227 C C . SER D 1 227 ? -52.73987 1.20746 -65.26527 1.000 24.14400 226 SER D C 1
ATOM 12228 O O . SER D 1 227 ? -51.99411 1.30165 -64.28608 1.000 22.85177 226 SER D O 1
ATOM 12231 N N . MET D 1 228 ? -53.73641 0.31841 -65.33540 1.000 21.45668 227 MET D N 1
ATOM 12232 C CA . MET D 1 228 ? -53.96020 -0.63905 -64.25676 1.000 18.54446 227 MET D CA 1
ATOM 12233 C C . MET D 1 228 ? -52.83056 -1.65487 -64.16316 1.000 20.10764 227 MET D C 1
ATOM 12234 O O . MET D 1 228 ? -52.58540 -2.20700 -63.08383 1.000 26.60536 227 MET D O 1
ATOM 12239 N N . ALA D 1 229 ? -52.14335 -1.92703 -65.27720 1.000 21.94557 228 ALA D N 1
ATOM 12240 C CA . ALA D 1 229 ? -50.97228 -2.79625 -65.22350 1.000 25.22120 228 ALA D CA 1
ATOM 12241 C C . ALA D 1 229 ? -49.88486 -2.19069 -64.34673 1.000 22.32300 228 ALA D C 1
ATOM 12242 O O . ALA D 1 229 ? -49.18844 -2.91024 -63.62087 1.000 22.97892 228 ALA D O 1
ATOM 12244 N N . HIS D 1 230 ? -49.72645 -0.86613 -64.40101 1.000 22.38593 229 HIS D N 1
ATOM 12245 C CA . HIS D 1 230 ? -48.74865 -0.20055 -63.54652 1.000 26.49273 229 HIS D CA 1
ATOM 12246 C C . HIS D 1 230 ? -49.17294 -0.25138 -62.08511 1.000 22.94582 229 HIS D C 1
ATOM 12247 O O . HIS D 1 230 ? -48.33135 -0.40670 -61.19283 1.000 23.39189 229 HIS D O 1
ATOM 12254 N N . LEU D 1 231 ? -50.47584 -0.12391 -61.82306 1.000 21.26141 230 LEU D N 1
ATOM 12255 C CA . LEU D 1 231 ? -50.98133 -0.28817 -60.46409 1.000 21.99697 230 LEU D CA 1
ATOM 12256 C C . LEU D 1 231 ? -50.65645 -1.67570 -59.92722 1.000 21.56955 230 LEU D C 1
ATOM 12257 O O . LEU D 1 231 ? -50.14205 -1.81965 -58.81251 1.000 25.10396 230 LEU D O 1
ATOM 12262 N N . ARG D 1 232 ? -50.93548 -2.71333 -60.71927 1.000 25.24983 231 ARG D N 1
ATOM 12263 C CA . ARG D 1 232 ? -50.72789 -4.07740 -60.24562 1.000 20.72512 231 ARG D CA 1
ATOM 12264 C C . ARG D 1 232 ? -49.24604 -4.39232 -60.08673 1.000 24.03675 231 ARG D C 1
ATOM 12265 O O . ARG D 1 232 ? -48.85891 -5.13377 -59.17583 1.000 30.29437 231 ARG D O 1
ATOM 12273 N N . GLY D 1 233 ? -48.40308 -3.85342 -60.96937 1.000 21.54343 232 GLY D N 1
ATOM 12274 C CA . GLY D 1 233 ? -46.97062 -4.03906 -60.80675 1.000 21.00833 232 GLY D CA 1
ATOM 12275 C C . GLY D 1 233 ? -46.45547 -3.42322 -59.51992 1.000 23.00343 232 GLY D C 1
ATOM 12276 O O . GLY D 1 233 ? -45.63294 -4.01874 -58.81801 1.000 21.50981 232 GLY D O 1
ATOM 12277 N N . THR D 1 234 ? -46.94130 -2.22588 -59.18826 1.000 19.00368 233 THR D N 1
ATOM 12278 C CA . THR D 1 234 ? -46.54227 -1.57994 -57.94183 1.000 23.08618 233 THR D CA 1
ATOM 12279 C C . THR D 1 234 ? -47.04016 -2.36170 -56.73185 1.000 26.72241 233 THR D C 1
ATOM 12280 O O . THR D 1 234 ? -46.31777 -2.50297 -55.73790 1.000 25.81637 233 THR D O 1
ATOM 12284 N N . LEU D 1 235 ? -48.26766 -2.88798 -56.80258 1.000 24.36986 234 LEU D N 1
ATOM 12285 C CA . LEU D 1 235 ? -48.81175 -3.65641 -55.68620 1.000 21.43289 234 LEU D CA 1
ATOM 12286 C C . LEU D 1 235 ? -48.01556 -4.93387 -55.45030 1.000 24.79934 234 LEU D C 1
ATOM 12287 O O . LEU D 1 235 ? -47.76124 -5.31042 -54.29980 1.000 25.96282 234 LEU D O 1
ATOM 12292 N N . ASP D 1 236 ? -47.61720 -5.61829 -56.52681 1.000 21.73107 235 ASP D N 1
ATOM 12293 C CA . ASP D 1 236 ? -46.85838 -6.85686 -56.37227 1.000 24.44916 235 ASP D CA 1
ATOM 12294 C C . ASP D 1 236 ? -45.46861 -6.59006 -55.80929 1.000 24.57464 235 ASP D C 1
ATOM 12295 O O . ASP D 1 236 ? -44.97064 -7.36270 -54.98232 1.000 28.95142 235 ASP D O 1
ATOM 12300 N N . ALA D 1 237 ? -44.82213 -5.50906 -56.25379 1.000 29.75858 236 ALA D N 1
ATOM 12301 C CA . ALA D 1 237 ? -43.53227 -5.13312 -55.68319 1.000 25.07047 236 ALA D CA 1
ATOM 12302 C C . ALA D 1 237 ? -43.66595 -4.80999 -54.20082 1.000 25.43970 236 ALA D C 1
ATOM 12303 O O . ALA D 1 237 ? -42.83686 -5.23192 -53.38501 1.000 25.75923 236 ALA D O 1
ATOM 12305 N N . PHE D 1 238 ? -44.70663 -4.05746 -53.83834 1.000 27.22921 237 PHE D N 1
ATOM 12306 C CA . PHE D 1 238 ? -45.00346 -3.80292 -52.43278 1.000 23.36861 237 PHE D CA 1
ATOM 12307 C C . PHE D 1 238 ? -45.18587 -5.10914 -51.66796 1.000 28.06047 237 PHE D C 1
ATOM 12308 O O . PHE D 1 238 ? -44.65559 -5.27061 -50.56174 1.000 27.44945 237 PHE D O 1
ATOM 12316 N N . ALA D 1 239 ? -45.91465 -6.06228 -52.25497 1.000 23.83081 238 ALA D N 1
ATOM 12317 C CA . ALA D 1 239 ? -46.20455 -7.31656 -51.56657 1.000 27.46727 238 ALA D CA 1
ATOM 12318 C C . ALA D 1 239 ? -44.93892 -8.13636 -51.34265 1.000 27.50122 238 ALA D C 1
ATOM 12319 O O . ALA D 1 239 ? -44.72208 -8.67126 -50.24856 1.000 28.38998 238 ALA D O 1
ATOM 12321 N N . ARG D 1 240 ? -44.09415 -8.25710 -52.37082 1.000 23.48605 239 ARG D N 1
ATOM 12322 C CA . ARG D 1 240 ? -42.86832 -9.03769 -52.22218 1.000 26.62157 239 ARG D CA 1
ATOM 12323 C C . ARG D 1 240 ? -41.95727 -8.43299 -51.16229 1.000 29.76318 239 ARG D C 1
ATOM 12324 O O . ARG D 1 240 ? -41.31290 -9.15973 -50.39636 1.000 28.70552 239 ARG D O 1
ATOM 12332 N N . ALA D 1 241 ? -41.90258 -7.10183 -51.09307 1.000 31.68099 240 ALA D N 1
ATOM 12333 C CA . ALA D 1 241 ? -41.02921 -6.44888 -50.12534 1.000 30.12269 240 ALA D CA 1
ATOM 12334 C C . ALA D 1 241 ? -41.46315 -6.72326 -48.69177 1.000 25.04532 240 ALA D C 1
ATOM 12335 O O . ALA D 1 241 ? -40.61949 -6.76452 -47.79043 1.000 30.19324 240 ALA D O 1
ATOM 12337 N N . GLU D 1 242 ? -42.76140 -6.92480 -48.45708 1.000 28.75038 241 GLU D N 1
ATOM 12338 C CA . GLU D 1 242 ? -43.26808 -7.07944 -47.10206 1.000 25.49797 241 GLU D CA 1
ATOM 12339 C C . GLU D 1 242 ? -43.64191 -8.50421 -46.72423 1.000 28.03791 241 GLU D C 1
ATOM 12340 O O . GLU D 1 242 ? -43.74237 -8.79493 -45.52851 1.000 32.47864 241 GLU D O 1
ATOM 12346 N N . PHE D 1 243 ? -43.84500 -9.39637 -47.69214 1.000 30.15468 242 PHE D N 1
ATOM 12347 C CA . PHE D 1 243 ? -44.29983 -10.74592 -47.39094 1.000 38.70208 242 PHE D CA 1
ATOM 12348 C C . PHE D 1 243 ? -43.38970 -11.84182 -47.92799 1.000 35.12080 242 PHE D C 1
ATOM 12349 O O . PHE D 1 243 ? -43.64850 -13.02128 -47.66041 1.000 43.17326 242 PHE D O 1
ATOM 12357 N N . GLY D 1 244 ? -42.34034 -11.49999 -48.67107 1.000 30.41093 243 GLY D N 1
ATOM 12358 C CA . GLY D 1 244 ? -41.40724 -12.48943 -49.15602 1.000 33.80258 243 GLY D CA 1
ATOM 12359 C C . GLY D 1 244 ? -41.39959 -12.61105 -50.66628 1.000 36.81931 243 GLY D C 1
ATOM 12360 O O . GLY D 1 244 ? -42.25563 -12.05944 -51.36441 1.000 40.70613 243 GLY D O 1
ATOM 12361 N N . PRO D 1 245 ? -40.42312 -13.35127 -51.20008 1.000 39.17899 244 PRO D N 1
ATOM 12362 C CA . PRO D 1 245 ? -40.28815 -13.44775 -52.66346 1.000 35.81573 244 PRO D CA 1
ATOM 12363 C C . PRO D 1 245 ? -41.44748 -14.15217 -53.34775 1.000 32.83881 244 PRO D C 1
ATOM 12364 O O . PRO D 1 245 ? -41.66900 -13.91920 -54.54271 1.000 43.66004 244 PRO D O 1
ATOM 12368 N N . SER D 1 246 ? -42.19044 -15.00254 -52.64247 1.000 36.33125 245 SER D N 1
ATOM 12369 C CA . SER D 1 246 ? -43.30805 -15.72892 -53.22730 1.000 42.49221 245 SER D CA 1
ATOM 12370 C C . SER D 1 246 ? -44.63988 -15.01152 -53.03814 1.000 45.84008 245 SER D C 1
ATOM 12371 O O . SER D 1 246 ? -45.69642 -15.64357 -53.15634 1.000 41.09016 245 SER D O 1
ATOM 12374 N N . ALA D 1 247 ? -44.61438 -13.71334 -52.75024 1.000 40.86493 246 ALA D N 1
ATOM 12375 C CA . ALA D 1 247 ? -45.83129 -12.95169 -52.51254 1.000 37.53204 246 ALA D CA 1
ATOM 12376 C C . ALA D 1 247 ? -46.41423 -12.44485 -53.82489 1.000 39.23416 246 ALA D C 1
ATOM 12377 O O . ALA D 1 247 ? -45.68175 -12.02448 -54.72545 1.000 41.13881 246 ALA D O 1
ATOM 12379 N N . ARG D 1 248 ? -47.74139 -12.48745 -53.92239 1.000 37.90166 247 ARG D N 1
ATOM 12380 C CA . ARG D 1 248 ? -48.45685 -12.01306 -55.09741 1.000 48.67163 247 ARG D CA 1
ATOM 12381 C C . ARG D 1 248 ? -49.79551 -11.44491 -54.64894 1.000 42.13014 247 ARG D C 1
ATOM 12382 O O . ARG D 1 248 ? -50.37897 -11.90513 -53.66396 1.000 44.07907 247 ARG D O 1
ATOM 12390 N N . THR D 1 249 ? -50.27093 -10.43334 -55.36900 1.000 42.35206 248 THR D N 1
ATOM 12391 C CA . THR D 1 249 ? -51.55243 -9.81227 -55.07383 1.000 30.24962 248 THR D CA 1
ATOM 12392 C C . THR D 1 249 ? -52.62246 -10.25678 -56.06591 1.000 38.76883 248 THR D C 1
ATOM 12393 O O . THR D 1 249 ? -52.33382 -10.73018 -57.16718 1.000 46.17252 248 THR D O 1
ATOM 12397 N N . ARG D 1 250 ? -53.87515 -10.09384 -55.64673 1.000 34.64597 249 ARG D N 1
ATOM 12398 C CA . ARG D 1 250 ? -55.04828 -10.31571 -56.47806 1.000 38.65545 249 ARG D CA 1
ATOM 12399 C C . ARG D 1 250 ? -56.00146 -9.14881 -56.27615 1.000 35.70979 249 ARG D C 1
ATOM 12400 O O . ARG D 1 250 ? -56.17300 -8.67086 -55.15096 1.000 33.79728 249 ARG D O 1
ATOM 12408 N N . ILE D 1 251 ? -56.61041 -8.68246 -57.36317 1.000 26.61725 250 ILE D N 1
ATOM 12409 C CA . ILE D 1 251 ? -57.52941 -7.55219 -57.31907 1.000 30.83112 250 ILE D CA 1
ATOM 12410 C C . ILE D 1 251 ? -58.90057 -8.00669 -57.79973 1.000 27.79086 250 ILE D C 1
ATOM 12411 O O . ILE D 1 251 ? -59.01062 -8.79283 -58.74753 1.000 27.37472 250 ILE D O 1
ATOM 12416 N N . ARG D 1 252 ? -59.94134 -7.52464 -57.12626 1.000 30.23953 251 ARG D N 1
ATOM 12417 C CA . ARG D 1 252 ? -61.33241 -7.77229 -57.46854 1.000 29.71811 251 ARG D CA 1
ATOM 12418 C C . ARG D 1 252 ? -62.07326 -6.44597 -57.51844 1.000 24.73657 251 ARG D C 1
ATOM 12419 O O . ARG D 1 252 ? -61.75538 -5.52976 -56.75525 1.000 28.47955 251 ARG D O 1
ATOM 12427 N N . PRO D 1 253 ? -63.06838 -6.31568 -58.39610 1.000 23.79194 252 PRO D N 1
ATOM 12428 C CA . PRO D 1 253 ? -63.76907 -5.03219 -58.52427 1.000 23.27580 252 PRO D CA 1
ATOM 12429 C C . PRO D 1 253 ? -64.50091 -4.66200 -57.24291 1.000 24.74980 252 PRO D C 1
ATOM 12430 O O . PRO D 1 253 ? -65.04767 -5.51851 -56.54604 1.000 28.33296 252 PRO D O 1
ATOM 12434 N N . HIS D 1 254 ? -64.50310 -3.36984 -56.93993 1.000 20.02439 253 HIS D N 1
ATOM 12435 C CA . HIS D 1 254 ? -65.18035 -2.83517 -55.76383 1.000 26.21570 253 HIS D CA 1
ATOM 12436 C C . HIS D 1 254 ? -65.62185 -1.41299 -56.10101 1.000 28.19136 253 HIS D C 1
ATOM 12437 O O . HIS D 1 254 ? -65.76033 -1.05920 -57.27664 1.000 28.22171 253 HIS D O 1
ATOM 12444 N N . PHE D 1 255 ? -65.84132 -0.59198 -55.07611 1.000 23.77127 254 PHE D N 1
ATOM 12445 C CA . PHE D 1 255 ? -66.23925 0.79449 -55.26905 1.000 24.07138 254 PHE D CA 1
ATOM 12446 C C . PHE D 1 255 ? -65.58552 1.67956 -54.22008 1.000 25.90906 254 PHE D C 1
ATOM 12447 O O . PHE D 1 255 ? -65.54731 1.33244 -53.03682 1.000 26.41542 254 PHE D O 1
ATOM 12455 N N . PHE D 1 256 ? -65.08380 2.83005 -54.66774 1.000 21.94911 255 PHE D N 1
ATOM 12456 C CA . PHE D 1 256 ? -64.63140 3.91261 -53.81229 1.000 26.29376 255 PHE D CA 1
ATOM 12457 C C . PHE D 1 256 ? -64.97431 5.20934 -54.53173 1.000 26.16520 255 PHE D C 1
ATOM 12458 O O . PHE D 1 256 ? -64.90254 5.26672 -55.76838 1.000 26.82940 255 PHE D O 1
ATOM 12466 N N . PRO D 1 257 ? -65.36385 6.25333 -53.79777 1.000 28.23538 256 PRO D N 1
ATOM 12467 C CA . PRO D 1 257 ? -65.79887 7.49204 -54.46743 1.000 26.02657 256 PRO D CA 1
ATOM 12468 C C . PRO D 1 257 ? -64.70981 8.17219 -55.28272 1.000 34.27518 256 PRO D C 1
ATOM 12469 O O . PRO D 1 257 ? -65.02259 8.83764 -56.27763 1.000 30.46879 256 PRO D O 1
ATOM 12473 N N . PHE D 1 258 ? -63.44201 8.02399 -54.90346 1.000 23.93513 257 PHE D N 1
ATOM 12474 C CA . PHE D 1 258 ? -62.35343 8.76964 -55.52102 1.000 26.52136 257 PHE D CA 1
ATOM 12475 C C . PHE D 1 258 ? -61.58918 7.96295 -56.56523 1.000 33.34901 257 PHE D C 1
ATOM 12476 O O . PHE D 1 258 ? -60.55659 8.43017 -57.05753 1.000 28.63855 257 PHE D O 1
ATOM 12484 N N . THR D 1 259 ? -62.06695 6.77027 -56.91675 1.000 27.09919 258 THR D N 1
ATOM 12485 C CA . THR D 1 259 ? -61.43108 5.94716 -57.93418 1.000 24.89684 258 THR D CA 1
ATOM 12486 C C . THR D 1 259 ? -62.48500 5.37650 -58.87501 1.000 29.50453 258 THR D C 1
ATOM 12487 O O . THR D 1 259 ? -63.61873 5.10087 -58.47058 1.000 25.46856 258 THR D O 1
ATOM 12491 N N . GLU D 1 260 ? -62.09518 5.20438 -60.14282 1.000 22.54639 259 GLU D N 1
ATOM 12492 C CA . GLU D 1 260 ? -62.93338 4.57827 -61.16311 1.000 21.53191 259 GLU D CA 1
ATOM 12493 C C . GLU D 1 260 ? -62.06780 4.15232 -62.34482 1.000 23.41855 259 GLU D C 1
ATOM 12494 O O . GLU D 1 260 ? -61.55363 5.01124 -63.07185 1.000 29.96460 259 GLU D O 1
ATOM 12500 N N . PRO D 1 261 ? -61.87487 2.84427 -62.57587 1.000 19.56377 260 PRO D N 1
ATOM 12501 C CA . PRO D 1 261 ? -62.39668 1.70932 -61.80479 1.000 22.03275 260 PRO D CA 1
ATOM 12502 C C . PRO D 1 261 ? -61.78029 1.56204 -60.41391 1.000 28.84904 260 PRO D C 1
ATOM 12503 O O . PRO D 1 261 ? -60.70313 2.09609 -60.15070 1.000 30.17102 260 PRO D O 1
ATOM 12507 N N . SER D 1 262 ? -62.47250 0.83414 -59.54109 1.000 23.04782 261 SER D N 1
ATOM 12508 C CA . SER D 1 262 ? -62.05581 0.62361 -58.16437 1.000 23.59558 261 SER D CA 1
ATOM 12509 C C . SER D 1 262 ? -61.86907 -0.86507 -57.91386 1.000 25.42250 261 SER D C 1
ATOM 12510 O O . SER D 1 262 ? -62.48470 -1.70129 -58.58070 1.000 19.74150 261 SER D O 1
ATOM 12513 N N . ALA D 1 263 ? -61.01952 -1.19452 -56.94174 1.000 19.41401 262 ALA D N 1
ATOM 12514 C CA . ALA D 1 263 ? -60.72764 -2.59405 -56.66737 1.000 20.92961 262 ALA D CA 1
ATOM 12515 C C . ALA D 1 263 ? -60.21747 -2.76126 -55.24278 1.000 22.33211 262 ALA D C 1
ATOM 12516 O O . ALA D 1 263 ? -59.64096 -1.84003 -54.65883 1.000 22.32820 262 ALA D O 1
ATOM 12518 N N . GLU D 1 264 ? -60.44389 -3.95226 -54.69687 1.000 28.09997 263 GLU D N 1
ATOM 12519 C CA . GLU D 1 264 ? -59.85592 -4.38274 -53.43853 1.000 33.92088 263 GLU D CA 1
ATOM 12520 C C . GLU D 1 264 ? -58.69010 -5.32120 -53.71870 1.000 30.35971 263 GLU D C 1
ATOM 12521 O O . GLU D 1 264 ? -58.70198 -6.07609 -54.69389 1.000 26.16212 263 GLU D O 1
ATOM 12527 N N . VAL D 1 265 ? -57.68340 -5.27301 -52.84942 1.000 23.65864 264 VAL D N 1
ATOM 12528 C CA . VAL D 1 265 ? -56.44562 -6.02475 -53.02625 1.000 24.57821 264 VAL D CA 1
ATOM 12529 C C . VAL D 1 265 ? -56.37895 -7.12740 -51.97995 1.000 28.46357 264 VAL D C 1
ATOM 12530 O O . VAL D 1 265 ? -56.56699 -6.87142 -50.78415 1.000 28.49157 264 VAL D O 1
ATOM 12534 N N . ASP D 1 266 ? -56.10164 -8.34700 -52.43072 1.000 23.55288 265 ASP D N 1
ATOM 12535 C CA . ASP D 1 266 ? -55.78631 -9.47159 -51.56513 1.000 24.12969 265 ASP D CA 1
ATOM 12536 C C . ASP D 1 266 ? -54.33000 -9.86291 -51.77312 1.000 33.83289 265 ASP D C 1
ATOM 12537 O O . ASP D 1 266 ? -53.77106 -9.66793 -52.85552 1.000 34.35502 265 ASP D O 1
ATOM 12542 N N . VAL D 1 267 ? -53.71538 -10.42223 -50.73423 1.000 31.35532 266 VAL D N 1
ATOM 12543 C CA . VAL D 1 267 ? -52.30697 -10.79391 -50.77521 1.000 33.92440 266 VAL D CA 1
ATOM 12544 C C . VAL D 1 267 ? -52.17077 -12.28028 -50.46942 1.000 40.24114 266 VAL D C 1
ATOM 12545 O O . VAL D 1 267 ? -52.91316 -12.83169 -49.64900 1.000 41.09596 266 VAL D O 1
ATOM 12549 N N . TRP D 1 268 ? -51.23418 -12.93046 -51.15676 1.000 40.63793 267 TRP D N 1
ATOM 12550 C CA . TRP D 1 268 ? -50.88096 -14.32726 -50.92101 1.000 51.56846 267 TRP D CA 1
ATOM 12551 C C . TRP D 1 268 ? -49.44638 -14.36172 -50.41491 1.000 50.77307 267 TRP D C 1
ATOM 12552 O O . TRP D 1 268 ? -48.51855 -14.01093 -51.15045 1.000 48.38170 267 TRP D O 1
ATOM 12563 N N . PHE D 1 269 ? -49.26051 -14.77974 -49.16682 1.000 57.56756 268 PHE D N 1
ATOM 12564 C CA . PHE D 1 269 ? -47.93177 -14.95694 -48.59560 1.000 77.21203 268 PHE D CA 1
ATOM 12565 C C . PHE D 1 269 ? -47.76726 -16.41411 -48.18751 1.000 81.16456 268 PHE D C 1
ATOM 12566 O O . PHE D 1 269 ? -48.60827 -16.96229 -47.46652 1.000 76.06964 268 PHE D O 1
ATOM 12574 N N . ALA D 1 270 ? -46.69495 -17.04166 -48.66819 1.000 93.65709 269 ALA D N 1
ATOM 12575 C CA . ALA D 1 270 ? -46.48399 -18.46971 -48.46459 1.000 99.81082 269 ALA D CA 1
ATOM 12576 C C . ALA D 1 270 ? -45.79069 -18.75513 -47.14127 1.000 102.02053 269 ALA D C 1
ATOM 12577 O O . ALA D 1 270 ? -44.96477 -19.66755 -47.04869 1.000 105.06845 269 ALA D O 1
ATOM 12579 N N . ASN D 1 271 ? -46.11695 -17.97637 -46.10696 1.000 91.61023 270 ASN D N 1
ATOM 12580 C CA . ASN D 1 271 ? -45.54349 -18.16263 -44.78075 1.000 85.92656 270 ASN D CA 1
ATOM 12581 C C . ASN D 1 271 ? -46.62329 -18.13839 -43.70599 1.000 83.15583 270 ASN D C 1
ATOM 12582 O O . ASN D 1 271 ? -46.34066 -17.82609 -42.54595 1.000 91.72875 270 ASN D O 1
ATOM 12587 N N . LYS D 1 272 ? -47.86192 -18.45694 -44.07246 1.000 81.26018 271 LYS D N 1
ATOM 12588 C CA . LYS D 1 272 ? -48.94975 -18.44310 -43.10567 1.000 89.48117 271 LYS D CA 1
ATOM 12589 C C . LYS D 1 272 ? -48.75191 -19.53905 -42.06382 1.000 94.88427 271 LYS D C 1
ATOM 12590 O O . LYS D 1 272 ? -48.23490 -20.62101 -42.35541 1.000 99.80839 271 LYS D O 1
ATOM 12596 N N . ILE D 1 273 ? -49.16562 -19.24264 -40.83513 1.000 104.77496 272 ILE D N 1
ATOM 12597 C CA . ILE D 1 273 ? -48.94824 -20.13926 -39.70522 1.000 104.68584 272 ILE D CA 1
ATOM 12598 C C . ILE D 1 273 ? -49.72660 -21.43756 -39.89037 1.000 95.87471 272 ILE D C 1
ATOM 12599 O O . ILE D 1 273 ? -49.16507 -22.45782 -40.28964 1.000 92.16680 272 ILE D O 1
ATOM 12604 N N . ALA D 1 277 ? -52.89797 -18.83157 -47.66135 1.000 68.90311 276 ALA D N 1
ATOM 12605 C CA . ALA D 1 277 ? -54.05267 -18.48456 -48.48176 1.000 71.78762 276 ALA D CA 1
ATOM 12606 C C . ALA D 1 277 ? -54.10919 -16.98293 -48.74730 1.000 73.53375 276 ALA D C 1
ATOM 12607 O O . ALA D 1 277 ? -53.18967 -16.24278 -48.39334 1.000 66.15811 276 ALA D O 1
ATOM 12609 N N . TRP D 1 278 ? -55.19554 -16.54111 -49.37557 1.000 62.51968 277 TRP D N 1
ATOM 12610 C CA . TRP D 1 278 ? -55.37866 -15.12848 -49.67419 1.000 62.69956 277 TRP D CA 1
ATOM 12611 C C . TRP D 1 278 ? -55.91575 -14.38807 -48.45662 1.000 62.55784 277 TRP D C 1
ATOM 12612 O O . TRP D 1 278 ? -56.78949 -14.88726 -47.74100 1.000 63.75204 277 TRP D O 1
ATOM 12623 N N . VAL D 1 279 ? -55.38751 -13.18819 -48.22696 1.000 44.63748 278 VAL D N 1
ATOM 12624 C CA . VAL D 1 279 ? -55.81388 -12.33018 -47.12823 1.000 45.88067 278 VAL D CA 1
ATOM 12625 C C . VAL D 1 279 ? -56.17531 -10.96524 -47.69776 1.000 35.58346 278 VAL D C 1
ATOM 12626 O O . VAL D 1 279 ? -55.45050 -10.42487 -48.54078 1.000 32.92801 278 VAL D O 1
ATOM 12630 N N . GLU D 1 280 ? -57.30347 -10.41699 -47.24977 1.000 32.25825 279 GLU D N 1
ATOM 12631 C CA . GLU D 1 280 ? -57.68944 -9.06738 -47.64351 1.000 29.72749 279 GLU D CA 1
ATOM 12632 C C . GLU D 1 280 ? -56.67938 -8.05936 -47.10754 1.000 35.21597 279 GLU D C 1
ATOM 12633 O O . GLU D 1 280 ? -56.39692 -8.02531 -45.90627 1.000 36.40718 279 GLU D O 1
ATOM 12639 N N . TRP D 1 281 ? -56.12963 -7.23940 -48.00369 1.000 37.50093 280 TRP D N 1
ATOM 12640 C CA . TRP D 1 281 ? -55.04322 -6.32728 -47.66517 1.000 33.44203 280 TRP D CA 1
ATOM 12641 C C . TRP D 1 281 ? -55.45105 -4.86247 -47.71910 1.000 29.92581 280 TRP D C 1
ATOM 12642 O O . TRP D 1 281 ? -55.24535 -4.13042 -46.74549 1.000 32.45753 280 TRP D O 1
ATOM 12653 N N . GLY D 1 282 ? -56.02049 -4.40974 -48.82709 1.000 31.91253 281 GLY D N 1
ATOM 12654 C CA . GLY D 1 282 ? -56.43110 -3.02548 -48.92572 1.000 25.12834 281 GLY D CA 1
ATOM 12655 C C . GLY D 1 282 ? -57.24362 -2.75996 -50.17395 1.000 28.96920 281 GLY D C 1
ATOM 12656 O O . GLY D 1 282 ? -57.81170 -3.67442 -50.77257 1.000 25.97095 281 GLY D O 1
ATOM 12657 N N . GLY D 1 283 ? -57.29181 -1.48355 -50.56119 1.000 24.07271 282 GLY D N 1
ATOM 12658 C CA . GLY D 1 283 ? -58.04328 -1.07340 -51.72578 1.000 27.98323 282 GLY D CA 1
ATOM 12659 C C . GLY D 1 283 ? -57.18276 -0.27164 -52.68327 1.000 30.54316 282 GLY D C 1
ATOM 12660 O O . GLY D 1 283 ? -56.11372 0.22615 -52.32857 1.000 25.11956 282 GLY D O 1
ATOM 12661 N N . CYS D 1 284 ? -57.67507 -0.14576 -53.91340 1.000 19.26851 283 CYS D N 1
ATOM 12662 C CA . CYS D 1 284 ? -56.93282 0.54204 -54.96295 1.000 27.71471 283 CYS D CA 1
ATOM 12663 C C . CYS D 1 284 ? -57.89177 0.93372 -56.08082 1.000 28.63872 283 CYS D C 1
ATOM 12664 O O . CYS D 1 284 ? -59.08758 0.62956 -56.03992 1.000 21.93497 283 CYS D O 1
ATOM 12667 N N . GLY D 1 285 ? -57.34825 1.60700 -57.08518 1.000 27.00544 284 GLY D N 1
ATOM 12668 C CA . GLY D 1 285 ? -58.10802 1.97354 -58.26364 1.000 21.23021 284 GLY D CA 1
ATOM 12669 C C . GLY D 1 285 ? -57.40746 3.06210 -59.04080 1.000 30.78387 284 GLY D C 1
ATOM 12670 O O . GLY D 1 285 ? -56.38945 3.61197 -58.61695 1.000 26.75027 284 GLY D O 1
ATOM 12671 N N . MET D 1 286 ? -57.97211 3.36167 -60.20984 1.000 22.56569 285 MET D N 1
ATOM 12672 C CA . MET D 1 286 ? -57.50461 4.48143 -61.01429 1.000 23.30072 285 MET D CA 1
ATOM 12673 C C . MET D 1 286 ? -58.12732 5.77473 -60.51026 1.000 26.38749 285 MET D C 1
ATOM 12674 O O . MET D 1 286 ? -59.32129 5.82315 -60.20640 1.000 26.95650 285 MET D O 1
ATOM 12679 N N . VAL D 1 287 ? -57.30840 6.82723 -60.42785 1.000 26.72222 286 VAL D N 1
ATOM 12680 C CA . VAL D 1 287 ? -57.76880 8.10049 -59.88194 1.000 19.19127 286 VAL D CA 1
ATOM 12681 C C . VAL D 1 287 ? -58.96427 8.60480 -60.67462 1.000 26.04593 286 VAL D C 1
ATOM 12682 O O . VAL D 1 287 ? -58.90643 8.73786 -61.90360 1.000 24.18201 286 VAL D O 1
ATOM 12686 N N . HIS D 1 288 ? -60.05416 8.89042 -59.96787 1.000 30.42024 287 HIS D N 1
ATOM 12687 C CA . HIS D 1 288 ? -61.27338 9.34688 -60.61836 1.000 29.04657 287 HIS D CA 1
ATOM 12688 C C . HIS D 1 288 ? -61.01770 10.67239 -61.33217 1.000 25.60858 287 HIS D C 1
ATOM 12689 O O . HIS D 1 288 ? -60.33714 11.54954 -60.78579 1.000 25.58174 287 HIS D O 1
ATOM 12696 N N . PRO D 1 289 ? -61.53427 10.85028 -62.55162 1.000 25.17291 288 PRO D N 1
ATOM 12697 C CA . PRO D 1 289 ? -61.30722 12.11774 -63.26718 1.000 24.08320 288 PRO D CA 1
ATOM 12698 C C . PRO D 1 289 ? -61.87184 13.33643 -62.55604 1.000 33.59804 288 PRO D C 1
ATOM 12699 O O . PRO D 1 289 ? -61.38670 14.44889 -62.79670 1.000 33.27734 288 PRO D O 1
ATOM 12703 N N . ASN D 1 290 ? -62.88100 13.17018 -61.69630 1.000 27.06853 289 ASN D N 1
ATOM 12704 C CA . ASN D 1 290 ? -63.36847 14.29883 -60.90769 1.000 34.75729 289 ASN D CA 1
ATOM 12705 C C . ASN D 1 290 ? -62.30967 14.77635 -59.92145 1.000 27.77631 289 ASN D C 1
ATOM 12706 O O . ASN D 1 290 ? -62.20189 15.97773 -59.64937 1.000 31.27925 289 ASN D O 1
ATOM 12711 N N . VAL D 1 291 ? -61.52003 13.84893 -59.37609 1.000 30.04219 290 VAL D N 1
ATOM 12712 C CA . VAL D 1 291 ? -60.43262 14.22979 -58.48048 1.000 26.93592 290 VAL D CA 1
ATOM 12713 C C . VAL D 1 291 ? -59.37182 15.02032 -59.23621 1.000 28.53658 290 VAL D C 1
ATOM 12714 O O . VAL D 1 291 ? -58.81679 15.99644 -58.71639 1.000 30.67913 290 VAL D O 1
ATOM 12718 N N . LEU D 1 292 ? -59.07557 14.61663 -60.47483 1.000 31.06510 291 LEU D N 1
ATOM 12719 C CA . LEU D 1 292 ? -58.08622 15.33611 -61.27148 1.000 27.90420 291 LEU D CA 1
ATOM 12720 C C . LEU D 1 292 ? -58.58505 16.72439 -61.65227 1.000 32.02795 291 LEU D C 1
ATOM 12721 O O . LEU D 1 292 ? -57.81695 17.69322 -61.62757 1.000 32.98887 291 LEU D O 1
ATOM 12726 N N . ARG D 1 293 ? -59.86681 16.84285 -62.00955 1.000 31.67504 292 ARG D N 1
ATOM 12727 C CA . ARG D 1 293 ? -60.41941 18.15606 -62.32442 1.000 29.98720 292 ARG D CA 1
ATOM 12728 C C . ARG D 1 293 ? -60.48423 19.04533 -61.09050 1.000 32.45551 292 ARG D C 1
ATOM 12729 O O . ARG D 1 293 ? -60.34437 20.26857 -61.20180 1.000 37.03047 292 ARG D O 1
ATOM 12737 N N . ALA D 1 294 ? -60.69165 18.45502 -59.91208 1.000 34.29203 293 ALA D N 1
ATOM 12738 C CA . ALA D 1 294 ? -60.68905 19.22277 -58.67329 1.000 37.22921 293 ALA D CA 1
ATOM 12739 C C . ALA D 1 294 ? -59.30022 19.71493 -58.28704 1.000 38.99765 293 ALA D C 1
ATOM 12740 O O . ALA D 1 294 ? -59.18806 20.54888 -57.38162 1.000 36.09568 293 ALA D O 1
ATOM 12742 N N . THR D 1 295 ? -58.24840 19.22451 -58.94263 1.000 31.32181 294 THR D N 1
ATOM 12743 C CA . THR D 1 295 ? -56.88552 19.66989 -58.68337 1.000 36.77079 294 THR D CA 1
ATOM 12744 C C . THR D 1 295 ? -56.26658 20.39052 -59.87554 1.000 34.36103 294 THR D C 1
ATOM 12745 O O . THR D 1 295 ? -55.06863 20.68979 -59.85148 1.000 38.18604 294 THR D O 1
ATOM 12749 N N . GLY D 1 296 ? -57.04965 20.67923 -60.91245 1.000 37.35973 295 GLY D N 1
ATOM 12750 C CA . GLY D 1 296 ? -56.53563 21.40119 -62.06024 1.000 32.37844 295 GLY D CA 1
ATOM 12751 C C . GLY D 1 296 ? -55.73638 20.56952 -63.03568 1.000 34.78443 295 GLY D C 1
ATOM 12752 O O . GLY D 1 296 ? -54.87748 21.10970 -63.74020 1.000 35.48708 295 GLY D O 1
ATOM 12753 N N . ILE D 1 297 ? -55.99986 19.26813 -63.10659 1.000 36.06238 296 ILE D N 1
ATOM 12754 C CA . ILE D 1 297 ? -55.27217 18.35157 -63.97555 1.000 32.56069 296 ILE D CA 1
ATOM 12755 C C . ILE D 1 297 ? -56.21940 17.84594 -65.05452 1.000 33.47377 296 ILE D C 1
ATOM 12756 O O . ILE D 1 297 ? -57.36601 17.48206 -64.76757 1.000 33.99547 296 ILE D O 1
ATOM 12761 N N . ASP D 1 298 ? -55.73651 17.82631 -66.29786 1.000 40.63394 297 ASP D N 1
ATOM 12762 C CA . ASP D 1 298 ? -56.52071 17.40326 -67.45243 1.000 32.21580 297 ASP D CA 1
ATOM 12763 C C . ASP D 1 298 ? -56.62165 15.88197 -67.49666 1.000 36.52013 297 ASP D C 1
ATOM 12764 O O . ASP D 1 298 ? -55.61470 15.19763 -67.72162 1.000 38.58757 297 ASP D O 1
ATOM 12769 N N . PRO D 1 299 ? -57.81723 15.31600 -67.30298 1.000 32.11668 298 PRO D N 1
ATOM 12770 C CA . PRO D 1 299 ? -57.95382 13.85098 -67.32864 1.000 30.54256 298 PRO D CA 1
ATOM 12771 C C . PRO D 1 299 ? -57.71885 13.23717 -68.69757 1.000 35.04634 298 PRO D C 1
ATOM 12772 O O . PRO D 1 299 ? -57.56389 12.01209 -68.78264 1.000 38.97319 298 PRO D O 1
ATOM 12776 N N . ASP D 1 300 ? -57.70108 14.03583 -69.76743 1.000 34.32000 299 ASP D N 1
ATOM 12777 C CA . ASP D 1 300 ? -57.40924 13.50992 -71.09524 1.000 40.66128 299 ASP D CA 1
ATOM 12778 C C . ASP D 1 300 ? -55.91652 13.37515 -71.35488 1.000 40.98030 299 ASP D C 1
ATOM 12779 O O . ASP D 1 300 ? -55.52357 12.64839 -72.27350 1.000 42.43989 299 ASP D O 1
ATOM 12784 N N . LEU D 1 301 ? -55.08084 14.05845 -70.57653 1.000 36.08016 300 LEU D N 1
ATOM 12785 C CA . LEU D 1 301 ? -53.63629 13.98587 -70.73826 1.000 39.28517 300 LEU D CA 1
ATOM 12786 C C . LEU D 1 301 ? -52.94351 13.17972 -69.65415 1.000 30.79400 300 LEU D C 1
ATOM 12787 O O . LEU D 1 301 ? -51.88856 12.59993 -69.91584 1.000 37.48506 300 LEU D O 1
ATOM 12792 N N . TYR D 1 302 ? -53.51139 13.12105 -68.45284 1.000 36.73923 301 TYR D N 1
ATOM 12793 C CA . TYR D 1 302 ? -52.90933 12.42318 -67.32792 1.000 24.77407 301 TYR D CA 1
ATOM 12794 C C . TYR D 1 302 ? -53.88046 11.39763 -66.76116 1.000 37.33970 301 TYR D C 1
ATOM 12795 O O . TYR D 1 302 ? -55.07682 11.66962 -66.61966 1.000 27.14966 301 TYR D O 1
ATOM 12804 N N . SER D 1 303 ? -53.35809 10.21558 -66.45252 1.000 32.74178 302 SER D N 1
ATOM 12805 C CA . SER D 1 303 ? -54.07528 9.18965 -65.71379 1.000 25.71123 302 SER D CA 1
ATOM 12806 C C . SER D 1 303 ? -53.29094 8.86360 -64.44874 1.000 35.38608 302 SER D C 1
ATOM 12807 O O . SER D 1 303 ? -52.13404 9.26399 -64.28662 1.000 30.43471 302 SER D O 1
ATOM 12810 N N . GLY D 1 304 ? -53.92768 8.13408 -63.53752 1.000 24.81110 303 GLY D N 1
ATOM 12811 C CA . GLY D 1 304 ? -53.25722 7.84529 -62.28388 1.000 30.17645 303 GLY D CA 1
ATOM 12812 C C . GLY D 1 304 ? -53.91472 6.71497 -61.52902 1.000 30.89016 303 GLY D C 1
ATOM 12813 O O . GLY D 1 304 ? -55.04126 6.30973 -61.82423 1.000 23.65138 303 GLY D O 1
ATOM 12814 N N . PHE D 1 305 ? -53.18636 6.20692 -60.53393 1.000 23.81605 304 PHE D N 1
ATOM 12815 C CA . PHE D 1 305 ? -53.69949 5.14933 -59.67692 1.000 26.68698 304 PHE D CA 1
ATOM 12816 C C . PHE D 1 305 ? -53.37158 5.46207 -58.22297 1.000 29.10519 304 PHE D C 1
ATOM 12817 O O . PHE D 1 305 ? -52.55572 6.33734 -57.91314 1.000 24.75603 304 PHE D O 1
ATOM 12825 N N . ALA D 1 306 ? -54.03342 4.73318 -57.32655 1.000 25.02764 305 ALA D N 1
ATOM 12826 C CA . ALA D 1 306 ? -53.88105 4.94156 -55.89595 1.000 24.38785 305 ALA D CA 1
ATOM 12827 C C . ALA D 1 306 ? -54.18533 3.63924 -55.17210 1.000 26.42495 305 ALA D C 1
ATOM 12828 O O . ALA D 1 306 ? -54.83986 2.74376 -55.71153 1.000 23.65019 305 ALA D O 1
ATOM 12830 N N . PHE D 1 307 ? -53.69659 3.54420 -53.93886 1.000 16.45230 306 PHE D N 1
ATOM 12831 C CA . PHE D 1 307 ? -53.89107 2.35526 -53.12039 1.000 17.24876 306 PHE D CA 1
ATOM 12832 C C . PHE D 1 307 ? -53.76640 2.74801 -51.65537 1.000 22.13328 306 PHE D C 1
ATOM 12833 O O . PHE D 1 307 ? -53.22726 3.80669 -51.32295 1.000 23.07417 306 PHE D O 1
ATOM 12841 N N . GLY D 1 308 ? -54.27388 1.87957 -50.78304 1.000 22.98295 307 GLY D N 1
ATOM 12842 C CA . GLY D 1 308 ? -54.23386 2.14216 -49.35709 1.000 26.45827 307 GLY D CA 1
ATOM 12843 C C . GLY D 1 308 ? -54.34061 0.89783 -48.49887 1.000 26.88281 307 GLY D C 1
ATOM 12844 O O . GLY D 1 308 ? -55.26498 0.09789 -48.66974 1.000 28.21660 307 GLY D O 1
ATOM 12845 N N . MET D 1 309 ? -53.39509 0.71722 -47.57736 1.000 21.40592 308 MET D N 1
ATOM 12846 C CA . MET D 1 309 ? -53.39942 -0.40856 -46.65555 1.000 24.82121 308 MET D CA 1
ATOM 12847 C C . MET D 1 309 ? -53.18912 0.08846 -45.23407 1.000 29.17819 308 MET D C 1
ATOM 12848 O O . MET D 1 309 ? -52.48732 1.07542 -45.00162 1.000 22.68409 308 MET D O 1
ATOM 12853 N N . GLY D 1 310 ? -53.79657 -0.61562 -44.28070 1.000 21.16391 309 GLY D N 1
ATOM 12854 C CA . GLY D 1 310 ? -53.58035 -0.31397 -42.87369 1.000 23.07904 309 GLY D CA 1
ATOM 12855 C C . GLY D 1 310 ? -52.32058 -0.99608 -42.36559 1.000 26.57078 309 GLY D C 1
ATOM 12856 O O . GLY D 1 310 ? -52.07568 -2.17297 -42.65227 1.000 19.72780 309 GLY D O 1
ATOM 12857 N N . LEU D 1 311 ? -51.51464 -0.24947 -41.60772 1.000 19.28174 310 LEU D N 1
ATOM 12858 C CA . LEU D 1 311 ? -50.27287 -0.80878 -41.08276 1.000 22.70514 310 LEU D CA 1
ATOM 12859 C C . LEU D 1 311 ? -50.54622 -1.79759 -39.95676 1.000 23.08409 310 LEU D C 1
ATOM 12860 O O . LEU D 1 311 ? -49.95426 -2.88218 -39.91543 1.000 26.29618 310 LEU D O 1
ATOM 12865 N N . GLU D 1 312 ? -51.43264 -1.43419 -39.02412 1.000 17.98616 311 GLU D N 1
ATOM 12866 C CA . GLU D 1 312 ? -51.78046 -2.34836 -37.93908 1.000 20.51985 311 GLU D CA 1
ATOM 12867 C C . GLU D 1 312 ? -52.35273 -3.65213 -38.48146 1.000 30.25578 311 GLU D C 1
ATOM 12868 O O . GLU D 1 312 ? -52.02589 -4.73839 -37.98664 1.000 25.05306 311 GLU D O 1
ATOM 12874 N N . ARG D 1 313 ? -53.20827 -3.56153 -39.50142 1.000 27.12021 312 ARG D N 1
ATOM 12875 C CA . ARG D 1 313 ? -53.74384 -4.75994 -40.13896 1.000 25.81182 312 ARG D CA 1
ATOM 12876 C C . ARG D 1 313 ? -52.62874 -5.59499 -40.75650 1.000 30.66312 312 ARG D C 1
ATOM 12877 O O . ARG D 1 313 ? -52.56154 -6.81225 -40.55001 1.000 36.56527 312 ARG D O 1
ATOM 12885 N N . THR D 1 314 ? -51.73849 -4.94992 -41.51686 1.000 27.56777 313 THR D N 1
ATOM 12886 C CA . THR D 1 314 ? -50.62850 -5.66368 -42.14176 1.000 34.79352 313 THR D CA 1
ATOM 12887 C C . THR D 1 314 ? -49.77475 -6.38159 -41.10331 1.000 36.41496 313 THR D C 1
ATOM 12888 O O . THR D 1 314 ? -49.38110 -7.53738 -41.30148 1.000 30.30141 313 THR D O 1
ATOM 12892 N N . LEU D 1 315 ? -49.48821 -5.71581 -39.98351 1.000 25.87476 314 LEU D N 1
ATOM 12893 C CA . LEU D 1 315 ? -48.65421 -6.32482 -38.95381 1.000 31.78466 314 LEU D CA 1
ATOM 12894 C C . LEU D 1 315 ? -49.37072 -7.46973 -38.24728 1.000 28.98182 314 LEU D C 1
ATOM 12895 O O . LEU D 1 315 ? -48.72272 -8.43170 -37.81898 1.000 27.21066 314 LEU D O 1
ATOM 12900 N N . GLN D 1 316 ? -50.69846 -7.39499 -38.12691 1.000 35.38156 315 GLN D N 1
ATOM 12901 C CA . GLN D 1 316 ? -51.42351 -8.38740 -37.33897 1.000 32.79604 315 GLN D CA 1
ATOM 12902 C C . GLN D 1 316 ? -51.38876 -9.76227 -37.99699 1.000 37.96260 315 GLN D C 1
ATOM 12903 O O . GLN D 1 316 ? -51.01416 -10.75189 -37.35788 1.000 42.23796 315 GLN D O 1
ATOM 12909 N N . PHE D 1 317 ? -51.77910 -9.85459 -39.27182 1.000 42.58900 316 PHE D N 1
ATOM 12910 C CA . PHE D 1 317 ? -51.86243 -11.17651 -39.88320 1.000 44.71506 316 PHE D CA 1
ATOM 12911 C C . PHE D 1 317 ? -50.51919 -11.68141 -40.39195 1.000 39.15312 316 PHE D C 1
ATOM 12912 O O . PHE D 1 317 ? -50.36045 -12.89437 -40.56543 1.000 51.48694 316 PHE D O 1
ATOM 12920 N N . ARG D 1 318 ? -49.55128 -10.79545 -40.63052 1.000 34.73462 317 ARG D N 1
ATOM 12921 C CA . ARG D 1 318 ? -48.22932 -11.25804 -41.04084 1.000 41.49423 317 ARG D CA 1
ATOM 12922 C C . ARG D 1 318 ? -47.50318 -11.92640 -39.87954 1.000 43.70077 317 ARG D C 1
ATOM 12923 O O . ARG D 1 318 ? -47.10486 -13.09339 -39.96635 1.000 45.79548 317 ARG D O 1
ATOM 12931 N N . ASN D 1 319 ? -47.31919 -11.19567 -38.77893 1.000 35.61857 318 ASN D N 1
ATOM 12932 C CA . ASN D 1 319 ? -46.63947 -11.74869 -37.61592 1.000 32.73375 318 ASN D CA 1
ATOM 12933 C C . ASN D 1 319 ? -47.53587 -12.65502 -36.78481 1.000 34.46785 318 ASN D C 1
ATOM 12934 O O . ASN D 1 319 ? -47.02453 -13.41178 -35.95390 1.000 35.27740 318 ASN D O 1
ATOM 12939 N N . GLY D 1 320 ? -48.84800 -12.60126 -36.98677 1.000 34.26278 319 GLY D N 1
ATOM 12940 C CA . GLY D 1 320 ? -49.75348 -13.40096 -36.18556 1.000 32.64633 319 GLY D CA 1
ATOM 12941 C C . GLY D 1 320 ? -49.99275 -12.84832 -34.79885 1.000 36.67727 319 GLY D C 1
ATOM 12942 O O . GLY D 1 320 ? -50.04041 -13.61339 -33.82841 1.000 32.00685 319 GLY D O 1
ATOM 12943 N N . ILE D 1 321 ? -50.14208 -11.53374 -34.67494 1.000 39.69578 320 ILE D N 1
ATOM 12944 C CA . ILE D 1 321 ? -50.32852 -10.89799 -33.37379 1.000 42.00730 320 ILE D CA 1
ATOM 12945 C C . ILE D 1 321 ? -51.78928 -11.04863 -32.96427 1.000 40.81544 320 ILE D C 1
ATOM 12946 O O . ILE D 1 321 ? -52.68848 -10.61421 -33.69776 1.000 37.69055 320 ILE D O 1
ATOM 12951 N N . PRO D 1 322 ? -52.07221 -11.65846 -31.80940 1.000 52.55445 321 PRO D N 1
ATOM 12952 C CA . PRO D 1 322 ? -53.47027 -11.99045 -31.49236 1.000 58.63005 321 PRO D CA 1
ATOM 12953 C C . PRO D 1 322 ? -54.30454 -10.79323 -31.06890 1.000 57.14843 321 PRO D C 1
ATOM 12954 O O . PRO D 1 322 ? -55.46247 -10.67366 -31.48985 1.000 62.31379 321 PRO D O 1
ATOM 12958 N N . ASP D 1 323 ? -53.75441 -9.90065 -30.24982 1.000 41.36022 322 ASP D N 1
ATOM 12959 C CA . ASP D 1 323 ? -54.51134 -8.80075 -29.65965 1.000 38.05547 322 ASP D CA 1
ATOM 12960 C C . ASP D 1 323 ? -53.93522 -7.48495 -30.16534 1.000 46.77831 322 ASP D C 1
ATOM 12961 O O . ASP D 1 323 ? -52.81762 -7.10729 -29.79483 1.000 35.75989 322 ASP D O 1
ATOM 12966 N N . MET D 1 324 ? -54.70200 -6.78120 -31.00153 1.000 40.82413 323 MET D N 1
ATOM 12967 C CA . MET D 1 324 ? -54.22941 -5.51029 -31.53594 1.000 39.66376 323 MET D CA 1
ATOM 12968 C C . MET D 1 324 ? -54.20154 -4.41606 -30.47787 1.000 38.30186 323 MET D C 1
ATOM 12969 O O . MET D 1 324 ? -53.55278 -3.38500 -30.68547 1.000 37.99923 323 MET D O 1
ATOM 12974 N N . ARG D 1 325 ? -54.88309 -4.61783 -29.34819 1.000 41.11015 324 ARG D N 1
ATOM 12975 C CA . ARG D 1 325 ? -54.78395 -3.67177 -28.24490 1.000 31.94438 324 ARG D CA 1
ATOM 12976 C C . ARG D 1 325 ? -53.36563 -3.58278 -27.69717 1.000 39.21869 324 ARG D C 1
ATOM 12977 O O . ARG D 1 325 ? -53.00220 -2.55867 -27.10996 1.000 29.95810 324 ARG D O 1
ATOM 12985 N N . ASP D 1 326 ? -52.55406 -4.62684 -27.88093 1.000 31.04900 325 ASP D N 1
ATOM 12986 C CA . ASP D 1 326 ? -51.15331 -4.55113 -27.48875 1.000 38.05599 325 ASP D CA 1
ATOM 12987 C C . ASP D 1 326 ? -50.35166 -3.62989 -28.40015 1.000 32.29895 325 ASP D C 1
ATOM 12988 O O . ASP D 1 326 ? -49.32706 -3.09329 -27.96768 1.000 28.15427 325 ASP D O 1
ATOM 12993 N N . MET D 1 327 ? -50.80257 -3.42527 -29.64196 1.000 27.42911 326 MET D N 1
ATOM 12994 C CA . MET D 1 327 ? -50.07656 -2.56382 -30.57061 1.000 30.96712 326 MET D CA 1
ATOM 12995 C C . MET D 1 327 ? -50.16241 -1.09285 -30.18401 1.000 33.00798 326 MET D C 1
ATOM 12996 O O . MET D 1 327 ? -49.27042 -0.31254 -30.53457 1.000 36.70790 326 MET D O 1
ATOM 13001 N N . VAL D 1 328 ? -51.22187 -0.68875 -29.48692 1.000 30.89671 327 VAL D N 1
ATOM 13002 C CA . VAL D 1 328 ? -51.50650 0.72618 -29.27370 1.000 28.16166 327 VAL D CA 1
ATOM 13003 C C . VAL D 1 328 ? -51.43109 1.14682 -27.81487 1.000 28.42479 327 VAL D C 1
ATOM 13004 O O . VAL D 1 328 ? -51.40272 2.35614 -27.54168 1.000 33.34997 327 VAL D O 1
ATOM 13008 N N . GLU D 1 329 ? -51.39806 0.21432 -26.86567 1.000 24.89774 328 GLU D N 1
ATOM 13009 C CA . GLU D 1 329 ? -51.46121 0.58854 -25.45976 1.000 30.63675 328 GLU D CA 1
ATOM 13010 C C . GLU D 1 329 ? -50.10410 0.93855 -24.86349 1.000 24.00294 328 GLU D C 1
ATOM 13011 O O . GLU D 1 329 ? -50.05374 1.42319 -23.72891 1.000 26.73886 328 GLU D O 1
ATOM 13017 N N . GLY D 1 330 ? -49.01384 0.71820 -25.59201 1.000 27.51579 329 GLY D N 1
ATOM 13018 C CA . GLY D 1 330 ? -47.71569 1.18154 -25.13809 1.000 26.42459 329 GLY D CA 1
ATOM 13019 C C . GLY D 1 330 ? -47.09240 0.37366 -24.02347 1.000 27.60795 329 GLY D C 1
ATOM 13020 O O . GLY D 1 330 ? -46.27414 0.90701 -23.26580 1.000 23.15941 329 GLY D O 1
ATOM 13021 N N . ASP D 1 331 ? -47.45549 -0.89916 -23.89296 1.000 24.33926 330 ASP D N 1
ATOM 13022 C CA . ASP D 1 331 ? -46.78425 -1.75616 -22.92686 1.000 24.89555 330 ASP D CA 1
ATOM 13023 C C . ASP D 1 331 ? -45.39611 -2.10785 -23.44414 1.000 19.78801 330 ASP D C 1
ATOM 13024 O O . ASP D 1 331 ? -45.22731 -2.45368 -24.61711 1.000 23.41710 330 ASP D O 1
ATOM 13029 N N . VAL D 1 332 ? -44.40026 -2.00858 -22.56207 1.000 17.27590 331 VAL D N 1
ATOM 13030 C CA . VAL D 1 332 ? -43.01868 -2.28249 -22.94509 1.000 18.29812 331 VAL D CA 1
ATOM 13031 C C . VAL D 1 332 ? -42.85344 -3.72421 -23.42224 1.000 27.80792 331 VAL D C 1
ATOM 13032 O O . VAL D 1 332 ? -42.02752 -4.00706 -24.30072 1.000 23.28284 331 VAL D O 1
ATOM 13036 N N . ARG D 1 333 ? -43.65606 -4.65012 -22.88809 1.000 25.01753 332 ARG D N 1
ATOM 13037 C CA . ARG D 1 333 ? -43.52756 -6.05918 -23.25292 1.000 27.09576 332 ARG D CA 1
ATOM 13038 C C . ARG D 1 333 ? -43.87756 -6.33199 -24.71014 1.000 24.93315 332 ARG D C 1
ATOM 13039 O O . ARG D 1 333 ? -43.45566 -7.36029 -25.25004 1.000 30.50674 332 ARG D O 1
ATOM 13047 N N . PHE D 1 334 ? -44.63893 -5.45138 -25.36005 1.000 22.19820 333 PHE D N 1
ATOM 13048 C CA . PHE D 1 334 ? -44.95614 -5.67615 -26.76528 1.000 20.87068 333 PHE D CA 1
ATOM 13049 C C . PHE D 1 334 ? -43.83971 -5.20932 -27.69020 1.000 25.75196 333 PHE D C 1
ATOM 13050 O O . PHE D 1 334 ? -43.62470 -5.81375 -28.74607 1.000 34.15118 333 PHE D O 1
ATOM 13058 N N . SER D 1 335 ? -43.12149 -4.15160 -27.31607 1.000 23.63309 334 SER D N 1
ATOM 13059 C CA . SER D 1 335 ? -42.15420 -3.52189 -28.20722 1.000 24.37024 334 SER D CA 1
ATOM 13060 C C . SER D 1 335 ? -40.76357 -4.13545 -28.11397 1.000 23.70215 334 SER D C 1
ATOM 13061 O O . SER D 1 335 ? -40.10977 -4.33061 -29.14411 1.000 21.83794 334 SER D O 1
ATOM 13064 N N . LEU D 1 336 ? -40.29367 -4.42322 -26.89861 1.000 22.01879 335 LEU D N 1
ATOM 13065 C CA . LEU D 1 336 ? -38.92051 -4.89216 -26.72346 1.000 25.76788 335 LEU D CA 1
ATOM 13066 C C . LEU D 1 336 ? -38.56565 -6.12417 -27.55096 1.000 24.88283 335 LEU D C 1
ATOM 13067 O O . LEU D 1 336 ? -37.43843 -6.16624 -28.07424 1.000 29.94958 335 LEU D O 1
ATOM 13072 N N . PRO D 1 337 ? -39.42510 -7.14155 -27.70381 1.000 30.09959 336 PRO D N 1
ATOM 13073 C CA . PRO D 1 337 ? -39.04160 -8.29205 -28.54185 1.000 26.15186 336 PRO D CA 1
ATOM 13074 C C . PRO D 1 337 ? -38.69196 -7.92835 -29.97388 1.000 28.90131 336 PRO D C 1
ATOM 13075 O O . PRO D 1 337 ? -37.97230 -8.69181 -30.62849 1.000 30.35238 336 PRO D O 1
ATOM 13079 N N . PHE D 1 338 ? -39.17100 -6.79665 -30.48653 1.000 23.57820 337 PHE D N 1
ATOM 13080 C CA . PHE D 1 338 ? -38.85895 -6.40140 -31.85510 1.000 29.10949 337 PHE D CA 1
ATOM 13081 C C . PHE D 1 338 ? -37.46591 -5.79992 -31.99971 1.000 37.02664 337 PHE D C 1
ATOM 13082 O O . PHE D 1 338 ? -37.07277 -5.44520 -33.11695 1.000 26.38994 337 PHE D O 1
ATOM 13090 N N . GLY D 1 339 ? -36.71471 -5.67309 -30.91017 1.000 30.34917 338 GLY D N 1
ATOM 13091 C CA . GLY D 1 339 ? -35.36887 -5.14775 -30.98354 1.000 37.56007 338 GLY D CA 1
ATOM 13092 C C . GLY D 1 339 ? -35.33416 -3.63247 -31.01357 1.000 35.52986 338 GLY D C 1
ATOM 13093 O O . GLY D 1 339 ? -36.35557 -2.94364 -31.06305 1.000 30.86537 338 GLY D O 1
ATOM 13094 N N . VAL D 1 340 ? -34.10703 -3.10777 -30.98765 1.000 38.38272 339 VAL D N 1
ATOM 13095 C CA . VAL D 1 340 ? -33.90998 -1.66076 -30.96042 1.000 34.72845 339 VAL D CA 1
ATOM 13096 C C . VAL D 1 340 ? -34.46040 -1.02136 -32.22788 1.000 34.80290 339 VAL D C 1
ATOM 13097 O O . VAL D 1 340 ? -35.12165 0.02312 -32.17823 1.000 30.41540 339 VAL D O 1
ATOM 13101 N N . GLY D 1 341 ? -34.19233 -1.63046 -33.38024 1.000 29.87746 340 GLY D N 1
ATOM 13102 C CA . GLY D 1 341 ? -34.65043 -1.09414 -34.64580 1.000 34.58298 340 GLY D CA 1
ATOM 13103 C C . GLY D 1 341 ? -33.80133 0.05656 -35.14385 1.000 55.22559 340 GLY D C 1
ATOM 13104 O O . GLY D 1 341 ? -33.20212 0.78608 -34.34797 1.000 62.36784 340 GLY D O 1
ATOM 13105 N N . ALA D 1 342 ? -33.73497 0.22165 -36.46109 1.000 71.55138 341 ALA D N 1
ATOM 13106 C CA . ALA D 1 342 ? -32.98808 1.31775 -37.06819 1.000 70.62323 341 ALA D CA 1
ATOM 13107 C C . ALA D 1 342 ? -33.48043 1.57682 -38.48792 1.000 59.62877 341 ALA D C 1
ATOM 13108 O O . ALA D 1 342 ? -32.93503 1.04139 -39.45304 1.000 70.41966 341 ALA D O 1
ATOM 13110 N N . SER E 2 2 ? -78.57800 0.23062 -45.08889 1.000 78.64421 -2 SER E N 1
ATOM 13111 C CA . SER E 2 2 ? -77.95208 -1.08154 -45.20125 1.000 77.95096 -2 SER E CA 1
ATOM 13112 C C . SER E 2 2 ? -77.76031 -1.47883 -46.66074 1.000 75.46211 -2 SER E C 1
ATOM 13113 O O . SER E 2 2 ? -78.63001 -1.24522 -47.50150 1.000 71.36690 -2 SER E O 1
ATOM 13116 N N . ASN E 2 3 ? -76.61168 -2.08384 -46.95296 1.000 65.49175 -1 ASN E N 1
ATOM 13117 C CA . ASN E 2 3 ? -76.28126 -2.54195 -48.29368 1.000 52.68437 -1 ASN E CA 1
ATOM 13118 C C . ASN E 2 3 ? -76.59909 -4.01666 -48.50186 1.000 45.24241 -1 ASN E C 1
ATOM 13119 O O . ASN E 2 3 ? -76.14690 -4.60473 -49.48919 1.000 45.33889 -1 ASN E O 1
ATOM 13121 N N . ALA E 2 4 ? -77.36816 -4.62271 -47.60164 1.000 43.56988 0 ALA E N 1
ATOM 13122 C CA . ALA E 2 4 ? -77.61722 -6.05555 -47.65339 1.000 47.41457 0 ALA E CA 1
ATOM 13123 C C . ALA E 2 4 ? -78.65197 -6.39844 -48.71757 1.000 41.51659 0 ALA E C 1
ATOM 13124 O O . ALA E 2 4 ? -79.61911 -5.66193 -48.93013 1.000 47.12516 0 ALA E O 1
ATOM 13126 N N . MET E 2 5 ? -78.43717 -7.52911 -49.38563 1.000 34.00481 1 MET E N 1
ATOM 13127 C CA . MET E 2 5 ? -79.37302 -8.04818 -50.37735 1.000 34.84243 1 MET E CA 1
ATOM 13128 C C . MET E 2 5 ? -79.33870 -9.56501 -50.29711 1.000 32.43292 1 MET E C 1
ATOM 13129 O O . MET E 2 5 ? -78.28123 -10.17090 -50.49182 1.000 35.68628 1 MET E O 1
ATOM 13134 N N . ARG E 2 6 ? -80.48341 -10.17216 -50.00243 1.000 32.16518 2 ARG E N 1
ATOM 13135 C CA . ARG E 2 6 ? -80.59230 -11.61328 -49.83466 1.000 31.23191 2 ARG E CA 1
ATOM 13136 C C . ARG E 2 6 ? -81.57665 -12.17424 -50.84986 1.000 35.67835 2 ARG E C 1
ATOM 13137 O O . ARG E 2 6 ? -82.64118 -11.59274 -51.07984 1.000 33.42673 2 ARG E O 1
ATOM 13145 N N . LEU E 2 7 ? -81.22143 -13.30762 -51.45239 1.000 29.03289 3 LEU E N 1
ATOM 13146 C CA . LEU E 2 7 ? -82.13338 -14.00719 -52.34685 1.000 33.81825 3 LEU E CA 1
ATOM 13147 C C . LEU E 2 7 ? -81.71501 -15.46493 -52.42996 1.000 37.89122 3 LEU E C 1
ATOM 13148 O O . LEU E 2 7 ? -80.52946 -15.77538 -52.26579 1.000 33.20134 3 LEU E O 1
ATOM 13153 N N . PRO E 2 8 ? -82.65412 -16.37724 -52.66014 1.000 35.26139 4 PRO E N 1
ATOM 13154 C CA . PRO E 2 8 ? -82.28899 -17.78252 -52.84428 1.000 25.16462 4 PRO E CA 1
ATOM 13155 C C . PRO E 2 8 ? -81.77580 -18.05115 -54.24921 1.000 34.46763 4 PRO E C 1
ATOM 13156 O O . PRO E 2 8 ? -82.13832 -17.37389 -55.21450 1.000 29.98896 4 PRO E O 1
ATOM 13160 N N . TYR E 2 9 ? -80.91710 -19.06984 -54.35049 1.000 32.32740 5 TYR E N 1
ATOM 13161 C CA . TYR E 2 9 ? -80.33192 -19.41750 -55.64129 1.000 36.83798 5 TYR E CA 1
ATOM 13162 C C . TYR E 2 9 ? -81.38046 -19.92341 -56.62286 1.000 38.57327 5 TYR E C 1
ATOM 13163 O O . TYR E 2 9 ? -81.26344 -19.68344 -57.83062 1.000 38.05985 5 TYR E O 1
ATOM 13172 N N . SER E 2 10 ? -82.40441 -20.62544 -56.13083 1.000 35.91278 6 SER E N 1
ATOM 13173 C CA . SER E 2 10 ? -83.42684 -21.16253 -57.02429 1.000 37.56782 6 SER E CA 1
ATOM 13174 C C . SER E 2 10 ? -84.12603 -20.05073 -57.79649 1.000 29.60735 6 SER E C 1
ATOM 13175 O O . SER E 2 10 ? -84.33818 -20.16614 -59.00893 1.000 34.31133 6 SER E O 1
ATOM 13178 N N . TRP E 2 11 ? -84.48209 -18.96137 -57.11203 1.000 31.15732 7 TRP E N 1
ATOM 13179 C CA . TRP E 2 11 ? -85.11335 -17.83269 -57.78794 1.000 34.98477 7 TRP E CA 1
ATOM 13180 C C . TRP E 2 11 ? -84.15792 -17.18277 -58.78195 1.000 35.35065 7 TRP E C 1
ATOM 13181 O O . TRP E 2 11 ? -84.54310 -16.87424 -59.91605 1.000 31.50672 7 TRP E O 1
ATOM 13192 N N . LEU E 2 12 ? -82.90487 -16.97120 -58.37581 1.000 30.98957 8 LEU E N 1
ATOM 13193 C CA . LEU E 2 12 ? -81.93085 -16.35856 -59.27326 1.000 29.48788 8 LEU E CA 1
ATOM 13194 C C . LEU E 2 12 ? -81.69173 -17.22925 -60.50010 1.000 39.84598 8 LEU E C 1
ATOM 13195 O O . LEU E 2 12 ? -81.62997 -16.72390 -61.62724 1.000 30.95689 8 LEU E O 1
ATOM 13200 N N . ARG E 2 13 ? -81.56802 -18.54412 -60.30209 1.000 31.32425 9 ARG E N 1
ATOM 13201 C CA . ARG E 2 13 ? -81.38812 -19.44688 -61.43356 1.000 31.27413 9 ARG E CA 1
ATOM 13202 C C . ARG E 2 13 ? -82.60672 -19.44930 -62.34588 1.000 34.88975 9 ARG E C 1
ATOM 13203 O O . ARG E 2 13 ? -82.46817 -19.60440 -63.56441 1.000 33.95506 9 ARG E O 1
ATOM 13211 N N . GLU E 2 14 ? -83.80232 -19.27293 -61.77927 1.000 33.51569 10 GLU E N 1
ATOM 13212 C CA . GLU E 2 14 ? -85.01922 -19.29327 -62.58453 1.000 30.65628 10 GLU E CA 1
ATOM 13213 C C . GLU E 2 14 ? -85.02893 -18.15796 -63.60192 1.000 31.41125 10 GLU E C 1
ATOM 13214 O O . GLU E 2 14 ? -85.32636 -18.37029 -64.78342 1.000 31.99422 10 GLU E O 1
ATOM 13220 N N . VAL E 2 15 ? -84.70511 -16.94059 -63.16096 1.000 27.71606 11 VAL E N 1
ATOM 13221 C CA . VAL E 2 15 ? -84.73347 -15.79803 -64.06923 1.000 28.59940 11 VAL E CA 1
ATOM 13222 C C . VAL E 2 15 ? -83.64714 -15.92980 -65.13062 1.000 32.15001 11 VAL E C 1
ATOM 13223 O O . VAL E 2 15 ? -83.85553 -15.57796 -66.29764 1.000 28.68269 11 VAL E O 1
ATOM 13227 N N . VAL E 2 16 ? -82.47736 -16.44962 -64.75074 1.000 29.02965 12 VAL E N 1
ATOM 13228 C CA . VAL E 2 16 ? -81.39685 -16.61398 -65.71776 1.000 27.61874 12 VAL E CA 1
ATOM 13229 C C . VAL E 2 16 ? -81.71590 -17.72878 -66.70836 1.000 26.15254 12 VAL E C 1
ATOM 13230 O O . VAL E 2 16 ? -81.34474 -17.64564 -67.88612 1.000 22.62998 12 VAL E O 1
ATOM 13234 N N . ALA E 2 17 ? -82.41506 -18.77595 -66.26333 1.000 27.53140 13 ALA E N 1
ATOM 13235 C CA . ALA E 2 17 ? -82.69466 -19.92277 -67.12047 1.000 28.96159 13 ALA E CA 1
ATOM 13236 C C . ALA E 2 17 ? -83.75993 -19.64571 -68.17380 1.000 31.74695 13 ALA E C 1
ATOM 13237 O O . ALA E 2 17 ? -83.90400 -20.45162 -69.10058 1.000 35.56434 13 ALA E O 1
ATOM 13239 N N . VAL E 2 18 ? -84.51235 -18.54884 -68.05718 1.000 29.57256 14 VAL E N 1
ATOM 13240 C CA . VAL E 2 18 ? -85.52878 -18.24478 -69.06332 1.000 27.86126 14 VAL E CA 1
ATOM 13241 C C . VAL E 2 18 ? -84.87311 -17.98843 -70.41463 1.000 27.77078 14 VAL E C 1
ATOM 13242 O O . VAL E 2 18 ? -85.28008 -18.54626 -71.44059 1.000 30.75170 14 VAL E O 1
ATOM 13246 N N . GLY E 2 19 ? -83.83923 -17.14396 -70.43402 1.000 26.11899 15 GLY E N 1
ATOM 13247 C CA . GLY E 2 19 ? -83.11828 -16.88717 -71.66675 1.000 29.01020 15 GLY E CA 1
ATOM 13248 C C . GLY E 2 19 ? -82.04289 -17.90181 -71.98937 1.000 32.55904 15 GLY E C 1
ATOM 13249 O O . GLY E 2 19 ? -81.65253 -18.02263 -73.15474 1.000 36.73254 15 GLY E O 1
ATOM 13250 N N . ALA E 2 20 ? -81.55603 -18.63484 -70.98670 1.000 31.07936 16 ALA E N 1
ATOM 13251 C CA . ALA E 2 20 ? -80.50177 -19.63621 -71.16383 1.000 34.39623 16 ALA E CA 1
ATOM 13252 C C . ALA E 2 20 ? -80.97259 -20.93228 -70.51072 1.000 36.50362 16 ALA E C 1
ATOM 13253 O O . ALA E 2 20 ? -80.66704 -21.19348 -69.34390 1.000 37.64267 16 ALA E O 1
ATOM 13255 N N . SER E 2 21 ? -81.70453 -21.74191 -71.27297 1.000 36.13678 17 SER E N 1
ATOM 13256 C CA . SER E 2 21 ? -82.28774 -22.96361 -70.73491 1.000 42.96699 17 SER E CA 1
ATOM 13257 C C . SER E 2 21 ? -81.20643 -23.91613 -70.24079 1.000 41.49757 17 SER E C 1
ATOM 13258 O O . SER E 2 21 ? -80.17038 -24.09933 -70.88556 1.000 45.24516 17 SER E O 1
ATOM 13261 N N . GLY E 2 22 ? -81.45549 -24.52240 -69.08263 1.000 42.18036 18 GLY E N 1
ATOM 13262 C CA . GLY E 2 22 ? -80.53905 -25.48889 -68.51633 1.000 53.74894 18 GLY E CA 1
ATOM 13263 C C . GLY E 2 22 ? -79.36326 -24.91030 -67.76446 1.000 57.21846 18 GLY E C 1
ATOM 13264 O O . GLY E 2 22 ? -78.44385 -25.66064 -67.41766 1.000 64.49436 18 GLY E O 1
ATOM 13265 N N . TRP E 2 23 ? -79.35564 -23.60664 -67.49996 1.000 49.02573 19 TRP E N 1
ATOM 13266 C CA . TRP E 2 23 ? -78.24518 -23.00410 -66.77584 1.000 46.05800 19 TRP E CA 1
ATOM 13267 C C . TRP E 2 23 ? -78.29828 -23.40421 -65.30730 1.000 39.90877 19 TRP E C 1
ATOM 13268 O O . TRP E 2 23 ? -79.33247 -23.25824 -64.64803 1.000 39.19652 19 TRP E O 1
ATOM 13279 N N . ASP E 2 24 ? -77.17767 -23.91321 -64.79885 1.000 38.26372 20 ASP E N 1
ATOM 13280 C CA . ASP E 2 24 ? -77.08397 -24.34842 -63.41156 1.000 44.20108 20 ASP E CA 1
ATOM 13281 C C . ASP E 2 24 ? -75.61092 -24.48074 -63.05868 1.000 47.52625 20 ASP E C 1
ATOM 13282 O O . ASP E 2 24 ? -74.85608 -25.12704 -63.79140 1.000 50.58950 20 ASP E O 1
ATOM 13287 N N . VAL E 2 25 ? -75.20191 -23.86053 -61.95114 1.000 43.68828 21 VAL E N 1
ATOM 13288 C CA . VAL E 2 25 ? -73.81179 -23.88192 -61.51943 1.000 45.73676 21 VAL E CA 1
ATOM 13289 C C . VAL E 2 25 ? -73.74704 -24.19467 -60.03053 1.000 43.75495 21 VAL E C 1
ATOM 13290 O O . VAL E 2 25 ? -74.71910 -24.03329 -59.28971 1.000 48.42107 21 VAL E O 1
ATOM 13294 N N . THR E 2 26 ? -72.57638 -24.65763 -59.60647 1.000 54.00241 22 THR E N 1
ATOM 13295 C CA . THR E 2 26 ? -72.32217 -24.89451 -58.19404 1.000 45.93760 22 THR E CA 1
ATOM 13296 C C . THR E 2 26 ? -72.40922 -23.57526 -57.42847 1.000 42.00583 22 THR E C 1
ATOM 13297 O O . THR E 2 26 ? -71.99600 -22.53081 -57.94741 1.000 49.89416 22 THR E O 1
ATOM 13301 N N . PRO E 2 27 ? -72.96313 -23.57350 -56.21139 1.000 43.51432 23 PRO E N 1
ATOM 13302 C CA . PRO E 2 27 ? -72.94841 -22.33594 -55.41314 1.000 42.31435 23 PRO E CA 1
ATOM 13303 C C . PRO E 2 27 ? -71.55095 -21.79504 -55.16910 1.000 40.48693 23 PRO E C 1
ATOM 13304 O O . PRO E 2 27 ? -71.38787 -20.58062 -54.99444 1.000 42.83630 23 PRO E O 1
ATOM 13308 N N . GLY E 2 28 ? -70.53435 -22.65826 -55.15388 1.000 40.02433 24 GLY E N 1
ATOM 13309 C CA . GLY E 2 28 ? -69.16902 -22.16854 -55.06932 1.000 41.83192 24 GLY E CA 1
ATOM 13310 C C . GLY E 2 28 ? -68.73382 -21.45348 -56.33400 1.000 42.88441 24 GLY E C 1
ATOM 13311 O O . GLY E 2 28 ? -68.04340 -20.43233 -56.27428 1.000 37.52736 24 GLY E O 1
ATOM 13312 N N . GLU E 2 29 ? -69.13568 -21.97462 -57.49657 1.000 40.46570 25 GLU E N 1
ATOM 13313 C CA . GLU E 2 29 ? -68.79525 -21.31876 -58.75484 1.000 35.78528 25 GLU E CA 1
ATOM 13314 C C . GLU E 2 29 ? -69.50775 -19.97979 -58.88982 1.000 40.03742 25 GLU E C 1
ATOM 13315 O O . GLU E 2 29 ? -68.90818 -18.99269 -59.33330 1.000 37.01162 25 GLU E O 1
ATOM 13321 N N . LEU E 2 30 ? -70.78780 -19.92673 -58.51495 1.000 35.23022 26 LEU E N 1
ATOM 13322 C CA . LEU E 2 30 ? -71.52581 -18.67101 -58.59165 1.000 32.52238 26 LEU E CA 1
ATOM 13323 C C . LEU E 2 30 ? -70.96069 -17.64273 -57.62033 1.000 34.98213 26 LEU E C 1
ATOM 13324 O O . LEU E 2 30 ? -70.92505 -16.44501 -57.92650 1.000 33.50096 26 LEU E O 1
ATOM 13329 N N . GLU E 2 31 ? -70.51145 -18.09251 -56.44576 1.000 32.25930 27 GLU E N 1
ATOM 13330 C CA . GLU E 2 31 ? -69.86619 -17.18498 -55.50181 1.000 32.33090 27 GLU E CA 1
ATOM 13331 C C . GLU E 2 31 ? -68.60246 -16.57687 -56.09809 1.000 28.92693 27 GLU E C 1
ATOM 13332 O O . GLU E 2 31 ? -68.35554 -15.37337 -55.95545 1.000 31.99357 27 GLU E O 1
ATOM 13338 N N . GLN E 2 32 ? -67.79343 -17.39216 -56.77782 1.000 30.38309 28 GLN E N 1
ATOM 13339 C CA . GLN E 2 32 ? -66.57729 -16.87575 -57.39693 1.000 35.88990 28 GLN E CA 1
ATOM 13340 C C . GLN E 2 32 ? -66.89764 -15.92330 -58.54258 1.000 36.76978 28 GLN E C 1
ATOM 13341 O O . GLN E 2 32 ? -66.20607 -14.91454 -58.72819 1.000 32.38404 28 GLN E O 1
ATOM 13347 N N . THR E 2 33 ? -67.94042 -16.22319 -59.32184 1.000 28.77157 29 THR E N 1
ATOM 13348 C CA . THR E 2 33 ? -68.30844 -15.34219 -60.42610 1.000 30.76958 29 THR E CA 1
ATOM 13349 C C . THR E 2 33 ? -68.78085 -13.98772 -59.91085 1.000 26.39963 29 THR E C 1
ATOM 13350 O O . THR E 2 33 ? -68.36374 -12.94117 -60.42021 1.000 24.49340 29 THR E O 1
ATOM 13354 N N . LEU E 2 34 ? -69.64658 -13.98923 -58.89165 1.000 26.86693 30 LEU E N 1
ATOM 13355 C CA . LEU E 2 34 ? -70.11966 -12.73348 -58.31394 1.000 25.55346 30 LEU E CA 1
ATOM 13356 C C . LEU E 2 34 ? -68.96519 -11.90979 -57.75957 1.000 31.31580 30 LEU E C 1
ATOM 13357 O O . LEU E 2 34 ? -68.91039 -10.68967 -57.95745 1.000 29.69149 30 LEU E O 1
ATOM 13362 N N . LEU E 2 35 ? -68.03543 -12.56011 -57.05709 1.000 26.15277 31 LEU E N 1
ATOM 13363 C CA . LEU E 2 35 ? -66.87724 -11.85027 -56.52659 1.000 29.45234 31 LEU E CA 1
ATOM 13364 C C . LEU E 2 35 ? -66.02734 -11.27715 -57.65225 1.000 29.92473 31 LEU E C 1
ATOM 13365 O O . LEU E 2 35 ? -65.48178 -10.17453 -57.53181 1.000 30.32098 31 LEU E O 1
ATOM 13370 N N . ARG E 2 36 ? -65.92290 -12.00779 -58.76434 1.000 27.66404 32 ARG E N 1
ATOM 13371 C CA . ARG E 2 36 ? -65.04882 -11.59997 -59.85745 1.000 31.70509 32 ARG E CA 1
ATOM 13372 C C . ARG E 2 36 ? -65.58739 -10.37972 -60.59750 1.000 33.27888 32 ARG E C 1
ATOM 13373 O O . ARG E 2 36 ? -64.80270 -9.60376 -61.15514 1.000 23.00395 32 ARG E O 1
ATOM 13381 N N . ILE E 2 37 ? -66.90959 -10.18233 -60.61246 1.000 28.04505 33 ILE E N 1
ATOM 13382 C CA . ILE E 2 37 ? -67.49857 -9.04338 -61.31056 1.000 25.15055 33 ILE E CA 1
ATOM 13383 C C . ILE E 2 37 ? -67.82371 -7.88549 -60.37736 1.000 26.29007 33 ILE E C 1
ATOM 13384 O O . ILE E 2 37 ? -68.28168 -6.83531 -60.84770 1.000 28.87237 33 ILE E O 1
ATOM 13389 N N . GLY E 2 38 ? -67.60543 -8.03950 -59.07236 1.000 29.34097 34 GLY E N 1
ATOM 13390 C CA . GLY E 2 38 ? -67.66352 -6.90103 -58.17569 1.000 26.78411 34 GLY E CA 1
ATOM 13391 C C . GLY E 2 38 ? -68.73944 -6.92941 -57.10933 1.000 31.28848 34 GLY E C 1
ATOM 13392 O O . GLY E 2 38 ? -69.01233 -5.90204 -56.48051 1.000 29.03542 34 GLY E O 1
ATOM 13393 N N . HIS E 2 39 ? -69.35568 -8.08582 -56.88451 1.000 31.44468 35 HIS E N 1
ATOM 13394 C CA . HIS E 2 39 ? -70.40256 -8.23032 -55.87719 1.000 34.23510 35 HIS E CA 1
ATOM 13395 C C . HIS E 2 39 ? -69.83718 -9.01611 -54.70237 1.000 32.37406 35 HIS E C 1
ATOM 13396 O O . HIS E 2 39 ? -69.52121 -10.20336 -54.83379 1.000 35.13776 35 HIS E O 1
ATOM 13403 N N . GLU E 2 40 ? -69.70769 -8.35002 -53.55947 1.000 33.99028 36 GLU E N 1
ATOM 13404 C CA . GLU E 2 40 ? -69.16661 -8.98207 -52.36496 1.000 39.72900 36 GLU E CA 1
ATOM 13405 C C . GLU E 2 40 ? -70.22253 -9.88555 -51.74436 1.000 39.98196 36 GLU E C 1
ATOM 13406 O O . GLU E 2 40 ? -71.26859 -9.40892 -51.28836 1.000 35.99213 36 GLU E O 1
ATOM 13412 N N . VAL E 2 41 ? -69.95792 -11.18417 -51.73849 1.000 37.55664 37 VAL E N 1
ATOM 13413 C CA . VAL E 2 41 ? -70.80820 -12.12303 -51.01990 1.000 38.89505 37 VAL E CA 1
ATOM 13414 C C . VAL E 2 41 ? -70.41440 -12.10692 -49.54874 1.000 45.34032 37 VAL E C 1
ATOM 13415 O O . VAL E 2 41 ? -69.22518 -12.10121 -49.20526 1.000 50.27441 37 VAL E O 1
ATOM 13419 N N . GLU E 2 42 ? -71.41225 -12.05767 -48.66890 1.000 43.12831 38 GLU E N 1
ATOM 13420 C CA . GLU E 2 42 ? -71.16073 -12.09804 -47.23386 1.000 47.79938 38 GLU E CA 1
ATOM 13421 C C . GLU E 2 42 ? -71.25777 -13.50265 -46.66050 1.000 48.60165 38 GLU E C 1
ATOM 13422 O O . GLU E 2 42 ? -70.44148 -13.87732 -45.81298 1.000 44.90087 38 GLU E O 1
ATOM 13428 N N . GLU E 2 43 ? -72.23013 -14.29270 -47.10946 1.000 43.09640 39 GLU E N 1
ATOM 13429 C CA . GLU E 2 43 ? -72.40642 -15.63732 -46.58410 1.000 46.25565 39 GLU E CA 1
ATOM 13430 C C . GLU E 2 43 ? -73.16192 -16.47601 -47.60448 1.000 46.11086 39 GLU E C 1
ATOM 13431 O O . GLU E 2 43 ? -73.95966 -15.95636 -48.38906 1.000 43.20005 39 GLU E O 1
ATOM 13437 N N . VAL E 2 44 ? -72.89032 -17.77863 -47.58540 1.000 49.92264 40 VAL E N 1
ATOM 13438 C CA . VAL E 2 44 ? -73.56044 -18.75015 -48.44966 1.000 44.48712 40 VAL E CA 1
ATOM 13439 C C . VAL E 2 44 ? -74.11624 -19.82294 -47.51608 1.000 62.22055 40 VAL E C 1
ATOM 13440 O O . VAL E 2 44 ? -73.42238 -20.78161 -47.16112 1.000 61.09842 40 VAL E O 1
ATOM 13444 N N . ILE E 2 45 ? -75.36620 -19.66132 -47.10253 1.000 59.33330 41 ILE E N 1
ATOM 13445 C CA . ILE E 2 45 ? -75.98215 -20.48794 -46.06836 1.000 65.88609 41 ILE E CA 1
ATOM 13446 C C . ILE E 2 45 ? -76.98731 -21.42453 -46.72956 1.000 61.63830 41 ILE E C 1
ATOM 13447 O O . ILE E 2 45 ? -77.95348 -20.95258 -47.34398 1.000 59.16395 41 ILE E O 1
ATOM 13452 N N . PRO E 2 46 ? -76.80750 -22.73750 -46.63441 1.000 60.11399 42 PRO E N 1
ATOM 13453 C CA . PRO E 2 46 ? -77.83723 -23.66903 -47.10020 1.000 58.80179 42 PRO E CA 1
ATOM 13454 C C . PRO E 2 46 ? -79.01006 -23.71143 -46.12888 1.000 61.32210 42 PRO E C 1
ATOM 13455 O O . PRO E 2 46 ? -78.97627 -23.14305 -45.03672 1.000 54.79689 42 PRO E O 1
ATOM 13459 N N . LEU E 2 47 ? -80.06049 -24.40606 -46.55050 1.000 58.27630 43 LEU E N 1
ATOM 13460 C CA . LEU E 2 47 ? -81.26367 -24.56078 -45.74859 1.000 56.33243 43 LEU E CA 1
ATOM 13461 C C . LEU E 2 47 ? -81.28891 -25.93929 -45.09962 1.000 58.64585 43 LEU E C 1
ATOM 13462 O O . LEU E 2 47 ? -80.81236 -26.92396 -45.66992 1.000 62.69487 43 LEU E O 1
ATOM 13467 N N . GLY E 2 48 ? -81.85303 -25.99969 -43.89548 1.000 68.20553 44 GLY E N 1
ATOM 13468 C CA . GLY E 2 48 ? -81.87035 -27.22064 -43.12675 1.000 67.43509 44 GLY E CA 1
ATOM 13469 C C . GLY E 2 48 ? -80.48329 -27.58827 -42.64154 1.000 71.15877 44 GLY E C 1
ATOM 13470 O O . GLY E 2 48 ? -79.79300 -26.78587 -42.00533 1.000 71.10420 44 GLY E O 1
ATOM 13471 N N . PRO E 2 49 ? -80.04394 -28.82370 -42.92841 1.000 89.21499 45 PRO E N 1
ATOM 13472 C CA . PRO E 2 49 ? -80.84154 -29.86288 -43.58397 1.000 94.63479 45 PRO E CA 1
ATOM 13473 C C . PRO E 2 49 ? -81.50031 -30.80897 -42.58340 1.000 94.36612 45 PRO E C 1
ATOM 13474 O O . PRO E 2 49 ? -81.08005 -30.86994 -41.42835 1.000 93.39904 45 PRO E O 1
ATOM 13478 N N . VAL E 2 50 ? -82.52420 -31.53793 -43.02649 1.000 88.65107 46 VAL E N 1
ATOM 13479 C CA . VAL E 2 50 ? -83.20855 -32.52079 -42.19963 1.000 87.43324 46 VAL E CA 1
ATOM 13480 C C . VAL E 2 50 ? -83.20221 -33.85621 -42.93259 1.000 98.76946 46 VAL E C 1
ATOM 13481 O O . VAL E 2 50 ? -82.89409 -33.93867 -44.12214 1.000 100.57605 46 VAL E O 1
ATOM 13485 N N . ASP E 2 51 ? -83.54917 -34.91053 -42.19827 1.000 112.79123 47 ASP E N 1
ATOM 13486 C CA . ASP E 2 51 ? -83.64247 -36.24450 -42.77385 1.000 121.75601 47 ASP E CA 1
ATOM 13487 C C . ASP E 2 51 ? -84.51089 -37.10700 -41.87167 1.000 115.92591 47 ASP E C 1
ATOM 13488 O O . ASP E 2 51 ? -84.66971 -36.82954 -40.67991 1.000 106.10292 47 ASP E O 1
ATOM 13493 N N . GLY E 2 52 ? -85.07230 -38.15882 -42.46058 1.000 116.95155 48 GLY E N 1
ATOM 13494 C CA . GLY E 2 52 ? -85.89412 -39.09033 -41.72879 1.000 117.29850 48 GLY E CA 1
ATOM 13495 C C . GLY E 2 52 ? -87.35660 -38.69654 -41.71556 1.000 115.43811 48 GLY E C 1
ATOM 13496 O O . GLY E 2 52 ? -87.97794 -38.48018 -42.76069 1.000 115.24697 48 GLY E O 1
ATOM 13497 N N . PRO E 2 53 ? -87.93723 -38.59726 -40.51932 1.000 111.39996 49 PRO E N 1
ATOM 13498 C CA . PRO E 2 53 ? -89.37031 -38.30112 -40.41578 1.000 102.15189 49 PRO E CA 1
ATOM 13499 C C . PRO E 2 53 ? -89.67259 -36.82322 -40.21996 1.000 92.89468 49 PRO E C 1
ATOM 13500 O O . PRO E 2 53 ? -89.94382 -36.38055 -39.09914 1.000 98.09047 49 PRO E O 1
ATOM 13504 N N . VAL E 2 54 ? -89.63041 -36.05265 -41.30425 1.000 87.33797 50 VAL E N 1
ATOM 13505 C CA . VAL E 2 54 ? -90.02668 -34.64624 -41.30424 1.000 76.55952 50 VAL E CA 1
ATOM 13506 C C . VAL E 2 54 ? -91.03961 -34.49107 -42.43187 1.000 66.90074 50 VAL E C 1
ATOM 13507 O O . VAL E 2 54 ? -90.66164 -34.38488 -43.60400 1.000 63.63731 50 VAL E O 1
ATOM 13511 N N . THR E 2 55 ? -92.32507 -34.47971 -42.08688 1.000 62.36811 51 THR E N 1
ATOM 13512 C CA . THR E 2 55 ? -93.39822 -34.47454 -43.06904 1.000 66.68682 51 THR E CA 1
ATOM 13513 C C . THR E 2 55 ? -94.39533 -33.36914 -42.74855 1.000 67.21825 51 THR E C 1
ATOM 13514 O O . THR E 2 55 ? -94.38842 -32.78361 -41.66230 1.000 65.82609 51 THR E O 1
ATOM 13518 N N . VAL E 2 56 ? -95.26340 -33.09294 -43.71676 1.000 63.56204 52 VAL E N 1
ATOM 13519 C CA . VAL E 2 56 ? -96.30183 -32.07852 -43.57812 1.000 66.80427 52 VAL E CA 1
ATOM 13520 C C . VAL E 2 56 ? -97.58642 -32.75116 -43.11434 1.000 66.86475 52 VAL E C 1
ATOM 13521 O O . VAL E 2 56 ? -97.97458 -33.80097 -43.64034 1.000 72.44813 52 VAL E O 1
ATOM 13525 N N . GLY E 2 57 ? -98.24599 -32.14970 -42.11877 1.000 66.29656 53 GLY E N 1
ATOM 13526 C CA . GLY E 2 57 ? -99.48450 -32.67900 -41.59653 1.000 69.59271 53 GLY E CA 1
ATOM 13527 C C . GLY E 2 57 ? -100.53436 -31.59111 -41.44950 1.000 77.37767 53 GLY E C 1
ATOM 13528 O O . GLY E 2 57 ? -100.25708 -30.39998 -41.60891 1.000 74.16622 53 GLY E O 1
ATOM 13529 N N . ARG E 2 58 ? -101.75203 -32.02917 -41.13792 1.000 82.72603 54 ARG E N 1
ATOM 13530 C CA . ARG E 2 58 ? -102.89523 -31.14511 -40.96483 1.000 80.96840 54 ARG E CA 1
ATOM 13531 C C . ARG E 2 58 ? -103.45902 -31.30509 -39.56005 1.000 87.48726 54 ARG E C 1
ATOM 13532 O O . ARG E 2 58 ? -103.62253 -32.42733 -39.07097 1.000 90.81461 54 ARG E O 1
ATOM 13540 N N . VAL E 2 59 ? -103.75567 -30.17964 -38.91713 1.000 86.65841 55 VAL E N 1
ATOM 13541 C CA . VAL E 2 59 ? -104.25251 -30.18399 -37.54604 1.000 86.64572 55 VAL E CA 1
ATOM 13542 C C . VAL E 2 59 ? -105.74608 -30.47715 -37.54637 1.000 88.20224 55 VAL E C 1
ATOM 13543 O O . VAL E 2 59 ? -106.50451 -29.93187 -38.35759 1.000 88.07864 55 VAL E O 1
ATOM 13547 N N . ALA E 2 60 ? -106.17300 -31.34465 -36.63301 1.000 92.23025 56 ALA E N 1
ATOM 13548 C CA . ALA E 2 60 ? -107.58343 -31.69262 -36.49957 1.000 81.45071 56 ALA E CA 1
ATOM 13549 C C . ALA E 2 60 ? -107.93257 -32.01061 -35.04851 1.000 80.23207 56 ALA E C 1
ATOM 13550 O O . ALA E 2 60 ? -108.08398 -31.10948 -34.22299 1.000 75.06356 56 ALA E O 1
ATOM 13552 N N . ARG E 2 73 ? -101.19908 -26.93400 -25.77930 1.000 82.58553 69 ARG E N 1
ATOM 13553 C CA . ARG E 2 73 ? -102.23558 -27.88769 -26.15695 1.000 97.00239 69 ARG E CA 1
ATOM 13554 C C . ARG E 2 73 ? -101.67401 -28.98349 -27.05717 1.000 102.90248 69 ARG E C 1
ATOM 13555 O O . ARG E 2 73 ? -100.48098 -28.99983 -27.36140 1.000 97.35008 69 ARG E O 1
ATOM 13563 N N . ALA E 2 74 ? -102.54226 -29.90142 -27.47616 1.000 106.11786 70 ALA E N 1
ATOM 13564 C CA . ALA E 2 74 ? -102.13089 -31.01728 -28.31462 1.000 109.81606 70 ALA E CA 1
ATOM 13565 C C . ALA E 2 74 ? -103.33216 -31.50658 -29.10871 1.000 109.01954 70 ALA E C 1
ATOM 13566 O O . ALA E 2 74 ? -104.44542 -31.57057 -28.58138 1.000 111.94410 70 ALA E O 1
ATOM 13568 N N . CYS E 2 75 ? -103.09728 -31.84881 -30.37405 1.000 99.57901 71 CYS E N 1
ATOM 13569 C CA . CYS E 2 75 ? -104.14226 -32.35455 -31.25131 1.000 105.30060 71 CYS E CA 1
ATOM 13570 C C . CYS E 2 75 ? -103.55812 -33.42353 -32.16357 1.000 109.08172 71 CYS E C 1
ATOM 13571 O O . CYS E 2 75 ? -102.34080 -33.61207 -32.24153 1.000 103.66187 71 CYS E O 1
ATOM 13574 N N . ALA E 2 76 ? -104.44736 -34.12893 -32.85756 1.000 118.44755 72 ALA E N 1
ATOM 13575 C CA . ALA E 2 76 ? -104.03284 -35.14670 -33.81109 1.000 118.70432 72 ALA E CA 1
ATOM 13576 C C . ALA E 2 76 ? -103.65494 -34.50135 -35.13689 1.000 108.74210 72 ALA E C 1
ATOM 13577 O O . ALA E 2 76 ? -104.28143 -33.53176 -35.57462 1.000 100.55911 72 ALA E O 1
ATOM 13579 N N . VAL E 2 77 ? -102.62208 -35.04496 -35.77536 1.000 97.35961 73 VAL E N 1
ATOM 13580 C CA . VAL E 2 77 ? -102.09280 -34.50576 -37.02227 1.000 93.53636 73 VAL E CA 1
ATOM 13581 C C . VAL E 2 77 ? -102.07820 -35.62057 -38.05802 1.000 87.22047 73 VAL E C 1
ATOM 13582 O O . VAL E 2 77 ? -101.44707 -36.66275 -37.84482 1.000 85.82445 73 VAL E O 1
ATOM 13586 N N . ASP E 2 78 ? -102.76899 -35.40263 -39.17340 1.000 79.96485 74 ASP E N 1
ATOM 13587 C CA . ASP E 2 78 ? -102.79852 -36.36433 -40.27265 1.000 81.52165 74 ASP E CA 1
ATOM 13588 C C . ASP E 2 78 ? -101.44007 -36.36082 -40.96153 1.000 81.41820 74 ASP E C 1
ATOM 13589 O O . ASP E 2 78 ? -101.11242 -35.44007 -41.71221 1.000 77.67661 74 ASP E O 1
ATOM 13594 N N . ILE E 2 79 ? -100.64194 -37.39854 -40.71419 1.000 72.16251 75 ILE E N 1
ATOM 13595 C CA . ILE E 2 79 ? -99.31161 -37.50044 -41.30470 1.000 80.70842 75 ILE E CA 1
ATOM 13596 C C . ILE E 2 79 ? -99.41169 -38.14390 -42.68126 1.000 85.06549 75 ILE E C 1
ATOM 13597 O O . ILE E 2 79 ? -98.39349 -38.42502 -43.32346 1.000 82.96178 75 ILE E O 1
ATOM 13602 N N . GLY E 2 80 ? -100.63321 -38.38381 -43.13960 1.000 88.20409 76 GLY E N 1
ATOM 13603 C CA . GLY E 2 80 ? -100.85992 -38.96784 -44.44229 1.000 94.08866 76 GLY E CA 1
ATOM 13604 C C . GLY E 2 80 ? -101.09794 -40.46754 -44.37088 1.000 105.55454 76 GLY E C 1
ATOM 13605 O O . GLY E 2 80 ? -100.71518 -41.14960 -43.41635 1.000 105.11685 76 GLY E O 1
ATOM 13606 N N . ASP E 2 81 ? -101.75233 -40.98128 -45.41488 1.000 120.96458 77 ASP E N 1
ATOM 13607 C CA . ASP E 2 81 ? -102.05624 -42.40763 -45.54499 1.000 124.89244 77 ASP E CA 1
ATOM 13608 C C . ASP E 2 81 ? -102.93362 -42.89870 -44.39513 1.000 127.59539 77 ASP E C 1
ATOM 13609 O O . ASP E 2 81 ? -102.74946 -44.00283 -43.87795 1.000 127.40967 77 ASP E O 1
ATOM 13614 N N . ARG E 2 82 ? -103.89402 -42.06254 -43.99245 1.000 123.04774 78 ARG E N 1
ATOM 13615 C CA . ARG E 2 82 ? -104.89160 -42.41763 -42.98004 1.000 120.90899 78 ARG E CA 1
ATOM 13616 C C . ARG E 2 82 ? -104.23859 -42.77487 -41.64557 1.000 119.09273 78 ARG E C 1
ATOM 13617 O O . ARG E 2 82 ? -104.69426 -43.66851 -40.92931 1.000 117.06524 78 ARG E O 1
ATOM 13625 N N . GLN E 2 83 ? -103.16303 -42.06934 -41.30661 1.000 125.60108 79 GLN E N 1
ATOM 13626 C CA . GLN E 2 83 ? -102.45446 -42.26249 -40.04986 1.000 123.83068 79 GLN E CA 1
ATOM 13627 C C . GLN E 2 83 ? -102.46311 -40.96195 -39.26080 1.000 122.31568 79 GLN E C 1
ATOM 13628 O O . GLN E 2 83 ? -102.31888 -39.87718 -39.83329 1.000 118.34111 79 GLN E O 1
ATOM 13634 N N . TYR E 2 84 ? -102.62876 -41.07415 -37.94462 1.000 102.85297 80 TYR E N 1
ATOM 13635 C CA . TYR E 2 84 ? -102.78482 -39.91394 -37.07606 1.000 88.41240 80 TYR E CA 1
ATOM 13636 C C . TYR E 2 84 ? -101.81098 -40.00957 -35.91286 1.000 89.43849 80 TYR E C 1
ATOM 13637 O O . TYR E 2 84 ? -101.90193 -40.93319 -35.09753 1.000 89.38859 80 TYR E O 1
ATOM 13646 N N . ARG E 2 85 ? -100.88472 -39.05852 -35.84136 1.000 94.46717 81 ARG E N 1
ATOM 13647 C CA . ARG E 2 85 ? -100.02040 -38.87229 -34.68757 1.000 86.79818 81 ARG E CA 1
ATOM 13648 C C . ARG E 2 85 ? -100.47283 -37.63354 -33.92404 1.000 93.41377 81 ARG E C 1
ATOM 13649 O O . ARG E 2 85 ? -101.03579 -36.70024 -34.50333 1.000 93.68782 81 ARG E O 1
ATOM 13657 N N . GLU E 2 86 ? -100.22967 -37.63071 -32.61564 1.000 104.34907 82 GLU E N 1
ATOM 13658 C CA . GLU E 2 86 ? -100.72279 -36.57630 -31.73947 1.000 112.37510 82 GLU E CA 1
ATOM 13659 C C . GLU E 2 86 ? -99.58639 -36.04156 -30.88126 1.000 118.35084 82 GLU E C 1
ATOM 13660 O O . GLU E 2 86 ? -98.84528 -36.81910 -30.27092 1.000 123.80998 82 GLU E O 1
ATOM 13666 N N . ILE E 2 87 ? -99.45519 -34.71754 -30.83890 1.000 111.49312 83 ILE E N 1
ATOM 13667 C CA . ILE E 2 87 ? -98.46752 -34.05677 -29.99199 1.000 108.30203 83 ILE E CA 1
ATOM 13668 C C . ILE E 2 87 ? -98.84365 -32.58930 -29.81520 1.000 98.66601 83 ILE E C 1
ATOM 13669 O O . ILE E 2 87 ? -98.55893 -31.98181 -28.78246 1.000 88.62303 83 ILE E O 1
ATOM 13674 N N . ALA E 2 91 ? -97.52346 -23.26267 -29.82219 1.000 106.97534 87 ALA E N 1
ATOM 13675 C CA . ALA E 2 91 ? -98.96796 -23.08792 -29.91295 1.000 109.42731 87 ALA E CA 1
ATOM 13676 C C . ALA E 2 91 ? -99.31789 -21.77804 -30.61519 1.000 107.76353 87 ALA E C 1
ATOM 13677 O O . ALA E 2 91 ? -98.74542 -21.44946 -31.65568 1.000 112.77961 87 ALA E O 1
ATOM 13679 N N . THR E 2 92 ? -100.28515 -21.05881 -30.04222 1.000 102.48090 88 THR E N 1
ATOM 13680 C CA . THR E 2 92 ? -100.63823 -19.69640 -30.43298 1.000 106.32719 88 THR E CA 1
ATOM 13681 C C . THR E 2 92 ? -101.28123 -19.60508 -31.81494 1.000 109.76344 88 THR E C 1
ATOM 13682 O O . THR E 2 92 ? -102.50804 -19.68275 -31.93685 1.000 100.44481 88 THR E O 1
ATOM 13686 N N . ASN E 2 93 ? -100.46921 -19.44281 -32.85887 1.000 119.07199 89 ASN E N 1
ATOM 13687 C CA . ASN E 2 93 ? -100.95133 -18.91902 -34.13919 1.000 121.50481 89 ASN E CA 1
ATOM 13688 C C . ASN E 2 93 ? -101.20119 -20.04414 -35.14512 1.000 118.90737 89 ASN E C 1
ATOM 13689 O O . ASN E 2 93 ? -100.51195 -20.18638 -36.15659 1.000 115.10215 89 ASN E O 1
ATOM 13694 N N . PHE E 2 94 ? -102.23592 -20.83431 -34.86061 1.000 117.63203 90 PHE E N 1
ATOM 13695 C CA . PHE E 2 94 ? -102.76705 -21.78697 -35.82813 1.000 112.10137 90 PHE E CA 1
ATOM 13696 C C . PHE E 2 94 ? -104.09392 -22.32235 -35.31404 1.000 113.06090 90 PHE E C 1
ATOM 13697 O O . PHE E 2 94 ? -104.23332 -22.60640 -34.12168 1.000 113.99552 90 PHE E O 1
ATOM 13705 N N . ALA E 2 95 ? -105.05830 -22.45112 -36.21754 1.000 109.87076 91 ALA E N 1
ATOM 13706 C CA . ALA E 2 95 ? -106.37857 -22.96241 -35.89793 1.000 108.63036 91 ALA E CA 1
ATOM 13707 C C . ALA E 2 95 ? -106.49645 -24.40936 -36.38450 1.000 105.06378 91 ALA E C 1
ATOM 13708 O O . ALA E 2 95 ? -105.49095 -25.06156 -36.68855 1.000 105.30618 91 ALA E O 1
ATOM 13710 N N . VAL E 2 96 ? -107.72039 -24.91960 -36.46029 1.000 96.30915 92 VAL E N 1
ATOM 13711 C CA . VAL E 2 96 ? -107.96819 -26.28713 -36.90164 1.000 93.51364 92 VAL E CA 1
ATOM 13712 C C . VAL E 2 96 ? -108.09872 -26.29971 -38.41837 1.000 88.36515 92 VAL E C 1
ATOM 13713 O O . VAL E 2 96 ? -108.89924 -25.54965 -38.98980 1.000 85.47625 92 VAL E O 1
ATOM 13717 N N . GLY E 2 97 ? -107.31127 -27.15176 -39.07204 1.000 86.82888 93 GLY E N 1
ATOM 13718 C CA . GLY E 2 97 ? -107.34161 -27.29867 -40.51382 1.000 87.22768 93 GLY E CA 1
ATOM 13719 C C . GLY E 2 97 ? -106.13035 -26.74842 -41.23403 1.000 87.15879 93 GLY E C 1
ATOM 13720 O O . GLY E 2 97 ? -106.01512 -26.94509 -42.45101 1.000 81.42773 93 GLY E O 1
ATOM 13721 N N . ASP E 2 98 ? -105.22462 -26.07211 -40.53220 1.000 88.06649 94 ASP E N 1
ATOM 13722 C CA . ASP E 2 98 ? -104.05421 -25.48424 -41.16804 1.000 80.22871 94 ASP E CA 1
ATOM 13723 C C . ASP E 2 98 ? -102.96469 -26.52897 -41.37105 1.000 80.33396 94 ASP E C 1
ATOM 13724 O O . ASP E 2 98 ? -102.68478 -27.33920 -40.48254 1.000 75.41583 94 ASP E O 1
ATOM 13729 N N . LEU E 2 99 ? -102.34729 -26.50196 -42.54993 1.000 70.83385 95 LEU E N 1
ATOM 13730 C CA . LEU E 2 99 ? -101.23038 -27.39318 -42.83267 1.000 66.75727 95 LEU E CA 1
ATOM 13731 C C . LEU E 2 99 ? -99.99162 -26.93316 -42.07393 1.000 65.70890 95 LEU E C 1
ATOM 13732 O O . LEU E 2 99 ? -99.62225 -25.75584 -42.12205 1.000 69.40416 95 LEU E O 1
ATOM 13737 N N . VAL E 2 100 ? -99.35070 -27.86417 -41.36755 1.000 58.90158 96 VAL E N 1
ATOM 13738 C CA . VAL E 2 100 ? -98.17019 -27.57486 -40.56653 1.000 52.48890 96 VAL E CA 1
ATOM 13739 C C . VAL E 2 100 ? -97.10286 -28.61982 -40.87021 1.000 58.55307 96 VAL E C 1
ATOM 13740 O O . VAL E 2 100 ? -97.35395 -29.62683 -41.53273 1.000 71.76550 96 VAL E O 1
ATOM 13744 N N . VAL E 2 101 ? -95.89551 -28.36170 -40.37426 1.000 55.43185 97 VAL E N 1
ATOM 13745 C CA . VAL E 2 101 ? -94.76200 -29.26910 -40.51537 1.000 56.01121 97 VAL E CA 1
ATOM 13746 C C . VAL E 2 101 ? -94.48785 -29.89671 -39.15682 1.000 68.14074 97 VAL E C 1
ATOM 13747 O O . VAL E 2 101 ? -94.30588 -29.18343 -38.16243 1.000 70.17315 97 VAL E O 1
ATOM 13751 N N . VAL E 2 102 ? -94.45976 -31.22599 -39.11301 1.000 66.32478 98 VAL E N 1
ATOM 13752 C CA . VAL E 2 102 ? -94.29379 -31.96032 -37.86563 1.000 70.92091 98 VAL E CA 1
ATOM 13753 C C . VAL E 2 102 ? -92.95957 -32.69129 -37.88010 1.000 78.00183 98 VAL E C 1
ATOM 13754 O O . VAL E 2 102 ? -92.45992 -33.10822 -38.93187 1.000 76.02328 98 VAL E O 1
ATOM 13758 N N . ALA E 2 103 ? -92.37984 -32.83988 -36.69259 1.000 86.01004 99 ALA E N 1
ATOM 13759 C CA . ALA E 2 103 ? -91.15155 -33.60196 -36.48789 1.000 93.27416 99 ALA E CA 1
ATOM 13760 C C . ALA E 2 103 ? -91.52293 -34.86076 -35.71262 1.000 97.47424 99 ALA E C 1
ATOM 13761 O O . ALA E 2 103 ? -91.66644 -34.82726 -34.48699 1.000 104.83390 99 ALA E O 1
ATOM 13763 N N . LEU E 2 104 ? -91.68678 -35.96592 -36.43387 1.000 98.42776 100 LEU E N 1
ATOM 13764 C CA . LEU E 2 104 ? -92.05143 -37.22516 -35.81344 1.000 104.37924 100 LEU E CA 1
ATOM 13765 C C . LEU E 2 104 ? -90.90088 -37.73989 -34.94898 1.000 114.15945 100 LEU E C 1
ATOM 13766 O O . LEU E 2 104 ? -89.74454 -37.36121 -35.15261 1.000 112.82771 100 LEU E O 1
ATOM 13771 N N . PRO E 2 105 ? -91.19700 -38.58859 -33.96196 1.000 115.78277 101 PRO E N 1
ATOM 13772 C CA . PRO E 2 105 ? -90.13363 -39.09606 -33.08246 1.000 117.45993 101 PRO E CA 1
ATOM 13773 C C . PRO E 2 105 ? -89.03713 -39.79391 -33.87428 1.000 121.19411 101 PRO E C 1
ATOM 13774 O O . PRO E 2 105 ? -89.29821 -40.69529 -34.67443 1.000 114.98102 101 PRO E O 1
ATOM 13778 N N . GLY E 2 106 ? -87.79878 -39.36054 -33.64381 1.000 123.09986 102 GLY E N 1
ATOM 13779 C CA . GLY E 2 106 ? -86.65276 -39.83350 -34.39328 1.000 126.40396 102 GLY E CA 1
ATOM 13780 C C . GLY E 2 106 ? -86.11240 -38.84530 -35.40266 1.000 126.36149 102 GLY E C 1
ATOM 13781 O O . GLY E 2 106 ? -85.09128 -39.13352 -36.03834 1.000 127.28050 102 GLY E O 1
ATOM 13782 N N . ALA E 2 107 ? -86.75678 -37.69436 -35.57248 1.000 122.57352 103 ALA E N 1
ATOM 13783 C CA . ALA E 2 107 ? -86.29769 -36.69737 -36.52588 1.000 118.58046 103 ALA E CA 1
ATOM 13784 C C . ALA E 2 107 ? -85.08333 -35.95394 -35.98501 1.000 117.10031 103 ALA E C 1
ATOM 13785 O O . ALA E 2 107 ? -84.93086 -35.76262 -34.77535 1.000 114.88791 103 ALA E O 1
ATOM 13787 N N . THR E 2 108 ? -84.21530 -35.53189 -36.90043 1.000 114.59620 104 THR E N 1
ATOM 13788 C CA . THR E 2 108 ? -82.98160 -34.82465 -36.56369 1.000 109.86467 104 THR E CA 1
ATOM 13789 C C . THR E 2 108 ? -83.03420 -33.43949 -37.20174 1.000 99.35651 104 THR E C 1
ATOM 13790 O O . THR E 2 108 ? -82.83367 -33.29630 -38.41204 1.000 92.22431 104 THR E O 1
ATOM 13794 N N . LEU E 2 109 ? -83.30764 -32.41378 -36.37880 1.000 99.21819 105 LEU E N 1
ATOM 13795 C CA . LEU E 2 109 ? -83.35501 -31.02719 -36.81460 1.000 94.81025 105 LEU E CA 1
ATOM 13796 C C . LEU E 2 109 ? -82.00044 -30.35502 -36.61027 1.000 100.10533 105 LEU E C 1
ATOM 13797 O O . LEU E 2 109 ? -81.24238 -30.73204 -35.71071 1.000 110.55464 105 LEU E O 1
ATOM 13802 N N . PRO E 2 110 ? -81.66729 -29.36229 -37.43687 1.000 98.99361 106 PRO E N 1
ATOM 13803 C CA . PRO E 2 110 ? -80.37625 -28.66972 -37.28922 1.000 95.66680 106 PRO E CA 1
ATOM 13804 C C . PRO E 2 110 ? -80.32988 -27.88387 -35.98649 1.000 101.30275 106 PRO E C 1
ATOM 13805 O O . PRO E 2 110 ? -81.18156 -27.02910 -35.73391 1.000 98.02336 106 PRO E O 1
ATOM 13809 N N . GLY E 2 111 ? -79.33227 -28.17869 -35.15712 1.000 108.67378 107 GLY E N 1
ATOM 13810 C CA . GLY E 2 111 ? -78.35092 -29.20696 -35.45444 1.000 114.33892 107 GLY E CA 1
ATOM 13811 C C . GLY E 2 111 ? -78.17551 -30.19250 -34.31512 1.000 117.66842 107 GLY E C 1
ATOM 13812 O O . GLY E 2 111 ? -77.58088 -29.86832 -33.28717 1.000 120.50089 107 GLY E O 1
ATOM 13813 N N . GLY E 2 112 ? -78.69789 -31.40317 -34.49853 1.000 114.10127 108 GLY E N 1
ATOM 13814 C CA . GLY E 2 112 ? -78.63819 -32.43136 -33.48244 1.000 106.01450 108 GLY E CA 1
ATOM 13815 C C . GLY E 2 112 ? -79.86381 -32.53709 -32.60210 1.000 109.07535 108 GLY E C 1
ATOM 13816 O O . GLY E 2 112 ? -79.89654 -33.40407 -31.72021 1.000 110.19872 108 GLY E O 1
ATOM 13817 N N . PHE E 2 113 ? -80.86799 -31.68792 -32.80931 1.000 109.14037 109 PHE E N 1
ATOM 13818 C CA . PHE E 2 113 ? -82.08802 -31.72616 -32.00870 1.000 109.26491 109 PHE E CA 1
ATOM 13819 C C . PHE E 2 113 ? -82.91772 -32.94085 -32.40606 1.000 109.04983 109 PHE E C 1
ATOM 13820 O O . PHE E 2 113 ? -83.47934 -32.98594 -33.50516 1.000 107.32406 109 PHE E O 1
ATOM 13828 N N . THR E 2 114 ? -82.99910 -33.92520 -31.51660 1.000 113.40701 110 THR E N 1
ATOM 13829 C CA . THR E 2 114 ? -83.77541 -35.13122 -31.78249 1.000 109.63490 110 THR E CA 1
ATOM 13830 C C . THR E 2 114 ? -84.74011 -35.42723 -30.63927 1.000 106.04697 110 THR E C 1
ATOM 13831 O O . THR E 2 114 ? -85.58445 -34.59972 -30.29668 1.000 103.43525 110 THR E O 1
ATOM 13835 N N . MET E 2 128 ? -93.75104 -33.09936 -33.01561 1.000 91.53403 124 MET E N 1
ATOM 13836 C CA . MET E 2 128 ? -93.35993 -31.71917 -32.75433 1.000 91.48798 124 MET E CA 1
ATOM 13837 C C . MET E 2 128 ? -93.64009 -30.82806 -33.95818 1.000 86.65167 124 MET E C 1
ATOM 13838 O O . MET E 2 128 ? -93.05953 -31.01745 -35.02631 1.000 84.55316 124 MET E O 1
ATOM 13843 N N . ILE E 2 129 ? -94.53073 -29.85598 -33.78123 1.000 77.75340 125 ILE E N 1
ATOM 13844 C CA . ILE E 2 129 ? -94.84120 -28.89512 -34.83522 1.000 76.49164 125 ILE E CA 1
ATOM 13845 C C . ILE E 2 129 ? -93.69991 -27.88495 -34.89777 1.000 78.17313 125 ILE E C 1
ATOM 13846 O O . ILE E 2 129 ? -93.48335 -27.11867 -33.95631 1.000 82.92925 125 ILE E O 1
ATOM 13851 N N . CYS E 2 130 ? -92.97018 -27.88202 -36.00763 1.000 77.88527 126 CYS E N 1
ATOM 13852 C CA . CYS E 2 130 ? -91.78099 -27.05751 -36.14896 1.000 74.49389 126 CYS E CA 1
ATOM 13853 C C . CYS E 2 130 ? -92.13407 -25.65180 -36.62364 1.000 76.70001 126 CYS E C 1
ATOM 13854 O O . CYS E 2 130 ? -93.18510 -25.41088 -37.22276 1.000 69.24265 126 CYS E O 1
ATOM 13857 N N . SER E 2 131 ? -91.22891 -24.72055 -36.34492 1.000 78.37987 127 SER E N 1
ATOM 13858 C CA . SER E 2 131 ? -91.30984 -23.35355 -36.83283 1.000 75.62206 127 SER E CA 1
ATOM 13859 C C . SER E 2 131 ? -90.25831 -23.13515 -37.91262 1.000 65.28048 127 SER E C 1
ATOM 13860 O O . SER E 2 131 ? -89.35859 -23.95581 -38.11386 1.000 61.22452 127 SER E O 1
ATOM 13863 N N . ALA E 2 132 ? -90.38305 -22.00452 -38.61265 1.000 67.76702 128 ALA E N 1
ATOM 13864 C CA . ALA E 2 132 ? -89.40722 -21.66697 -39.64352 1.000 59.56601 128 ALA E CA 1
ATOM 13865 C C . ALA E 2 132 ? -88.00389 -21.54511 -39.06639 1.000 59.73793 128 ALA E C 1
ATOM 13866 O O . ALA E 2 132 ? -87.02484 -21.89447 -39.73560 1.000 59.79549 128 ALA E O 1
ATOM 13868 N N . ALA E 2 133 ? -87.88559 -21.06412 -37.82692 1.000 55.88199 129 ALA E N 1
ATOM 13869 C CA . ALA E 2 133 ? -86.57178 -20.94437 -37.20492 1.000 56.87222 129 ALA E CA 1
ATOM 13870 C C . ALA E 2 133 ? -86.00891 -22.30996 -36.82902 1.000 68.14277 129 ALA E C 1
ATOM 13871 O O . ALA E 2 133 ? -84.80478 -22.55154 -36.97371 1.000 74.82316 129 ALA E O 1
ATOM 13873 N N . GLU E 2 134 ? -86.86363 -23.21658 -36.34614 1.000 72.06532 130 GLU E N 1
ATOM 13874 C CA . GLU E 2 134 ? -86.39377 -24.54000 -35.94780 1.000 68.04578 130 GLU E CA 1
ATOM 13875 C C . GLU E 2 134 ? -85.94199 -25.36397 -37.14655 1.000 66.81431 130 GLU E C 1
ATOM 13876 O O . GLU E 2 134 ? -85.04488 -26.20502 -37.01651 1.000 66.76860 130 GLU E O 1
ATOM 13882 N N . LEU E 2 135 ? -86.54596 -25.14306 -38.31099 1.000 65.40202 131 LEU E N 1
ATOM 13883 C CA . LEU E 2 135 ? -86.17574 -25.84634 -39.53088 1.000 56.13691 131 LEU E CA 1
ATOM 13884 C C . LEU E 2 135 ? -85.04519 -25.16401 -40.28712 1.000 67.08083 131 LEU E C 1
ATOM 13885 O O . LEU E 2 135 ? -84.66430 -25.64324 -41.36032 1.000 63.13186 131 LEU E O 1
ATOM 13890 N N . ASN E 2 136 ? -84.50160 -24.06956 -39.75148 1.000 67.28211 132 ASN E N 1
ATOM 13891 C CA . ASN E 2 136 ? -83.48130 -23.26595 -40.42420 1.000 61.55593 132 ASN E CA 1
ATOM 13892 C C . ASN E 2 136 ? -83.97468 -22.82477 -41.80365 1.000 64.17503 132 ASN E C 1
ATOM 13893 O O . ASN E 2 136 ? -83.43794 -23.20608 -42.84649 1.000 57.14615 132 ASN E O 1
ATOM 13898 N N . LEU E 2 137 ? -85.02817 -22.00955 -41.78562 1.000 59.24777 133 LEU E N 1
ATOM 13899 C CA . LEU E 2 137 ? -85.66950 -21.56013 -43.01386 1.000 64.84059 133 LEU E CA 1
ATOM 13900 C C . LEU E 2 137 ? -85.92609 -20.05876 -42.97456 1.000 64.47501 133 LEU E C 1
ATOM 13901 O O . LEU E 2 137 ? -85.88743 -19.38934 -44.01183 1.000 69.98625 133 LEU E O 1
ATOM 13906 N N . GLY E 2 138 ? -86.18380 -19.52520 -41.79514 1.000 64.49752 134 GLY E N 1
ATOM 13907 C CA . GLY E 2 138 ? -86.45512 -18.10935 -41.64212 1.000 67.33639 134 GLY E CA 1
ATOM 13908 C C . GLY E 2 138 ? -86.30512 -17.66420 -40.20584 1.000 71.37250 134 GLY E C 1
ATOM 13909 O O . GLY E 2 138 ? -85.53271 -18.23940 -39.43574 1.000 69.78309 134 GLY E O 1
ATOM 13910 N N . ALA E 2 139 ? -87.05098 -16.62493 -39.84490 1.000 75.53901 135 ALA E N 1
ATOM 13911 C CA . ALA E 2 139 ? -87.00963 -16.08024 -38.49346 1.000 82.08343 135 ALA E CA 1
ATOM 13912 C C . ALA E 2 139 ? -87.84774 -16.92393 -37.53864 1.000 84.86613 135 ALA E C 1
ATOM 13913 O O . ALA E 2 139 ? -89.03453 -16.66204 -37.34188 1.000 86.16697 135 ALA E O 1
ATOM 13915 N N . SER E 2 142 ? -91.57651 -16.30877 -34.62712 1.000 94.69965 138 SER E N 1
ATOM 13916 C CA . SER E 2 142 ? -92.25847 -16.40914 -33.34194 1.000 105.27804 138 SER E CA 1
ATOM 13917 C C . SER E 2 142 ? -93.04684 -17.71138 -33.23750 1.000 110.46387 138 SER E C 1
ATOM 13918 O O . SER E 2 142 ? -92.66640 -18.62064 -32.49969 1.000 107.01854 138 SER E O 1
ATOM 13921 N N . GLY E 2 143 ? -94.14708 -17.79445 -33.97992 1.000 116.87607 139 GLY E N 1
ATOM 13922 C CA . GLY E 2 143 ? -94.97917 -18.97714 -33.98638 1.000 104.93430 139 GLY E CA 1
ATOM 13923 C C . GLY E 2 143 ? -94.40222 -20.08163 -34.85216 1.000 97.64080 139 GLY E C 1
ATOM 13924 O O . GLY E 2 143 ? -93.27035 -20.01973 -35.33471 1.000 98.63766 139 GLY E O 1
ATOM 13925 N N . ILE E 2 144 ? -95.21376 -21.11674 -35.04950 1.000 84.49817 140 ILE E N 1
ATOM 13926 C CA . ILE E 2 144 ? -94.80816 -22.26580 -35.84504 1.000 80.18393 140 ILE E CA 1
ATOM 13927 C C . ILE E 2 144 ? -95.15152 -22.01598 -37.30875 1.000 77.86284 140 ILE E C 1
ATOM 13928 O O . ILE E 2 144 ? -95.98956 -21.17581 -37.64638 1.000 71.44234 140 ILE E O 1
ATOM 13933 N N . LEU E 2 145 ? -94.49093 -22.76317 -38.19015 1.000 76.63808 141 LEU E N 1
ATOM 13934 C CA . LEU E 2 145 ? -94.69248 -22.59577 -39.62306 1.000 70.83607 141 LEU E CA 1
ATOM 13935 C C . LEU E 2 145 ? -96.04940 -23.15810 -40.03071 1.000 63.71497 141 LEU E C 1
ATOM 13936 O O . LEU E 2 145 ? -96.40760 -24.27891 -39.65548 1.000 67.51311 141 LEU E O 1
ATOM 13941 N N . VAL E 2 146 ? -96.80425 -22.37658 -40.79973 1.000 59.96900 142 VAL E N 1
ATOM 13942 C CA . VAL E 2 146 ? -98.13504 -22.75750 -41.26288 1.000 58.81679 142 VAL E CA 1
ATOM 13943 C C . VAL E 2 146 ? -98.14274 -22.67053 -42.78294 1.000 58.60613 142 VAL E C 1
ATOM 13944 O O . VAL E 2 146 ? -98.09970 -21.57118 -43.34989 1.000 63.82951 142 VAL E O 1
ATOM 13948 N N . LEU E 2 147 ? -98.20363 -23.82232 -43.44246 1.000 59.93919 143 LEU E N 1
ATOM 13949 C CA . LEU E 2 147 ? -98.26832 -23.85093 -44.89613 1.000 48.93096 143 LEU E CA 1
ATOM 13950 C C . LEU E 2 147 ? -99.67359 -23.47844 -45.36788 1.000 57.93544 143 LEU E C 1
ATOM 13951 O O . LEU E 2 147 ? -100.66230 -23.88065 -44.74997 1.000 59.18484 143 LEU E O 1
ATOM 13956 N N . PRO E 2 148 ? -99.78834 -22.71651 -46.45201 1.000 54.17591 144 PRO E N 1
ATOM 13957 C CA . PRO E 2 148 ? -101.10612 -22.26797 -46.91609 1.000 55.47054 144 PRO E CA 1
ATOM 13958 C C . PRO E 2 148 ? -101.91893 -23.42759 -47.46098 1.000 59.46175 144 PRO E C 1
ATOM 13959 O O . PRO E 2 148 ? -101.35449 -24.45296 -47.87107 1.000 65.39778 144 PRO E O 1
ATOM 13963 N N . PRO E 2 149 ? -103.24623 -23.30835 -47.47297 1.000 56.13621 145 PRO E N 1
ATOM 13964 C CA . PRO E 2 149 ? -104.08091 -24.39010 -48.01211 1.000 62.92171 145 PRO E CA 1
ATOM 13965 C C . PRO E 2 149 ? -103.75017 -24.67030 -49.47058 1.000 68.03737 145 PRO E C 1
ATOM 13966 O O . PRO E 2 149 ? -103.69392 -23.75976 -50.29991 1.000 69.82060 145 PRO E O 1
ATOM 13970 N N . GLY E 2 150 ? -103.52672 -25.94697 -49.77632 1.000 58.90432 146 GLY E N 1
ATOM 13971 C CA . GLY E 2 150 ? -103.16053 -26.36520 -51.11104 1.000 60.75671 146 GLY E CA 1
ATOM 13972 C C . GLY E 2 150 ? -101.67668 -26.35638 -51.40235 1.000 71.17418 146 GLY E C 1
ATOM 13973 O O . GLY E 2 150 ? -101.28463 -26.65672 -52.53745 1.000 70.47249 146 GLY E O 1
ATOM 13974 N N . ALA E 2 151 ? -100.83798 -26.02375 -50.41817 1.000 58.99505 147 ALA E N 1
ATOM 13975 C CA . ALA E 2 151 ? -99.39802 -25.99204 -50.65190 1.000 61.46883 147 ALA E CA 1
ATOM 13976 C C . ALA E 2 151 ? -98.83355 -27.39519 -50.83115 1.000 62.59407 147 ALA E C 1
ATOM 13977 O O . ALA E 2 151 ? -97.92991 -27.60749 -51.64875 1.000 62.68838 147 ALA E O 1
ATOM 13979 N N . ALA E 2 152 ? -99.34999 -28.36199 -50.07673 1.000 62.65960 148 ALA E N 1
ATOM 13980 C CA . ALA E 2 152 ? -98.88035 -29.73608 -50.16208 1.000 64.98982 148 ALA E CA 1
ATOM 13981 C C . ALA E 2 152 ? -99.92377 -30.65395 -49.54600 1.000 67.20233 148 ALA E C 1
ATOM 13982 O O . ALA E 2 152 ? -100.67153 -30.25339 -48.65021 1.000 71.28963 148 ALA E O 1
ATOM 13984 N N . GLU E 2 153 ? -99.96549 -31.88452 -50.04019 1.000 69.50202 149 GLU E N 1
ATOM 13985 C CA . GLU E 2 153 ? -100.85319 -32.88914 -49.47379 1.000 74.85844 149 GLU E CA 1
ATOM 13986 C C . GLU E 2 153 ? -100.29106 -33.38447 -48.14181 1.000 71.93678 149 GLU E C 1
ATOM 13987 O O . GLU E 2 153 ? -99.07699 -33.56909 -48.01353 1.000 72.24375 149 GLU E O 1
ATOM 13993 N N . PRO E 2 154 ? -101.14525 -33.57904 -47.12511 1.000 75.22974 150 PRO E N 1
ATOM 13994 C CA . PRO E 2 154 ? -100.65785 -34.09895 -45.83889 1.000 71.50207 150 PRO E CA 1
ATOM 13995 C C . PRO E 2 154 ? -99.90965 -35.41403 -45.98374 1.000 74.50822 150 PRO E C 1
ATOM 13996 O O . PRO E 2 154 ? -100.49860 -36.43887 -46.34040 1.000 83.48743 150 PRO E O 1
ATOM 14000 N N . GLY E 2 155 ? -98.60799 -35.38856 -45.71541 1.000 73.20536 151 GLY E N 1
ATOM 14001 C CA . GLY E 2 155 ? -97.75386 -36.55401 -45.85480 1.000 66.83624 151 GLY E CA 1
ATOM 14002 C C . GLY E 2 155 ? -96.61133 -36.38737 -46.83292 1.000 73.98200 151 GLY E C 1
ATOM 14003 O O . GLY E 2 155 ? -95.75635 -37.28167 -46.91849 1.000 71.55362 151 GLY E O 1
ATOM 14004 N N . ALA E 2 156 ? -96.55226 -35.28366 -47.57371 1.000 68.40789 152 ALA E N 1
ATOM 14005 C CA . ALA E 2 156 ? -95.49073 -35.08104 -48.54608 1.000 74.10289 152 ALA E CA 1
ATOM 14006 C C . ALA E 2 156 ? -94.14874 -34.86998 -47.84862 1.000 79.08690 152 ALA E C 1
ATOM 14007 O O . ALA E 2 156 ? -94.07454 -34.59570 -46.64735 1.000 75.21168 152 ALA E O 1
ATOM 14009 N N . ASP E 2 157 ? -93.07680 -35.00529 -48.62694 1.000 83.80153 153 ASP E N 1
ATOM 14010 C CA . ASP E 2 157 ? -91.72999 -34.83502 -48.09685 1.000 82.15825 153 ASP E CA 1
ATOM 14011 C C . ASP E 2 157 ? -91.53294 -33.40425 -47.61561 1.000 76.18506 153 ASP E C 1
ATOM 14012 O O . ASP E 2 157 ? -91.72176 -32.45192 -48.37840 1.000 77.03849 153 ASP E O 1
ATOM 14017 N N . GLY E 2 158 ? -91.15044 -33.25762 -46.34559 1.000 71.16115 154 GLY E N 1
ATOM 14018 C CA . GLY E 2 158 ? -90.97164 -31.92641 -45.78762 1.000 69.70072 154 GLY E CA 1
ATOM 14019 C C . GLY E 2 158 ? -89.85846 -31.15294 -46.46730 1.000 69.10762 154 GLY E C 1
ATOM 14020 O O . GLY E 2 158 ? -90.03539 -29.99530 -46.85424 1.000 59.56835 154 GLY E O 1
ATOM 14021 N N . ALA E 2 159 ? -88.69353 -31.78708 -46.62688 1.000 70.90693 155 ALA E N 1
ATOM 14022 C CA . ALA E 2 159 ? -87.56451 -31.11122 -47.25792 1.000 64.61173 155 ALA E CA 1
ATOM 14023 C C . ALA E 2 159 ? -87.85994 -30.75317 -48.70816 1.000 65.87996 155 ALA E C 1
ATOM 14024 O O . ALA E 2 159 ? -87.32804 -29.76269 -49.22265 1.000 56.95796 155 ALA E O 1
ATOM 14026 N N . GLY E 2 160 ? -88.70041 -31.53704 -49.37907 1.000 65.15989 156 GLY E N 1
ATOM 14027 C CA . GLY E 2 160 ? -89.06782 -31.25225 -50.75149 1.000 68.51723 156 GLY E CA 1
ATOM 14028 C C . GLY E 2 160 ? -90.06881 -30.12220 -50.87026 1.000 63.46762 156 GLY E C 1
ATOM 14029 O O . GLY E 2 160 ? -89.97251 -29.29041 -51.77766 1.000 64.64225 156 GLY E O 1
ATOM 14030 N N . VAL E 2 161 ? -91.04010 -30.08377 -49.95589 1.000 63.31578 157 VAL E N 1
ATOM 14031 C CA . VAL E 2 161 ? -92.02951 -29.01083 -49.97083 1.000 62.15439 157 VAL E CA 1
ATOM 14032 C C . VAL E 2 161 ? -91.39747 -27.69605 -49.53204 1.000 60.33035 157 VAL E C 1
ATOM 14033 O O . VAL E 2 161 ? -91.63284 -26.64427 -50.13919 1.000 57.91713 157 VAL E O 1
ATOM 14037 N N . LEU E 2 162 ? -90.58125 -27.73196 -48.47683 1.000 53.68604 158 LEU E N 1
ATOM 14038 C CA . LEU E 2 162 ? -89.89624 -26.52703 -48.02696 1.000 56.79409 158 LEU E CA 1
ATOM 14039 C C . LEU E 2 162 ? -88.76309 -26.12235 -48.96098 1.000 55.51839 158 LEU E C 1
ATOM 14040 O O . LEU E 2 162 ? -88.34105 -24.96141 -48.93556 1.000 51.57590 158 LEU E O 1
ATOM 14045 N N . GLY E 2 163 ? -88.26409 -27.04550 -49.77970 1.000 57.47456 159 GLY E N 1
ATOM 14046 C CA . GLY E 2 163 ? -87.16348 -26.74806 -50.67550 1.000 57.62057 159 GLY E CA 1
ATOM 14047 C C . GLY E 2 163 ? -85.85690 -26.51991 -49.94450 1.000 56.53254 159 GLY E C 1
ATOM 14048 O O . GLY E 2 163 ? -85.18528 -25.50570 -50.15792 1.000 51.20171 159 GLY E O 1
ATOM 14049 N N . LEU E 2 164 ? -85.48285 -27.46364 -49.07813 1.000 59.79584 160 LEU E N 1
ATOM 14050 C CA . LEU E 2 164 ? -84.28311 -27.30801 -48.26515 1.000 62.80378 160 LEU E CA 1
ATOM 14051 C C . LEU E 2 164 ? -82.99648 -27.50247 -49.05679 1.000 58.77246 160 LEU E C 1
ATOM 14052 O O . LEU E 2 164 ? -81.91790 -27.21907 -48.52436 1.000 65.41411 160 LEU E O 1
ATOM 14057 N N . ASP E 2 165 ? -83.07714 -27.97854 -50.30159 1.000 63.76322 161 ASP E N 1
ATOM 14058 C CA . ASP E 2 165 ? -81.89647 -28.05849 -51.15390 1.000 64.30662 161 ASP E CA 1
ATOM 14059 C C . ASP E 2 165 ? -81.41605 -26.68942 -51.61199 1.000 59.89357 161 ASP E C 1
ATOM 14060 O O . ASP E 2 165 ? -80.30021 -26.58311 -52.13205 1.000 52.68762 161 ASP E O 1
ATOM 14065 N N . ASP E 2 166 ? -82.22529 -25.65120 -51.42784 1.000 55.41858 162 ASP E N 1
ATOM 14066 C CA . ASP E 2 166 ? -81.88417 -24.31527 -51.88285 1.000 48.15269 162 ASP E CA 1
ATOM 14067 C C . ASP E 2 166 ? -80.76745 -23.72053 -51.02871 1.000 53.20755 162 ASP E C 1
ATOM 14068 O O . ASP E 2 166 ? -80.45787 -24.19677 -49.93281 1.000 50.80932 162 ASP E O 1
ATOM 14073 N N . VAL E 2 167 ? -80.16048 -22.65824 -51.55029 1.000 45.33573 163 VAL E N 1
ATOM 14074 C CA . VAL E 2 167 ? -79.07950 -21.94975 -50.87866 1.000 41.61570 163 VAL E CA 1
ATOM 14075 C C . VAL E 2 167 ? -79.35928 -20.45767 -50.97338 1.000 40.25846 163 VAL E C 1
ATOM 14076 O O . VAL E 2 167 ? -79.66397 -19.94779 -52.05735 1.000 40.18697 163 VAL E O 1
ATOM 14080 N N . VAL E 2 168 ? -79.25871 -19.76195 -49.84571 1.000 35.54363 164 VAL E N 1
ATOM 14081 C CA . VAL E 2 168 ? -79.47754 -18.32059 -49.79604 1.000 38.14488 164 VAL E CA 1
ATOM 14082 C C . VAL E 2 168 ? -78.13489 -17.61418 -49.91878 1.000 40.86761 164 VAL E C 1
ATOM 14083 O O . VAL E 2 168 ? -77.16844 -17.96928 -49.23318 1.000 44.30184 164 VAL E O 1
ATOM 14087 N N . PHE E 2 169 ? -78.06987 -16.61990 -50.79866 1.000 40.53112 165 PHE E N 1
ATOM 14088 C CA . PHE E 2 169 ? -76.88632 -15.78688 -50.95609 1.000 38.26517 165 PHE E CA 1
ATOM 14089 C C . PHE E 2 169 ? -77.11966 -14.44431 -50.27852 1.000 34.19470 165 PHE E C 1
ATOM 14090 O O . PHE E 2 169 ? -78.12349 -13.77553 -50.54313 1.000 35.43570 165 PHE E O 1
ATOM 14098 N N . HIS E 2 170 ? -76.19799 -14.05977 -49.40201 1.000 34.37210 166 HIS E N 1
ATOM 14099 C CA . HIS E 2 170 ? -76.23009 -12.76607 -48.73098 1.000 38.08787 166 HIS E CA 1
ATOM 14100 C C . HIS E 2 170 ? -75.14359 -11.88766 -49.33721 1.000 43.74650 166 HIS E C 1
ATOM 14101 O O . HIS E 2 170 ? -73.95166 -12.19096 -49.20748 1.000 40.31289 166 HIS E O 1
ATOM 14108 N N . LEU E 2 171 ? -75.55396 -10.80865 -49.99992 1.000 36.51348 167 LEU E N 1
ATOM 14109 C CA . LEU E 2 171 ? -74.63752 -9.93612 -50.71664 1.000 38.35448 167 LEU E CA 1
ATOM 14110 C C . LEU E 2 171 ? -74.61379 -8.55349 -50.08089 1.000 36.42890 167 LEU E C 1
ATOM 14111 O O . LEU E 2 171 ? -75.59993 -8.10510 -49.48825 1.000 34.02058 167 LEU E O 1
ATOM 14116 N N . ALA E 2 172 ? -73.47416 -7.88130 -50.21814 1.000 32.56396 168 ALA E N 1
ATOM 14117 C CA . ALA E 2 172 ? -73.30659 -6.48843 -49.81356 1.000 35.40536 168 ALA E CA 1
ATOM 14118 C C . ALA E 2 172 ? -73.12219 -5.67234 -51.08857 1.000 36.99035 168 ALA E C 1
ATOM 14119 O O . ALA E 2 172 ? -72.04709 -5.68514 -51.69455 1.000 44.45245 168 ALA E O 1
ATOM 14121 N N . ILE E 2 173 ? -74.17182 -4.96550 -51.49175 1.000 27.97367 169 ILE E N 1
ATOM 14122 C CA . ILE E 2 173 ? -74.18535 -4.23685 -52.75446 1.000 32.97383 169 ILE E CA 1
ATOM 14123 C C . ILE E 2 173 ? -73.59015 -2.85192 -52.54081 1.000 38.00118 169 ILE E C 1
ATOM 14124 O O . ILE E 2 173 ? -74.01605 -2.11310 -51.64561 1.000 36.35973 169 ILE E O 1
ATOM 14129 N N . THR E 2 174 ? -72.61089 -2.49503 -53.36807 1.000 35.42308 170 THR E N 1
ATOM 14130 C CA . THR E 2 174 ? -71.99858 -1.18152 -53.26780 1.000 35.88091 170 THR E CA 1
ATOM 14131 C C . THR E 2 174 ? -72.98800 -0.10302 -53.71347 1.000 25.41661 170 THR E C 1
ATOM 14132 O O . THR E 2 174 ? -73.88502 -0.36686 -54.51755 1.000 33.63759 170 THR E O 1
ATOM 14136 N N . PRO E 2 175 ? -72.84906 1.12483 -53.20054 1.000 34.06348 171 PRO E N 1
ATOM 14137 C CA . PRO E 2 175 ? -73.87641 2.14947 -53.45531 1.000 31.91890 171 PRO E CA 1
ATOM 14138 C C . PRO E 2 175 ? -73.94773 2.63090 -54.89701 1.000 32.47729 171 PRO E C 1
ATOM 14139 O O . PRO E 2 175 ? -74.86010 3.40252 -55.22078 1.000 28.86755 171 PRO E O 1
ATOM 14143 N N . ASP E 2 176 ? -73.03010 2.22264 -55.76871 1.000 24.04847 172 ASP E N 1
ATOM 14144 C CA . ASP E 2 176 ? -73.11837 2.59212 -57.17443 1.000 25.59702 172 ASP E CA 1
ATOM 14145 C C . ASP E 2 176 ? -73.96100 1.61913 -57.98854 1.000 23.31916 172 ASP E C 1
ATOM 14146 O O . ASP E 2 176 ? -74.19769 1.87169 -59.17358 1.000 24.47428 172 ASP E O 1
ATOM 14151 N N . ARG E 2 177 ? -74.42782 0.52567 -57.38541 1.000 23.16161 173 ARG E N 1
ATOM 14152 C CA . ARG E 2 177 ? -75.17284 -0.48217 -58.13008 1.000 22.96763 173 ARG E CA 1
ATOM 14153 C C . ARG E 2 177 ? -76.54594 -0.73266 -57.51916 1.000 26.33719 173 ARG E C 1
ATOM 14154 O O . ARG E 2 177 ? -76.87541 -1.86841 -57.15902 1.000 22.09728 173 ARG E O 1
ATOM 14162 N N . GLY E 2 178 ? -77.35682 0.32446 -57.40993 1.000 16.93281 174 GLY E N 1
ATOM 14163 C CA . GLY E 2 178 ? -78.71285 0.16068 -56.91591 1.000 22.31290 174 GLY E CA 1
ATOM 14164 C C . GLY E 2 178 ? -79.54125 -0.79416 -57.75224 1.000 21.63157 174 GLY E C 1
ATOM 14165 O O . GLY E 2 178 ? -80.47104 -1.42468 -57.24265 1.000 26.24631 174 GLY E O 1
ATOM 14166 N N . TYR E 2 179 ? -79.21367 -0.92673 -59.04034 1.000 20.24203 175 TYR E N 1
ATOM 14167 C CA . TYR E 2 179 ? -79.93967 -1.86332 -59.88984 1.000 20.24598 175 TYR E CA 1
ATOM 14168 C C . TYR E 2 179 ? -79.73743 -3.30868 -59.45344 1.000 24.37840 175 TYR E C 1
ATOM 14169 O O . TYR E 2 179 ? -80.52305 -4.17773 -59.84647 1.000 18.13046 175 TYR E O 1
ATOM 14178 N N . CYS E 2 180 ? -78.72187 -3.58427 -58.63543 1.000 19.06707 176 CYS E N 1
ATOM 14179 C CA . CYS E 2 180 ? -78.46180 -4.93086 -58.14378 1.000 19.60738 176 CYS E CA 1
ATOM 14180 C C . CYS E 2 180 ? -79.19800 -5.24581 -56.84658 1.000 24.05753 176 CYS E C 1
ATOM 14181 O O . CYS E 2 180 ? -78.99047 -6.32303 -56.27724 1.000 25.21122 176 CYS E O 1
ATOM 14184 N N . MET E 2 181 ? -80.04872 -4.34039 -56.36860 1.000 21.63411 177 MET E N 1
ATOM 14185 C CA . MET E 2 181 ? -80.90066 -4.61942 -55.21561 1.000 29.17091 177 MET E CA 1
ATOM 14186 C C . MET E 2 181 ? -82.14512 -5.42161 -55.59327 1.000 32.61838 177 MET E C 1
ATOM 14187 O O . MET E 2 181 ? -83.22287 -5.20364 -55.02914 1.000 26.59954 177 MET E O 1
ATOM 14192 N N . SER E 2 182 ? -82.03104 -6.35295 -56.53800 1.000 25.95624 178 SER E N 1
ATOM 14193 C CA . SER E 2 182 ? -83.19649 -7.08733 -57.02549 1.000 24.49077 178 SER E CA 1
ATOM 14194 C C . SER E 2 182 ? -82.72850 -8.30893 -57.80228 1.000 26.83093 178 SER E C 1
ATOM 14195 O O . SER E 2 182 ? -81.56138 -8.41803 -58.18980 1.000 26.84723 178 SER E O 1
ATOM 14198 N N . VAL E 2 183 ? -83.66913 -9.22424 -58.03851 1.000 22.27907 179 VAL E N 1
ATOM 14199 C CA . VAL E 2 183 ? -83.37809 -10.38602 -58.86969 1.000 27.48578 179 VAL E CA 1
ATOM 14200 C C . VAL E 2 183 ? -83.13137 -9.96159 -60.31270 1.000 25.66354 179 VAL E C 1
ATOM 14201 O O . VAL E 2 183 ? -82.30731 -10.56375 -61.01107 1.000 27.53344 179 VAL E O 1
ATOM 14205 N N . ARG E 2 184 ? -83.81961 -8.91405 -60.77597 1.000 21.28856 180 ARG E N 1
ATOM 14206 C CA . ARG E 2 184 ? -83.63181 -8.43367 -62.14303 1.000 23.91271 180 ARG E CA 1
ATOM 14207 C C . ARG E 2 184 ? -82.18489 -8.02716 -62.39547 1.000 25.04255 180 ARG E C 1
ATOM 14208 O O . ARG E 2 184 ? -81.58800 -8.40663 -63.41018 1.000 20.14474 180 ARG E O 1
ATOM 14216 N N . GLY E 2 185 ? -81.60480 -7.24785 -61.48150 1.000 20.21220 181 GLY E N 1
ATOM 14217 C CA . GLY E 2 185 ? -80.26097 -6.74285 -61.70483 1.000 21.84736 181 GLY E CA 1
ATOM 14218 C C . GLY E 2 185 ? -79.19580 -7.81231 -61.56493 1.000 22.53601 181 GLY E C 1
ATOM 14219 O O . GLY E 2 185 ? -78.25942 -7.87467 -62.36517 1.000 22.17882 181 GLY E O 1
ATOM 14220 N N . LEU E 2 186 ? -79.32046 -8.66824 -60.54936 1.000 21.87802 182 LEU E N 1
ATOM 14221 C CA . LEU E 2 186 ? -78.31842 -9.70871 -60.34634 1.000 25.22110 182 LEU E CA 1
ATOM 14222 C C . LEU E 2 186 ? -78.38095 -10.76069 -61.44565 1.000 23.97792 182 LEU E C 1
ATOM 14223 O O . LEU E 2 186 ? -77.34590 -11.30595 -61.84605 1.000 18.54897 182 LEU E O 1
ATOM 14228 N N . ALA E 2 187 ? -79.58279 -11.06369 -61.94251 1.000 19.21999 183 ALA E N 1
ATOM 14229 C CA . ALA E 2 187 ? -79.69992 -12.00053 -63.05610 1.000 19.80339 183 ALA E CA 1
ATOM 14230 C C . ALA E 2 187 ? -79.08212 -11.42721 -64.32480 1.000 23.23793 183 ALA E C 1
ATOM 14231 O O . ALA E 2 187 ? -78.41950 -12.14947 -65.07988 1.000 26.81207 183 ALA E O 1
ATOM 14233 N N . ARG E 2 188 ? -79.28985 -10.13126 -64.57780 1.000 24.73110 184 ARG E N 1
ATOM 14234 C CA . ARG E 2 188 ? -78.65570 -9.49433 -65.72758 1.000 20.27359 184 ARG E CA 1
ATOM 14235 C C . ARG E 2 188 ? -77.13818 -9.53574 -65.61031 1.000 23.20918 184 ARG E C 1
ATOM 14236 O O . ARG E 2 188 ? -76.43577 -9.74856 -66.60682 1.000 22.65236 184 ARG E O 1
ATOM 14244 N N . GLU E 2 189 ? -76.61596 -9.33148 -64.39708 1.000 18.84995 185 GLU E N 1
ATOM 14245 C CA . GLU E 2 189 ? -75.17221 -9.37068 -64.18756 1.000 25.50507 185 GLU E CA 1
ATOM 14246 C C . GLU E 2 189 ? -74.60473 -10.75123 -64.48977 1.000 19.98862 185 GLU E C 1
ATOM 14247 O O . GLU E 2 189 ? -73.53763 -10.86995 -65.10270 1.000 22.26892 185 GLU E O 1
ATOM 14253 N N . LEU E 2 190 ? -75.29983 -11.80824 -64.06062 1.000 18.73359 186 LEU E N 1
ATOM 14254 C CA . LEU E 2 190 ? -74.83378 -13.16071 -64.35012 1.000 20.90739 186 LEU E CA 1
ATOM 14255 C C . LEU E 2 190 ? -74.87961 -13.45181 -65.84513 1.000 24.46596 186 LEU E C 1
ATOM 14256 O O . LEU E 2 190 ? -73.97008 -14.09324 -66.38566 1.000 24.46002 186 LEU E O 1
ATOM 14261 N N . ALA E 2 191 ? -75.92966 -12.98785 -66.53004 1.000 23.11986 187 ALA E N 1
ATOM 14262 C CA . ALA E 2 191 ? -76.00611 -13.17303 -67.97563 1.000 26.64492 187 ALA E CA 1
ATOM 14263 C C . ALA E 2 191 ? -74.85214 -12.47104 -68.67909 1.000 24.08458 187 ALA E C 1
ATOM 14264 O O . ALA E 2 191 ? -74.33354 -12.96962 -69.68478 1.000 22.78313 187 ALA E O 1
ATOM 14266 N N . CYS E 2 192 ? -74.43522 -11.31160 -68.16195 1.000 22.86230 188 CYS E N 1
ATOM 14267 C CA . CYS E 2 192 ? -73.26402 -10.63226 -68.70604 1.000 23.45382 188 CYS E CA 1
ATOM 14268 C C . CYS E 2 192 ? -72.00384 -11.45953 -68.48573 1.000 22.28005 188 CYS E C 1
ATOM 14269 O O . CYS E 2 192 ? -71.20678 -11.65843 -69.40959 1.000 22.73674 188 CYS E O 1
ATOM 14272 N N . ALA E 2 193 ? -71.81372 -11.95879 -67.26104 1.000 27.06192 189 ALA E N 1
ATOM 14273 C CA . ALA E 2 193 ? -70.57739 -12.65552 -66.92083 1.000 26.41929 189 ALA E CA 1
ATOM 14274 C C . ALA E 2 193 ? -70.46885 -14.00772 -67.61561 1.000 27.82648 189 ALA E C 1
ATOM 14275 O O . ALA E 2 193 ? -69.35553 -14.47851 -67.87425 1.000 27.09412 189 ALA E O 1
ATOM 14277 N N . TYR E 2 194 ? -71.59664 -14.64886 -67.91654 1.000 22.98049 190 TYR E N 1
ATOM 14278 C CA . TYR E 2 194 ? -71.60155 -15.93762 -68.59589 1.000 25.18670 190 TYR E CA 1
ATOM 14279 C C . TYR E 2 194 ? -71.95034 -15.82652 -70.07594 1.000 23.83436 190 TYR E C 1
ATOM 14280 O O . TYR E 2 194 ? -72.11720 -16.85614 -70.73719 1.000 26.55653 190 TYR E O 1
ATOM 14289 N N . ASP E 2 195 ? -72.06212 -14.60733 -70.60558 1.000 22.99354 191 ASP E N 1
ATOM 14290 C CA . ASP E 2 195 ? -72.35220 -14.37323 -72.02158 1.000 19.25590 191 ASP E CA 1
ATOM 14291 C C . ASP E 2 195 ? -73.60978 -15.12238 -72.45781 1.000 27.02722 191 ASP E C 1
ATOM 14292 O O . ASP E 2 195 ? -73.61503 -15.87107 -73.43783 1.000 18.49913 191 ASP E O 1
ATOM 14297 N N . LEU E 2 196 ? -74.68732 -14.91353 -71.70939 1.000 23.61283 192 LEU E N 1
ATOM 14298 C CA . LEU E 2 196 ? -75.95636 -15.58130 -71.94523 1.000 30.07179 192 LEU E CA 1
ATOM 14299 C C . LEU E 2 196 ? -76.95236 -14.61973 -72.57734 1.000 26.14530 192 LEU E C 1
ATOM 14300 O O . LEU E 2 196 ? -76.81468 -13.39654 -72.49244 1.000 27.08711 192 LEU E O 1
ATOM 14305 N N . ASP E 2 197 ? -77.96350 -15.19482 -73.21986 1.000 26.39760 193 ASP E N 1
ATOM 14306 C CA . ASP E 2 197 ? -79.11726 -14.42363 -73.65505 1.000 27.16507 193 ASP E CA 1
ATOM 14307 C C . ASP E 2 197 ? -80.00868 -14.15307 -72.44983 1.000 24.06610 193 ASP E C 1
ATOM 14308 O O . ASP E 2 197 ? -80.29813 -15.06462 -71.66949 1.000 31.35258 193 ASP E O 1
ATOM 14313 N N . PHE E 2 198 ? -80.43652 -12.90246 -72.29069 1.000 22.03154 194 PHE E N 1
ATOM 14314 C CA . PHE E 2 198 ? -81.15254 -12.46537 -71.09831 1.000 25.13524 194 PHE E CA 1
ATOM 14315 C C . PHE E 2 198 ? -82.55787 -12.00747 -71.46230 1.000 24.81407 194 PHE E C 1
ATOM 14316 O O . PHE E 2 198 ? -82.73815 -11.22631 -72.40242 1.000 25.08898 194 PHE E O 1
ATOM 14324 N N . VAL E 2 199 ? -83.54478 -12.49025 -70.71188 1.000 17.75186 195 VAL E N 1
ATOM 14325 C CA . VAL E 2 199 ? -84.93287 -12.05621 -70.83074 1.000 23.52096 195 VAL E CA 1
ATOM 14326 C C . VAL E 2 199 ? -85.24194 -11.18162 -69.62281 1.000 22.68682 195 VAL E C 1
ATOM 14327 O O . VAL E 2 199 ? -85.30535 -11.67445 -68.49005 1.000 24.41283 195 VAL E O 1
ATOM 14331 N N . ASP E 2 200 ? -85.43845 -9.88980 -69.85985 1.000 26.07353 196 ASP E N 1
ATOM 14332 C CA . ASP E 2 200 ? -85.69949 -8.94258 -68.77747 1.000 29.72235 196 ASP E CA 1
ATOM 14333 C C . ASP E 2 200 ? -87.06160 -9.22589 -68.15686 1.000 32.28085 196 ASP E C 1
ATOM 14334 O O . ASP E 2 200 ? -88.07954 -9.13118 -68.85489 1.000 28.64679 196 ASP E O 1
ATOM 14339 N N . PRO E 2 201 ? -87.13668 -9.56317 -66.86443 1.000 29.62302 197 PRO E N 1
ATOM 14340 C CA . PRO E 2 201 ? -88.44712 -9.82765 -66.24767 1.000 26.53620 197 PRO E CA 1
ATOM 14341 C C . PRO E 2 201 ? -89.33135 -8.59779 -66.12650 1.000 29.14785 197 PRO E C 1
ATOM 14342 O O . PRO E 2 201 ? -90.51142 -8.74326 -65.78198 1.000 28.99607 197 PRO E O 1
ATOM 14346 N N . ALA E 2 202 ? -88.81294 -7.40202 -66.39688 1.000 25.71523 198 ALA E N 1
ATOM 14347 C CA . ALA E 2 202 ? -89.60644 -6.18123 -66.36416 1.000 32.18744 198 ALA E CA 1
ATOM 14348 C C . ALA E 2 202 ? -90.06358 -5.73289 -67.74772 1.000 34.10139 198 ALA E C 1
ATOM 14349 O O . ALA E 2 202 ? -90.62043 -4.63808 -67.87778 1.000 33.46483 198 ALA E O 1
ATOM 14351 N N . SER E 2 203 ? -89.84253 -6.54465 -68.77955 1.000 33.33616 199 SER E N 1
ATOM 14352 C CA . SER E 2 203 ? -90.20762 -6.15689 -70.13291 1.000 41.60965 199 SER E CA 1
ATOM 14353 C C . SER E 2 203 ? -91.71271 -6.30603 -70.34986 1.000 53.42846 199 SER E C 1
ATOM 14354 O O . SER E 2 203 ? -92.42840 -6.92651 -69.55858 1.000 51.04157 199 SER E O 1
ATOM 14357 N N . ASN E 2 204 ? -92.19114 -5.72574 -71.45359 1.000 57.63780 200 ASN E N 1
ATOM 14358 C CA . ASN E 2 204 ? -93.60765 -5.79017 -71.79141 1.000 54.29491 200 ASN E CA 1
ATOM 14359 C C . ASN E 2 204 ? -93.99209 -7.08762 -72.48840 1.000 55.68008 200 ASN E C 1
ATOM 14360 O O . ASN E 2 204 ? -95.16872 -7.46401 -72.45854 1.000 55.46658 200 ASN E O 1
ATOM 14365 N N A SER E 2 205 ? -93.03113 -7.79577 -73.08364 0.541 64.90874 201 SER E N 1
ATOM 14366 N N B SER E 2 205 ? -93.03910 -7.75889 -73.13917 0.459 64.84481 201 SER E N 1
ATOM 14367 C CA A SER E 2 205 ? -93.31760 -9.14109 -73.56772 0.541 62.85429 201 SER E CA 1
ATOM 14368 C CA B SER E 2 205 ? -93.34785 -8.89285 -74.00208 0.459 63.42610 201 SER E CA 1
ATOM 14369 C C A SER E 2 205 ? -93.45835 -10.12637 -72.41361 0.541 60.63171 201 SER E C 1
ATOM 14370 C C B SER E 2 205 ? -93.53019 -10.19884 -73.24190 0.459 60.48235 201 SER E C 1
ATOM 14371 O O A SER E 2 205 ? -94.15107 -11.14185 -72.54700 0.541 57.05482 201 SER E O 1
ATOM 14372 O O B SER E 2 205 ? -93.88345 -11.20785 -73.86188 0.459 62.08152 201 SER E O 1
ATOM 14377 N N A ARG E 2 206 ? -92.81397 -9.84496 -71.27897 0.541 56.09744 202 ARG E N 1
ATOM 14378 N N B ARG E 2 206 ? -93.28707 -10.21192 -71.92956 0.459 55.54010 202 ARG E N 1
ATOM 14379 C CA A ARG E 2 206 ? -92.95257 -10.66062 -70.07951 0.541 57.72598 202 ARG E CA 1
ATOM 14380 C CA B ARG E 2 206 ? -93.58737 -11.40013 -71.13797 0.459 56.40166 202 ARG E CA 1
ATOM 14381 C C A ARG E 2 206 ? -93.98639 -10.12015 -69.10105 0.541 49.76220 202 ARG E C 1
ATOM 14382 C C B ARG E 2 206 ? -95.06961 -11.74093 -71.21979 0.459 55.14574 202 ARG E C 1
ATOM 14383 O O A ARG E 2 206 ? -94.45441 -10.87418 -68.24133 0.541 44.86553 202 ARG E O 1
ATOM 14384 O O B ARG E 2 206 ? -95.44381 -12.91053 -71.36653 0.459 55.47744 202 ARG E O 1
ATOM 14399 N N A VAL E 2 207 ? -94.34271 -8.84346 -69.20327 0.541 47.09134 203 VAL E N 1
ATOM 14400 N N B VAL E 2 207 ? -95.92180 -10.72459 -71.13868 0.459 56.86780 203 VAL E N 1
ATOM 14401 C CA A VAL E 2 207 ? -95.41056 -8.25715 -68.39657 0.541 47.35750 203 VAL E CA 1
ATOM 14402 C CA B VAL E 2 207 ? -97.37378 -10.84950 -71.22544 0.459 44.33130 203 VAL E CA 1
ATOM 14403 C C A VAL E 2 207 ? -96.42004 -7.62664 -69.34893 0.541 42.88988 203 VAL E C 1
ATOM 14404 C C B VAL E 2 207 ? -97.89225 -9.46160 -71.58560 0.459 43.99917 203 VAL E C 1
ATOM 14405 O O A VAL E 2 207 ? -96.26521 -6.45554 -69.72540 0.541 42.65898 203 VAL E O 1
ATOM 14406 O O B VAL E 2 207 ? -97.40883 -8.46864 -71.02088 0.459 50.27155 203 VAL E O 1
ATOM 14413 N N A PRO E 2 208 ? -97.45098 -8.35827 -69.76561 0.541 44.17903 204 PRO E N 1
ATOM 14414 N N B PRO E 2 208 ? -98.82924 -9.33335 -72.52457 0.459 42.95316 204 PRO E N 1
ATOM 14415 C CA A PRO E 2 208 ? -98.37618 -7.84811 -70.78997 0.541 48.07757 204 PRO E CA 1
ATOM 14416 C CA B PRO E 2 208 ? -99.26338 -7.99968 -72.97638 0.459 42.07626 204 PRO E CA 1
ATOM 14417 C C A PRO E 2 208 ? -99.02340 -6.54588 -70.35634 0.541 44.83422 204 PRO E C 1
ATOM 14418 C C B PRO E 2 208 ? -99.72785 -7.13930 -71.81488 0.459 40.91859 204 PRO E C 1
ATOM 14419 O O A PRO E 2 208 ? -99.44888 -6.40475 -69.19941 0.541 36.87688 204 PRO E O 1
ATOM 14420 O O B PRO E 2 208 ? -100.36683 -7.63909 -70.87529 0.459 38.45778 204 PRO E O 1
ATOM 14427 N N A PRO E 2 209 ? -99.10778 -5.56287 -71.25757 0.541 40.62051 205 PRO E N 1
ATOM 14428 N N B PRO E 2 209 ? -99.41792 -5.84197 -71.83949 0.459 41.05937 205 PRO E N 1
ATOM 14429 C CA A PRO E 2 209 ? -99.69851 -4.26922 -70.88825 0.541 40.54846 205 PRO E CA 1
ATOM 14430 C CA B PRO E 2 209 ? -99.73272 -4.97280 -70.69697 0.459 41.20089 205 PRO E CA 1
ATOM 14431 C C A PRO E 2 209 ? -101.19271 -4.35916 -70.62152 0.541 38.75850 205 PRO E C 1
ATOM 14432 C C B PRO E 2 209 ? -101.23146 -4.85889 -70.46166 0.459 38.92579 205 PRO E C 1
ATOM 14433 O O A PRO E 2 209 ? -101.98252 -4.61166 -71.53791 0.541 37.59429 205 PRO E O 1
ATOM 14434 O O B PRO E 2 209 ? -102.05848 -5.36145 -71.22450 0.459 39.91996 205 PRO E O 1
ATOM 14441 N N . LEU E 2 210 ? -101.58219 -4.16182 -69.36370 1.000 44.99278 206 LEU E N 1
ATOM 14442 C CA . LEU E 2 210 ? -102.98994 -4.07291 -69.01033 1.000 40.83148 206 LEU E CA 1
ATOM 14443 C C . LEU E 2 210 ? -103.64661 -2.89051 -69.72131 1.000 42.71714 206 LEU E C 1
ATOM 14444 O O . LEU E 2 210 ? -102.96704 -1.93663 -70.10936 1.000 32.38004 206 LEU E O 1
ATOM 14449 N N . PRO E 2 211 ? -104.96588 -2.93016 -69.91833 1.000 44.74225 207 PRO E N 1
ATOM 14450 C CA . PRO E 2 211 ? -105.63235 -1.84302 -70.64780 1.000 46.17633 207 PRO E CA 1
ATOM 14451 C C . PRO E 2 211 ? -105.53061 -0.51167 -69.91677 1.000 42.28119 207 PRO E C 1
ATOM 14452 O O . PRO E 2 211 ? -105.40948 -0.45414 -68.69116 1.000 47.20273 207 PRO E O 1
ATOM 14456 N N . ILE E 2 212 ? -105.58117 0.56608 -70.69245 1.000 39.52283 208 ILE E N 1
ATOM 14457 C CA . ILE E 2 212 ? -105.57597 1.93227 -70.16781 1.000 46.67734 208 ILE E CA 1
ATOM 14458 C C . ILE E 2 212 ? -106.82433 2.60867 -70.72352 1.000 54.24192 208 ILE E C 1
ATOM 14459 O O . ILE E 2 212 ? -106.81764 3.15918 -71.82880 1.000 43.23884 208 ILE E O 1
ATOM 14464 N N . GLU E 2 213 ? -107.91201 2.57678 -69.95374 1.000 55.38228 209 GLU E N 1
ATOM 14465 C CA . GLU E 2 213 ? -109.19964 3.09258 -70.40137 1.000 58.83262 209 GLU E CA 1
ATOM 14466 C C . GLU E 2 213 ? -109.62939 4.35282 -69.65948 1.000 61.49505 209 GLU E C 1
ATOM 14467 O O . GLU E 2 213 ? -110.78051 4.77886 -69.80128 1.000 75.19651 209 GLU E O 1
ATOM 14473 N N . GLY E 2 214 ? -108.74113 4.96115 -68.87807 1.000 52.04474 210 GLY E N 1
ATOM 14474 C CA . GLY E 2 214 ? -109.07180 6.16561 -68.15482 1.000 49.80206 210 GLY E CA 1
ATOM 14475 C C . GLY E 2 214 ? -108.28745 6.30512 -66.86713 1.000 47.70399 210 GLY E C 1
ATOM 14476 O O . GLY E 2 214 ? -107.54165 5.40640 -66.46704 1.000 49.17336 210 GLY E O 1
ATOM 14477 N N . PRO E 2 215 ? -108.44311 7.44202 -66.19156 1.000 43.67217 211 PRO E N 1
ATOM 14478 C CA . PRO E 2 215 ? -107.69388 7.67148 -64.95116 1.000 45.84838 211 PRO E CA 1
ATOM 14479 C C . PRO E 2 215 ? -108.10975 6.70622 -63.85333 1.000 46.18603 211 PRO E C 1
ATOM 14480 O O . PRO E 2 215 ? -109.25720 6.25950 -63.78341 1.000 44.56837 211 PRO E O 1
ATOM 14484 N N . ALA E 2 216 ? -107.15054 6.38591 -62.98503 1.000 42.10870 212 ALA E N 1
ATOM 14485 C CA . ALA E 2 216 ? -107.41144 5.49377 -61.86256 1.000 43.42210 212 ALA E CA 1
ATOM 14486 C C . ALA E 2 216 ? -107.76129 6.25627 -60.59129 1.000 48.16060 212 ALA E C 1
ATOM 14487 O O . ALA E 2 216 ? -108.59449 5.79643 -59.80290 1.000 51.06846 212 ALA E O 1
ATOM 14489 N N . TRP E 2 217 ? -107.13991 7.41345 -60.38028 1.000 46.98043 213 TRP E N 1
ATOM 14490 C CA . TRP E 2 217 ? -107.40069 8.25251 -59.21869 1.000 51.99065 213 TRP E CA 1
ATOM 14491 C C . TRP E 2 217 ? -106.79385 9.62868 -59.45970 1.000 51.76387 213 TRP E C 1
ATOM 14492 O O . TRP E 2 217 ? -105.68731 9.72981 -60.00456 1.000 54.39399 213 TRP E O 1
ATOM 14503 N N . PRO E 2 218 ? -107.48089 10.70609 -59.08595 1.000 55.29257 214 PRO E N 1
ATOM 14504 C CA . PRO E 2 218 ? -106.91149 12.04224 -59.29300 1.000 52.61612 214 PRO E CA 1
ATOM 14505 C C . PRO E 2 218 ? -105.77221 12.30996 -58.32273 1.000 51.03597 214 PRO E C 1
ATOM 14506 O O . PRO E 2 218 ? -105.83798 11.95377 -57.14380 1.000 46.91886 214 PRO E O 1
ATOM 14510 N N . LEU E 2 219 ? -104.71564 12.93870 -58.83242 1.000 52.56375 215 LEU E N 1
ATOM 14511 C CA . LEU E 2 219 ? -103.57037 13.27297 -58.00070 1.000 59.68012 215 LEU E CA 1
ATOM 14512 C C . LEU E 2 219 ? -102.94389 14.56743 -58.49402 1.000 53.17398 215 LEU E C 1
ATOM 14513 O O . LEU E 2 219 ? -103.03806 14.91207 -59.67533 1.000 49.98985 215 LEU E O 1
ATOM 14518 N N . THR E 2 220 ? -102.31015 15.28299 -57.56672 1.000 49.93213 216 THR E N 1
ATOM 14519 C CA . THR E 2 220 ? -101.54977 16.48701 -57.86584 1.000 49.99752 216 THR E CA 1
ATOM 14520 C C . THR E 2 220 ? -100.16350 16.34893 -57.25619 1.000 52.72197 216 THR E C 1
ATOM 14521 O O . THR E 2 220 ? -100.01950 15.87138 -56.12674 1.000 56.38129 216 THR E O 1
ATOM 14525 N N . VAL E 2 221 ? -99.14504 16.76043 -58.00716 1.000 59.36413 217 VAL E N 1
ATOM 14526 C CA . VAL E 2 221 ? -97.75524 16.61691 -57.59195 1.000 56.65001 217 VAL E CA 1
ATOM 14527 C C . VAL E 2 221 ? -97.07851 17.97699 -57.66294 1.000 59.13864 217 VAL E C 1
ATOM 14528 O O . VAL E 2 221 ? -97.12747 18.64673 -58.70068 1.000 67.39704 217 VAL E O 1
ATOM 14532 N N . GLN E 2 222 ? -96.45071 18.38267 -56.56204 1.000 68.54932 218 GLN E N 1
ATOM 14533 C CA . GLN E 2 222 ? -95.62110 19.57896 -56.55893 1.000 81.34671 218 GLN E CA 1
ATOM 14534 C C . GLN E 2 222 ? -94.28208 19.23185 -57.19722 1.000 81.45092 218 GLN E C 1
ATOM 14535 O O . GLN E 2 222 ? -93.52335 18.42738 -56.64255 1.000 74.11696 218 GLN E O 1
ATOM 14541 N N . PRO E 2 223 ? -93.95613 19.80906 -58.35636 1.000 83.98061 219 PRO E N 1
ATOM 14542 C CA . PRO E 2 223 ? -92.75700 19.36283 -59.08643 1.000 84.57964 219 PRO E CA 1
ATOM 14543 C C . PRO E 2 223 ? -91.45427 19.62915 -58.35487 1.000 87.07412 219 PRO E C 1
ATOM 14544 O O . PRO E 2 223 ? -90.44926 18.97145 -58.65325 1.000 81.70723 219 PRO E O 1
ATOM 14548 N N . GLU E 2 224 ? -91.43672 20.55795 -57.40289 1.000 82.40004 220 GLU E N 1
ATOM 14549 C CA . GLU E 2 224 ? -90.22340 20.90387 -56.67526 1.000 73.49161 220 GLU E CA 1
ATOM 14550 C C . GLU E 2 224 ? -89.86380 19.88408 -55.60265 1.000 61.85936 220 GLU E C 1
ATOM 14551 O O . GLU E 2 224 ? -88.95089 20.13896 -54.81048 1.000 61.09972 220 GLU E O 1
ATOM 14557 N N . THR E 2 225 ? -90.54894 18.74401 -55.55750 1.000 59.53454 221 THR E N 1
ATOM 14558 C CA . THR E 2 225 ? -90.30772 17.73313 -54.53905 1.000 54.66899 221 THR E CA 1
ATOM 14559 C C . THR E 2 225 ? -89.43735 16.58438 -55.03446 1.000 56.25534 221 THR E C 1
ATOM 14560 O O . THR E 2 225 ? -89.10214 15.69302 -54.24695 1.000 46.22971 221 THR E O 1
ATOM 14564 N N . GLY E 2 226 ? -89.06373 16.58268 -56.31066 1.000 51.79423 222 GLY E N 1
ATOM 14565 C CA . GLY E 2 226 ? -88.14747 15.59295 -56.83470 1.000 48.85599 222 GLY E CA 1
ATOM 14566 C C . GLY E 2 226 ? -88.77522 14.31257 -57.33347 1.000 47.29044 222 GLY E C 1
ATOM 14567 O O . GLY E 2 226 ? -88.04025 13.37834 -57.67357 1.000 38.94834 222 GLY E O 1
ATOM 14568 N N . VAL E 2 227 ? -90.10449 14.23206 -57.38791 1.000 43.22197 223 VAL E N 1
ATOM 14569 C CA . VAL E 2 227 ? -90.75914 13.04024 -57.91239 1.000 44.54409 223 VAL E CA 1
ATOM 14570 C C . VAL E 2 227 ? -90.57560 12.98893 -59.42250 1.000 37.76554 223 VAL E C 1
ATOM 14571 O O . VAL E 2 227 ? -90.80568 13.98024 -60.12753 1.000 43.25285 223 VAL E O 1
ATOM 14575 N N . ARG E 2 228 ? -90.14876 11.83191 -59.92677 1.000 35.52816 224 ARG E N 1
ATOM 14576 C CA . ARG E 2 228 ? -89.95817 11.64282 -61.35885 1.000 35.67679 224 ARG E CA 1
ATOM 14577 C C . ARG E 2 228 ? -91.10881 10.90595 -62.02677 1.000 30.21575 224 ARG E C 1
ATOM 14578 O O . ARG E 2 228 ? -91.37506 11.14353 -63.20902 1.000 40.71255 224 ARG E O 1
ATOM 14586 N N . ARG E 2 229 ? -91.79461 10.02032 -61.30761 1.000 34.50530 225 ARG E N 1
ATOM 14587 C CA . ARG E 2 229 ? -92.91788 9.29246 -61.87920 1.000 33.51054 225 ARG E CA 1
ATOM 14588 C C . ARG E 2 229 ? -93.82443 8.82106 -60.75248 1.000 34.70596 225 ARG E C 1
ATOM 14589 O O . ARG E 2 229 ? -93.34701 8.47692 -59.66964 1.000 27.03359 225 ARG E O 1
ATOM 14597 N N . PHE E 2 230 ? -95.12970 8.81252 -61.01626 1.000 35.21001 226 PHE E N 1
ATOM 14598 C CA . PHE E 2 230 ? -96.11498 8.38645 -60.02430 1.000 34.27727 226 PHE E CA 1
ATOM 14599 C C . PHE E 2 230 ? -97.25041 7.69891 -60.76964 1.000 33.98392 226 PHE E C 1
ATOM 14600 O O . PHE E 2 230 ? -97.97146 8.34900 -61.53251 1.000 39.49336 226 PHE E O 1
ATOM 14608 N N . ALA E 2 231 ? -97.41092 6.39523 -60.55165 1.000 36.90575 227 ALA E N 1
ATOM 14609 C CA . ALA E 2 231 ? -98.40256 5.60085 -61.26121 1.000 31.71321 227 ALA E CA 1
ATOM 14610 C C . ALA E 2 231 ? -99.32651 4.89507 -60.27696 1.000 36.51698 227 ALA E C 1
ATOM 14611 O O . ALA E 2 231 ? -98.91381 4.50789 -59.17946 1.000 32.15905 227 ALA E O 1
ATOM 14613 N N . LEU E 2 232 ? -100.58514 4.72694 -60.68765 1.000 37.12338 228 LEU E N 1
ATOM 14614 C CA . LEU E 2 232 ? -101.61495 4.11468 -59.85940 1.000 38.03074 228 LEU E CA 1
ATOM 14615 C C . LEU E 2 232 ? -102.51145 3.23253 -60.71466 1.000 33.30826 228 LEU E C 1
ATOM 14616 O O . LEU E 2 232 ? -102.87702 3.60753 -61.83125 1.000 31.59090 228 LEU E O 1
ATOM 14621 N N . ARG E 2 233 ? -102.87163 2.06250 -60.17900 1.000 34.11314 229 ARG E N 1
ATOM 14622 C CA . ARG E 2 233 ? -103.83068 1.16410 -60.81752 1.000 33.34788 229 ARG E CA 1
ATOM 14623 C C . ARG E 2 233 ? -104.51642 0.35653 -59.72200 1.000 39.89983 229 ARG E C 1
ATOM 14624 O O . ARG E 2 233 ? -103.82191 -0.20803 -58.86163 1.000 36.83176 229 ARG E O 1
ATOM 14632 N N . PRO E 2 234 ? -105.84495 0.28068 -59.71868 1.000 38.60027 230 PRO E N 1
ATOM 14633 C CA . PRO E 2 234 ? -106.55129 -0.41687 -58.64293 1.000 33.67503 230 PRO E CA 1
ATOM 14634 C C . PRO E 2 234 ? -106.88952 -1.86465 -58.97822 1.000 38.56263 230 PRO E C 1
ATOM 14635 O O . PRO E 2 234 ? -106.95420 -2.27506 -60.13880 1.000 38.07977 230 PRO E O 1
ATOM 14639 N N . VAL E 2 235 ? -107.10520 -2.63753 -57.91495 1.000 34.86207 231 VAL E N 1
ATOM 14640 C CA . VAL E 2 235 ? -107.58572 -4.01220 -57.99290 1.000 37.32671 231 VAL E CA 1
ATOM 14641 C C . VAL E 2 235 ? -108.81629 -4.11623 -57.10214 1.000 40.71183 231 VAL E C 1
ATOM 14642 O O . VAL E 2 235 ? -108.77598 -3.70709 -55.93645 1.000 38.11015 231 VAL E O 1
ATOM 14646 N N . ILE E 2 236 ? -109.90318 -4.66286 -57.64479 1.000 40.63408 232 ILE E N 1
ATOM 14647 C CA . ILE E 2 236 ? -111.21869 -4.59828 -57.01721 1.000 42.35482 232 ILE E CA 1
ATOM 14648 C C . ILE E 2 236 ? -111.68187 -5.99998 -56.64158 1.000 38.68037 232 ILE E C 1
ATOM 14649 O O . ILE E 2 236 ? -111.51372 -6.95030 -57.41387 1.000 42.18425 232 ILE E O 1
ATOM 14654 N N . GLY E 2 237 ? -112.26365 -6.12197 -55.44852 1.000 44.81072 233 GLY E N 1
ATOM 14655 C CA . GLY E 2 237 ? -112.96107 -7.32704 -55.03996 1.000 34.50968 233 GLY E CA 1
ATOM 14656 C C . GLY E 2 237 ? -112.09294 -8.53558 -54.75686 1.000 44.55584 233 GLY E C 1
ATOM 14657 O O . GLY E 2 237 ? -112.40593 -9.64253 -55.20528 1.000 43.29826 233 GLY E O 1
ATOM 14658 N N . ILE E 2 238 ? -111.01026 -8.35075 -54.00912 1.000 45.49174 234 ILE E N 1
ATOM 14659 C CA . ILE E 2 238 ? -110.15036 -9.47179 -53.65037 1.000 39.31911 234 ILE E CA 1
ATOM 14660 C C . ILE E 2 238 ? -110.73057 -10.18780 -52.43819 1.000 44.57795 234 ILE E C 1
ATOM 14661 O O . ILE E 2 238 ? -111.43426 -9.59585 -51.61155 1.000 38.12982 234 ILE E O 1
ATOM 14666 N N . ASP E 2 239 ? -110.43415 -11.47807 -52.33541 1.000 47.64939 235 ASP E N 1
ATOM 14667 C CA . ASP E 2 239 ? -110.92748 -12.28995 -51.22971 1.000 48.78441 235 ASP E CA 1
ATOM 14668 C C . ASP E 2 239 ? -110.10895 -12.00384 -49.97630 1.000 52.38398 235 ASP E C 1
ATOM 14669 O O . ASP E 2 239 ? -108.90580 -12.28816 -49.95859 1.000 51.66417 235 ASP E O 1
ATOM 14674 N N . PRO E 2 240 ? -110.70963 -11.45635 -48.91560 1.000 65.20852 236 PRO E N 1
ATOM 14675 C CA . PRO E 2 240 ? -109.92937 -11.18841 -47.69558 1.000 54.11570 236 PRO E CA 1
ATOM 14676 C C . PRO E 2 240 ? -109.40989 -12.44751 -47.02729 1.000 45.86755 236 PRO E C 1
ATOM 14677 O O . PRO E 2 240 ? -108.38780 -12.39353 -46.33258 1.000 52.36076 236 PRO E O 1
ATOM 14681 N N . ALA E 2 241 ? -110.08377 -13.58213 -47.21433 1.000 51.28331 237 ALA E N 1
ATOM 14682 C CA . ALA E 2 241 ? -109.64195 -14.84019 -46.62886 1.000 49.22128 237 ALA E CA 1
ATOM 14683 C C . ALA E 2 241 ? -108.54158 -15.51837 -47.43406 1.000 54.52106 237 ALA E C 1
ATOM 14684 O O . ALA E 2 241 ? -107.95432 -16.49205 -46.94925 1.000 43.89602 237 ALA E O 1
ATOM 14686 N N . ALA E 2 242 ? -108.24991 -15.03543 -48.63883 1.000 52.53399 238 ALA E N 1
ATOM 14687 C CA . ALA E 2 242 ? -107.21958 -15.64847 -49.46267 1.000 45.87374 238 ALA E CA 1
ATOM 14688 C C . ALA E 2 242 ? -105.83933 -15.44710 -48.84519 1.000 46.28150 238 ALA E C 1
ATOM 14689 O O . ALA E 2 242 ? -105.57140 -14.44986 -48.16800 1.000 41.38904 238 ALA E O 1
ATOM 14691 N N . VAL E 2 243 ? -104.95906 -16.41647 -49.08557 1.000 43.50395 239 VAL E N 1
ATOM 14692 C CA . VAL E 2 243 ? -103.59786 -16.39385 -48.56978 1.000 44.39104 239 VAL E CA 1
ATOM 14693 C C . VAL E 2 243 ? -102.63621 -16.65957 -49.72175 1.000 46.40276 239 VAL E C 1
ATOM 14694 O O . VAL E 2 243 ? -102.96991 -17.35057 -50.69066 1.000 40.27121 239 VAL E O 1
ATOM 14698 N N . SER E 2 244 ? -101.43846 -16.08974 -49.61660 1.000 45.59104 240 SER E N 1
ATOM 14699 C CA . SER E 2 244 ? -100.46212 -16.19528 -50.69095 1.000 41.26920 240 SER E CA 1
ATOM 14700 C C . SER E 2 244 ? -99.98314 -17.63886 -50.83726 1.000 40.54136 240 SER E C 1
ATOM 14701 O O . SER E 2 244 ? -99.83162 -18.34854 -49.83751 1.000 38.24109 240 SER E O 1
ATOM 14704 N N . PRO E 2 245 ? -99.73316 -18.09954 -52.06303 1.000 42.22836 241 PRO E N 1
ATOM 14705 C CA . PRO E 2 245 ? -99.24023 -19.46875 -52.25177 1.000 40.58274 241 PRO E CA 1
ATOM 14706 C C . PRO E 2 245 ? -97.87306 -19.66589 -51.61180 1.000 43.33740 241 PRO E C 1
ATOM 14707 O O . PRO E 2 245 ? -97.14745 -18.71353 -51.31336 1.000 38.58774 241 PRO E O 1
ATOM 14711 N N . TRP E 2 246 ? -97.52216 -20.93849 -51.40968 1.000 34.77908 242 TRP E N 1
ATOM 14712 C CA . TRP E 2 246 ? -96.32344 -21.25940 -50.64117 1.000 43.25302 242 TRP E CA 1
ATOM 14713 C C . TRP E 2 246 ? -95.05532 -20.80132 -51.35091 1.000 38.89146 242 TRP E C 1
ATOM 14714 O O . TRP E 2 246 ? -94.11130 -20.33932 -50.69985 1.000 40.66309 242 TRP E O 1
ATOM 14725 N N . TRP E 2 247 ? -95.00765 -20.92077 -52.68050 1.000 38.41286 243 TRP E N 1
ATOM 14726 C CA . TRP E 2 247 ? -93.81063 -20.49885 -53.40145 1.000 32.80851 243 TRP E CA 1
ATOM 14727 C C . TRP E 2 247 ? -93.55387 -19.00708 -53.23143 1.000 35.38571 243 TRP E C 1
ATOM 14728 O O . TRP E 2 247 ? -92.39541 -18.57310 -53.22153 1.000 35.12616 243 TRP E O 1
ATOM 14739 N N . LEU E 2 248 ? -94.61369 -18.21046 -53.08424 1.000 33.69655 244 LEU E N 1
ATOM 14740 C CA . LEU E 2 248 ? -94.44231 -16.77886 -52.86905 1.000 34.21673 244 LEU E CA 1
ATOM 14741 C C . LEU E 2 248 ? -94.00308 -16.49077 -51.43884 1.000 36.64076 244 LEU E C 1
ATOM 14742 O O . LEU E 2 248 ? -93.08328 -15.69550 -51.21439 1.000 39.05671 244 LEU E O 1
ATOM 14747 N N . GLN E 2 249 ? -94.65231 -17.12767 -50.45918 1.000 35.79523 245 GLN E N 1
ATOM 14748 C CA . GLN E 2 249 ? -94.26607 -16.92946 -49.06481 1.000 34.76800 245 GLN E CA 1
ATOM 14749 C C . GLN E 2 249 ? -92.84120 -17.40133 -48.81422 1.000 31.10361 245 GLN E C 1
ATOM 14750 O O . GLN E 2 249 ? -92.07566 -16.74139 -48.10237 1.000 41.66716 245 GLN E O 1
ATOM 14756 N N . ARG E 2 250 ? -92.47031 -18.54531 -49.39134 1.000 36.42275 246 ARG E N 1
ATOM 14757 C CA . ARG E 2 250 ? -91.13740 -19.09418 -49.17108 1.000 39.19788 246 ARG E CA 1
ATOM 14758 C C . ARG E 2 250 ? -90.05753 -18.15748 -49.69817 1.000 36.40585 246 ARG E C 1
ATOM 14759 O O . ARG E 2 250 ? -89.02984 -17.95256 -49.04241 1.000 33.89623 246 ARG E O 1
ATOM 14767 N N . ARG E 2 251 ? -90.27451 -17.57176 -50.87768 1.000 33.62786 247 ARG E N 1
ATOM 14768 C CA . ARG E 2 251 ? -89.28775 -16.64921 -51.42762 1.000 36.82174 247 ARG E CA 1
ATOM 14769 C C . ARG E 2 251 ? -89.19616 -15.36656 -50.61092 1.000 40.92793 247 ARG E C 1
ATOM 14770 O O . ARG E 2 251 ? -88.10721 -14.79456 -50.48389 1.000 34.37297 247 ARG E O 1
ATOM 14778 N N . LEU E 2 252 ? -90.31444 -14.90240 -50.04676 1.000 26.73431 248 LEU E N 1
ATOM 14779 C CA . LEU E 2 252 ? -90.25740 -13.73224 -49.17646 1.000 29.09516 248 LEU E CA 1
ATOM 14780 C C . LEU E 2 252 ? -89.44994 -14.02225 -47.91694 1.000 35.46231 248 LEU E C 1
ATOM 14781 O O . LEU E 2 252 ? -88.64666 -13.18843 -47.48137 1.000 38.84965 248 LEU E O 1
ATOM 14786 N N . LEU E 2 253 ? -89.64540 -15.20142 -47.32063 1.000 34.76044 249 LEU E N 1
ATOM 14787 C CA . LEU E 2 253 ? -88.91288 -15.55039 -46.10629 1.000 38.82113 249 LEU E CA 1
ATOM 14788 C C . LEU E 2 253 ? -87.41446 -15.62546 -46.37126 1.000 31.44632 249 LEU E C 1
ATOM 14789 O O . LEU E 2 253 ? -86.60762 -15.08671 -45.60447 1.000 35.88222 249 LEU E O 1
ATOM 14794 N N . LEU E 2 254 ? -87.02353 -16.28771 -47.46242 1.000 38.55399 250 LEU E N 1
ATOM 14795 C CA . LEU E 2 254 ? -85.60752 -16.43909 -47.77739 1.000 39.82223 250 LEU E CA 1
ATOM 14796 C C . LEU E 2 254 ? -84.94009 -15.10827 -48.09585 1.000 32.51205 250 LEU E C 1
ATOM 14797 O O . LEU E 2 254 ? -83.71657 -14.99487 -47.96378 1.000 40.42030 250 LEU E O 1
ATOM 14802 N N . CYS E 2 255 ? -85.70976 -14.10250 -48.50413 1.000 33.79110 251 CYS E N 1
ATOM 14803 C CA . CYS E 2 255 ? -85.18631 -12.76269 -48.72869 1.000 31.60458 251 CYS E CA 1
ATOM 14804 C C . CYS E 2 255 ? -85.27658 -11.87982 -47.49126 1.000 35.05620 251 CYS E C 1
ATOM 14805 O O . CYS E 2 255 ? -84.91060 -10.70221 -47.56159 1.000 36.03253 251 CYS E O 1
ATOM 14808 N N . GLY E 2 256 ? -85.75671 -12.41282 -46.37005 1.000 36.67118 252 GLY E N 1
ATOM 14809 C CA . GLY E 2 256 ? -85.79856 -11.65030 -45.13769 1.000 36.51418 252 GLY E CA 1
ATOM 14810 C C . GLY E 2 256 ? -87.00084 -10.74955 -44.98013 1.000 40.66462 252 GLY E C 1
ATOM 14811 O O . GLY E 2 256 ? -86.90416 -9.70944 -44.32158 1.000 39.30984 252 GLY E O 1
ATOM 14812 N N . ILE E 2 257 ? -88.13498 -11.11353 -45.57224 1.000 44.85032 253 ILE E N 1
ATOM 14813 C CA . ILE E 2 257 ? -89.36927 -10.34599 -45.46516 1.000 36.61036 253 ILE E CA 1
ATOM 14814 C C . ILE E 2 257 ? -90.47992 -11.29784 -45.04817 1.000 38.81139 253 ILE E C 1
ATOM 14815 O O . ILE E 2 257 ? -90.70437 -12.32032 -45.70489 1.000 43.19331 253 ILE E O 1
ATOM 14820 N N . ARG E 2 258 ? -91.16706 -10.96919 -43.95870 1.000 44.63666 254 ARG E N 1
ATOM 14821 C CA . ARG E 2 258 ? -92.22006 -11.83286 -43.44388 1.000 52.77678 254 ARG E CA 1
ATOM 14822 C C . ARG E 2 258 ? -93.50020 -11.64460 -44.24784 1.000 43.48047 254 ARG E C 1
ATOM 14823 O O . ARG E 2 258 ? -93.90770 -10.51346 -44.53161 1.000 50.55469 254 ARG E O 1
ATOM 14831 N N . ALA E 2 259 ? -94.12603 -12.75706 -44.62179 1.000 52.31720 255 ALA E N 1
ATOM 14832 C CA . ALA E 2 259 ? -95.38450 -12.69917 -45.34759 1.000 53.16131 255 ALA E CA 1
ATOM 14833 C C . ALA E 2 259 ? -96.51073 -12.24203 -44.42696 1.000 57.33140 255 ALA E C 1
ATOM 14834 O O . ALA E 2 259 ? -96.49841 -12.48996 -43.21818 1.000 58.39225 255 ALA E O 1
ATOM 14836 N N . THR E 2 260 ? -97.49321 -11.56318 -45.01563 1.000 48.64407 256 THR E N 1
ATOM 14837 C CA . THR E 2 260 ? -98.59927 -11.00045 -44.25225 1.000 55.81901 256 THR E CA 1
ATOM 14838 C C . THR E 2 260 ? -99.93069 -11.36237 -44.89334 1.000 55.33292 256 THR E C 1
ATOM 14839 O O . THR E 2 260 ? -100.67014 -12.20970 -44.38311 1.000 47.31586 256 THR E O 1
ATOM 14843 N N . CYS E 2 261 ? -100.23746 -10.71625 -46.00946 1.000 43.87071 257 CYS E N 1
ATOM 14844 C CA . CYS E 2 261 ? -101.46089 -10.94804 -46.75818 1.000 46.35077 257 CYS E CA 1
ATOM 14845 C C . CYS E 2 261 ? -101.13997 -10.77466 -48.23262 1.000 43.89451 257 CYS E C 1
ATOM 14846 O O . CYS E 2 261 ? -100.13656 -10.14031 -48.57968 1.000 38.80650 257 CYS E O 1
ATOM 14849 N N . PRO E 2 262 ? -101.95796 -11.34231 -49.12647 1.000 42.99464 258 PRO E N 1
ATOM 14850 C CA . PRO E 2 262 ? -101.64995 -11.24772 -50.56497 1.000 43.18073 258 PRO E CA 1
ATOM 14851 C C . PRO E 2 262 ? -101.39483 -9.83516 -51.07178 1.000 42.49662 258 PRO E C 1
ATOM 14852 O O . PRO E 2 262 ? -100.49258 -9.64284 -51.89567 1.000 41.15569 258 PRO E O 1
ATOM 14856 N N . ALA E 2 263 ? -102.14951 -8.83949 -50.60013 1.000 39.59738 259 ALA E N 1
ATOM 14857 C CA . ALA E 2 263 ? -101.97411 -7.48135 -51.10869 1.000 33.66112 259 ALA E CA 1
ATOM 14858 C C . ALA E 2 263 ? -100.59248 -6.93395 -50.77253 1.000 37.55957 259 ALA E C 1
ATOM 14859 O O . ALA E 2 263 ? -99.96586 -6.25800 -51.59690 1.000 33.35593 259 ALA E O 1
ATOM 14861 N N . VAL E 2 264 ? -100.10241 -7.21155 -49.56476 1.000 36.58365 260 VAL E N 1
ATOM 14862 C CA . VAL E 2 264 ? -98.78589 -6.72468 -49.17116 1.000 34.21609 260 VAL E CA 1
ATOM 14863 C C . VAL E 2 264 ? -97.68835 -7.65247 -49.67959 1.000 31.77547 260 VAL E C 1
ATOM 14864 O O . VAL E 2 264 ? -96.59117 -7.19339 -50.01962 1.000 32.68693 260 VAL E O 1
ATOM 14868 N N . ASP E 2 265 ? -97.96458 -8.95669 -49.75998 1.000 33.21514 261 ASP E N 1
ATOM 14869 C CA . ASP E 2 265 ? -96.94613 -9.90557 -50.19958 1.000 41.02254 261 ASP E CA 1
ATOM 14870 C C . ASP E 2 265 ? -96.53680 -9.65840 -51.64777 1.000 34.95699 261 ASP E C 1
ATOM 14871 O O . ASP E 2 265 ? -95.35880 -9.79883 -51.99664 1.000 33.53410 261 ASP E O 1
ATOM 14876 N N . VAL E 2 266 ? -97.48984 -9.28696 -52.50766 1.000 33.60989 262 VAL E N 1
ATOM 14877 C CA . VAL E 2 266 ? -97.14896 -9.08140 -53.91317 1.000 29.27159 262 VAL E CA 1
ATOM 14878 C C . VAL E 2 266 ? -96.33741 -7.80496 -54.09710 1.000 34.82396 262 VAL E C 1
ATOM 14879 O O . VAL E 2 266 ? -95.48809 -7.72932 -54.99318 1.000 33.28003 262 VAL E O 1
ATOM 14883 N N . THR E 2 267 ? -96.57195 -6.78632 -53.26509 1.000 28.84825 263 THR E N 1
ATOM 14884 C CA . THR E 2 267 ? -95.79569 -5.55603 -53.38367 1.000 29.52172 263 THR E CA 1
ATOM 14885 C C . THR E 2 267 ? -94.34599 -5.78047 -52.97117 1.000 34.21042 263 THR E C 1
ATOM 14886 O O . THR E 2 267 ? -93.42436 -5.25810 -53.60954 1.000 32.57932 263 THR E O 1
ATOM 14890 N N . ASN E 2 268 ? -94.12482 -6.55397 -51.90512 1.000 31.80426 264 ASN E N 1
ATOM 14891 C CA . ASN E 2 268 ? -92.76329 -6.89484 -51.50980 1.000 32.30999 264 ASN E CA 1
ATOM 14892 C C . ASN E 2 268 ? -92.12248 -7.86351 -52.49398 1.000 31.04369 264 ASN E C 1
ATOM 14893 O O . ASN E 2 268 ? -90.91119 -7.79366 -52.73045 1.000 32.71989 264 ASN E O 1
ATOM 14898 N N . TYR E 2 269 ? -92.91467 -8.76560 -53.07663 1.000 31.63205 265 TYR E N 1
ATOM 14899 C CA . TYR E 2 269 ? -92.36754 -9.73571 -54.01920 1.000 34.94731 265 TYR E CA 1
ATOM 14900 C C . TYR E 2 269 ? -91.92522 -9.06348 -55.31348 1.000 33.12815 265 TYR E C 1
ATOM 14901 O O . TYR E 2 269 ? -90.87007 -9.40033 -55.86372 1.000 30.89404 265 TYR E O 1
ATOM 14910 N N . VAL E 2 270 ? -92.71813 -8.11401 -55.81632 1.000 27.40607 266 VAL E N 1
ATOM 14911 C CA . VAL E 2 270 ? -92.34580 -7.41484 -57.04290 1.000 31.24012 266 VAL E CA 1
ATOM 14912 C C . VAL E 2 270 ? -91.16274 -6.48606 -56.79425 1.000 30.94274 266 VAL E C 1
ATOM 14913 O O . VAL E 2 270 ? -90.30692 -6.31061 -57.67242 1.000 22.48296 266 VAL E O 1
ATOM 14917 N N . MET E 2 271 ? -91.08338 -5.88781 -55.60211 1.000 27.31184 267 MET E N 1
ATOM 14918 C CA . MET E 2 271 ? -89.91932 -5.07680 -55.25622 1.000 29.32650 267 MET E CA 1
ATOM 14919 C C . MET E 2 271 ? -88.64547 -5.91143 -55.29578 1.000 24.21377 267 MET E C 1
ATOM 14920 O O . MET E 2 271 ? -87.62041 -5.48112 -55.83673 1.000 28.17289 267 MET E O 1
ATOM 14925 N N . LEU E 2 272 ? -88.69452 -7.11578 -54.72478 1.000 26.95902 268 LEU E N 1
ATOM 14926 C CA . LEU E 2 272 ? -87.53377 -7.99776 -54.75560 1.000 29.43673 268 LEU E CA 1
ATOM 14927 C C . LEU E 2 272 ? -87.23860 -8.47411 -56.17316 1.000 31.80914 268 LEU E C 1
ATOM 14928 O O . LEU E 2 272 ? -86.07061 -8.62598 -56.55116 1.000 25.88699 268 LEU E O 1
ATOM 14933 N N . GLU E 2 273 ? -88.28201 -8.69905 -56.97590 1.000 23.83707 269 GLU E N 1
ATOM 14934 C CA . GLU E 2 273 ? -88.09399 -9.25065 -58.31471 1.000 23.00896 269 GLU E CA 1
ATOM 14935 C C . GLU E 2 273 ? -87.53127 -8.21592 -59.28293 1.000 24.04130 269 GLU E C 1
ATOM 14936 O O . GLU E 2 273 ? -86.56632 -8.49233 -60.00459 1.000 27.98290 269 GLU E O 1
ATOM 14942 N N . LEU E 2 274 ? -88.12235 -7.02000 -59.31759 1.000 24.56491 270 LEU E N 1
ATOM 14943 C CA . LEU E 2 274 ? -87.80726 -6.03384 -60.34147 1.000 25.22440 270 LEU E CA 1
ATOM 14944 C C . LEU E 2 274 ? -87.06312 -4.81218 -59.82019 1.000 26.84667 270 LEU E C 1
ATOM 14945 O O . LEU E 2 274 ? -86.62644 -3.98727 -60.63035 1.000 24.47451 270 LEU E O 1
ATOM 14950 N N . GLY E 2 275 ? -86.91576 -4.66151 -58.50638 1.000 23.65873 271 GLY E N 1
ATOM 14951 C CA . GLY E 2 275 ? -86.20491 -3.52534 -57.95540 1.000 23.07331 271 GLY E CA 1
ATOM 14952 C C . GLY E 2 275 ? -87.01449 -2.25725 -57.83560 1.000 26.31521 271 GLY E C 1
ATOM 14953 O O . GLY E 2 275 ? -86.46918 -1.23418 -57.40435 1.000 27.95902 271 GLY E O 1
ATOM 14954 N N . HIS E 2 276 ? -88.29115 -2.28387 -58.21214 1.000 26.44148 272 HIS E N 1
ATOM 14955 C CA . HIS E 2 276 ? -89.16596 -1.13542 -58.05064 1.000 29.87097 272 HIS E CA 1
ATOM 14956 C C . HIS E 2 276 ? -90.05158 -1.37844 -56.83999 1.000 29.55909 272 HIS E C 1
ATOM 14957 O O . HIS E 2 276 ? -90.90828 -2.27472 -56.88456 1.000 29.48666 272 HIS E O 1
ATOM 14964 N N . PRO E 2 277 ? -89.87520 -0.64917 -55.74189 1.000 27.74675 273 PRO E N 1
ATOM 14965 C CA . PRO E 2 277 ? -90.75561 -0.84681 -54.58642 1.000 29.74868 273 PRO E CA 1
ATOM 14966 C C . PRO E 2 277 ? -92.19085 -0.46805 -54.90997 1.000 35.79371 273 PRO E C 1
ATOM 14967 O O . PRO E 2 277 ? -92.45969 0.44848 -55.69061 1.000 32.85222 273 PRO E O 1
ATOM 14971 N N . MET E 2 278 ? -93.11518 -1.20886 -54.30588 1.000 29.05850 274 MET E N 1
ATOM 14972 C CA . MET E 2 278 ? -94.54162 -1.05428 -54.54141 1.000 32.62526 274 MET E CA 1
ATOM 14973 C C . MET E 2 278 ? -95.25999 -0.94131 -53.20650 1.000 29.82010 274 MET E C 1
ATOM 14974 O O . MET E 2 278 ? -94.83701 -1.52842 -52.20770 1.000 34.57853 274 MET E O 1
ATOM 14979 N N . HIS E 2 279 ? -96.35206 -0.18265 -53.19277 1.000 33.72782 275 HIS E N 1
ATOM 14980 C CA . HIS E 2 279 ? -97.15475 -0.03554 -51.98883 1.000 35.36564 275 HIS E CA 1
ATOM 14981 C C . HIS E 2 279 ? -98.63387 -0.15332 -52.32220 1.000 42.90057 275 HIS E C 1
ATOM 14982 O O . HIS E 2 279 ? -99.10556 0.39481 -53.32393 1.000 36.66236 275 HIS E O 1
ATOM 14989 N N . ALA E 2 280 ? -99.35951 -0.86444 -51.46594 1.000 35.05801 276 ALA E N 1
ATOM 14990 C CA . ALA E 2 280 ? -100.79120 -1.07138 -51.62107 1.000 37.38800 276 ALA E CA 1
ATOM 14991 C C . ALA E 2 280 ? -101.54373 -0.20824 -50.61794 1.000 40.32100 276 ALA E C 1
ATOM 14992 O O . ALA E 2 280 ? -101.26106 -0.25474 -49.41551 1.000 41.18941 276 ALA E O 1
ATOM 14994 N N . HIS E 2 281 ? -102.48819 0.58323 -51.11589 1.000 40.78175 277 HIS E N 1
ATOM 14995 C CA . HIS E 2 281 ? -103.37246 1.38408 -50.28334 1.000 35.97220 277 HIS E CA 1
ATOM 14996 C C . HIS E 2 281 ? -104.77724 0.80060 -50.33075 1.000 41.42800 277 HIS E C 1
ATOM 14997 O O . HIS E 2 281 ? -105.22485 0.32380 -51.37892 1.000 36.99398 277 HIS E O 1
ATOM 15004 N N . ASP E 2 282 ? -105.47081 0.83582 -49.19576 1.000 41.94109 278 ASP E N 1
ATOM 15005 C CA . ASP E 2 282 ? -106.88625 0.48965 -49.18558 1.000 39.33335 278 ASP E CA 1
ATOM 15006 C C . ASP E 2 282 ? -107.65949 1.56632 -49.93643 1.000 32.30472 278 ASP E C 1
ATOM 15007 O O . ASP E 2 282 ? -107.68162 2.72936 -49.52019 1.000 33.61718 278 ASP E O 1
ATOM 15012 N N . ARG E 2 283 ? -108.27748 1.18053 -51.05456 1.000 31.72708 279 ARG E N 1
ATOM 15013 C CA . ARG E 2 283 ? -108.94260 2.15626 -51.91126 1.000 42.38677 279 ARG E CA 1
ATOM 15014 C C . ARG E 2 283 ? -110.13453 2.80191 -51.21554 1.000 46.19819 279 ARG E C 1
ATOM 15015 O O . ARG E 2 283 ? -110.43205 3.97713 -51.45955 1.000 41.91074 279 ARG E O 1
ATOM 15023 N N . ASN E 2 284 ? -110.81645 2.06145 -50.34201 1.000 41.32018 280 ASN E N 1
ATOM 15024 C CA . ASN E 2 284 ? -112.00732 2.58108 -49.68390 1.000 43.98842 280 ASN E CA 1
ATOM 15025 C C . ASN E 2 284 ? -111.68672 3.57404 -48.57507 1.000 41.38675 280 ASN E C 1
ATOM 15026 O O . ASN E 2 284 ? -112.57963 4.31797 -48.15550 1.000 44.20496 280 ASN E O 1
ATOM 15031 N N . ARG E 2 285 ? -110.44267 3.60963 -48.09421 1.000 41.68812 281 ARG E N 1
ATOM 15032 C CA . ARG E 2 285 ? -110.03011 4.55457 -47.06326 1.000 42.53917 281 ARG E CA 1
ATOM 15033 C C . ARG E 2 285 ? -109.16242 5.67699 -47.62766 1.000 45.77023 281 ARG E C 1
ATOM 15034 O O . ARG E 2 285 ? -108.29161 6.20636 -46.93367 1.000 40.41878 281 ARG E O 1
ATOM 15042 N N . ILE E 2 286 ? -109.39431 6.04879 -48.88421 1.000 44.38713 282 ILE E N 1
ATOM 15043 C CA . ILE E 2 286 ? -108.77043 7.21251 -49.50398 1.000 44.70936 282 ILE E CA 1
ATOM 15044 C C . ILE E 2 286 ? -109.86951 8.23318 -49.75999 1.000 49.49452 282 ILE E C 1
ATOM 15045 O O . ILE E 2 286 ? -110.82275 7.95609 -50.49883 1.000 43.66419 282 ILE E O 1
ATOM 15050 N N . SER E 2 287 ? -109.74285 9.40859 -49.15219 1.000 51.22366 283 SER E N 1
ATOM 15051 C CA . SER E 2 287 ? -110.77296 10.44289 -49.21475 1.000 58.46953 283 SER E CA 1
ATOM 15052 C C . SER E 2 287 ? -110.25447 11.60403 -50.05620 1.000 49.44273 283 SER E C 1
ATOM 15053 O O . SER E 2 287 ? -109.43381 12.40136 -49.59398 1.000 50.38913 283 SER E O 1
ATOM 15056 N N . GLY E 2 288 ? -110.73871 11.69589 -51.28764 1.000 46.19301 284 GLY E N 1
ATOM 15057 C CA . GLY E 2 288 ? -110.42895 12.82535 -52.13766 1.000 58.12350 284 GLY E CA 1
ATOM 15058 C C . GLY E 2 288 ? -109.18618 12.62184 -52.98301 1.000 59.93307 284 GLY E C 1
ATOM 15059 O O . GLY E 2 288 ? -108.67669 11.51234 -53.16857 1.000 45.40344 284 GLY E O 1
ATOM 15060 N N . THR E 2 289 ? -108.69080 13.74247 -53.50174 1.000 56.82534 285 THR E N 1
ATOM 15061 C CA . THR E 2 289 ? -107.54859 13.72565 -54.40498 1.000 54.95665 285 THR E CA 1
ATOM 15062 C C . THR E 2 289 ? -106.26173 13.43886 -53.64076 1.000 53.48310 285 THR E C 1
ATOM 15063 O O . THR E 2 289 ? -105.99215 14.05227 -52.60324 1.000 50.19120 285 THR E O 1
ATOM 15067 N N . LEU E 2 290 ? -105.47022 12.49911 -54.15322 1.000 51.77046 286 LEU E N 1
ATOM 15068 C CA . LEU E 2 290 ? -104.15399 12.23975 -53.58706 1.000 48.48555 286 LEU E CA 1
ATOM 15069 C C . LEU E 2 290 ? -103.21068 13.39243 -53.90844 1.000 51.37951 286 LEU E C 1
ATOM 15070 O O . LEU E 2 290 ? -103.27953 13.99427 -54.98330 1.000 50.46682 286 LEU E O 1
ATOM 15075 N N . GLY E 2 291 ? -102.32593 13.70472 -52.96727 1.000 47.00087 287 GLY E N 1
ATOM 15076 C CA . GLY E 2 291 ? -101.41547 14.81408 -53.16480 1.000 48.29736 287 GLY E CA 1
ATOM 15077 C C . GLY E 2 291 ? -99.99865 14.54821 -52.70425 1.000 42.70705 287 GLY E C 1
ATOM 15078 O O . GLY E 2 291 ? -99.77433 14.13212 -51.56412 1.000 47.88695 287 GLY E O 1
ATOM 15079 N N . VAL E 2 292 ? -99.03491 14.77757 -53.58905 1.000 47.08140 288 VAL E N 1
ATOM 15080 C CA . VAL E 2 292 ? -97.62171 14.72681 -53.23444 1.000 54.08188 288 VAL E CA 1
ATOM 15081 C C . VAL E 2 292 ? -97.18301 16.14177 -52.88038 1.000 46.98750 288 VAL E C 1
ATOM 15082 O O . VAL E 2 292 ? -97.34312 17.06954 -53.68088 1.000 47.06646 288 VAL E O 1
ATOM 15086 N N . ARG E 2 293 ? -96.63400 16.30984 -51.68064 1.000 48.42059 289 ARG E N 1
ATOM 15087 C CA . ARG E 2 293 ? -96.39310 17.64145 -51.14675 1.000 49.65035 289 ARG E CA 1
ATOM 15088 C C . ARG E 2 293 ? -95.30081 17.56645 -50.09005 1.000 57.24468 289 ARG E C 1
ATOM 15089 O O . ARG E 2 293 ? -95.13343 16.54090 -49.42374 1.000 53.97560 289 ARG E O 1
ATOM 15097 N N . PHE E 2 294 ? -94.54918 18.65746 -49.95928 1.000 55.34125 290 PHE E N 1
ATOM 15098 C CA . PHE E 2 294 ? -93.59732 18.77867 -48.86526 1.000 58.89677 290 PHE E CA 1
ATOM 15099 C C . PHE E 2 294 ? -94.33031 18.87731 -47.53383 1.000 63.11583 290 PHE E C 1
ATOM 15100 O O . PHE E 2 294 ? -95.36593 19.53945 -47.42203 1.000 57.03618 290 PHE E O 1
ATOM 15108 N N . ALA E 2 295 ? -93.78227 18.21653 -46.51840 1.000 63.20854 291 ALA E N 1
ATOM 15109 C CA . ALA E 2 295 ? -94.36397 18.27609 -45.18941 1.000 65.30182 291 ALA E CA 1
ATOM 15110 C C . ALA E 2 295 ? -94.18164 19.66921 -44.58828 1.000 79.15490 291 ALA E C 1
ATOM 15111 O O . ALA E 2 295 ? -93.50071 20.53819 -45.14165 1.000 64.03333 291 ALA E O 1
ATOM 15113 N N . ARG E 2 296 ? -94.81035 19.87516 -43.43630 1.000 85.77599 292 ARG E N 1
ATOM 15114 C CA . ARG E 2 296 ? -94.69891 21.11126 -42.67979 1.000 82.26041 292 ARG E CA 1
ATOM 15115 C C . ARG E 2 296 ? -93.99533 20.84594 -41.35594 1.000 83.76129 292 ARG E C 1
ATOM 15116 O O . ARG E 2 296 ? -93.97732 19.71996 -40.85074 1.000 82.47772 292 ARG E O 1
ATOM 15124 N N . SER E 2 297 ? -93.40838 21.90166 -40.79875 1.000 87.99856 293 SER E N 1
ATOM 15125 C CA . SER E 2 297 ? -92.74562 21.78577 -39.50811 1.000 84.86864 293 SER E CA 1
ATOM 15126 C C . SER E 2 297 ? -93.76314 21.46813 -38.42007 1.000 84.01999 293 SER E C 1
ATOM 15127 O O . SER E 2 297 ? -94.85089 22.04944 -38.37368 1.000 75.04292 293 SER E O 1
ATOM 15130 N N . GLY E 2 298 ? -93.40587 20.52963 -37.54436 1.000 76.97210 294 GLY E N 1
ATOM 15131 C CA . GLY E 2 298 ? -94.29796 20.08074 -36.49921 1.000 79.04137 294 GLY E CA 1
ATOM 15132 C C . GLY E 2 298 ? -95.36820 19.10785 -36.94030 1.000 80.13818 294 GLY E C 1
ATOM 15133 O O . GLY E 2 298 ? -96.07609 18.56326 -36.08277 1.000 77.96021 294 GLY E O 1
ATOM 15134 N N . GLU E 2 299 ? -95.51554 18.86976 -38.24139 1.000 81.92564 295 GLU E N 1
ATOM 15135 C CA . GLU E 2 299 ? -96.50919 17.92112 -38.72257 1.000 78.13553 295 GLU E CA 1
ATOM 15136 C C . GLU E 2 299 ? -96.08137 16.49488 -38.40112 1.000 76.46308 295 GLU E C 1
ATOM 15137 O O . GLU E 2 299 ? -94.91358 16.12794 -38.55742 1.000 76.87885 295 GLU E O 1
ATOM 15143 N N . THR E 2 300 ? -97.03471 15.69127 -37.94401 1.000 75.79467 296 THR E N 1
ATOM 15144 C CA . THR E 2 300 ? -96.79437 14.30159 -37.58832 1.000 77.80255 296 THR E CA 1
ATOM 15145 C C . THR E 2 300 ? -97.47535 13.37827 -38.59082 1.000 72.84119 296 THR E C 1
ATOM 15146 O O . THR E 2 300 ? -98.26189 13.80805 -39.43878 1.000 73.70059 296 THR E O 1
ATOM 15150 N N . ALA E 2 301 ? -97.15952 12.08965 -38.48136 1.000 64.50200 297 ALA E N 1
ATOM 15151 C CA . ALA E 2 301 ? -97.73576 11.08364 -39.36995 1.000 67.48764 297 ALA E CA 1
ATOM 15152 C C . ALA E 2 301 ? -97.60911 9.72271 -38.70725 1.000 62.54723 297 ALA E C 1
ATOM 15153 O O . ALA E 2 301 ? -96.49560 9.28840 -38.39623 1.000 71.27224 297 ALA E O 1
ATOM 15155 N N . VAL E 2 302 ? -98.73830 9.05438 -38.49084 1.000 59.57273 298 VAL E N 1
ATOM 15156 C CA . VAL E 2 302 ? -98.74329 7.71595 -37.90839 1.000 68.10744 298 VAL E CA 1
ATOM 15157 C C . VAL E 2 302 ? -98.46758 6.71631 -39.02708 1.000 62.58148 298 VAL E C 1
ATOM 15158 O O . VAL E 2 302 ? -99.29276 6.52960 -39.92420 1.000 54.65676 298 VAL E O 1
ATOM 15162 N N . THR E 2 303 ? -97.30608 6.06977 -38.97315 1.000 60.60500 299 THR E N 1
ATOM 15163 C CA . THR E 2 303 ? -96.88513 5.16977 -40.03392 1.000 58.64995 299 THR E CA 1
ATOM 15164 C C . THR E 2 303 ? -97.55967 3.80626 -39.88603 1.000 63.70368 299 THR E C 1
ATOM 15165 O O . THR E 2 303 ? -98.34725 3.56218 -38.96729 1.000 71.96777 299 THR E O 1
ATOM 15169 N N . LEU E 2 304 ? -97.23671 2.90169 -40.81533 1.000 67.02995 300 LEU E N 1
ATOM 15170 C CA . LEU E 2 304 ? -97.88385 1.59358 -40.85356 1.000 62.34903 300 LEU E CA 1
ATOM 15171 C C . LEU E 2 304 ? -97.55117 0.76133 -39.62163 1.000 67.01294 300 LEU E C 1
ATOM 15172 O O . LEU E 2 304 ? -98.34108 -0.10396 -39.22592 1.000 55.25872 300 LEU E O 1
ATOM 15177 N N . ASP E 2 305 ? -96.39710 1.00710 -39.00215 1.000 69.88639 301 ASP E N 1
ATOM 15178 C CA . ASP E 2 305 ? -95.98781 0.26000 -37.82030 1.000 68.41517 301 ASP E CA 1
ATOM 15179 C C . ASP E 2 305 ? -96.69557 0.71417 -36.54986 1.000 71.96749 301 ASP E C 1
ATOM 15180 O O . ASP E 2 305 ? -96.51271 0.08522 -35.50176 1.000 60.80121 301 ASP E O 1
ATOM 15185 N N . GLY E 2 306 ? -97.49021 1.78012 -36.61388 1.000 65.22199 302 GLY E N 1
ATOM 15186 C CA . GLY E 2 306 ? -98.16810 2.27991 -35.43575 1.000 70.43486 302 GLY E CA 1
ATOM 15187 C C . GLY E 2 306 ? -97.34717 3.21265 -34.57864 1.000 76.01416 302 GLY E C 1
ATOM 15188 O O . GLY E 2 306 ? -97.64509 3.36722 -33.39048 1.000 75.31331 302 GLY E O 1
ATOM 15189 N N . ILE E 2 307 ? -96.31969 3.84132 -35.14206 1.000 69.40386 303 ILE E N 1
ATOM 15190 C CA . ILE E 2 307 ? -95.44584 4.75112 -34.41273 1.000 75.66361 303 ILE E CA 1
ATOM 15191 C C . ILE E 2 307 ? -95.62732 6.15331 -34.97543 1.000 82.84783 303 ILE E C 1
ATOM 15192 O O . ILE E 2 307 ? -95.73446 6.33555 -36.19407 1.000 79.69868 303 ILE E O 1
ATOM 15197 N N . GLU E 2 308 ? -95.67318 7.14188 -34.08530 1.000 91.31061 304 GLU E N 1
ATOM 15198 C CA . GLU E 2 308 ? -95.79002 8.53305 -34.49866 1.000 91.08381 304 GLU E CA 1
ATOM 15199 C C . GLU E 2 308 ? -94.42050 9.07266 -34.89114 1.000 93.94545 304 GLU E C 1
ATOM 15200 O O . GLU E 2 308 ? -93.44006 8.89254 -34.16174 1.000 93.20899 304 GLU E O 1
ATOM 15206 N N . ARG E 2 309 ? -94.35474 9.73350 -36.04446 1.000 87.86243 305 ARG E N 1
ATOM 15207 C CA . ARG E 2 309 ? -93.10973 10.26658 -36.58013 1.000 75.39648 305 ARG E CA 1
ATOM 15208 C C . ARG E 2 309 ? -93.19748 11.78295 -36.65740 1.000 64.17129 305 ARG E C 1
ATOM 15209 O O . ARG E 2 309 ? -94.20896 12.32769 -37.11144 1.000 65.01041 305 ARG E O 1
ATOM 15217 N N . LYS E 2 310 ? -92.14013 12.45721 -36.21414 1.000 63.71357 306 LYS E N 1
ATOM 15218 C CA . LYS E 2 310 ? -92.01131 13.89787 -36.38045 1.000 63.24029 306 LYS E CA 1
ATOM 15219 C C . LYS E 2 310 ? -91.36964 14.18585 -37.73228 1.000 70.06200 306 LYS E C 1
ATOM 15220 O O . LYS E 2 310 ? -90.31948 13.62402 -38.06104 1.000 63.70933 306 LYS E O 1
ATOM 15226 N N . LEU E 2 311 ? -92.00466 15.05088 -38.51538 1.000 65.83751 307 LEU E N 1
ATOM 15227 C CA . LEU E 2 311 ? -91.59997 15.29132 -39.89116 1.000 66.99993 307 LEU E CA 1
ATOM 15228 C C . LEU E 2 311 ? -90.88951 16.63172 -40.02713 1.000 70.21099 307 LEU E C 1
ATOM 15229 O O . LEU E 2 311 ? -91.05119 17.53835 -39.20602 1.000 74.99245 307 LEU E O 1
ATOM 15234 N N . ASP E 2 312 ? -90.09809 16.73999 -41.08931 1.000 81.93263 308 ASP E N 1
ATOM 15235 C CA . ASP E 2 312 ? -89.31539 17.92475 -41.40543 1.000 81.61057 308 ASP E CA 1
ATOM 15236 C C . ASP E 2 312 ? -89.86256 18.58453 -42.66615 1.000 76.17752 308 ASP E C 1
ATOM 15237 O O . ASP E 2 312 ? -90.64806 17.99834 -43.41502 1.000 76.24002 308 ASP E O 1
ATOM 15242 N N . THR E 2 313 ? -89.43315 19.82767 -42.89511 1.000 68.54848 309 THR E N 1
ATOM 15243 C CA . THR E 2 313 ? -89.87175 20.56697 -44.07295 1.000 66.25657 309 THR E CA 1
ATOM 15244 C C . THR E 2 313 ? -89.26909 20.02550 -45.36410 1.000 75.43963 309 THR E C 1
ATOM 15245 O O . THR E 2 313 ? -89.76774 20.34919 -46.44740 1.000 75.11806 309 THR E O 1
ATOM 15249 N N . ALA E 2 314 ? -88.21363 19.21514 -45.27883 1.000 67.89449 310 ALA E N 1
ATOM 15250 C CA . ALA E 2 314 ? -87.55987 18.65250 -46.45240 1.000 70.16471 310 ALA E CA 1
ATOM 15251 C C . ALA E 2 314 ? -88.02761 17.23369 -46.75721 1.000 72.05734 310 ALA E C 1
ATOM 15252 O O . ALA E 2 314 ? -87.34851 16.50733 -47.49114 1.000 69.11702 310 ALA E O 1
ATOM 15254 N N . ASP E 2 315 ? -89.16865 16.82614 -46.21128 1.000 73.26275 311 ASP E N 1
ATOM 15255 C CA . ASP E 2 315 ? -89.70433 15.49017 -46.41903 1.000 69.34137 311 ASP E CA 1
ATOM 15256 C C . ASP E 2 315 ? -90.85824 15.52671 -47.41383 1.000 64.42176 311 ASP E C 1
ATOM 15257 O O . ASP E 2 315 ? -91.59264 16.51353 -47.50832 1.000 60.83709 311 ASP E O 1
ATOM 15262 N N . VAL E 2 316 ? -91.00937 14.43349 -48.15717 1.000 55.83243 312 VAL E N 1
ATOM 15263 C CA . VAL E 2 316 ? -92.04820 14.29971 -49.17167 1.000 54.31969 312 VAL E CA 1
ATOM 15264 C C . VAL E 2 316 ? -93.15766 13.41990 -48.61612 1.000 45.44135 312 VAL E C 1
ATOM 15265 O O . VAL E 2 316 ? -92.88879 12.35518 -48.04525 1.000 46.64288 312 VAL E O 1
ATOM 15269 N N . LEU E 2 317 ? -94.40423 13.85516 -48.78743 1.000 50.98072 313 LEU E N 1
ATOM 15270 C CA . LEU E 2 317 ? -95.55381 13.12842 -48.27207 1.000 48.79582 313 LEU E CA 1
ATOM 15271 C C . LEU E 2 317 ? -96.57119 12.88146 -49.37577 1.000 49.44322 313 LEU E C 1
ATOM 15272 O O . LEU E 2 317 ? -96.66129 13.63736 -50.34733 1.000 41.10210 313 LEU E O 1
ATOM 15277 N N . ILE E 2 318 ? -97.33587 11.80636 -49.20933 1.000 42.53979 314 ILE E N 1
ATOM 15278 C CA . ILE E 2 318 ? -98.56132 11.56999 -49.96131 1.000 45.65956 314 ILE E CA 1
ATOM 15279 C C . ILE E 2 318 ? -99.71820 11.83960 -49.01105 1.000 40.04778 314 ILE E C 1
ATOM 15280 O O . ILE E 2 318 ? -99.82204 11.20192 -47.95592 1.000 43.96850 314 ILE E O 1
ATOM 15285 N N . VAL E 2 319 ? -100.57525 12.79464 -49.36814 1.000 39.56500 315 VAL E N 1
ATOM 15286 C CA . VAL E 2 319 ? -101.70360 13.18484 -48.53527 1.000 52.08865 315 VAL E CA 1
ATOM 15287 C C . VAL E 2 319 ? -102.95914 13.22339 -49.39603 1.000 54.16213 315 VAL E C 1
ATOM 15288 O O . VAL E 2 319 ? -102.90152 13.19144 -50.62562 1.000 56.21880 315 VAL E O 1
ATOM 15292 N N . ASP E 2 320 ? -104.10784 13.28689 -48.72281 1.000 63.63196 316 ASP E N 1
ATOM 15293 C CA . ASP E 2 320 ? -105.38381 13.46427 -49.40401 1.000 62.09340 316 ASP E CA 1
ATOM 15294 C C . ASP E 2 320 ? -106.15217 14.62233 -48.77792 1.000 69.90602 316 ASP E C 1
ATOM 15295 O O . ASP E 2 320 ? -105.54587 15.55659 -48.24295 1.000 67.29161 316 ASP E O 1
ATOM 15300 N N . ASP E 2 321 ? -107.48304 14.57199 -48.83413 1.000 73.13324 317 ASP E N 1
ATOM 15301 C CA . ASP E 2 321 ? -108.30154 15.63398 -48.26433 1.000 71.01259 317 ASP E CA 1
ATOM 15302 C C . ASP E 2 321 ? -108.38821 15.57200 -46.74577 1.000 69.20163 317 ASP E C 1
ATOM 15303 O O . ASP E 2 321 ? -108.87998 16.52574 -46.13313 1.000 68.20196 317 ASP E O 1
ATOM 15308 N N . ALA E 2 322 ? -107.92390 14.48560 -46.12435 1.000 65.32356 318 ALA E N 1
ATOM 15309 C CA . ALA E 2 322 ? -108.04827 14.31541 -44.67881 1.000 56.85831 318 ALA E CA 1
ATOM 15310 C C . ALA E 2 322 ? -106.68603 14.14713 -44.01800 1.000 70.65500 318 ALA E C 1
ATOM 15311 O O . ALA E 2 322 ? -106.25119 15.04614 -43.29435 1.000 76.66609 318 ALA E O 1
ATOM 15313 N N . ALA E 2 323 ? -105.99463 13.02828 -44.24027 1.000 63.59102 319 ALA E N 1
ATOM 15314 C CA . ALA E 2 323 ? -104.76450 12.74331 -43.51026 1.000 61.27160 319 ALA E CA 1
ATOM 15315 C C . ALA E 2 323 ? -103.58976 12.46511 -44.44082 1.000 60.91118 319 ALA E C 1
ATOM 15316 O O . ALA E 2 323 ? -103.67823 12.68345 -45.65311 1.000 56.77597 319 ALA E O 1
ATOM 15318 N N . THR E 2 324 ? -102.48281 11.98881 -43.87586 1.000 50.78086 320 THR E N 1
ATOM 15319 C CA . THR E 2 324 ? -101.29228 11.65761 -44.64657 1.000 51.04735 320 THR E CA 1
ATOM 15320 C C . THR E 2 324 ? -101.31933 10.17969 -45.01372 1.000 54.32221 320 THR E C 1
ATOM 15321 O O . THR E 2 324 ? -101.55046 9.32437 -44.15343 1.000 51.41431 320 THR E O 1
ATOM 15325 N N . ALA E 2 325 ? -101.08745 9.88454 -46.29264 1.000 42.20860 321 ALA E N 1
ATOM 15326 C CA . ALA E 2 325 ? -101.16016 8.51293 -46.77925 1.000 52.70096 321 ALA E CA 1
ATOM 15327 C C . ALA E 2 325 ? -99.83422 7.77154 -46.67881 1.000 49.18706 321 ALA E C 1
ATOM 15328 O O . ALA E 2 325 ? -99.83471 6.54747 -46.49957 1.000 45.38422 321 ALA E O 1
ATOM 15330 N N . ALA E 2 326 ? -98.70882 8.47438 -46.78687 1.000 43.88460 322 ALA E N 1
ATOM 15331 C CA . ALA E 2 326 ? -97.40429 7.82659 -46.73559 1.000 45.40504 322 ALA E CA 1
ATOM 15332 C C . ALA E 2 326 ? -96.31966 8.88484 -46.61784 1.000 41.89389 322 ALA E C 1
ATOM 15333 O O . ALA E 2 326 ? -96.50964 10.04282 -47.00162 1.000 45.92587 322 ALA E O 1
ATOM 15335 N N . ILE E 2 327 ? -95.17809 8.46610 -46.08075 1.000 36.23298 323 ILE E N 1
ATOM 15336 C CA . ILE E 2 327 ? -93.95203 9.25267 -46.13746 1.000 43.04228 323 ILE E CA 1
ATOM 15337 C C . ILE E 2 327 ? -93.23142 8.84982 -47.41903 1.000 41.17166 323 ILE E C 1
ATOM 15338 O O . ILE E 2 327 ? -92.71228 7.73512 -47.52189 1.000 38.24104 323 ILE E O 1
ATOM 15343 N N . GLY E 2 328 ? -93.21439 9.75631 -48.39742 1.000 38.74221 324 GLY E N 1
ATOM 15344 C CA . GLY E 2 328 ? -92.74201 9.47716 -49.74251 1.000 43.73645 324 GLY E CA 1
ATOM 15345 C C . GLY E 2 328 ? -91.43930 8.71125 -49.85156 1.000 38.04919 324 GLY E C 1
ATOM 15346 O O . GLY E 2 328 ? -90.36173 9.25569 -49.59643 1.000 38.44151 324 GLY E O 1
ATOM 15347 N N . GLY E 2 329 ? -91.53396 7.43981 -50.22906 1.000 41.81864 325 GLY E N 1
ATOM 15348 C CA . GLY E 2 329 ? -90.37191 6.60221 -50.42915 1.000 36.15262 325 GLY E CA 1
ATOM 15349 C C . GLY E 2 329 ? -89.82808 5.93057 -49.19020 1.000 47.44721 325 GLY E C 1
ATOM 15350 O O . GLY E 2 329 ? -88.76254 5.30760 -49.26504 1.000 45.76892 325 GLY E O 1
ATOM 15351 N N . VAL E 2 330 ? -90.52010 6.02750 -48.05591 1.000 41.72993 326 VAL E N 1
ATOM 15352 C CA . VAL E 2 330 ? -90.01074 5.47834 -46.80423 1.000 40.82918 326 VAL E CA 1
ATOM 15353 C C . VAL E 2 330 ? -90.95439 4.40051 -46.28719 1.000 47.01891 326 VAL E C 1
ATOM 15354 O O . VAL E 2 330 ? -90.58021 3.22538 -46.19804 1.000 44.16892 326 VAL E O 1
ATOM 15358 N N . MET E 2 331 ? -92.18137 4.78854 -45.94315 1.000 49.94197 327 MET E N 1
ATOM 15359 C CA . MET E 2 331 ? -93.15149 3.83949 -45.41650 1.000 43.68828 327 MET E CA 1
ATOM 15360 C C . MET E 2 331 ? -94.54692 4.43910 -45.51815 1.000 45.22761 327 MET E C 1
ATOM 15361 O O . MET E 2 331 ? -94.72424 5.64807 -45.34694 1.000 32.46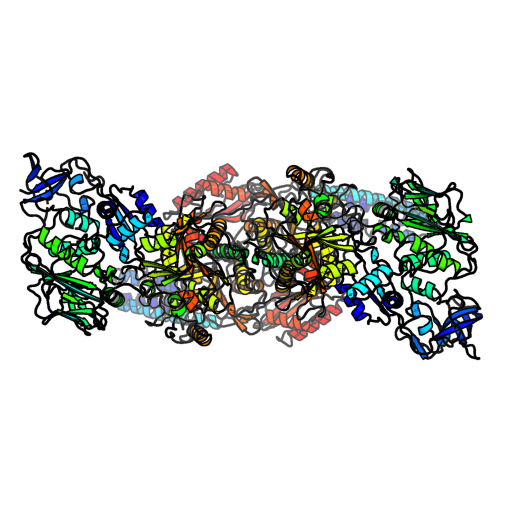234 327 MET E O 1
ATOM 15366 N N . GLY E 2 332 ? -95.52774 3.58584 -45.80595 1.000 47.31026 328 GLY E N 1
ATOM 15367 C CA . GLY E 2 332 ? -96.90227 4.03236 -45.84828 1.000 47.65963 328 GLY E CA 1
ATOM 15368 C C . GLY E 2 332 ? -97.47167 4.26915 -44.46376 1.000 44.96653 328 GLY E C 1
ATOM 15369 O O . GLY E 2 332 ? -96.94828 3.80530 -43.45043 1.000 46.97761 328 GLY E O 1
ATOM 15370 N N . ALA E 2 333 ? -98.57053 5.01283 -44.42575 1.000 45.95344 329 ALA E N 1
ATOM 15371 C CA . ALA E 2 333 ? -99.22375 5.34373 -43.16993 1.000 57.21953 329 ALA E CA 1
ATOM 15372 C C . ALA E 2 333 ? -100.31044 4.32572 -42.83942 1.000 52.36087 329 ALA E C 1
ATOM 15373 O O . ALA E 2 333 ? -100.78789 3.58183 -43.69986 1.000 49.21787 329 ALA E O 1
ATOM 15375 N N . ALA E 2 334 ? -100.69782 4.30147 -41.56282 1.000 57.49972 330 ALA E N 1
ATOM 15376 C CA . ALA E 2 334 ? -101.77152 3.42214 -41.12057 1.000 54.85383 330 ALA E CA 1
ATOM 15377 C C . ALA E 2 334 ? -103.13817 3.86791 -41.62015 1.000 37.99010 330 ALA E C 1
ATOM 15378 O O . ALA E 2 334 ? -104.08952 3.08339 -41.54434 1.000 51.14184 330 ALA E O 1
ATOM 15380 N N . SER E 2 335 ? -103.25598 5.09746 -42.12681 1.000 38.41327 331 SER E N 1
ATOM 15381 C CA . SER E 2 335 ? -104.54378 5.58745 -42.60783 1.000 41.45514 331 SER E CA 1
ATOM 15382 C C . SER E 2 335 ? -105.04740 4.75593 -43.78232 1.000 51.54137 331 SER E C 1
ATOM 15383 O O . SER E 2 335 ? -106.20681 4.32636 -43.80173 1.000 41.27474 331 SER E O 1
ATOM 15386 N N . THR E 2 336 ? -104.18759 4.51718 -44.77304 1.000 46.44694 332 THR E N 1
ATOM 15387 C CA . THR E 2 336 ? -104.54979 3.74437 -45.95392 1.000 43.71870 332 THR E CA 1
ATOM 15388 C C . THR E 2 336 ? -103.95120 2.34285 -45.94077 1.000 44.12637 332 THR E C 1
ATOM 15389 O O . THR E 2 336 ? -103.95219 1.66728 -46.97516 1.000 46.35820 332 THR E O 1
ATOM 15393 N N . GLU E 2 337 ? -103.45565 1.89140 -44.79076 1.000 42.76599 333 GLU E N 1
ATOM 15394 C CA . GLU E 2 337 ? -102.82744 0.58089 -44.68111 1.000 48.16264 333 GLU E CA 1
ATOM 15395 C C . GLU E 2 337 ? -103.79630 -0.53510 -45.05841 1.000 55.49787 333 GLU E C 1
ATOM 15396 O O . GLU E 2 337 ? -104.97580 -0.50840 -44.69648 1.000 46.16312 333 GLU E O 1
ATOM 15402 N N . VAL E 2 338 ? -103.28760 -1.52277 -45.79660 1.000 50.15073 334 VAL E N 1
ATOM 15403 C CA . VAL E 2 338 ? -104.07633 -2.70679 -46.11528 1.000 54.27124 334 VAL E CA 1
ATOM 15404 C C . VAL E 2 338 ? -104.20636 -3.57064 -44.86898 1.000 62.52921 334 VAL E C 1
ATOM 15405 O O . VAL E 2 338 ? -103.21881 -3.83617 -44.17147 1.000 60.89427 334 VAL E O 1
ATOM 15409 N N . ARG E 2 339 ? -105.42465 -4.01036 -44.57981 1.000 72.01231 335 ARG E N 1
ATOM 15410 C CA . ARG E 2 339 ? -105.71026 -4.80434 -43.39359 1.000 74.24730 335 ARG E CA 1
ATOM 15411 C C . ARG E 2 339 ? -106.25575 -6.16958 -43.80483 1.000 78.26579 335 ARG E C 1
ATOM 15412 O O . ARG E 2 339 ? -106.40669 -6.47601 -44.99063 1.000 66.65431 335 ARG E O 1
ATOM 15420 N N . ALA E 2 340 ? -106.55524 -6.99467 -42.79963 1.000 79.49206 336 ALA E N 1
ATOM 15421 C CA . ALA E 2 340 ? -107.00989 -8.36192 -43.02649 1.000 76.80555 336 ALA E CA 1
ATOM 15422 C C . ALA E 2 340 ? -108.39836 -8.44030 -43.64620 1.000 72.76972 336 ALA E C 1
ATOM 15423 O O . ALA E 2 340 ? -108.85710 -9.54951 -43.94201 1.000 76.46132 336 ALA E O 1
ATOM 15425 N N . ASP E 2 341 ? -109.07519 -7.31045 -43.85198 1.000 57.86851 337 ASP E N 1
ATOM 15426 C CA . ASP E 2 341 ? -110.40929 -7.29782 -44.43860 1.000 53.10188 337 ASP E CA 1
ATOM 15427 C C . ASP E 2 341 ? -110.48843 -6.45007 -45.70188 1.000 52.09375 337 ASP E C 1
ATOM 15428 O O . ASP E 2 341 ? -111.58858 -6.24519 -46.22849 1.000 46.89745 337 ASP E O 1
ATOM 15433 N N . SER E 2 342 ? -109.35950 -5.95356 -46.20101 1.000 45.91493 338 SER E N 1
ATOM 15434 C CA . SER E 2 342 ? -109.37764 -5.09205 -47.37430 1.000 43.71843 338 SER E CA 1
ATOM 15435 C C . SER E 2 342 ? -109.81932 -5.86935 -48.60860 1.000 50.85312 338 SER E C 1
ATOM 15436 O O . SER E 2 342 ? -109.41522 -7.01634 -48.82225 1.000 46.84422 338 SER E O 1
ATOM 15439 N N . THR E 2 343 ? -110.66447 -5.23321 -49.42098 1.000 45.59162 339 THR E N 1
ATOM 15440 C CA . THR E 2 343 ? -111.17775 -5.83097 -50.64377 1.000 44.87436 339 THR E CA 1
ATOM 15441 C C . THR E 2 343 ? -110.88288 -5.01904 -51.89496 1.000 45.57420 339 THR E C 1
ATOM 15442 O O . THR E 2 343 ? -110.85520 -5.59544 -52.98754 1.000 40.21891 339 THR E O 1
ATOM 15446 N N . ASP E 2 344 ? -110.67502 -3.71004 -51.77108 1.000 43.27348 340 ASP E N 1
ATOM 15447 C CA . ASP E 2 344 ? -110.29180 -2.84751 -52.88022 1.000 37.89679 340 ASP E CA 1
ATOM 15448 C C . ASP E 2 344 ? -108.91928 -2.25883 -52.58657 1.000 38.69404 340 ASP E C 1
ATOM 15449 O O . ASP E 2 344 ? -108.71197 -1.65541 -51.52839 1.000 38.79330 340 ASP E O 1
ATOM 15454 N N . VAL E 2 345 ? -107.98785 -2.43263 -53.51996 1.000 35.83763 341 VAL E N 1
ATOM 15455 C CA . VAL E 2 345 ? -106.59647 -2.03928 -53.33374 1.000 31.14979 341 VAL E CA 1
ATOM 15456 C C . VAL E 2 345 ? -106.19514 -1.10537 -54.46544 1.000 36.56300 341 VAL E C 1
ATOM 15457 O O . VAL E 2 345 ? -106.42161 -1.41379 -55.64075 1.000 34.05424 341 VAL E O 1
ATOM 15461 N N . LEU E 2 346 ? -105.60593 0.03306 -54.10971 1.000 36.59614 342 LEU E N 1
ATOM 15462 C CA . LEU E 2 346 ? -104.99009 0.94329 -55.06657 1.000 34.58201 342 LEU E CA 1
ATOM 15463 C C . LEU E 2 346 ? -103.47865 0.79566 -54.94844 1.000 35.30233 342 LEU E C 1
ATOM 15464 O O . LEU E 2 346 ? -102.90900 1.05250 -53.88201 1.000 35.46955 342 LEU E O 1
ATOM 15469 N N . LEU E 2 347 ? -102.83686 0.37430 -56.03413 1.000 42.49128 343 LEU E N 1
ATOM 15470 C CA . LEU E 2 347 ? -101.40741 0.09526 -56.02635 1.000 35.27230 343 LEU E CA 1
ATOM 15471 C C . LEU E 2 347 ? -100.61970 1.31314 -56.49266 1.000 33.97272 343 LEU E C 1
ATOM 15472 O O . LEU E 2 347 ? -101.00459 1.98852 -57.45079 1.000 31.10962 343 LEU E O 1
ATOM 15477 N N . GLU E 2 348 ? -99.50961 1.58411 -55.80808 1.000 31.39885 344 GLU E N 1
ATOM 15478 C CA . GLU E 2 348 ? -98.70183 2.77575 -56.03490 1.000 31.73232 344 GLU E CA 1
ATOM 15479 C C . GLU E 2 348 ? -97.32572 2.38064 -56.55290 1.000 37.01670 344 GLU E C 1
ATOM 15480 O O . GLU E 2 348 ? -96.63903 1.55790 -55.93760 1.000 32.31918 344 GLU E O 1
ATOM 15486 N N . ALA E 2 349 ? -96.92518 2.97647 -57.67588 1.000 34.80490 345 ALA E N 1
ATOM 15487 C CA . ALA E 2 349 ? -95.59331 2.79212 -58.25431 1.000 33.61935 345 ALA E CA 1
ATOM 15488 C C . ALA E 2 349 ? -95.02127 4.17949 -58.52780 1.000 29.26163 345 ALA E C 1
ATOM 15489 O O . ALA E 2 349 ? -95.38601 4.82066 -59.51810 1.000 33.95516 345 ALA E O 1
ATOM 15491 N N . ALA E 2 350 ? -94.12765 4.64173 -57.65498 1.000 23.59428 346 ALA E N 1
ATOM 15492 C CA . ALA E 2 350 ? -93.61456 6.00127 -57.71533 1.000 35.57243 346 ALA E CA 1
ATOM 15493 C C . ALA E 2 350 ? -92.09145 5.99674 -57.70771 1.000 32.82895 346 ALA E C 1
ATOM 15494 O O . ALA E 2 350 ? -91.45321 5.05457 -57.23248 1.000 28.78723 346 ALA E O 1
ATOM 15496 N N . ILE E 2 351 ? -91.51700 7.07406 -58.24085 1.000 34.38400 347 ILE E N 1
ATOM 15497 C CA . ILE E 2 351 ? -90.07208 7.28982 -58.26128 1.000 32.13282 347 ILE E CA 1
ATOM 15498 C C . ILE E 2 351 ? -89.79051 8.57283 -57.49174 1.000 32.11136 347 ILE E C 1
ATOM 15499 O O . ILE E 2 351 ? -90.15072 9.66778 -57.94400 1.000 38.68016 347 ILE E O 1
ATOM 15504 N N . TRP E 2 352 ? -89.13773 8.44505 -56.34215 1.000 33.47262 348 TRP E N 1
ATOM 15505 C CA . TRP E 2 352 ? -88.84284 9.57546 -55.47555 1.000 36.06889 348 TRP E CA 1
ATOM 15506 C C . TRP E 2 352 ? -87.39996 10.03700 -55.66303 1.000 41.50992 348 TRP E C 1
ATOM 15507 O O . TRP E 2 352 ? -86.56759 9.34694 -56.25585 1.000 34.15307 348 TRP E O 1
ATOM 15518 N N . ASP E 2 353 ? -87.11219 11.22561 -55.14315 1.000 42.73753 349 ASP E N 1
ATOM 15519 C CA . ASP E 2 353 ? -85.76280 11.77291 -55.23504 1.000 43.55370 349 ASP E CA 1
ATOM 15520 C C . ASP E 2 353 ? -84.83161 11.01388 -54.29516 1.000 47.42040 349 ASP E C 1
ATOM 15521 O O . ASP E 2 353 ? -85.14340 10.86780 -53.10708 1.000 43.17694 349 ASP E O 1
ATOM 15526 N N . PRO E 2 354 ? -83.68707 10.52191 -54.78027 1.000 40.91624 350 PRO E N 1
ATOM 15527 C CA . PRO E 2 354 ? -82.80840 9.72486 -53.90519 1.000 37.64139 350 PRO E CA 1
ATOM 15528 C C . PRO E 2 354 ? -82.25386 10.50764 -52.72771 1.000 41.97760 350 PRO E C 1
ATOM 15529 O O . PRO E 2 354 ? -82.16749 9.96925 -51.61643 1.000 44.07683 350 PRO E O 1
ATOM 15533 N N . ALA E 2 355 ? -81.87065 11.76834 -52.93970 1.000 34.66849 351 ALA E N 1
ATOM 15534 C CA . ALA E 2 355 ? -81.32124 12.56233 -51.84581 1.000 51.20470 351 ALA E CA 1
ATOM 15535 C C . ALA E 2 355 ? -82.38517 12.87351 -50.80062 1.000 50.68084 351 ALA E C 1
ATOM 15536 O O . ALA E 2 355 ? -82.10189 12.86384 -49.59694 1.000 48.07287 351 ALA E O 1
ATOM 15538 N N . ALA E 2 356 ? -83.61567 13.14803 -51.24062 1.000 46.39336 352 ALA E N 1
ATOM 15539 C CA . ALA E 2 356 ? -84.68730 13.45028 -50.29756 1.000 49.79584 352 ALA E CA 1
ATOM 15540 C C . ALA E 2 356 ? -85.03763 12.23447 -49.44967 1.000 45.38806 352 ALA E C 1
ATOM 15541 O O . ALA E 2 356 ? -85.29416 12.36343 -48.24692 1.000 40.61110 352 ALA E O 1
ATOM 15543 N N . VAL E 2 357 ? -85.05089 11.04555 -50.05621 1.000 48.71457 353 VAL E N 1
ATOM 15544 C CA . VAL E 2 357 ? -85.36405 9.83533 -49.30305 1.000 43.35995 353 VAL E CA 1
ATOM 15545 C C . VAL E 2 357 ? -84.25735 9.52652 -48.30274 1.000 53.36846 353 VAL E C 1
ATOM 15546 O O . VAL E 2 357 ? -84.52662 9.19983 -47.14056 1.000 47.82411 353 VAL E O 1
ATOM 15550 N N . SER E 2 358 ? -82.99748 9.62717 -48.73276 1.000 46.84193 354 SER E N 1
ATOM 15551 C CA . SER E 2 358 ? -81.88506 9.37675 -47.82152 1.000 51.87932 354 SER E CA 1
ATOM 15552 C C . SER E 2 358 ? -81.87929 10.37668 -46.67231 1.000 44.54088 354 SER E C 1
ATOM 15553 O O . SER E 2 358 ? -81.66048 10.00336 -45.51400 1.000 44.80074 354 SER E O 1
ATOM 15556 N N . ARG E 2 359 ? -82.12936 11.65237 -46.97422 1.000 46.14270 355 ARG E N 1
ATOM 15557 C CA . ARG E 2 359 ? -82.13780 12.68067 -45.93951 1.000 47.92449 355 ARG E CA 1
ATOM 15558 C C . ARG E 2 359 ? -83.27319 12.47442 -44.94478 1.000 52.75539 355 ARG E C 1
ATOM 15559 O O . ARG E 2 359 ? -83.13898 12.83437 -43.76981 1.000 57.98342 355 ARG E O 1
ATOM 15567 N N . THR E 2 360 ? -84.38802 11.89425 -45.38807 1.000 51.21225 356 THR E N 1
ATOM 15568 C CA . THR E 2 360 ? -85.55458 11.71744 -44.53204 1.000 49.57413 356 THR E CA 1
ATOM 15569 C C . THR E 2 360 ? -85.49182 10.43423 -43.71090 1.000 54.81925 356 THR E C 1
ATOM 15570 O O . THR E 2 360 ? -85.82644 10.44806 -42.52160 1.000 47.18270 356 THR E O 1
ATOM 15574 N N . GLN E 2 361 ? -85.06144 9.32245 -44.31404 1.000 51.29641 357 GLN E N 1
ATOM 15575 C CA . GLN E 2 361 ? -85.07043 8.05219 -43.59412 1.000 50.48782 357 GLN E CA 1
ATOM 15576 C C . GLN E 2 361 ? -84.00182 8.00652 -42.50809 1.000 57.28395 357 GLN E C 1
ATOM 15577 O O . GLN E 2 361 ? -84.20671 7.36994 -41.46793 1.000 43.61201 357 GLN E O 1
ATOM 15583 N N . ARG E 2 362 ? -82.86371 8.67066 -42.72249 1.000 54.06253 358 ARG E N 1
ATOM 15584 C CA . ARG E 2 362 ? -81.80905 8.66721 -41.71651 1.000 55.43359 358 ARG E CA 1
ATOM 15585 C C . ARG E 2 362 ? -82.14500 9.54666 -40.52021 1.000 47.56609 358 ARG E C 1
ATOM 15586 O O . ARG E 2 362 ? -81.61660 9.31159 -39.42862 1.000 55.74124 358 ARG E O 1
ATOM 15594 N N . ARG E 2 363 ? -83.01287 10.54515 -40.69511 1.000 52.38614 359 ARG E N 1
ATOM 15595 C CA . ARG E 2 363 ? -83.35510 11.42220 -39.58051 1.000 58.38337 359 ARG E CA 1
ATOM 15596 C C . ARG E 2 363 ? -84.21349 10.69821 -38.54919 1.000 63.57048 359 ARG E C 1
ATOM 15597 O O . ARG E 2 363 ? -84.04707 10.90512 -37.34157 1.000 63.13504 359 ARG E O 1
ATOM 15605 N N . LEU E 2 364 ? -85.13440 9.84572 -39.00070 1.000 54.25092 360 LEU E N 1
ATOM 15606 C CA . LEU E 2 364 ? -86.01285 9.10569 -38.10343 1.000 59.49543 360 LEU E CA 1
ATOM 15607 C C . LEU E 2 364 ? -85.66045 7.62504 -38.01747 1.000 57.89059 360 LEU E C 1
ATOM 15608 O O . LEU E 2 364 ? -86.44027 6.84624 -37.45783 1.000 60.98855 360 LEU E O 1
ATOM 15613 N N . HIS E 2 365 ? -84.51068 7.22117 -38.56203 1.000 53.06459 361 HIS E N 1
ATOM 15614 C CA . HIS E 2 365 ? -83.97190 5.86864 -38.40414 1.000 52.13943 361 HIS E CA 1
ATOM 15615 C C . HIS E 2 365 ? -84.93432 4.81108 -38.95196 1.000 55.02340 361 HIS E C 1
ATOM 15616 O O . HIS E 2 365 ? -85.37275 3.90154 -38.24482 1.000 51.37170 361 HIS E O 1
ATOM 15623 N N . LEU E 2 366 ? -85.24922 4.93824 -40.24034 1.000 52.71316 362 LEU E N 1
ATOM 15624 C CA . LEU E 2 366 ? -86.11778 3.99175 -40.94221 1.000 53.91854 362 LEU E CA 1
ATOM 15625 C C . LEU E 2 366 ? -85.43165 3.52683 -42.21935 1.000 56.59309 362 LEU E C 1
ATOM 15626 O O . LEU E 2 366 ? -85.74764 4.00305 -43.31837 1.000 54.34854 362 LEU E O 1
ATOM 15631 N N . PRO E 2 367 ? -84.48468 2.58977 -42.11397 1.000 57.72291 363 PRO E N 1
ATOM 15632 C CA . PRO E 2 367 ? -83.85647 2.00896 -43.31488 1.000 59.20611 363 PRO E CA 1
ATOM 15633 C C . PRO E 2 367 ? -84.70800 0.89981 -43.92624 1.000 45.36918 363 PRO E C 1
ATOM 15634 O O . PRO E 2 367 ? -84.31618 -0.26991 -43.98160 1.000 43.58102 363 PRO E O 1
ATOM 15638 N N A SER E 2 368 ? -85.89778 1.27124 -44.39183 0.199 41.99982 364 SER E N 1
ATOM 15639 N N B SER E 2 368 ? -85.89780 1.27078 -44.39340 0.801 41.90020 364 SER E N 1
ATOM 15640 C CA A SER E 2 368 ? -86.82501 0.30205 -44.95057 0.199 41.02596 364 SER E CA 1
ATOM 15641 C CA B SER E 2 368 ? -86.82337 0.29680 -44.94690 0.801 41.04890 364 SER E CA 1
ATOM 15642 C C A SER E 2 368 ? -86.30232 -0.23612 -46.28150 0.199 37.13993 364 SER E C 1
ATOM 15643 C C B SER E 2 368 ? -86.30872 -0.23200 -46.28471 0.801 36.99960 364 SER E C 1
ATOM 15644 O O A SER E 2 368 ? -85.37557 0.30798 -46.88887 0.199 34.90651 364 SER E O 1
ATOM 15645 O O B SER E 2 368 ? -85.39349 0.32245 -46.89915 0.801 34.64910 364 SER E O 1
ATOM 15650 N N . GLU E 2 369 ? -86.91675 -1.33253 -46.73251 1.000 37.37333 365 GLU E N 1
ATOM 15651 C CA . GLU E 2 369 ? -86.52413 -1.93017 -48.00372 1.000 40.74238 365 GLU E CA 1
ATOM 15652 C C . GLU E 2 369 ? -86.77595 -0.98408 -49.17078 1.000 32.65543 365 GLU E C 1
ATOM 15653 O O . GLU E 2 369 ? -86.01130 -0.97899 -50.14136 1.000 33.67106 365 GLU E O 1
ATOM 15659 N N . ALA E 2 370 ? -87.83091 -0.17064 -49.09221 1.000 32.20357 366 ALA E N 1
ATOM 15660 C CA . ALA E 2 370 ? -88.10004 0.78591 -50.16027 1.000 31.08334 366 ALA E CA 1
ATOM 15661 C C . ALA E 2 370 ? -87.13713 1.96469 -50.10345 1.000 34.03746 366 ALA E C 1
ATOM 15662 O O . ALA E 2 370 ? -86.62641 2.40650 -51.13969 1.000 32.74995 366 ALA E O 1
ATOM 15664 N N . ALA E 2 371 ? -86.87843 2.48862 -48.90242 1.000 28.17097 367 ALA E N 1
ATOM 15665 C CA . ALA E 2 371 ? -86.00410 3.65037 -48.77375 1.000 29.67138 367 ALA E CA 1
ATOM 15666 C C . ALA E 2 371 ? -84.58275 3.32826 -49.21842 1.000 30.47032 367 ALA E C 1
ATOM 15667 O O . ALA E 2 371 ? -83.92932 4.14728 -49.87536 1.000 32.28783 367 ALA E O 1
ATOM 15669 N N . ARG E 2 372 ? -84.08824 2.13824 -48.86931 1.000 26.97792 368 ARG E N 1
ATOM 15670 C CA . ARG E 2 372 ? -82.74035 1.74701 -49.26730 1.000 34.04515 368 ARG E CA 1
ATOM 15671 C C . ARG E 2 372 ? -82.59353 1.69066 -50.78161 1.000 35.24389 368 ARG E C 1
ATOM 15672 O O . ARG E 2 372 ? -81.51415 1.97763 -51.31105 1.000 32.27775 368 ARG E O 1
ATOM 15680 N N . ARG E 2 373 ? -83.66100 1.32772 -51.49449 1.000 29.46381 369 ARG E N 1
ATOM 15681 C CA . ARG E 2 373 ? -83.58094 1.24506 -52.94811 1.000 30.55946 369 ARG E CA 1
ATOM 15682 C C . ARG E 2 373 ? -83.76217 2.61022 -53.59857 1.000 29.64600 369 ARG E C 1
ATOM 15683 O O . ARG E 2 373 ? -83.09047 2.92033 -54.58812 1.000 31.66809 369 ARG E O 1
ATOM 15691 N N . TYR E 2 374 ? -84.64952 3.44247 -53.05064 1.000 23.73723 370 TYR E N 1
ATOM 15692 C CA . TYR E 2 374 ? -84.85655 4.77424 -53.61155 1.000 30.11902 370 TYR E CA 1
ATOM 15693 C C . TYR E 2 374 ? -83.61567 5.64892 -53.45779 1.000 31.03246 370 TYR E C 1
ATOM 15694 O O . TYR E 2 374 ? -83.28965 6.43318 -54.35594 1.000 28.35477 370 TYR E O 1
ATOM 15703 N N . GLU E 2 375 ? -82.91191 5.53851 -52.32864 1.000 28.89805 371 GLU E N 1
ATOM 15704 C CA . GLU E 2 375 ? -81.72236 6.36070 -52.13649 1.000 31.41757 371 GLU E CA 1
ATOM 15705 C C . GLU E 2 375 ? -80.57621 5.93435 -53.04635 1.000 37.73046 371 GLU E C 1
ATOM 15706 O O . GLU E 2 375 ? -79.67348 6.73809 -53.30195 1.000 35.25273 371 GLU E O 1
ATOM 15712 N N . ARG E 2 376 ? -80.59547 4.69630 -53.54261 1.000 37.08457 372 ARG E N 1
ATOM 15713 C CA . ARG E 2 376 ? -79.64614 4.22583 -54.54264 1.000 37.40124 372 ARG E CA 1
ATOM 15714 C C . ARG E 2 376 ? -80.20332 4.32862 -55.96043 1.000 31.60245 372 ARG E C 1
ATOM 15715 O O . ARG E 2 376 ? -79.66080 3.69584 -56.87385 1.000 33.53958 372 ARG E O 1
ATOM 15723 N N A THR E 2 377 ? -81.26398 5.12154 -56.15255 0.380 28.54215 373 THR E N 1
ATOM 15724 N N B THR E 2 377 ? -81.28520 5.09524 -56.14505 0.620 28.43873 373 THR E N 1
ATOM 15725 C CA A THR E 2 377 ? -81.96030 5.32585 -57.42379 0.380 30.90478 373 THR E CA 1
ATOM 15726 C CA B THR E 2 377 ? -81.95643 5.32987 -57.42393 0.620 30.88431 373 THR E CA 1
ATOM 15727 C C A THR E 2 377 ? -82.69754 4.07150 -57.88272 0.380 35.50127 373 THR E C 1
ATOM 15728 C C B THR E 2 377 ? -82.66942 4.08135 -57.93893 0.620 35.62154 373 THR E C 1
ATOM 15729 O O A THR E 2 377 ? -82.20565 2.94949 -57.72197 0.380 34.36598 373 THR E O 1
ATOM 15730 O O B THR E 2 377 ? -82.13241 2.97047 -57.87143 0.620 34.56544 373 THR E O 1
ATOM 15737 N N . VAL E 2 378 ? -83.88573 4.26163 -58.45386 1.000 29.12781 374 VAL E N 1
ATOM 15738 C CA . VAL E 2 378 ? -84.70545 3.17921 -58.98600 1.000 27.73775 374 VAL E CA 1
ATOM 15739 C C . VAL E 2 378 ? -85.03486 3.50517 -60.43836 1.000 24.48582 374 VAL E C 1
ATOM 15740 O O . VAL E 2 378 ? -85.29605 4.66477 -60.77695 1.000 26.39350 374 VAL E O 1
ATOM 15744 N N . ASP E 2 379 ? -85.00978 2.48165 -61.29673 1.000 24.48987 375 ASP E N 1
ATOM 15745 C CA . ASP E 2 379 ? -85.25281 2.61104 -62.73224 1.000 24.12249 375 ASP E CA 1
ATOM 15746 C C . ASP E 2 379 ? -86.63183 3.20349 -63.00712 1.000 26.89474 375 ASP E C 1
ATOM 15747 O O . ASP E 2 379 ? -87.64860 2.52454 -62.81801 1.000 24.50692 375 ASP E O 1
ATOM 15752 N N . PRO E 2 380 ? -86.70824 4.45110 -63.48313 1.000 27.00158 376 PRO E N 1
ATOM 15753 C CA . PRO E 2 380 ? -88.02131 5.08324 -63.69443 1.000 26.29042 376 PRO E CA 1
ATOM 15754 C C . PRO E 2 380 ? -88.78465 4.55351 -64.89830 1.000 33.54188 376 PRO E C 1
ATOM 15755 O O . PRO E 2 380 ? -89.95433 4.91879 -65.07139 1.000 32.12730 376 PRO E O 1
ATOM 15759 N N . ALA E 2 381 ? -88.17418 3.71454 -65.73327 1.000 26.50825 377 ALA E N 1
ATOM 15760 C CA . ALA E 2 381 ? -88.83627 3.25460 -66.94589 1.000 28.47668 377 ALA E CA 1
ATOM 15761 C C . ALA E 2 381 ? -89.74999 2.05768 -66.72137 1.000 26.33993 377 ALA E C 1
ATOM 15762 O O . ALA E 2 381 ? -90.56307 1.75524 -67.59932 1.000 22.71963 377 ALA E O 1
ATOM 15764 N N . ILE E 2 382 ? -89.64956 1.37646 -65.58110 1.000 26.23465 378 ILE E N 1
ATOM 15765 C CA . ILE E 2 382 ? -90.39067 0.14341 -65.34535 1.000 23.75423 378 ILE E CA 1
ATOM 15766 C C . ILE E 2 382 ? -91.54802 0.34762 -64.37660 1.000 26.12209 378 ILE E C 1
ATOM 15767 O O . ILE E 2 382 ? -92.11261 -0.63375 -63.88039 1.000 27.59098 378 ILE E O 1
ATOM 15772 N N . SER E 2 383 ? -91.92267 1.59826 -64.09714 1.000 24.03954 379 SER E N 1
ATOM 15773 C CA . SER E 2 383 ? -92.92934 1.86154 -63.07173 1.000 30.17074 379 SER E CA 1
ATOM 15774 C C . SER E 2 383 ? -94.26969 1.22610 -63.42800 1.000 30.83805 379 SER E C 1
ATOM 15775 O O . SER E 2 383 ? -94.90619 0.58170 -62.58567 1.000 26.97242 379 SER E O 1
ATOM 15778 N N . VAL E 2 384 ? -94.71444 1.39181 -64.67594 1.000 27.59771 380 VAL E N 1
ATOM 15779 C CA . VAL E 2 384 ? -95.99347 0.81333 -65.07962 1.000 31.18180 380 VAL E CA 1
ATOM 15780 C C . VAL E 2 384 ? -95.86481 -0.69446 -65.25962 1.000 27.84834 380 VAL E C 1
ATOM 15781 O O . VAL E 2 384 ? -96.78206 -1.45338 -64.92227 1.000 32.88431 380 VAL E O 1
ATOM 15785 N N . ALA E 2 385 ? -94.72327 -1.15471 -65.78000 1.000 24.71745 381 ALA E N 1
ATOM 15786 C CA . ALA E 2 385 ? -94.50664 -2.59025 -65.93800 1.000 25.69217 381 ALA E CA 1
ATOM 15787 C C . ALA E 2 385 ? -94.55281 -3.30808 -64.59442 1.000 32.44223 381 ALA E C 1
ATOM 15788 O O . ALA E 2 385 ? -95.15041 -4.38372 -64.47637 1.000 35.66468 381 ALA E O 1
ATOM 15790 N N . ALA E 2 386 ? -93.92633 -2.72974 -63.56868 1.000 26.29194 382 ALA E N 1
ATOM 15791 C CA . ALA E 2 386 ? -93.99701 -3.32394 -62.23786 1.000 28.38720 382 ALA E CA 1
ATOM 15792 C C . ALA E 2 386 ? -95.40648 -3.22419 -61.66946 1.000 35.61129 382 ALA E C 1
ATOM 15793 O O . ALA E 2 386 ? -95.86674 -4.13241 -60.96757 1.000 27.75749 382 ALA E O 1
ATOM 15795 N N . LEU E 2 387 ? -96.10038 -2.12257 -61.95947 1.000 31.69996 383 LEU E N 1
ATOM 15796 C CA . LEU E 2 387 ? -97.48309 -1.96485 -61.51981 1.000 33.80710 383 LEU E CA 1
ATOM 15797 C C . LEU E 2 387 ? -98.37896 -3.03671 -62.13290 1.000 30.92403 383 LEU E C 1
ATOM 15798 O O . LEU E 2 387 ? -99.16413 -3.68357 -61.42950 1.000 33.94878 383 LEU E O 1
ATOM 15803 N N . ASP E 2 388 ? -98.26091 -3.24936 -63.44775 1.000 29.08285 384 ASP E N 1
ATOM 15804 C CA . ASP E 2 388 ? -99.08747 -4.24977 -64.11903 1.000 31.58600 384 ASP E CA 1
ATOM 15805 C C . ASP E 2 388 ? -98.76399 -5.65785 -63.63483 1.000 40.46308 384 ASP E C 1
ATOM 15806 O O . ASP E 2 388 ? -99.66944 -6.48198 -63.45932 1.000 32.01040 384 ASP E O 1
ATOM 15811 N N . ARG E 2 389 ? -97.47762 -5.95654 -63.43310 1.000 30.03690 385 ARG E N 1
ATOM 15812 C CA . ARG E 2 389 ? -97.09157 -7.24687 -62.87179 1.000 31.80339 385 ARG E CA 1
ATOM 15813 C C . ARG E 2 389 ? -97.72430 -7.45753 -61.50337 1.000 34.76778 385 ARG E C 1
ATOM 15814 O O . ARG E 2 389 ? -98.21166 -8.55173 -61.19354 1.000 29.89066 385 ARG E O 1
ATOM 15822 N N . CYS E 2 390 ? -97.73795 -6.40986 -60.67858 1.000 33.77226 386 CYS E N 1
ATOM 15823 C CA . CYS E 2 390 ? -98.27122 -6.51859 -59.32566 1.000 33.94597 386 CYS E CA 1
ATOM 15824 C C . CYS E 2 390 ? -99.77764 -6.74801 -59.34279 1.000 36.43870 386 CYS E C 1
ATOM 15825 O O . CYS E 2 390 ? -100.29252 -7.61263 -58.62363 1.000 36.45057 386 CYS E O 1
ATOM 15828 N N . ALA E 2 391 ? -100.50084 -5.97795 -60.16029 1.000 33.23658 387 ALA E N 1
ATOM 15829 C CA . ALA E 2 391 ? -101.95736 -6.07645 -60.18139 1.000 36.60802 387 ALA E CA 1
ATOM 15830 C C . ALA E 2 391 ? -102.41724 -7.44103 -60.67852 1.000 29.52012 387 ALA E C 1
ATOM 15831 O O . ALA E 2 391 ? -103.32817 -8.04751 -60.10117 1.000 31.24656 387 ALA E O 1
ATOM 15833 N N . ARG E 2 392 ? -101.79843 -7.94191 -61.74855 1.000 30.82852 388 ARG E N 1
ATOM 15834 C CA . ARG E 2 392 ? -102.20310 -9.23300 -62.29353 1.000 31.91531 388 ARG E CA 1
ATOM 15835 C C . ARG E 2 392 ? -101.89338 -10.36674 -61.32414 1.000 41.54273 388 ARG E C 1
ATOM 15836 O O . ARG E 2 392 ? -102.67244 -11.32009 -61.20670 1.000 35.58987 388 ARG E O 1
ATOM 15844 N N . LEU E 2 393 ? -100.76341 -10.27979 -60.61749 1.000 31.67122 389 LEU E N 1
ATOM 15845 C CA . LEU E 2 393 ? -100.41066 -11.32549 -59.66340 1.000 38.38597 389 LEU E CA 1
ATOM 15846 C C . LEU E 2 393 ? -101.37079 -11.34066 -58.48088 1.000 40.62552 389 LEU E C 1
ATOM 15847 O O . LEU E 2 393 ? -101.76590 -12.41403 -58.00915 1.000 30.75421 389 LEU E O 1
ATOM 15852 N N . LEU E 2 394 ? -101.76071 -10.15982 -57.99269 1.000 32.62440 390 LEU E N 1
ATOM 15853 C CA . LEU E 2 394 ? -102.67823 -10.09363 -56.85966 1.000 31.07615 390 LEU E CA 1
ATOM 15854 C C . LEU E 2 394 ? -104.03664 -10.68879 -57.21233 1.000 42.91225 390 LEU E C 1
ATOM 15855 O O . LEU E 2 394 ? -104.60634 -11.46077 -56.43177 1.000 38.73343 390 LEU E O 1
ATOM 15860 N N . ALA E 2 395 ? -104.56906 -10.34737 -58.38858 1.000 32.15988 391 ALA E N 1
ATOM 15861 C CA . ALA E 2 395 ? -105.86030 -10.88946 -58.79639 1.000 38.55222 391 ALA E CA 1
ATOM 15862 C C . ALA E 2 395 ? -105.80242 -12.40004 -58.97650 1.000 46.77493 391 ALA E C 1
ATOM 15863 O O . ALA E 2 395 ? -106.79171 -13.09398 -58.71738 1.000 49.82212 391 ALA E O 1
ATOM 15865 N N . ASP E 2 396 ? -104.65494 -12.92672 -59.40804 1.000 36.91126 392 ASP E N 1
ATOM 15866 C CA . ASP E 2 396 ? -104.52901 -14.36413 -59.62455 1.000 43.14640 392 ASP E CA 1
ATOM 15867 C C . ASP E 2 396 ? -104.61980 -15.12889 -58.30827 1.000 50.77650 392 ASP E C 1
ATOM 15868 O O . ASP E 2 396 ? -105.33329 -16.13422 -58.21053 1.000 56.82992 392 ASP E O 1
ATOM 15873 N N . ILE E 2 397 ? -103.90769 -14.66470 -57.28075 1.000 39.81966 393 ILE E N 1
ATOM 15874 C CA . ILE E 2 397 ? -103.86160 -15.39285 -56.01817 1.000 47.94737 393 ILE E CA 1
ATOM 15875 C C . ILE E 2 397 ? -104.99453 -15.02097 -55.06710 1.000 50.80298 393 ILE E C 1
ATOM 15876 O O . ILE E 2 397 ? -105.29904 -15.79986 -54.15270 1.000 54.47600 393 ILE E O 1
ATOM 15881 N N . ALA E 2 398 ? -105.62757 -13.86283 -55.25221 1.000 48.17395 394 ALA E N 1
ATOM 15882 C CA . ALA E 2 398 ? -106.69530 -13.41321 -54.36974 1.000 46.78186 394 ALA E CA 1
ATOM 15883 C C . ALA E 2 398 ? -108.05784 -13.37492 -55.04722 1.000 51.14931 394 ALA E C 1
ATOM 15884 O O . ALA E 2 398 ? -109.04564 -13.01261 -54.39820 1.000 48.51174 394 ALA E O 1
ATOM 15886 N N . GLY E 2 399 ? -108.14042 -13.73320 -56.32618 1.000 52.39866 395 GLY E N 1
ATOM 15887 C CA . GLY E 2 399 ? -109.41796 -13.76016 -57.01324 1.000 54.85707 395 GLY E CA 1
ATOM 15888 C C . GLY E 2 399 ? -110.04150 -12.40231 -57.24435 1.000 59.81438 395 GLY E C 1
ATOM 15889 O O . GLY E 2 399 ? -111.27038 -12.29638 -57.30985 1.000 59.49713 395 GLY E O 1
ATOM 15890 N N . GLY E 2 400 ? -109.22904 -11.35740 -57.37025 1.000 53.46954 396 GLY E N 1
ATOM 15891 C CA . GLY E 2 400 ? -109.73387 -10.02261 -57.60173 1.000 49.77624 396 GLY E CA 1
ATOM 15892 C C . GLY E 2 400 ? -110.00135 -9.75424 -59.07116 1.000 46.77254 396 GLY E C 1
ATOM 15893 O O . GLY E 2 400 ? -110.01788 -10.65113 -59.91582 1.000 48.04149 396 GLY E O 1
ATOM 15894 N N . GLU E 2 401 ? -110.21505 -8.47477 -59.37226 1.000 46.62757 397 GLU E N 1
ATOM 15895 C CA . GLU E 2 401 ? -110.46529 -8.01354 -60.73265 1.000 45.05185 397 GLU E CA 1
ATOM 15896 C C . GLU E 2 401 ? -109.61977 -6.77467 -60.98317 1.000 34.59632 397 GLU E C 1
ATOM 15897 O O . GLU E 2 401 ? -109.73521 -5.78630 -60.25186 1.000 40.20849 397 GLU E O 1
ATOM 15903 N N . VAL E 2 402 ? -108.77359 -6.82647 -62.00761 1.000 39.86506 398 VAL E N 1
ATOM 15904 C CA . VAL E 2 402 ? -107.88937 -5.70923 -62.32320 1.000 38.05741 398 VAL E CA 1
ATOM 15905 C C . VAL E 2 402 ? -108.67220 -4.66645 -63.11090 1.000 45.10998 398 VAL E C 1
ATOM 15906 O O . VAL E 2 402 ? -109.16253 -4.94175 -64.21119 1.000 48.20653 398 VAL E O 1
ATOM 15910 N N . SER E 2 403 ? -108.78554 -3.46779 -62.54992 1.000 35.19369 399 SER E N 1
ATOM 15911 C CA . SER E 2 403 ? -109.47891 -2.38773 -63.23305 1.000 36.11151 399 SER E CA 1
ATOM 15912 C C . SER E 2 403 ? -108.65986 -1.90921 -64.43033 1.000 46.74831 399 SER E C 1
ATOM 15913 O O . SER E 2 403 ? -107.42717 -1.86022 -64.36179 1.000 42.58364 399 SER E O 1
ATOM 15916 N N . PRO E 2 404 ? -109.31256 -1.54447 -65.53937 1.000 49.32504 400 PRO E N 1
ATOM 15917 C CA . PRO E 2 404 ? -108.56559 -1.10153 -66.72260 1.000 44.77213 400 PRO E CA 1
ATOM 15918 C C . PRO E 2 404 ? -108.28528 0.39303 -66.71765 1.000 42.91702 400 PRO E C 1
ATOM 15919 O O . PRO E 2 404 ? -108.22010 1.02342 -67.77763 1.000 56.07055 400 PRO E O 1
ATOM 15923 N N . THR E 2 405 ? -108.11715 0.96766 -65.53182 1.000 42.40016 401 THR E N 1
ATOM 15924 C CA . THR E 2 405 ? -107.77807 2.37228 -65.37565 1.000 42.73665 401 THR E CA 1
ATOM 15925 C C . THR E 2 405 ? -106.32664 2.51033 -64.93313 1.000 43.47695 401 THR E C 1
ATOM 15926 O O . THR E 2 405 ? -105.74410 1.59625 -64.34297 1.000 40.73132 401 THR E O 1
ATOM 15930 N N . LEU E 2 406 ? -105.74555 3.67274 -65.22717 1.000 37.19559 402 LEU E N 1
ATOM 15931 C CA . LEU E 2 406 ? -104.34430 3.92241 -64.91187 1.000 38.69079 402 LEU E CA 1
ATOM 15932 C C . LEU E 2 406 ? -104.08506 5.42014 -64.91130 1.000 33.47349 402 LEU E C 1
ATOM 15933 O O . LEU E 2 406 ? -104.47005 6.11898 -65.85332 1.000 36.52006 402 LEU E O 1
ATOM 15938 N N . THR E 2 407 ? -103.44275 5.90432 -63.85379 1.000 33.54878 403 THR E N 1
ATOM 15939 C CA . THR E 2 407 ? -102.88171 7.24699 -63.80896 1.000 40.54097 403 THR E CA 1
ATOM 15940 C C . THR E 2 407 ? -101.36529 7.12415 -63.84936 1.000 40.91884 403 THR E C 1
ATOM 15941 O O . THR E 2 407 ? -100.78992 6.30621 -63.12518 1.000 33.97803 403 THR E O 1
ATOM 15945 N N . ASP E 2 408 ? -100.72125 7.92257 -64.70306 1.000 38.12302 404 ASP E N 1
ATOM 15946 C CA . ASP E 2 408 ? -99.27628 7.81178 -64.93338 1.000 42.28326 404 ASP E CA 1
ATOM 15947 C C . ASP E 2 408 ? -98.70808 9.21926 -65.10702 1.000 34.67848 404 ASP E C 1
ATOM 15948 O O . ASP E 2 408 ? -98.60975 9.72784 -66.22683 1.000 44.81379 404 ASP E O 1
ATOM 15953 N N . TRP E 2 409 ? -98.32992 9.83691 -63.99234 1.000 32.58871 405 TRP E N 1
ATOM 15954 C CA . TRP E 2 409 ? -97.72648 11.16313 -64.01167 1.000 37.27399 405 TRP E CA 1
ATOM 15955 C C . TRP E 2 409 ? -96.23240 11.02669 -64.27992 1.000 38.69737 405 TRP E C 1
ATOM 15956 O O . TRP E 2 409 ? -95.51903 10.36693 -63.51736 1.000 36.46424 405 TRP E O 1
ATOM 15967 N N . ARG E 2 410 ? -95.75954 11.64158 -65.36005 1.000 37.73120 406 ARG E N 1
ATOM 15968 C CA . ARG E 2 410 ? -94.37219 11.51948 -65.79172 1.000 52.22866 406 ARG E CA 1
ATOM 15969 C C . ARG E 2 410 ? -93.70657 12.88565 -65.91269 1.000 53.91205 406 ARG E C 1
ATOM 15970 O O . ARG E 2 410 ? -92.91867 13.13579 -66.82736 1.000 58.55997 406 ARG E O 1
ATOM 15978 N N . GLY E 2 411 ? -94.01183 13.78457 -64.98165 1.000 51.53876 407 GLY E N 1
ATOM 15979 C CA . GLY E 2 411 ? -93.42939 15.10818 -64.97370 1.000 56.20718 407 GLY E CA 1
ATOM 15980 C C . GLY E 2 411 ? -94.19675 16.09629 -65.83409 1.000 65.68119 407 GLY E C 1
ATOM 15981 O O . GLY E 2 411 ? -95.11910 15.75364 -66.57761 1.000 60.50041 407 GLY E O 1
ATOM 15982 N N . ASP E 2 412 ? -93.79813 17.35769 -65.71944 1.000 68.78445 408 ASP E N 1
ATOM 15983 C CA . ASP E 2 412 ? -94.38595 18.44555 -66.49946 1.000 75.76424 408 ASP E CA 1
ATOM 15984 C C . ASP E 2 412 ? -93.26580 19.21050 -67.18992 1.000 74.89939 408 ASP E C 1
ATOM 15985 O O . ASP E 2 412 ? -92.51982 19.94930 -66.51374 1.000 73.62243 408 ASP E O 1
ATOM 15990 N N . PRO E 2 413 ? -93.10038 19.07604 -68.51686 1.000 74.86627 409 PRO E N 1
ATOM 15991 C CA . PRO E 2 413 ? -93.89350 18.24273 -69.43118 1.000 75.35837 409 PRO E CA 1
ATOM 15992 C C . PRO E 2 413 ? -93.68780 16.74367 -69.21128 1.000 71.07227 409 PRO E C 1
ATOM 15993 O O . PRO E 2 413 ? -92.69206 16.35451 -68.60067 1.000 67.62122 409 PRO E O 1
ATOM 15997 N N . PRO E 2 414 ? -94.62539 15.92382 -69.68480 1.000 71.94910 410 PRO E N 1
ATOM 15998 C CA . PRO E 2 414 ? -94.48396 14.47060 -69.52290 1.000 69.61055 410 PRO E CA 1
ATOM 15999 C C . PRO E 2 414 ? -93.22842 13.95133 -70.20876 1.000 69.41709 410 PRO E C 1
ATOM 16000 O O . PRO E 2 414 ? -92.92286 14.31495 -71.34700 1.000 69.48117 410 PRO E O 1
ATOM 16004 N N . CYS E 2 415 ? -92.50042 13.09319 -69.50076 1.000 61.37493 411 CYS E N 1
ATOM 16005 C CA . CYS E 2 415 ? -91.28530 12.47563 -70.01294 1.000 55.84182 411 CYS E CA 1
ATOM 16006 C C . CYS E 2 415 ? -91.61215 11.09977 -70.57804 1.000 54.36900 411 CYS E C 1
ATOM 16007 O O . CYS E 2 415 ? -92.23338 10.27570 -69.89856 1.000 54.67079 411 CYS E O 1
ATOM 16010 N N . ASP E 2 416 ? -91.19526 10.85631 -71.82031 1.000 53.63400 412 ASP E N 1
ATOM 16011 C CA . ASP E 2 416 ? -91.41797 9.57557 -72.47508 1.000 58.06992 412 ASP E CA 1
ATOM 16012 C C . ASP E 2 416 ? -90.12936 8.83268 -72.79648 1.000 51.68641 412 ASP E C 1
ATOM 16013 O O . ASP E 2 416 ? -90.19168 7.71117 -73.31349 1.000 51.62925 412 ASP E O 1
ATOM 16018 N N . ASP E 2 417 ? -88.96991 9.41788 -72.50723 1.000 49.18645 413 ASP E N 1
ATOM 16019 C CA . ASP E 2 417 ? -87.68067 8.77881 -72.75647 1.000 56.73524 413 ASP E CA 1
ATOM 16020 C C . ASP E 2 417 ? -86.80724 9.01944 -71.53392 1.000 37.74873 413 ASP E C 1
ATOM 16021 O O . ASP E 2 417 ? -86.35123 10.14390 -71.30755 1.000 52.67492 413 ASP E O 1
ATOM 16026 N N . TRP E 2 418 ? -86.57476 7.96687 -70.75054 1.000 47.15755 414 TRP E N 1
ATOM 16027 C CA . TRP E 2 418 ? -85.82505 8.06129 -69.50664 1.000 34.75729 414 TRP E CA 1
ATOM 16028 C C . TRP E 2 418 ? -84.33540 7.79783 -69.69226 1.000 42.45619 414 TRP E C 1
ATOM 16029 O O . TRP E 2 418 ? -83.64947 7.46366 -68.71990 1.000 36.85673 414 TRP E O 1
ATOM 16040 N N . SER E 2 419 ? -83.82093 7.94307 -70.90801 1.000 50.92659 415 SER E N 1
ATOM 16041 C CA . SER E 2 419 ? -82.41830 7.62716 -71.13746 1.000 55.08228 415 SER E CA 1
ATOM 16042 C C . SER E 2 419 ? -81.52607 8.78507 -70.68804 1.000 50.17942 415 SER E C 1
ATOM 16043 O O . SER E 2 419 ? -81.87587 9.95297 -70.88051 1.000 48.20397 415 SER E O 1
ATOM 16046 N N . PRO E 2 420 ? -80.37939 8.48561 -70.08527 1.000 48.89757 416 PRO E N 1
ATOM 16047 C CA . PRO E 2 420 ? -79.44718 9.53655 -69.66884 1.000 45.44518 416 PRO E CA 1
ATOM 16048 C C . PRO E 2 420 ? -78.73182 10.13181 -70.86833 1.000 44.50428 416 PRO E C 1
ATOM 16049 O O . PRO E 2 420 ? -78.89644 9.64532 -71.99787 1.000 48.68970 416 PRO E O 1
ATOM 16053 N N . PRO E 2 421 ? -77.93789 11.18882 -70.67248 1.000 37.60440 417 PRO E N 1
ATOM 16054 C CA . PRO E 2 421 ? -77.20146 11.76000 -71.79999 1.000 36.96914 417 PRO E CA 1
ATOM 16055 C C . PRO E 2 421 ? -76.18002 10.78133 -72.33714 1.000 32.84762 417 PRO E C 1
ATOM 16056 O O . PRO E 2 421 ? -75.67831 9.91135 -71.60104 1.000 33.39073 417 PRO E O 1
ATOM 16060 N N . PRO E 2 422 ? -75.83271 10.87641 -73.61703 1.000 35.38258 418 PRO E N 1
ATOM 16061 C CA . PRO E 2 422 ? -74.82833 9.97567 -74.18657 1.000 29.66602 418 PRO E CA 1
ATOM 16062 C C . PRO E 2 422 ? -73.41622 10.35048 -73.75863 1.000 26.44670 418 PRO E C 1
ATOM 16063 O O . PRO E 2 422 ? -73.12243 11.48808 -73.38649 1.000 29.94238 418 PRO E O 1
ATOM 16067 N N . ILE E 2 423 ? -72.53757 9.35386 -73.81867 1.000 26.61283 419 ILE E N 1
ATOM 16068 C CA . ILE E 2 423 ? -71.14285 9.48699 -73.41528 1.000 26.90481 419 ILE E CA 1
ATOM 16069 C C . ILE E 2 423 ? -70.26703 9.13681 -74.60831 1.000 26.06271 419 ILE E C 1
ATOM 16070 O O . ILE E 2 423 ? -70.44948 8.08331 -75.22868 1.000 28.81920 419 ILE E O 1
ATOM 16075 N N . ARG E 2 424 ? -69.31630 10.01081 -74.92297 1.000 34.82678 420 ARG E N 1
ATOM 16076 C CA . ARG E 2 424 ? -68.36392 9.77365 -75.99901 1.000 32.68573 420 ARG E CA 1
ATOM 16077 C C . ARG E 2 424 ? -67.02566 9.34728 -75.41185 1.000 26.87269 420 ARG E C 1
ATOM 16078 O O . ARG E 2 424 ? -66.54754 9.95243 -74.44738 1.000 32.59354 420 ARG E O 1
ATOM 16086 N N . MET E 2 425 ? -66.42910 8.30466 -75.98705 1.000 26.06994 421 MET E N 1
ATOM 16087 C CA . MET E 2 425 ? -65.08156 7.91559 -75.59668 1.000 33.93314 421 MET E CA 1
ATOM 16088 C C . MET E 2 425 ? -64.45376 7.09800 -76.71472 1.000 30.91934 421 MET E C 1
ATOM 16089 O O . MET E 2 425 ? -65.15276 6.46882 -77.51410 1.000 28.52328 421 MET E O 1
ATOM 16094 N N . GLY E 2 426 ? -63.12389 7.12134 -76.75845 1.000 28.33963 422 GLY E N 1
ATOM 16095 C CA . GLY E 2 426 ? -62.41044 6.38698 -77.78194 1.000 32.51425 422 GLY E CA 1
ATOM 16096 C C . GLY E 2 426 ? -62.58920 4.88836 -77.63665 1.000 37.00290 422 GLY E C 1
ATOM 16097 O O . GLY E 2 426 ? -62.70702 4.35078 -76.53516 1.000 31.42004 422 GLY E O 1
ATOM 16098 N N . VAL E 2 427 ? -62.59303 4.20572 -78.78391 1.000 27.69110 423 VAL E N 1
ATOM 16099 C CA . VAL E 2 427 ? -62.86707 2.77186 -78.81092 1.000 37.98003 423 VAL E CA 1
ATOM 16100 C C . VAL E 2 427 ? -61.79764 1.98832 -78.05709 1.000 33.11962 423 VAL E C 1
ATOM 16101 O O . VAL E 2 427 ? -62.07316 0.90795 -77.51965 1.000 30.63737 423 VAL E O 1
ATOM 16105 N N . ASP E 2 428 ? -60.57606 2.51682 -77.97882 1.000 27.97219 424 ASP E N 1
ATOM 16106 C CA . ASP E 2 428 ? -59.47885 1.82104 -77.32003 1.000 29.32739 424 ASP E CA 1
ATOM 16107 C C . ASP E 2 428 ? -59.17654 2.36494 -75.92777 1.000 32.78339 424 ASP E C 1
ATOM 16108 O O . ASP E 2 428 ? -58.15148 1.99711 -75.34463 1.000 30.16597 424 ASP E O 1
ATOM 16113 N N . VAL E 2 429 ? -60.04342 3.22605 -75.38229 1.000 26.86554 425 VAL E N 1
ATOM 16114 C CA . VAL E 2 429 ? -59.80178 3.77697 -74.04551 1.000 30.26105 425 VAL E CA 1
ATOM 16115 C C . VAL E 2 429 ? -59.75794 2.69468 -72.97123 1.000 28.81386 425 VAL E C 1
ATOM 16116 O O . VAL E 2 429 ? -58.84328 2.72878 -72.13220 1.000 28.63865 425 VAL E O 1
ATOM 16120 N N . PRO E 2 430 ? -60.68424 1.72660 -72.92413 1.000 29.30985 426 PRO E N 1
ATOM 16121 C CA . PRO E 2 430 ? -60.54281 0.65912 -71.91876 1.000 20.04948 426 PRO E CA 1
ATOM 16122 C C . PRO E 2 430 ? -59.28099 -0.16406 -72.09636 1.000 32.26219 426 PRO E C 1
ATOM 16123 O O . PRO E 2 430 ? -58.72672 -0.65305 -71.10298 1.000 27.18067 426 PRO E O 1
ATOM 16127 N N . ASP E 2 431 ? -58.80912 -0.33038 -73.33568 1.000 24.38033 427 ASP E N 1
ATOM 16128 C CA . ASP E 2 431 ? -57.55551 -1.04141 -73.56395 1.000 27.30034 427 ASP E CA 1
ATOM 16129 C C . ASP E 2 431 ? -56.38125 -0.30583 -72.92980 1.000 28.18856 427 ASP E C 1
ATOM 16130 O O . ASP E 2 431 ? -55.51364 -0.92710 -72.30443 1.000 28.21222 427 ASP E O 1
ATOM 16135 N N . ARG E 2 432 ? -56.33592 1.02007 -73.08264 1.000 26.03486 428 ARG E N 1
ATOM 16136 C CA . ARG E 2 432 ? -55.21510 1.78915 -72.55081 1.000 30.46807 428 ARG E CA 1
ATOM 16137 C C . ARG E 2 432 ? -55.22251 1.79758 -71.02810 1.000 33.35932 428 ARG E C 1
ATOM 16138 O O . ARG E 2 432 ? -54.17546 1.61300 -70.39610 1.000 27.24423 428 ARG E O 1
ATOM 16146 N N . ILE E 2 433 ? -56.39547 2.00758 -70.42420 1.000 27.26603 429 ILE E N 1
ATOM 16147 C CA . ILE E 2 433 ? -56.49449 2.04501 -68.96843 1.000 21.69294 429 ILE E CA 1
ATOM 16148 C C . ILE E 2 433 ? -56.12422 0.69488 -68.37189 1.000 24.88362 429 ILE E C 1
ATOM 16149 O O . ILE E 2 433 ? -55.42806 0.61936 -67.35182 1.000 27.15263 429 ILE E O 1
ATOM 16154 N N . ALA E 2 434 ? -56.57415 -0.39174 -68.99952 1.000 23.05327 430 ALA E N 1
ATOM 16155 C CA . ALA E 2 434 ? -56.29177 -1.72449 -68.48421 1.000 26.21670 430 ALA E CA 1
ATOM 16156 C C . ALA E 2 434 ? -54.87589 -2.19220 -68.79228 1.000 27.06082 430 ALA E C 1
ATOM 16157 O O . ALA E 2 434 ? -54.35380 -3.05209 -68.07516 1.000 34.38507 430 ALA E O 1
ATOM 16159 N N . GLY E 2 435 ? -54.24218 -1.64735 -69.82621 1.000 28.57919 431 GLY E N 1
ATOM 16160 C CA . GLY E 2 435 ? -52.96646 -2.17927 -70.26455 1.000 25.48150 431 GLY E CA 1
ATOM 16161 C C . GLY E 2 435 ? -53.08121 -3.52957 -70.93257 1.000 38.19556 431 GLY E C 1
ATOM 16162 O O . GLY E 2 435 ? -52.14451 -4.33131 -70.86394 1.000 29.45149 431 GLY E O 1
ATOM 16163 N N . VAL E 2 436 ? -54.21873 -3.80625 -71.56970 1.000 28.69256 432 VAL E N 1
ATOM 16164 C CA . VAL E 2 436 ? -54.49080 -5.07936 -72.22554 1.000 31.05805 432 VAL E CA 1
ATOM 16165 C C . VAL E 2 436 ? -55.08587 -4.78841 -73.59583 1.000 34.04804 432 VAL E C 1
ATOM 16166 O O . VAL E 2 436 ? -56.00659 -3.97241 -73.71593 1.000 34.73972 432 VAL E O 1
ATOM 16170 N N . ALA E 2 437 ? -54.56551 -5.45317 -74.62513 1.000 26.04282 433 ALA E N 1
ATOM 16171 C CA . ALA E 2 437 ? -55.11431 -5.33462 -75.97460 1.000 32.51392 433 ALA E CA 1
ATOM 16172 C C . ALA E 2 437 ? -56.25105 -6.33996 -76.09974 1.000 31.60353 433 ALA E C 1
ATOM 16173 O O . ALA E 2 437 ? -56.04946 -7.49760 -76.46662 1.000 33.06214 433 ALA E O 1
ATOM 16175 N N . TYR E 2 438 ? -57.46186 -5.89503 -75.77306 1.000 28.29189 434 TYR E N 1
ATOM 16176 C CA . TYR E 2 438 ? -58.62229 -6.76151 -75.88440 1.000 29.60902 434 TYR E CA 1
ATOM 16177 C C . TYR E 2 438 ? -58.91316 -7.06562 -77.35382 1.000 32.85831 434 TYR E C 1
ATOM 16178 O O . TYR E 2 438 ? -58.62034 -6.25044 -78.23378 1.000 24.43328 434 TYR E O 1
ATOM 16187 N N . PRO E 2 439 ? -59.48226 -8.23609 -77.64536 1.000 29.11096 435 PRO E N 1
ATOM 16188 C CA . PRO E 2 439 ? -59.91733 -8.52077 -79.01764 1.000 28.11554 435 PRO E CA 1
ATOM 16189 C C . PRO E 2 439 ? -60.84512 -7.42733 -79.52907 1.000 26.82004 435 PRO E C 1
ATOM 16190 O O . PRO E 2 439 ? -61.52944 -6.75380 -78.75526 1.000 22.68747 435 PRO E O 1
ATOM 16194 N N . GLN E 2 440 ? -60.84715 -7.24249 -80.84724 1.000 27.60846 436 GLN E N 1
ATOM 16195 C CA . GLN E 2 440 ? -61.67802 -6.20836 -81.44592 1.000 31.22437 436 GLN E CA 1
ATOM 16196 C C . GLN E 2 440 ? -63.14468 -6.44012 -81.10286 1.000 24.97767 436 GLN E C 1
ATOM 16197 O O . GLN E 2 440 ? -63.61142 -7.57990 -81.02236 1.000 23.99505 436 GLN E O 1
ATOM 16203 N N . GLY E 2 441 ? -63.86680 -5.34541 -80.88066 1.000 24.06608 437 GLY E N 1
ATOM 16204 C CA . GLY E 2 441 ? -65.27254 -5.41103 -80.54902 1.000 27.98757 437 GLY E CA 1
ATOM 16205 C C . GLY E 2 441 ? -65.58742 -5.66773 -79.09197 1.000 23.12676 437 GLY E C 1
ATOM 16206 O O . GLY E 2 441 ? -66.76992 -5.67372 -78.72686 1.000 25.63283 437 GLY E O 1
ATOM 16207 N N . THR E 2 442 ? -64.57417 -5.86760 -78.24554 1.000 27.47400 438 THR E N 1
ATOM 16208 C CA . THR E 2 442 ? -64.82169 -6.20064 -76.84481 1.000 21.86455 438 THR E CA 1
ATOM 16209 C C . THR E 2 442 ? -65.56935 -5.08087 -76.12949 1.000 25.74518 438 THR E C 1
ATOM 16210 O O . THR E 2 442 ? -66.57059 -5.32540 -75.44530 1.000 25.62529 438 THR E O 1
ATOM 16214 N N . THR E 2 443 ? -65.09428 -3.84168 -76.27451 1.000 21.64545 439 THR E N 1
ATOM 16215 C CA . THR E 2 443 ? -65.72326 -2.71766 -75.58610 1.000 28.00058 439 THR E CA 1
ATOM 16216 C C . THR E 2 443 ? -67.16959 -2.53557 -76.03312 1.000 24.63902 439 THR E C 1
ATOM 16217 O O . THR E 2 443 ? -68.07554 -2.38702 -75.20325 1.000 24.33796 439 THR E O 1
ATOM 16221 N N . ALA E 2 444 ? -67.40466 -2.54333 -77.34745 1.000 26.87014 440 ALA E N 1
ATOM 16222 C CA . ALA E 2 444 ? -68.76087 -2.36802 -77.85653 1.000 25.59558 440 ALA E CA 1
ATOM 16223 C C . ALA E 2 444 ? -69.66944 -3.50565 -77.41054 1.000 23.62369 440 ALA E C 1
ATOM 16224 O O . ALA E 2 444 ? -70.83846 -3.28061 -77.07665 1.000 19.92755 440 ALA E O 1
ATOM 16226 N N . ARG E 2 445 ? -69.14917 -4.73488 -77.38649 1.000 20.55488 441 ARG E N 1
ATOM 16227 C CA . ARG E 2 445 ? -69.97731 -5.86606 -76.98125 1.000 25.45733 441 ARG E CA 1
ATOM 16228 C C . ARG E 2 445 ? -70.34393 -5.78444 -75.50434 1.000 18.70040 441 ARG E C 1
ATOM 16229 O O . ARG E 2 445 ? -71.49645 -6.03341 -75.13210 1.000 20.88101 441 ARG E O 1
ATOM 16237 N N . ARG E 2 446 ? -69.37828 -5.43666 -74.65026 1.000 18.24100 442 ARG E N 1
ATOM 16238 C CA . ARG E 2 446 ? -69.63457 -5.39929 -73.21293 1.000 20.53616 442 ARG E CA 1
ATOM 16239 C C . ARG E 2 446 ? -70.58255 -4.26535 -72.84301 1.000 18.60577 442 ARG E C 1
ATOM 16240 O O . ARG E 2 446 ? -71.44368 -4.43013 -71.97088 1.000 18.21476 442 ARG E O 1
ATOM 16248 N N . LEU E 2 447 ? -70.44115 -3.10533 -73.48785 1.000 18.19690 443 LEU E N 1
ATOM 16249 C CA . LEU E 2 447 ? -71.30491 -1.98099 -73.14717 1.000 19.15518 443 LEU E CA 1
ATOM 16250 C C . LEU E 2 447 ? -72.73206 -2.20689 -73.63074 1.000 21.45045 443 LEU E C 1
ATOM 16251 O O . LEU E 2 447 ? -73.68056 -1.72244 -73.00406 1.000 24.62804 443 LEU E O 1
ATOM 16256 N N . ALA E 2 448 ? -72.90825 -2.93846 -74.73356 1.000 22.51639 444 ALA E N 1
ATOM 16257 C CA . ALA E 2 448 ? -74.25291 -3.33780 -75.13534 1.000 18.27559 444 ALA E CA 1
ATOM 16258 C C . ALA E 2 448 ? -74.81531 -4.38614 -74.18386 1.000 18.28914 444 ALA E C 1
ATOM 16259 O O . ALA E 2 448 ? -76.00546 -4.35620 -73.84842 1.000 18.95668 444 ALA E O 1
ATOM 16261 N N . GLN E 2 449 ? -73.96478 -5.31354 -73.73545 1.000 20.65059 445 GLN E N 1
ATOM 16262 C CA . GLN E 2 449 ? -74.39167 -6.36305 -72.81410 1.000 18.71096 445 GLN E CA 1
ATOM 16263 C C . GLN E 2 449 ? -75.01479 -5.78128 -71.54905 1.000 26.02629 445 GLN E C 1
ATOM 16264 O O . GLN E 2 449 ? -76.00765 -6.31221 -71.03537 1.000 19.86668 445 GLN E O 1
ATOM 162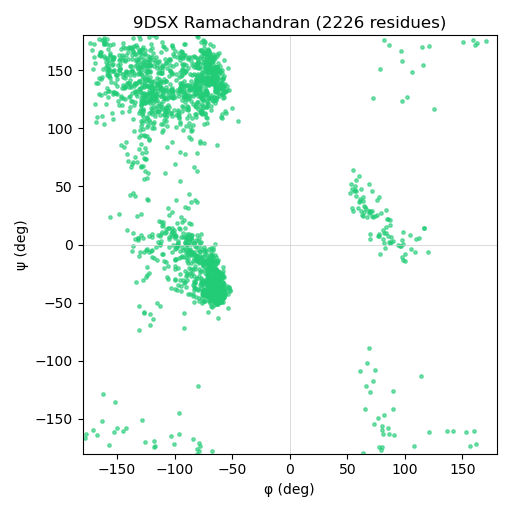70 N N . ILE E 2 450 ? -74.44894 -4.68660 -71.02772 1.000 16.99915 446 ILE E N 1
ATOM 16271 C CA . ILE E 2 450 ? -74.99969 -4.07541 -69.81929 1.000 19.61000 446 ILE E CA 1
ATOM 16272 C C . ILE E 2 450 ? -76.18627 -3.17215 -70.11082 1.000 21.62253 446 ILE E C 1
ATOM 16273 O O . ILE E 2 450 ? -76.77069 -2.61408 -69.17171 1.000 19.79985 446 ILE E O 1
ATOM 16278 N N . GLY E 2 451 ? -76.56596 -3.01169 -71.37764 1.000 18.98963 447 GLY E N 1
ATOM 16279 C CA . GLY E 2 451 ? -77.80144 -2.34422 -71.73506 1.000 19.33213 447 GLY E CA 1
ATOM 16280 C C . GLY E 2 451 ? -77.67146 -1.00691 -72.43251 1.000 20.77281 447 GLY E C 1
ATOM 16281 O O . GLY E 2 451 ? -78.69467 -0.35568 -72.67258 1.000 22.32878 447 GLY E O 1
ATOM 16282 N N . ALA E 2 452 ? -76.46372 -0.57667 -72.77582 1.000 21.31828 448 ALA E N 1
ATOM 16283 C CA . ALA E 2 452 ? -76.28989 0.72230 -73.40266 1.000 18.49895 448 ALA E CA 1
ATOM 16284 C C . ALA E 2 452 ? -76.50587 0.63855 -74.90825 1.000 18.38602 448 ALA E C 1
ATOM 16285 O O . ALA E 2 452 ? -76.32727 -0.41234 -75.52813 1.000 18.60868 448 ALA E O 1
ATOM 16287 N N . VAL E 2 453 ? -76.89885 1.76551 -75.49130 1.000 26.06927 449 VAL E N 1
ATOM 16288 C CA . VAL E 2 453 ? -76.94174 1.92508 -76.94065 1.000 20.85133 449 VAL E CA 1
ATOM 16289 C C . VAL E 2 453 ? -75.57501 2.42781 -77.39025 1.000 22.71766 449 VAL E C 1
ATOM 16290 O O . VAL E 2 453 ? -75.08949 3.44958 -76.89248 1.000 24.37657 449 VAL E O 1
ATOM 16294 N N . VAL E 2 454 ? -74.94883 1.71168 -78.32286 1.000 19.71738 450 VAL E N 1
ATOM 16295 C CA . VAL E 2 454 ? -73.58848 2.00786 -78.76594 1.000 22.88873 450 VAL E CA 1
ATOM 16296 C C . VAL E 2 454 ? -73.60576 2.26063 -80.26812 1.000 31.13281 450 VAL E C 1
ATOM 16297 O O . VAL E 2 454 ? -74.04651 1.40245 -81.04327 1.000 24.88040 450 VAL E O 1
ATOM 16301 N N . THR E 2 455 ? -73.11812 3.43034 -80.67679 1.000 26.32774 451 THR E N 1
ATOM 16302 C CA . THR E 2 455 ? -72.96380 3.77748 -82.08131 1.000 32.50543 451 THR E CA 1
ATOM 16303 C C . THR E 2 455 ? -71.50642 4.12476 -82.36094 1.000 35.99265 451 THR E C 1
ATOM 16304 O O . THR E 2 455 ? -70.76890 4.54288 -81.46266 1.000 29.24273 451 THR E O 1
ATOM 16308 N N . HIS E 2 456 ? -71.09840 3.95087 -83.61672 1.000 48.19597 452 HIS E N 1
ATOM 16309 C CA . HIS E 2 456 ? -69.72368 4.17344 -84.04491 1.000 42.06337 452 HIS E CA 1
ATOM 16310 C C . HIS E 2 456 ? -69.62588 5.41369 -84.92270 1.000 46.14944 452 HIS E C 1
ATOM 16311 O O . HIS E 2 456 ? -70.48867 5.65794 -85.77236 1.000 50.21477 452 HIS E O 1
ATOM 16318 N N . ASP E 2 457 ? -68.55348 6.19096 -84.71715 1.000 49.21149 453 ASP E N 1
ATOM 16319 C CA . ASP E 2 457 ? -68.22711 7.35522 -85.54515 1.000 54.04799 453 ASP E CA 1
ATOM 16320 C C . ASP E 2 457 ? -66.70011 7.39578 -85.65151 1.000 56.70179 453 ASP E C 1
ATOM 16321 O O . ASP E 2 457 ? -66.01659 8.09748 -84.90177 1.000 50.84638 453 ASP E O 1
ATOM 16326 N N . GLY E 2 458 ? -66.16342 6.62633 -86.59513 1.000 45.82997 454 GLY E N 1
ATOM 16327 C CA . GLY E 2 458 ? -64.72735 6.48533 -86.72288 1.000 46.22671 454 GLY E CA 1
ATOM 16328 C C . GLY E 2 458 ? -64.13861 5.65636 -85.60049 1.000 52.41029 454 GLY E C 1
ATOM 16329 O O . GLY E 2 458 ? -64.47062 4.47669 -85.45092 1.000 53.28290 454 GLY E O 1
ATOM 16330 N N . ASP E 2 459 ? -63.26433 6.26318 -84.80109 1.000 46.14077 455 ASP E N 1
ATOM 16331 C CA . ASP E 2 459 ? -62.67177 5.60535 -83.64573 1.000 51.04338 455 ASP E CA 1
ATOM 16332 C C . ASP E 2 459 ? -63.30764 6.04934 -82.33512 1.000 38.42840 455 ASP E C 1
ATOM 16333 O O . ASP E 2 459 ? -62.74557 5.79211 -81.26589 1.000 38.97586 455 ASP E O 1
ATOM 16338 N N . THR E 2 460 ? -64.46396 6.70489 -82.39517 1.000 32.55714 456 THR E N 1
ATOM 16339 C CA . THR E 2 460 ? -65.14744 7.22778 -81.22068 1.000 39.51687 456 THR E CA 1
ATOM 16340 C C . THR E 2 460 ? -66.50099 6.54805 -81.07266 1.000 35.57989 456 THR E C 1
ATOM 16341 O O . THR E 2 460 ? -67.28146 6.49361 -82.02911 1.000 39.60728 456 THR E O 1
ATOM 16345 N N . LEU E 2 461 ? -66.77229 6.03196 -79.87801 1.000 30.02620 457 LEU E N 1
ATOM 16346 C CA . LEU E 2 461 ? -68.05829 5.43531 -79.55052 1.000 28.62100 457 LEU E CA 1
ATOM 16347 C C . LEU E 2 461 ? -68.94052 6.46641 -78.86374 1.000 33.06731 457 LEU E C 1
ATOM 16348 O O . LEU E 2 461 ? -68.46816 7.24360 -78.02940 1.000 29.41168 457 LEU E O 1
ATOM 16353 N N . THR E 2 462 ? -70.22087 6.47262 -79.22193 1.000 26.69442 458 THR E N 1
ATOM 16354 C CA . THR E 2 462 ? -71.23164 7.26500 -78.53081 1.000 28.10149 458 THR E CA 1
ATOM 16355 C C . THR E 2 462 ? -72.11322 6.28851 -77.76281 1.000 28.33110 458 THR E C 1
ATOM 16356 O O . THR E 2 462 ? -72.84301 5.49517 -78.36725 1.000 23.25051 458 THR E O 1
ATOM 16360 N N . VAL E 2 463 ? -72.03293 6.34050 -76.43559 1.000 24.20372 459 VAL E N 1
ATOM 16361 C CA . VAL E 2 463 ? -72.62512 5.33596 -75.56024 1.000 22.59675 459 VAL E CA 1
ATOM 16362 C C . VAL E 2 463 ? -73.71693 6.00105 -74.73388 1.000 24.37639 459 VAL E C 1
ATOM 16363 O O . VAL E 2 463 ? -73.44433 6.93848 -73.97320 1.000 24.82322 459 VAL E O 1
ATOM 16367 N N . THR E 2 464 ? -74.94817 5.51783 -74.88352 1.000 20.71638 460 THR E N 1
ATOM 16368 C CA . THR E 2 464 ? -76.07564 5.99182 -74.08886 1.000 22.90119 460 THR E CA 1
ATOM 16369 C C . THR E 2 464 ? -76.46831 4.91711 -73.08575 1.000 23.30292 460 THR E C 1
ATOM 16370 O O . THR E 2 464 ? -77.06850 3.90264 -73.47793 1.000 21.12024 460 THR E O 1
ATOM 16374 N N . PRO E 2 465 ? -76.16591 5.08955 -71.80168 1.000 20.77170 461 PRO E N 1
ATOM 16375 C CA . PRO E 2 465 ? -76.42422 4.03101 -70.81609 1.000 17.89322 461 PRO E CA 1
ATOM 16376 C C . PRO E 2 465 ? -77.91081 3.76157 -70.67220 1.000 21.03159 461 PRO E C 1
ATOM 16377 O O . PRO E 2 465 ? -78.74332 4.60068 -71.04524 1.000 20.87495 461 PRO E O 1
ATOM 16381 N N . PRO E 2 466 ? -78.28681 2.60124 -70.14234 1.000 18.79479 462 PRO E N 1
ATOM 16382 C CA . PRO E 2 466 ? -79.70714 2.32969 -69.90186 1.000 20.51610 462 PRO E CA 1
ATOM 16383 C C . PRO E 2 466 ? -80.22375 3.10977 -68.70361 1.000 22.59822 462 PRO E C 1
ATOM 16384 O O . PRO E 2 466 ? -79.46396 3.63164 -67.88455 1.000 21.26780 462 PRO E O 1
ATOM 16388 N N . SER E 2 467 ? -81.55415 3.17440 -68.60887 1.000 21.09112 463 SER E N 1
ATOM 16389 C CA . SER E 2 467 ? -82.19709 3.99041 -67.58598 1.000 18.18189 463 SER E CA 1
ATOM 16390 C C . SER E 2 467 ? -81.90698 3.50561 -66.17178 1.000 18.25935 463 SER E C 1
ATOM 16391 O O . SER E 2 467 ? -81.98690 4.30307 -65.23171 1.000 21.55348 463 SER E O 1
ATOM 16394 N N . TRP E 2 468 ? -81.57804 2.22903 -65.99111 1.000 15.01756 464 TRP E N 1
ATOM 16395 C CA . TRP E 2 468 ? -81.28889 1.69966 -64.66502 1.000 21.25235 464 TRP E CA 1
ATOM 16396 C C . TRP E 2 468 ? -79.82428 1.85858 -64.25890 1.000 21.70173 464 TRP E C 1
ATOM 16397 O O . TRP E 2 468 ? -79.41916 1.30419 -63.23090 1.000 21.32177 464 TRP E O 1
ATOM 16408 N N . ARG E 2 469 ? -79.02404 2.60336 -65.02346 1.000 18.28280 465 ARG E N 1
ATOM 16409 C CA . ARG E 2 469 ? -77.60008 2.78749 -64.72545 1.000 21.69122 465 ARG E CA 1
ATOM 16410 C C . ARG E 2 469 ? -77.23599 4.26762 -64.64742 1.000 23.94923 465 ARG E C 1
ATOM 16411 O O . ARG E 2 469 ? -76.41608 4.75822 -65.43033 1.000 21.22177 465 ARG E O 1
ATOM 16419 N N . PRO E 2 470 ? -77.79970 5.00968 -63.68618 1.000 27.19719 466 PRO E N 1
ATOM 16420 C CA . PRO E 2 470 ? -77.41127 6.42236 -63.53790 1.000 16.77476 466 PRO E CA 1
ATOM 16421 C C . PRO E 2 470 ? -75.98226 6.61408 -63.05650 1.000 22.96063 466 PRO E C 1
ATOM 16422 O O . PRO E 2 470 ? -75.49845 7.75348 -63.04971 1.000 23.93482 466 PRO E O 1
ATOM 16426 N N . ASP E 2 471 ? -75.29485 5.54573 -62.65415 1.000 24.63598 467 ASP E N 1
ATOM 16427 C CA . ASP E 2 471 ? -73.89425 5.64935 -62.26901 1.000 27.26672 467 ASP E CA 1
ATOM 16428 C C . ASP E 2 471 ? -72.96111 5.79165 -63.46475 1.000 23.62691 467 ASP E C 1
ATOM 16429 O O . ASP E 2 471 ? -71.79247 6.14387 -63.27594 1.000 28.81398 467 ASP E O 1
ATOM 16434 N N . LEU E 2 472 ? -73.43623 5.52824 -64.68069 1.000 19.13031 468 LEU E N 1
ATOM 16435 C CA . LEU E 2 472 ? -72.61018 5.66067 -65.87999 1.000 20.51488 468 LEU E CA 1
ATOM 16436 C C . LEU E 2 472 ? -72.75722 7.08585 -66.40082 1.000 22.64306 468 LEU E C 1
ATOM 16437 O O . LEU E 2 472 ? -73.76014 7.43057 -67.03072 1.000 21.08684 468 LEU E O 1
ATOM 16442 N N . ARG E 2 473 ? -71.75008 7.91963 -66.13546 1.000 18.05723 469 ARG E N 1
ATOM 16443 C CA . ARG E 2 473 ? -71.79086 9.33611 -66.47292 1.000 25.70181 469 ARG E CA 1
ATOM 16444 C C . ARG E 2 473 ? -70.62793 9.80531 -67.33268 1.000 19.02917 469 ARG E C 1
ATOM 16445 O O . ARG E 2 473 ? -70.78672 10.77817 -68.07190 1.000 26.83916 469 ARG E O 1
ATOM 16453 N N . GLN E 2 474 ? -69.46810 9.16084 -67.25007 1.000 21.82132 470 GLN E N 1
ATOM 16454 C CA . GLN E 2 474 ? -68.31241 9.58501 -68.03338 1.000 22.94519 470 GLN E CA 1
ATOM 16455 C C . GLN E 2 474 ? -67.50467 8.36273 -68.46222 1.000 23.54191 470 GLN E C 1
ATOM 16456 O O . GLN E 2 474 ? -67.78889 7.25071 -67.99813 1.000 22.44098 470 GLN E O 1
ATOM 16462 N N . PRO E 2 475 ? -66.52013 8.51424 -69.36583 1.000 24.26625 471 PRO E N 1
ATOM 16463 C CA . PRO E 2 475 ? -65.79574 7.33138 -69.87005 1.000 22.04173 471 PRO E CA 1
ATOM 16464 C C . PRO E 2 475 ? -65.21328 6.42177 -68.79848 1.000 22.41533 471 PRO E C 1
ATOM 16465 O O . PRO E 2 475 ? -65.21003 5.19718 -68.97903 1.000 20.13695 471 PRO E O 1
ATOM 16469 N N . ALA E 2 476 ? -64.70892 6.97998 -67.69481 1.000 25.71132 472 ALA E N 1
ATOM 16470 C CA . ALA E 2 476 ? -64.14813 6.14231 -66.63903 1.000 21.54352 472 ALA E CA 1
ATOM 16471 C C . ALA E 2 476 ? -65.16922 5.12812 -66.13799 1.000 20.64713 472 ALA E C 1
ATOM 16472 O O . ALA E 2 476 ? -64.82626 3.96809 -65.87753 1.000 24.09393 472 ALA E O 1
ATOM 16474 N N . ASP E 2 477 ? -66.43077 5.54848 -66.00080 1.000 18.71037 473 ASP E N 1
ATOM 16475 C CA . ASP E 2 477 ? -67.49306 4.61782 -65.62909 1.000 25.54234 473 ASP E CA 1
ATOM 16476 C C . ASP E 2 477 ? -67.61893 3.49039 -66.64625 1.000 21.98143 473 ASP E C 1
ATOM 16477 O O . ASP E 2 477 ? -67.77782 2.32163 -66.27433 1.000 21.62058 473 ASP E O 1
ATOM 16482 N N . LEU E 2 478 ? -67.55871 3.82403 -67.93738 1.000 19.69459 474 LEU E N 1
ATOM 16483 C CA . LEU E 2 478 ? -67.66619 2.79994 -68.97107 1.000 21.29740 474 LEU E CA 1
ATOM 16484 C C . LEU E 2 478 ? -66.47611 1.85156 -68.92952 1.000 25.04535 474 LEU E C 1
ATOM 16485 O O . LEU E 2 478 ? -66.62863 0.64572 -69.15669 1.000 18.58987 474 LEU E O 1
ATOM 16490 N N . VAL E 2 479 ? -65.28546 2.37903 -68.62915 1.000 23.19512 475 VAL E N 1
ATOM 16491 C CA . VAL E 2 479 ? -64.08600 1.54746 -68.57344 1.000 23.25913 475 VAL E CA 1
ATOM 16492 C C . VAL E 2 479 ? -64.22729 0.47124 -67.50402 1.000 22.35197 475 VAL E C 1
ATOM 16493 O O . VAL E 2 479 ? -63.85210 -0.68856 -67.71811 1.000 19.03644 475 VAL E O 1
ATOM 16497 N N . GLU E 2 480 ? -64.77760 0.83401 -66.33970 1.000 20.28519 476 GLU E N 1
ATOM 16498 C CA . GLU E 2 480 ? -64.95455 -0.14065 -65.26575 1.000 21.32464 476 GLU E CA 1
ATOM 16499 C C . GLU E 2 480 ? -65.83924 -1.30119 -65.70724 1.000 16.54585 476 GLU E C 1
ATOM 16500 O O . GLU E 2 480 ? -65.58434 -2.45603 -65.34562 1.000 20.98064 476 GLU E O 1
ATOM 16506 N N . GLU E 2 481 ? -66.87839 -1.01566 -66.49725 1.000 18.96229 477 GLU E N 1
ATOM 16507 C CA . GLU E 2 481 ? -67.77547 -2.07210 -66.96196 1.000 20.12714 477 GLU E CA 1
ATOM 16508 C C . GLU E 2 481 ? -67.03650 -3.08134 -67.83347 1.000 15.20915 477 GLU E C 1
ATOM 16509 O O . GLU E 2 481 ? -67.14194 -4.29518 -67.62428 1.000 21.00680 477 GLU E O 1
ATOM 16515 N N . VAL E 2 482 ? -66.28576 -2.59590 -68.82382 1.000 22.61095 478 VAL E N 1
ATOM 16516 C CA . VAL E 2 482 ? -65.54847 -3.49583 -69.70841 1.000 18.27505 478 VAL E CA 1
ATOM 16517 C C . VAL E 2 482 ? -64.52392 -4.29471 -68.91441 1.000 22.69337 478 VAL E C 1
ATOM 16518 O O . VAL E 2 482 ? -64.40134 -5.51552 -69.07019 1.000 17.98661 478 VAL E O 1
ATOM 16522 N N . LEU E 2 483 ? -63.78187 -3.61616 -68.03670 1.000 25.69982 479 LEU E N 1
ATOM 16523 C CA . LEU E 2 483 ? -62.69282 -4.27575 -67.32444 1.000 21.34660 479 LEU E CA 1
ATOM 16524 C C . LEU E 2 483 ? -63.21245 -5.33426 -66.35797 1.000 17.95634 479 LEU E C 1
ATOM 16525 O O . LEU E 2 483 ? -62.67659 -6.44757 -66.30811 1.000 21.19801 479 LEU E O 1
ATOM 16530 N N . ARG E 2 484 ? -64.25853 -5.01605 -65.58802 1.000 21.17025 480 ARG E N 1
ATOM 16531 C CA . ARG E 2 484 ? -64.75329 -5.98182 -64.61171 1.000 17.18971 480 ARG E CA 1
ATOM 16532 C C . ARG E 2 484 ? -65.35975 -7.20600 -65.28688 1.000 20.59682 480 ARG E C 1
ATOM 16533 O O . ARG E 2 484 ? -65.23445 -8.32066 -64.76604 1.000 24.27912 480 ARG E O 1
ATOM 16541 N N . LEU E 2 485 ? -65.99803 -7.03002 -66.44766 1.000 21.79480 481 LEU E N 1
ATOM 16542 C CA . LEU E 2 485 ? -66.59210 -8.16844 -67.14071 1.000 17.65754 481 LEU E CA 1
ATOM 16543 C C . LEU E 2 485 ? -65.53085 -9.02866 -67.81474 1.000 21.19220 481 LEU E C 1
ATOM 16544 O O . LEU E 2 485 ? -65.61264 -10.26112 -67.77468 1.000 29.07124 481 LEU E O 1
ATOM 16549 N N . GLU E 2 486 ? -64.52843 -8.40426 -68.43777 1.000 22.66268 482 GLU E N 1
ATOM 16550 C CA . GLU E 2 486 ? -63.42155 -9.18095 -68.98771 1.000 25.89055 482 GLU E CA 1
ATOM 16551 C C . GLU E 2 486 ? -62.62125 -9.86544 -67.88725 1.000 27.27221 482 GLU E C 1
ATOM 16552 O O . GLU E 2 486 ? -62.00541 -10.90999 -68.12813 1.000 27.13828 482 GLU E O 1
ATOM 16558 N N . GLY E 2 487 ? -62.62674 -9.30468 -66.67994 1.000 29.37192 483 GLY E N 1
ATOM 16559 C CA . GLY E 2 487 ? -61.90805 -9.89385 -65.56806 1.000 28.37753 483 GLY E CA 1
ATOM 16560 C C . GLY E 2 487 ? -60.60148 -9.18534 -65.28189 1.000 29.88969 483 GLY E C 1
ATOM 16561 O O . GLY E 2 487 ? -59.77868 -9.00404 -66.18404 1.000 25.94359 483 GLY E O 1
ATOM 16562 N N . LEU E 2 488 ? -60.39792 -8.77462 -64.02811 1.000 30.86341 484 LEU E N 1
ATOM 16563 C CA . LEU E 2 488 ? -59.17108 -8.07103 -63.67222 1.000 26.95447 484 LEU E CA 1
ATOM 16564 C C . LEU E 2 488 ? -57.95593 -8.99032 -63.65672 1.000 26.46306 484 LEU E C 1
ATOM 16565 O O . LEU E 2 488 ? -56.82387 -8.49818 -63.69967 1.000 30.94556 484 LEU E O 1
ATOM 16570 N N . GLU E 2 489 ? -58.16308 -10.30820 -63.61008 1.000 30.42630 485 GLU E N 1
ATOM 16571 C CA . GLU E 2 489 ? -57.06179 -11.26428 -63.58512 1.000 32.64894 485 GLU E CA 1
ATOM 16572 C C . GLU E 2 489 ? -56.27458 -11.30145 -64.88805 1.000 31.48595 485 GLU E C 1
ATOM 16573 O O . GLU E 2 489 ? -55.19665 -11.90424 -64.91792 1.000 34.42078 485 GLU E O 1
ATOM 16579 N N . VAL E 2 490 ? -56.78370 -10.69263 -65.96403 1.000 29.92270 486 VAL E N 1
ATOM 16580 C CA . VAL E 2 490 ? -56.04394 -10.64838 -67.22350 1.000 34.12858 486 VAL E CA 1
ATOM 16581 C C . VAL E 2 490 ? -55.15361 -9.42033 -67.33168 1.000 29.92470 486 VAL E C 1
ATOM 16582 O O . VAL E 2 490 ? -54.37732 -9.31306 -68.29423 1.000 30.20120 486 VAL E O 1
ATOM 16586 N N . ILE E 2 491 ? -55.24380 -8.48864 -66.38805 1.000 24.66830 487 ILE E N 1
ATOM 16587 C CA . ILE E 2 491 ? -54.37843 -7.31314 -66.37598 1.000 31.11973 487 ILE E CA 1
ATOM 16588 C C . ILE E 2 491 ? -52.99529 -7.74672 -65.90500 1.000 25.79744 487 ILE E C 1
ATOM 16589 O O . ILE E 2 491 ? -52.86662 -8.33662 -64.82163 1.000 22.69555 487 ILE E O 1
ATOM 16594 N N . PRO E 2 492 ? -51.94419 -7.48889 -66.67465 1.000 26.50091 488 PRO E N 1
ATOM 16595 C CA . PRO E 2 492 ? -50.60829 -7.94283 -66.28203 1.000 25.14121 488 PRO E CA 1
ATOM 16596 C C . PRO E 2 492 ? -50.02022 -7.08702 -65.16865 1.000 33.36971 488 PRO E C 1
ATOM 16597 O O . PRO E 2 492 ? -50.48825 -5.98685 -64.86804 1.000 26.86359 488 PRO E O 1
ATOM 16601 N N . SER E 2 493 ? -48.96806 -7.62385 -64.55656 1.000 29.07518 489 SER E N 1
ATOM 16602 C CA . SER E 2 493 ? -48.22541 -6.94326 -63.49863 1.000 28.96750 489 SER E CA 1
ATOM 16603 C C . SER E 2 493 ? -46.98557 -6.32222 -64.13380 1.000 28.38887 489 SER E C 1
ATOM 16604 O O . SER E 2 493 ? -46.00202 -7.01476 -64.40575 1.000 29.09479 489 SER E O 1
ATOM 16607 N N . VAL E 2 494 ? -47.03725 -5.01513 -64.37957 1.000 28.66154 490 VAL E N 1
ATOM 16608 C CA . VAL E 2 494 ? -45.96900 -4.29430 -65.06559 1.000 31.34512 490 VAL E CA 1
ATOM 16609 C C . VAL E 2 494 ? -45.53533 -3.13355 -64.18080 1.000 28.11760 490 VAL E C 1
ATOM 16610 O O . VAL E 2 494 ? -46.25100 -2.12978 -64.07313 1.000 30.17170 490 VAL E O 1
ATOM 16614 N N . LEU E 2 495 ? -44.36792 -3.26101 -63.55903 1.000 31.01314 491 LEU E N 1
ATOM 16615 C CA . LEU E 2 495 ? -43.82241 -2.16142 -62.77570 1.000 26.93252 491 LEU E CA 1
ATOM 16616 C C . LEU E 2 495 ? -43.54853 -0.96897 -63.68584 1.000 27.58449 491 LEU E C 1
ATOM 16617 O O . LEU E 2 495 ? -42.86152 -1.11919 -64.70604 1.000 32.41656 491 LEU E O 1
ATOM 16622 N N . PRO E 2 496 ? -44.06088 0.21366 -63.36626 1.000 24.45546 492 PRO E N 1
ATOM 16623 C CA . PRO E 2 496 ? -43.73601 1.39892 -64.15629 1.000 23.93921 492 PRO E CA 1
ATOM 16624 C C . PRO E 2 496 ? -42.28624 1.79479 -63.94393 1.000 34.32542 492 PRO E C 1
ATOM 16625 O O . PRO E 2 496 ? -41.64895 1.34571 -62.97844 1.000 30.66429 492 PRO E O 1
ATOM 16629 N N . PRO E 2 497 ? -41.72153 2.61761 -64.82459 1.000 33.20579 493 PRO E N 1
ATOM 16630 C CA . PRO E 2 497 ? -40.34262 3.07241 -64.61660 1.000 34.93924 493 PRO E CA 1
ATOM 16631 C C . PRO E 2 497 ? -40.22868 3.95383 -63.38314 1.000 38.95243 493 PRO E C 1
ATOM 16632 O O . PRO E 2 497 ? -41.17287 4.64372 -62.98810 1.000 34.17661 493 PRO E O 1
ATOM 16636 N N . ALA E 2 498 ? -39.05341 3.91576 -62.76879 1.000 33.76601 494 ALA E N 1
ATOM 16637 C CA . ALA E 2 498 ? -38.80852 4.70369 -61.57035 1.000 26.09508 494 ALA E CA 1
ATOM 16638 C C . ALA E 2 498 ? -38.58390 6.16273 -61.94369 1.000 26.07793 494 ALA E C 1
ATOM 16639 O O . ALA E 2 498 ? -37.66665 6.45740 -62.71762 1.000 32.45678 494 ALA E O 1
ATOM 16641 N N . PRO E 2 499 ? -39.38836 7.09417 -61.43966 1.000 28.80935 495 PRO E N 1
ATOM 16642 C CA . PRO E 2 499 ? -39.05329 8.51123 -61.59618 1.000 26.50037 495 PRO E CA 1
ATOM 16643 C C . PRO E 2 499 ? -37.80389 8.85101 -60.79976 1.000 23.80102 495 PRO E C 1
ATOM 16644 O O . PRO E 2 499 ? -37.41100 8.14140 -59.87105 1.000 29.42388 495 PRO E O 1
ATOM 16648 N N . ALA E 2 500 ? -37.16239 9.95184 -61.18886 1.000 24.49026 496 ALA E N 1
ATOM 16649 C CA . ALA E 2 500 ? -35.91981 10.37916 -60.54676 1.000 29.20090 496 ALA E CA 1
ATOM 16650 C C . ALA E 2 500 ? -36.26644 11.10342 -59.25043 1.000 22.55393 496 ALA E C 1
ATOM 16651 O O . ALA E 2 500 ? -36.26156 12.33286 -59.15895 1.000 25.12883 496 ALA E O 1
ATOM 16653 N N . GLY E 2 501 ? -36.57094 10.31159 -58.22304 1.000 23.92920 497 GLY E N 1
ATOM 16654 C CA . GLY E 2 501 ? -36.95292 10.87501 -56.94900 1.000 19.10243 497 GLY E CA 1
ATOM 16655 C C . GLY E 2 501 ? -35.77772 11.44396 -56.17566 1.000 21.67368 497 GLY E C 1
ATOM 16656 O O . GLY E 2 501 ? -34.61490 11.11273 -56.40919 1.000 19.11638 497 GLY E O 1
ATOM 16657 N N . ARG E 2 502 ? -36.10585 12.32412 -55.23154 1.000 23.25412 498 ARG E N 1
ATOM 16658 C CA . ARG E 2 502 ? -35.11546 12.96416 -54.37874 1.000 24.37553 498 ARG E CA 1
ATOM 16659 C C . ARG E 2 502 ? -34.92046 12.25364 -53.04646 1.000 25.13205 498 ARG E C 1
ATOM 16660 O O . ARG E 2 502 ? -34.03718 12.64727 -52.27930 1.000 21.98338 498 ARG E O 1
ATOM 16668 N N . GLY E 2 503 ? -35.71864 11.23298 -52.74784 1.000 18.03500 499 GLY E N 1
ATOM 16669 C CA . GLY E 2 503 ? -35.54918 10.50318 -51.50945 1.000 19.82912 499 GLY E CA 1
ATOM 16670 C C . GLY E 2 503 ? -36.17393 11.21633 -50.32198 1.000 21.78587 499 GLY E C 1
ATOM 16671 O O . GLY E 2 503 ? -37.09820 12.02653 -50.44869 1.000 26.39679 499 GLY E O 1
ATOM 16672 N N . LEU E 2 504 ? -35.64923 10.89763 -49.14215 1.000 19.33689 500 LEU E N 1
ATOM 16673 C CA . LEU E 2 504 ? -36.17726 11.45997 -47.90712 1.000 18.11179 500 LEU E CA 1
ATOM 16674 C C . LEU E 2 504 ? -35.77777 12.92330 -47.76634 1.000 16.44502 500 LEU E C 1
ATOM 16675 O O . LEU E 2 504 ? -34.67687 13.32149 -48.15249 1.000 17.14546 500 LEU E O 1
ATOM 16680 N N . THR E 2 505 ? -36.68168 13.72957 -47.21275 1.000 18.19485 501 THR E N 1
ATOM 16681 C CA . THR E 2 505 ? -36.32520 15.10361 -46.90099 1.000 21.81114 501 THR E CA 1
ATOM 16682 C C . THR E 2 505 ? -35.46799 15.14587 -45.63740 1.000 21.29996 501 THR E C 1
ATOM 16683 O O . THR E 2 505 ? -35.36578 14.17015 -44.88830 1.000 16.76935 501 THR E O 1
ATOM 16687 N N . ALA E 2 506 ? -34.84648 16.30493 -45.40728 1.000 18.88537 502 ALA E N 1
ATOM 16688 C CA . ALA E 2 506 ? -33.99684 16.47517 -44.23262 1.000 23.18628 502 ALA E CA 1
ATOM 16689 C C . ALA E 2 506 ? -34.78101 16.25954 -42.94449 1.000 21.66750 502 ALA E C 1
ATOM 16690 O O . ALA E 2 506 ? -34.26227 15.68074 -41.98395 1.000 22.39518 502 ALA E O 1
ATOM 16692 N N . GLY E 2 507 ? -36.03642 16.71000 -42.90752 1.000 21.18097 503 GLY E N 1
ATOM 16693 C CA . GLY E 2 507 ? -36.84730 16.50925 -41.71733 1.000 19.57578 503 GLY E CA 1
ATOM 16694 C C . GLY E 2 507 ? -37.22844 15.05584 -41.50465 1.000 27.11546 503 GLY E C 1
ATOM 16695 O O . GLY E 2 507 ? -37.26716 14.57399 -40.36864 1.000 19.92691 503 GLY E O 1
ATOM 16696 N N . GLN E 2 508 ? -37.51954 14.33800 -42.59101 1.000 20.83230 504 GLN E N 1
ATOM 16697 C CA . GLN E 2 508 ? -37.86472 12.92575 -42.46917 1.000 22.46003 504 GLN E CA 1
ATOM 16698 C C . GLN E 2 508 ? -36.67222 12.10659 -41.99030 1.000 17.43562 504 GLN E C 1
ATOM 16699 O O . GLN E 2 508 ? -36.82469 11.21247 -41.15030 1.000 19.80395 504 GLN E O 1
ATOM 16705 N N . GLN E 2 509 ? -35.47653 12.40516 -42.50415 1.000 17.64112 505 GLN E N 1
ATOM 16706 C CA . GLN E 2 509 ? -34.27657 11.71917 -42.03686 1.000 20.72998 505 GLN E CA 1
ATOM 16707 C C . GLN E 2 509 ? -34.01911 11.99983 -40.56116 1.000 24.05023 505 GLN E C 1
ATOM 16708 O O . GLN E 2 509 ? -33.63316 11.09787 -39.80934 1.000 19.53721 505 GLN E O 1
ATOM 16714 N N . ARG E 2 510 ? -34.23032 13.24690 -40.12852 1.000 19.48024 506 ARG E N 1
ATOM 16715 C CA . ARG E 2 510 ? -33.96117 13.60836 -38.73948 1.000 21.26910 506 ARG E CA 1
ATOM 16716 C C . ARG E 2 510 ? -34.86320 12.84202 -37.78061 1.000 22.46194 506 ARG E C 1
ATOM 16717 O O . ARG E 2 510 ? -34.40662 12.37926 -36.72818 1.000 20.97609 506 ARG E O 1
ATOM 16725 N N . ARG E 2 511 ? -36.14604 12.69292 -38.12697 1.000 19.85503 507 ARG E N 1
ATOM 16726 C CA . ARG E 2 511 ? -37.05650 11.93562 -37.27212 1.000 21.46510 507 ARG E CA 1
ATOM 16727 C C . ARG E 2 511 ? -36.58592 10.49751 -37.10083 1.000 24.38101 507 ARG E C 1
ATOM 16728 O O . ARG E 2 511 ? -36.75039 9.90730 -36.02660 1.000 22.24509 507 ARG E O 1
ATOM 16736 N N . ARG E 2 512 ? -36.00706 9.91396 -38.15220 1.000 20.54499 508 ARG E N 1
ATOM 16737 C CA . ARG E 2 512 ? -35.44602 8.57198 -38.03812 1.000 21.35590 508 ARG E CA 1
ATOM 16738 C C . ARG E 2 512 ? -34.25534 8.55708 -37.08916 1.000 17.35660 508 ARG E C 1
ATOM 16739 O O . ARG E 2 512 ? -34.18364 7.72278 -36.18020 1.000 19.45191 508 ARG E O 1
ATOM 16747 N N . THR E 2 513 ? -33.31004 9.47815 -37.28931 1.000 14.73990 509 THR E N 1
ATOM 16748 C CA . THR E 2 513 ? -32.11120 9.51460 -36.45670 1.000 24.68551 509 THR E CA 1
ATOM 16749 C C . THR E 2 513 ? -32.45767 9.74146 -34.98852 1.000 17.85904 509 THR E C 1
ATOM 16750 O O . THR E 2 513 ? -31.86240 9.11842 -34.10017 1.000 20.35014 509 THR E O 1
ATOM 16754 N N . ILE E 2 514 ? -33.42697 10.61862 -34.71320 1.000 20.21404 510 ILE E N 1
ATOM 16755 C CA . ILE E 2 514 ? -33.85769 10.84819 -33.33479 1.000 21.09844 510 ILE E CA 1
ATOM 16756 C C . ILE E 2 514 ? -34.44507 9.57293 -32.74055 1.000 22.26913 510 ILE E C 1
ATOM 16757 O O . ILE E 2 514 ? -34.10970 9.17767 -31.61668 1.000 15.46554 510 ILE E O 1
ATOM 16762 N N . GLY E 2 515 ? -35.34545 8.92008 -33.48082 1.000 15.89612 511 GLY E N 1
ATOM 16763 C CA . GLY E 2 515 ? -35.93272 7.68190 -32.99176 1.000 16.49535 511 GLY E CA 1
ATOM 16764 C C . GLY E 2 515 ? -34.89977 6.59494 -32.75618 1.000 12.83416 511 GLY E C 1
ATOM 16765 O O . GLY E 2 515 ? -34.94784 5.88969 -31.74603 1.000 15.38706 511 GLY E O 1
ATOM 16766 N N . ARG E 2 516 ? -33.94618 6.45196 -33.68035 1.000 13.06316 512 ARG E N 1
ATOM 16767 C CA . ARG E 2 516 ? -32.87683 5.47294 -33.50223 1.000 19.68623 512 ARG E CA 1
ATOM 16768 C C . ARG E 2 516 ? -32.02564 5.79666 -32.28144 1.000 22.36350 512 ARG E C 1
ATOM 16769 O O . ARG E 2 516 ? -31.57614 4.89007 -31.56933 1.000 13.48810 512 ARG E O 1
ATOM 16777 N N . SER E 2 517 ? -31.77807 7.08617 -32.03463 1.000 14.96742 513 SER E N 1
ATOM 16778 C CA . SER E 2 517 ? -30.86561 7.47974 -30.96711 1.000 17.85698 513 SER E CA 1
ATOM 16779 C C . SER E 2 517 ? -31.49011 7.28267 -29.59380 1.000 12.04920 513 SER E C 1
ATOM 16780 O O . SER E 2 517 ? -30.82856 6.78266 -28.67892 1.000 12.53868 513 SER E O 1
ATOM 16783 N N . LEU E 2 518 ? -32.75766 7.66826 -29.42805 1.000 11.81854 514 LEU E N 1
ATOM 16784 C CA . LEU E 2 518 ? -33.43006 7.44192 -28.15327 1.000 12.74993 514 LEU E CA 1
ATOM 16785 C C . LEU E 2 518 ? -33.57793 5.95213 -27.86310 1.000 13.55059 514 LEU E C 1
ATOM 16786 O O . LEU E 2 518 ? -33.36115 5.51152 -26.72953 1.000 15.62962 514 LEU E O 1
ATOM 16791 N N . ALA E 2 519 ? -33.94589 5.15895 -28.87457 1.000 12.30517 515 ALA E N 1
ATOM 16792 C CA . ALA E 2 519 ? -34.10467 3.72222 -28.66245 1.000 16.48250 515 ALA E CA 1
ATOM 16793 C C . ALA E 2 519 ? -32.78790 3.07631 -28.24775 1.000 16.78813 515 ALA E C 1
ATOM 16794 O O . ALA E 2 519 ? -32.75384 2.26280 -27.31725 1.000 16.08291 515 ALA E O 1
ATOM 16796 N N . LEU E 2 520 ? -31.68721 3.44029 -28.91118 1.000 18.28567 516 LEU E N 1
ATOM 16797 C CA . LEU E 2 520 ? -30.38766 2.89900 -28.52823 1.000 13.94770 516 LEU E CA 1
ATOM 16798 C C . LEU E 2 520 ? -29.95861 3.35174 -27.13924 1.000 19.41326 516 LEU E C 1
ATOM 16799 O O . LEU E 2 520 ? -29.12946 2.68405 -26.51255 1.000 21.75384 516 LEU E O 1
ATOM 16804 N N . SER E 2 521 ? -30.50739 4.45579 -26.63716 1.000 14.17467 517 SER E N 1
ATOM 16805 C CA . SER E 2 521 ? -30.22840 4.91042 -25.28209 1.000 17.37352 517 SER E CA 1
ATOM 16806 C C . SER E 2 521 ? -31.18649 4.32540 -24.25214 1.000 18.28619 517 SER E C 1
ATOM 16807 O O . SER E 2 521 ? -31.17560 4.76319 -23.09828 1.000 21.91960 517 SER E O 1
ATOM 16810 N N . GLY E 2 522 ? -32.01377 3.35712 -24.63881 1.000 16.55415 518 GLY E N 1
ATOM 16811 C CA . GLY E 2 522 ? -32.87237 2.66154 -23.70482 1.000 13.47190 518 GLY E CA 1
ATOM 16812 C C . GLY E 2 522 ? -34.31050 3.12900 -23.63317 1.000 21.26796 518 GLY E C 1
ATOM 16813 O O . GLY E 2 522 ? -35.03222 2.70457 -22.72383 1.000 21.94528 518 GLY E O 1
ATOM 16814 N N . TYR E 2 523 ? -34.75322 3.97757 -24.55331 1.000 11.55353 519 TYR E N 1
ATOM 16815 C CA . TYR E 2 523 ? -36.13300 4.44123 -24.56681 1.000 10.48653 519 TYR E CA 1
ATOM 16816 C C . TYR E 2 523 ? -36.98887 3.54048 -25.45277 1.000 15.76112 519 TYR E C 1
ATOM 16817 O O . TYR E 2 523 ? -36.51727 2.99226 -26.45194 1.000 14.05596 519 TYR E O 1
ATOM 16826 N N . VAL E 2 524 ? -38.25927 3.39655 -25.07995 1.000 15.14000 520 VAL E N 1
ATOM 16827 C CA . VAL E 2 524 ? -39.20855 2.55565 -25.80512 1.000 13.76052 520 VAL E CA 1
ATOM 16828 C C . VAL E 2 524 ? -40.30247 3.44627 -26.37867 1.000 16.24233 520 VAL E C 1
ATOM 16829 O O . VAL E 2 524 ? -40.98082 4.16362 -25.63367 1.000 16.67597 520 VAL E O 1
ATOM 16833 N N . GLU E 2 525 ? -40.49392 3.37445 -27.69239 1.000 17.16904 521 GLU E N 1
ATOM 16834 C CA . GLU E 2 525 ? -41.45586 4.22673 -28.37563 1.000 16.66412 521 GLU E CA 1
ATOM 16835 C C . GLU E 2 525 ? -42.88052 3.72225 -28.17771 1.000 21.51470 521 GLU E C 1
ATOM 16836 O O . GLU E 2 525 ? -43.13928 2.51622 -28.21621 1.000 18.24302 521 GLU E O 1
ATOM 16842 N N . ILE E 2 526 ? -43.80711 4.65751 -27.96272 1.000 18.88195 522 ILE E N 1
ATOM 16843 C CA . ILE E 2 526 ? -45.23131 4.35678 -27.91101 1.000 19.13620 522 ILE E CA 1
ATOM 16844 C C . ILE E 2 526 ? -45.93419 5.14714 -29.00536 1.000 23.72291 522 ILE E C 1
ATOM 16845 O O . ILE E 2 526 ? -45.41038 6.13123 -29.53384 1.000 26.84695 522 ILE E O 1
ATOM 16850 N N . LEU E 2 527 ? -47.14507 4.69968 -29.33906 1.000 23.59444 523 LEU E N 1
ATOM 16851 C CA . LEU E 2 527 ? -48.02942 5.44939 -30.21756 1.000 26.59887 523 LEU E CA 1
ATOM 16852 C C . LEU E 2 527 ? -48.98674 6.25287 -29.35269 1.000 28.12171 523 LEU E C 1
ATOM 16853 O O . LEU E 2 527 ? -49.87531 5.66203 -28.71998 1.000 29.52337 523 LEU E O 1
ATOM 16858 N N . PRO E 2 528 ? -48.85004 7.57561 -29.27848 1.000 23.89649 524 PRO E N 1
ATOM 16859 C CA . PRO E 2 528 ? -49.66119 8.34958 -28.33213 1.000 30.06780 524 PRO E CA 1
ATOM 16860 C C . PRO E 2 528 ? -51.07506 8.58978 -28.84109 1.000 29.22613 524 PRO E C 1
ATOM 16861 O O . PRO E 2 528 ? -51.29930 8.85418 -30.02516 1.000 31.38628 524 PRO E O 1
ATOM 16865 N N . THR E 2 529 ? -52.03740 8.49489 -27.92172 1.000 26.66378 525 THR E N 1
ATOM 16866 C CA . THR E 2 529 ? -53.41919 8.81130 -28.25955 1.000 28.79328 525 THR E CA 1
ATOM 16867 C C . THR E 2 529 ? -53.61937 10.32657 -28.26508 1.000 28.18924 525 THR E C 1
ATOM 16868 O O . THR E 2 529 ? -53.02466 11.03388 -27.44676 1.000 28.63117 525 THR E O 1
ATOM 16872 N N . PRO E 2 530 ? -54.43079 10.85310 -29.18846 1.000 27.52526 526 PRO E N 1
ATOM 16873 C CA . PRO E 2 530 ? -54.64734 12.30586 -29.23940 1.000 32.68716 526 PRO E CA 1
ATOM 16874 C C . PRO E 2 530 ? -55.72096 12.81589 -28.29211 1.000 32.71129 526 PRO E C 1
ATOM 16875 O O . PRO E 2 530 ? -55.85784 14.03814 -28.14915 1.000 35.42075 526 PRO E O 1
ATOM 16879 N N . PHE E 2 531 ? -56.47983 11.93725 -27.64311 1.000 33.31249 527 PHE E N 1
ATOM 16880 C CA . PHE E 2 531 ? -57.56381 12.35418 -26.76150 1.000 34.07501 527 PHE E CA 1
ATOM 16881 C C . PHE E 2 531 ? -57.04532 12.46424 -25.33187 1.000 39.49121 527 PHE E C 1
ATOM 16882 O O . PHE E 2 531 ? -56.59598 11.47110 -24.74825 1.000 36.97925 527 PHE E O 1
ATOM 16890 N N . LEU E 2 532 ? -57.11914 13.66921 -24.77291 1.000 26.48543 528 LEU E N 1
ATOM 16891 C CA . LEU E 2 532 ? -56.56748 13.92908 -23.45466 1.000 33.80362 528 LEU E CA 1
ATOM 16892 C C . LEU E 2 532 ? -57.39012 13.23685 -22.36976 1.000 33.53733 528 LEU E C 1
ATOM 16893 O O . LEU E 2 532 ? -58.60692 13.08568 -22.50209 1.000 36.26788 528 LEU E O 1
ATOM 16898 N N . PRO E 2 533 ? -56.74634 12.80719 -21.28647 1.000 34.28713 529 PRO E N 1
ATOM 16899 C CA . PRO E 2 533 ? -57.50182 12.31043 -20.13227 1.000 38.48569 529 PRO E CA 1
ATOM 16900 C C . PRO E 2 533 ? -58.32298 13.42423 -19.50207 1.000 36.59677 529 PRO E C 1
ATOM 16901 O O . PRO E 2 533 ? -57.98115 14.60649 -19.58915 1.000 37.42802 529 PRO E O 1
ATOM 16905 N N . ALA E 2 534 ? -59.41987 13.02965 -18.85883 1.000 39.78684 530 ALA E N 1
ATOM 16906 C CA . ALA E 2 534 ? -60.36120 13.99360 -18.29949 1.000 44.64800 530 ALA E CA 1
ATOM 16907 C C . ALA E 2 534 ? -59.70677 14.78857 -17.17515 1.000 37.45914 530 ALA E C 1
ATOM 16908 O O . ALA E 2 534 ? -59.19164 14.20979 -16.21291 1.000 39.44752 530 ALA E O 1
ATOM 16910 N N . GLY E 2 535 ? -59.72561 16.11385 -17.30115 1.000 40.44759 531 GLY E N 1
ATOM 16911 C CA . GLY E 2 535 ? -59.20525 16.98032 -16.25674 1.000 43.28935 531 GLY E CA 1
ATOM 16912 C C . GLY E 2 535 ? -57.72017 16.84630 -16.00952 1.000 45.89444 531 GLY E C 1
ATOM 16913 O O . GLY E 2 535 ? -57.27269 17.00666 -14.86844 1.000 45.41038 531 GLY E O 1
ATOM 16914 N N . VAL E 2 536 ? -56.93657 16.56214 -17.05244 1.000 42.86627 532 VAL E N 1
ATOM 16915 C CA . VAL E 2 536 ? -55.49989 16.37795 -16.86732 1.000 37.99124 532 VAL E CA 1
ATOM 16916 C C . VAL E 2 536 ? -54.83840 17.68623 -16.44652 1.000 37.94026 532 VAL E C 1
ATOM 16917 O O . VAL E 2 536 ? -53.98317 17.70567 -15.55244 1.000 32.93440 532 VAL E O 1
ATOM 16921 N N . PHE E 2 537 ? -55.23212 18.80095 -17.06513 1.000 33.22004 533 PHE E N 1
ATOM 16922 C CA . PHE E 2 537 ? -54.61997 20.07963 -16.72556 1.000 30.41032 533 PHE E CA 1
ATOM 16923 C C . PHE E 2 537 ? -55.01955 20.53597 -15.32845 1.000 40.50483 533 PHE E C 1
ATOM 16924 O O . PHE E 2 537 ? -54.24573 21.23366 -14.66141 1.000 35.59569 533 PHE E O 1
ATOM 16932 N N . ASP E 2 538 ? -56.21029 20.14478 -14.86544 1.000 38.13870 534 ASP E N 1
ATOM 16933 C CA . ASP E 2 538 ? -56.56181 20.35885 -13.46579 1.000 39.01031 534 ASP E CA 1
ATOM 16934 C C . ASP E 2 538 ? -55.64402 19.56143 -12.54918 1.000 40.69813 534 ASP E C 1
ATOM 16935 O O . ASP E 2 538 ? -55.24071 20.04528 -11.48466 1.000 40.28121 534 ASP E O 1
ATOM 16940 N N . LEU E 2 539 ? -55.30376 18.33285 -12.94650 1.000 35.85032 535 LEU E N 1
ATOM 16941 C CA . LEU E 2 539 ? -54.32253 17.56073 -12.19387 1.000 33.11257 535 LEU E CA 1
ATOM 16942 C C . LEU E 2 539 ? -52.94209 18.20102 -12.26096 1.000 32.23785 535 LEU E C 1
ATOM 16943 O O . LEU E 2 539 ? -52.17767 18.12392 -11.29209 1.000 36.29100 535 LEU E O 1
ATOM 16948 N N . TRP E 2 540 ? -52.60791 18.83634 -13.38709 1.000 29.29090 536 TRP E N 1
ATOM 16949 C CA . TRP E 2 540 ? -51.34845 19.56145 -13.50694 1.000 33.29110 536 TRP E CA 1
ATOM 16950 C C . TRP E 2 540 ? -51.36971 20.90226 -12.78476 1.000 41.10314 536 TRP E C 1
ATOM 16951 O O . TRP E 2 540 ? -50.30455 21.49215 -12.56947 1.000 33.31982 536 TRP E O 1
ATOM 16962 N N . GLY E 2 541 ? -52.54827 21.39878 -12.41847 1.000 44.80030 537 GLY E N 1
ATOM 16963 C CA . GLY E 2 541 ? -52.64137 22.68033 -11.74608 1.000 38.34565 537 GLY E CA 1
ATOM 16964 C C . GLY E 2 541 ? -52.32237 23.87258 -12.61903 1.000 38.95557 537 GLY E C 1
ATOM 16965 O O . GLY E 2 541 ? -51.86518 24.89979 -12.10715 1.000 36.09495 537 GLY E O 1
ATOM 16966 N N . LEU E 2 542 ? -52.54792 23.76689 -13.92634 1.000 21.62866 538 LEU E N 1
ATOM 16967 C CA . LEU E 2 542 ? -52.25904 24.87570 -14.82078 1.000 33.61214 538 LEU E CA 1
ATOM 16968 C C . LEU E 2 542 ? -53.20012 26.04639 -14.54755 1.000 37.73693 538 LEU E C 1
ATOM 16969 O O . LEU E 2 542 ? -54.29323 25.88935 -13.99592 1.000 31.97210 538 LEU E O 1
ATOM 16974 N N . GLU E 2 543 ? -52.75711 27.23597 -14.94284 1.000 42.63713 539 GLU E N 1
ATOM 16975 C CA . GLU E 2 543 ? -53.60714 28.41021 -14.84817 1.000 47.55396 539 GLU E CA 1
ATOM 16976 C C . GLU E 2 543 ? -54.71532 28.34430 -15.89522 1.000 46.40626 539 GLU E C 1
ATOM 16977 O O . GLU E 2 543 ? -54.62560 27.62018 -16.89061 1.000 39.82312 539 GLU E O 1
ATOM 16983 N N . ALA E 2 544 ? -55.77638 29.11984 -15.65717 1.000 49.61173 540 ALA E N 1
ATOM 16984 C CA . ALA E 2 544 ? -56.92423 29.09368 -16.55788 1.000 46.73402 540 ALA E CA 1
ATOM 16985 C C . ALA E 2 544 ? -56.57487 29.63094 -17.94005 1.000 38.19978 540 ALA E C 1
ATOM 16986 O O . ALA E 2 544 ? -57.18255 29.21792 -18.93389 1.000 46.15475 540 ALA E O 1
ATOM 16988 N N . ASP E 2 545 ? -55.60480 30.53887 -18.02792 1.000 37.30635 541 ASP E N 1
ATOM 16989 C CA . ASP E 2 545 ? -55.19924 31.12658 -19.29657 1.000 40.60912 541 ASP E CA 1
ATOM 16990 C C . ASP E 2 545 ? -54.00083 30.42006 -19.91868 1.000 42.53852 541 ASP E C 1
ATOM 16991 O O . ASP E 2 545 ? -53.39845 30.95515 -20.85530 1.000 41.96902 541 ASP E O 1
ATOM 16996 N N . ASP E 2 546 ? -53.63633 29.24082 -19.41759 1.000 43.35683 542 ASP E N 1
ATOM 16997 C CA . ASP E 2 546 ? -52.54200 28.48412 -20.01165 1.000 39.88062 542 ASP E CA 1
ATOM 16998 C C . ASP E 2 546 ? -52.91813 28.06325 -21.42594 1.000 29.64839 542 ASP E C 1
ATOM 16999 O O . ASP E 2 546 ? -54.00826 27.53221 -21.65697 1.000 40.43971 542 ASP E O 1
ATOM 17004 N N . SER E 2 547 ? -52.01107 28.31061 -22.37564 1.000 31.69409 543 SER E N 1
ATOM 17005 C CA . SER E 2 547 ? -52.30952 28.03411 -23.77786 1.000 31.36442 543 SER E CA 1
ATOM 17006 C C . SER E 2 547 ? -52.59017 26.55622 -24.01908 1.000 37.15026 543 SER E C 1
ATOM 17007 O O . SER E 2 547 ? -53.33791 26.21005 -24.94100 1.000 37.60170 543 SER E O 1
ATOM 17010 N N . ARG E 2 548 ? -52.00839 25.67102 -23.20604 1.000 35.25240 544 ARG E N 1
ATOM 17011 C CA . ARG E 2 548 ? -52.28001 24.24629 -23.35632 1.000 40.62809 544 ARG E CA 1
ATOM 17012 C C . ARG E 2 548 ? -53.73575 23.90301 -23.06164 1.000 39.94602 544 ARG E C 1
ATOM 17013 O O . ARG E 2 548 ? -54.22416 22.87212 -23.53646 1.000 33.72631 544 ARG E O 1
ATOM 17021 N N . ARG E 2 549 ? -54.44303 24.74537 -22.30146 1.000 40.42039 545 ARG E N 1
ATOM 17022 C CA . ARG E 2 549 ? -55.86124 24.51209 -22.05087 1.000 36.21945 545 ARG E CA 1
ATOM 17023 C C . ARG E 2 549 ? -56.72971 24.82708 -23.26194 1.000 35.60457 545 ARG E C 1
ATOM 17024 O O . ARG E 2 549 ? -57.85335 24.32220 -23.34698 1.000 38.25634 545 ARG E O 1
ATOM 17032 N N . MET E 2 550 ? -56.24742 25.65303 -24.18806 1.000 36.31440 546 MET E N 1
ATOM 17033 C CA . MET E 2 550 ? -57.01815 26.03030 -25.37313 1.000 37.75557 546 MET E CA 1
ATOM 17034 C C . MET E 2 550 ? -56.96263 24.87124 -26.35849 1.000 32.04549 546 MET E C 1
ATOM 17035 O O . MET E 2 550 ? -56.10802 24.81631 -27.24344 1.000 34.55971 546 MET E O 1
ATOM 17040 N N . THR E 2 551 ? -57.89211 23.93368 -26.20643 1.000 31.55211 547 THR E N 1
ATOM 17041 C CA . THR E 2 551 ? -57.86980 22.68444 -26.95000 1.000 31.92845 547 THR E CA 1
ATOM 17042 C C . THR E 2 551 ? -58.97089 22.64453 -28.00121 1.000 37.47475 547 THR E C 1
ATOM 17043 O O . THR E 2 551 ? -59.96388 23.37488 -27.93389 1.000 34.13774 547 THR E O 1
ATOM 17047 N N . THR E 2 552 ? -58.76915 21.76961 -28.98217 1.000 37.86031 548 THR E N 1
ATOM 17048 C CA . THR E 2 552 ? -59.76988 21.47240 -29.99624 1.000 39.18602 548 THR E CA 1
ATOM 17049 C C . THR E 2 552 ? -60.61650 20.29366 -29.52974 1.000 36.46984 548 THR E C 1
ATOM 17050 O O . THR E 2 552 ? -60.07921 19.24494 -29.15959 1.000 38.36357 548 THR E O 1
ATOM 17054 N N . ARG E 2 553 ? -61.93463 20.47066 -29.53745 1.000 35.67897 549 ARG E N 1
ATOM 17055 C CA . ARG E 2 553 ? -62.86127 19.46218 -29.04161 1.000 33.97747 549 ARG E CA 1
ATOM 17056 C C . ARG E 2 553 ? -63.44580 18.65140 -30.19070 1.000 37.74437 549 ARG E C 1
ATOM 17057 O O . ARG E 2 553 ? -63.75538 19.19369 -31.25568 1.000 38.05052 549 ARG E O 1
ATOM 17065 N N . VAL E 2 554 ? -63.60268 17.35242 -29.96157 1.000 31.76128 550 VAL E N 1
ATOM 17066 C CA . VAL E 2 554 ? -64.27667 16.46163 -30.89835 1.000 39.35387 550 VAL E CA 1
ATOM 17067 C C . VAL E 2 554 ? -65.73859 16.35190 -30.49133 1.000 46.07871 550 VAL E C 1
ATOM 17068 O O . VAL E 2 554 ? -66.06162 16.22985 -29.30320 1.000 31.15206 550 VAL E O 1
ATOM 17072 N N . LEU E 2 555 ? -66.63002 16.40023 -31.48374 1.000 46.97903 551 LEU E N 1
ATOM 17073 C CA . LEU E 2 555 ? -68.06059 16.41307 -31.19657 1.000 49.36869 551 LEU E CA 1
ATOM 17074 C C . LEU E 2 555 ? -68.55692 15.04275 -30.74786 1.000 51.82894 551 LEU E C 1
ATOM 17075 O O . LEU E 2 555 ? -69.39579 14.94823 -29.84388 1.000 47.17456 551 LEU E O 1
ATOM 17080 N N . ASN E 2 556 ? -68.05173 13.97148 -31.35778 1.000 40.41835 552 ASN E N 1
ATOM 17081 C CA . ASN E 2 556 ? -68.53485 12.61269 -31.10770 1.000 50.17105 552 ASN E CA 1
ATOM 17082 C C . ASN E 2 556 ? -67.37544 11.70906 -30.70429 1.000 49.28323 552 ASN E C 1
ATOM 17083 O O . ASN E 2 556 ? -66.93622 10.85171 -31.48047 1.000 42.91099 552 ASN E O 1
ATOM 17088 N N . PRO E 2 557 ? -66.87045 11.85775 -29.48405 1.000 46.28660 553 PRO E N 1
ATOM 17089 C CA . PRO E 2 557 ? -65.76911 11.00557 -29.03226 1.000 40.73678 553 PRO E CA 1
ATOM 17090 C C . PRO E 2 557 ? -66.27001 9.64732 -28.56407 1.000 53.41222 553 PRO E C 1
ATOM 17091 O O . PRO E 2 557 ? -67.42860 9.47367 -28.18090 1.000 47.95451 553 PRO E O 1
ATOM 17095 N N . LEU E 2 558 ? -65.36133 8.66914 -28.60716 1.000 43.07110 554 LEU E N 1
ATOM 17096 C CA . LEU E 2 558 ? -65.69082 7.34767 -28.08459 1.000 55.25108 554 LEU E CA 1
ATOM 17097 C C . LEU E 2 558 ? -65.93053 7.39139 -26.58199 1.000 47.86908 554 LEU E C 1
ATOM 17098 O O . LEU E 2 558 ? -66.72751 6.60526 -26.05692 1.000 50.43494 554 LEU E O 1
ATOM 17103 N N . GLU E 2 559 ? -65.25328 8.29633 -25.87872 1.000 41.52854 555 GLU E N 1
ATOM 17104 C CA . GLU E 2 559 ? -65.47994 8.53968 -24.45967 1.000 54.00349 555 GLU E CA 1
ATOM 17105 C C . GLU E 2 559 ? -65.93174 9.98247 -24.29043 1.000 52.26512 555 GLU E C 1
ATOM 17106 O O . GLU E 2 559 ? -65.19194 10.91180 -24.63353 1.000 41.52026 555 GLU E O 1
ATOM 17112 N N . ALA E 2 560 ? -67.14567 10.16490 -23.76324 1.000 55.80139 556 ALA E N 1
ATOM 17113 C CA . ALA E 2 560 ? -67.73261 11.49651 -23.66488 1.000 49.13813 556 ALA E CA 1
ATOM 17114 C C . ALA E 2 560 ? -66.92918 12.42774 -22.76738 1.000 46.27345 556 ALA E C 1
ATOM 17115 O O . ALA E 2 560 ? -67.03656 13.65012 -22.91174 1.000 40.74095 556 ALA E O 1
ATOM 17117 N N . ASP E 2 561 ? -66.13069 11.88787 -21.84891 1.000 43.06315 557 ASP E N 1
ATOM 17118 C CA . ASP E 2 561 ? -65.31875 12.70391 -20.95773 1.000 44.56347 557 ASP E CA 1
ATOM 17119 C C . ASP E 2 561 ? -63.89738 12.91268 -21.47340 1.000 45.92115 557 ASP E C 1
ATOM 17120 O O . ASP E 2 561 ? -63.07334 13.49506 -20.76067 1.000 46.38914 557 ASP E O 1
ATOM 17125 N N . ARG E 2 562 ? -63.59152 12.45923 -22.68891 1.000 38.83158 558 ARG E N 1
ATOM 17126 C CA . ARG E 2 562 ? -62.29891 12.70830 -23.33062 1.000 43.92227 558 ARG E CA 1
ATOM 17127 C C . ARG E 2 562 ? -62.51439 13.25830 -24.73697 1.000 40.60455 558 ARG E C 1
ATOM 17128 O O . ARG E 2 562 ? -62.19871 12.59227 -25.73049 1.000 37.79226 558 ARG E O 1
ATOM 17136 N N . PRO E 2 563 ? -63.04307 14.48687 -24.86154 1.000 38.16105 559 PRO E N 1
ATOM 17137 C CA . PRO E 2 563 ? -63.28757 15.03734 -26.20044 1.000 40.48283 559 PRO E CA 1
ATOM 17138 C C . PRO E 2 563 ? -62.17302 15.94774 -26.69635 1.000 41.66950 559 PRO E C 1
ATOM 17139 O O . PRO E 2 563 ? -62.13657 16.29666 -27.88126 1.000 41.53432 559 PRO E O 1
ATOM 17143 N N . GLN E 2 564 ? -61.26011 16.33542 -25.80778 1.000 33.01066 560 GLN E N 1
ATOM 17144 C CA . GLN E 2 564 ? -60.25968 17.34958 -26.11754 1.000 40.60861 560 GLN E CA 1
ATOM 17145 C C . GLN E 2 564 ? -59.02757 16.71946 -26.75664 1.000 37.80372 560 GLN E C 1
ATOM 17146 O O . GLN E 2 564 ? -58.50309 15.71652 -26.25955 1.000 32.72697 560 GLN E O 1
ATOM 17152 N N . LEU E 2 565 ? -58.56607 17.31888 -27.85149 1.000 35.54177 561 LEU E N 1
ATOM 17153 C CA . LEU E 2 565 ? -57.34863 16.87393 -28.51172 1.000 28.84296 561 LEU E CA 1
ATOM 17154 C C . LEU E 2 565 ? -56.12072 17.41739 -27.78945 1.000 36.14445 561 LEU E C 1
ATOM 17155 O O . LEU E 2 565 ? -56.16333 18.47218 -27.14859 1.000 30.22740 561 LEU E O 1
ATOM 17160 N N . ALA E 2 566 ? -55.01482 16.68781 -27.91042 1.000 30.13940 562 ALA E N 1
ATOM 17161 C CA . ALA E 2 566 ? -53.82639 16.96804 -27.11667 1.000 32.94260 562 ALA E CA 1
ATOM 17162 C C . ALA E 2 566 ? -53.06829 18.17985 -27.64809 1.000 27.24982 562 ALA E C 1
ATOM 17163 O O . ALA E 2 566 ? -52.73163 18.24744 -28.83511 1.000 21.31817 562 ALA E O 1
ATOM 17165 N N . THR E 2 567 ? -52.80893 19.13972 -26.75910 1.000 27.10258 563 THR E N 1
ATOM 17166 C CA . THR E 2 567 ? -51.87080 20.22412 -27.01280 1.000 23.71992 563 THR E CA 1
ATOM 17167 C C . THR E 2 567 ? -50.44356 19.85263 -26.63831 1.000 28.75280 563 THR E C 1
ATOM 17168 O O . THR E 2 567 ? -49.51631 20.60629 -26.95460 1.000 25.49321 563 THR E O 1
ATOM 17172 N N . THR E 2 568 ? -50.25624 18.71130 -25.97866 1.000 24.67147 564 THR E N 1
ATOM 17173 C CA . THR E 2 568 ? -48.96018 18.25724 -25.50134 1.000 20.62960 564 THR E CA 1
ATOM 17174 C C . THR E 2 568 ? -48.96676 16.73538 -25.48707 1.000 24.66364 564 THR E C 1
ATOM 17175 O O . THR E 2 568 ? -49.99896 16.11185 -25.22746 1.000 23.90564 564 THR E O 1
ATOM 17179 N N . LEU E 2 569 ? -47.80752 16.14078 -25.77257 1.000 22.25120 565 LEU E N 1
ATOM 17180 C CA . LEU E 2 569 ? -47.70002 14.68700 -25.81767 1.000 18.73099 565 LEU E CA 1
ATOM 17181 C C . LEU E 2 569 ? -47.53748 14.05450 -24.44442 1.000 26.24837 565 LEU E C 1
ATOM 17182 O O . LEU E 2 569 ? -47.70324 12.83491 -24.32113 1.000 23.01993 565 LEU E O 1
ATOM 17187 N N . LEU E 2 570 ? -47.22924 14.84578 -23.41817 1.000 19.83576 566 LEU E N 1
ATOM 17188 C CA . LEU E 2 570 ? -46.94322 14.27344 -22.10611 1.000 18.24206 566 LEU E CA 1
ATOM 17189 C C . LEU E 2 570 ? -48.11933 13.52900 -21.47766 1.000 22.87662 566 LEU E C 1
ATOM 17190 O O . LEU E 2 570 ? -47.87601 12.48271 -20.85120 1.000 24.45876 566 LEU E O 1
ATOM 17195 N N . PRO E 2 571 ? -49.37718 13.98488 -21.57575 1.000 25.13116 567 PRO E N 1
ATOM 17196 C CA . PRO E 2 571 ? -50.46708 13.19242 -20.97634 1.000 23.47767 567 PRO E CA 1
ATOM 17197 C C . PRO E 2 571 ? -50.58037 11.78303 -21.53592 1.000 24.95841 567 PRO E C 1
ATOM 17198 O O . PRO E 2 571 ? -50.84610 10.84167 -20.77736 1.000 25.18893 567 PRO E O 1
ATOM 17202 N N . ALA E 2 572 ? -50.38731 11.60736 -22.84442 1.000 18.82942 568 ALA E N 1
ATOM 17203 C CA . ALA E 2 572 ? -50.45438 10.26871 -23.42108 1.000 22.88543 568 ALA E CA 1
ATOM 17204 C C . ALA E 2 572 ? -49.26967 9.41720 -22.97823 1.000 25.10438 568 ALA E C 1
ATOM 17205 O O . ALA E 2 572 ? -49.42249 8.21933 -22.71041 1.000 20.06267 568 ALA E O 1
ATOM 17207 N N . LEU E 2 573 ? -48.08163 10.01919 -22.89313 1.000 20.53433 569 LEU E N 1
ATOM 17208 C CA . LEU E 2 573 ? -46.90841 9.28392 -22.43316 1.000 21.39140 569 LEU E CA 1
ATOM 17209 C C . LEU E 2 573 ? -47.03147 8.90636 -20.96318 1.000 22.03088 569 LEU E C 1
ATOM 17210 O O . LEU E 2 573 ? -46.69935 7.77945 -20.57714 1.000 20.46207 569 LEU E O 1
ATOM 17215 N N . LEU E 2 574 ? -47.50338 9.83394 -20.12685 1.000 21.53893 570 LEU E N 1
ATOM 17216 C CA . LEU E 2 574 ? -47.66774 9.52514 -18.71075 1.000 23.39707 570 LEU E CA 1
ATOM 17217 C C . LEU E 2 574 ? -48.74196 8.46671 -18.49455 1.000 26.95466 570 LEU E C 1
ATOM 17218 O O . LEU E 2 574 ? -48.64335 7.66738 -17.55625 1.000 22.63560 570 LEU E O 1
ATOM 17223 N N . GLU E 2 575 ? -49.76343 8.43814 -19.35272 1.000 29.35943 571 GLU E N 1
ATOM 17224 C CA . GLU E 2 575 ? -50.76686 7.38184 -19.27472 1.000 30.62706 571 GLU E CA 1
ATOM 17225 C C . GLU E 2 575 ? -50.14793 6.02391 -19.58201 1.000 26.27371 571 GLU E C 1
ATOM 17226 O O . GLU E 2 575 ? -50.39817 5.03936 -18.87760 1.000 23.29099 571 GLU E O 1
ATOM 17232 N N . ALA E 2 576 ? -49.33305 5.95379 -20.63789 1.000 22.77234 572 ALA E N 1
ATOM 17233 C CA . ALA E 2 576 ? -48.63564 4.71202 -20.95263 1.000 22.54826 572 ALA E CA 1
ATOM 17234 C C . ALA E 2 576 ? -47.63433 4.34448 -19.86565 1.000 27.53850 572 ALA E C 1
ATOM 17235 O O . ALA E 2 576 ? -47.41222 3.15670 -19.60230 1.000 21.33511 572 ALA E O 1
ATOM 17237 N N . LEU E 2 577 ? -47.02006 5.34532 -19.22708 1.000 21.00198 573 LEU E N 1
ATOM 17238 C CA . LEU E 2 577 ? -46.10848 5.07028 -18.12124 1.000 19.37921 573 LEU E CA 1
ATOM 17239 C C . LEU E 2 577 ? -46.84078 4.41635 -16.95680 1.000 22.12167 573 LEU E C 1
ATOM 17240 O O . LEU E 2 577 ? -46.34225 3.45392 -16.36154 1.000 22.31323 573 LEU E O 1
ATOM 17245 N N . VAL E 2 578 ? -48.02930 4.92564 -16.62106 1.000 21.99030 574 VAL E N 1
ATOM 17246 C CA . VAL E 2 578 ? -48.81371 4.35485 -15.52846 1.000 23.00836 574 VAL E CA 1
ATOM 17247 C C . VAL E 2 578 ? -49.19780 2.91434 -15.84104 1.000 22.15566 574 VAL E C 1
ATOM 17248 O O . VAL E 2 578 ? -49.19976 2.05038 -14.95489 1.000 28.30909 574 VAL E O 1
ATOM 17252 N N . ARG E 2 579 ? -49.51853 2.62991 -17.10511 1.000 16.04491 575 ARG E N 1
ATOM 17253 C CA . ARG E 2 579 ? -49.90824 1.27397 -17.48258 1.000 26.27420 575 ARG E CA 1
ATOM 17254 C C . ARG E 2 579 ? -48.77753 0.28323 -17.23192 1.000 26.58583 575 ARG E C 1
ATOM 17255 O O . ARG E 2 579 ? -48.99849 -0.80322 -16.68322 1.000 22.31868 575 ARG E O 1
ATOM 17263 N N . ASN E 2 580 ? -47.55497 0.64107 -17.63097 1.000 20.76363 576 ASN E N 1
ATOM 17264 C CA . ASN E 2 580 ? -46.41563 -0.24489 -17.41222 1.000 20.68048 576 ASN E CA 1
ATOM 17265 C C . ASN E 2 580 ? -46.14033 -0.43516 -15.92457 1.000 28.99618 576 ASN E C 1
ATOM 17266 O O . ASN E 2 580 ? -45.98736 -1.56771 -15.44903 1.000 18.21950 576 ASN E O 1
ATOM 17271 N N . VAL E 2 581 ? -46.07116 0.66663 -15.17200 1.000 16.29633 577 VAL E N 1
ATOM 17272 C CA . VAL E 2 581 ? -45.74591 0.57422 -13.75129 1.000 20.60234 577 VAL E CA 1
ATOM 17273 C C . VAL E 2 581 ? -46.81078 -0.22418 -13.00814 1.000 28.29607 577 VAL E C 1
ATOM 17274 O O . VAL E 2 581 ? -46.49914 -1.02268 -12.11534 1.000 23.51871 577 VAL E O 1
ATOM 17278 N N . SER E 2 582 ? -48.08069 -0.03892 -13.37451 1.000 23.05375 578 SER E N 1
ATOM 17279 C CA . SER E 2 582 ? -49.16244 -0.74070 -12.69472 1.000 25.42578 578 SER E CA 1
ATOM 17280 C C . SER E 2 582 ? -49.16066 -2.23879 -12.96921 1.000 29.74486 578 SER E C 1
ATOM 17281 O O . SER E 2 582 ? -49.86325 -2.97809 -12.27038 1.000 26.88222 578 SER E O 1
ATOM 17284 N N . ARG E 2 583 ? -48.39435 -2.70315 -13.95710 1.000 24.82205 579 ARG E N 1
ATOM 17285 C CA . ARG E 2 583 ? -48.36833 -4.10998 -14.33415 1.000 26.63175 579 ARG E CA 1
ATOM 17286 C C . ARG E 2 583 ? -47.02306 -4.76634 -14.04460 1.000 27.57985 579 ARG E C 1
ATOM 17287 O O . ARG E 2 583 ? -46.70694 -5.80763 -14.62804 1.000 30.44346 579 ARG E O 1
ATOM 17295 N N . GLY E 2 584 ? -46.22568 -4.17890 -13.15484 1.000 22.46025 580 GLY E N 1
ATOM 17296 C CA . GLY E 2 584 ? -44.99826 -4.79307 -12.69674 1.000 25.41306 580 GLY E CA 1
ATOM 17297 C C . GLY E 2 584 ? -43.73597 -4.34515 -13.39750 1.000 23.53500 580 GLY E C 1
ATOM 17298 O O . GLY E 2 584 ? -42.65162 -4.81878 -13.03616 1.000 28.58353 580 GLY E O 1
ATOM 17299 N N . LEU E 2 585 ? -43.83587 -3.46255 -14.38905 1.000 24.97770 581 LEU E N 1
ATOM 17300 C CA . LEU E 2 585 ? -42.66899 -2.92416 -15.08875 1.000 23.80715 581 LEU E CA 1
ATOM 17301 C C . LEU E 2 585 ? -42.43427 -1.52005 -14.54097 1.000 22.30131 581 LEU E C 1
ATOM 17302 O O . LEU E 2 585 ? -42.94439 -0.53469 -15.07152 1.000 25.50554 581 LEU E O 1
ATOM 17307 N N . VAL E 2 586 ? -41.65096 -1.43071 -13.46043 1.000 19.58064 582 VAL E N 1
ATOM 17308 C CA . VAL E 2 586 ? -41.53761 -0.17742 -12.71572 1.000 24.50200 582 VAL E CA 1
ATOM 17309 C C . VAL E 2 586 ? -40.36199 0.68962 -13.14768 1.000 28.32706 582 VAL E C 1
ATOM 17310 O O . VAL E 2 586 ? -40.27486 1.85024 -12.71614 1.000 20.70100 582 VAL E O 1
ATOM 17314 N N . ASP E 2 587 ? -39.45765 0.17353 -13.97741 1.000 17.60134 583 ASP E N 1
ATOM 17315 C CA . ASP E 2 587 ? -38.30730 0.92583 -14.47755 1.000 17.60398 583 ASP E CA 1
ATOM 17316 C C . ASP E 2 587 ? -38.53432 1.16619 -15.96681 1.000 22.85517 583 ASP E C 1
ATOM 17317 O O . ASP E 2 587 ? -38.24019 0.29883 -16.79420 1.000 18.61361 583 ASP E O 1
ATOM 17322 N N . VAL E 2 588 ? -39.05801 2.34483 -16.30851 1.000 19.62940 584 VAL E N 1
ATOM 17323 C CA . VAL E 2 588 ? -39.57534 2.61260 -17.64558 1.000 17.31766 584 VAL E CA 1
ATOM 17324 C C . VAL E 2 588 ? -38.95908 3.88571 -18.20675 1.000 21.84104 584 VAL E C 1
ATOM 17325 O O . VAL E 2 588 ? -38.75449 4.86593 -17.48038 1.000 17.47703 584 VAL E O 1
ATOM 17329 N N . ALA E 2 589 ? -38.68998 3.87101 -19.51247 1.000 15.29947 585 ALA E N 1
ATOM 17330 C CA . ALA E 2 589 ? -38.30206 5.05885 -20.26819 1.000 15.82801 585 ALA E CA 1
ATOM 17331 C C . ALA E 2 589 ? -39.01648 4.98530 -21.61054 1.000 16.17747 585 ALA E C 1
ATOM 17332 O O . ALA E 2 589 ? -38.75591 4.07473 -22.40402 1.000 16.71683 585 ALA E O 1
ATOM 17334 N N . LEU E 2 590 ? -39.92549 5.92666 -21.85757 1.000 12.89855 586 LEU E N 1
ATOM 17335 C CA . LEU E 2 590 ? -40.75744 5.91987 -23.05149 1.000 17.27543 586 LEU E CA 1
ATOM 17336 C C . LEU E 2 590 ? -40.59494 7.23192 -23.79998 1.000 19.22267 586 LEU E C 1
ATOM 17337 O O . LEU E 2 590 ? -40.35505 8.27843 -23.19537 1.000 17.37858 586 LEU E O 1
ATOM 17342 N N . PHE E 2 591 ? -40.74328 7.17555 -25.12080 1.000 18.06433 587 PHE E N 1
ATOM 17343 C CA . PHE E 2 591 ? -40.73658 8.38528 -25.92748 1.000 18.91911 587 PHE E CA 1
ATOM 17344 C C . PHE E 2 591 ? -41.78630 8.26707 -27.02155 1.000 24.23456 587 PHE E C 1
ATOM 17345 O O . PHE E 2 591 ? -42.31896 7.18769 -27.29533 1.000 16.25903 587 PHE E O 1
ATOM 17353 N N . ALA E 2 592 ? -42.08893 9.40672 -27.63710 1.000 20.34883 588 ALA E N 1
ATOM 17354 C CA . ALA E 2 592 ? -43.05097 9.46594 -28.72373 1.000 19.44872 588 ALA E CA 1
ATOM 17355 C C . ALA E 2 592 ? -42.70295 10.64104 -29.62248 1.000 24.12953 588 ALA E C 1
ATOM 17356 O O . ALA E 2 592 ? -42.14326 11.64478 -29.17080 1.000 26.98129 588 ALA E O 1
ATOM 17358 N N . ILE E 2 593 ? -43.02733 10.49570 -30.90333 1.000 24.57165 589 ILE E N 1
ATOM 17359 C CA . ILE E 2 593 ? -42.87823 11.55065 -31.89809 1.000 23.57817 589 ILE E CA 1
ATOM 17360 C C . ILE E 2 593 ? -44.20444 11.63131 -32.63993 1.000 27.30907 589 ILE E C 1
ATOM 17361 O O . ILE E 2 593 ? -44.58157 10.68636 -33.34342 1.000 24.48501 589 ILE E O 1
ATOM 17366 N N . ALA E 2 594 ? -44.91918 12.74226 -32.47249 1.000 24.01042 590 ALA E N 1
ATOM 17367 C CA . ALA E 2 594 ? -46.22307 12.91247 -33.10019 1.000 22.75829 590 ALA E CA 1
ATOM 17368 C C . ALA E 2 594 ? -46.61469 14.38099 -33.03773 1.000 30.72340 590 ALA E C 1
ATOM 17369 O O . ALA E 2 594 ? -46.04187 15.16355 -32.27495 1.000 23.22262 590 ALA E O 1
ATOM 17371 N N . GLN E 2 595 ? -47.60990 14.74106 -33.84486 1.000 22.44854 591 GLN E N 1
ATOM 17372 C CA . GLN E 2 595 ? -48.08379 16.11360 -33.88020 1.000 20.04689 591 GLN E CA 1
ATOM 17373 C C . GLN E 2 595 ? -48.99958 16.39754 -32.69450 1.000 26.93357 591 GLN E C 1
ATOM 17374 O O . GLN E 2 595 ? -49.60218 15.49556 -32.10493 1.000 26.49984 591 GLN E O 1
ATOM 17380 N N . VAL E 2 596 ? -49.09089 17.67634 -32.34656 1.000 22.31237 592 VAL E N 1
ATOM 17381 C CA . VAL E 2 596 ? -50.06475 18.15889 -31.38206 1.000 27.97293 592 VAL E CA 1
ATOM 17382 C C . VAL E 2 596 ? -51.08826 19.01108 -32.12893 1.000 30.20008 592 VAL E C 1
ATOM 17383 O O . VAL E 2 596 ? -50.96009 19.26818 -33.32528 1.000 24.32697 592 VAL E O 1
ATOM 17387 N N . VAL E 2 597 ? -52.12502 19.43740 -31.41116 1.000 26.74949 593 VAL E N 1
ATOM 17388 C CA . VAL E 2 597 ? -53.20123 20.24755 -31.97874 1.000 29.24151 593 VAL E CA 1
ATOM 17389 C C . VAL E 2 597 ? -53.34973 21.48479 -31.10390 1.000 34.35704 593 VAL E C 1
ATOM 17390 O O . VAL E 2 597 ? -53.80016 21.38590 -29.95531 1.000 26.69086 593 VAL E O 1
ATOM 17394 N N . GLN E 2 598 ? -52.98119 22.64771 -31.64229 1.000 30.34579 594 GLN E N 1
ATOM 17395 C CA . GLN E 2 598 ? -52.96059 23.89942 -30.88495 1.000 38.31302 594 GLN E CA 1
ATOM 17396 C C . GLN E 2 598 ? -53.70887 24.97667 -31.65826 1.000 29.14171 594 GLN E C 1
ATOM 17397 O O . GLN E 2 598 ? -53.13065 25.65334 -32.52100 1.000 38.43380 594 GLN E O 1
ATOM 17403 N N . PRO E 2 599 ? -54.99368 25.16917 -31.37302 1.000 31.85229 595 PRO E N 1
ATOM 17404 C CA . PRO E 2 599 ? -55.76476 26.18974 -32.08840 1.000 41.00721 595 PRO E CA 1
ATOM 17405 C C . PRO E 2 599 ? -55.39734 27.59489 -31.63824 1.000 37.35649 595 PRO E C 1
ATOM 17406 O O . PRO E 2 599 ? -54.91251 27.82197 -30.52725 1.000 36.38216 595 PRO E O 1
ATOM 17410 N N . THR E 2 600 ? -55.63275 28.54692 -32.53956 1.000 43.95103 596 THR E N 1
ATOM 17411 C CA . THR E 2 600 ? -55.42271 29.96184 -32.26799 1.000 36.94064 596 THR E CA 1
ATOM 17412 C C . THR E 2 600 ? -56.71892 30.75885 -32.28766 1.000 40.84095 596 THR E C 1
ATOM 17413 O O . THR E 2 600 ? -56.68304 31.98153 -32.11104 1.000 34.10853 596 THR E O 1
ATOM 17417 N N . GLU E 2 601 ? -57.85640 30.10082 -32.49826 1.000 43.48146 597 GLU E N 1
ATOM 17418 C CA . GLU E 2 601 ? -59.15309 30.76293 -32.54056 1.000 49.84275 597 GLU E CA 1
ATOM 17419 C C . GLU E 2 601 ? -60.23171 29.71551 -32.30687 1.000 48.50398 597 GLU E C 1
ATOM 17420 O O . GLU E 2 601 ? -59.95532 28.51532 -32.23507 1.000 50.72767 597 GLU E O 1
ATOM 17426 N N . GLN E 2 602 ? -61.46991 30.18808 -32.18521 1.000 43.66246 598 GLN E N 1
ATOM 17427 C CA . GLN E 2 602 ? -62.60658 29.28121 -32.12706 1.000 52.59150 598 GLN E CA 1
ATOM 17428 C C . GLN E 2 602 ? -62.71825 28.50448 -33.43359 1.000 50.03023 598 GLN E C 1
ATOM 17429 O O . GLN E 2 602 ? -62.29673 28.97095 -34.49566 1.000 47.67783 598 GLN E O 1
ATOM 17435 N N . THR E 2 603 ? -63.28786 27.30185 -33.34701 1.000 49.10990 599 THR E N 1
ATOM 17436 C CA . THR E 2 603 ? -63.40510 26.43159 -34.51201 1.000 50.58539 599 THR E CA 1
ATOM 17437 C C . THR E 2 603 ? -64.19300 27.11060 -35.62526 1.000 60.05511 599 THR E C 1
ATOM 17438 O O . THR E 2 603 ? -65.39613 27.35628 -35.48687 1.000 59.37146 599 THR E O 1
ATOM 17442 N N . ARG E 2 604 ? -63.51621 27.42312 -36.72873 1.000 55.81789 600 ARG E N 1
ATOM 17443 C CA . ARG E 2 604 ? -64.12045 28.11583 -37.85801 1.000 53.51043 600 ARG E CA 1
ATOM 17444 C C . ARG E 2 604 ? -63.90113 27.30480 -39.12516 1.000 54.57706 600 ARG E C 1
ATOM 17445 O O . ARG E 2 604 ? -62.76323 26.95234 -39.45226 1.000 49.06224 600 ARG E O 1
ATOM 17453 N N . GLY E 2 605 ? -64.98933 27.01308 -39.83475 1.000 50.25286 601 GLY E N 1
ATOM 17454 C CA . GLY E 2 605 ? -64.91764 26.32221 -41.10037 1.000 50.81762 601 GLY E CA 1
ATOM 17455 C C . GLY E 2 605 ? -65.03778 27.27528 -42.27432 1.000 46.43155 601 GLY E C 1
ATOM 17456 O O . GLY E 2 605 ? -65.48917 28.40984 -42.13652 1.000 46.73149 601 GLY E O 1
ATOM 17457 N N . VAL E 2 606 ? -64.61573 26.79890 -43.44162 1.000 46.31886 602 VAL E N 1
ATOM 17458 C CA . VAL E 2 606 ? -64.70918 27.56591 -44.67655 1.000 43.16375 602 VAL E CA 1
ATOM 17459 C C . VAL E 2 606 ? -65.72983 26.89777 -45.58654 1.000 47.06733 602 VAL E C 1
ATOM 17460 O O . VAL E 2 606 ? -65.90061 25.67218 -45.57567 1.000 42.20853 602 VAL E O 1
ATOM 17464 N N . GLY E 2 607 ? -66.41740 27.71984 -46.37645 1.000 53.44710 603 GLY E N 1
ATOM 17465 C CA . GLY E 2 607 ? -67.47587 27.21603 -47.22367 1.000 51.25170 603 GLY E CA 1
ATOM 17466 C C . GLY E 2 607 ? -66.96609 26.29970 -48.31851 1.000 45.22635 603 GLY E C 1
ATOM 17467 O O . GLY E 2 607 ? -65.78519 26.28465 -48.66767 1.000 46.02519 603 GLY E O 1
ATOM 17468 N N . LEU E 2 608 ? -67.89555 25.52010 -48.86761 1.000 53.49316 604 LEU E N 1
ATOM 17469 C CA . LEU E 2 608 ? -67.56255 24.56516 -49.91624 1.000 50.59395 604 LEU E CA 1
ATOM 17470 C C . LEU E 2 608 ? -67.01986 25.28096 -51.14707 1.000 55.19218 604 LEU E C 1
ATOM 17471 O O . LEU E 2 608 ? -67.61243 26.24882 -51.63340 1.000 54.82286 604 LEU E O 1
ATOM 17476 N N . ILE E 2 609 ? -65.88571 24.80615 -51.63921 1.000 48.80654 605 ILE E N 1
ATOM 17477 C CA . ILE E 2 609 ? -65.26550 25.32037 -52.85812 1.000 51.96622 605 ILE E CA 1
ATOM 17478 C C . ILE E 2 609 ? -65.69340 24.42412 -54.01537 1.000 58.92450 605 ILE E C 1
ATOM 17479 O O . ILE E 2 609 ? -65.63765 23.19364 -53.87716 1.000 51.45087 605 ILE E O 1
ATOM 17484 N N . PRO E 2 610 ? -66.13763 24.98368 -55.14239 1.000 54.42947 606 PRO E N 1
ATOM 17485 C CA . PRO E 2 610 ? -66.64359 24.14460 -56.23918 1.000 57.47009 606 PRO E CA 1
ATOM 17486 C C . PRO E 2 610 ? -65.61298 23.12035 -56.69456 1.000 55.13482 606 PRO E C 1
ATOM 17487 O O . PRO E 2 610 ? -64.44431 23.44196 -56.92065 1.000 43.06875 606 PRO E O 1
ATOM 17491 N N . VAL E 2 611 ? -66.06490 21.86926 -56.82445 1.000 55.17639 607 VAL E N 1
ATOM 17492 C CA . VAL E 2 611 ? -65.16791 20.75989 -57.14196 1.000 47.79418 607 VAL E CA 1
ATOM 17493 C C . VAL E 2 611 ? -64.87879 20.63638 -58.62864 1.000 46.87617 607 VAL E C 1
ATOM 17494 O O . VAL E 2 611 ? -64.03104 19.82389 -59.01891 1.000 52.35679 607 VAL E O 1
ATOM 17498 N N . ASP E 2 612 ? -65.54788 21.41981 -59.47218 1.000 42.11138 608 ASP E N 1
ATOM 17499 C CA . ASP E 2 612 ? -65.34313 21.34530 -60.91387 1.000 48.91857 608 ASP E CA 1
ATOM 17500 C C . ASP E 2 612 ? -64.10705 22.10739 -61.38131 1.000 43.45565 608 ASP E C 1
ATOM 17501 O O . ASP E 2 612 ? -63.90726 22.24723 -62.59253 1.000 42.62350 608 ASP E O 1
ATOM 17506 N N . ARG E 2 613 ? -63.27874 22.59483 -60.45974 1.000 45.24673 609 ARG E N 1
ATOM 17507 C CA . ARG E 2 613 ? -62.07797 23.33589 -60.81464 1.000 44.50279 609 ARG E CA 1
ATOM 17508 C C . ARG E 2 613 ? -61.05369 23.18529 -59.69966 1.000 48.83235 609 ARG E C 1
ATOM 17509 O O . ARG E 2 613 ? -61.33825 22.63560 -58.63309 1.000 39.16340 609 ARG E O 1
ATOM 17517 N N . ARG E 2 614 ? -59.85394 23.68862 -59.96011 1.000 39.92856 610 ARG E N 1
ATOM 17518 C CA . ARG E 2 614 ? -58.80966 23.71810 -58.94443 1.000 35.66227 610 ARG E CA 1
ATOM 17519 C C . ARG E 2 614 ? -59.01639 24.92011 -58.02996 1.000 51.06314 610 ARG E C 1
ATOM 17520 O O . ARG E 2 614 ? -59.25851 26.02796 -58.52028 1.000 48.36338 610 ARG E O 1
ATOM 17528 N N . PRO E 2 615 ? -58.93896 24.74704 -56.71184 1.000 48.78460 611 PRO E N 1
ATOM 17529 C CA . PRO E 2 615 ? -59.00705 25.91021 -55.82203 1.000 46.40091 611 PRO E CA 1
ATOM 17530 C C . PRO E 2 615 ? -57.76845 26.77791 -55.97779 1.000 50.84782 611 PRO E C 1
ATOM 17531 O O . PRO E 2 615 ? -56.64999 26.27682 -56.12039 1.000 42.80374 611 PRO E O 1
ATOM 17535 N N . THR E 2 616 ? -57.98024 28.09164 -55.96381 1.000 44.20212 612 THR E N 1
ATOM 17536 C CA . THR E 2 616 ? -56.87669 29.02421 -56.12204 1.000 47.40306 612 THR E CA 1
ATOM 17537 C C . THR E 2 616 ? -55.97935 29.00573 -54.88482 1.000 53.26509 612 THR E C 1
ATOM 17538 O O . THR E 2 616 ? -56.33804 28.48323 -53.82535 1.000 42.79914 612 THR E O 1
ATOM 17542 N N . ASP E 2 617 ? -54.78861 29.59328 -55.03370 1.000 55.64597 613 ASP E N 1
ATOM 17543 C CA . ASP E 2 617 ? -53.83845 29.62617 -53.92656 1.000 59.24075 613 ASP E CA 1
ATOM 17544 C C . ASP E 2 617 ? -54.37002 30.43842 -52.75350 1.000 59.81534 613 ASP E C 1
ATOM 17545 O O . ASP E 2 617 ? -54.01544 30.16710 -51.60053 1.000 59.85551 613 ASP E O 1
ATOM 17550 N N . ASP E 2 618 ? -55.21733 31.43441 -53.02264 1.000 55.43282 614 ASP E N 1
ATOM 17551 C CA . ASP E 2 618 ? -55.85300 32.17073 -51.93568 1.000 56.08838 614 ASP E CA 1
ATOM 17552 C C . ASP E 2 618 ? -56.82879 31.28489 -51.17136 1.000 49.18841 614 ASP E C 1
ATOM 17553 O O . ASP E 2 618 ? -56.88279 31.33185 -49.93682 1.000 53.10611 614 ASP E O 1
ATOM 17558 N N . GLU E 2 619 ? -57.60563 30.46793 -51.88763 1.000 40.63017 615 GLU E N 1
ATOM 17559 C CA . GLU E 2 619 ? -58.53323 29.55960 -51.22240 1.000 43.76340 615 GLU E CA 1
ATOM 17560 C C . GLU E 2 619 ? -57.79804 28.46892 -50.45417 1.000 44.47534 615 GLU E C 1
ATOM 17561 O O . GLU E 2 619 ? -58.28959 28.00455 -49.41918 1.000 40.17473 615 GLU E O 1
ATOM 17567 N N . ILE E 2 620 ? -56.62616 28.05132 -50.93729 1.000 36.23335 616 ILE E N 1
ATOM 17568 C CA . ILE E 2 620 ? -55.84438 27.04942 -50.21975 1.000 46.50155 616 ILE E CA 1
ATOM 17569 C C . ILE E 2 620 ? -55.25821 27.64380 -48.94510 1.000 45.92266 616 ILE E C 1
ATOM 17570 O O . ILE E 2 620 ? -55.29711 27.01956 -47.87772 1.000 38.31620 616 ILE E O 1
ATOM 17575 N N . ALA E 2 621 ? -54.71058 28.85950 -49.03252 1.000 40.17088 617 ALA E N 1
ATOM 17576 C CA . ALA E 2 621 ? -54.19052 29.52304 -47.84151 1.000 46.73721 617 ALA E CA 1
ATOM 17577 C C . ALA E 2 621 ? -55.29707 29.81895 -46.83803 1.000 48.25727 617 ALA E C 1
ATOM 17578 O O . ALA E 2 621 ? -55.05776 29.79374 -45.62488 1.000 39.05686 617 ALA E O 1
ATOM 17580 N N . MET E 2 622 ? -56.50958 30.10318 -47.32087 1.000 39.68946 618 MET E N 1
ATOM 17581 C CA . MET E 2 622 ? -57.63864 30.30093 -46.41757 1.000 42.81258 618 MET E CA 1
ATOM 17582 C C . MET E 2 622 ? -58.02448 28.99697 -45.73047 1.000 39.66463 618 MET E C 1
ATOM 17583 O O . MET E 2 622 ? -58.36868 28.99148 -44.54215 1.000 37.93760 618 MET E O 1
ATOM 17588 N N . LEU E 2 623 ? -57.97571 27.88301 -46.46497 1.000 40.56737 619 LEU E N 1
ATOM 17589 C CA . LEU E 2 623 ? -58.22687 26.57714 -45.86287 1.000 40.60924 619 LEU E CA 1
ATOM 17590 C C . LEU E 2 623 ? -57.20463 26.27045 -44.77410 1.000 35.71401 619 LEU E C 1
ATOM 17591 O O . LEU E 2 623 ? -57.56287 25.83724 -43.67247 1.000 30.32337 619 LEU E O 1
ATOM 17596 N N . ASP E 2 624 ? -55.92072 26.49716 -45.06575 1.000 34.49620 620 ASP E N 1
ATOM 17597 C CA . ASP E 2 624 ? -54.87449 26.19788 -44.09209 1.000 36.49165 620 ASP E CA 1
ATOM 17598 C C . ASP E 2 624 ? -54.98105 27.09276 -42.86289 1.000 31.16799 620 ASP E C 1
ATOM 17599 O O . ASP E 2 624 ? -54.76335 26.63391 -41.73522 1.000 36.57021 620 ASP E O 1
ATOM 17604 N N . ALA E 2 625 ? -55.32072 28.37016 -43.05745 1.000 30.58054 621 ALA E N 1
ATOM 17605 C CA . ALA E 2 625 ? -55.41167 29.29035 -41.92805 1.000 33.45972 621 ALA E CA 1
ATOM 17606 C C . ALA E 2 625 ? -56.55469 28.92741 -40.98742 1.000 37.29862 621 ALA E C 1
ATOM 17607 O O . ALA E 2 625 ? -56.49560 29.24550 -39.79424 1.000 42.93226 621 ALA E O 1
ATOM 17609 N N . SER E 2 626 ? -57.59401 28.26311 -41.49417 1.000 33.48664 622 SER E N 1
ATOM 17610 C CA . SER E 2 626 ? -58.72759 27.88852 -40.65858 1.000 41.58581 622 SER E CA 1
ATOM 17611 C C . SER E 2 626 ? -58.44556 26.67669 -39.78223 1.000 33.33017 622 SER E C 1
ATOM 17612 O O . SER E 2 626 ? -59.28561 26.33469 -38.94206 1.000 31.12205 622 SER E O 1
ATOM 17615 N N . LEU E 2 627 ? -57.29688 26.02198 -39.95664 1.000 34.98656 623 LEU E N 1
ATOM 17616 C CA . LEU E 2 627 ? -56.94354 24.82781 -39.20054 1.000 31.07620 623 LEU E CA 1
ATOM 17617 C C . LEU E 2 627 ? -56.07475 25.18300 -37.99930 1.000 35.24349 623 LEU E C 1
ATOM 17618 O O . LEU E 2 627 ? -55.24738 26.09831 -38.07832 1.000 27.61911 623 LEU E O 1
ATOM 17623 N N . PRO E 2 628 ? -56.24612 24.47989 -36.88151 1.000 32.07923 624 PRO E N 1
ATOM 17624 C CA . PRO E 2 628 ? -55.36121 24.70299 -35.73384 1.000 38.50563 624 PRO E CA 1
ATOM 17625 C C . PRO E 2 628 ? -53.92250 24.34997 -36.07884 1.000 29.43138 624 PRO E C 1
ATOM 17626 O O . PRO E 2 628 ? -53.65868 23.51961 -36.95077 1.000 28.47207 624 PRO E O 1
ATOM 17630 N N . ARG E 2 629 ? -52.98654 25.00507 -35.39193 1.000 31.13644 625 ARG E N 1
ATOM 17631 C CA . ARG E 2 629 ? -51.57318 24.70761 -35.59234 1.000 29.65060 625 ARG E CA 1
ATOM 17632 C C . ARG E 2 629 ? -51.27324 23.28295 -35.14311 1.000 31.05338 625 ARG E C 1
ATOM 17633 O O . ARG E 2 629 ? -51.70268 22.85431 -34.06673 1.000 29.93138 625 ARG E O 1
ATOM 17641 N N . GLN E 2 630 ? -50.53676 22.54572 -35.97124 1.000 22.61003 626 GLN E N 1
ATOM 17642 C CA . GLN E 2 630 ? -50.23920 21.13585 -35.72001 1.000 31.85563 626 GLN E CA 1
ATOM 17643 C C . GLN E 2 630 ? -48.75352 20.86743 -35.93125 1.000 35.61398 626 GLN E C 1
ATOM 17644 O O . GLN E 2 630 ? -48.35818 20.20125 -36.89569 1.000 30.42811 626 GLN E O 1
ATOM 17650 N N . PRO E 2 631 ? -47.90128 21.36145 -35.03580 1.000 26.66780 627 PRO E N 1
ATOM 17651 C CA . PRO E 2 631 ? -46.47000 21.07534 -35.14187 1.000 24.40906 627 PRO E CA 1
ATOM 17652 C C . PRO E 2 631 ? -46.14172 19.69392 -34.59466 1.000 23.13021 627 PRO E C 1
ATOM 17653 O O . PRO E 2 631 ? -46.86034 19.13183 -33.76577 1.000 22.60149 627 PRO E O 1
ATOM 17657 N N . GLN E 2 632 ? -45.02848 19.15099 -35.07744 1.000 25.47191 628 GLN E N 1
ATOM 17658 C CA . GLN E 2 632 ? -44.56847 17.83648 -34.65329 1.000 27.38171 628 GLN E CA 1
ATOM 17659 C C . GLN E 2 632 ? -43.65571 17.97314 -33.43953 1.000 28.40990 628 GLN E C 1
ATOM 17660 O O . GLN E 2 632 ? -42.69224 18.74724 -33.46010 1.000 29.82431 628 GLN E O 1
ATOM 17666 N N . HIS E 2 633 ? -43.96635 17.22490 -32.38575 1.000 18.06115 629 HIS E N 1
ATOM 17667 C CA . HIS E 2 633 ? -43.21717 17.25632 -31.14034 1.000 17.90527 629 HIS E CA 1
ATOM 17668 C C . HIS E 2 633 ? -42.51069 15.92887 -30.90021 1.000 26.38595 629 HIS E C 1
ATOM 17669 O O . HIS E 2 633 ? -42.88615 14.88548 -31.44463 1.000 22.42911 629 HIS E O 1
ATOM 17676 N N . VAL E 2 634 ? -41.47196 15.98727 -30.07040 1.000 24.82607 630 VAL E N 1
ATOM 17677 C CA . VAL E 2 634 ? -40.83408 14.80715 -29.50274 1.000 18.73463 630 VAL E CA 1
ATOM 17678 C C . VAL E 2 634 ? -40.87281 14.94636 -27.98841 1.000 25.19410 630 VAL E C 1
ATOM 17679 O O . VAL E 2 634 ? -40.63154 16.03163 -27.44644 1.000 22.05394 630 VAL E O 1
ATOM 17683 N N . ALA E 2 635 ? -41.20437 13.85330 -27.30794 1.000 19.61359 631 ALA E N 1
ATOM 17684 C CA . ALA E 2 635 ? -41.36582 13.88934 -25.86529 1.000 19.37151 631 ALA E CA 1
ATOM 17685 C C . ALA E 2 635 ? -40.96316 12.54442 -25.28164 1.000 20.40973 631 ALA E C 1
ATOM 17686 O O . ALA E 2 635 ? -40.94667 11.52411 -25.97554 1.000 14.84244 631 ALA E O 1
ATOM 17688 N N . ALA E 2 636 ? -40.63305 12.55610 -23.99071 1.000 17.95205 632 ALA E N 1
ATOM 17689 C CA . ALA E 2 636 ? -40.20805 11.34657 -23.30288 1.000 16.04754 632 ALA E CA 1
ATOM 17690 C C . ALA E 2 636 ? -40.52838 11.46396 -21.82025 1.000 20.51409 632 ALA E C 1
ATOM 17691 O O . ALA E 2 636 ? -40.53822 12.56191 -21.25581 1.000 17.13826 632 ALA E O 1
ATOM 17693 N N . VAL E 2 637 ? -40.79623 10.31791 -21.19572 1.000 14.14466 633 VAL E N 1
ATOM 17694 C CA . VAL E 2 637 ? -41.03498 10.23996 -19.76137 1.000 13.84343 633 VAL E CA 1
ATOM 17695 C C . VAL E 2 637 ? -40.18682 9.11125 -19.19451 1.000 16.38239 633 VAL E C 1
ATOM 17696 O O . VAL E 2 637 ? -39.86387 8.14297 -19.88975 1.000 19.33986 633 VAL E O 1
ATOM 17700 N N . LEU E 2 638 ? -39.81024 9.24740 -17.92392 1.000 15.67293 634 LEU E N 1
ATOM 17701 C CA . LEU E 2 638 ? -38.93884 8.27606 -17.27845 1.000 15.89350 634 LEU E CA 1
ATOM 17702 C C . LEU E 2 638 ? -39.34371 8.12139 -15.82126 1.000 21.34506 634 LEU E C 1
ATOM 17703 O O . LEU E 2 638 ? -39.76550 9.08372 -15.17462 1.000 19.08107 634 LEU E O 1
ATOM 17708 N N . ALA E 2 639 ? -39.17774 6.90687 -15.30277 1.000 14.06797 635 ALA E N 1
ATOM 17709 C CA . ALA E 2 639 ? -39.50637 6.61591 -13.91539 1.000 18.22855 635 ALA E CA 1
ATOM 17710 C C . ALA E 2 639 ? -38.76560 5.36207 -13.47572 1.000 18.35297 635 ALA E C 1
ATOM 17711 O O . ALA E 2 639 ? -38.45424 4.49095 -14.29212 1.000 18.53451 635 ALA E O 1
ATOM 17713 N N . GLY E 2 640 ? -38.49509 5.28026 -12.17319 1.000 21.37208 636 GLY E N 1
ATOM 17714 C CA . GLY E 2 640 ? -37.81406 4.12076 -11.62610 1.000 15.83377 636 GLY E CA 1
ATOM 17715 C C . GLY E 2 640 ? -36.30652 4.19986 -11.80691 1.000 26.20898 636 GLY E C 1
ATOM 17716 O O . GLY E 2 640 ? -35.70179 5.27451 -11.77195 1.000 16.69022 636 GLY E O 1
ATOM 17717 N N . LEU E 2 641 ? -35.69559 3.03292 -12.00148 1.000 16.73089 637 LEU E N 1
ATOM 17718 C CA . LEU E 2 641 ? -34.26035 2.95425 -12.22812 1.000 18.77331 637 LEU E CA 1
ATOM 17719 C C . LEU E 2 641 ? -33.93314 3.37074 -13.65475 1.000 21.87164 637 LEU E C 1
ATOM 17720 O O . LEU E 2 641 ? -34.49053 2.82631 -14.61150 1.000 16.92749 637 LEU E O 1
ATOM 17725 N N . ARG E 2 642 ? -33.02856 4.34171 -13.79614 1.000 17.56264 638 ARG E N 1
ATOM 17726 C CA . ARG E 2 642 ? -32.52002 4.67399 -15.12208 1.000 22.51529 638 ARG E CA 1
ATOM 17727 C C . ARG E 2 642 ? -31.53433 3.61818 -15.60316 1.000 26.41531 638 ARG E C 1
ATOM 17728 O O . ARG E 2 642 ? -31.54347 3.23932 -16.77983 1.000 23.33937 638 ARG E O 1
ATOM 17736 N N . GLU E 2 643 ? -30.67830 3.13616 -14.70624 1.000 15.39409 639 GLU E N 1
ATOM 17737 C CA . GLU E 2 643 ? -29.73911 2.06839 -14.98283 1.000 24.34024 639 GLU E CA 1
ATOM 17738 C C . GLU E 2 643 ? -30.06457 0.87583 -14.09403 1.000 20.62651 639 GLU E C 1
ATOM 17739 O O . GLU E 2 643 ? -30.19601 1.04028 -12.87334 1.000 19.27850 639 GLU E O 1
ATOM 17745 N N . PRO E 2 644 ? -30.21106 -0.32256 -14.65040 1.000 19.74921 640 PRO E N 1
ATOM 17746 C CA . PRO E 2 644 ? -30.58748 -1.47496 -13.82730 1.000 18.60138 640 PRO E CA 1
ATOM 17747 C C . PRO E 2 644 ? -29.43313 -1.93674 -12.95404 1.000 17.66624 640 PRO E C 1
ATOM 17748 O O . PRO E 2 644 ? -28.25987 -1.68890 -13.23606 1.000 17.71603 640 PRO E O 1
ATOM 17752 N N . ARG E 2 645 ? -29.78581 -2.61765 -11.86898 1.000 17.55212 641 ARG E N 1
ATOM 17753 C CA . ARG E 2 645 ? -28.76319 -3.23252 -11.04245 1.000 20.14124 641 ARG E CA 1
ATOM 17754 C C . ARG E 2 645 ? -28.17375 -4.44181 -11.75949 1.000 16.93458 641 ARG E C 1
ATOM 17755 O O . ARG E 2 645 ? -28.73265 -4.95501 -12.73276 1.000 19.42128 641 ARG E O 1
ATOM 17763 N N . GLY E 2 646 ? -27.02318 -4.89118 -11.26963 1.000 20.58986 642 GLY E N 1
ATOM 17764 C CA . GLY E 2 646 ? -26.34694 -6.02919 -11.84298 1.000 22.00651 642 GLY E CA 1
ATOM 17765 C C . GLY E 2 646 ? -25.08822 -6.37368 -11.07689 1.000 18.55748 642 GLY E C 1
ATOM 17766 O O . GLY E 2 646 ? -24.86257 -5.89105 -9.96303 1.000 25.72413 642 GLY E O 1
ATOM 17767 N N . PRO E 2 647 ? -24.23663 -7.22037 -11.66353 1.000 23.78865 643 PRO E N 1
ATOM 17768 C CA . PRO E 2 647 ? -22.95967 -7.55144 -11.00938 1.000 30.40395 643 PRO E CA 1
ATOM 17769 C C . PRO E 2 647 ? -22.02318 -6.36249 -10.87365 1.000 35.43806 643 PRO E C 1
ATOM 17770 O O . PRO E 2 647 ? -20.99593 -6.48135 -10.19402 1.000 39.95264 643 PRO E O 1
ATOM 17774 N N . TRP E 2 648 ? -22.34498 -5.22824 -11.49422 1.000 37.77504 644 TRP E N 1
ATOM 17775 C CA . TRP E 2 648 ? -21.53702 -4.02096 -11.40131 1.000 37.12816 644 TRP E CA 1
ATOM 17776 C C . TRP E 2 648 ? -21.93038 -3.12585 -10.23528 1.000 32.48857 644 TRP E C 1
ATOM 17777 O O . TRP E 2 648 ? -21.10046 -2.33644 -9.77162 1.000 39.45586 644 TRP E O 1
ATOM 17788 N N . GLY E 2 649 ? -23.16890 -3.22027 -9.75829 1.000 35.15914 645 GLY E N 1
ATOM 17789 C CA . GLY E 2 649 ? -23.64087 -2.36590 -8.69564 1.000 34.00812 645 GLY E CA 1
ATOM 17790 C C . GLY E 2 649 ? -25.15287 -2.32638 -8.60963 1.000 27.20593 645 GLY E C 1
ATOM 17791 O O . GLY E 2 649 ? -25.85632 -3.07135 -9.29727 1.000 30.76950 645 GLY E O 1
ATOM 17792 N N . PRO E 2 650 ? -25.68450 -1.43769 -7.76903 1.000 31.73948 646 PRO E N 1
ATOM 17793 C CA . PRO E 2 650 ? -27.12880 -1.41282 -7.50864 1.000 37.61786 646 PRO E CA 1
ATOM 17794 C C . PRO E 2 650 ? -27.94876 -0.62189 -8.51654 1.000 26.84083 646 PRO E C 1
ATOM 17795 O O . PRO E 2 650 ? -29.14831 -0.43661 -8.29437 1.000 27.54144 646 PRO E O 1
ATOM 17799 N N . GLY E 2 651 ? -27.35881 -0.16023 -9.61068 1.000 24.36904 647 GLY E N 1
ATOM 17800 C CA . GLY E 2 651 ? -28.09693 0.64680 -10.55835 1.000 30.12158 647 GLY E CA 1
ATOM 17801 C C . GLY E 2 651 ? -28.25634 2.07704 -10.07502 1.000 25.29271 647 GLY E C 1
ATOM 17802 O O . GLY E 2 651 ? -27.70571 2.48413 -9.04811 1.000 27.36017 647 GLY E O 1
ATOM 17803 N N . ARG E 2 652 ? -29.03776 2.85154 -10.83586 1.000 18.98868 648 ARG E N 1
ATOM 17804 C CA . ARG E 2 652 ? -29.18086 4.27423 -10.54362 1.000 20.12568 648 ARG E CA 1
ATOM 17805 C C . ARG E 2 652 ? -30.60336 4.75835 -10.80715 1.000 19.15890 648 ARG E C 1
ATOM 17806 O O . ARG E 2 652 ? -31.12567 4.58030 -11.91560 1.000 19.24702 648 ARG E O 1
ATOM 17814 N N . PRO E 2 653 ? -31.25688 5.37168 -9.82279 1.000 16.63435 649 PRO E N 1
ATOM 17815 C CA . PRO E 2 653 ? -32.60799 5.89675 -10.04810 1.000 20.51259 649 PRO E CA 1
ATOM 17816 C C . PRO E 2 653 ? -32.61050 7.06080 -11.02656 1.000 17.83849 649 PRO E C 1
ATOM 17817 O O . PRO E 2 653 ? -31.63090 7.79783 -11.15781 1.000 18.11245 649 PRO E O 1
ATOM 17821 N N . VAL E 2 654 ? -33.74353 7.21499 -11.71778 1.000 16.63151 650 VAL E N 1
ATOM 17822 C CA . VAL E 2 654 ? -33.93414 8.33977 -12.62577 1.000 17.20327 650 VAL E CA 1
ATOM 17823 C C . VAL E 2 654 ? -33.78483 9.65257 -11.86403 1.000 22.76563 650 VAL E C 1
ATOM 17824 O O . VAL E 2 654 ? -34.24741 9.79036 -10.72337 1.000 14.81606 650 VAL E O 1
ATOM 17828 N N . GLU E 2 655 ? -33.12242 10.62392 -12.49158 1.000 14.62555 651 GLU E N 1
ATOM 17829 C CA . GLU E 2 655 ? -33.00594 11.96536 -11.93851 1.000 19.27459 651 GLU E CA 1
ATOM 17830 C C . GLU E 2 655 ? -33.17700 12.98066 -13.06397 1.000 18.79372 651 GLU E C 1
ATOM 17831 O O . GLU E 2 655 ? -33.17748 12.63520 -14.24897 1.000 15.30352 651 GLU E O 1
ATOM 17837 N N . ALA E 2 656 ? -33.32076 14.25236 -12.67528 1.000 19.34940 652 ALA E N 1
ATOM 17838 C CA . ALA E 2 656 ? -33.57418 15.31589 -13.64638 1.000 16.54815 652 ALA E CA 1
ATOM 17839 C C . ALA E 2 656 ? -32.51419 15.34917 -14.74203 1.000 14.26393 652 ALA E C 1
ATOM 17840 O O . ALA E 2 656 ? -32.82723 15.60074 -15.91181 1.000 16.78266 652 ALA E O 1
ATOM 17842 N N . ALA E 2 657 ? -31.25573 15.08460 -14.38392 1.000 10.51204 653 ALA E N 1
ATOM 17843 C CA . ALA E 2 657 ? -30.17443 15.10663 -15.36596 1.000 14.14799 653 ALA E CA 1
ATOM 17844 C C . ALA E 2 657 ? -30.39086 14.09117 -16.48554 1.000 15.84052 653 ALA E C 1
ATOM 17845 O O . ALA E 2 657 ? -29.88023 14.27609 -17.59634 1.000 13.60148 653 ALA E O 1
ATOM 17847 N N . ASP E 2 658 ? -31.13861 13.01554 -16.21959 1.000 15.98474 654 ASP E N 1
ATOM 17848 C CA . ASP E 2 658 ? -31.45514 12.06354 -17.28069 1.000 12.10746 654 ASP E CA 1
ATOM 17849 C C . ASP E 2 658 ? -32.38961 12.66973 -18.31858 1.000 13.63469 654 ASP E C 1
ATOM 17850 O O . ASP E 2 658 ? -32.29363 12.33932 -19.50549 1.000 11.58352 654 ASP E O 1
ATOM 17855 N N . ALA E 2 659 ? -33.30113 13.54694 -17.89495 1.000 13.42258 655 ALA E N 1
ATOM 17856 C CA . ALA E 2 659 ? -34.14355 14.24909 -18.85618 1.000 14.21397 655 ALA E CA 1
ATOM 17857 C C . ALA E 2 659 ? -33.33430 15.27505 -19.63922 1.000 14.88335 655 ALA E C 1
ATOM 17858 O O . ALA E 2 659 ? -33.53827 15.44839 -20.84631 1.000 12.40931 655 ALA E O 1
ATOM 17860 N N . PHE E 2 660 ? -32.40532 15.96073 -18.97111 1.000 12.00331 656 PHE E N 1
ATOM 17861 C CA . PHE E 2 660 ? -31.51825 16.87274 -19.68434 1.000 15.14910 656 PHE E CA 1
ATOM 17862 C C . PHE E 2 660 ? -30.66391 16.11827 -20.69870 1.000 17.24981 656 PHE E C 1
ATOM 17863 O O . PHE E 2 660 ? -30.42054 16.61038 -21.80612 1.000 14.15001 656 PHE E O 1
ATOM 17871 N N . GLU E 2 661 ? -30.21395 14.91035 -20.34732 1.000 16.20928 657 GLU E N 1
ATOM 17872 C CA . GLU E 2 661 ? -29.42559 14.12404 -21.29067 1.000 14.63560 657 GLU E CA 1
ATOM 17873 C C . GLU E 2 661 ? -30.25068 13.69503 -22.50125 1.000 11.28474 657 GLU E C 1
ATOM 17874 O O . GLU E 2 661 ? -29.71965 13.62885 -23.61443 1.000 14.68160 657 GLU E O 1
ATOM 17880 N N . ALA E 2 662 ? -31.54234 13.41171 -22.31254 1.000 9.97675 658 ALA E N 1
ATOM 17881 C CA . ALA E 2 662 ? -32.40444 13.11569 -23.45413 1.000 17.13449 658 ALA E CA 1
ATOM 17882 C C . ALA E 2 662 ? -32.46721 14.29669 -24.41782 1.000 18.40563 658 ALA E C 1
ATOM 17883 O O . ALA E 2 662 ? -32.51330 14.10875 -25.63891 1.000 14.31528 658 ALA E O 1
ATOM 17885 N N . VAL E 2 663 ? -32.47072 15.52267 -23.88773 1.000 15.42938 659 VAL E N 1
ATOM 17886 C CA . VAL E 2 663 ? -32.40798 16.70484 -24.74591 1.000 16.81299 659 VAL E CA 1
ATOM 17887 C C . VAL E 2 663 ? -31.11821 16.69827 -25.55609 1.000 17.80053 659 VAL E C 1
ATOM 17888 O O . VAL E 2 663 ? -31.12117 16.95328 -26.76669 1.000 16.59179 659 VAL E O 1
ATOM 17892 N N A ARG E 2 664 ? -29.99563 16.40517 -24.89129 0.464 13.65853 660 ARG E N 1
ATOM 17893 N N B ARG E 2 664 ? -29.99441 16.39200 -24.90498 0.536 13.71341 660 ARG E N 1
ATOM 17894 C CA A ARG E 2 664 ? -28.70261 16.36858 -25.56770 0.464 16.20429 660 ARG E CA 1
ATOM 17895 C CA B ARG E 2 664 ? -28.71746 16.39902 -25.61077 0.536 16.19348 660 ARG E CA 1
ATOM 17896 C C A ARG E 2 664 ? -28.67135 15.29098 -26.64270 0.464 15.95230 660 ARG E C 1
ATOM 17897 C C B ARG E 2 664 ? -28.62206 15.26713 -26.62712 0.536 15.95477 660 ARG E C 1
ATOM 17898 O O A ARG E 2 664 ? -28.08765 15.48919 -27.71483 0.464 15.97887 660 ARG E O 1
ATOM 17899 O O B ARG E 2 664 ? -27.94294 15.41405 -27.64986 0.536 15.97635 660 ARG E O 1
ATOM 17914 N N . ILE E 2 665 ? -29.28286 14.13681 -26.36784 1.000 14.28590 661 ILE E N 1
ATOM 17915 C CA . ILE E 2 665 ? -29.33338 13.06804 -27.36234 1.000 13.91396 661 ILE E CA 1
ATOM 17916 C C . ILE E 2 665 ? -30.11525 13.52774 -28.58486 1.000 13.56126 661 ILE E C 1
ATOM 17917 O O . ILE E 2 665 ? -29.69935 13.30795 -29.72845 1.000 18.32788 661 ILE E O 1
ATOM 17922 N N . ILE E 2 666 ? -31.26001 14.17408 -28.35891 1.000 13.41620 662 ILE E N 1
ATOM 17923 C CA . ILE E 2 666 ? -32.05828 14.70834 -29.45679 1.000 17.14190 662 ILE E CA 1
ATOM 17924 C C . ILE E 2 666 ? -31.28587 15.79403 -30.19477 1.000 21.12509 662 ILE E C 1
ATOM 17925 O O . ILE E 2 666 ? -31.35522 15.89962 -31.42597 1.000 19.31724 662 ILE E O 1
ATOM 17930 N N . ALA E 2 667 ? -30.51941 16.60277 -29.45745 1.000 17.81126 663 ALA E N 1
ATOM 17931 C CA . ALA E 2 667 ? -29.76311 17.68493 -30.07911 1.000 16.25923 663 ALA E CA 1
ATOM 17932 C C . ALA E 2 667 ? -28.65357 17.14291 -30.96933 1.000 19.96245 663 ALA E C 1
ATOM 17933 O O . ALA E 2 667 ? -28.47940 17.60104 -32.10559 1.000 23.18530 663 ALA E O 1
ATOM 17935 N N . ARG E 2 668 ? -27.88105 16.17373 -30.46578 1.000 18.14193 664 ARG E N 1
ATOM 17936 C CA . ARG E 2 668 ? -26.83689 15.56641 -31.28599 1.000 20.46523 664 ARG E CA 1
ATOM 17937 C C . ARG E 2 668 ? -27.43092 14.87727 -32.50823 1.000 18.50333 664 ARG E C 1
ATOM 17938 O O . ARG E 2 668 ? -26.85082 14.92509 -33.59914 1.000 21.05023 664 ARG E O 1
ATOM 17946 N N . ALA E 2 669 ? -28.59078 14.23382 -32.34440 1.000 18.78386 665 ALA E N 1
ATOM 17947 C CA . ALA E 2 669 ? -29.25480 13.59961 -33.47882 1.000 22.45858 665 ALA E CA 1
ATOM 17948 C C . ALA E 2 669 ? -29.70887 14.62544 -34.50806 1.000 20.53288 665 ALA E C 1
ATOM 17949 O O . ALA E 2 669 ? -29.70150 14.34089 -35.71042 1.000 24.84704 665 ALA E O 1
ATOM 17951 N N . SER E 2 670 ? -30.11206 15.81428 -34.05887 1.000 25.67135 666 SER E N 1
ATOM 17952 C CA . SER E 2 670 ? -30.51044 16.89473 -34.95068 1.000 21.19194 666 SER E CA 1
ATOM 17953 C C . SER E 2 670 ? -29.33198 17.73049 -35.43074 1.000 26.49344 666 SER E C 1
ATOM 17954 O O . SER E 2 670 ? -29.52217 18.60832 -36.27979 1.000 27.70561 666 SER E O 1
ATOM 17957 N N . ARG E 2 671 ? -28.13046 17.47811 -34.90493 1.000 24.36814 667 ARG E N 1
ATOM 17958 C CA . ARG E 2 671 ? -26.91551 18.20803 -35.27505 1.000 21.78608 667 ARG E CA 1
ATOM 17959 C C . ARG E 2 671 ? -27.06888 19.71133 -35.03973 1.000 26.25132 667 ARG E C 1
ATOM 17960 O O . ARG E 2 671 ? -26.71546 20.53777 -35.88337 1.000 26.72904 667 ARG E O 1
ATOM 17968 N N . VAL E 2 672 ? -27.60354 20.06405 -33.87055 1.000 20.01665 668 VAL E N 1
ATOM 17969 C CA . VAL E 2 672 ? -27.69218 21.45083 -33.43674 1.000 26.89938 668 VAL E CA 1
ATOM 17970 C C . VAL E 2 672 ? -27.17947 21.54563 -32.00746 1.000 27.08558 668 VAL E C 1
ATOM 17971 O O . VAL E 2 672 ? -27.16045 20.56638 -31.25803 1.000 24.77961 668 VAL E O 1
ATOM 17975 N N . ASP E 2 673 ? -26.75439 22.74766 -31.63921 1.000 24.80159 669 ASP E N 1
ATOM 17976 C CA . ASP E 2 673 ? -26.38287 23.04233 -30.26560 1.000 26.50038 669 ASP E CA 1
ATOM 17977 C C . ASP E 2 673 ? -27.58475 23.61347 -29.52954 1.000 28.93058 669 ASP E C 1
ATOM 17978 O O . ASP E 2 673 ? -28.34373 24.41424 -30.08180 1.000 29.72379 669 ASP E O 1
ATOM 17983 N N . VAL E 2 674 ? -27.75933 23.18974 -28.28171 1.000 25.23921 670 VAL E N 1
ATOM 17984 C CA . VAL E 2 674 ? -28.81338 23.71627 -27.43055 1.000 20.88824 670 VAL E CA 1
ATOM 17985 C C . VAL E 2 674 ? -28.18523 24.30367 -26.17575 1.000 23.94862 670 VAL E C 1
ATOM 17986 O O . VAL E 2 674 ? -27.04896 23.99313 -25.80934 1.000 21.03004 670 VAL E O 1
ATOM 17990 N N . THR E 2 675 ? -28.94455 25.17689 -25.52314 1.000 16.76438 671 THR E N 1
ATOM 17991 C CA . THR E 2 675 ? -28.60094 25.68587 -24.20713 1.000 24.56226 671 THR E CA 1
ATOM 17992 C C . THR E 2 675 ? -29.77129 25.42785 -23.27188 1.000 21.94819 671 THR E C 1
ATOM 17993 O O . THR E 2 675 ? -30.93425 25.47186 -23.68329 1.000 22.51897 671 THR E O 1
ATOM 17997 N N . LEU E 2 676 ? -29.45714 25.13931 -22.01570 1.000 19.01677 672 LEU E N 1
ATOM 17998 C CA . LEU E 2 676 ? -30.46577 24.91093 -20.99336 1.000 22.92140 672 LEU E CA 1
ATOM 17999 C C . LEU E 2 676 ? -30.44398 26.06182 -19.99964 1.000 20.30181 672 LEU E C 1
ATOM 18000 O O . LEU E 2 676 ? -29.37444 26.50047 -19.56930 1.000 21.05110 672 LEU E O 1
ATOM 18005 N N . ARG E 2 677 ? -31.62573 26.55647 -19.64896 1.000 24.23694 673 ARG E N 1
ATOM 18006 C CA . ARG E 2 677 ? -31.73050 27.64139 -18.69316 1.000 24.92616 673 ARG E CA 1
ATOM 18007 C C . ARG E 2 677 ? -32.77206 27.28918 -17.64151 1.000 21.03492 673 ARG E C 1
ATOM 18008 O O . ARG E 2 677 ? -33.80660 26.69499 -17.96764 1.000 21.92793 673 ARG E O 1
ATOM 18016 N N . PRO E 2 678 ? -32.51914 27.61964 -16.37559 1.000 22.54960 674 PRO E N 1
ATOM 18017 C CA . PRO E 2 678 ? -33.52286 27.36631 -15.33543 1.000 22.71476 674 PRO E CA 1
ATOM 18018 C C . PRO E 2 678 ? -34.82534 28.07648 -15.66487 1.000 26.59699 674 PRO E C 1
ATOM 18019 O O . PRO E 2 678 ? -34.83081 29.18111 -16.21055 1.000 25.10853 674 PRO E O 1
ATOM 18023 N N . ALA E 2 679 ? -35.93775 27.42524 -15.34262 1.000 26.02930 675 ALA E N 1
ATOM 18024 C CA . ALA E 2 679 ? -37.23610 27.98027 -15.68829 1.000 27.52112 675 ALA E CA 1
ATOM 18025 C C . ALA E 2 679 ? -38.28895 27.41142 -14.75507 1.000 24.26228 675 ALA E C 1
ATOM 18026 O O . ALA E 2 679 ? -38.07368 26.40139 -14.08087 1.000 25.62774 675 ALA E O 1
ATOM 18028 N N . GLN E 2 680 ? -39.43126 28.08820 -14.72307 1.000 28.83605 676 GLN E N 1
ATOM 18029 C CA . GLN E 2 680 ? -40.61137 27.62900 -14.00594 1.000 26.98661 676 GLN E CA 1
ATOM 18030 C C . GLN E 2 680 ? -41.70236 27.38445 -15.03584 1.000 30.96473 676 GLN E C 1
ATOM 18031 O O . GLN E 2 680 ? -42.11756 28.31360 -15.73719 1.000 32.67925 676 GLN E O 1
ATOM 18037 N N . TYR E 2 681 ? -42.14844 26.13196 -15.14165 1.000 30.54472 677 TYR E N 1
ATOM 18038 C CA . TYR E 2 681 ? -43.12675 25.76391 -16.16197 1.000 22.33253 677 TYR E CA 1
ATOM 18039 C C . TYR E 2 681 ? -43.76447 24.44628 -15.72356 1.000 28.03428 677 TYR E C 1
ATOM 18040 O O . TYR E 2 681 ? -43.13544 23.38932 -15.82930 1.000 26.96459 677 TYR E O 1
ATOM 18049 N N . LEU E 2 682 ? -44.99312 24.52779 -15.21762 1.000 28.04345 678 LEU E N 1
ATOM 18050 C CA . LEU E 2 682 ? -45.72676 23.32746 -14.85496 1.000 30.56338 678 LEU E CA 1
ATOM 18051 C C . LEU E 2 682 ? -45.91282 22.44760 -16.09105 1.000 26.10149 678 LEU E C 1
ATOM 18052 O O . LEU E 2 682 ? -46.00258 22.95498 -17.21385 1.000 27.94704 678 LEU E O 1
ATOM 18057 N N . PRO E 2 683 ? -45.98405 21.11718 -15.91789 1.000 24.20931 679 PRO E N 1
ATOM 18058 C CA . PRO E 2 683 ? -46.01526 20.38088 -14.64777 1.000 26.72967 679 PRO E CA 1
ATOM 18059 C C . PRO E 2 683 ? -44.64747 20.06592 -14.03559 1.000 19.74519 679 PRO E C 1
ATOM 18060 O O . PRO E 2 683 ? -44.57182 19.19528 -13.16912 1.000 21.92258 679 PRO E O 1
ATOM 18064 N N . TRP E 2 684 ? -43.59535 20.76120 -14.45962 1.000 20.94131 680 TRP E N 1
ATOM 18065 C CA . TRP E 2 684 ? -42.25905 20.45915 -13.97051 1.000 15.53658 680 TRP E CA 1
ATOM 18066 C C . TRP E 2 684 ? -42.01813 21.05811 -12.58529 1.000 22.63008 680 TRP E C 1
ATOM 18067 O O . TRP E 2 684 ? -42.68459 22.00405 -12.15394 1.000 24.02561 680 TRP E O 1
ATOM 18078 N N . HIS E 2 685 ? -41.04400 20.47928 -11.89361 1.000 19.61311 681 HIS E N 1
ATOM 18079 C CA . HIS E 2 685 ? -40.57334 21.00904 -10.61888 1.000 20.94188 681 HIS E CA 1
ATOM 18080 C C . HIS E 2 685 ? -39.85313 22.33536 -10.85037 1.000 26.40765 681 HIS E C 1
ATOM 18081 O O . HIS E 2 685 ? -38.93345 22.39726 -11.67583 1.000 22.95920 681 HIS E O 1
ATOM 18088 N N . PRO E 2 686 ? -40.23086 23.40989 -10.14923 1.000 22.64386 682 PRO E N 1
ATOM 18089 C CA . PRO E 2 686 ? -39.64087 24.72686 -10.45427 1.000 24.32691 682 PRO E CA 1
ATOM 18090 C C . PRO E 2 686 ? -38.14403 24.80913 -10.20664 1.000 25.07400 682 PRO E C 1
ATOM 18091 O O . PRO E 2 686 ? -37.45715 25.58357 -10.88455 1.000 24.43189 682 PRO E O 1
ATOM 18095 N N . GLY E 2 687 ? -37.61553 24.04686 -9.25672 1.000 16.12443 683 GLY E N 1
ATOM 18096 C CA . GLY E 2 687 ? -36.18910 24.00376 -9.02568 1.000 19.09337 683 GLY E CA 1
ATOM 18097 C C . GLY E 2 687 ? -35.43665 22.96502 -9.82511 1.000 32.13457 683 GLY E C 1
ATOM 18098 O O . GLY E 2 687 ? -34.21480 22.85128 -9.68543 1.000 23.93045 683 GLY E O 1
ATOM 18099 N N . ARG E 2 688 ? -36.12600 22.19148 -10.66231 1.000 25.54329 684 ARG E N 1
ATOM 18100 C CA . ARG E 2 688 ? -35.49536 21.13008 -11.44025 1.000 23.05944 684 ARG E CA 1
ATOM 18101 C C . ARG E 2 688 ? -36.04898 21.11373 -12.85585 1.000 17.28740 684 ARG E C 1
ATOM 18102 O O . ARG E 2 688 ? -36.30504 20.05174 -13.43264 1.000 17.69435 684 ARG E O 1
ATOM 18110 N N . CYS E 2 689 ? -36.21574 22.29754 -13.44039 1.000 11.87001 685 CYS E N 1
ATOM 18111 C CA . CYS E 2 689 ? -36.80681 22.46045 -14.76069 1.000 15.98978 685 CYS E CA 1
ATOM 18112 C C . CYS E 2 689 ? -35.89300 23.31601 -15.62159 1.000 22.51847 685 CYS E C 1
ATOM 18113 O O . CYS E 2 689 ? -35.48557 24.40648 -15.20697 1.000 19.39413 685 CYS E O 1
ATOM 18116 N N . ALA E 2 690 ? -35.57850 22.82435 -16.81543 1.000 16.78827 686 ALA E N 1
ATOM 18117 C CA . ALA E 2 690 ? -34.80088 23.56844 -17.79254 1.000 22.15990 686 ALA E CA 1
ATOM 18118 C C . ALA E 2 690 ? -35.67683 23.91305 -18.98794 1.000 26.38039 686 ALA E C 1
ATOM 18119 O O . ALA E 2 690 ? -36.43394 23.06823 -19.47690 1.000 16.08977 686 ALA E O 1
ATOM 18121 N N . GLN E 2 691 ? -35.58749 25.16203 -19.44050 1.000 17.66616 687 GLN E N 1
ATOM 18122 C CA . GLN E 2 691 ? -36.11460 25.54307 -20.74249 1.000 17.70030 687 GLN E CA 1
ATOM 18123 C C . GLN E 2 691 ? -35.00359 25.39546 -21.77234 1.000 17.18710 687 GLN E C 1
ATOM 18124 O O . GLN E 2 691 ? -33.85670 25.77218 -21.51828 1.000 17.49716 687 GLN E O 1
ATOM 18130 N N . VAL E 2 692 ? -35.34083 24.82137 -22.92314 1.000 15.93323 688 VAL E N 1
ATOM 18131 C CA . VAL E 2 692 ? -34.35956 24.46909 -23.94374 1.000 19.35795 688 VAL E CA 1
ATOM 18132 C C . VAL E 2 692 ? -34.40236 25.51185 -25.04952 1.000 16.94378 688 VAL E C 1
ATOM 18133 O O . VAL E 2 692 ? -35.48325 25.87113 -25.53183 1.000 20.22065 688 VAL E O 1
ATOM 18137 N N . PHE E 2 693 ? -33.22816 25.98442 -25.46405 1.000 14.89705 689 PHE E N 1
ATOM 18138 C CA . PHE E 2 693 ? -33.11356 27.00809 -26.49173 1.000 24.69876 689 PHE E CA 1
ATOM 18139 C C . PHE E 2 693 ? -32.18137 26.54372 -27.59862 1.000 25.54091 689 PHE E C 1
ATOM 18140 O O . PHE E 2 693 ? -31.14115 25.93400 -27.33451 1.000 25.84107 689 PHE E O 1
ATOM 18148 N N . VAL E 2 694 ? -32.56357 26.83740 -28.83719 1.000 28.07572 690 VAL E N 1
ATOM 18149 C CA . VAL E 2 694 ? -31.67385 26.75454 -29.98940 1.000 30.60121 690 VAL E CA 1
ATOM 18150 C C . VAL E 2 694 ? -31.44425 28.17820 -30.47166 1.000 32.81331 690 VAL E C 1
ATOM 18151 O O . VAL E 2 694 ? -32.38826 28.85773 -30.89565 1.000 29.62243 690 VAL E O 1
ATOM 18155 N N . GLY E 2 695 ? -30.19817 28.63426 -30.39836 1.000 30.49279 691 GLY E N 1
ATOM 18156 C CA . GLY E 2 695 ? -29.92104 30.04103 -30.60203 1.000 34.30306 691 GLY E CA 1
ATOM 18157 C C . GLY E 2 695 ? -30.63032 30.87369 -29.55528 1.000 29.95708 691 GLY E C 1
ATOM 18158 O O . GLY E 2 695 ? -30.25921 30.85051 -28.37836 1.000 43.67592 691 GLY E O 1
ATOM 18159 N N . GLU E 2 696 ? -31.66982 31.59791 -29.96430 1.000 32.94119 692 GLU E N 1
ATOM 18160 C CA . GLU E 2 696 ? -32.46979 32.38763 -29.03773 1.000 25.47896 692 GLU E CA 1
ATOM 18161 C C . GLU E 2 696 ? -33.93097 31.95556 -29.01803 1.000 30.61261 692 GLU E C 1
ATOM 18162 O O . GLU E 2 696 ? -34.75211 32.61091 -28.36415 1.000 32.67729 692 GLU E O 1
ATOM 18168 N N . SER E 2 697 ? -34.27454 30.86844 -29.70374 1.000 25.26571 693 SER E N 1
ATOM 18169 C CA . SER E 2 697 ? -35.64985 30.39625 -29.80216 1.000 28.62458 693 SER E CA 1
ATOM 18170 C C . SER E 2 697 ? -35.89449 29.28734 -28.78680 1.000 25.60128 693 SER E C 1
ATOM 18171 O O . SER E 2 697 ? -35.08839 28.35921 -28.66794 1.000 26.35450 693 SER E O 1
ATOM 18174 N N . SER E 2 698 ? -37.00760 29.38672 -28.06388 1.000 22.56686 694 SER E N 1
ATOM 18175 C CA . SER E 2 698 ? -37.39608 28.36557 -27.10093 1.000 27.38677 694 SER E CA 1
ATOM 18176 C C . SER E 2 698 ? -38.00182 27.17329 -27.83056 1.000 28.04824 694 SER E C 1
ATOM 18177 O O . SER E 2 698 ? -38.89145 27.33740 -28.66941 1.000 24.58648 694 SER E O 1
ATOM 18180 N N . VAL E 2 699 ? -37.52307 25.97121 -27.51462 1.000 22.64495 695 VAL E N 1
ATOM 18181 C CA . VAL E 2 699 ? -37.97575 24.76271 -28.19175 1.000 21.88554 695 VAL E CA 1
ATOM 18182 C C . VAL E 2 699 ? -38.61381 23.75387 -27.24793 1.000 25.10675 695 VAL E C 1
ATOM 18183 O O . VAL E 2 699 ? -39.12065 22.72951 -27.71877 1.000 24.89055 695 VAL E O 1
ATOM 18187 N N . GLY E 2 700 ? -38.62062 24.00049 -25.94266 1.000 17.83376 696 GLY E N 1
ATOM 18188 C CA . GLY E 2 700 ? -39.32835 23.11884 -25.03552 1.000 17.35249 696 GLY E CA 1
ATOM 18189 C C . GLY E 2 700 ? -38.71790 23.14836 -23.64470 1.000 25.66688 696 GLY E C 1
ATOM 18190 O O . GLY E 2 700 ? -37.99297 24.07517 -23.28465 1.000 18.27076 696 GLY E O 1
ATOM 18191 N N . HIS E 2 701 ? -39.04058 22.10702 -22.87566 1.000 21.25713 697 HIS E N 1
ATOM 18192 C CA . HIS E 2 701 ? -38.67340 22.01988 -21.46879 1.000 21.79502 697 HIS E CA 1
ATOM 18193 C C . HIS E 2 701 ? -38.31109 20.58241 -21.11108 1.000 27.89016 697 HIS E C 1
ATOM 18194 O O . HIS E 2 701 ? -38.65015 19.63358 -21.82576 1.000 16.20157 697 HIS E O 1
ATOM 18201 N N . ALA E 2 702 ? -37.62687 20.43223 -19.97687 1.000 16.65542 698 ALA E N 1
ATOM 18202 C CA . ALA E 2 702 ? -37.21207 19.12007 -19.49557 1.000 17.55579 698 ALA E CA 1
ATOM 18203 C C . ALA E 2 702 ? -36.90918 19.20547 -18.00727 1.000 18.05260 698 ALA E C 1
ATOM 18204 O O . ALA E 2 702 ? -36.66763 20.28806 -17.46543 1.000 16.79721 698 ALA E O 1
ATOM 18206 N N . GLY E 2 703 ? -36.92107 18.04818 -17.35366 1.000 14.53753 699 GLY E N 1
ATOM 18207 C CA . GLY E 2 703 ? -36.54188 17.95248 -15.96265 1.000 16.07988 699 GLY E CA 1
ATOM 18208 C C . GLY E 2 703 ? -37.49553 17.06113 -15.19815 1.000 19.29374 699 GLY E C 1
ATOM 18209 O O . GLY E 2 703 ? -38.21047 16.24713 -15.78005 1.000 16.83706 699 GLY E O 1
ATOM 18210 N N . GLN E 2 704 ? -37.48894 17.23106 -13.87742 1.000 15.00330 700 GLN E N 1
ATOM 18211 C CA . GLN E 2 704 ? -38.32245 16.45433 -12.97149 1.000 15.58355 700 GLN E CA 1
ATOM 18212 C C . GLN E 2 704 ? -39.69939 17.09546 -12.82639 1.000 19.49841 700 GLN E C 1
ATOM 18213 O O . GLN E 2 704 ? -39.84561 18.31966 -12.88047 1.000 18.77019 700 GLN E O 1
ATOM 18219 N N . LEU E 2 705 ? -40.71315 16.25189 -12.64300 1.000 18.23636 701 LEU E N 1
ATOM 18220 C CA . LEU E 2 705 ? -42.08308 16.72742 -12.51077 1.000 17.75642 701 LEU E CA 1
ATOM 18221 C C . LEU E 2 705 ? -42.36591 17.20098 -11.08737 1.000 18.01568 701 LEU E C 1
ATOM 18222 O O . LEU E 2 705 ? -41.75337 16.74067 -10.11814 1.000 18.27115 701 LEU E O 1
ATOM 18227 N N . HIS E 2 706 ? -43.31034 18.13029 -10.97712 1.000 21.38643 702 HIS E N 1
ATOM 18228 C CA . HIS E 2 706 ? -43.67485 18.70595 -9.68750 1.000 18.98423 702 HIS E CA 1
ATOM 18229 C C . HIS E 2 706 ? -44.24431 17.62755 -8.76912 1.000 20.75836 702 HIS E C 1
ATOM 18230 O O . HIS E 2 706 ? -45.09592 16.84033 -9.20214 1.000 24.15633 702 HIS E O 1
ATOM 18237 N N . PRO E 2 707 ? -43.81363 17.56091 -7.50554 1.000 22.08202 703 PRO E N 1
ATOM 18238 C CA . PRO E 2 707 ? -44.30831 16.49150 -6.61998 1.000 26.80457 703 PRO E CA 1
ATOM 18239 C C . PRO E 2 707 ? -45.81049 16.52373 -6.40163 1.000 38.43166 703 PRO E C 1
ATOM 18240 O O . PRO E 2 707 ? -46.40861 15.47317 -6.13275 1.000 33.99210 703 PRO E O 1
ATOM 18244 N N . ALA E 2 708 ? -46.44067 17.69693 -6.50817 1.000 33.15006 704 ALA E N 1
ATOM 18245 C CA . ALA E 2 708 ? -47.89345 17.76787 -6.38870 1.000 37.37832 704 ALA E CA 1
ATOM 18246 C C . ALA E 2 708 ? -48.57487 17.13239 -7.59169 1.000 31.09356 704 ALA E C 1
ATOM 18247 O O . ALA E 2 708 ? -49.56772 16.41130 -7.44019 1.000 31.21769 704 ALA E O 1
ATOM 18249 N N . VAL E 2 709 ? -48.05964 17.39712 -8.79476 1.000 29.46886 705 VAL E N 1
ATOM 18250 C CA . VAL E 2 709 ? -48.62138 16.79415 -9.99972 1.000 27.18321 705 VAL E CA 1
ATOM 18251 C C . VAL E 2 709 ? -48.45130 15.28069 -9.96375 1.000 33.15576 705 VAL E C 1
ATOM 18252 O O . VAL E 2 709 ? -49.35703 14.52929 -10.34421 1.000 31.88093 705 VAL E O 1
ATOM 18256 N N . ILE E 2 710 ? -47.29121 14.81092 -9.49851 1.000 24.13734 706 ILE E N 1
ATOM 18257 C CA . ILE E 2 710 ? -47.05871 13.37450 -9.36919 1.000 26.91483 706 ILE E CA 1
ATOM 18258 C C . ILE E 2 710 ? -48.04565 12.75818 -8.38370 1.000 39.36719 706 ILE E C 1
ATOM 18259 O O . ILE E 2 710 ? -48.61007 11.68556 -8.63426 1.000 31.66018 706 ILE E O 1
ATOM 18264 N N . GLU E 2 711 ? -48.27934 13.43126 -7.25385 1.000 32.02393 707 GLU E N 1
ATOM 18265 C CA . GLU E 2 711 ? -49.18663 12.89368 -6.24463 1.000 34.52061 707 GLU E CA 1
ATOM 18266 C C . GLU E 2 711 ? -50.62835 12.88213 -6.73762 1.000 34.18336 707 GLU E C 1
ATOM 18267 O O . GLU E 2 711 ? -51.34957 11.89902 -6.53302 1.000 34.72491 707 GLU E O 1
ATOM 18273 N N . ARG E 2 712 ? -51.06789 13.96050 -7.39070 1.000 34.64278 708 ARG E N 1
ATOM 18274 C CA . ARG E 2 712 ? -52.44518 14.03264 -7.86646 1.000 42.81668 708 ARG E CA 1
ATOM 18275 C C . ARG E 2 712 ? -52.70445 13.15839 -9.08526 1.000 34.44051 708 ARG E C 1
ATOM 18276 O O . ARG E 2 712 ? -53.87113 12.92980 -9.42127 1.000 36.88975 708 ARG E O 1
ATOM 18284 N N . SER E 2 713 ? -51.66328 12.67285 -9.75529 1.000 35.52942 709 SER E N 1
ATOM 18285 C CA . SER E 2 713 ? -51.82519 11.88176 -10.96669 1.000 31.88954 709 SER E CA 1
ATOM 18286 C C . SER E 2 713 ? -51.57866 10.39603 -10.74697 1.000 26.38909 709 SER E C 1
ATOM 18287 O O . SER E 2 713 ? -51.73033 9.61184 -11.68924 1.000 27.20792 709 SER E O 1
ATOM 18290 N N . GLY E 2 714 ? -51.21070 9.98853 -9.53479 1.000 30.02619 710 GLY E N 1
ATOM 18291 C CA . GLY E 2 714 ? -50.84393 8.60723 -9.30883 1.000 29.67802 710 GLY E CA 1
ATOM 18292 C C . GLY E 2 714 ? -49.57398 8.18859 -10.00754 1.000 35.38515 710 GLY E C 1
ATOM 18293 O O . GLY E 2 714 ? -49.38573 6.99902 -10.27398 1.000 29.29807 710 GLY E O 1
ATOM 18294 N N . LEU E 2 715 ? -48.69984 9.14001 -10.32776 1.000 27.95216 711 LEU E N 1
ATOM 18295 C CA . LEU E 2 715 ? -47.43897 8.84486 -10.98102 1.000 23.18067 711 LEU E CA 1
ATOM 18296 C C . LEU E 2 715 ? -46.41879 8.35601 -9.96033 1.000 24.79476 711 LEU E C 1
ATOM 18297 O O . LEU E 2 715 ? -46.52695 8.65092 -8.76734 1.000 29.00488 711 LEU E O 1
ATOM 18302 N N . PRO E 2 716 ? -45.42383 7.59099 -10.39684 1.000 21.14215 712 PRO E N 1
ATOM 18303 C CA . PRO E 2 716 ? -44.35564 7.19841 -9.47428 1.000 23.87176 712 PRO E CA 1
ATOM 18304 C C . PRO E 2 716 ? -43.53644 8.40487 -9.04652 1.000 23.94487 712 PRO E C 1
ATOM 18305 O O . PRO E 2 716 ? -43.37905 9.37664 -9.79115 1.000 22.93774 712 PRO E O 1
ATOM 18309 N N . LYS E 2 717 ? -43.03403 8.34229 -7.81582 1.000 23.04787 713 LYS E N 1
ATOM 18310 C CA . LYS E 2 717 ? -42.19737 9.41603 -7.29967 1.000 25.36130 713 LYS E CA 1
ATOM 18311 C C . LYS E 2 717 ? -40.96031 9.59432 -8.17097 1.000 31.91009 713 LYS E C 1
ATOM 18312 O O . LYS E 2 717 ? -40.35097 8.61992 -8.62137 1.000 19.04017 713 LYS E O 1
ATOM 18318 N N . GLY E 2 718 ? -40.59924 10.85242 -8.41818 1.000 21.81756 714 GLY E N 1
ATOM 18319 C CA . GLY E 2 718 ? -39.39758 11.16300 -9.16177 1.000 19.11203 714 GLY E CA 1
ATOM 18320 C C . GLY E 2 718 ? -39.52851 11.12733 -10.66682 1.000 19.86442 714 GLY E C 1
ATOM 18321 O O . GLY E 2 718 ? -38.50580 11.20491 -11.35806 1.000 20.25691 714 GLY E O 1
ATOM 18322 N N . THR E 2 719 ? -40.74591 11.01883 -11.19759 1.000 16.49176 715 THR E N 1
ATOM 18323 C CA . THR E 2 719 ? -40.93767 10.96357 -12.64224 1.000 16.60616 715 THR E CA 1
ATOM 18324 C C . THR E 2 719 ? -40.36663 12.20987 -13.31082 1.000 23.70618 715 THR E C 1
ATOM 18325 O O . THR E 2 719 ? -40.58387 13.33267 -12.84777 1.000 18.24937 715 THR E O 1
ATOM 18329 N N . CYS E 2 720 ? -39.62233 12.00520 -14.39561 1.000 19.75111 716 CYS E N 1
ATOM 18330 C CA . CYS E 2 720 ? -39.05408 13.08562 -15.18648 1.000 21.73505 716 CYS E CA 1
ATOM 18331 C C . CYS E 2 720 ? -39.66020 13.06435 -16.58442 1.000 24.47233 716 CYS E C 1
ATOM 18332 O O . CYS E 2 720 ? -40.22671 12.05610 -17.02069 1.000 17.94747 716 CYS E O 1
ATOM 18335 N N . ALA E 2 721 ? -39.54161 14.19189 -17.28870 1.000 14.94032 717 ALA E N 1
ATOM 18336 C CA . ALA E 2 721 ? -40.20396 14.34099 -18.57736 1.000 17.87225 717 ALA E CA 1
ATOM 18337 C C . ALA E 2 721 ? -39.46822 15.35166 -19.44691 1.000 16.36473 717 ALA E C 1
ATOM 18338 O O . ALA E 2 721 ? -38.78255 16.24693 -18.94551 1.000 19.50870 717 ALA E O 1
ATOM 18340 N N . VAL E 2 722 ? -39.62275 15.18864 -20.76153 1.000 14.53245 718 VAL E N 1
ATOM 18341 C CA . VAL E 2 722 ? -39.06121 16.08036 -21.77247 1.000 19.93783 718 VAL E CA 1
ATOM 18342 C C . VAL E 2 722 ? -40.11400 16.28381 -22.85110 1.000 24.95516 718 VAL E C 1
ATOM 18343 O O . VAL E 2 722 ? -40.83025 15.34357 -23.20573 1.000 15.61089 718 VAL E O 1
ATOM 18347 N N . GLU E 2 723 ? -40.20836 17.50415 -23.38030 1.000 16.90384 719 GLU E N 1
ATOM 18348 C CA . GLU E 2 723 ? -41.01134 17.73808 -24.57783 1.000 15.03688 719 GLU E CA 1
ATOM 18349 C C . GLU E 2 723 ? -40.39499 18.87400 -25.37751 1.000 22.08420 719 GLU E C 1
ATOM 18350 O O . GLU E 2 723 ? -40.21790 19.97828 -24.85433 1.000 21.41915 719 GLU E O 1
ATOM 18356 N N . LEU E 2 724 ? -40.07768 18.60100 -26.64015 1.000 19.11486 720 LEU E N 1
ATOM 18357 C CA . LEU E 2 724 ? -39.48797 19.57668 -27.54213 1.000 20.50178 720 LEU E CA 1
ATOM 18358 C C . LEU E 2 724 ? -40.35866 19.73057 -28.78156 1.000 26.57045 720 LEU E C 1
ATOM 18359 O O . LEU E 2 724 ? -41.02737 18.78550 -29.21299 1.000 21.53877 720 LEU E O 1
ATOM 18364 N N . ASN E 2 725 ? -40.33638 20.93219 -29.35438 1.000 21.58959 721 ASN E N 1
ATOM 18365 C CA . ASN E 2 725 ? -41.04242 21.23489 -30.59539 1.000 23.63940 721 ASN E CA 1
ATOM 18366 C C . ASN E 2 725 ? -40.05778 21.07828 -31.74843 1.000 22.62996 721 ASN E C 1
ATOM 18367 O O . ASN E 2 725 ? -39.18615 21.93162 -31.94981 1.000 20.44506 721 ASN E O 1
ATOM 18372 N N . LEU E 2 726 ? -40.20607 19.98865 -32.50814 1.000 25.51657 722 LEU E N 1
ATOM 18373 C CA . LEU E 2 726 ? -39.26925 19.69977 -33.59054 1.000 27.06402 722 LEU E CA 1
ATOM 18374 C C . LEU E 2 726 ? -39.34174 20.74894 -34.69296 1.000 30.02103 722 LEU E C 1
ATOM 18375 O O . LEU E 2 726 ? -38.31611 21.10140 -35.28655 1.000 26.23316 722 LEU E O 1
ATOM 18380 N N . ASP E 2 727 ? -40.54273 21.25415 -34.98732 1.000 29.40417 723 ASP E N 1
ATOM 18381 C CA . ASP E 2 727 ? -40.68452 22.26414 -36.03027 1.000 30.43706 723 ASP E CA 1
ATOM 18382 C C . ASP E 2 727 ? -39.94859 23.55295 -35.69170 1.000 30.31522 723 ASP E C 1
ATOM 18383 O O . ASP E 2 727 ? -39.58839 24.30359 -36.60463 1.000 32.35158 723 ASP E O 1
ATOM 18388 N N . ALA E 2 728 ? -39.71590 23.82565 -34.40605 1.000 26.68287 724 ALA E N 1
ATOM 18389 C CA . ALA E 2 728 ? -38.96479 25.00518 -33.99915 1.000 21.22953 724 ALA E CA 1
ATOM 18390 C C . ALA E 2 728 ? -37.45714 24.80532 -34.07346 1.000 29.83120 724 ALA E C 1
ATOM 18391 O O . ALA E 2 728 ? -36.71487 25.78810 -33.98794 1.000 29.93771 724 ALA E O 1
ATOM 18393 N N . ILE E 2 729 ? -36.98691 23.57239 -34.22179 1.000 33.14709 725 ILE E N 1
ATOM 18394 C CA . ILE E 2 729 ? -35.56128 23.28554 -34.34290 1.000 29.37293 725 ILE E CA 1
ATOM 18395 C C . ILE E 2 729 ? -35.19518 23.35375 -35.82269 1.000 33.00178 725 ILE E C 1
ATOM 18396 O O . ILE E 2 729 ? -35.74447 22.57463 -36.61787 1.000 30.47822 725 ILE E O 1
ATOM 18401 N N . PRO E 2 730 ? -34.29097 24.24095 -36.22928 1.000 33.34730 726 PRO E N 1
ATOM 18402 C CA . PRO E 2 730 ? -33.96154 24.34575 -37.65226 1.000 35.04550 726 PRO E CA 1
ATOM 18403 C C . PRO E 2 730 ? -33.10244 23.17878 -38.10412 1.000 39.31908 726 PRO E C 1
ATOM 18404 O O . PRO E 2 730 ? -32.26468 22.66534 -37.35839 1.000 28.42303 726 PRO E O 1
ATOM 18408 N N . CYS E 2 731 ? -33.32973 22.75160 -39.34218 1.000 35.46147 727 CYS E N 1
ATOM 18409 C CA . CYS E 2 731 ? -32.47237 21.73813 -39.93488 1.000 37.91447 727 CYS E CA 1
ATOM 18410 C C . CYS E 2 731 ? -31.10788 22.33772 -40.24227 1.000 38.32463 727 CYS E C 1
ATOM 18411 O O . CYS E 2 731 ? -30.99608 23.50588 -40.62299 1.000 46.35911 727 CYS E O 1
ATOM 18414 N N . SER E 2 732 ? -30.06455 21.53627 -40.05688 1.000 39.05246 728 SER E N 1
ATOM 18415 C CA . SER E 2 732 ? -28.69751 21.98771 -40.25022 1.000 37.48016 728 SER E CA 1
ATOM 18416 C C . SER E 2 732 ? -27.96013 21.01637 -41.15712 1.000 35.79465 728 SER E C 1
ATOM 18417 O O . SER E 2 732 ? -28.29188 19.82962 -41.22757 1.000 45.88438 728 SER E O 1
ATOM 18420 N N . ALA E 2 733 ? -26.95587 21.53826 -41.85550 1.000 49.59157 729 ALA E N 1
ATOM 18421 C CA . ALA E 2 733 ? -26.07993 20.73525 -42.70951 1.000 53.59217 729 ALA E CA 1
ATOM 18422 C C . ALA E 2 733 ? -24.65690 21.24990 -42.55691 1.000 49.20998 729 ALA E C 1
ATOM 18423 O O . ALA E 2 733 ? -24.10336 21.88400 -43.46252 1.000 53.70018 729 ALA E O 1
ATOM 18425 N N . PRO E 2 734 ? -24.03117 20.99452 -41.40984 1.000 44.82649 730 PRO E N 1
ATOM 18426 C CA . PRO E 2 734 ? -22.67413 21.50035 -41.18725 1.000 40.88684 730 PRO E CA 1
ATOM 18427 C C . PRO E 2 734 ? -21.66691 20.81542 -42.09466 1.000 39.25332 730 PRO E C 1
ATOM 18428 O O . PRO E 2 734 ? -21.82339 19.65291 -42.47606 1.000 30.93894 730 PRO E O 1
ATOM 18432 N N . LEU E 2 735 ? -20.62084 21.56115 -42.44340 1.000 32.45561 731 LEU E N 1
ATOM 18433 C CA . LEU E 2 735 ? -19.52950 21.06544 -43.28055 1.000 30.92201 731 LEU E CA 1
ATOM 18434 C C . LEU E 2 735 ? -18.22055 21.28891 -42.53593 1.000 28.47836 731 LEU E C 1
ATOM 18435 O O . LEU E 2 735 ? -17.49301 22.25388 -42.80786 1.000 27.46951 731 LEU E O 1
ATOM 18440 N N . PRO E 2 736 ? -17.89071 20.41806 -41.58400 1.000 26.58631 732 PRO E N 1
ATOM 18441 C CA . PRO E 2 736 ? -16.64402 20.59172 -40.83214 1.000 27.34674 732 PRO E CA 1
ATOM 18442 C C . PRO E 2 736 ? -15.42567 20.37489 -41.71288 1.000 24.92495 732 PRO E C 1
ATOM 18443 O O . PRO E 2 736 ? -15.44247 19.58390 -42.65874 1.000 24.78006 732 PRO E O 1
ATOM 18447 N N . ALA E 2 737 ? -14.35535 21.09581 -41.38877 1.000 19.58554 733 ALA E N 1
ATOM 18448 C CA . ALA E 2 737 ? -13.06321 20.93851 -42.05819 1.000 23.07643 733 ALA E CA 1
ATOM 18449 C C . ALA E 2 737 ? -11.96228 20.97066 -41.00950 1.000 31.07912 733 ALA E C 1
ATOM 18450 O O . ALA E 2 737 ? -11.14829 21.90005 -40.96424 1.000 27.08948 733 ALA E O 1
ATOM 18452 N N . PRO E 2 738 ? -11.90547 19.96115 -40.14308 1.000 31.66217 734 PRO E N 1
ATOM 18453 C CA . PRO E 2 738 ? -10.89047 19.96827 -39.08693 1.000 28.38138 734 PRO E CA 1
ATOM 18454 C C . PRO E 2 738 ? -9.49324 19.80568 -39.65935 1.000 27.04143 734 PRO E C 1
ATOM 18455 O O . PRO E 2 738 ? -9.28180 19.13779 -40.67512 1.000 36.65556 734 PRO E O 1
ATOM 18459 N N . ARG E 2 739 ? -8.53662 20.44902 -38.99676 1.000 30.61699 735 ARG E N 1
ATOM 18460 C CA . ARG E 2 739 ? -7.12186 20.34506 -39.32909 1.000 29.45844 735 ARG E CA 1
ATOM 18461 C C . ARG E 2 739 ? -6.40074 19.80457 -38.10343 1.000 29.09183 735 ARG E C 1
ATOM 18462 O O . ARG E 2 739 ? -6.40748 20.44067 -37.04449 1.000 27.73815 735 ARG E O 1
ATOM 18470 N N . VAL E 2 740 ? -5.79508 18.63240 -38.24342 1.000 30.99033 736 VAL E N 1
ATOM 18471 C CA . VAL E 2 740 ? -5.22519 17.90949 -37.11285 1.000 24.22570 736 VAL E CA 1
ATOM 18472 C C . VAL E 2 740 ? -3.78590 18.36662 -36.91523 1.000 23.00428 736 VAL E C 1
ATOM 18473 O O . VAL E 2 740 ? -2.93057 18.14868 -37.78002 1.000 22.27713 736 VAL E O 1
ATOM 18477 N N . SER E 2 741 ? -3.51788 18.99870 -35.77941 1.000 16.53298 737 SER E N 1
ATOM 18478 C CA . SER E 2 741 ? -2.17880 19.51051 -35.51033 1.000 15.27306 737 SER E CA 1
ATOM 18479 C C . SER E 2 741 ? -1.25592 18.37731 -35.07490 1.000 18.56912 737 SER E C 1
ATOM 18480 O O . SER E 2 741 ? -1.59900 17.62482 -34.15838 1.000 18.79921 737 SER E O 1
ATOM 18483 N N . PRO E 2 742 ? -0.08091 18.23497 -35.69271 1.000 18.63611 738 PRO E N 1
ATOM 18484 C CA . PRO E 2 742 ? 0.86273 17.18747 -35.28477 1.000 14.70389 738 PRO E CA 1
ATOM 18485 C C . PRO E 2 742 ? 1.70353 17.53681 -34.06594 1.000 17.17711 738 PRO E C 1
ATOM 18486 O O . PRO E 2 742 ? 2.57936 16.74677 -33.69883 1.000 13.94576 738 PRO E O 1
ATOM 18490 N N . TYR E 2 743 ? 1.46952 18.70272 -33.42374 1.000 14.60656 739 TYR E N 1
ATOM 18491 C CA . TYR E 2 743 ? 2.26997 19.16537 -32.30073 1.000 17.77578 739 TYR E CA 1
ATOM 18492 C C . TYR E 2 743 ? 1.63716 18.74704 -30.97476 1.000 15.67876 739 TYR E C 1
ATOM 18493 O O . TYR E 2 743 ? 0.42639 18.51471 -30.90579 1.000 12.76752 739 TYR E O 1
ATOM 18502 N N . PRO E 2 744 ? 2.43297 18.62548 -29.91244 1.000 13.15178 740 PRO E N 1
ATOM 18503 C CA . PRO E 2 744 ? 1.89179 18.14464 -28.63615 1.000 13.75506 740 PRO E CA 1
ATOM 18504 C C . PRO E 2 744 ? 1.00725 19.18060 -27.96052 1.000 14.76307 740 PRO E C 1
ATOM 18505 O O . PRO E 2 744 ? 1.11435 20.38735 -28.19006 1.000 12.33902 740 PRO E O 1
ATOM 18509 N N . ALA E 2 745 ? 0.12271 18.68044 -27.10543 1.000 14.10026 741 ALA E N 1
ATOM 18510 C CA . ALA E 2 745 ? -0.78579 19.51879 -26.34130 1.000 13.51645 741 ALA E CA 1
ATOM 18511 C C . ALA E 2 745 ? -0.20714 19.82987 -24.96445 1.000 10.96504 741 ALA E C 1
ATOM 18512 O O . ALA E 2 745 ? 0.71903 19.16961 -24.49072 1.000 14.08325 741 ALA E O 1
ATOM 18514 N N . VAL E 2 746 ? -0.76456 20.86278 -24.33067 1.000 14.12468 742 VAL E N 1
ATOM 18515 C CA . VAL E 2 746 ? -0.45001 21.23011 -22.95256 1.000 12.35657 742 VAL E CA 1
ATOM 18516 C C . VAL E 2 746 ? -1.70860 21.04505 -22.11192 1.000 16.33450 742 VAL E C 1
ATOM 18517 O O . VAL E 2 746 ? -2.78208 21.53843 -22.47774 1.000 12.83008 742 VAL E O 1
ATOM 18521 N N . PHE E 2 747 ? -1.57757 20.34200 -20.98782 1.000 14.07996 743 PHE E N 1
ATOM 18522 C CA . PHE E 2 747 ? -2.69132 20.09102 -20.07948 1.000 13.77916 743 PHE E CA 1
ATOM 18523 C C . PHE E 2 747 ? -2.58867 20.99744 -18.85702 1.000 18.36275 743 PHE E C 1
ATOM 18524 O O . PHE E 2 747 ? -1.52203 21.09704 -18.24074 1.000 18.83751 743 PHE E O 1
ATOM 18532 N N . GLN E 2 748 ? -3.70133 21.64142 -18.50267 1.000 12.55574 744 GLN E N 1
ATOM 18533 C CA . GLN E 2 748 ? -3.78864 22.46934 -17.30528 1.000 8.47317 744 GLN E CA 1
ATOM 18534 C C . GLN E 2 748 ? -5.20765 22.40120 -16.75508 1.000 13.03948 744 GLN E C 1
ATOM 18535 O O . GLN E 2 748 ? -6.16879 22.21806 -17.50659 1.000 14.05228 744 GLN E O 1
ATOM 18541 N N . ASP E 2 749 ? -5.33092 22.55023 -15.43592 1.000 12.12711 745 ASP E N 1
ATOM 18542 C CA . ASP E 2 749 ? -6.62074 22.64960 -14.76705 1.000 15.69232 745 ASP E CA 1
ATOM 18543 C C . ASP E 2 749 ? -6.77598 24.03165 -14.14099 1.000 15.89573 745 ASP E C 1
ATOM 18544 O O . ASP E 2 749 ? -5.79941 24.64212 -13.69707 1.000 15.15209 745 ASP E O 1
ATOM 18549 N N . VAL E 2 750 ? -8.01210 24.52621 -14.10388 1.000 10.66336 746 VAL E N 1
ATOM 18550 C CA . VAL E 2 750 ? -8.30545 25.83555 -13.53094 1.000 12.17073 746 VAL E CA 1
ATOM 18551 C C . VAL E 2 750 ? -9.51691 25.71208 -12.61173 1.000 17.17177 746 VAL E C 1
ATOM 18552 O O . VAL E 2 750 ? -10.54628 25.14691 -13.00075 1.000 13.79176 746 VAL E O 1
ATOM 18556 N N . SER E 2 751 ? -9.38059 26.21452 -11.38422 1.000 12.19768 747 SER E N 1
ATOM 18557 C CA . SER E 2 751 ? -10.44267 26.19341 -10.38466 1.000 12.77302 747 SER E CA 1
ATOM 18558 C C . SER E 2 751 ? -10.97478 27.60595 -10.18596 1.000 11.68720 747 SER E C 1
ATOM 18559 O O . SER E 2 751 ? -10.20498 28.52737 -9.89182 1.000 10.34234 747 SER E O 1
ATOM 18562 N N . LEU E 2 752 ? -12.28847 27.76928 -10.33266 1.000 10.00010 748 LEU E N 1
ATOM 18563 C CA . LEU E 2 752 ? -12.92814 29.07830 -10.29216 1.000 10.80718 748 LEU E CA 1
ATOM 18564 C C . LEU E 2 752 ? -14.08864 29.05220 -9.30904 1.000 11.98667 748 LEU E C 1
ATOM 18565 O O . LEU E 2 752 ? -14.90088 28.12263 -9.32575 1.000 12.58500 748 LEU E O 1
ATOM 18570 N N . VAL E 2 753 ? -14.17926 30.08039 -8.47002 1.000 11.19869 749 VAL E N 1
ATOM 18571 C CA . VAL E 2 753 ? -15.24654 30.19644 -7.48278 1.000 10.79369 749 VAL E CA 1
ATOM 18572 C C . VAL E 2 753 ? -16.27328 31.20187 -7.98562 1.000 11.74966 749 VAL E C 1
ATOM 18573 O O . VAL E 2 753 ? -15.91885 32.32131 -8.37577 1.000 11.37761 749 VAL E O 1
ATOM 18577 N N . VAL E 2 754 ? -17.54823 30.80455 -7.97501 1.000 12.43031 750 VAL E N 1
ATOM 18578 C CA . VAL E 2 754 ? -18.65132 31.64340 -8.42967 1.000 9.31936 750 VAL E CA 1
ATOM 18579 C C . VAL E 2 754 ? -19.79364 31.53094 -7.42840 1.000 14.26785 750 VAL E C 1
ATOM 18580 O O . VAL E 2 754 ? -19.81474 30.64843 -6.56829 1.000 13.01364 750 VAL E O 1
ATOM 18584 N N . ALA E 2 755 ? -20.75757 32.44021 -7.55849 1.000 11.74264 751 ALA E N 1
ATOM 18585 C CA . ALA E 2 755 ? -21.99992 32.31684 -6.81224 1.000 13.14599 751 ALA E CA 1
ATOM 18586 C C . ALA E 2 755 ? -22.73744 31.05080 -7.23466 1.000 12.58818 751 ALA E C 1
ATOM 18587 O O . ALA E 2 755 ? -22.65581 30.61318 -8.38463 1.000 12.26194 751 ALA E O 1
ATOM 18589 N N . ALA E 2 756 ? -23.47038 30.46380 -6.28513 1.000 12.12057 752 ALA E N 1
ATOM 18590 C CA . ALA E 2 756 ? -24.08385 29.15751 -6.51328 1.000 14.13423 752 ALA E CA 1
ATOM 18591 C C . ALA E 2 756 ? -25.09157 29.18343 -7.65611 1.000 17.57647 752 ALA E C 1
ATOM 18592 O O . ALA E 2 756 ? -25.31015 28.15708 -8.31006 1.000 13.29246 752 ALA E O 1
ATOM 18594 N N . ASP E 2 757 ? -25.71316 30.33469 -7.91507 1.000 12.09425 753 ASP E N 1
ATOM 18595 C CA . ASP E 2 757 ? -26.71065 30.43682 -8.97395 1.000 18.83885 753 ASP E CA 1
ATOM 18596 C C . ASP E 2 757 ? -26.10705 30.51669 -10.37261 1.000 15.20233 753 ASP E C 1
ATOM 18597 O O . ASP E 2 757 ? -26.85428 30.43361 -11.35416 1.000 11.71767 753 ASP E O 1
ATOM 18602 N N . ILE E 2 758 ? -24.79309 30.67921 -10.49265 1.000 11.77429 754 ILE E N 1
ATOM 18603 C CA . ILE E 2 758 ? -24.14071 30.75546 -11.79828 1.000 9.02304 754 ILE E CA 1
ATOM 18604 C C . ILE E 2 758 ? -24.15472 29.37564 -12.44704 1.000 13.98901 754 ILE E C 1
ATOM 18605 O O . ILE E 2 758 ? -23.65344 28.41002 -11.85376 1.000 9.90245 754 ILE E O 1
ATOM 18610 N N . PRO E 2 759 ? -24.71150 29.23096 -13.64877 1.000 13.18444 755 PRO E N 1
ATOM 18611 C CA . PRO E 2 759 ? -24.67460 27.92569 -14.32245 1.000 10.01714 755 PRO E CA 1
ATOM 18612 C C . PRO E 2 759 ? -23.25473 27.54823 -14.71300 1.000 13.50606 755 PRO E C 1
ATOM 18613 O O . PRO E 2 759 ? -22.47728 28.38265 -15.18275 1.000 11.25687 755 PRO E O 1
ATOM 18617 N N . ALA E 2 760 ? -22.92368 26.26876 -14.52058 1.000 8.53608 756 ALA E N 1
ATOM 18618 C CA . ALA E 2 760 ? -21.59303 25.79120 -14.88055 1.000 11.61093 756 ALA E CA 1
ATOM 18619 C C . ALA E 2 760 ? -21.30728 25.97192 -16.36685 1.000 13.85937 756 ALA E C 1
ATOM 18620 O O . ALA E 2 760 ? -20.14992 26.16660 -16.75293 1.000 12.98075 756 ALA E O 1
ATOM 18622 N N . GLN E 2 761 ? -22.33703 25.91056 -17.21583 1.000 11.73402 757 GLN E N 1
ATOM 18623 C CA . GLN E 2 761 ? -22.11341 26.13159 -18.64177 1.000 12.84930 757 GLN E CA 1
ATOM 18624 C C . GLN E 2 761 ? -21.69037 27.57074 -18.92078 1.000 15.18104 757 GLN E C 1
ATOM 18625 O O . GLN E 2 761 ? -20.85716 27.81611 -19.80076 1.000 14.40994 757 GLN E O 1
ATOM 18631 N N . ALA E 2 762 ? -22.24973 28.53589 -18.18321 1.000 10.76257 758 ALA E N 1
ATOM 18632 C CA . ALA E 2 762 ? -21.86545 29.92988 -18.38810 1.000 14.59596 758 ALA E CA 1
ATOM 18633 C C . ALA E 2 762 ? -20.39829 30.15702 -18.04150 1.000 11.43642 758 ALA E C 1
ATOM 18634 O O . ALA E 2 762 ? -19.71684 30.95211 -18.69811 1.000 13.78232 758 ALA E O 1
ATOM 18636 N N . VAL E 2 763 ? -19.88864 29.46499 -17.01841 1.000 12.68205 759 VAL E N 1
ATOM 18637 C CA . VAL E 2 763 ? -18.46624 29.56850 -16.69940 1.000 10.21043 759 VAL E CA 1
ATOM 18638 C C . VAL E 2 763 ? -17.62800 28.96295 -17.81819 1.000 14.39939 759 VAL E C 1
ATOM 18639 O O . VAL E 2 763 ? -16.62138 29.54122 -18.24410 1.000 13.01284 759 VAL E O 1
ATOM 18643 N N . ALA E 2 764 ? -18.02993 27.78598 -18.30831 1.000 14.46291 760 ALA E N 1
ATOM 18644 C CA . ALA E 2 764 ? -17.31522 27.15345 -19.41336 1.000 12.44484 760 ALA E CA 1
ATOM 18645 C C . ALA E 2 764 ? -17.29968 28.04791 -20.64700 1.000 14.04636 760 ALA E C 1
ATOM 18646 O O . ALA E 2 764 ? -16.26369 28.18062 -21.31000 1.000 16.10392 760 ALA E O 1
ATOM 18648 N N . ASP E 2 765 ? -18.43822 28.67739 -20.96487 1.000 13.32852 761 ASP E N 1
ATOM 18649 C CA . ASP E 2 765 ? -18.49426 29.59570 -22.10161 1.000 14.73318 761 ASP E CA 1
ATOM 18650 C C . ASP E 2 765 ? -17.53456 30.76504 -21.92384 1.000 15.74175 761 ASP E C 1
ATOM 18651 O O . ASP E 2 765 ? -16.85769 31.17138 -22.87583 1.000 12.98546 761 ASP E O 1
ATOM 18656 N N . ALA E 2 766 ? -17.48056 31.33675 -20.71729 1.000 14.95172 762 ALA E N 1
ATOM 18657 C CA . ALA E 2 766 ? -16.60193 32.47871 -20.48497 1.000 14.44477 762 ALA E CA 1
ATOM 18658 C C . ALA E 2 766 ? -15.13787 32.07310 -20.58200 1.000 17.06567 762 ALA E C 1
ATOM 18659 O O . ALA E 2 766 ? -14.31376 32.82385 -21.11659 1.000 16.73271 762 ALA E O 1
ATOM 18661 N N . VAL E 2 767 ? -14.79785 30.88921 -20.06875 1.000 12.54917 763 VAL E N 1
ATOM 18662 C CA . VAL E 2 767 ? -13.42792 30.39433 -20.16770 1.000 14.11401 763 VAL E CA 1
ATOM 18663 C C . VAL E 2 767 ? -13.04045 30.19001 -21.62701 1.000 18.36562 763 VAL E C 1
ATOM 18664 O O . VAL E 2 767 ? -11.92538 30.52951 -22.04386 1.000 18.20949 763 VAL E O 1
ATOM 18668 N N . ARG E 2 768 ? -13.96056 29.64936 -22.43037 1.000 14.41191 764 ARG E N 1
ATOM 18669 C CA . ARG E 2 768 ? -13.66486 29.40780 -23.83865 1.000 18.66773 764 ARG E CA 1
ATOM 18670 C C . ARG E 2 768 ? -13.47314 30.71433 -24.60029 1.000 20.15293 764 ARG E C 1
ATOM 18671 O O . ARG E 2 768 ? -12.57923 30.81753 -25.44843 1.000 20.99334 764 ARG E O 1
ATOM 18679 N N . ALA E 2 769 ? -14.29876 31.72461 -24.31250 1.000 17.75704 765 ALA E N 1
ATOM 18680 C CA . ALA E 2 769 ? -14.17182 32.99955 -25.01211 1.000 17.93748 765 ALA E CA 1
ATOM 18681 C C . ALA E 2 769 ? -12.87036 33.71001 -24.66416 1.000 21.17084 765 ALA E C 1
ATOM 18682 O O . ALA E 2 769 ? -12.33736 34.46176 -25.48814 1.000 27.11233 765 ALA E O 1
ATOM 18684 N N . GLY E 2 770 ? -12.34379 33.48936 -23.46328 1.000 17.41133 766 GLY E N 1
ATOM 18685 C CA . GLY E 2 770 ? -11.09813 34.11625 -23.07114 1.000 16.03584 766 GLY E CA 1
ATOM 18686 C C . GLY E 2 770 ? -9.86509 33.37867 -23.55392 1.000 16.13468 766 GLY E C 1
ATOM 18687 O O . GLY E 2 770 ? -8.86662 34.00558 -23.91768 1.000 16.71018 766 GLY E O 1
ATOM 18688 N N . ALA E 2 771 ? -9.92815 32.04462 -23.57276 1.000 12.65591 767 ALA E N 1
ATOM 18689 C CA . ALA E 2 771 ? -8.75010 31.24223 -23.89177 1.000 17.00877 767 ALA E CA 1
ATOM 18690 C C . ALA E 2 771 ? -8.32308 31.39482 -25.34684 1.000 22.06838 767 ALA E C 1
ATOM 18691 O O . ALA E 2 771 ? -7.13665 31.24288 -25.65991 1.000 25.54963 767 ALA E O 1
ATOM 18693 N N . GLY E 2 772 ? -9.25881 31.67363 -26.24591 1.000 19.02270 768 GLY E N 1
ATOM 18694 C CA . GLY E 2 772 ? -8.90227 31.85451 -27.63793 1.000 27.82431 768 GLY E CA 1
ATOM 18695 C C . GLY E 2 772 ? -8.71170 30.53698 -28.37254 1.000 28.25701 768 GLY E C 1
ATOM 18696 O O . GLY E 2 772 ? -9.16761 29.46928 -27.94799 1.000 18.51122 768 GLY E O 1
ATOM 18697 N N . ASP E 2 773 ? -7.99532 30.62336 -29.49341 1.000 27.42473 769 ASP E N 1
ATOM 18698 C CA . ASP E 2 773 ? -7.89246 29.50628 -30.42346 1.000 30.17791 769 ASP E CA 1
ATOM 18699 C C . ASP E 2 773 ? -6.91890 28.42323 -29.97660 1.000 22.20394 769 ASP E C 1
ATOM 18700 O O . ASP E 2 773 ? -6.92729 27.33452 -30.55958 1.000 22.76106 769 ASP E O 1
ATOM 18705 N N . LEU E 2 774 ? -6.08896 28.67757 -28.96536 1.000 18.25403 770 LEU E N 1
ATOM 18706 C CA . LEU E 2 774 ? -5.21378 27.61991 -28.47521 1.000 18.68963 770 LEU E CA 1
ATOM 18707 C C . LEU E 2 774 ? -5.97687 26.54949 -27.70227 1.000 16.65121 770 LEU E C 1
ATOM 18708 O O . LEU E 2 774 ? -5.48022 25.42601 -27.58139 1.000 19.45038 770 LEU E O 1
ATOM 18713 N N . LEU E 2 775 ? -7.17205 26.85922 -27.19610 1.000 15.67367 771 LEU E N 1
ATOM 18714 C CA . LEU E 2 775 ? -7.93008 25.89196 -26.40697 1.000 17.20977 771 LEU E CA 1
ATOM 18715 C C . LEU E 2 775 ? -8.54786 24.83232 -27.31208 1.000 19.37646 771 LEU E C 1
ATOM 18716 O O . LEU E 2 775 ? -9.39916 25.13803 -28.15294 1.000 20.22805 771 LEU E O 1
ATOM 18721 N N . GLU E 2 776 ? -8.13372 23.58190 -27.12183 1.000 16.09191 772 GLU E N 1
ATOM 18722 C CA . GLU E 2 776 ? -8.63646 22.46472 -27.91035 1.000 16.11895 772 GLU E CA 1
ATOM 18723 C C . GLU E 2 776 ? -9.78998 21.73306 -27.22973 1.000 19.55412 772 GLU E C 1
ATOM 18724 O O . GLU E 2 776 ? -10.67081 21.20456 -27.91813 1.000 15.17536 772 GLU E O 1
ATOM 18730 N N . ASP E 2 777 ? -9.82075 21.70494 -25.89869 1.000 14.68677 773 ASP E N 1
ATOM 18731 C CA . ASP E 2 777 ? -10.85484 20.97519 -25.17653 1.000 11.56689 773 ASP E CA 1
ATOM 18732 C C . ASP E 2 777 ? -10.99544 21.56561 -23.78007 1.000 18.42067 773 ASP E C 1
ATOM 18733 O O . ASP E 2 777 ? -10.01913 22.03891 -23.19197 1.000 10.34015 773 ASP E O 1
ATOM 18738 N N . ILE E 2 778 ? -12.22041 21.53213 -23.25821 1.000 10.91966 774 ILE E N 1
ATOM 18739 C CA . ILE E 2 778 ? -12.50364 21.94079 -21.88677 1.000 11.33666 774 ILE E CA 1
ATOM 18740 C C . ILE E 2 778 ? -13.57303 21.01357 -21.33036 1.000 11.89583 774 ILE E C 1
ATOM 18741 O O . ILE E 2 778 ? -14.55458 20.70575 -22.01607 1.000 13.03746 774 ILE E O 1
ATOM 18746 N N . ALA E 2 779 ? -13.37241 20.54684 -20.09964 1.000 11.29979 775 ALA E N 1
ATOM 18747 C CA . ALA E 2 779 ? -14.32239 19.63985 -19.46930 1.000 10.64333 775 ALA E CA 1
ATOM 18748 C C . ALA E 2 779 ? -14.36136 19.89456 -17.97027 1.000 10.84619 775 ALA E C 1
ATOM 18749 O O . ALA E 2 779 ? -13.31723 19.90107 -17.31198 1.000 12.80052 775 ALA E O 1
ATOM 18751 N N . LEU E 2 780 ? -15.56659 20.09443 -17.44224 1.000 13.55086 776 LEU E N 1
ATOM 18752 C CA . LEU E 2 780 ? -15.76594 20.20992 -16.00327 1.000 13.30247 776 LEU E CA 1
ATOM 18753 C C . LEU E 2 780 ? -15.61048 18.84652 -15.33552 1.000 15.15152 776 LEU E C 1
ATOM 18754 O O . LEU E 2 780 ? -16.21527 17.86334 -15.77204 1.000 13.59542 776 LEU E O 1
ATOM 18759 N N . PHE E 2 781 ? -14.80348 18.77669 -14.27248 1.000 11.23908 777 PHE E N 1
ATOM 18760 C CA . PHE E 2 781 ? -14.68820 17.52876 -13.52908 1.000 15.78197 777 PHE E CA 1
ATOM 18761 C C . PHE E 2 781 ? -14.81179 17.67479 -12.01657 1.000 18.72872 777 PHE E C 1
ATOM 18762 O O . PHE E 2 781 ? -14.67111 16.67055 -11.30988 1.000 17.54822 777 PHE E O 1
ATOM 18770 N N . ASP E 2 782 ? -15.09292 18.86938 -11.49564 1.000 15.51313 778 ASP E N 1
ATOM 18771 C CA . ASP E 2 782 ? -15.24956 19.01922 -10.05295 1.000 14.63589 778 ASP E CA 1
ATOM 18772 C C . ASP E 2 782 ? -16.17054 20.18771 -9.73017 1.000 12.56262 778 ASP E C 1
ATOM 18773 O O . ASP E 2 782 ? -16.00253 21.28448 -10.26992 1.000 13.04295 778 ASP E O 1
ATOM 18778 N N . VAL E 2 783 ? -17.13951 19.94042 -8.85022 1.000 15.20218 779 VAL E N 1
ATOM 18779 C CA . VAL E 2 783 ? -18.00808 20.96754 -8.28391 1.000 12.79833 779 VAL E CA 1
ATOM 18780 C C . VAL E 2 783 ? -17.94019 20.81948 -6.77014 1.000 18.18544 779 VAL E C 1
ATOM 18781 O O . VAL E 2 783 ? -18.33659 19.78022 -6.23007 1.000 15.90673 779 VAL E O 1
ATOM 18785 N N . PHE E 2 784 ? -17.43551 21.84475 -6.08651 1.000 15.04148 780 PHE E N 1
ATOM 18786 C CA . PHE E 2 784 ? -17.12102 21.73341 -4.66708 1.000 17.12950 780 PHE E CA 1
ATOM 18787 C C . PHE E 2 784 ? -17.74533 22.88298 -3.88978 1.000 17.02586 780 PHE E C 1
ATOM 18788 O O . PHE E 2 784 ? -17.60686 24.04851 -4.27455 1.000 15.59615 780 PHE E O 1
ATOM 18796 N N . THR E 2 785 ? -18.42867 22.54942 -2.79743 1.000 16.76547 781 THR E N 1
ATOM 18797 C CA . THR E 2 785 ? -18.96289 23.52896 -1.86369 1.000 22.41612 781 THR E CA 1
ATOM 18798 C C . THR E 2 785 ? -18.42508 23.23737 -0.46809 1.000 24.40105 781 THR E C 1
ATOM 18799 O O . THR E 2 785 ? -18.07672 22.09804 -0.14607 1.000 28.26229 781 THR E O 1
ATOM 18803 N N . GLY E 2 786 ? -18.34919 24.27435 0.35948 1.000 31.71713 782 GLY E N 1
ATOM 18804 C CA . GLY E 2 786 ? -17.84851 24.11576 1.70331 1.000 33.42039 782 GLY E CA 1
ATOM 18805 C C . GLY E 2 786 ? -17.39900 25.41398 2.33904 1.000 28.91802 782 GLY E C 1
ATOM 18806 O O . GLY E 2 786 ? -17.33224 26.46446 1.69270 1.000 32.71850 782 GLY E O 1
ATOM 18807 N N . PRO E 2 787 ? -17.07984 25.35791 3.63618 1.000 37.41016 783 PRO E N 1
ATOM 18808 C CA . PRO E 2 787 ? -16.67514 26.58112 4.35044 1.000 28.46883 783 PRO E CA 1
ATOM 18809 C C . PRO E 2 787 ? -15.38545 27.18747 3.83315 1.000 26.61359 783 PRO E C 1
ATOM 18810 O O . PRO E 2 787 ? -15.17304 28.39460 4.00181 1.000 35.66882 783 PRO E O 1
ATOM 18814 N N . GLN E 2 788 ? -14.50896 26.38800 3.21868 1.000 23.32861 784 GLN E N 1
ATOM 18815 C CA . GLN E 2 788 ? -13.34539 26.95723 2.54586 1.000 33.22008 784 GLN E CA 1
ATOM 18816 C C . GLN E 2 788 ? -13.76043 27.92742 1.44830 1.000 27.78073 784 GLN E C 1
ATOM 18817 O O . GLN E 2 788 ? -13.01298 28.85620 1.12357 1.000 24.12141 784 GLN E O 1
ATOM 18823 N N . ILE E 2 789 ? -14.94190 27.73144 0.87117 1.000 23.55681 785 ILE E N 1
ATOM 18824 C CA . ILE E 2 789 ? -15.37829 28.48826 -0.29425 1.000 23.96405 785 ILE E CA 1
ATOM 18825 C C . ILE E 2 789 ? -16.28254 29.65302 0.09288 1.000 25.78290 785 ILE E C 1
ATOM 18826 O O . ILE E 2 789 ? -16.17163 30.74174 -0.47186 1.000 30.23120 785 ILE E O 1
ATOM 18831 N N . GLY E 2 790 ? -17.17283 29.45223 1.06032 1.000 30.55756 786 GLY E N 1
ATOM 18832 C CA . GLY E 2 790 ? -18.07622 30.51155 1.46422 1.000 25.84507 786 GLY E CA 1
ATOM 18833 C C . GLY E 2 790 ? -19.52676 30.17822 1.18840 1.000 26.17176 786 GLY E C 1
ATOM 18834 O O . GLY E 2 790 ? -19.82754 29.38636 0.28933 1.000 22.08263 786 GLY E O 1
ATOM 18835 N N . GLU E 2 791 ? -20.43273 30.78155 1.95455 1.000 26.60726 787 GLU E N 1
ATOM 18836 C CA . GLU E 2 791 ? -21.85294 30.49064 1.81691 1.000 24.48217 787 GLU E CA 1
ATOM 18837 C C . GLU E 2 791 ? -22.36999 30.93788 0.45554 1.000 13.93222 787 GLU E C 1
ATOM 18838 O O . GLU E 2 791 ? -22.01288 32.00995 -0.04274 1.000 22.42652 787 GLU E O 1
ATOM 18844 N N . HIS E 2 792 ? -23.21654 30.09930 -0.14313 1.000 14.96363 788 HIS E N 1
ATOM 18845 C CA . HIS E 2 792 ? -23.87066 30.39051 -1.41948 1.000 18.52784 788 HIS E CA 1
ATOM 18846 C C . HIS E 2 792 ? -22.85747 30.62012 -2.53630 1.000 15.52195 788 HIS E C 1
ATOM 18847 O O . HIS E 2 792 ? -23.09763 31.39868 -3.46299 1.000 14.53837 788 HIS E O 1
ATOM 18854 N N . ARG E 2 793 ? -21.71697 29.94190 -2.45108 1.000 13.48815 789 ARG E N 1
ATOM 18855 C CA . ARG E 2 793 ? -20.72032 29.94428 -3.50718 1.000 14.79985 789 ARG E CA 1
ATOM 18856 C C . ARG E 2 793 ? -20.27089 28.51353 -3.76540 1.000 18.36777 789 ARG E C 1
ATOM 18857 O O . ARG E 2 793 ? -20.51574 27.60779 -2.96480 1.000 13.85420 789 ARG E O 1
ATOM 18865 N N . LYS E 2 794 ? -19.62669 28.31616 -4.91301 1.000 14.12098 790 LYS E N 1
ATOM 18866 C CA . LYS E 2 794 ? -19.16158 26.99861 -5.31255 1.000 10.66668 790 LYS E CA 1
ATOM 18867 C C . LYS E 2 794 ? -17.88558 27.15229 -6.12344 1.000 9.68001 790 LYS E C 1
ATOM 18868 O O . LYS E 2 794 ? -17.67103 28.17211 -6.78317 1.000 12.58749 790 LYS E O 1
ATOM 18874 N N . SER E 2 795 ? -17.04064 26.13014 -6.05837 1.000 10.01035 791 SER E N 1
ATOM 18875 C CA . SER E 2 795 ? -15.79154 26.07617 -6.80331 1.000 12.16081 791 SER E CA 1
ATOM 18876 C C . SER E 2 795 ? -15.93316 25.06073 -7.92975 1.000 16.70982 791 SER E C 1
ATOM 18877 O O . SER E 2 795 ? -16.41410 23.94407 -7.70557 1.000 14.02292 791 SER E O 1
ATOM 18880 N N . LEU E 2 796 ? -15.52807 25.45451 -9.13661 1.000 11.51036 792 LEU E N 1
ATOM 18881 C CA . LEU E 2 796 ? -15.59453 24.60359 -10.31845 1.000 17.09058 792 LEU E CA 1
ATOM 18882 C C . LEU E 2 796 ? -14.19181 24.43718 -10.88070 1.000 17.07870 792 LEU E C 1
ATOM 18883 O O . LEU E 2 796 ? -13.47195 25.42628 -11.05760 1.000 14.99925 792 LEU E O 1
ATOM 18888 N N . THR E 2 797 ? -13.80495 23.19864 -11.16858 1.000 8.53652 793 THR E N 1
ATOM 18889 C CA . THR E 2 797 ? -12.50196 22.91725 -11.75588 1.000 9.68892 793 THR E CA 1
ATOM 18890 C C . THR E 2 797 ? -12.68850 22.30542 -13.13672 1.000 14.53040 793 THR E C 1
ATOM 18891 O O . THR E 2 797 ? -13.39730 21.30452 -13.28866 1.000 14.37087 793 THR E O 1
ATOM 18895 N N . PHE E 2 798 ? -12.05489 22.91461 -14.13430 1.000 10.63883 794 PHE E N 1
ATOM 18896 C CA . PHE E 2 798 ? -12.12293 22.47596 -15.52006 1.000 14.37827 794 PHE E CA 1
ATOM 18897 C C . PHE E 2 798 ? -10.76738 21.93482 -15.94980 1.000 14.09339 794 PHE E C 1
ATOM 18898 O O . PHE E 2 798 ? -9.72594 22.49270 -15.59048 1.000 12.59324 794 PHE E O 1
ATOM 18906 N N . ALA E 2 799 ? -10.78450 20.84963 -16.71565 1.000 11.37416 795 ALA E N 1
ATOM 18907 C CA . ALA E 2 799 ? -9.58342 20.34196 -17.36494 1.000 15.33336 795 ALA E CA 1
ATOM 18908 C C . ALA E 2 799 ? -9.45943 20.98202 -18.74085 1.000 13.22516 795 ALA E C 1
ATOM 18909 O O . ALA E 2 799 ? -10.39320 20.91503 -19.54718 1.000 10.82254 795 ALA E O 1
ATOM 18911 N N . LEU E 2 800 ? -8.31514 21.60814 -19.00061 1.000 12.47660 796 LEU E N 1
ATOM 18912 C CA . LEU E 2 800 ? -8.07525 22.32804 -20.24300 1.000 13.23637 796 LEU E CA 1
ATOM 18913 C C . LEU E 2 800 ? -6.98314 21.63368 -21.04373 1.000 13.17316 796 LEU E C 1
ATOM 18914 O O . LEU E 2 800 ? -6.01028 21.12487 -20.47619 1.000 11.42982 796 LEU E O 1
ATOM 18919 N N . ARG E 2 801 ? -7.14986 21.62034 -22.36384 1.000 13.15569 797 ARG E N 1
ATOM 18920 C CA . ARG E 2 801 ? -6.15226 21.08768 -23.28434 1.000 17.18967 797 ARG E CA 1
ATOM 18921 C C . ARG E 2 801 ? -5.85756 22.14927 -24.33513 1.000 14.31254 797 ARG E C 1
ATOM 18922 O O . ARG E 2 801 ? -6.74781 22.52541 -25.10589 1.000 15.64715 797 ARG E O 1
ATOM 18930 N N . PHE E 2 802 ? -4.62183 22.64645 -24.35085 1.000 13.63568 798 PHE E N 1
ATOM 18931 C CA . PHE E 2 802 ? -4.18153 23.65256 -25.30825 1.000 13.79769 798 PHE E CA 1
ATOM 18932 C C . PHE E 2 802 ? -3.30571 23.00402 -26.37155 1.000 15.02559 798 PHE E C 1
ATOM 18933 O O . PHE E 2 802 ? -2.54242 22.08234 -26.07695 1.000 14.52795 798 PHE E O 1
ATOM 18941 N N . ARG E 2 803 ? -3.40543 23.49491 -27.60565 1.000 15.31129 799 ARG E N 1
ATOM 18942 C CA . ARG E 2 803 ? -2.55442 22.99100 -28.67767 1.000 17.97946 799 ARG E CA 1
ATOM 18943 C C . ARG E 2 803 ? -2.48312 24.03444 -29.78081 1.000 16.66456 799 ARG E C 1
ATOM 18944 O O . ARG E 2 803 ? -3.51057 24.59601 -30.17099 1.000 15.72205 799 ARG E O 1
ATOM 18952 N N . ALA E 2 804 ? -1.27391 24.28949 -30.27547 1.000 15.15602 800 ALA E N 1
ATOM 18953 C CA . ALA E 2 804 ? -1.06949 25.19932 -31.38967 1.000 15.65951 800 ALA E CA 1
ATOM 18954 C C . ALA E 2 804 ? -1.05212 24.42982 -32.70761 1.000 20.25407 800 ALA E C 1
ATOM 18955 O O . ALA E 2 804 ? -0.65210 23.26101 -32.74866 1.000 17.27556 800 ALA E O 1
ATOM 18957 N N . PRO E 2 805 ? -1.49112 25.05265 -33.80458 1.000 19.80731 801 PRO E N 1
ATOM 18958 C CA . PRO E 2 805 ? -1.47332 24.35922 -35.09978 1.000 19.70676 801 PRO E CA 1
ATOM 18959 C C . PRO E 2 805 ? -0.11425 24.33463 -35.77964 1.000 20.65263 801 PRO E C 1
ATOM 18960 O O . PRO E 2 805 ? 0.06699 23.54806 -36.71784 1.000 23.96224 801 PRO E O 1
ATOM 18964 N N . ASP E 2 806 ? 0.84659 25.15223 -35.34358 1.000 23.05281 802 ASP E N 1
ATOM 18965 C CA . ASP E 2 806 ? 2.09842 25.29621 -36.07097 1.000 26.08087 802 ASP E CA 1
ATOM 18966 C C . ASP E 2 806 ? 3.34791 25.19534 -35.20628 1.000 26.84484 802 ASP E C 1
ATOM 18967 O O . ASP E 2 806 ? 4.44986 25.40391 -35.72671 1.000 26.03761 802 ASP E O 1
ATOM 18972 N N . ARG E 2 807 ? 3.22222 24.87610 -33.91922 1.000 19.98882 803 ARG E N 1
ATOM 18973 C CA . ARG E 2 807 ? 4.37718 24.91106 -33.03310 1.000 17.07002 803 ARG E CA 1
ATOM 18974 C C . ARG E 2 807 ? 4.06821 24.15964 -31.74675 1.000 19.83940 803 ARG E C 1
ATOM 18975 O O . ARG E 2 807 ? 2.90886 23.88905 -31.42431 1.000 23.03480 803 ARG E O 1
ATOM 18983 N N . THR E 2 808 ? 5.13289 23.82479 -31.01930 1.000 16.93524 804 THR E N 1
ATOM 18984 C CA . THR E 2 808 ? 5.01564 23.37735 -29.63902 1.000 18.83419 804 THR E CA 1
ATOM 18985 C C . THR E 2 808 ? 4.87216 24.58958 -28.72572 1.000 27.26220 804 THR E C 1
ATOM 18986 O O . THR E 2 808 ? 5.51337 25.62294 -28.93957 1.000 19.66025 804 THR E O 1
ATOM 18990 N N . LEU E 2 809 ? 4.02118 24.46746 -27.71131 1.000 18.66937 805 LEU E N 1
ATOM 18991 C CA . LEU E 2 809 ? 3.81915 25.54872 -26.75744 1.000 15.75137 805 LEU E CA 1
ATOM 18992 C C . LEU E 2 809 ? 4.79165 25.43412 -25.59017 1.000 20.25620 805 LEU E C 1
ATOM 18993 O O . LEU E 2 809 ? 5.21521 24.33776 -25.21203 1.000 15.34600 805 LEU E O 1
ATOM 18998 N N . THR E 2 810 ? 5.15797 26.58494 -25.03195 1.000 16.13299 806 THR E N 1
ATOM 18999 C CA . THR E 2 810 ? 5.75447 26.62075 -23.70655 1.000 21.59030 806 THR E CA 1
ATOM 19000 C C . THR E 2 810 ? 4.64230 26.69671 -22.66933 1.000 19.06539 806 THR E C 1
ATOM 19001 O O . THR E 2 810 ? 3.50477 27.05873 -22.97677 1.000 21.27791 806 THR E O 1
ATOM 19005 N N . GLU E 2 811 ? 4.97995 26.34491 -21.42659 1.000 19.77165 807 GLU E N 1
ATOM 19006 C CA . GLU E 2 811 ? 3.98451 26.42705 -20.36370 1.000 20.24444 807 GLU E CA 1
ATOM 19007 C C . GLU E 2 811 ? 3.46290 27.85064 -20.21513 1.000 27.05680 807 GLU E C 1
ATOM 19008 O O . GLU E 2 811 ? 2.26670 28.05857 -19.97732 1.000 18.02814 807 GLU E O 1
ATOM 19014 N N . ASP E 2 812 ? 4.34667 28.84453 -20.36770 1.000 22.08113 808 ASP E N 1
ATOM 19015 C CA . ASP E 2 812 ? 3.92572 30.24113 -20.28954 1.000 21.14022 808 ASP E CA 1
ATOM 19016 C C . ASP E 2 812 ? 2.91425 30.58060 -21.37745 1.000 21.64776 808 ASP E C 1
ATOM 19017 O O . ASP E 2 812 ? 1.98303 31.36028 -21.14353 1.000 22.34107 808 ASP E O 1
ATOM 19022 N N . ASP E 2 813 ? 3.09412 30.02641 -22.58159 1.000 15.66727 809 ASP E N 1
ATOM 19023 C CA . ASP E 2 813 ? 2.12057 30.23909 -23.64928 1.000 18.97143 809 ASP E CA 1
ATOM 19024 C C . ASP E 2 813 ? 0.73621 29.77199 -23.22162 1.000 18.49680 809 ASP E C 1
ATOM 19025 O O . ASP E 2 813 ? -0.26182 30.47004 -23.43213 1.000 18.58532 809 ASP E O 1
ATOM 19030 N N . ALA E 2 814 ? 0.65832 28.58035 -22.62573 1.000 19.47617 810 ALA E N 1
ATOM 19031 C CA . ALA E 2 814 ? -0.62992 28.05859 -22.18298 1.000 22.19789 810 ALA E CA 1
ATOM 19032 C C . ALA E 2 814 ? -1.17521 28.85866 -21.00766 1.000 20.37536 810 ALA E C 1
ATOM 19033 O O . ALA E 2 814 ? -2.38147 29.12172 -20.93642 1.000 20.95904 810 ALA E O 1
ATOM 19035 N N . SER E 2 815 ? -0.30196 29.25580 -20.07703 1.000 17.93348 811 SER E N 1
ATOM 19036 C CA . SER E 2 815 ? -0.75184 30.01221 -18.91342 1.000 19.00951 811 SER E CA 1
ATOM 19037 C C . SER E 2 815 ? -1.28794 31.38434 -19.30129 1.000 20.85786 811 SER E C 1
ATOM 19038 O O . SER E 2 815 ? -2.19135 31.90149 -18.63571 1.000 16.46743 811 SER E O 1
ATOM 19041 N N . ALA E 2 816 ? -0.75326 31.98653 -20.36721 1.000 15.70550 812 ALA E N 1
ATOM 19042 C CA . ALA E 2 816 ? -1.28894 33.26151 -20.83522 1.000 21.00869 812 ALA E CA 1
ATOM 19043 C C . ALA E 2 816 ? -2.70104 33.09526 -21.38475 1.000 20.23181 812 ALA E C 1
ATOM 19044 O O . ALA E 2 816 ? -3.57044 33.94160 -21.14681 1.000 20.75655 812 ALA E O 1
ATOM 19046 N N . ALA E 2 817 ? -2.94917 32.01177 -22.12348 1.000 20.56358 813 ALA E N 1
ATOM 19047 C CA . ALA E 2 817 ? -4.30861 31.72282 -22.56660 1.000 17.30807 813 ALA E CA 1
ATOM 19048 C C . ALA E 2 817 ? -5.21240 31.40871 -21.38068 1.000 19.20436 813 ALA E C 1
ATOM 19049 O O . ALA E 2 817 ? -6.37928 31.81753 -21.35552 1.000 16.75062 813 ALA E O 1
ATOM 19051 N N . ARG E 2 818 ? -4.68558 30.69296 -20.38341 1.000 14.65716 814 ARG E N 1
ATOM 19052 C CA . ARG E 2 818 ? -5.46805 30.40148 -19.18590 1.000 18.89748 814 ARG E CA 1
ATOM 19053 C C . ARG E 2 818 ? -5.79457 31.67401 -18.41291 1.000 19.41649 814 ARG E C 1
ATOM 19054 O O . ARG E 2 818 ? -6.92089 31.84283 -17.92985 1.000 16.75790 814 ARG E O 1
ATOM 19062 N N . ASP E 2 819 ? -4.82138 32.58045 -18.28165 1.000 16.10748 815 ASP E N 1
ATOM 19063 C CA . ASP E 2 819 ? -5.05990 33.81638 -17.54030 1.000 20.68881 815 ASP E CA 1
ATOM 19064 C C . ASP E 2 819 ? -6.09506 34.69016 -18.23803 1.000 20.05967 815 ASP E C 1
ATOM 19065 O O . ASP E 2 819 ? -6.90617 35.34925 -17.57546 1.000 17.52955 815 ASP E O 1
ATOM 19070 N N . ALA E 2 820 ? -6.08233 34.71221 -19.57409 1.000 16.85107 816 ALA E N 1
ATOM 19071 C CA . ALA E 2 820 ? -7.11794 35.43490 -20.30441 1.000 15.68080 816 ALA E CA 1
ATOM 19072 C C . ALA E 2 820 ? -8.48675 34.79752 -20.10104 1.000 20.41416 816 ALA E C 1
ATOM 19073 O O . ALA E 2 820 ? -9.50235 35.50273 -20.06145 1.000 17.51026 816 ALA E O 1
ATOM 19075 N N . ALA E 2 821 ? -8.53491 33.47060 -19.97037 1.000 13.79608 817 ALA E N 1
ATOM 19076 C CA . ALA E 2 821 ? -9.80163 32.80389 -19.68900 1.000 15.07047 817 ALA E CA 1
ATOM 19077 C C . ALA E 2 821 ? -10.31045 33.15557 -18.29651 1.000 13.40474 817 ALA E C 1
ATOM 19078 O O . ALA E 2 821 ? -11.51582 33.34789 -18.10135 1.000 15.83523 817 ALA E O 1
ATOM 19080 N N . VAL E 2 822 ? -9.40611 33.24784 -17.31759 1.000 14.33330 818 VAL E N 1
ATOM 19081 C CA . VAL E 2 822 ? -9.80762 33.61510 -15.96153 1.000 15.48420 818 VAL E CA 1
ATOM 19082 C C . VAL E 2 822 ? -10.37585 35.02839 -15.93769 1.000 19.84355 818 VAL E C 1
ATOM 19083 O O . VAL E 2 822 ? -11.40950 35.28782 -15.30831 1.000 15.28560 818 VAL E O 1
ATOM 19087 N N . GLN E 2 823 ? -9.71537 35.96281 -16.62742 1.000 14.68631 819 GLN E N 1
ATOM 19088 C CA . GLN E 2 823 ? -10.20193 37.33824 -16.65884 1.000 18.79847 819 GLN E CA 1
ATOM 19089 C C . GLN E 2 823 ? -11.54061 37.43337 -17.37940 1.000 18.50862 819 GLN E C 1
ATOM 19090 O O . GLN E 2 823 ? -12.41270 38.21604 -16.98291 1.000 16.04158 819 GLN E O 1
ATOM 19096 N N . SER E 2 824 ? -11.72009 36.64461 -18.44004 1.000 14.73569 820 SER E N 1
ATOM 19097 C CA . SER E 2 824 ? -13.01193 36.59387 -19.11512 1.000 15.10673 820 SER E CA 1
ATOM 19098 C C . SER E 2 824 ? -14.10368 36.09630 -18.17610 1.000 14.98624 820 SER E C 1
ATOM 19099 O O . SER E 2 824 ? -15.22339 36.62241 -18.17870 1.000 14.34916 820 SER E O 1
ATOM 19102 N N . ALA E 2 825 ? -13.79342 35.08924 -17.35576 1.000 13.19577 821 ALA E N 1
ATOM 19103 C CA . ALA E 2 825 ? -14.78823 34.56283 -16.42605 1.000 14.43475 821 ALA E CA 1
ATOM 19104 C C . ALA E 2 825 ? -15.10307 35.56499 -15.32112 1.000 13.69564 821 ALA E C 1
ATOM 19105 O O . ALA E 2 825 ? -16.25240 35.66533 -14.87632 1.000 10.89693 821 ALA E O 1
ATOM 19107 N N . ALA E 2 826 ? -14.09825 36.31314 -14.86141 1.000 14.71548 822 ALA E N 1
ATOM 19108 C CA . ALA E 2 826 ? -14.35532 37.34943 -13.86622 1.000 15.70513 822 ALA E CA 1
ATOM 19109 C C . ALA E 2 826 ? -15.30488 38.40899 -14.41172 1.000 15.03202 822 ALA E C 1
ATOM 19110 O O . ALA E 2 826 ? -16.20543 38.87455 -13.70347 1.000 14.27566 822 ALA E O 1
ATOM 19112 N N A GLU E 2 827 ? -15.12982 38.78857 -15.67721 0.539 16.58736 823 GLU E N 1
ATOM 19113 N N B GLU E 2 827 ? -15.12682 38.79190 -15.67745 0.461 16.58267 823 GLU E N 1
ATOM 19114 C CA A GLU E 2 827 ? -15.94511 39.84974 -16.25475 0.539 15.13376 823 GLU E CA 1
ATOM 19115 C CA B GLU E 2 827 ? -15.92347 39.86285 -16.26360 0.461 15.15686 823 GLU E CA 1
ATOM 19116 C C A GLU E 2 827 ? -17.36955 39.38717 -16.54272 0.539 17.83674 823 GLU E C 1
ATOM 19117 C C B GLU E 2 827 ? -17.33584 39.41766 -16.62191 0.461 17.81947 823 GLU E C 1
ATOM 19118 O O A GLU E 2 827 ? -18.31170 40.17537 -16.40715 0.539 17.08933 823 GLU E O 1
ATOM 19119 O O B GLU E 2 827 ? -18.25105 40.24713 -16.63857 0.461 16.96215 823 GLU E O 1
ATOM 19130 N N A ARG E 2 828 ? -17.55478 38.12279 -16.92211 0.539 14.15891 824 ARG E N 1
ATOM 19131 N N B ARG E 2 828 ? -17.54070 38.13328 -16.91079 0.461 14.18020 824 ARG E N 1
ATOM 19132 C CA A ARG E 2 828 ? -18.85165 37.66111 -17.40402 0.539 16.31457 824 ARG E CA 1
ATOM 19133 C CA B ARG E 2 828 ? -18.83537 37.66448 -17.39126 0.461 16.30960 824 ARG E CA 1
ATOM 19134 C C A ARG E 2 828 ? -19.70270 36.96835 -16.34698 0.539 16.60914 824 ARG E C 1
ATOM 19135 C C B ARG E 2 828 ? -19.69458 37.02724 -16.30614 0.461 16.59929 824 ARG E C 1
ATOM 19136 O O A ARG E 2 828 ? -20.93337 37.05949 -16.41358 0.539 14.15056 824 ARG E O 1
ATOM 19137 O O B ARG E 2 828 ? -20.91511 37.21447 -16.30783 0.461 14.23107 824 ARG E O 1
ATOM 19152 N N . VAL E 2 829 ? -19.09984 36.27667 -15.37869 1.000 14.79471 825 VAL E N 1
ATOM 19153 C CA . VAL E 2 829 ? -19.88163 35.58279 -14.35539 1.000 15.53061 825 VAL E CA 1
ATOM 19154 C C . VAL E 2 829 ? -19.34873 35.87247 -12.95702 1.000 13.64437 825 VAL E C 1
ATOM 19155 O O . VAL E 2 829 ? -19.79077 35.26005 -11.97857 1.000 15.30518 825 VAL E O 1
ATOM 19159 N N . GLY E 2 830 ? -18.40755 36.80590 -12.84493 1.000 12.32346 826 GLY E N 1
ATOM 19160 C CA . GLY E 2 830 ? -17.89400 37.17149 -11.53843 1.000 10.39461 826 GLY E CA 1
ATOM 19161 C C . GLY E 2 830 ? -16.99795 36.14083 -10.89240 1.000 16.70272 826 GLY E C 1
ATOM 19162 O O . GLY E 2 830 ? -16.87187 36.12477 -9.66348 1.000 13.12282 826 GLY E O 1
ATOM 19163 N N . ALA E 2 831 ? -16.36862 35.27847 -11.68412 1.000 13.55970 827 ALA E N 1
ATOM 19164 C CA . ALA E 2 831 ? -15.51918 34.23531 -11.13024 1.000 12.11106 827 ALA E CA 1
ATOM 19165 C C . ALA E 2 831 ? -14.30494 34.83172 -10.42599 1.000 16.81811 827 ALA E C 1
ATOM 19166 O O . ALA E 2 831 ? -13.79062 35.88938 -10.80344 1.000 12.25926 827 ALA E O 1
ATOM 19168 N N . VAL E 2 832 ? -13.85256 34.13543 -9.38718 1.000 12.24003 828 VAL E N 1
ATOM 19169 C CA . VAL E 2 832 ? -12.62563 34.46170 -8.67320 1.000 16.81927 828 VAL E CA 1
ATOM 19170 C C . VAL E 2 832 ? -11.71802 33.24295 -8.72771 1.000 16.27442 828 VAL E C 1
ATOM 19171 O O . VAL E 2 832 ? -12.15765 32.12469 -8.43358 1.000 10.81322 828 VAL E O 1
ATOM 19175 N N . LEU E 2 833 ? -10.46223 33.45809 -9.11316 1.000 13.87552 829 LEU E N 1
ATOM 19176 C CA . LEU E 2 833 ? -9.48083 32.38200 -9.10525 1.000 17.01883 829 LEU E CA 1
ATOM 19177 C C . LEU E 2 833 ? -9.39970 31.76586 -7.71554 1.000 17.50978 829 LEU E C 1
ATOM 19178 O O . LEU E 2 833 ? -9.32531 32.47821 -6.71098 1.000 20.11517 829 LEU E O 1
ATOM 19183 N N . ARG E 2 834 ? -9.45016 30.43747 -7.65829 1.000 14.56448 830 ARG E N 1
ATOM 19184 C CA . ARG E 2 834 ? -9.43360 29.74515 -6.37725 1.000 17.90224 830 ARG E CA 1
ATOM 19185 C C . ARG E 2 834 ? -8.11707 30.00001 -5.65321 1.000 27.00189 830 ARG E C 1
ATOM 19186 O O . ARG E 2 834 ? -7.03703 29.89386 -6.24273 1.000 23.68146 830 ARG E O 1
ATOM 19194 N N . GLY E 2 835 ? -8.21202 30.34886 -4.37396 1.000 26.71983 831 GLY E N 1
ATOM 19195 C CA . GLY E 2 835 ? -7.03765 30.62552 -3.56744 1.000 33.07444 831 GLY E CA 1
ATOM 19196 C C . GLY E 2 835 ? -6.90569 29.68712 -2.38533 1.000 41.92131 831 GLY E C 1
ATOM 19197 O O . GLY E 2 835 ? -7.61614 28.68480 -2.29828 1.000 50.16515 831 GLY E O 1
#

InterPro domains:
  IPR002319 Phenylalanyl-tRNA synthetase [PF01409] (95-334)
  IPR004188 Phenylalanine-tRNA ligase, class II, N-terminal [PF02912] (23-90)
  IPR004529 Phenylalanyl-tRNA synthetase, class IIc, alpha subunit [TIGR00468] (49-333)
  IPR006195 Aminoacyl-tRNA synthetase, class II [PS50862] (115-336)
  IPR010978 Class I and II aminoacyl-tRNA synthetase, tRNA-binding arm [SSF46589] (17-101)
  IPR022911 Phenylalanine-tRNA ligase alpha chain 1, bacterial [MF_00281] (11-337)
  IPR045864 Class II Aminoacyl-tRNA synthetase/Biotinyl protein ligase (BPL) and lipoyl protein ligase (LPL) [G3DSA:3.30.930.10] (10-338)
  IPR045864 Class II Aminoacyl-tRNA synthetase/Biotinyl protein ligase (BPL) and lipoyl protein ligase (LPL) [SSF55681] (95-333)

Foldseek 3Di:
DQLDPVNLVVLLVVLLVQLVVDQAPVSLVVSCCQRPNCPHPLNVVVVVVSVVSNVSNVVSSVVSNVVNVVVVVVCVVPPDDDDPPPDDCPDDFAFDAPLVLLVVLLQVLVVVVVAEEWEDDQWDFLCLQAVLLQHDPPDCLVVVQAFAADDDPPPRIGGHQDCNSRVLVCLQPDDDFHWYKYKDWHAGPDDAWQQDDRIFIKIKIKTKHFPDDVVNVLVVVQSSQCSLQHVQKHKDWDFDDHSQAPRKTWIWMAGPPWDPDTDTDTFWIKHKGDCSSCVSSVHHCVGMIMMMIMGISLNSCCRSPVRGGSCLSPPDDSVNGPVVPHRD/DQKWKFWVVLLCVQLCVQPPPDDDDPVVVQVLCVLLPWHWPDKAAFKDKDDDKWKKFFADWDWQDDDPAIKIFTFIHQPDPGTFTAIARFDPDDGGWIFIWDFQQMATPPRDGWHWDCPSNRIGGTYTAACVRRRLADDDRHRDTAPPPLDDRNHGPCVSLVSRMMMTMIRDDLLQLQPSASQSVSLSVCLLVVTDGDGCLDCVNQPAFFADAADAAEAEDCVLVWQKKKKWKWFFFALPFAFHRVLQSRCRSRPHHGDGLLVSLQSSLCRHRVFHKAKFLPVLADAYKYKAFDDQQDWAQFLVRDIGGGDSSFIFIHGPPGTQCRPQFGGGNSGHDDSPRGMIMMMGIQGQLVSLVVGCVVRVGPDSRSSSNVSGDQPVSRSSSVSSSNVSSCVRRVIGIDNHMDMQRDVVRDPDLWDAKEKDFPCVLCVVLVHDDPPCLLVVQLVSQPWDWDDDDRMIITTHHSSNPSPDYVVSSSSSSCSSVGSVVRDDDDDDDDDDDPDDLVRQLVVLLVVLVVVLPAAEDEFDFWAAACLVVLQVDDPPPQQVQFDFAPDDPDPRTGTTGQFRVRRQQVVQCVCCVVPNFWHKYKYKFKGFGAPDPQDDDDDDDPVDDDDPVSVVVRVNNGTDIFIKMKMKGFAFSFPDDPVGHGHTDFFVVFVVSVVSSCVSLVADKDWDQAADPQADNRFKTFIDGPNDTFWMWGWGHVSSCVSVVHHPRMIMIMGGVVSPDRDDDDDDDDDAPEAKDKDKFKKKAFLPDDPVQLVVLLDVQLPPQWPDKAWDDWADDPVRDPRMIMIMIMTIGDDRPDYDDPVNNVNSRVSSQVSSCVRGVIDTDD/DCLDLVNLVVLLCVLLVQLVPDQAPVSLVVSCCASPNCPHSLNVQCVVLVVDDPVCSVVSVVSSVVSNVSSVVSSVVSNVVNVVVCVVCVCPVPPDDPPPDDCPDDFAFDAPLVQVVVLLQVLVVVVVAEEWEDDQWDFLCLQAVLLQHDPPHPCPDPQWFAADDDPPPRIGGHQACRSRVLVCLQVDDDFHWYKYWDWHATDDPFKQQDHRIFIKIKIKTKHFPDDVVNVLVVVQSSQCSQQHVPKHKDWDFDDDSQAPRKTWIWMDHPPFCDTDGFWIKHKGDVSSCVSNVHDCVGMIMMMIMGTSLNSVCRRVVRRGSCLSPVPDSVVGPVVPHHD/DQKWKFWPVLLVVQLCVQPPPDDDDPVVVQVLCVLLPWAWDDKAFWKDKDDDKWKWFACVKGWTPQDPPDTDMDDPPDDHGWIFIAAPQQIQTPDRDRGGAACVRRRQFDPDRDTAHPPLDDRNDDPCVSLVRRMIMIMIRHDLQQLQVNASQSVSLSVCLLVVTGGDRPLDCVVDHFFAADAAAAAEDEDVVLAWQKKKKWKWFFFALPFAFHPVLQSRCRRRHHHGDGLLVSLQVSLCRHRVFHKDKFQPVLADAYKYKAFDDAQDWAAFCVRDIDGHDRLWIFIAGPPHTQCGPQFGGGNSRHDDSPRGMIMMMGIQGALVSLVVGCVVRVGPDSRSVSNVSGGQPPSRSSSVRSSNVSSCVRGVIGTDNHMDMQRDVVRDDDLWDAKEKDFQCVLCVVLVHDDPPCLLVVQLVSQPWDWDDDPRMITTTHHSSRPSPDYVVSSSSRSDSSVGSVPRDDDDDDDDPDPPDDLLRQLVVLLVVLVVVLPAAEDDFDFFAAACLVVLQVDDPPPQQVQFDFAPDDPDPRGGTTGQFRVRRQQVVQCVCCVVPNFWHKYKYKFKGFGADDPQDDDDDDDPVDDDDPVVVVVRVNNGTDIFIKMKMKGFAFSFPADPVGHGHGDFFVVFVVSVVSSCVSQVADKDWDQADDPQQDNRFKTFIDGPNDTFWMWGWGHVSSCVSVVHHPGMIMTMGGSVRDDHDDDDDDDDDAPEAKDKDKFKKKAFLNDDPVQLVVLLDVQLPDQWDDKAWDDWDDDPLRDPRMIMIMIMTIGDDRPDYDDPVNNVNSRVSSQVSSCVRGNIDGRD

B-factor: mean 40.12, std 30.77, range [7.3, 238.56]

GO terms:
  GO:0005886 plasma membrane (C, HDA)